Protein 6W8B (pdb70)

Structure (mmCIF, N/CA/C/O backbone):
data_6W8B
#
_entry.id   6W8B
#
_cell.length_a   186.347
_cell.length_b   186.347
_cell.length_c   81.671
_cell.angle_alpha   90.000
_cell.angle_beta   90.000
_cell.angle_gamma   120.000
#
_symmetry.space_group_name_H-M   'P 32'
#
loop_
_entity.id
_entity.type
_entity.pdbx_description
1 polymer 'DNA (cytosine-5)-methyltransferase 3A'
2 polymer 'DNA (cytosine-5)-methyltransferase 3-like'
3 polymer 'CGA DNA (25-MER)'
4 non-polymer S-ADENOSYL-L-HOMOCYSTEINE
5 water water
#
loop_
_atom_site.group_PDB
_atom_site.id
_atom_site.type_symbol
_atom_site.label_atom_id
_atom_site.label_alt_id
_atom_site.label_comp_id
_atom_site.label_asym_id
_atom_site.label_entity_id
_atom_site.label_seq_id
_atom_site.pdbx_PDB_ins_code
_atom_site.Cartn_x
_atom_site.Cartn_y
_atom_site.Cartn_z
_atom_site.occupancy
_atom_site.B_iso_or_equiv
_atom_site.auth_seq_id
_atom_site.auth_comp_id
_atom_site.auth_asym_id
_atom_site.auth_atom_id
_atom_site.pdbx_PDB_model_num
ATOM 1 N N . ALA A 1 1 ? -28.223 75.359 -4.438 1.00 153.20 628 ALA A N 1
ATOM 2 C CA . ALA A 1 1 ? -26.872 75.787 -4.096 1.00 150.67 628 ALA A CA 1
ATOM 3 C C . ALA A 1 1 ? -26.416 75.142 -2.792 1.00 147.96 628 ALA A C 1
ATOM 4 O O . ALA A 1 1 ? -26.626 75.692 -1.711 1.00 152.27 628 ALA A O 1
ATOM 6 N N . GLU A 1 2 ? -25.788 73.974 -2.901 1.00 143.12 629 GLU A N 1
ATOM 7 C CA . GLU A 1 2 ? -25.343 73.204 -1.747 1.00 137.04 629 GLU A CA 1
ATOM 8 C C . GLU A 1 2 ? -23.836 73.004 -1.818 1.00 126.95 629 GLU A C 1
ATOM 9 O O . GLU A 1 2 ? -23.316 72.521 -2.830 1.00 119.13 629 GLU A O 1
ATOM 11 N N . LYS A 1 3 ? -23.142 73.374 -0.744 1.00 123.29 630 LYS A N 1
ATOM 12 C CA . LYS A 1 3 ? -21.699 73.197 -0.686 1.00 117.26 630 LYS A CA 1
ATOM 13 C C . LYS A 1 3 ? -21.343 71.716 -0.696 1.00 111.70 630 LYS A C 1
ATOM 14 O O . LYS A 1 3 ? -22.065 70.875 -0.153 1.00 111.27 630 LYS A O 1
ATOM 17 N N . ARG A 1 4 ? -20.216 71.400 -1.328 1.00 108.45 631 ARG A N 1
ATOM 18 C CA . ARG A 1 4 ? -19.796 70.014 -1.463 1.00 96.31 631 ARG A CA 1
ATOM 19 C C . ARG A 1 4 ? -19.295 69.467 -0.131 1.00 90.46 631 ARG A C 1
ATOM 20 O O . ARG A 1 4 ? -18.754 70.196 0.706 1.00 95.49 631 ARG A O 1
ATOM 22 N N . LYS A 1 5 ? -19.479 68.166 0.058 1.00 81.77 632 LYS A N 1
ATOM 23 C CA . LYS A 1 5 ? -19.126 67.481 1.290 1.00 82.85 632 LYS A CA 1
ATOM 24 C C . LYS A 1 5 ? -17.841 66.684 1.122 1.00 72.53 632 LYS A C 1
ATOM 25 O O . LYS A 1 5 ? -17.466 66.310 0.006 1.00 75.67 632 LYS A O 1
ATOM 28 N N . PRO A 1 6 ? -17.120 66.427 2.212 1.00 60.42 633 PRO A N 1
ATOM 29 C CA . PRO A 1 6 ? -15.945 65.553 2.121 1.00 63.19 633 PRO A CA 1
ATOM 30 C C . PRO A 1 6 ? -16.338 64.149 1.687 1.00 66.62 633 PRO A C 1
ATOM 31 O O . PRO A 1 6 ? -17.457 63.688 1.926 1.00 69.69 633 PRO A O 1
ATOM 35 N N . ILE A 1 7 ? -15.397 63.469 1.045 1.00 61.11 634 ILE A N 1
ATOM 36 C CA . ILE A 1 7 ? -15.652 62.197 0.381 1.00 55.78 634 ILE A CA 1
ATOM 37 C C . ILE A 1 7 ? -15.523 61.054 1.382 1.00 58.34 634 ILE A C 1
ATOM 38 O O . ILE A 1 7 ? -14.732 61.105 2.331 1.00 65.60 634 ILE A O 1
ATOM 43 N N . ARG A 1 8 ? -16.330 60.015 1.175 1.00 57.87 635 ARG A N 1
ATOM 44 C CA . ARG A 1 8 ? -16.269 58.779 1.947 1.00 63.19 635 ARG A CA 1
ATOM 45 C C . ARG A 1 8 ? -15.890 57.656 0.995 1.00 62.09 635 ARG A C 1
ATOM 46 O O . ARG A 1 8 ? -16.597 57.409 0.012 1.00 61.49 635 ARG A O 1
ATOM 54 N N . VAL A 1 9 ? -14.782 56.980 1.284 1.00 60.10 636 VAL A N 1
ATOM 55 C CA . VAL A 1 9 ? -14.143 56.072 0.340 1.00 58.45 636 VAL A CA 1
ATOM 56 C C . VAL A 1 9 ? -14.117 54.665 0.918 1.00 62.75 636 VAL A C 1
ATOM 57 O O . VAL A 1 9 ? -13.817 54.473 2.101 1.00 65.17 636 VAL A O 1
ATOM 61 N N . LEU A 1 10 ? -14.434 53.685 0.075 1.00 62.34 637 LEU A N 1
ATOM 62 C CA . LEU A 1 10 ? -14.222 52.271 0.368 1.00 55.54 637 LEU A CA 1
ATOM 63 C C . LEU A 1 10 ? -13.152 51.766 -0.590 1.00 55.86 637 LEU A C 1
ATOM 64 O O . LEU A 1 10 ? -13.378 51.705 -1.804 1.00 58.08 637 LEU A O 1
ATOM 69 N N . SER A 1 11 ? -11.993 51.403 -0.048 1.00 52.17 638 SER A N 1
ATOM 70 C CA . SER A 1 11 ? -10.845 50.981 -0.844 1.00 53.61 638 SER A CA 1
ATOM 71 C C . SER A 1 11 ? -10.549 49.520 -0.534 1.00 54.72 638 SER A C 1
ATOM 72 O O . SER A 1 11 ? -10.079 49.196 0.562 1.00 51.73 638 SER A O 1
ATOM 75 N N . LEU A 1 12 ? -10.829 48.644 -1.492 1.00 57.13 639 LEU A N 1
ATOM 76 C CA . LEU A 1 12 ? -10.547 47.224 -1.346 1.00 56.29 639 LEU A CA 1
ATOM 77 C C . LEU A 1 12 ? -9.189 46.917 -1.956 1.00 53.42 639 LEU A C 1
ATOM 78 O O . LEU A 1 12 ? -8.799 47.526 -2.956 1.00 56.99 639 LEU A O 1
ATOM 83 N N . PHE A 1 13 ? -8.473 45.967 -1.348 1.00 48.61 640 PHE A N 1
ATOM 84 C CA . PHE A 1 13 ? -7.104 45.642 -1.749 1.00 54.75 640 PHE A CA 1
ATOM 85 C C . PHE A 1 13 ? -6.231 46.897 -1.715 1.00 59.99 640 PHE A C 1
ATOM 86 O O . PHE A 1 13 ? -5.565 47.247 -2.690 1.00 62.48 640 PHE A O 1
ATOM 94 N N . ASP A 1 14 ? -6.246 47.575 -0.563 1.00 57.51 641 ASP A N 1
ATOM 95 C CA . ASP A 1 14 ? -5.762 48.951 -0.492 1.00 56.67 641 ASP A CA 1
ATOM 96 C C . ASP A 1 14 ? -4.267 49.047 -0.773 1.00 54.97 641 ASP A C 1
ATOM 97 O O . ASP A 1 14 ? -3.815 49.999 -1.419 1.00 51.26 641 ASP A O 1
ATOM 102 N N . GLY A 1 15 ? -3.487 48.080 -0.299 1.00 56.15 642 GLY A N 1
ATOM 103 C CA . GLY A 1 15 ? -2.050 48.136 -0.521 1.00 53.84 642 GLY A CA 1
ATOM 104 C C . GLY A 1 15 ? -1.406 49.163 0.388 1.00 51.30 642 GLY A C 1
ATOM 105 O O . GLY A 1 15 ? -1.596 49.149 1.610 1.00 64.51 642 GLY A O 1
ATOM 106 N N . ILE A 1 16 ? -0.641 50.078 -0.202 1.00 55.83 643 ILE A N 1
ATOM 107 C CA . ILE A 1 16 ? 0.043 51.095 0.590 1.00 59.64 643 ILE A CA 1
ATOM 108 C C . ILE A 1 16 ? -0.717 52.411 0.504 1.00 58.24 643 ILE A C 1
ATOM 109 O O . ILE A 1 16 ? -0.118 53.491 0.544 1.00 51.84 643 ILE A O 1
ATOM 114 N N . ALA A 1 17 ? -2.042 52.321 0.378 1.00 58.10 644 ALA A N 1
ATOM 115 C CA . ALA A 1 17 ? -2.936 53.469 0.542 1.00 50.56 644 ALA A CA 1
ATOM 116 C C . ALA A 1 17 ? -2.687 54.550 -0.506 1.00 53.70 644 ALA A C 1
ATOM 117 O O . ALA A 1 17 ? -2.761 55.746 -0.214 1.00 60.83 644 ALA A O 1
ATOM 119 N N . THR A 1 18 ? -2.402 54.131 -1.739 1.00 51.40 645 THR A N 1
ATOM 120 C CA . THR A 1 18 ? -2.230 55.096 -2.822 1.00 51.33 645 THR A CA 1
ATOM 121 C C . THR A 1 18 ? -3.473 55.963 -3.004 1.00 46.58 645 THR A C 1
ATOM 122 O O . THR A 1 18 ? -3.366 57.157 -3.308 1.00 46.46 645 THR A O 1
ATOM 126 N N . GLY A 1 19 ? -4.660 55.381 -2.821 1.00 50.06 646 GLY A N 1
ATOM 127 C CA . GLY A 1 19 ? -5.884 56.143 -3.019 1.00 46.00 646 GLY A CA 1
ATOM 128 C C . GLY A 1 19 ? -5.994 57.324 -2.074 1.00 52.13 646 GLY A C 1
ATOM 129 O O . GLY A 1 19 ? -6.284 58.449 -2.492 1.00 53.86 646 GLY A O 1
ATOM 130 N N . LEU A 1 20 ? -5.757 57.086 -0.782 1.00 52.81 647 LEU A N 1
ATOM 131 C CA . LEU A 1 20 ? -5.794 58.186 0.175 1.00 59.22 647 LEU A CA 1
ATOM 132 C C . LEU A 1 20 ? -4.663 59.177 -0.068 1.00 64.38 647 LEU A C 1
ATOM 133 O O . LEU A 1 20 ? -4.842 60.382 0.141 1.00 60.84 647 LEU A O 1
ATOM 138 N N . LEU A 1 21 ? -3.499 58.695 -0.511 1.00 61.03 648 LEU A N 1
ATOM 139 C CA . LEU A 1 21 ? -2.392 59.597 -0.807 1.00 57.58 648 LEU A CA 1
ATOM 140 C C . LEU A 1 21 ? -2.747 60.555 -1.938 1.00 58.72 648 LEU A C 1
ATOM 141 O O . LEU A 1 21 ? -2.480 61.759 -1.851 1.00 54.93 648 LEU A O 1
ATOM 146 N N . VAL A 1 22 ? -3.358 60.040 -3.006 1.00 57.67 649 VAL A N 1
ATOM 147 C CA . VAL A 1 22 ? -3.680 60.887 -4.150 1.00 64.62 649 VAL A CA 1
ATOM 148 C C . VAL A 1 22 ? -4.799 61.861 -3.801 1.00 68.64 649 VAL A C 1
ATOM 149 O O . VAL A 1 22 ? -4.773 63.029 -4.211 1.00 74.97 649 VAL A O 1
ATOM 153 N N . LEU A 1 23 ? -5.792 61.408 -3.029 1.00 67.62 650 LEU A N 1
ATOM 154 C CA . LEU A 1 23 ? -6.898 62.283 -2.646 1.00 61.33 650 LEU A CA 1
ATOM 155 C C . LEU A 1 23 ? -6.403 63.460 -1.813 1.00 62.48 650 LEU A C 1
ATOM 156 O O . LEU A 1 23 ? -6.795 64.611 -2.045 1.00 61.69 650 LEU A O 1
ATOM 161 N N . LYS A 1 24 ? -5.538 63.188 -0.832 1.00 60.63 651 LYS A N 1
ATOM 162 C CA . LYS A 1 24 ? -4.948 64.268 -0.049 1.00 63.28 651 LYS A CA 1
ATOM 163 C C . LYS A 1 24 ? -4.113 65.193 -0.927 1.00 57.98 651 LYS A C 1
ATOM 164 O O . LYS A 1 24 ? -4.173 66.419 -0.779 1.00 58.59 651 LYS A O 1
ATOM 170 N N . ASP A 1 25 ? -3.343 64.626 -1.861 1.00 57.02 652 ASP A N 1
ATOM 171 C CA . ASP A 1 25 ? -2.544 65.446 -2.767 1.00 58.86 652 ASP A CA 1
ATOM 172 C C . ASP A 1 25 ? -3.418 66.370 -3.607 1.00 56.51 652 ASP A C 1
ATOM 173 O O . ASP A 1 25 ? -2.964 67.436 -4.036 1.00 58.67 652 ASP A O 1
ATOM 178 N N . LEU A 1 26 ? -4.666 65.985 -3.852 1.00 56.35 653 LEU A N 1
ATOM 179 C CA . LEU A 1 26 ? -5.580 66.800 -4.638 1.00 60.81 653 LEU A CA 1
ATOM 180 C C . LEU A 1 26 ? -6.347 67.812 -3.799 1.00 61.78 653 LEU A C 1
ATOM 181 O O . LEU A 1 26 ? -7.102 68.614 -4.359 1.00 64.63 653 LEU A O 1
ATOM 186 N N . GLY A 1 27 ? -6.170 67.803 -2.481 1.00 59.23 654 GLY A N 1
ATOM 187 C CA . GLY A 1 27 ? -6.917 68.692 -1.619 1.00 67.82 654 GLY A CA 1
ATOM 188 C C . GLY A 1 27 ? -8.334 68.258 -1.325 1.00 70.47 654 GLY A C 1
ATOM 189 O O . GLY A 1 27 ? -9.073 69.015 -0.686 1.00 74.52 654 GLY A O 1
ATOM 190 N N . ILE A 1 28 ? -8.740 67.067 -1.768 1.00 64.93 655 ILE A N 1
ATOM 191 C CA . ILE A 1 28 ? -10.085 66.575 -1.490 1.00 66.28 655 ILE A CA 1
ATOM 192 C C . ILE A 1 28 ? -10.179 66.172 -0.025 1.00 60.85 655 ILE A C 1
ATOM 193 O O . ILE A 1 28 ? -9.364 65.385 0.474 1.00 62.60 655 ILE A O 1
ATOM 198 N N . GLN A 1 29 ? -11.169 66.715 0.677 1.00 61.50 656 GLN A N 1
ATOM 199 C CA . GLN A 1 29 ? -11.382 66.337 2.066 1.00 64.07 656 GLN A CA 1
ATOM 200 C C . GLN A 1 29 ? -11.939 64.921 2.152 1.00 65.77 656 GLN A C 1
ATOM 201 O O . GLN A 1 29 ? -12.788 64.519 1.351 1.00 59.34 656 GLN A O 1
ATOM 207 N N . VAL A 1 30 ? -11.462 64.169 3.140 1.00 59.81 657 VAL A N 1
ATOM 208 C CA . VAL A 1 30 ? -11.807 62.762 3.310 1.00 55.67 657 VAL A CA 1
ATOM 209 C C . VAL A 1 30 ? -12.460 62.593 4.675 1.00 54.48 657 VAL A C 1
ATOM 210 O O . VAL A 1 30 ? -11.819 62.821 5.709 1.00 59.49 657 VAL A O 1
ATOM 214 N N . ASP A 1 31 ? -13.733 62.199 4.680 1.00 51.95 658 ASP A N 1
ATOM 215 C CA . ASP A 1 31 ? -14.405 61.911 5.942 1.00 64.73 658 ASP A CA 1
ATOM 216 C C . ASP A 1 31 ? -14.126 60.487 6.401 1.00 67.25 658 ASP A C 1
ATOM 217 O O . ASP A 1 31 ? -13.941 60.240 7.598 1.00 67.95 658 ASP A O 1
ATOM 222 N N . ARG A 1 32 ? -14.086 59.544 5.465 1.00 58.51 659 ARG A N 1
ATOM 223 C CA . ARG A 1 32 ? -13.925 58.136 5.788 1.00 55.48 659 ARG A CA 1
ATOM 224 C C . ARG A 1 32 ? -13.062 57.476 4.731 1.00 52.53 659 ARG A C 1
ATOM 225 O O . ARG A 1 32 ? -13.314 57.628 3.532 1.00 54.68 659 ARG A O 1
ATOM 233 N N . TYR A 1 33 ? -12.050 56.743 5.178 1.00 51.41 660 TYR A N 1
ATOM 234 C CA . TYR A 1 33 ? -11.238 55.915 4.292 1.00 52.84 660 TYR A CA 1
ATOM 235 C C . TYR A 1 33 ? -11.184 54.520 4.903 1.00 56.21 660 TYR A C 1
ATOM 236 O O . TYR A 1 33 ? -10.357 54.239 5.777 1.00 60.49 660 TYR A O 1
ATOM 245 N N . ILE A 1 34 ? -12.076 53.650 4.451 1.00 53.96 661 ILE A N 1
ATOM 246 C CA . ILE A 1 34 ? -12.155 52.279 4.938 1.00 52.79 661 ILE A CA 1
ATOM 247 C C . ILE A 1 34 ? -11.406 51.392 3.954 1.00 50.82 661 ILE A C 1
ATOM 248 O O . ILE A 1 34 ? -11.718 51.377 2.756 1.00 57.41 661 ILE A O 1
ATOM 253 N N . ALA A 1 35 ? -10.411 50.665 4.450 1.00 43.11 662 ALA A N 1
ATOM 254 C CA . ALA A 1 35 ? -9.535 49.861 3.610 1.00 57.27 662 ALA A CA 1
ATOM 255 C C . ALA A 1 35 ? -9.569 48.414 4.073 1.00 55.19 662 ALA A C 1
ATOM 256 O O . ALA A 1 35 ? -9.349 48.126 5.256 1.00 59.48 662 ALA A O 1
ATOM 258 N N . SER A 1 36 ? -9.852 47.514 3.142 1.00 54.76 663 SER A N 1
ATOM 259 C CA . SER A 1 36 ? -9.699 46.085 3.368 1.00 57.97 663 SER A CA 1
ATOM 260 C C . SER A 1 36 ? -8.357 45.662 2.793 1.00 55.38 663 SER A C 1
ATOM 261 O O . SER A 1 36 ? -8.103 45.842 1.596 1.00 49.51 663 SER A O 1
ATOM 264 N N . GLU A 1 37 ? -7.503 45.106 3.646 1.00 58.08 664 GLU A N 1
ATOM 265 C CA . GLU A 1 37 ? -6.159 44.691 3.271 1.00 56.51 664 GLU A CA 1
ATOM 266 C C . GLU A 1 37 ? -5.712 43.673 4.305 1.00 62.21 664 GLU A C 1
ATOM 267 O O . GLU A 1 37 ? -6.148 43.721 5.457 1.00 65.77 664 GLU A O 1
ATOM 273 N N . VAL A 1 38 ? -4.854 42.742 3.890 1.00 61.69 665 VAL A N 1
ATOM 274 C CA . VAL A 1 38 ? -4.444 41.657 4.772 1.00 59.68 665 VAL A CA 1
ATOM 275 C C . VAL A 1 38 ? -2.938 41.592 5.004 1.00 67.59 665 VAL A C 1
ATOM 276 O O . VAL A 1 38 ? -2.514 41.000 6.012 1.00 62.88 665 VAL A O 1
ATOM 280 N N . CYS A 1 39 ? -2.105 42.154 4.127 1.00 62.48 666 CYS A N 1
ATOM 281 C CA . CYS A 1 39 ? -0.658 42.144 4.330 1.00 55.02 666 CYS A CA 1
ATOM 282 C C . CYS A 1 39 ? -0.280 43.141 5.415 1.00 59.06 666 CYS A C 1
ATOM 283 O O . CYS A 1 39 ? -0.568 44.337 5.291 1.00 61.81 666 CYS A O 1
ATOM 286 N N . GLU A 1 40 ? 0.387 42.656 6.466 1.00 57.36 667 GLU A N 1
ATOM 287 C CA . GLU A 1 40 ? 0.701 43.516 7.603 1.00 67.92 667 GLU A CA 1
ATOM 288 C C . GLU A 1 40 ? 1.679 44.622 7.230 1.00 65.75 667 GLU A C 1
ATOM 289 O O . GLU A 1 40 ? 1.604 45.722 7.788 1.00 62.24 667 GLU A O 1
ATOM 295 N N . ASP A 1 41 ? 2.606 44.355 6.307 1.00 61.54 668 ASP A N 1
ATOM 296 C CA . ASP A 1 41 ? 3.521 45.401 5.865 1.00 65.48 668 ASP A CA 1
ATOM 297 C C . ASP A 1 41 ? 2.756 46.560 5.244 1.00 68.43 668 ASP A C 1
ATOM 298 O O . ASP A 1 41 ? 3.027 47.731 5.538 1.00 63.23 668 ASP A O 1
ATOM 303 N N . SER A 1 42 ? 1.784 46.246 4.383 1.00 69.80 669 SER A N 1
ATOM 304 C CA . SER A 1 42 ? 0.984 47.287 3.749 1.00 65.13 669 SER A CA 1
ATOM 305 C C . SER A 1 42 ? 0.139 48.035 4.770 1.00 66.97 669 SER A C 1
ATOM 306 O O . SER A 1 42 ? -0.006 49.260 4.686 1.00 63.81 669 SER A O 1
ATOM 309 N N . ILE A 1 43 ? -0.441 47.311 5.732 1.00 67.52 670 ILE A N 1
ATOM 310 C CA . ILE A 1 43 ? -1.261 47.954 6.754 1.00 62.81 670 ILE A CA 1
ATOM 311 C C . ILE A 1 43 ? -0.408 48.883 7.607 1.00 63.62 670 ILE A C 1
ATOM 312 O O . ILE A 1 43 ? -0.847 49.973 7.998 1.00 62.15 670 ILE A O 1
ATOM 317 N N . THR A 1 44 ? 0.832 48.475 7.895 1.00 60.70 671 THR A N 1
ATOM 318 C CA . THR A 1 44 ? 1.731 49.329 8.664 1.00 59.48 671 THR A CA 1
ATOM 319 C C . THR A 1 44 ? 2.096 50.589 7.888 1.00 53.74 671 THR A C 1
ATOM 320 O O . THR A 1 44 ? 2.160 51.680 8.466 1.00 51.52 671 THR A O 1
ATOM 324 N N . VAL A 1 45 ? 2.327 50.463 6.579 1.00 50.86 672 VAL A N 1
ATOM 325 C CA . VAL A 1 45 ? 2.625 51.634 5.757 1.00 50.85 672 VAL A CA 1
ATOM 326 C C . VAL A 1 45 ? 1.458 52.612 5.785 1.00 47.26 672 VAL A C 1
ATOM 327 O O . VAL A 1 45 ? 1.640 53.821 5.974 1.00 56.21 672 VAL A O 1
ATOM 331 N N . GLY A 1 46 ? 0.241 52.102 5.598 1.00 52.93 673 GLY A N 1
ATOM 332 C CA . GLY A 1 46 ? -0.922 52.973 5.607 1.00 50.00 673 GLY A CA 1
ATOM 333 C C . GLY A 1 46 ? -1.183 53.588 6.969 1.00 52.94 673 GLY A C 1
ATOM 334 O O . GLY A 1 46 ? -1.491 54.780 7.072 1.00 54.56 673 GLY A O 1
ATOM 335 N N . MET A 1 47 ? -1.056 52.790 8.033 1.00 50.73 674 MET A N 1
ATOM 336 C CA . MET A 1 47 ? -1.269 53.318 9.377 1.00 56.84 674 MET A CA 1
ATOM 337 C C . MET A 1 47 ? -0.287 54.439 9.693 1.00 62.42 674 MET A C 1
ATOM 338 O O . MET A 1 47 ? -0.669 55.465 10.268 1.00 60.63 674 MET A O 1
ATOM 343 N N . VAL A 1 48 ? 0.984 54.262 9.329 1.00 56.56 675 VAL A N 1
ATOM 344 C CA . VAL A 1 48 ? 2.004 55.248 9.676 1.00 49.84 675 VAL A CA 1
ATOM 345 C C . VAL A 1 48 ? 1.911 56.468 8.766 1.00 50.96 675 VAL A C 1
ATOM 346 O O . VAL A 1 48 ? 1.869 57.610 9.239 1.00 50.05 675 VAL A O 1
ATOM 350 N N . ARG A 1 49 ? 1.872 56.252 7.450 1.00 50.61 676 ARG A N 1
ATOM 351 C CA . ARG A 1 49 ? 1.907 57.376 6.517 1.00 45.97 676 ARG A CA 1
ATOM 352 C C . ARG A 1 49 ? 0.627 58.204 6.516 1.00 52.50 676 ARG A C 1
ATOM 353 O O . ARG A 1 49 ? 0.577 59.219 5.813 1.00 52.94 676 ARG A O 1
ATOM 361 N N . HIS A 1 50 ? -0.404 57.808 7.272 1.00 56.00 677 HIS A N 1
ATOM 362 C CA . HIS A 1 50 ? -1.627 58.596 7.343 1.00 51.24 677 HIS A CA 1
ATOM 363 C C . HIS A 1 50 ? -2.167 58.684 8.766 1.00 56.85 677 HIS A C 1
ATOM 364 O O . HIS A 1 50 ? -3.362 58.944 8.952 1.00 60.26 677 HIS A O 1
ATOM 371 N N . GLN A 1 51 ? -1.315 58.452 9.764 1.00 58.03 678 GLN A N 1
ATOM 372 C CA . GLN A 1 51 ? -1.570 58.842 11.152 1.00 65.45 678 GLN A CA 1
ATOM 373 C C . GLN A 1 51 ? -2.890 58.288 11.681 1.00 59.31 678 GLN A C 1
ATOM 374 O O . GLN A 1 51 ? -3.633 58.969 12.388 1.00 62.59 678 GLN A O 1
ATOM 380 N N . GLY A 1 52 ? -3.179 57.034 11.341 1.00 60.17 679 GLY A N 1
ATOM 381 C CA . GLY A 1 52 ? -4.369 56.381 11.850 1.00 64.98 679 GLY A CA 1
ATOM 382 C C . GLY A 1 52 ? -5.674 56.833 11.236 1.00 57.21 679 GLY A C 1
ATOM 383 O O . GLY A 1 52 ? -6.735 56.512 11.778 1.00 56.82 679 GLY A O 1
ATOM 384 N N . LYS A 1 53 ? -5.630 57.572 10.125 1.00 58.17 680 LYS A N 1
ATOM 385 C CA . LYS A 1 53 ? -6.859 57.996 9.462 1.00 64.30 680 LYS A CA 1
ATOM 386 C C . LYS A 1 53 ? -7.571 56.808 8.828 1.00 67.69 680 LYS A C 1
ATOM 387 O O . LYS A 1 53 ? -8.795 56.664 8.944 1.00 58.61 680 LYS A O 1
ATOM 393 N N . ILE A 1 54 ? -6.812 55.949 8.143 1.00 61.04 681 ILE A N 1
ATOM 394 C CA . ILE A 1 54 ? -7.392 54.760 7.538 1.00 56.73 681 ILE A CA 1
ATOM 395 C C . ILE A 1 54 ? -7.963 53.867 8.619 1.00 59.52 681 ILE A C 1
ATOM 396 O O . ILE A 1 54 ? -7.383 53.705 9.700 1.00 62.16 681 ILE A O 1
ATOM 401 N N . MET A 1 55 ? -9.100 53.262 8.333 1.00 58.96 682 MET A N 1
ATOM 402 C CA . MET A 1 55 ? -9.632 52.265 9.238 1.00 68.22 682 MET A CA 1
ATOM 403 C C . MET A 1 55 ? -9.697 50.928 8.515 1.00 61.24 682 MET A C 1
ATOM 404 O O . MET A 1 55 ? -10.357 50.800 7.476 1.00 52.84 682 MET A O 1
ATOM 409 N N . TYR A 1 56 ? -9.024 49.937 9.076 1.00 58.02 683 TYR A N 1
ATOM 410 C CA . TYR A 1 56 ? -8.863 48.653 8.425 1.00 60.94 683 TYR A CA 1
ATOM 411 C C . TYR A 1 56 ? -9.954 47.692 8.864 1.00 59.70 683 TYR A C 1
ATOM 412 O O . TYR A 1 56 ? -10.360 47.677 10.030 1.00 63.34 683 TYR A O 1
ATOM 421 N N . VAL A 1 57 ? -10.434 46.897 7.912 1.00 56.99 684 VAL A N 1
ATOM 422 C CA . VAL A 1 57 ? -11.514 45.953 8.151 1.00 61.20 684 VAL A CA 1
ATOM 423 C C . VAL A 1 57 ? -11.125 44.520 7.828 1.00 68.33 684 VAL A C 1
ATOM 424 O O . VAL A 1 57 ? -11.952 43.617 7.987 1.00 80.09 684 VAL A O 1
ATOM 428 N N . GLY A 1 58 ? -9.893 44.279 7.382 1.00 55.24 685 GLY A N 1
ATOM 429 C CA . GLY A 1 58 ? -9.413 42.923 7.201 1.00 56.28 685 GLY A CA 1
ATOM 430 C C . GLY A 1 58 ? -9.676 42.319 5.836 1.00 55.77 685 GLY A C 1
ATOM 431 O O . GLY A 1 58 ? -9.639 43.021 4.819 1.00 58.39 685 GLY A O 1
ATOM 432 N N . ASP A 1 59 ? -9.935 41.012 5.808 1.00 59.71 686 ASP A N 1
ATOM 433 C CA . ASP A 1 59 ? -10.123 40.297 4.552 1.00 60.07 686 ASP A CA 1
ATOM 434 C C . ASP A 1 59 ? -11.341 40.830 3.808 1.00 62.48 686 ASP A C 1
ATOM 435 O O . ASP A 1 59 ? -12.405 41.043 4.396 1.00 63.58 686 ASP A O 1
ATOM 440 N N . VAL A 1 60 ? -11.177 41.042 2.498 1.00 57.94 687 VAL A N 1
ATOM 441 C CA . VAL A 1 60 ? -12.283 41.522 1.674 1.00 64.19 687 VAL A CA 1
ATOM 442 C C . VAL A 1 60 ? -13.450 40.550 1.721 1.00 67.64 687 VAL A C 1
ATOM 443 O O . VAL A 1 60 ? -14.611 40.948 1.556 1.00 70.32 687 VAL A O 1
ATOM 447 N N . ARG A 1 61 ? -13.174 39.271 1.968 1.00 64.23 688 ARG A N 1
ATOM 448 C CA . ARG A 1 61 ? -14.225 38.268 2.023 1.00 68.10 688 ARG A CA 1
ATOM 449 C C . ARG A 1 61 ? -14.983 38.284 3.343 1.00 70.08 688 ARG A C 1
ATOM 450 O O . ARG A 1 61 ? -16.045 37.659 3.437 1.00 70.57 688 ARG A O 1
ATOM 458 N N . SER A 1 62 ? -14.468 38.982 4.355 1.00 68.97 689 SER A N 1
ATOM 459 C CA . SER A 1 62 ? -15.174 39.173 5.614 1.00 61.38 689 SER A CA 1
ATOM 460 C C . SER A 1 62 ? -16.151 40.341 5.571 1.00 64.76 689 SER A C 1
ATOM 461 O O . SER A 1 62 ? -16.879 40.553 6.547 1.00 70.18 689 SER A O 1
ATOM 464 N N . VAL A 1 63 ? -16.184 41.099 4.478 1.00 65.34 690 VAL A N 1
ATOM 465 C CA . VAL A 1 63 ? -17.002 42.304 4.383 1.00 66.44 690 VAL A CA 1
ATOM 466 C C . VAL A 1 63 ? -18.347 41.917 3.775 1.00 68.47 690 VAL A C 1
ATOM 467 O O . VAL A 1 63 ? -18.431 41.581 2.591 1.00 78.05 690 VAL A O 1
ATOM 471 N N . THR A 1 64 ? -19.399 41.969 4.586 1.00 65.77 691 THR A N 1
ATOM 472 C CA . THR A 1 64 ? -20.724 41.544 4.166 1.00 64.80 691 THR A CA 1
ATOM 473 C C . THR A 1 64 ? -21.538 42.726 3.648 1.00 70.22 691 THR A C 1
ATOM 474 O O . THR A 1 64 ? -21.118 43.883 3.704 1.00 74.66 691 THR A O 1
ATOM 478 N N . GLN A 1 65 ? -22.728 42.413 3.134 1.00 77.99 692 GLN A N 1
ATOM 479 C CA . GLN A 1 65 ? -23.675 43.461 2.773 1.00 75.87 692 GLN A CA 1
ATOM 480 C C . GLN A 1 65 ? -24.042 44.303 3.989 1.00 72.90 692 GLN A C 1
ATOM 481 O O . GLN A 1 65 ? -24.112 45.535 3.904 1.00 65.33 692 GLN A O 1
ATOM 487 N N . LYS A 1 66 ? -24.267 43.652 5.134 1.00 68.10 693 LYS A N 1
ATOM 488 C CA . LYS A 1 66 ? -24.580 44.380 6.359 1.00 67.01 693 LYS A CA 1
ATOM 489 C C . LYS A 1 66 ? -23.466 45.349 6.729 1.00 68.26 693 LYS A C 1
ATOM 490 O O . LYS A 1 66 ? -23.730 46.450 7.224 1.00 71.68 693 LYS A O 1
ATOM 494 N N . HIS A 1 67 ? -22.211 44.961 6.494 1.00 69.35 694 HIS A N 1
ATOM 495 C CA . HIS A 1 67 ? -21.106 45.867 6.793 1.00 70.22 694 HIS A CA 1
ATOM 496 C C . HIS A 1 67 ? -21.148 47.098 5.899 1.00 65.21 694 HIS A C 1
ATOM 497 O O . HIS A 1 67 ? -20.845 48.211 6.346 1.00 63.28 694 HIS A O 1
ATOM 504 N N . ILE A 1 68 ? -21.540 46.922 4.637 1.00 63.20 695 ILE A N 1
ATOM 505 C CA . ILE A 1 68 ? -21.571 48.042 3.699 1.00 64.53 695 ILE A CA 1
ATOM 506 C C . ILE A 1 68 ? -22.609 49.079 4.120 1.00 68.99 695 ILE A C 1
ATOM 507 O O . ILE A 1 68 ? -22.381 50.288 3.988 1.00 73.70 695 ILE A O 1
ATOM 512 N N . GLN A 1 69 ? -23.753 48.634 4.652 1.00 62.24 696 GLN A N 1
ATOM 513 C CA . GLN A 1 69 ? -24.786 49.584 5.054 1.00 67.49 696 GLN A CA 1
ATOM 514 C C . GLN A 1 69 ? -24.448 50.252 6.385 1.00 64.30 696 GLN A C 1
ATOM 515 O O . GLN A 1 69 ? -24.769 51.427 6.588 1.00 67.74 696 GLN A O 1
ATOM 521 N N . GLU A 1 70 ? -23.805 49.526 7.305 1.00 67.22 697 GLU A N 1
ATOM 522 C CA . GLU A 1 70 ? -23.358 50.135 8.557 1.00 71.94 697 GLU A CA 1
ATOM 523 C C . GLU A 1 70 ? -22.309 51.209 8.299 1.00 72.12 697 GLU A C 1
ATOM 524 O O . GLU A 1 70 ? -22.406 52.329 8.815 1.00 72.14 697 GLU A O 1
ATOM 530 N N . TRP A 1 71 ? -21.287 50.877 7.514 1.00 66.11 698 TRP A N 1
ATOM 531 C CA . TRP A 1 71 ? -20.166 51.780 7.306 1.00 63.96 698 TRP A CA 1
ATOM 532 C C . TRP A 1 71 ? -20.432 52.794 6.210 1.00 65.62 698 TRP A C 1
ATOM 533 O O . TRP A 1 71 ? -19.753 53.827 6.164 1.00 68.11 698 TRP A O 1
ATOM 544 N N . GLY A 1 72 ? -21.390 52.519 5.329 1.00 62.01 699 GLY A N 1
ATOM 545 C CA . GLY A 1 72 ? -21.731 53.442 4.278 1.00 52.50 699 GLY A CA 1
ATOM 546 C C . GLY A 1 72 ? -22.556 54.597 4.790 1.00 60.74 699 GLY A C 1
ATOM 547 O O . GLY A 1 72 ? -22.809 54.746 5.993 1.00 76.97 699 GLY A O 1
ATOM 548 N N . PRO A 1 73 ? -23.014 55.443 3.854 1.00 66.18 700 PRO A N 1
ATOM 549 C CA . PRO A 1 73 ? -22.797 55.309 2.409 1.00 66.39 700 PRO A CA 1
ATOM 550 C C . PRO A 1 73 ? -21.372 55.632 1.974 1.00 69.29 700 PRO A C 1
ATOM 551 O O . PRO A 1 73 ? -20.612 56.251 2.723 1.00 73.33 700 PRO A O 1
ATOM 555 N N . PHE A 1 74 ? -21.016 55.193 0.773 1.00 61.00 701 PHE A N 1
ATOM 556 C CA . PHE A 1 74 ? -19.715 55.473 0.187 1.00 54.54 701 PHE A CA 1
ATOM 557 C C . PHE A 1 74 ? -19.898 56.274 -1.092 1.00 64.83 701 PHE A C 1
ATOM 558 O O . PHE A 1 74 ? -20.804 56.000 -1.886 1.00 68.63 701 PHE A O 1
ATOM 566 N N . ASP A 1 75 ? -19.033 57.266 -1.281 1.00 65.51 702 ASP A N 1
ATOM 567 C CA . ASP A 1 75 ? -19.047 58.071 -2.491 1.00 65.62 702 ASP A CA 1
ATOM 568 C C . ASP A 1 75 ? -18.080 57.557 -3.544 1.00 62.51 702 ASP A C 1
ATOM 569 O O . ASP A 1 75 ? -18.230 57.897 -4.723 1.00 64.36 702 ASP A O 1
ATOM 574 N N . LEU A 1 76 ? -17.109 56.740 -3.143 1.00 60.90 703 LEU A N 1
ATOM 575 C CA . LEU A 1 76 ? -16.048 56.281 -4.028 1.00 56.92 703 LEU A CA 1
ATOM 576 C C . LEU A 1 76 ? -15.635 54.879 -3.604 1.00 59.96 703 LEU A C 1
ATOM 577 O O . LEU A 1 76 ? -15.344 54.643 -2.428 1.00 59.21 703 LEU A O 1
ATOM 582 N N . VAL A 1 77 ? -15.624 53.952 -4.557 1.00 59.79 704 VAL A N 1
ATOM 583 C CA . VAL A 1 77 ? -15.188 52.581 -4.323 1.00 60.96 704 VAL A CA 1
ATOM 584 C C . VAL A 1 77 ? -14.046 52.292 -5.282 1.00 56.05 704 VAL A C 1
ATOM 585 O O . VAL A 1 77 ? -14.240 52.291 -6.503 1.00 56.42 704 VAL A O 1
ATOM 589 N N . ILE A 1 78 ? -12.859 52.052 -4.738 1.00 58.59 705 ILE A N 1
ATOM 590 C CA . ILE A 1 78 ? -11.671 51.840 -5.551 1.00 67.20 705 ILE A CA 1
ATOM 591 C C . ILE A 1 78 ? -11.013 50.529 -5.148 1.00 64.17 705 ILE A C 1
ATOM 592 O O . ILE A 1 78 ? -11.113 50.086 -3.999 1.00 59.97 705 ILE A O 1
ATOM 597 N N . GLY A 1 79 ? -10.325 49.913 -6.107 1.00 57.29 706 GLY A N 1
ATOM 598 C CA . GLY A 1 79 ? -9.575 48.711 -5.821 1.00 54.57 706 GLY A CA 1
ATOM 599 C C . GLY A 1 79 ? -8.876 48.090 -7.014 1.00 60.62 706 GLY A C 1
ATOM 600 O O . GLY A 1 79 ? -9.264 48.290 -8.168 1.00 64.49 706 GLY A O 1
ATOM 601 N N . GLY A 1 80 ? -7.829 47.328 -6.727 1.00 63.99 707 GLY A N 1
ATOM 602 C CA . GLY A 1 80 ? -7.153 46.532 -7.727 1.00 67.26 707 GLY A CA 1
ATOM 603 C C . GLY A 1 80 ? -6.822 45.180 -7.138 1.00 67.90 707 GLY A C 1
ATOM 604 O O . GLY A 1 80 ? -5.933 45.072 -6.288 1.00 69.13 707 GLY A O 1
ATOM 605 N N . SER A 1 81 ? -7.548 44.147 -7.559 1.00 68.92 708 SER A N 1
ATOM 606 C CA . SER A 1 81 ? -7.399 42.826 -6.976 1.00 67.43 708 SER A CA 1
ATOM 607 C C . SER A 1 81 ? -6.071 42.202 -7.400 1.00 60.58 708 SER A C 1
ATOM 608 O O . SER A 1 81 ? -5.479 42.608 -8.403 1.00 63.28 708 SER A O 1
ATOM 611 N N . PRO A 1 82 ? -5.577 41.220 -6.641 1.00 58.48 709 PRO A N 1
ATOM 612 C CA . PRO A 1 82 ? -4.318 40.560 -7.010 1.00 61.76 709 PRO A CA 1
ATOM 613 C C . PRO A 1 82 ? -4.344 40.039 -8.440 1.00 65.60 709 PRO A C 1
ATOM 614 O O . PRO A 1 82 ? -5.375 39.584 -8.939 1.00 70.47 709 PRO A O 1
ATOM 618 N N . CYS A 1 83 ? -3.190 40.118 -9.101 1.00 63.73 710 CYS A N 1
ATOM 619 C CA . CYS A 1 83 ? -3.061 39.724 -10.498 1.00 68.98 710 CYS A CA 1
ATOM 620 C C . CYS A 1 83 ? -2.024 38.627 -10.706 1.00 64.65 710 CYS A C 1
ATOM 621 O O . CYS A 1 83 ? -1.695 38.313 -11.857 1.00 66.33 710 CYS A O 1
ATOM 624 N N . ASN A 1 84 ? -1.498 38.034 -9.631 1.00 58.46 711 ASN A N 1
ATOM 625 C CA . ASN A 1 84 ? -0.507 36.975 -9.792 1.00 69.22 711 ASN A CA 1
ATOM 626 C C . ASN A 1 84 ? -1.090 35.730 -10.450 1.00 73.56 711 ASN A C 1
ATOM 627 O O . ASN A 1 84 ? -0.334 34.928 -11.006 1.00 73.21 711 ASN A O 1
ATOM 632 N N . ASP A 1 85 ? -2.409 35.550 -10.401 1.00 77.42 712 ASP A N 1
ATOM 633 C CA . ASP A 1 85 ? -3.078 34.491 -11.146 1.00 82.98 712 ASP A CA 1
ATOM 634 C C . ASP A 1 85 ? -3.751 35.006 -12.408 1.00 76.88 712 ASP A C 1
ATOM 635 O O . ASP A 1 85 ? -4.403 34.229 -13.112 1.00 70.95 712 ASP A O 1
ATOM 640 N N . LEU A 1 86 ? -3.609 36.293 -12.707 1.00 77.54 713 LEU A N 1
ATOM 641 C CA . LEU A 1 86 ? -4.158 36.899 -13.913 1.00 76.19 713 LEU A CA 1
ATOM 642 C C . LEU A 1 86 ? -3.100 37.249 -14.943 1.00 77.45 713 LEU A C 1
ATOM 643 O O . LEU A 1 86 ? -3.309 37.028 -16.137 1.00 79.24 713 LEU A O 1
ATOM 648 N N . SER A 1 87 ? -1.962 37.781 -14.509 1.00 72.28 714 SER A N 1
ATOM 649 C CA . SER A 1 87 ? -0.975 38.291 -15.447 1.00 73.70 714 SER A CA 1
ATOM 650 C C . SER A 1 87 ? -0.243 37.151 -16.143 1.00 78.43 714 SER A C 1
ATOM 651 O O . SER A 1 87 ? 0.126 36.153 -15.521 1.00 74.10 714 SER A O 1
ATOM 654 N N . ILE A 1 88 ? -0.017 37.314 -17.451 1.00 80.48 715 ILE A N 1
ATOM 655 C CA . ILE A 1 88 ? 0.687 36.298 -18.234 1.00 85.82 715 ILE A CA 1
ATOM 656 C C . ILE A 1 88 ? 2.184 36.263 -17.972 1.00 89.25 715 ILE A C 1
ATOM 657 O O . ILE A 1 88 ? 2.894 35.498 -18.636 1.00 95.12 715 ILE A O 1
ATOM 662 N N . VAL A 1 89 ? 2.695 37.070 -17.038 1.00 84.70 716 VAL A N 1
ATOM 663 C CA . VAL A 1 89 ? 4.079 36.917 -16.602 1.00 86.83 716 VAL A CA 1
ATOM 664 C C . VAL A 1 89 ? 4.246 35.673 -15.739 1.00 90.34 716 VAL A C 1
ATOM 665 O O . VAL A 1 89 ? 5.364 35.159 -15.601 1.00 84.62 716 VAL A O 1
ATOM 669 N N . ASN A 1 90 ? 3.157 35.174 -15.151 1.00 89.33 717 ASN A N 1
ATOM 670 C CA . ASN A 1 90 ? 3.199 33.960 -14.353 1.00 84.89 717 ASN A CA 1
ATOM 671 C C . ASN A 1 90 ? 2.763 32.783 -15.210 1.00 83.61 717 ASN A C 1
ATOM 672 O O . ASN A 1 90 ? 1.565 32.657 -15.506 1.00 84.72 717 ASN A O 1
ATOM 677 N N . PRO A 1 91 ? 3.674 31.901 -15.629 1.00 83.00 718 PRO A N 1
ATOM 678 C CA . PRO A 1 91 ? 3.251 30.706 -16.376 1.00 83.25 718 PRO A CA 1
ATOM 679 C C . PRO A 1 91 ? 2.408 29.743 -15.558 1.00 84.73 718 PRO A C 1
ATOM 680 O O . PRO A 1 91 ? 1.842 28.804 -16.133 1.00 80.05 718 PRO A O 1
ATOM 684 N N . ALA A 1 92 ? 2.307 29.942 -14.243 1.00 81.78 719 ALA A N 1
ATOM 685 C CA . ALA A 1 92 ? 1.496 29.099 -13.375 1.00 84.42 719 ALA A CA 1
ATOM 686 C C . ALA A 1 92 ? 0.240 29.814 -12.884 1.00 93.40 719 ALA A C 1
ATOM 687 O O . ALA A 1 92 ? -0.308 29.450 -11.838 1.00 95.90 719 ALA A O 1
ATOM 689 N N . ARG A 1 93 ? -0.224 30.826 -13.618 1.00 88.72 720 ARG A N 1
ATOM 690 C CA . ARG A 1 93 ? -1.427 31.554 -13.231 1.00 86.69 720 ARG A CA 1
ATOM 691 C C . ARG A 1 93 ? -2.643 30.633 -13.238 1.00 86.88 720 ARG A C 1
ATOM 692 O O . ARG A 1 93 ? -2.879 29.897 -14.201 1.00 77.14 720 ARG A O 1
ATOM 700 N N . LYS A 1 94 ? -3.419 30.677 -12.157 1.00 87.98 721 LYS A N 1
ATOM 701 C CA . LYS A 1 94 ? -4.578 29.810 -11.996 1.00 88.05 721 LYS A CA 1
ATOM 702 C C . LYS A 1 94 ? -5.846 30.381 -12.620 1.00 88.46 721 LYS A C 1
ATOM 703 O O . LYS A 1 94 ? -6.877 29.699 -12.623 1.00 94.49 721 LYS A O 1
ATOM 708 N N . GLY A 1 95 ? -5.798 31.602 -13.144 1.00 85.36 722 GLY A N 1
ATOM 709 C CA . GLY A 1 95 ? -6.915 32.179 -13.867 1.00 84.63 722 GLY A CA 1
ATOM 710 C C . GLY A 1 95 ? -7.794 33.046 -12.987 1.00 76.15 722 GLY A C 1
ATOM 711 O O . GLY A 1 95 ? -7.566 33.223 -11.786 1.00 75.30 722 GLY A O 1
ATOM 712 N N . LEU A 1 96 ? -8.836 33.589 -13.620 1.00 82.85 723 LEU A N 1
ATOM 713 C CA . LEU A 1 96 ? -9.746 34.503 -12.938 1.00 80.28 723 LEU A CA 1
ATOM 714 C C . LEU A 1 96 ? -10.637 33.801 -11.920 1.00 79.53 723 LEU A C 1
ATOM 715 O O . LEU A 1 96 ? -11.101 34.446 -10.975 1.00 74.33 723 LEU A O 1
ATOM 720 N N . TYR A 1 97 ? -10.879 32.500 -12.077 1.00 76.49 724 TYR A N 1
ATOM 721 C CA . TYR A 1 97 ? -11.815 31.785 -11.220 1.00 82.09 724 TYR A CA 1
ATOM 722 C C . TYR A 1 97 ? -11.141 30.957 -10.135 1.00 89.64 724 TYR A C 1
ATOM 723 O O . TYR A 1 97 ? -11.843 30.387 -9.292 1.00 84.64 724 TYR A O 1
ATOM 732 N N . GLU A 1 98 ? -9.812 30.883 -10.124 1.00 85.26 725 GLU A N 1
ATOM 733 C CA . GLU A 1 98 ? -9.088 30.106 -9.131 1.00 86.09 725 GLU A CA 1
ATOM 734 C C . GLU A 1 98 ? -7.962 30.942 -8.538 1.00 92.48 725 GLU A C 1
ATOM 735 O O . GLU A 1 98 ? -7.640 32.031 -9.021 1.00 87.27 725 GLU A O 1
ATOM 741 N N . GLY A 1 99 ? -7.362 30.406 -7.477 1.00 95.69 726 GLY A N 1
ATOM 742 C CA . GLY A 1 99 ? -6.274 31.098 -6.811 1.00 77.82 726 GLY A CA 1
ATOM 743 C C . GLY A 1 99 ? -6.725 32.438 -6.272 1.00 80.45 726 GLY A C 1
ATOM 744 O O . GLY A 1 99 ? -7.831 32.586 -5.740 1.00 76.83 726 GLY A O 1
ATOM 745 N N . THR A 1 100 ? -5.856 33.437 -6.411 1.00 78.02 727 THR A N 1
ATOM 746 C CA . THR A 1 100 ? -6.207 34.793 -6.020 1.00 69.26 727 THR A CA 1
ATOM 747 C C . THR A 1 100 ? -6.981 35.535 -7.099 1.00 66.26 727 THR A C 1
ATOM 748 O O . THR A 1 100 ? -7.478 36.632 -6.832 1.00 63.39 727 THR A O 1
ATOM 752 N N . GLY A 1 101 ? -7.094 34.968 -8.303 1.00 66.48 728 GLY A N 1
ATOM 753 C CA . GLY A 1 101 ? -7.849 35.634 -9.350 1.00 69.99 728 GLY A CA 1
ATOM 754 C C . GLY A 1 101 ? -9.302 35.853 -8.974 1.00 77.85 728 GLY A C 1
ATOM 755 O O . GLY A 1 101 ? -9.883 36.898 -9.283 1.00 71.61 728 GLY A O 1
ATOM 756 N N . ARG A 1 102 ? -9.907 34.878 -8.289 1.00 81.58 729 ARG A N 1
ATOM 757 C CA . ARG A 1 102 ? -11.316 34.971 -7.925 1.00 78.67 729 ARG A CA 1
ATOM 758 C C . ARG A 1 102 ? -11.600 36.086 -6.928 1.00 75.19 729 ARG A C 1
ATOM 759 O O . ARG A 1 102 ? -12.769 36.433 -6.733 1.00 61.82 729 ARG A O 1
ATOM 767 N N . LEU A 1 103 ? -10.571 36.663 -6.301 1.00 70.29 730 LEU A N 1
ATOM 768 C CA . LEU A 1 103 ? -10.792 37.814 -5.436 1.00 57.74 730 LEU A CA 1
ATOM 769 C C . LEU A 1 103 ? -11.339 39.014 -6.199 1.00 64.44 730 LEU A C 1
ATOM 770 O O . LEU A 1 103 ? -11.836 39.953 -5.566 1.00 67.18 730 LEU A O 1
ATOM 775 N N . PHE A 1 104 ? -11.260 39.007 -7.532 1.00 59.82 731 PHE A N 1
ATOM 776 C CA . PHE A 1 104 ? -11.925 40.037 -8.324 1.00 63.90 731 PHE A CA 1
ATOM 777 C C . PHE A 1 104 ? -13.422 40.074 -8.032 1.00 66.77 731 PHE A C 1
ATOM 778 O O . PHE A 1 104 ? -14.008 41.149 -7.860 1.00 61.97 731 PHE A O 1
ATOM 786 N N . PHE A 1 105 ? -14.063 38.905 -7.983 1.00 64.17 732 PHE A N 1
ATOM 787 C CA . PHE A 1 105 ? -15.507 38.870 -7.779 1.00 73.13 732 PHE A CA 1
ATOM 788 C C . PHE A 1 105 ? -15.915 39.440 -6.426 1.00 71.68 732 PHE A C 1
ATOM 789 O O . PHE A 1 105 ? -17.063 39.865 -6.268 1.00 71.22 732 PHE A O 1
ATOM 797 N N . GLU A 1 106 ? -15.001 39.468 -5.452 1.00 69.48 733 GLU A N 1
ATOM 798 C CA . GLU A 1 106 ? -15.296 40.152 -4.198 1.00 66.98 733 GLU A CA 1
ATOM 799 C C . GLU A 1 106 ? -15.445 41.650 -4.423 1.00 70.88 733 GLU A C 1
ATOM 800 O O . GLU A 1 106 ? -16.275 42.304 -3.781 1.00 74.14 733 GLU A O 1
ATOM 806 N N . PHE A 1 107 ? -14.645 42.210 -5.335 1.00 66.28 734 PHE A N 1
ATOM 807 C CA . PHE A 1 107 ? -14.806 43.612 -5.700 1.00 60.84 734 PHE A CA 1
ATOM 808 C C . PHE A 1 107 ? -16.149 43.842 -6.377 1.00 59.92 734 PHE A C 1
ATOM 809 O O . PHE A 1 107 ? -16.906 44.739 -5.992 1.00 61.67 734 PHE A O 1
ATOM 817 N N . TYR A 1 108 ? -16.453 43.037 -7.398 1.00 66.66 735 TYR A N 1
ATOM 818 C CA . TYR A 1 108 ? -17.746 43.128 -8.066 1.00 70.20 735 TYR A CA 1
ATOM 819 C C . TYR A 1 108 ? -18.891 42.966 -7.075 1.00 68.07 735 TYR A C 1
ATOM 820 O O . TYR A 1 108 ? -19.923 43.637 -7.191 1.00 71.26 735 TYR A O 1
ATOM 829 N N . ARG A 1 109 ? -18.724 42.080 -6.089 1.00 64.44 736 ARG A N 1
ATOM 830 C CA . ARG A 1 109 ? -19.778 41.859 -5.104 1.00 68.22 736 ARG A CA 1
ATOM 831 C C . ARG A 1 109 ? -19.974 43.086 -4.219 1.00 64.84 736 ARG A C 1
ATOM 832 O O . ARG A 1 109 ? -21.098 43.575 -4.056 1.00 60.12 736 ARG A O 1
ATOM 840 N N . LEU A 1 110 ? -18.889 43.598 -3.633 1.00 69.12 737 LEU A N 1
ATOM 841 C CA . LEU A 1 110 ? -19.015 44.753 -2.747 1.00 71.50 737 LEU A CA 1
ATOM 842 C C . LEU A 1 110 ? -19.394 46.015 -3.513 1.00 73.92 737 LEU A C 1
ATOM 843 O O . LEU A 1 110 ? -20.066 46.895 -2.961 1.00 67.22 737 LEU A O 1
ATOM 848 N N . LEU A 1 111 ? -18.985 46.119 -4.779 1.00 70.59 738 LEU A N 1
ATOM 849 C CA . LEU A 1 111 ? -19.432 47.233 -5.608 1.00 57.31 738 LEU A CA 1
ATOM 850 C C . LEU A 1 111 ? -20.943 47.202 -5.783 1.00 62.89 738 LEU A C 1
ATOM 851 O O . LEU A 1 111 ? -21.618 48.227 -5.641 1.00 76.09 738 LEU A O 1
ATOM 856 N N . HIS A 1 112 ? -21.494 46.027 -6.096 1.00 68.15 739 HIS A N 1
ATOM 857 C CA . HIS A 1 112 ? -22.944 45.888 -6.155 1.00 65.71 739 HIS A CA 1
ATOM 858 C C . HIS A 1 112 ? -23.579 46.252 -4.820 1.00 70.17 739 HIS A C 1
ATOM 859 O O . HIS A 1 112 ? -24.607 46.937 -4.777 1.00 83.04 739 HIS A O 1
ATOM 866 N N . ASP A 1 113 ? -22.967 45.815 -3.718 1.00 64.89 740 ASP A N 1
ATOM 867 C CA . ASP A 1 113 ? -23.501 46.121 -2.396 1.00 69.34 740 ASP A CA 1
ATOM 868 C C . ASP A 1 113 ? -23.451 47.615 -2.092 1.00 69.11 740 ASP A C 1
ATOM 869 O O . ASP A 1 113 ? -24.335 48.132 -1.400 1.00 63.89 740 ASP A O 1
ATOM 874 N N . ALA A 1 114 ? -22.435 48.320 -2.590 1.00 68.30 741 ALA A N 1
ATOM 875 C CA . ALA A 1 114 ? -22.233 49.726 -2.265 1.00 61.41 741 ALA A CA 1
ATOM 876 C C . ALA A 1 114 ? -22.901 50.679 -3.248 1.00 67.28 741 ALA A C 1
ATOM 877 O O . ALA A 1 114 ? -22.924 51.889 -2.992 1.00 65.71 741 ALA A O 1
ATOM 879 N N . ARG A 1 115 ? -23.436 50.173 -4.355 1.00 69.37 742 ARG A N 1
ATOM 880 C CA . ARG A 1 115 ? -24.057 51.042 -5.341 1.00 71.32 742 ARG A CA 1
ATOM 881 C C . ARG A 1 115 ? -25.318 51.680 -4.764 1.00 77.77 742 ARG A C 1
ATOM 882 O O . ARG A 1 115 ? -26.043 51.042 -3.993 1.00 79.17 742 ARG A O 1
ATOM 890 N N . PRO A 1 116 ? -25.597 52.936 -5.102 1.00 74.66 743 PRO A N 1
ATOM 891 C CA . PRO A 1 116 ? -26.872 53.529 -4.697 1.00 69.79 743 PRO A CA 1
ATOM 892 C C . PRO A 1 116 ? -28.029 52.821 -5.382 1.00 70.42 743 PRO A C 1
ATOM 893 O O . PRO A 1 116 ? -27.931 52.416 -6.543 1.00 72.11 743 PRO A O 1
ATOM 897 N N . LYS A 1 117 ? -29.123 52.655 -4.643 1.00 67.66 744 LYS A N 1
ATOM 898 C CA . LYS A 1 117 ? -30.295 51.988 -5.188 1.00 69.70 744 LYS A CA 1
ATOM 899 C C . LYS A 1 117 ? -30.786 52.714 -6.435 1.00 75.31 744 LYS A C 1
ATOM 900 O O . LYS A 1 117 ? -30.525 53.906 -6.634 1.00 70.47 744 LYS A O 1
ATOM 902 N N . GLU A 1 118 ? -31.485 51.975 -7.292 1.00 84.70 745 GLU A N 1
ATOM 903 C CA . GLU A 1 118 ? -32.038 52.558 -8.505 1.00 95.93 745 GLU A CA 1
ATOM 904 C C . GLU A 1 118 ? -33.064 53.621 -8.139 1.00 92.38 745 GLU A C 1
ATOM 905 O O . GLU A 1 118 ? -34.060 53.330 -7.470 1.00 102.22 745 GLU A O 1
ATOM 911 N N . GLY A 1 119 ? -32.817 54.852 -8.573 1.00 86.49 746 GLY A N 1
ATOM 912 C CA . GLY A 1 119 ? -33.596 56.005 -8.159 1.00 83.27 746 GLY A CA 1
ATOM 913 C C . GLY A 1 119 ? -32.824 57.005 -7.324 1.00 86.40 746 GLY A C 1
ATOM 914 O O . GLY A 1 119 ? -33.179 58.192 -7.309 1.00 90.67 746 GLY A O 1
ATOM 915 N N . ASP A 1 120 ? -31.780 56.564 -6.625 1.00 86.12 747 ASP A N 1
ATOM 916 C CA . ASP A 1 120 ? -30.889 57.452 -5.891 1.00 83.64 747 ASP A CA 1
ATOM 917 C C . ASP A 1 120 ? -29.777 57.909 -6.829 1.00 85.19 747 ASP A C 1
ATOM 918 O O . ASP A 1 120 ? -28.957 57.094 -7.272 1.00 86.54 747 ASP A O 1
ATOM 923 N N . ASP A 1 121 ? -29.747 59.209 -7.132 1.00 81.16 748 ASP A N 1
ATOM 924 C CA . ASP A 1 121 ? -28.762 59.777 -8.046 1.00 87.70 748 ASP A CA 1
ATOM 925 C C . ASP A 1 121 ? -27.706 60.618 -7.327 1.00 78.98 748 ASP A C 1
ATOM 926 O O . ASP A 1 121 ? -27.146 61.551 -7.907 1.00 81.02 748 ASP A O 1
ATOM 931 N N . ARG A 1 122 ? -27.416 60.292 -6.069 1.00 70.33 749 ARG A N 1
ATOM 932 C CA . ARG A 1 122 ? -26.294 60.911 -5.384 1.00 72.30 749 ARG A CA 1
ATOM 933 C C . ARG A 1 122 ? -24.996 60.567 -6.116 1.00 81.20 749 ARG A C 1
ATOM 934 O O . ARG A 1 122 ? -24.918 59.545 -6.806 1.00 79.84 749 ARG A O 1
ATOM 942 N N . PRO A 1 123 ? -23.968 61.407 -6.003 1.00 77.61 750 PRO A N 1
ATOM 943 C CA . PRO A 1 123 ? -22.709 61.111 -6.699 1.00 73.92 750 PRO A CA 1
ATOM 944 C C . PRO A 1 123 ? -22.081 59.826 -6.178 1.00 67.87 750 PRO A C 1
ATOM 945 O O . PRO A 1 123 ? -21.866 59.662 -4.975 1.00 66.43 750 PRO A O 1
ATOM 949 N N . PHE A 1 124 ? -21.799 58.905 -7.098 1.00 69.93 751 PHE A N 1
ATOM 950 C CA . PHE A 1 124 ? -21.160 57.638 -6.759 1.00 66.32 751 PHE A CA 1
ATOM 951 C C . PHE A 1 124 ? -20.176 57.273 -7.858 1.00 73.27 751 PHE A C 1
ATOM 952 O O . PHE A 1 124 ? -20.556 57.183 -9.028 1.00 76.43 751 PHE A O 1
ATOM 960 N N . PHE A 1 125 ? -18.922 57.046 -7.476 1.00 72.13 752 PHE A N 1
ATOM 961 C CA . PHE A 1 125 ? -17.849 56.775 -8.420 1.00 67.92 752 PHE A CA 1
ATOM 962 C C . PHE A 1 125 ? -17.094 55.520 -8.014 1.00 65.38 752 PHE A C 1
ATOM 963 O O . PHE A 1 125 ? -16.930 55.229 -6.827 1.00 60.14 752 PHE A O 1
ATOM 971 N N . TRP A 1 126 ? -16.617 54.784 -9.015 1.00 60.71 753 TRP A N 1
ATOM 972 C CA . TRP A 1 126 ? -15.853 53.575 -8.766 1.00 61.80 753 TRP A CA 1
ATOM 973 C C . TRP A 1 126 ? -14.738 53.452 -9.792 1.00 65.74 753 TRP A C 1
ATOM 974 O O . TRP A 1 126 ? -14.816 53.997 -10.896 1.00 66.34 753 TRP A O 1
ATOM 985 N N . LEU A 1 127 ? -13.695 52.719 -9.408 1.00 61.66 754 LEU A N 1
ATOM 986 C CA . LEU A 1 127 ? -12.560 52.463 -10.284 1.00 66.36 754 LEU A CA 1
ATOM 987 C C . LEU A 1 127 ? -11.974 51.099 -9.947 1.00 62.90 754 LEU A C 1
ATOM 988 O O . LEU A 1 127 ? -11.708 50.810 -8.777 1.00 59.01 754 LEU A O 1
ATOM 993 N N . PHE A 1 128 ? -11.777 50.267 -10.968 1.00 61.59 755 PHE A N 1
ATOM 994 C CA . PHE A 1 128 ? -11.103 48.985 -10.812 1.00 62.64 755 PHE A CA 1
ATOM 995 C C . PHE A 1 128 ? -9.908 48.928 -11.753 1.00 60.84 755 PHE A C 1
ATOM 996 O O . PHE A 1 128 ? -10.034 49.233 -12.944 1.00 59.73 755 PHE A O 1
ATOM 1004 N N . GLU A 1 129 ? -8.757 48.532 -11.217 1.00 56.73 756 GLU A N 1
ATOM 1005 C CA . GLU A 1 129 ? -7.509 48.489 -11.965 1.00 63.84 756 GLU A CA 1
ATOM 1006 C C . GLU A 1 129 ? -6.992 47.060 -12.032 1.00 68.91 756 GLU A C 1
ATOM 1007 O O . GLU A 1 129 ? -7.146 46.290 -11.078 1.00 72.81 756 GLU A O 1
ATOM 1013 N N . ASN A 1 130 ? -6.385 46.711 -13.164 1.00 70.48 757 ASN A N 1
ATOM 1014 C CA . ASN A 1 130 ? -5.607 45.482 -13.270 1.00 69.76 757 ASN A CA 1
ATOM 1015 C C . ASN A 1 130 ? -4.698 45.584 -14.489 1.00 68.48 757 ASN A C 1
ATOM 1016 O O . ASN A 1 130 ? -4.639 46.615 -15.164 1.00 72.95 757 ASN A O 1
ATOM 1021 N N . VAL A 1 131 ? -3.993 44.492 -14.768 1.00 58.98 758 VAL A N 1
ATOM 1022 C CA . VAL A 1 131 ? -2.930 44.497 -15.764 1.00 64.53 758 VAL A CA 1
ATOM 1023 C C . VAL A 1 131 ? -3.514 44.311 -17.157 1.00 66.67 758 VAL A C 1
ATOM 1024 O O . VAL A 1 131 ? -4.579 43.712 -17.343 1.00 71.18 758 VAL A O 1
ATOM 1028 N N . VAL A 1 132 ? -2.803 44.845 -18.150 1.00 67.42 759 VAL A N 1
ATOM 1029 C CA . VAL A 1 132 ? -3.169 44.596 -19.538 1.00 75.76 759 VAL A CA 1
ATOM 1030 C C . VAL A 1 132 ? -2.735 43.200 -19.963 1.00 77.13 759 VAL A C 1
ATOM 1031 O O . VAL A 1 132 ? -3.414 42.551 -20.768 1.00 75.88 759 VAL A O 1
ATOM 1035 N N . ALA A 1 133 ? -1.628 42.704 -19.411 1.00 79.46 760 ALA A N 1
ATOM 1036 C CA . ALA A 1 133 ? -1.066 41.411 -19.798 1.00 81.93 760 ALA A CA 1
ATOM 1037 C C . ALA A 1 133 ? -1.796 40.286 -19.062 1.00 85.05 760 ALA A C 1
ATOM 1038 O O . ALA A 1 133 ? -1.240 39.574 -18.225 1.00 73.82 760 ALA A O 1
ATOM 1040 N N . MET A 1 134 ? -3.075 40.130 -19.398 1.00 89.29 761 MET A N 1
ATOM 1041 C CA . MET A 1 134 ? -3.907 39.068 -18.852 1.00 78.56 761 MET A CA 1
ATOM 1042 C C . MET A 1 134 ? -4.572 38.321 -19.997 1.00 81.99 761 MET A C 1
ATOM 1043 O O . MET A 1 134 ? -4.547 38.757 -21.151 1.00 89.63 761 MET A O 1
ATOM 1048 N N . GLY A 1 135 ? -5.173 37.180 -19.669 1.00 80.62 762 GLY A N 1
ATOM 1049 C CA . GLY A 1 135 ? -5.819 36.374 -20.688 1.00 85.28 762 GLY A CA 1
ATOM 1050 C C . GLY A 1 135 ? -7.034 37.081 -21.262 1.00 91.41 762 GLY A C 1
ATOM 1051 O O . GLY A 1 135 ? -7.778 37.761 -20.553 1.00 92.05 762 GLY A O 1
ATOM 1052 N N . VAL A 1 136 ? -7.229 36.917 -22.573 1.00 96.51 763 VAL A N 1
ATOM 1053 C CA . VAL A 1 136 ? -8.349 37.569 -23.251 1.00 98.22 763 VAL A CA 1
ATOM 1054 C C . VAL A 1 136 ? -9.674 37.131 -22.641 1.00 93.63 763 VAL A C 1
ATOM 1055 O O . VAL A 1 136 ? -10.594 37.941 -22.471 1.00 95.93 763 VAL A O 1
ATOM 1059 N N . SER A 1 137 ? -9.790 35.847 -22.294 1.00 89.20 764 SER A N 1
ATOM 1060 C CA . SER A 1 137 ? -11.010 35.363 -21.655 1.00 93.38 764 SER A CA 1
ATOM 1061 C C . SER A 1 137 ? -11.219 36.016 -20.294 1.00 90.24 764 SER A C 1
ATOM 1062 O O . SER A 1 137 ? -12.357 36.303 -19.903 1.00 87.05 764 SER A O 1
ATOM 1065 N N . ASP A 1 138 ? -10.133 36.263 -19.558 1.00 80.32 765 ASP A N 1
ATOM 1066 C CA . ASP A 1 138 ? -10.265 36.854 -18.232 1.00 75.91 765 ASP A CA 1
ATOM 1067 C C . ASP A 1 138 ? -10.596 38.338 -18.307 1.00 79.16 765 ASP A C 1
ATOM 1068 O O . ASP A 1 138 ? -11.272 38.865 -17.415 1.00 76.27 765 ASP A O 1
ATOM 1073 N N . LYS A 1 139 ? -10.125 39.033 -19.345 1.00 82.41 766 LYS A N 1
ATOM 1074 C CA . LYS A 1 139 ? -10.480 40.441 -19.499 1.00 82.90 766 LYS A CA 1
ATOM 1075 C C . LYS A 1 139 ? -11.938 40.591 -19.910 1.00 82.84 766 LYS A C 1
ATOM 1076 O O . LYS A 1 139 ? -12.644 41.479 -19.419 1.00 74.24 766 LYS A O 1
ATOM 1082 N N . ARG A 1 140 ? -12.403 39.727 -20.812 1.00 88.82 767 ARG A N 1
ATOM 1083 C CA . ARG A 1 140 ? -13.810 39.730 -21.195 1.00 85.74 767 ARG A CA 1
ATOM 1084 C C . ARG A 1 140 ? -14.709 39.539 -19.979 1.00 87.87 767 ARG A C 1
ATOM 1085 O O . ARG A 1 140 ? -15.687 40.273 -19.793 1.00 86.45 767 ARG A O 1
ATOM 1093 N N . ASP A 1 141 ? -14.383 38.562 -19.129 1.00 90.31 768 ASP A N 1
ATOM 1094 C CA . ASP A 1 141 ? -15.238 38.267 -17.982 1.00 88.69 768 ASP A CA 1
ATOM 1095 C C . ASP A 1 141 ? -15.232 39.409 -16.976 1.00 81.65 768 ASP A C 1
ATOM 1096 O O . ASP A 1 141 ? -16.270 39.722 -16.380 1.00 82.44 768 ASP A O 1
ATOM 1101 N N . ILE A 1 142 ? -14.074 40.037 -16.767 1.00 75.04 769 ILE A N 1
ATOM 1102 C CA . ILE A 1 142 ? -14.008 41.182 -15.865 1.00 76.42 769 ILE A CA 1
ATOM 1103 C C . ILE A 1 142 ? -14.915 42.300 -16.365 1.00 81.63 769 ILE A C 1
ATOM 1104 O O . ILE A 1 142 ? -15.651 42.919 -15.588 1.00 78.08 769 ILE A O 1
ATOM 1109 N N . SER A 1 143 ? -14.904 42.551 -17.677 1.00 81.61 770 SER A N 1
ATOM 1110 C CA . SER A 1 143 ? -15.735 43.614 -18.236 1.00 80.95 770 SER A CA 1
ATOM 1111 C C . SER A 1 143 ? -17.222 43.295 -18.100 1.00 85.84 770 SER A C 1
ATOM 1112 O O . SER A 1 143 ? -18.034 44.198 -17.867 1.00 91.27 770 SER A O 1
ATOM 1115 N N . ARG A 1 144 ? -17.597 42.016 -18.221 1.00 80.54 771 ARG A N 1
ATOM 1116 C CA . ARG A 1 144 ? -19.010 41.654 -18.162 1.00 80.44 771 ARG A CA 1
ATOM 1117 C C . ARG A 1 144 ? -19.543 41.708 -16.739 1.00 79.40 771 ARG A C 1
ATOM 1118 O O . ARG A 1 144 ? -20.706 42.066 -16.515 1.00 83.59 771 ARG A O 1
ATOM 1126 N N . PHE A 1 145 ? -18.721 41.322 -15.766 1.00 81.15 772 PHE A N 1
ATOM 1127 C CA . PHE A 1 145 ? -19.163 41.401 -14.382 1.00 77.14 772 PHE A CA 1
ATOM 1128 C C . PHE A 1 145 ? -19.252 42.845 -13.917 1.00 77.59 772 PHE A C 1
ATOM 1129 O O . PHE A 1 145 ? -20.112 43.176 -13.093 1.00 73.21 772 PHE A O 1
ATOM 1137 N N . LEU A 1 146 ? -18.397 43.718 -14.449 1.00 76.55 773 LEU A N 1
ATOM 1138 C CA . LEU A 1 146 ? -18.475 45.142 -14.155 1.00 63.91 773 LEU A CA 1
ATOM 1139 C C . LEU A 1 146 ? -19.366 45.903 -15.127 1.00 67.47 773 LEU A C 1
ATOM 1140 O O . LEU A 1 146 ? -19.682 47.070 -14.865 1.00 65.74 773 LEU A O 1
ATOM 1145 N N . GLU A 1 147 ? -19.771 45.274 -16.234 1.00 68.20 774 GLU A N 1
ATOM 1146 C CA . GLU A 1 147 ? -20.681 45.873 -17.216 1.00 76.88 774 GLU A CA 1
ATOM 1147 C C . GLU A 1 147 ? -20.100 47.142 -17.832 1.00 79.03 774 GLU A C 1
ATOM 1148 O O . GLU A 1 147 ? -20.836 48.050 -18.223 1.00 90.14 774 GLU A O 1
ATOM 1154 N N . SER A 1 148 ? -18.777 47.213 -17.925 1.00 81.90 775 SER A N 1
ATOM 1155 C CA . SER A 1 148 ? -18.113 48.369 -18.504 1.00 88.26 775 SER A CA 1
ATOM 1156 C C . SER A 1 148 ? -16.852 47.904 -19.213 1.00 87.50 775 SER A C 1
ATOM 1157 O O . SER A 1 148 ? -16.241 46.903 -18.828 1.00 76.79 775 SER A O 1
ATOM 1160 N N . ASN A 1 149 ? -16.485 48.619 -20.243 1.00 95.88 776 ASN A N 1
ATOM 1161 C CA . ASN A 1 149 ? -15.180 48.293 -20.793 1.00 91.85 776 ASN A CA 1
ATOM 1162 C C . ASN A 1 149 ? -14.108 49.163 -20.146 1.00 81.66 776 ASN A C 1
ATOM 1163 O O . ASN A 1 149 ? -14.384 50.295 -19.733 1.00 82.50 776 ASN A O 1
ATOM 1168 N N . PRO A 1 150 ? -12.882 48.663 -20.032 1.00 80.24 777 PRO A N 1
ATOM 1169 C CA . PRO A 1 150 ? -11.818 49.443 -19.399 1.00 78.06 777 PRO A CA 1
ATOM 1170 C C . PRO A 1 150 ? -11.202 50.430 -20.381 1.00 77.76 777 PRO A C 1
ATOM 1171 O O . PRO A 1 150 ? -11.423 50.375 -21.592 1.00 82.21 777 PRO A O 1
ATOM 1175 N N . VAL A 1 151 ? -10.418 51.352 -19.829 1.00 71.33 778 VAL A N 1
ATOM 1176 C CA . VAL A 1 151 ? -9.574 52.239 -20.618 1.00 71.08 778 VAL A CA 1
ATOM 1177 C C . VAL A 1 151 ? -8.128 51.949 -20.247 1.00 67.93 778 VAL A C 1
ATOM 1178 O O . VAL A 1 151 ? -7.806 51.777 -19.065 1.00 68.56 778 VAL A O 1
ATOM 1182 N N . MET A 1 152 ? -7.271 51.853 -21.257 1.00 71.39 779 MET A N 1
ATOM 1183 C CA . MET A 1 152 ? -5.866 51.529 -21.051 1.00 75.31 779 MET A CA 1
ATOM 1184 C C . MET A 1 152 ? -5.089 52.820 -20.821 1.00 75.65 779 MET A C 1
ATOM 1185 O O . MET A 1 152 ? -5.100 53.716 -21.672 1.00 69.70 779 MET A O 1
ATOM 1190 N N . ILE A 1 153 ? -4.423 52.913 -19.674 1.00 74.88 780 ILE A N 1
ATOM 1191 C CA . ILE A 1 153 ? -3.588 54.059 -19.337 1.00 71.27 780 ILE A CA 1
ATOM 1192 C C . ILE A 1 153 ? -2.196 53.540 -19.005 1.00 72.33 780 ILE A C 1
ATOM 1193 O O . ILE A 1 153 ? -2.018 52.823 -18.013 1.00 72.10 780 ILE A O 1
ATOM 1198 N N . ASP A 1 154 ? -1.218 53.894 -19.835 1.00 67.23 781 ASP A N 1
ATOM 1199 C CA . ASP A 1 154 ? 0.169 53.504 -19.616 1.00 63.49 781 ASP A CA 1
ATOM 1200 C C . ASP A 1 154 ? 0.870 54.596 -18.817 1.00 63.79 781 ASP A C 1
ATOM 1201 O O . ASP A 1 154 ? 0.915 55.754 -19.247 1.00 64.83 781 ASP A O 1
ATOM 1206 N N . ALA A 1 155 ? 1.423 54.225 -17.660 1.00 54.87 782 ALA A N 1
ATOM 1207 C CA . ALA A 1 155 ? 2.111 55.189 -16.810 1.00 56.72 782 ALA A CA 1
ATOM 1208 C C . ALA A 1 155 ? 3.311 55.831 -17.494 1.00 68.90 782 ALA A C 1
ATOM 1209 O O . ALA A 1 155 ? 3.824 56.837 -16.989 1.00 70.99 782 ALA A O 1
ATOM 1211 N N . LYS A 1 156 ? 3.764 55.284 -18.625 1.00 75.53 783 LYS A N 1
ATOM 1212 C CA . LYS A 1 156 ? 4.923 55.827 -19.321 1.00 72.24 783 LYS A CA 1
ATOM 1213 C C . LYS A 1 156 ? 4.708 57.262 -19.778 1.00 78.68 783 LYS A C 1
ATOM 1214 O O . LYS A 1 156 ? 5.687 57.979 -20.006 1.00 78.72 783 LYS A O 1
ATOM 1220 N N . GLU A 1 157 ? 3.456 57.702 -19.910 1.00 80.01 784 GLU A N 1
ATOM 1221 C CA . GLU A 1 157 ? 3.196 59.048 -20.399 1.00 84.26 784 GLU A CA 1
ATOM 1222 C C . GLU A 1 157 ? 3.383 60.115 -19.328 1.00 78.23 784 GLU A C 1
ATOM 1223 O O . GLU A 1 157 ? 3.564 61.288 -19.672 1.00 74.39 784 GLU A O 1
ATOM 1229 N N . VAL A 1 158 ? 3.358 59.745 -18.047 1.00 66.05 785 VAL A N 1
ATOM 1230 C CA . VAL A 1 158 ? 3.453 60.728 -16.971 1.00 67.79 785 VAL A CA 1
ATOM 1231 C C . VAL A 1 158 ? 4.471 60.297 -15.920 1.00 69.65 785 VAL A C 1
ATOM 1232 O O . VAL A 1 158 ? 4.461 60.805 -14.792 1.00 67.93 785 VAL A O 1
ATOM 1236 N N . SER A 1 159 ? 5.356 59.370 -16.273 1.00 69.09 786 SER A N 1
ATOM 1237 C CA . SER A 1 159 ? 6.367 58.892 -15.334 1.00 66.22 786 SER A CA 1
ATOM 1238 C C . SER A 1 159 ? 7.544 58.324 -16.122 1.00 68.07 786 SER A C 1
ATOM 1239 O O . SER A 1 159 ? 7.591 58.409 -17.355 1.00 68.27 786 SER A O 1
ATOM 1242 N N . ALA A 1 160 ? 8.499 57.740 -15.402 1.00 67.07 787 ALA A N 1
ATOM 1243 C CA . ALA A 1 160 ? 9.724 57.212 -15.985 1.00 64.95 787 ALA A CA 1
ATOM 1244 C C . ALA A 1 160 ? 9.681 55.704 -16.184 1.00 70.50 787 ALA A C 1
ATOM 1245 O O . ALA A 1 160 ? 10.729 55.092 -16.420 1.00 74.06 787 ALA A O 1
ATOM 1247 N N . ALA A 1 161 ? 8.502 55.091 -16.099 1.00 65.67 788 ALA A N 1
ATOM 1248 C CA . ALA A 1 161 ? 8.378 53.644 -16.195 1.00 59.36 788 ALA A CA 1
ATOM 1249 C C . ALA A 1 161 ? 7.220 53.262 -17.100 1.00 63.64 788 ALA A C 1
ATOM 1250 O O . ALA A 1 161 ? 6.162 53.896 -17.073 1.00 66.70 788 ALA A O 1
ATOM 1252 N N . HIS A 1 162 ? 7.430 52.214 -17.890 1.00 67.14 789 HIS A N 1
ATOM 1253 C CA . HIS A 1 162 ? 6.324 51.550 -18.559 1.00 67.60 789 HIS A CA 1
ATOM 1254 C C . HIS A 1 162 ? 5.440 50.864 -17.526 1.00 68.14 789 HIS A C 1
ATOM 1255 O O . HIS A 1 162 ? 5.933 50.220 -16.596 1.00 61.90 789 HIS A O 1
ATOM 1262 N N . ARG A 1 163 ? 4.126 51.012 -17.688 1.00 67.23 790 ARG A N 1
ATOM 1263 C CA . ARG A 1 163 ? 3.160 50.284 -16.873 1.00 59.69 790 ARG A CA 1
ATOM 1264 C C . ARG A 1 163 ? 1.779 50.386 -17.505 1.00 69.83 790 ARG A C 1
ATOM 1265 O O . ARG A 1 163 ? 0.971 51.238 -17.120 1.00 71.89 790 ARG A O 1
ATOM 1273 N N . ALA A 1 164 ? 1.506 49.535 -18.491 1.00 75.05 791 ALA A N 1
ATOM 1274 C CA . ALA A 1 164 ? 0.214 49.535 -19.164 1.00 78.75 791 ALA A CA 1
ATOM 1275 C C . ALA A 1 164 ? -0.820 48.865 -18.268 1.00 80.70 791 ALA A C 1
ATOM 1276 O O . ALA A 1 164 ? -0.710 47.670 -17.973 1.00 82.60 791 ALA A O 1
ATOM 1278 N N . ARG A 1 165 ? -1.827 49.629 -17.846 1.00 78.09 792 ARG A N 1
ATOM 1279 C CA . ARG A 1 165 ? -2.831 49.157 -16.903 1.00 81.57 792 ARG A CA 1
ATOM 1280 C C . ARG A 1 165 ? -4.228 49.359 -17.474 1.00 80.63 792 ARG A C 1
ATOM 1281 O O . ARG A 1 165 ? -4.485 50.325 -18.198 1.00 75.65 792 ARG A O 1
ATOM 1289 N N . TYR A 1 166 ? -5.128 48.432 -17.141 1.00 78.46 793 TYR A N 1
ATOM 1290 C CA . TYR A 1 166 ? -6.546 48.566 -17.456 1.00 72.59 793 TYR A CA 1
ATOM 1291 C C . TYR A 1 166 ? -7.264 49.253 -16.301 1.00 70.08 793 TYR A C 1
ATOM 1292 O O . TYR A 1 166 ? -6.968 48.997 -15.131 1.00 65.95 793 TYR A O 1
ATOM 1301 N N . PHE A 1 167 ? -8.225 50.115 -16.634 1.00 71.87 794 PHE A N 1
ATOM 1302 C CA . PHE A 1 167 ? -9.020 50.821 -15.633 1.00 71.47 794 PHE A CA 1
ATOM 1303 C C . PHE A 1 167 ? -10.491 50.767 -16.021 1.00 72.95 794 PHE A C 1
ATOM 1304 O O . PHE A 1 167 ? -10.905 51.414 -16.988 1.00 74.49 794 PHE A O 1
ATOM 1312 N N . TRP A 1 168 ? -11.274 49.998 -15.269 1.00 77.00 795 TRP A N 1
ATOM 1313 C CA . TRP A 1 168 ? -12.726 50.056 -15.351 1.00 73.20 795 TRP A CA 1
ATOM 1314 C C . TRP A 1 168 ? -13.231 51.088 -14.354 1.00 71.15 795 TRP A C 1
ATOM 1315 O O . TRP A 1 168 ? -12.676 51.232 -13.261 1.00 57.46 795 TRP A O 1
ATOM 1326 N N . GLY A 1 169 ? -14.286 51.803 -14.724 1.00 76.82 796 GLY A N 1
ATOM 1327 C CA . GLY A 1 169 ? -14.861 52.751 -13.795 1.00 70.85 796 GLY A CA 1
ATOM 1328 C C . GLY A 1 169 ? -15.808 53.712 -14.481 1.00 68.30 796 GLY A C 1
ATOM 1329 O O . GLY A 1 169 ? -16.090 53.602 -15.678 1.00 71.69 796 GLY A O 1
ATOM 1330 N N . ASN A 1 170 ? -16.286 54.668 -13.681 1.00 69.96 797 ASN A N 1
ATOM 1331 C CA . ASN A 1 170 ? -17.230 55.684 -14.130 1.00 72.21 797 ASN A CA 1
ATOM 1332 C C . ASN A 1 170 ? -16.757 57.094 -13.803 1.00 68.84 797 ASN A C 1
ATOM 1333 O O . ASN A 1 170 ? -17.552 58.036 -13.889 1.00 80.64 797 ASN A O 1
ATOM 1338 N N . LEU A 1 171 ? -15.494 57.262 -13.414 1.00 71.27 798 LEU A N 1
ATOM 1339 C CA . LEU A 1 171 ? -14.992 58.576 -13.042 1.00 67.77 798 LEU A CA 1
ATOM 1340 C C . LEU A 1 171 ? -15.057 59.529 -14.236 1.00 75.86 798 LEU A C 1
ATOM 1341 O O . LEU A 1 171 ? -14.902 59.109 -15.385 1.00 78.56 798 LEU A O 1
ATOM 1346 N N . PRO A 1 172 ? -15.306 60.817 -13.993 1.00 80.75 799 PRO A N 1
ATOM 1347 C CA . PRO A 1 172 ? -15.460 61.760 -15.109 1.00 80.35 799 PRO A CA 1
ATOM 1348 C C . PRO A 1 172 ? -14.182 61.866 -15.926 1.00 79.11 799 PRO A C 1
ATOM 1349 O O . PRO A 1 172 ? -13.078 61.906 -15.383 1.00 71.76 799 PRO A O 1
ATOM 1353 N N . GLY A 1 173 ? -14.344 61.895 -17.246 1.00 85.48 800 GLY A N 1
ATOM 1354 C CA . GLY A 1 173 ? -13.206 62.039 -18.143 1.00 84.03 800 GLY A CA 1
ATOM 1355 C C . GLY A 1 173 ? -12.136 60.982 -17.980 1.00 78.59 800 GLY A C 1
ATOM 1356 O O . GLY A 1 173 ? -10.943 61.296 -18.066 1.00 83.92 800 GLY A O 1
ATOM 1357 N N . MET A 1 174 ? -12.535 59.730 -17.737 1.00 80.44 801 MET A N 1
ATOM 1358 C CA . MET A 1 174 ? -11.556 58.657 -17.597 1.00 74.66 801 MET A CA 1
ATOM 1359 C C . MET A 1 174 ? -10.761 58.454 -18.877 1.00 76.89 801 MET A C 1
ATOM 1360 O O . MET A 1 174 ? -9.603 58.024 -18.826 1.00 87.05 801 MET A O 1
ATOM 1365 N N . ASN A 1 175 ? -11.354 58.762 -20.031 1.00 80.44 802 ASN A N 1
ATOM 1366 C CA . ASN A 1 175 ? -10.716 58.555 -21.323 1.00 93.51 802 ASN A CA 1
ATOM 1367 C C . ASN A 1 175 ? -10.215 59.854 -21.948 1.00 101.95 802 ASN A C 1
ATOM 1368 O O . ASN A 1 175 ? -9.947 59.890 -23.154 1.00 110.13 802 ASN A O 1
ATOM 1373 N N . ARG A 1 176 ? -10.089 60.919 -21.160 1.00 99.72 803 A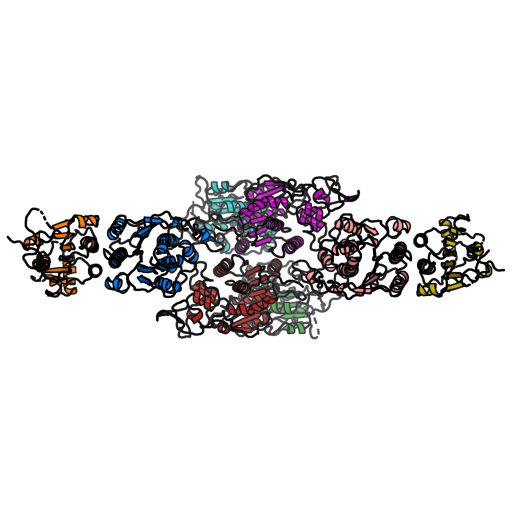RG A N 1
ATOM 1374 C CA . ARG A 1 176 ? -9.549 62.168 -21.670 1.00 96.24 803 ARG A CA 1
ATOM 1375 C C . ARG A 1 176 ? -8.034 62.058 -21.824 1.00 91.99 803 ARG A C 1
ATOM 1376 O O . ARG A 1 176 ? -7.404 61.186 -21.221 1.00 89.38 803 ARG A O 1
ATOM 1384 N N . PRO A 1 177 ? -7.428 62.914 -22.652 1.00 98.76 804 PRO A N 1
ATOM 1385 C CA . PRO A 1 177 ? -5.985 62.797 -22.906 1.00 100.03 804 PRO A CA 1
ATOM 1386 C C . PRO A 1 177 ? -5.148 63.010 -21.653 1.00 99.02 804 PRO A C 1
ATOM 1387 O O . PRO A 1 177 ? -5.494 63.795 -20.768 1.00 99.96 804 PRO A O 1
ATOM 1391 N N . LEU A 1 178 ? -4.026 62.294 -21.596 1.00 99.34 805 LEU A N 1
ATOM 1392 C CA . LEU A 1 178 ? -3.109 62.386 -20.469 1.00 95.81 805 LEU A CA 1
ATOM 1393 C C . LEU A 1 178 ? -2.248 63.638 -20.577 1.00 101.13 805 LEU A C 1
ATOM 1394 O O . LEU A 1 178 ? -1.755 63.982 -21.656 1.00 105.10 805 LEU A O 1
ATOM 1399 N N . ALA A 1 179 ? -2.062 64.315 -19.446 1.00 107.09 806 ALA A N 1
ATOM 1400 C CA . ALA A 1 179 ? -1.348 65.584 -19.387 1.00 102.54 806 ALA A CA 1
ATOM 1401 C C . ALA A 1 179 ? -0.062 65.406 -18.591 1.00 100.17 806 ALA A C 1
ATOM 1402 O O . ALA A 1 179 ? -0.103 65.024 -17.415 1.00 87.14 806 ALA A O 1
ATOM 1404 N N . SER A 1 180 ? 1.071 65.683 -19.232 1.00 107.89 807 SER A N 1
ATOM 1405 C CA . SER A 1 180 ? 2.366 65.667 -18.556 1.00 106.76 807 SER A CA 1
ATOM 1406 C C . SER A 1 180 ? 2.491 66.934 -17.718 1.00 115.06 807 SER A C 1
ATOM 1407 O O . SER A 1 180 ? 2.773 68.017 -18.236 1.00 123.22 807 SER A O 1
ATOM 1410 N N . THR A 1 181 ? 2.265 66.802 -16.417 1.00 103.83 808 THR A N 1
ATOM 1411 C CA . THR A 1 181 ? 2.352 67.910 -15.477 1.00 96.23 808 THR A CA 1
ATOM 1412 C C . THR A 1 181 ? 3.821 68.217 -15.167 1.00 102.30 808 THR A C 1
ATOM 1413 O O . THR A 1 181 ? 4.709 67.379 -15.352 1.00 108.63 808 THR A O 1
ATOM 1417 N N . VAL A 1 182 ? 4.078 69.455 -14.734 1.00 102.94 809 VAL A N 1
ATOM 1418 C CA . VAL A 1 182 ? 5.417 69.831 -14.295 1.00 106.28 809 VAL A CA 1
ATOM 1419 C C . VAL A 1 182 ? 5.857 69.044 -13.065 1.00 112.20 809 VAL A C 1
ATOM 1420 O O . VAL A 1 182 ? 7.059 68.936 -12.800 1.00 114.66 809 VAL A O 1
ATOM 1424 N N . ASN A 1 183 ? 4.915 68.488 -12.303 1.00 116.52 810 ASN A N 1
ATOM 1425 C CA . ASN A 1 183 ? 5.241 67.653 -11.154 1.00 116.83 810 ASN A CA 1
ATOM 1426 C C . ASN A 1 183 ? 5.636 66.236 -11.547 1.00 111.04 810 ASN A C 1
ATOM 1427 O O . ASN A 1 183 ? 6.009 65.449 -10.671 1.00 111.71 810 ASN A O 1
ATOM 1429 N N . ASP A 1 184 ? 5.565 65.895 -12.831 1.00 100.09 811 ASP A N 1
ATOM 1430 C CA . ASP A 1 184 ? 5.874 64.551 -13.296 1.00 91.97 811 ASP A CA 1
ATOM 1431 C C . ASP A 1 184 ? 7.348 64.451 -13.667 1.00 88.26 811 ASP A C 1
ATOM 1432 O O . ASP A 1 184 ? 7.874 65.305 -14.389 1.00 94.79 811 ASP A O 1
ATOM 1437 N N . LYS A 1 185 ? 8.009 63.409 -13.167 1.00 73.57 812 LYS A N 1
ATOM 1438 C CA . LYS A 1 185 ? 9.370 63.074 -13.577 1.00 70.15 812 LYS A CA 1
ATOM 1439 C C . LYS A 1 185 ? 9.270 62.052 -14.703 1.00 66.73 812 LYS A C 1
ATOM 1440 O O . LYS A 1 185 ? 9.033 60.864 -14.465 1.00 63.80 812 LYS A O 1
ATOM 1446 N N . LEU A 1 186 ? 9.454 62.517 -15.940 1.00 67.37 813 LEU A N 1
ATOM 1447 C CA . LEU A 1 186 ? 9.234 61.675 -17.110 1.00 68.13 813 LEU A CA 1
ATOM 1448 C C . LEU A 1 186 ? 10.417 60.771 -17.441 1.00 72.88 813 LEU A C 1
ATOM 1449 O O . LEU A 1 186 ? 10.231 59.768 -18.137 1.00 77.83 813 LEU A O 1
ATOM 1454 N N . GLU A 1 187 ? 11.620 61.093 -16.975 1.00 70.50 814 GLU A N 1
ATOM 1455 C CA . GLU A 1 187 ? 12.807 60.329 -17.324 1.00 70.06 814 GLU A CA 1
ATOM 1456 C C . GLU A 1 187 ? 13.471 59.777 -16.070 1.00 64.10 814 GLU A C 1
ATOM 1457 O O . GLU A 1 187 ? 13.429 60.395 -15.001 1.00 61.98 814 GLU A O 1
ATOM 1463 N N . LEU A 1 188 ? 14.088 58.600 -16.219 1.00 57.40 815 LEU A N 1
ATOM 1464 C CA . LEU A 1 188 ? 14.676 57.910 -15.074 1.00 61.30 815 LEU A CA 1
ATOM 1465 C C . LEU A 1 188 ? 15.688 58.788 -14.342 1.00 62.04 815 LEU A C 1
ATOM 1466 O O . LEU A 1 188 ? 15.765 58.758 -13.108 1.00 69.40 815 LEU A O 1
ATOM 1471 N N . GLN A 1 189 ? 16.466 59.581 -15.085 1.00 53.85 816 GLN A N 1
ATOM 1472 C CA . GLN A 1 189 ? 17.490 60.413 -14.458 1.00 58.74 816 GLN A CA 1
ATOM 1473 C C . GLN A 1 189 ? 16.907 61.351 -13.408 1.00 64.19 816 GLN A C 1
ATOM 1474 O O . GLN A 1 189 ? 17.551 61.613 -12.387 1.00 64.63 816 GLN A O 1
ATOM 1480 N N . GLU A 1 190 ? 15.687 61.849 -13.629 1.00 68.44 817 GLU A N 1
ATOM 1481 C CA . GLU A 1 190 ? 15.073 62.782 -12.690 1.00 64.66 817 GLU A CA 1
ATOM 1482 C C . GLU A 1 190 ? 14.675 62.122 -11.374 1.00 63.58 817 GLU A C 1
ATOM 1483 O O . GLU A 1 190 ? 14.457 62.835 -10.388 1.00 66.92 817 GLU A O 1
ATOM 1489 N N . CYS A 1 191 ? 14.579 60.790 -11.335 1.00 61.44 818 CYS A N 1
ATOM 1490 C CA . CYS A 1 191 ? 14.241 60.041 -10.128 1.00 60.67 818 CYS A CA 1
ATOM 1491 C C . CYS A 1 191 ? 15.459 59.479 -9.401 1.00 60.98 818 CYS A C 1
ATOM 1492 O O . CYS A 1 191 ? 15.296 58.868 -8.338 1.00 54.76 818 CYS A O 1
ATOM 1495 N N . LEU A 1 192 ? 16.665 59.664 -9.936 1.00 57.17 819 LEU A N 1
ATOM 1496 C CA . LEU A 1 192 ? 17.868 59.093 -9.348 1.00 60.08 819 LEU A CA 1
ATOM 1497 C C . LEU A 1 192 ? 18.437 60.003 -8.269 1.00 62.64 819 LEU A C 1
ATOM 1498 O O . LEU A 1 192 ? 18.308 61.230 -8.327 1.00 62.56 819 LEU A O 1
ATOM 1503 N N . GLU A 1 193 ? 19.088 59.383 -7.288 1.00 60.20 820 GLU A N 1
ATOM 1504 C CA . GLU A 1 193 ? 19.782 60.131 -6.254 1.00 60.70 820 GLU A CA 1
ATOM 1505 C C . GLU A 1 193 ? 21.040 60.785 -6.829 1.00 63.52 820 GLU A C 1
ATOM 1506 O O . GLU A 1 193 ? 21.467 60.506 -7.953 1.00 61.13 820 GLU A O 1
ATOM 1512 N N . HIS A 1 194 ? 21.637 61.668 -6.034 1.00 60.71 821 HIS A N 1
ATOM 1513 C CA . HIS A 1 194 ? 22.809 62.403 -6.488 1.00 60.51 821 HIS A CA 1
ATOM 1514 C C . HIS A 1 194 ? 23.950 61.453 -6.839 1.00 60.40 821 HIS A C 1
ATOM 1515 O O . HIS A 1 194 ? 24.120 60.393 -6.230 1.00 58.90 821 HIS A O 1
ATOM 1522 N N . GLY A 1 195 ? 24.727 61.840 -7.850 1.00 54.40 822 GLY A N 1
ATOM 1523 C CA . GLY A 1 195 ? 25.913 61.107 -8.239 1.00 55.03 822 GLY A CA 1
ATOM 1524 C C . GLY A 1 195 ? 25.682 59.878 -9.086 1.00 61.63 822 GLY A C 1
ATOM 1525 O O . GLY A 1 195 ? 26.616 59.089 -9.264 1.00 71.79 822 GLY A O 1
ATOM 1526 N N . ARG A 1 196 ? 24.479 59.689 -9.624 1.00 62.50 823 ARG A N 1
ATOM 1527 C CA . ARG A 1 196 ? 24.141 58.484 -10.368 1.00 58.35 823 ARG A CA 1
ATOM 1528 C C . ARG A 1 196 ? 23.541 58.856 -11.715 1.00 58.76 823 ARG A C 1
ATOM 1529 O O . ARG A 1 196 ? 22.789 59.830 -11.825 1.00 54.42 823 ARG A O 1
ATOM 1537 N N . ILE A 1 197 ? 23.871 58.069 -12.736 1.00 59.94 824 ILE A N 1
ATOM 1538 C CA . ILE A 1 197 ? 23.531 58.377 -14.120 1.00 60.94 824 ILE A CA 1
ATOM 1539 C C . ILE A 1 197 ? 22.623 57.281 -14.661 1.00 60.89 824 ILE A C 1
ATOM 1540 O O . ILE A 1 197 ? 22.947 56.093 -14.564 1.00 59.53 824 ILE A O 1
ATOM 1544 N N . ALA A 1 198 ? 21.493 57.683 -15.236 1.00 59.76 825 ALA A N 1
ATOM 1545 C CA . ALA A 1 198 ? 20.574 56.732 -15.843 1.00 62.30 825 ALA A CA 1
ATOM 1546 C C . ALA A 1 198 ? 21.094 56.289 -17.203 1.00 67.97 825 ALA A C 1
ATOM 1547 O O . ALA A 1 198 ? 21.640 57.089 -17.967 1.00 69.13 825 ALA A O 1
ATOM 1549 N N . LYS A 1 199 ? 20.925 55.002 -17.500 1.00 67.36 826 LYS A N 1
ATOM 1550 C CA . LYS A 1 199 ? 21.270 54.456 -18.805 1.00 65.51 826 LYS A CA 1
ATOM 1551 C C . LYS A 1 199 ? 20.062 54.330 -19.723 1.00 64.42 826 LYS A C 1
ATOM 1552 O O . LYS A 1 199 ? 20.222 53.965 -20.892 1.00 67.84 826 LYS A O 1
ATOM 1558 N N . PHE A 1 200 ? 18.861 54.623 -19.223 1.00 60.35 827 PHE A N 1
ATOM 1559 C CA . PHE A 1 200 ? 17.635 54.536 -20.001 1.00 60.61 827 PHE A CA 1
ATOM 1560 C C . PHE A 1 200 ? 16.755 55.736 -19.691 1.00 63.56 827 PHE A C 1
ATOM 1561 O O . PHE A 1 200 ? 16.721 56.211 -18.552 1.00 66.58 827 PHE A O 1
ATOM 1569 N N . SER A 1 201 ? 16.044 56.226 -20.706 1.00 63.19 828 SER A N 1
ATOM 1570 C CA . SER A 1 201 ? 15.088 57.302 -20.470 1.00 74.18 828 SER A CA 1
ATOM 1571 C C . SER A 1 201 ? 13.897 56.799 -19.664 1.00 73.49 828 SER A C 1
ATOM 1572 O O . SER A 1 201 ? 13.511 57.408 -18.659 1.00 69.98 828 SER A O 1
ATOM 1575 N N . LYS A 1 202 ? 13.306 55.686 -20.090 1.00 71.92 829 LYS A N 1
ATOM 1576 C CA . LYS A 1 202 ? 12.199 55.054 -19.388 1.00 74.98 829 LYS A CA 1
ATOM 1577 C C . LYS A 1 202 ? 12.564 53.616 -19.052 1.00 73.84 829 LYS A C 1
ATOM 1578 O O . LYS A 1 202 ? 13.251 52.940 -19.824 1.00 72.86 829 LYS A O 1
ATOM 1584 N N . VAL A 1 203 ? 12.103 53.161 -17.897 1.00 63.89 830 VAL A N 1
ATOM 1585 C CA . VAL A 1 203 ? 12.423 51.841 -17.376 1.00 70.33 830 VAL A CA 1
ATOM 1586 C C . VAL A 1 203 ? 11.231 50.926 -17.629 1.00 72.30 830 VAL A C 1
ATOM 1587 O O . VAL A 1 203 ? 10.081 51.375 -17.694 1.00 76.83 830 VAL A O 1
ATOM 1591 N N A ARG A 1 204 ? 11.502 49.633 -17.790 0.47 68.15 831 ARG A N 1
ATOM 1592 N N B ARG A 1 204 ? 11.505 49.632 -17.790 0.53 67.88 831 ARG A N 1
ATOM 1593 C CA A ARG A 1 204 ? 10.432 48.696 -18.096 0.47 68.15 831 ARG A CA 1
ATOM 1594 C CA B ARG A 1 204 ? 10.434 48.693 -18.092 0.53 68.24 831 ARG A CA 1
ATOM 1595 C C A ARG A 1 204 ? 9.565 48.464 -16.856 0.47 67.34 831 ARG A C 1
ATOM 1596 C C B ARG A 1 204 ? 9.593 48.424 -16.842 0.53 67.37 831 ARG A C 1
ATOM 1597 O O A ARG A 1 204 ? 9.836 48.974 -15.764 0.47 66.74 831 ARG A O 1
ATOM 1598 O O B ARG A 1 204 ? 9.905 48.879 -15.737 0.53 67.47 831 ARG A O 1
ATOM 1613 N N . THR A 1 205 ? 8.499 47.686 -17.037 1.00 68.52 832 THR A N 1
ATOM 1614 C CA . THR A 1 205 ? 7.517 47.489 -15.973 1.00 68.53 832 THR A CA 1
ATOM 1615 C C . THR A 1 205 ? 8.139 46.846 -14.740 1.00 72.21 832 THR A C 1
ATOM 1616 O O . THR A 1 205 ? 8.805 45.810 -14.828 1.00 82.32 832 THR A O 1
ATOM 1620 N N . ILE A 1 206 ? 7.911 47.471 -13.589 1.00 71.69 833 ILE A N 1
ATOM 1621 C CA . ILE A 1 206 ? 8.491 47.031 -12.327 1.00 70.61 833 ILE A CA 1
ATOM 1622 C C . ILE A 1 206 ? 7.490 46.115 -11.635 1.00 69.28 833 ILE A C 1
ATOM 1623 O O . ILE A 1 206 ? 6.428 46.557 -11.188 1.00 59.31 833 ILE A O 1
ATOM 1628 N N . THR A 1 207 ? 7.828 44.836 -11.553 1.00 70.54 834 THR A N 1
ATOM 1629 C CA . THR A 1 207 ? 7.042 43.866 -10.811 1.00 71.43 834 THR A CA 1
ATOM 1630 C C . THR A 1 207 ? 7.559 43.811 -9.374 1.00 70.04 834 THR A C 1
ATOM 1631 O O . THR A 1 207 ? 8.315 44.679 -8.931 1.00 70.17 834 THR A O 1
ATOM 1635 N N . THR A 1 208 ? 7.151 42.790 -8.622 1.00 71.50 835 THR A N 1
ATOM 1636 C CA . THR A 1 208 ? 7.710 42.570 -7.294 1.00 71.79 835 THR A CA 1
ATOM 1637 C C . THR A 1 208 ? 9.023 41.799 -7.331 1.00 79.02 835 THR A C 1
ATOM 1638 O O . THR A 1 208 ? 9.642 41.612 -6.278 1.00 81.16 835 THR A O 1
ATOM 1642 N N . ARG A 1 209 ? 9.465 41.366 -8.508 1.00 82.84 836 ARG A N 1
ATOM 1643 C CA . ARG A 1 209 ? 10.654 40.541 -8.650 1.00 85.06 836 ARG A CA 1
ATOM 1644 C C . ARG A 1 209 ? 11.841 41.388 -9.095 1.00 77.22 836 ARG A C 1
ATOM 1645 O O . ARG A 1 209 ? 11.690 42.324 -9.888 1.00 72.14 836 ARG A O 1
ATOM 1653 N N . SER A 1 210 ? 13.026 41.053 -8.575 1.00 83.41 837 SER A N 1
ATOM 1654 C CA . SER A 1 210 ? 14.215 41.861 -8.835 1.00 84.79 837 SER A CA 1
ATOM 1655 C C . SER A 1 210 ? 14.570 41.899 -10.317 1.00 77.28 837 SER A C 1
ATOM 1656 O O . SER A 1 210 ? 15.117 42.899 -10.794 1.00 72.62 837 SER A O 1
ATOM 1659 N N . ASN A 1 211 ? 14.267 40.831 -11.061 1.00 86.38 838 ASN A N 1
ATOM 1660 C CA . ASN A 1 211 ? 14.634 40.775 -12.474 1.00 86.68 838 ASN A CA 1
ATOM 1661 C C . ASN A 1 211 ? 13.955 41.862 -13.303 1.00 82.65 838 ASN A C 1
ATOM 1662 O O . ASN A 1 211 ? 14.401 42.138 -14.421 1.00 85.22 838 ASN A O 1
ATOM 1667 N N . SER A 1 212 ? 12.891 42.484 -12.789 1.00 72.30 839 SER A N 1
ATOM 1668 C CA . SER A 1 212 ? 12.227 43.558 -13.518 1.00 76.07 839 SER A CA 1
ATOM 1669 C C . SER A 1 212 ? 12.969 44.883 -13.421 1.00 80.86 839 SER A C 1
ATOM 1670 O O . SER A 1 212 ? 12.740 45.765 -14.255 1.00 78.88 839 SER A O 1
ATOM 1673 N N . ILE A 1 213 ? 13.843 45.045 -12.426 1.00 84.04 840 ILE A N 1
ATOM 1674 C CA . ILE A 1 213 ? 14.614 46.280 -12.312 1.00 86.13 840 ILE A CA 1
ATOM 1675 C C . ILE A 1 213 ? 15.694 46.336 -13.385 1.00 78.11 840 ILE A C 1
ATOM 1676 O O . ILE A 1 213 ? 15.992 47.403 -13.934 1.00 80.57 840 ILE A O 1
ATOM 1681 N N . LYS A 1 214 ? 16.291 45.195 -13.707 1.00 76.70 841 LYS A N 1
ATOM 1682 C CA . LYS A 1 214 ? 17.199 45.133 -14.839 1.00 82.91 841 LYS A CA 1
ATOM 1683 C C . LYS A 1 214 ? 16.399 45.116 -16.136 1.00 84.20 841 LYS A C 1
ATOM 1684 O O . LYS A 1 214 ? 15.259 44.647 -16.181 1.00 88.03 841 LYS A O 1
ATOM 1690 N N . GLN A 1 215 ? 17.002 45.649 -17.194 1.00 84.94 842 GLN A N 1
ATOM 1691 C CA . GLN A 1 215 ? 16.290 45.960 -18.426 1.00 85.42 842 GLN A CA 1
ATOM 1692 C C . GLN A 1 215 ? 16.484 44.862 -19.462 1.00 96.19 842 GLN A C 1
ATOM 1693 O O . GLN A 1 215 ? 17.615 44.442 -19.728 1.00 90.31 842 GLN A O 1
ATOM 1699 N N . GLY A 1 216 ? 15.377 44.411 -20.047 1.00 105.28 843 GLY A N 1
ATOM 1700 C CA . GLY A 1 216 ? 15.419 43.460 -21.140 1.00 111.07 843 GLY A CA 1
ATOM 1701 C C . GLY A 1 216 ? 15.758 42.050 -20.688 1.00 110.48 843 GLY A C 1
ATOM 1702 O O . GLY A 1 216 ? 15.990 41.764 -19.514 1.00 109.31 843 GLY A O 1
ATOM 1703 N N . LYS A 1 217 ? 15.776 41.146 -21.671 1.00 113.90 844 LYS A N 1
ATOM 1704 C CA . LYS A 1 217 ? 16.164 39.767 -21.408 1.00 117.17 844 LYS A CA 1
ATOM 1705 C C . LYS A 1 217 ? 17.658 39.633 -21.155 1.00 117.64 844 LYS A C 1
ATOM 1706 O O . LYS A 1 217 ? 18.091 38.625 -20.586 1.00 118.22 844 LYS A O 1
ATOM 1708 N N . ASP A 1 218 ? 18.452 40.620 -21.566 1.00 118.45 845 ASP A N 1
ATOM 1709 C CA . ASP A 1 218 ? 19.877 40.642 -21.267 1.00 112.90 845 ASP A CA 1
ATOM 1710 C C . ASP A 1 218 ? 20.181 41.217 -19.891 1.00 98.91 845 ASP A C 1
ATOM 1711 O O . ASP A 1 218 ? 21.358 41.305 -19.523 1.00 102.60 845 ASP A O 1
ATOM 1716 N N . GLN A 1 219 ? 19.155 41.613 -19.135 1.00 83.97 846 GLN A N 1
ATOM 1717 C CA . GLN A 1 219 ? 19.303 42.058 -17.748 1.00 86.03 846 GLN A CA 1
ATOM 1718 C C . GLN A 1 219 ? 20.293 43.218 -17.633 1.00 90.44 846 GLN A C 1
ATOM 1719 O O . GLN A 1 219 ? 21.214 43.202 -16.814 1.00 90.52 846 GLN A O 1
ATOM 1725 N N . HIS A 1 220 ? 20.095 44.234 -18.471 1.00 92.65 847 HIS A N 1
ATOM 1726 C CA . HIS A 1 220 ? 20.952 45.411 -18.434 1.00 87.15 847 HIS A CA 1
ATOM 1727 C C . HIS A 1 220 ? 20.728 46.186 -17.142 1.00 76.80 847 HIS A C 1
ATOM 1728 O O . HIS A 1 220 ? 19.586 46.402 -16.725 1.00 74.01 847 HIS A O 1
ATOM 1735 N N . PHE A 1 221 ? 21.819 46.600 -16.504 1.00 79.78 848 PHE A N 1
ATOM 1736 C CA . PHE A 1 221 ? 21.705 47.413 -15.303 1.00 78.63 848 PHE A CA 1
ATOM 1737 C C . PHE A 1 221 ? 21.141 48.788 -15.657 1.00 78.05 848 PHE A C 1
ATOM 1738 O O . PHE A 1 221 ? 21.480 49.346 -16.706 1.00 78.31 848 PHE A O 1
ATOM 1746 N N . PRO A 1 222 ? 20.283 49.358 -14.807 1.00 70.80 849 PRO A N 1
ATOM 1747 C CA . PRO A 1 222 ? 19.628 50.626 -15.160 1.00 64.06 849 PRO A CA 1
ATOM 1748 C C . PRO A 1 222 ? 20.506 51.863 -15.019 1.00 72.22 849 PRO A C 1
ATOM 1749 O O . PRO A 1 222 ? 20.390 52.784 -15.834 1.00 81.20 849 PRO A O 1
ATOM 1753 N N . VAL A 1 223 ? 21.370 51.930 -14.001 1.00 71.76 850 VAL A N 1
ATOM 1754 C CA . VAL A 1 223 ? 22.105 53.158 -13.720 1.00 73.22 850 VAL A CA 1
ATOM 1755 C C . VAL A 1 223 ? 23.591 52.880 -13.516 1.00 73.00 850 VAL A C 1
ATOM 1756 O O . VAL A 1 223 ? 24.014 51.753 -13.250 1.00 65.37 850 VAL A O 1
ATOM 1760 N N . PHE A 1 224 ? 24.377 53.948 -13.647 1.00 68.56 851 PHE A N 1
ATOM 1761 C CA . PHE A 1 224 ? 25.801 53.983 -13.342 1.00 63.83 851 PHE A CA 1
ATOM 1762 C C . PHE A 1 224 ? 26.049 54.862 -12.121 1.00 67.02 851 PHE A C 1
ATOM 1763 O O . PHE A 1 224 ? 25.368 55.870 -11.914 1.00 69.34 851 PHE A O 1
ATOM 1771 N N . MET A 1 225 ? 27.044 54.488 -11.321 1.00 70.11 852 MET A N 1
ATOM 1772 C CA . MET A 1 225 ? 27.499 55.323 -10.211 1.00 70.42 852 MET A CA 1
ATOM 1773 C C . MET A 1 225 ? 29.019 55.251 -10.162 1.00 77.39 852 MET A C 1
ATOM 1774 O O . MET A 1 225 ? 29.581 54.248 -9.710 1.00 75.63 852 MET A O 1
ATOM 1779 N N . ASN A 1 226 ? 29.674 56.318 -10.615 1.00 80.51 853 ASN A N 1
ATOM 1780 C CA . ASN A 1 226 ? 31.124 56.365 -10.799 1.00 79.78 853 ASN A CA 1
ATOM 1781 C C . ASN A 1 226 ? 31.608 55.140 -11.572 1.00 76.77 853 ASN A C 1
ATOM 1782 O O . ASN A 1 226 ? 32.466 54.374 -11.127 1.00 74.58 853 ASN A O 1
ATOM 1787 N N . GLU A 1 227 ? 31.009 54.965 -12.750 1.00 76.47 854 GLU A N 1
ATOM 1788 C CA . GLU A 1 227 ? 31.414 53.990 -13.759 1.00 81.28 854 GLU A CA 1
ATOM 1789 C C . GLU A 1 227 ? 31.186 52.545 -13.334 1.00 82.25 854 GLU A C 1
ATOM 1790 O O . GLU A 1 227 ? 31.740 51.628 -13.949 1.00 90.89 854 GLU A O 1
ATOM 1796 N N . LYS A 1 228 ? 30.371 52.305 -12.311 1.00 76.52 855 LYS A N 1
ATOM 1797 C CA . LYS A 1 228 ? 30.015 50.953 -11.904 1.00 83.65 855 LYS A CA 1
ATOM 1798 C C . LYS A 1 228 ? 28.501 50.796 -11.951 1.00 78.98 855 LYS A C 1
ATOM 1799 O O . LYS A 1 228 ? 27.766 51.649 -11.443 1.00 77.18 855 LYS A O 1
ATOM 1802 N N . GLU A 1 229 ? 28.044 49.708 -12.566 1.00 78.77 856 GLU A N 1
ATOM 1803 C CA . GLU A 1 229 ? 26.622 49.521 -12.810 1.00 70.70 856 GLU A CA 1
ATOM 1804 C C . GLU A 1 229 ? 25.887 49.178 -11.518 1.00 65.05 856 GLU A C 1
ATOM 1805 O O . GLU A 1 229 ? 26.448 48.585 -10.592 1.00 59.14 856 GLU A O 1
ATOM 1811 N N . ASP A 1 230 ? 24.614 49.563 -11.461 1.00 65.06 857 ASP A N 1
ATOM 1812 C CA . ASP A 1 230 ? 23.825 49.411 -10.249 1.00 66.24 857 ASP A CA 1
ATOM 1813 C C . ASP A 1 230 ? 22.350 49.341 -10.614 1.00 61.79 857 ASP A C 1
ATOM 1814 O O . ASP A 1 230 ? 21.923 49.867 -11.645 1.00 66.06 857 ASP A O 1
ATOM 1819 N N . ILE A 1 231 ? 21.578 48.679 -9.756 1.00 57.77 858 ILE A N 1
ATOM 1820 C CA . ILE A 1 231 ? 20.128 48.647 -9.893 1.00 65.12 858 ILE A CA 1
ATOM 1821 C C . ILE A 1 231 ? 19.564 49.904 -9.248 1.00 61.82 858 ILE A C 1
ATOM 1822 O O . ILE A 1 231 ? 20.306 50.696 -8.656 1.00 55.21 858 ILE A O 1
ATOM 1827 N N . LEU A 1 232 ? 18.253 50.095 -9.355 1.00 64.97 859 LEU A N 1
ATOM 1828 C CA . LEU A 1 232 ? 17.620 51.231 -8.705 1.00 60.57 859 LEU A CA 1
ATOM 1829 C C . LEU A 1 232 ? 17.578 51.025 -7.196 1.00 56.10 859 LEU A C 1
ATOM 1830 O O . LEU A 1 232 ? 17.417 49.908 -6.701 1.00 60.80 859 LEU A O 1
ATOM 1835 N N . TRP A 1 233 ? 17.748 52.119 -6.461 1.00 60.17 860 TRP A N 1
ATOM 1836 C CA . TRP A 1 233 ? 17.530 52.080 -5.027 1.00 52.06 860 TRP A CA 1
ATOM 1837 C C . TRP A 1 233 ? 16.036 52.193 -4.735 1.00 56.57 860 TRP A C 1
ATOM 1838 O O . TRP A 1 233 ? 15.228 52.517 -5.611 1.00 51.28 860 TRP A O 1
ATOM 1849 N N . CYS A 1 234 ? 15.670 51.915 -3.480 1.00 56.79 861 CYS A N 1
ATOM 1850 C CA . CYS A 1 234 ? 14.262 51.947 -3.096 1.00 62.68 861 CYS A CA 1
ATOM 1851 C C . CYS A 1 234 ? 13.676 53.342 -3.244 1.00 62.71 861 CYS A C 1
ATOM 1852 O O . CYS A 1 234 ? 12.564 53.504 -3.760 1.00 58.65 861 CYS A O 1
ATOM 1855 N N . THR A 1 235 ? 14.405 54.361 -2.782 1.00 58.57 862 THR A N 1
ATOM 1856 C CA . THR A 1 235 ? 13.953 55.737 -2.959 1.00 55.49 862 THR A CA 1
ATOM 1857 C C . THR A 1 235 ? 13.756 56.061 -4.434 1.00 52.04 862 THR A C 1
ATOM 1858 O O . THR A 1 235 ? 12.818 56.778 -4.802 1.00 46.61 862 THR A O 1
ATOM 1862 N N . GLU A 1 236 ? 14.619 55.524 -5.296 1.00 56.99 863 GLU A N 1
ATOM 1863 C CA . GLU A 1 236 ? 14.483 55.777 -6.725 1.00 57.73 863 GLU A CA 1
ATOM 1864 C C . GLU A 1 236 ? 13.266 55.061 -7.298 1.00 59.47 863 GLU A C 1
ATOM 1865 O O . GLU A 1 236 ? 12.587 55.593 -8.184 1.00 55.61 863 GLU A O 1
ATOM 1871 N N . MET A 1 237 ? 12.967 53.859 -6.797 1.00 60.06 864 MET A N 1
ATOM 1872 C CA . MET A 1 237 ? 11.760 53.158 -7.224 1.00 58.13 864 MET A CA 1
ATOM 1873 C C . MET A 1 237 ? 10.514 53.944 -6.837 1.00 59.69 864 MET A C 1
ATOM 1874 O O . MET A 1 237 ? 9.584 54.094 -7.638 1.00 49.34 864 MET A O 1
ATOM 1879 N N . GLU A 1 238 ? 10.481 54.454 -5.603 1.00 55.12 865 GLU A N 1
ATOM 1880 C CA . GLU A 1 238 ? 9.353 55.265 -5.160 1.00 59.41 865 GLU A CA 1
ATOM 1881 C C . GLU A 1 238 ? 9.163 56.483 -6.056 1.00 64.99 865 GLU A C 1
ATOM 1882 O O . GLU A 1 238 ? 8.036 56.800 -6.455 1.00 53.99 865 GLU A O 1
ATOM 1888 N N . ARG A 1 239 ? 10.260 57.169 -6.393 1.00 62.92 866 ARG A N 1
ATOM 1889 C CA . ARG A 1 239 ? 10.168 58.330 -7.274 1.00 58.78 866 ARG A CA 1
ATOM 1890 C C . ARG A 1 239 ? 9.706 57.937 -8.671 1.00 61.66 866 ARG A C 1
ATOM 1891 O O . ARG A 1 239 ? 9.017 58.718 -9.339 1.00 59.30 866 ARG A O 1
ATOM 1899 N N . VAL A 1 240 ? 10.077 56.742 -9.133 1.00 56.20 867 VAL A N 1
ATOM 1900 C CA . VAL A 1 240 ? 9.597 56.267 -10.425 1.00 61.75 867 VAL A CA 1
ATOM 1901 C C . VAL A 1 240 ? 8.093 56.023 -10.375 1.00 64.29 867 VAL A C 1
ATOM 1902 O O . VAL A 1 240 ? 7.369 56.292 -11.343 1.00 56.56 867 VAL A O 1
ATOM 1906 N N . PHE A 1 241 ? 7.598 55.525 -9.243 1.00 59.49 868 PHE A N 1
ATOM 1907 C CA . PHE A 1 241 ? 6.172 55.301 -9.061 1.00 65.17 868 PHE A CA 1
ATOM 1908 C C . PHE A 1 241 ? 5.416 56.567 -8.685 1.00 65.60 868 PHE A C 1
ATOM 1909 O O . PHE A 1 241 ? 4.182 56.570 -8.752 1.00 55.96 868 PHE A O 1
ATOM 1917 N N . GLY A 1 242 ? 6.116 57.629 -8.290 1.00 61.61 869 GLY A N 1
ATOM 1918 C CA . GLY A 1 242 ? 5.479 58.872 -7.909 1.00 57.83 869 GLY A CA 1
ATOM 1919 C C . GLY A 1 242 ? 5.152 59.016 -6.440 1.00 50.22 869 GLY A C 1
ATOM 1920 O O . GLY A 1 242 ? 4.407 59.934 -6.078 1.00 63.98 869 GLY A O 1
ATOM 1921 N N . PHE A 1 243 ? 5.667 58.143 -5.587 1.00 48.88 870 PHE A N 1
ATOM 1922 C CA . PHE A 1 243 ? 5.429 58.249 -4.158 1.00 53.97 870 PHE A CA 1
ATOM 1923 C C . PHE A 1 243 ? 6.402 59.240 -3.535 1.00 57.43 870 PHE A C 1
ATOM 1924 O O . PHE A 1 243 ? 7.471 59.510 -4.093 1.00 55.93 870 PHE A O 1
ATOM 1932 N N . PRO A 1 244 ? 6.058 59.805 -2.379 1.00 55.55 871 PRO A N 1
ATOM 1933 C CA . PRO A 1 244 ? 7.046 60.607 -1.651 1.00 46.13 871 PRO A CA 1
ATOM 1934 C C . PRO A 1 244 ? 8.275 59.759 -1.362 1.00 52.49 871 PRO A C 1
ATOM 1935 O O . PRO A 1 244 ? 8.174 58.554 -1.128 1.00 52.49 871 PRO A O 1
ATOM 1939 N N . VAL A 1 245 ? 9.449 60.391 -1.425 1.00 50.07 872 VAL A N 1
ATOM 1940 C CA . VAL A 1 245 ? 10.682 59.672 -1.141 1.00 51.76 872 VAL A CA 1
ATOM 1941 C C . VAL A 1 245 ? 10.630 59.136 0.283 1.00 48.29 872 VAL A C 1
ATOM 1942 O O . VAL A 1 245 ? 10.180 59.824 1.209 1.00 43.71 872 VAL A O 1
ATOM 1946 N N . HIS A 1 246 ? 11.077 57.888 0.454 1.00 46.37 873 HIS A N 1
ATOM 1947 C CA . HIS A 1 246 ? 11.055 57.162 1.722 1.00 46.86 873 HIS A CA 1
ATOM 1948 C C . HIS A 1 246 ? 9.642 56.813 2.175 1.00 47.63 873 HIS A C 1
ATOM 1949 O O . HIS A 1 246 ? 9.429 56.489 3.350 1.00 51.27 873 HIS A O 1
ATOM 1956 N N . TYR A 1 247 ? 8.664 56.885 1.268 1.00 48.41 874 TYR A N 1
ATOM 1957 C CA . TYR A 1 247 ? 7.297 56.506 1.611 1.00 47.96 874 TYR A CA 1
ATOM 1958 C C . TYR A 1 247 ? 7.246 55.112 2.222 1.00 53.05 874 TYR A C 1
ATOM 1959 O O . TYR A 1 247 ? 6.598 54.903 3.254 1.00 55.48 874 TYR A O 1
ATOM 1968 N N . THR A 1 248 ? 7.951 54.152 1.618 1.00 48.04 875 THR A N 1
ATOM 1969 C CA . THR A 1 248 ? 7.944 52.768 2.074 1.00 57.24 875 THR A CA 1
ATOM 1970 C C . THR A 1 248 ? 9.096 52.435 3.019 1.00 58.46 875 THR A C 1
ATOM 1971 O O . THR A 1 248 ? 9.220 51.277 3.430 1.00 55.15 875 THR A O 1
ATOM 1975 N N . ASP A 1 249 ? 9.943 53.402 3.377 1.00 54.98 876 ASP A N 1
ATOM 1976 C CA . ASP A 1 249 ? 10.998 53.161 4.364 1.00 46.16 876 ASP A CA 1
ATOM 1977 C C . ASP A 1 249 ? 10.337 53.041 5.735 1.00 42.55 876 ASP A C 1
ATOM 1978 O O . ASP A 1 249 ? 10.401 53.937 6.580 1.00 45.72 876 ASP A O 1
ATOM 1983 N N . VAL A 1 250 ? 9.669 51.908 5.947 1.00 50.23 877 VAL A N 1
ATOM 1984 C CA . VAL A 1 250 ? 8.839 51.684 7.127 1.00 55.30 877 VAL A CA 1
ATOM 1985 C C . VAL A 1 250 ? 9.025 50.253 7.615 1.00 53.93 877 VAL A C 1
ATOM 1986 O O . VAL A 1 250 ? 9.232 49.336 6.814 1.00 55.33 877 VAL A O 1
ATOM 1990 N N . SER A 1 251 ? 8.953 50.071 8.937 1.00 54.88 878 SER A N 1
ATOM 1991 C CA . SER A 1 251 ? 8.805 48.756 9.578 1.00 69.74 878 SER A CA 1
ATOM 1992 C C . SER A 1 251 ? 9.954 47.800 9.262 1.00 69.46 878 SER A C 1
ATOM 1993 O O . SER A 1 251 ? 9.746 46.591 9.146 1.00 85.52 878 SER A O 1
ATOM 1996 N N . ASN A 1 252 ? 11.173 48.328 9.141 1.00 68.83 879 ASN A N 1
ATOM 1997 C CA . ASN A 1 252 ? 12.371 47.511 8.908 1.00 68.84 879 ASN A CA 1
ATOM 1998 C C . ASN A 1 252 ? 12.216 46.613 7.686 1.00 70.17 879 ASN A C 1
ATOM 1999 O O . ASN A 1 252 ? 12.796 45.528 7.617 1.00 71.65 879 ASN A O 1
ATOM 2004 N N . MET A 1 253 ? 11.424 47.059 6.716 1.00 63.69 880 MET A N 1
ATOM 2005 C CA . MET A 1 253 ? 11.201 46.259 5.524 1.00 62.60 880 MET A CA 1
ATOM 2006 C C . MET A 1 253 ? 12.487 46.119 4.724 1.00 64.26 880 MET A C 1
ATOM 2007 O O . MET A 1 253 ? 13.254 47.073 4.573 1.00 64.03 880 MET A O 1
ATOM 2012 N N . SER A 1 254 ? 12.729 44.913 4.223 1.00 70.65 881 SER A N 1
ATOM 2013 C CA . SER A 1 254 ? 13.845 44.705 3.323 1.00 61.92 881 SER A CA 1
ATOM 2014 C C . SER A 1 254 ? 13.603 45.448 2.013 1.00 57.59 881 SER A C 1
ATOM 2015 O O . SER A 1 254 ? 12.511 45.953 1.739 1.00 61.50 881 SER A O 1
ATOM 2018 N N . ARG A 1 255 ? 14.653 45.512 1.196 1.00 56.33 882 ARG A N 1
ATOM 2019 C CA . ARG A 1 255 ? 14.515 46.021 -0.163 1.00 51.88 882 ARG A CA 1
ATOM 2020 C C . ARG A 1 255 ? 13.406 45.292 -0.913 1.00 68.58 882 ARG A C 1
ATOM 2021 O O . ARG A 1 255 ? 12.546 45.920 -1.543 1.00 73.80 882 ARG A O 1
ATOM 2029 N N . LEU A 1 256 ? 13.400 43.955 -0.835 1.00 70.62 883 LEU A N 1
ATOM 2030 C CA . LEU A 1 256 ? 12.437 43.165 -1.593 1.00 66.73 883 LEU A CA 1
ATOM 2031 C C . LEU A 1 256 ? 11.038 43.269 -0.999 1.00 58.40 883 LEU A C 1
ATOM 2032 O O . LEU A 1 256 ? 10.046 43.151 -1.727 1.00 64.66 883 LEU A O 1
ATOM 2037 N N . ALA A 1 257 ? 10.930 43.466 0.317 1.00 52.69 884 ALA A N 1
ATOM 2038 C CA . ALA A 1 257 ? 9.625 43.763 0.900 1.00 52.65 884 ALA A CA 1
ATOM 2039 C C . ALA A 1 257 ? 9.108 45.109 0.406 1.00 57.74 884 ALA A C 1
ATOM 2040 O O . ALA A 1 257 ? 7.912 45.259 0.131 1.00 62.54 884 ALA A O 1
ATOM 2042 N N . ARG A 1 258 ? 9.999 46.096 0.276 1.00 56.13 885 ARG A N 1
ATOM 2043 C CA . ARG A 1 258 ? 9.593 47.391 -0.256 1.00 56.92 885 ARG A CA 1
ATOM 2044 C C . ARG A 1 258 ? 9.187 47.285 -1.718 1.00 61.06 885 ARG A C 1
ATOM 2045 O O . ARG A 1 258 ? 8.199 47.899 -2.140 1.00 67.13 885 ARG A O 1
ATOM 2053 N N . GLN A 1 259 ? 9.943 46.523 -2.512 1.00 53.38 886 GLN A N 1
ATOM 2054 C CA . GLN A 1 259 ? 9.584 46.368 -3.916 1.00 55.95 886 GLN A CA 1
ATOM 2055 C C . GLN A 1 259 ? 8.306 45.558 -4.081 1.00 60.22 886 GLN A C 1
ATOM 2056 O O . GLN A 1 259 ? 7.534 45.810 -5.013 1.00 64.39 886 GLN A O 1
ATOM 2062 N N . ARG A 1 260 ? 8.059 44.589 -3.195 1.00 55.86 887 ARG A N 1
ATOM 2063 C CA . ARG A 1 260 ? 6.794 43.867 -3.259 1.00 63.22 887 ARG A CA 1
ATOM 2064 C C . ARG A 1 260 ? 5.622 44.816 -3.076 1.00 62.44 887 ARG A C 1
ATOM 2065 O O . ARG A 1 260 ? 4.608 44.700 -3.770 1.00 68.47 887 ARG A O 1
ATOM 2073 N N . LEU A 1 261 ? 5.747 45.773 -2.153 1.00 57.88 888 LEU A N 1
ATOM 2074 C CA . LEU A 1 261 ? 4.688 46.760 -1.980 1.00 55.76 888 LEU A CA 1
ATOM 2075 C C . LEU A 1 261 ? 4.559 47.637 -3.218 1.00 56.49 888 LEU A C 1
ATOM 2076 O O . LEU A 1 261 ? 3.449 47.876 -3.711 1.00 59.52 888 LEU A O 1
ATOM 2081 N N . LEU A 1 262 ? 5.690 48.095 -3.757 1.00 51.21 889 LEU A N 1
ATOM 2082 C CA . LEU A 1 262 ? 5.651 49.013 -4.890 1.00 58.89 889 LEU A CA 1
ATOM 2083 C C . LEU A 1 262 ? 5.247 48.299 -6.177 1.00 57.25 889 LEU A C 1
ATOM 2084 O O . LEU A 1 262 ? 4.452 48.829 -6.961 1.00 62.17 889 LEU A O 1
ATOM 2089 N N . GLY A 1 263 ? 5.773 47.094 -6.407 1.00 56.30 890 GLY A N 1
ATOM 2090 C CA . GLY A 1 263 ? 5.451 46.354 -7.617 1.00 49.14 890 GLY A CA 1
ATOM 2091 C C . GLY A 1 263 ? 3.982 46.016 -7.778 1.00 56.98 890 GLY A C 1
ATOM 2092 O O . GLY A 1 263 ? 3.521 45.823 -8.908 1.00 53.30 890 GLY A O 1
ATOM 2093 N N . ARG A 1 264 ? 3.231 45.949 -6.675 1.00 57.13 891 ARG A N 1
ATOM 2094 C CA . ARG A 1 264 ? 1.805 45.657 -6.725 1.00 62.78 891 ARG A CA 1
ATOM 2095 C C . ARG A 1 264 ? 0.931 46.905 -6.775 1.00 63.96 891 ARG A C 1
ATOM 2096 O O . ARG A 1 264 ? -0.285 46.777 -6.945 1.00 64.06 891 ARG A O 1
ATOM 2104 N N . SER A 1 265 ? 1.506 48.098 -6.640 1.00 66.71 892 SER A N 1
ATOM 2105 C CA . SER A 1 265 ? 0.717 49.299 -6.413 1.00 71.68 892 SER A CA 1
ATOM 2106 C C . SER A 1 265 ? 0.463 50.059 -7.715 1.00 64.87 892 SER A C 1
ATOM 2107 O O . SER A 1 265 ? 0.751 49.585 -8.818 1.00 64.67 892 SER A O 1
ATOM 2110 N N . TRP A 1 266 ? -0.087 51.260 -7.580 1.00 65.04 893 TRP A N 1
ATOM 2111 C CA . TRP A 1 266 ? -0.451 52.104 -8.705 1.00 59.49 893 TRP A CA 1
ATOM 2112 C C . TRP A 1 266 ? 0.626 53.146 -8.967 1.00 55.85 893 TRP A C 1
ATOM 2113 O O . TRP A 1 266 ? 1.345 53.569 -8.058 1.00 51.43 893 TRP A O 1
ATOM 2124 N N . SER A 1 267 ? 0.724 53.567 -10.223 1.00 58.86 894 SER A N 1
ATOM 2125 C CA . SER A 1 267 ? 1.506 54.750 -10.552 1.00 53.96 894 SER A CA 1
ATOM 2126 C C . SER A 1 267 ? 0.769 55.986 -10.045 1.00 56.63 894 SER A C 1
ATOM 2127 O O . SER A 1 267 ? -0.365 56.253 -10.461 1.00 54.01 894 SER A O 1
ATOM 2130 N N . VAL A 1 268 ? 1.409 56.732 -9.139 1.00 55.53 895 VAL A N 1
ATOM 2131 C CA . VAL A 1 268 ? 0.730 57.853 -8.482 1.00 61.44 895 VAL A CA 1
ATOM 2132 C C . VAL A 1 268 ? 0.245 58.910 -9.472 1.00 63.81 895 VAL A C 1
ATOM 2133 O O . VAL A 1 268 ? -0.916 59.337 -9.361 1.00 65.46 895 VAL A O 1
ATOM 2137 N N . PRO A 1 269 ? 1.051 59.381 -10.434 1.00 62.04 896 PRO A N 1
ATOM 2138 C CA . PRO A 1 269 ? 0.515 60.378 -11.379 1.00 62.38 896 PRO A CA 1
ATOM 2139 C C . PRO A 1 269 ? -0.663 59.870 -12.191 1.00 62.17 896 PRO A C 1
ATOM 2140 O O . PRO A 1 269 ? -1.521 60.670 -12.585 1.00 64.94 896 PRO A O 1
ATOM 2144 N N . VAL A 1 270 ? -0.742 58.563 -12.445 1.00 64.37 897 VAL A N 1
ATOM 2145 C CA . VAL A 1 270 ? -1.887 58.026 -13.176 1.00 65.36 897 VAL A CA 1
ATOM 2146 C C . VAL A 1 270 ? -3.155 58.132 -12.336 1.00 59.47 897 VAL A C 1
ATOM 2147 O O . VAL A 1 270 ? -4.216 58.531 -12.833 1.00 60.09 897 VAL A O 1
ATOM 2151 N N . ILE A 1 271 ? -3.064 57.791 -11.050 1.00 52.82 898 ILE A N 1
ATOM 2152 C CA . ILE A 1 271 ? -4.222 57.895 -10.170 1.00 51.35 898 ILE A CA 1
ATOM 2153 C C . ILE A 1 271 ? -4.602 59.354 -9.956 1.00 62.75 898 ILE A C 1
ATOM 2154 O O . ILE A 1 271 ? -5.790 59.697 -9.886 1.00 61.16 898 ILE A O 1
ATOM 2159 N N . ARG A 1 272 ? -3.605 60.240 -9.851 1.00 65.22 899 ARG A N 1
ATOM 2160 C CA . ARG A 1 272 ? -3.908 61.661 -9.716 1.00 62.91 899 ARG A CA 1
ATOM 2161 C C . ARG A 1 272 ? -4.666 62.174 -10.932 1.00 61.04 899 ARG A C 1
ATOM 2162 O O . ARG A 1 272 ? -5.590 62.984 -10.801 1.00 55.52 899 ARG A O 1
ATOM 2170 N N . HIS A 1 273 ? -4.300 61.702 -12.125 1.00 48.50 900 HIS A N 1
ATOM 2171 C CA . HIS A 1 273 ? -5.051 62.073 -13.318 1.00 54.78 900 HIS A CA 1
ATOM 2172 C C . HIS A 1 273 ? -6.470 61.516 -13.270 1.00 72.46 900 HIS A C 1
ATOM 2173 O O . HIS A 1 273 ? -7.419 62.178 -13.708 1.00 81.62 900 HIS A O 1
ATOM 2180 N N . LEU A 1 274 ? -6.635 60.304 -12.734 1.00 67.78 901 LEU A N 1
ATOM 2181 C CA . LEU A 1 274 ? -7.963 59.702 -12.671 1.00 63.59 901 LEU A CA 1
ATOM 2182 C C . LEU A 1 274 ? -8.812 60.348 -11.585 1.00 63.55 901 LEU A C 1
ATOM 2183 O O . LEU A 1 274 ? -10.014 60.568 -11.777 1.00 60.17 901 LEU A O 1
ATOM 2188 N N . PHE A 1 275 ? -8.205 60.663 -10.441 1.00 59.15 902 PHE A N 1
ATOM 2189 C CA . PHE A 1 275 ? -8.948 61.262 -9.341 1.00 55.53 902 PHE A CA 1
ATOM 2190 C C . PHE A 1 275 ? -9.164 62.760 -9.515 1.00 64.00 902 PHE A C 1
ATOM 2191 O O . PHE A 1 275 ? -9.997 63.331 -8.803 1.00 64.32 902 PHE A O 1
ATOM 2199 N N . ALA A 1 276 ? -8.438 63.406 -10.430 1.00 70.33 903 ALA A N 1
ATOM 2200 C CA . ALA A 1 276 ? -8.450 64.868 -10.508 1.00 66.20 903 ALA A CA 1
ATOM 2201 C C . ALA A 1 276 ? -9.845 65.466 -10.668 1.00 67.73 903 ALA A C 1
ATOM 2202 O O . ALA A 1 276 ? -10.192 66.367 -9.889 1.00 61.06 903 ALA A O 1
ATOM 2204 N N . PRO A 1 277 ? -10.690 65.030 -11.610 1.00 64.79 904 PRO A N 1
ATOM 2205 C CA . PRO A 1 277 ? -12.021 65.648 -11.731 1.00 64.25 904 PRO A CA 1
ATOM 2206 C C . PRO A 1 277 ? -12.942 65.389 -10.547 1.00 63.98 904 PRO A C 1
ATOM 2207 O O . PRO A 1 277 ? -14.043 65.950 -10.513 1.00 71.18 904 PRO A O 1
ATOM 2211 N N . LEU A 1 278 ? -12.534 64.575 -9.571 1.00 64.62 905 LEU A N 1
ATOM 2212 C CA . LEU A 1 278 ? -13.359 64.359 -8.387 1.00 65.68 905 LEU A CA 1
ATOM 2213 C C . LEU A 1 278 ? -13.444 65.592 -7.499 1.00 69.12 905 LEU A C 1
ATOM 2214 O O . LEU A 1 278 ? -14.386 65.703 -6.708 1.00 66.44 905 LEU A O 1
ATOM 2219 N N . LYS A 1 279 ? -12.484 66.517 -7.602 1.00 71.61 906 LYS A N 1
ATOM 2220 C CA . LYS A 1 279 ? -12.486 67.679 -6.721 1.00 79.10 906 LYS A CA 1
ATOM 2221 C C . LYS A 1 279 ? -13.580 68.683 -7.066 1.00 83.25 906 LYS A C 1
ATOM 2222 O O . LYS A 1 279 ? -13.799 69.622 -6.294 1.00 93.46 906 LYS A O 1
ATOM 2227 N N . GLU A 1 280 ? -14.272 68.509 -8.189 1.00 81.75 907 GLU A N 1
ATOM 2228 C CA . GLU A 1 280 ? -15.459 69.295 -8.496 1.00 91.68 907 GLU A CA 1
ATOM 2229 C C . GLU A 1 280 ? -16.736 68.627 -8.004 1.00 87.75 907 GLU A C 1
ATOM 2230 O O . GLU A 1 280 ? -17.833 69.104 -8.313 1.00 84.58 907 GLU A O 1
ATOM 2236 N N . TYR A 1 281 ? -16.615 67.540 -7.240 1.00 82.35 908 TYR A N 1
ATOM 2237 C CA . TYR A 1 281 ? -17.760 66.843 -6.682 1.00 77.93 908 TYR A CA 1
ATOM 2238 C C . TYR A 1 281 ? -17.728 66.728 -5.164 1.00 75.57 908 TYR A C 1
ATOM 2239 O O . TYR A 1 281 ? -18.720 66.279 -4.578 1.00 79.03 908 TYR A O 1
ATOM 2248 N N . PHE A 1 282 ? -16.632 67.112 -4.511 1.00 75.16 909 PHE A N 1
ATOM 2249 C CA . PHE A 1 282 ? -16.506 66.944 -3.069 1.00 75.87 909 PHE A CA 1
ATOM 2250 C C . PHE A 1 282 ? -15.724 68.113 -2.484 1.00 72.29 909 PHE A C 1
ATOM 2251 O O . PHE A 1 282 ? -15.047 68.854 -3.202 1.00 66.52 909 PHE A O 1
ATOM 2259 N N . ALA A 1 283 ? -15.836 68.268 -1.164 1.00 73.05 910 ALA A N 1
ATOM 2260 C CA . ALA A 1 283 ? -15.202 69.380 -0.465 1.00 71.94 910 ALA A CA 1
ATOM 2261 C C . ALA A 1 283 ? -13.692 69.363 -0.675 1.00 75.78 910 ALA A C 1
ATOM 2262 O O . ALA A 1 283 ? -13.073 68.305 -0.817 1.00 77.34 910 ALA A O 1
ATOM 2264 N N . CYS A 1 284 ? -13.093 70.554 -0.685 1.00 86.26 911 CYS A N 1
ATOM 2265 C CA . CYS A 1 284 ? -11.704 70.698 -1.095 1.00 91.05 911 CYS A CA 1
ATOM 2266 C C . CYS A 1 284 ? -10.960 71.657 -0.178 1.00 96.40 911 CYS A C 1
ATOM 2267 O O . CYS A 1 284 ? -11.543 72.311 0.691 1.00 98.79 911 CYS A O 1
ATOM 2270 N N . VAL A 1 285 ? -9.647 71.729 -0.404 1.00 97.61 912 VAL A N 1
ATOM 2271 C CA . VAL A 1 285 ? -8.706 72.544 0.366 1.00 94.74 912 VAL A CA 1
ATOM 2272 C C . VAL A 1 285 ? -8.737 72.173 1.845 1.00 98.46 912 VAL A C 1
ATOM 2273 O O . VAL A 1 285 ? -9.508 72.718 2.637 1.00 101.27 912 VAL A O 1
ATOM 2278 N N . MET B 2 1 ? -40.348 39.623 2.049 1.00 155.88 178 MET B N 1
ATOM 2279 C CA . MET B 2 1 ? -41.742 39.448 1.656 1.00 155.95 178 MET B CA 1
ATOM 2280 C C . MET B 2 1 ? -42.085 37.970 1.492 1.00 153.78 178 MET B C 1
ATOM 2281 O O . MET B 2 1 ? -41.666 37.326 0.529 1.00 153.68 178 MET B O 1
ATOM 2283 N N . PHE B 2 2 ? -42.851 37.441 2.445 1.00 154.34 179 PHE B N 1
ATOM 2284 C CA . PHE B 2 2 ? -43.271 36.047 2.398 1.00 145.98 179 PHE B CA 1
ATOM 2285 C C . PHE B 2 2 ? -44.788 35.947 2.463 1.00 147.78 179 PHE B C 1
ATOM 2286 O O . PHE B 2 2 ? -45.328 35.137 3.222 1.00 146.81 179 PHE B O 1
ATOM 2288 N N . GLU B 2 3 ? -45.478 36.760 1.667 1.00 150.28 180 GLU B N 1
ATOM 2289 C CA . GLU B 2 3 ? -46.930 36.855 1.703 1.00 157.95 180 GLU B CA 1
ATOM 2290 C C . GLU B 2 3 ? -47.566 35.962 0.644 1.00 161.64 180 GLU B C 1
ATOM 2291 O O . GLU B 2 3 ? -47.023 35.772 -0.447 1.00 160.15 180 GLU B O 1
ATOM 2293 N N . THR B 2 4 ? -48.740 35.431 0.982 1.00 165.16 181 THR B N 1
ATOM 2294 C CA . THR B 2 4 ? -49.474 34.494 0.145 1.00 163.00 181 THR B CA 1
ATOM 2295 C C . THR B 2 4 ? -50.366 35.252 -0.842 1.00 162.41 181 THR B C 1
ATOM 2296 O O . THR B 2 4 ? -50.668 36.435 -0.669 1.00 165.58 181 THR B O 1
ATOM 2300 N N . VAL B 2 5 ? -50.746 34.561 -1.913 1.00 156.51 182 VAL B N 1
ATOM 2301 C CA . VAL B 2 5 ? -51.600 35.100 -2.966 1.00 152.42 182 VAL B CA 1
ATOM 2302 C C . VAL B 2 5 ? -52.960 34.411 -2.901 1.00 150.35 182 VAL B C 1
ATOM 2303 O O . VAL B 2 5 ? -53.016 33.188 -2.695 1.00 148.19 182 VAL B O 1
ATOM 2307 N N . PRO B 2 6 ? -54.073 35.136 -3.041 1.00 150.31 183 PRO B N 1
ATOM 2308 C CA . PRO B 2 6 ? -55.351 34.459 -3.290 1.00 148.73 183 PRO B CA 1
ATOM 2309 C C . PRO B 2 6 ? -55.329 33.735 -4.629 1.00 142.14 183 PRO B C 1
ATOM 2310 O O . PRO B 2 6 ? -54.736 34.204 -5.603 1.00 141.18 183 PRO B O 1
ATOM 2314 N N . VAL B 2 7 ? -56.012 32.588 -4.674 1.00 142.30 184 VAL B N 1
ATOM 2315 C CA . VAL B 2 7 ? -55.839 31.653 -5.786 1.00 143.55 184 VAL B CA 1
ATOM 2316 C C . VAL B 2 7 ? -56.251 32.286 -7.111 1.00 145.26 184 VAL B C 1
ATOM 2317 O O . VAL B 2 7 ? -55.622 32.047 -8.149 1.00 143.12 184 VAL B O 1
ATOM 2321 N N . TRP B 2 8 ? -57.302 33.109 -7.100 1.00 145.38 185 TRP B N 1
ATOM 2322 C CA . TRP B 2 8 ? -57.832 33.660 -8.343 1.00 149.02 185 TRP B CA 1
ATOM 2323 C C . TRP B 2 8 ? -56.945 34.738 -8.953 1.00 150.39 185 TRP B C 1
ATOM 2324 O O . TRP B 2 8 ? -57.189 35.136 -10.098 1.00 158.01 185 TRP B O 1
ATOM 2335 N N . ARG B 2 9 ? -55.939 35.224 -8.231 1.00 143.76 186 ARG B N 1
ATOM 2336 C CA . ARG B 2 9 ? -55.038 36.260 -8.722 1.00 135.33 186 ARG B CA 1
ATOM 2337 C C . ARG B 2 9 ? -53.603 35.751 -8.795 1.00 121.78 186 ARG B C 1
ATOM 2338 O O . ARG B 2 9 ? -52.655 36.480 -8.503 1.00 124.40 186 ARG B O 1
ATOM 2340 N N . ARG B 2 10 ? -53.428 34.490 -9.187 1.00 121.34 187 ARG B N 1
ATOM 2341 C CA . ARG B 2 10 ? -52.113 33.882 -9.366 1.00 117.04 187 ARG B CA 1
ATOM 2342 C C . ARG B 2 10 ? -51.834 33.756 -10.857 1.00 117.74 187 ARG B C 1
ATOM 2343 O O . ARG B 2 10 ? -52.594 33.106 -11.583 1.00 125.15 187 ARG B O 1
ATOM 2351 N N . GLN B 2 11 ? -50.753 34.361 -11.304 1.00 119.44 188 GLN B N 1
ATOM 2352 C CA . GLN B 2 11 ? -50.376 34.385 -12.706 1.00 120.49 188 GLN B CA 1
ATOM 2353 C C . GLN B 2 11 ? -49.379 33.278 -13.015 1.00 115.00 188 GLN B C 1
ATOM 2354 O O . GLN B 2 11 ? -48.673 32.796 -12.124 1.00 106.05 188 GLN B O 1
ATOM 2360 N N . PRO B 2 12 ? -49.303 32.838 -14.272 1.00 117.58 189 PRO B N 1
ATOM 2361 C CA . PRO B 2 12 ? -48.303 31.827 -14.634 1.00 116.11 189 PRO B CA 1
ATOM 2362 C C . PRO B 2 12 ? -46.892 32.340 -14.390 1.00 113.37 189 PRO B C 1
ATOM 2363 O O . PRO B 2 12 ? -46.570 33.495 -14.678 1.00 109.55 189 PRO B O 1
ATOM 2367 N N . VAL B 2 13 ? -46.048 31.466 -13.853 1.00 115.57 190 VAL B N 1
ATOM 2368 C CA . VAL B 2 13 ? -44.710 31.858 -13.428 1.00 105.07 190 VAL B CA 1
ATOM 2369 C C . VAL B 2 13 ? -43.790 31.957 -14.637 1.00 99.84 190 VAL B C 1
ATOM 2370 O O . VAL B 2 13 ? -43.834 31.123 -15.550 1.00 101.26 190 VAL B O 1
ATOM 2374 N N . ARG B 2 14 ? -42.960 32.997 -14.651 1.00 91.26 191 ARG B N 1
ATOM 2375 C CA . ARG B 2 14 ? -41.948 33.192 -15.679 1.00 91.58 191 ARG B CA 1
ATOM 2376 C C . ARG B 2 14 ? -40.593 32.839 -15.078 1.00 95.37 191 ARG B C 1
ATOM 2377 O O . ARG B 2 14 ? -40.163 33.460 -14.100 1.00 98.77 191 ARG B O 1
ATOM 2385 N N . VAL B 2 15 ? -39.932 31.838 -15.653 1.00 97.18 192 VAL B N 1
ATOM 2386 C CA . VAL B 2 15 ? -38.745 31.232 -15.060 1.00 98.98 192 VAL B CA 1
ATOM 2387 C C . VAL B 2 15 ? -37.566 31.416 -16.004 1.00 100.14 192 VAL B C 1
ATOM 2388 O O . VAL B 2 15 ? -37.675 31.147 -17.206 1.00 102.98 192 VAL B O 1
ATOM 2392 N N . LEU B 2 16 ? -36.441 31.866 -15.459 1.00 100.48 193 LEU B N 1
ATOM 2393 C CA . LEU B 2 16 ? -35.184 31.909 -16.190 1.00 99.67 193 LEU B CA 1
ATOM 2394 C C . LEU B 2 16 ? -34.334 30.739 -15.716 1.00 99.22 193 LEU B C 1
ATOM 2395 O O . LEU B 2 16 ? -34.021 30.635 -14.524 1.00 95.53 193 LEU B O 1
ATOM 2400 N N . SER B 2 17 ? -33.976 29.856 -16.641 1.00 106.45 194 SER B N 1
ATOM 2401 C CA . SER B 2 17 ? -33.183 28.673 -16.338 1.00 107.27 194 SER B CA 1
ATOM 2402 C C . SER B 2 17 ? -31.782 28.840 -16.908 1.00 101.44 194 SER B C 1
ATOM 2403 O O . SER B 2 17 ? -31.623 29.166 -18.093 1.00 100.86 194 SER B O 1
ATOM 2406 N N . LEU B 2 18 ? -30.773 28.634 -16.062 1.00 96.92 195 LEU B N 1
ATOM 2407 C CA . LEU B 2 18 ? -29.365 28.662 -16.461 1.00 89.49 195 LEU B CA 1
ATOM 2408 C C . LEU B 2 18 ? -28.707 27.333 -16.128 1.00 89.94 195 LEU B C 1
ATOM 2409 O O . LEU B 2 18 ? -28.913 26.796 -15.035 1.00 87.67 195 LEU B O 1
ATOM 2414 N N . PHE B 2 19 ? -27.912 26.811 -17.060 1.00 92.95 196 PHE B N 1
ATOM 2415 C CA . PHE B 2 19 ? -27.125 25.587 -16.905 1.00 101.60 196 PHE B CA 1
ATOM 2416 C C . PHE B 2 19 ? -27.996 24.348 -16.741 1.00 108.45 196 PHE B C 1
ATOM 2417 O O . PHE B 2 19 ? -27.492 23.289 -16.361 1.00 117.55 196 PHE B O 1
ATOM 2425 N N . GLU B 2 20 ? -29.291 24.465 -17.022 1.00 109.56 197 GLU B N 1
ATOM 2426 C CA . GLU B 2 20 ? -30.232 23.361 -16.917 1.00 118.65 197 GLU B CA 1
ATOM 2427 C C . GLU B 2 20 ? -31.575 23.833 -17.445 1.00 117.94 197 GLU B C 1
ATOM 2428 O O . GLU B 2 20 ? -31.996 24.954 -17.150 1.00 106.56 197 GLU B O 1
ATOM 2434 N N . ASP B 2 21 ? -32.225 22.985 -18.235 1.00 128.79 198 ASP B N 1
ATOM 2435 C CA . ASP B 2 21 ? -33.606 23.201 -18.658 1.00 130.35 198 ASP B CA 1
ATOM 2436 C C . ASP B 2 21 ? -34.477 22.338 -17.756 1.00 129.94 198 ASP B C 1
ATOM 2437 O O . ASP B 2 21 ? -34.550 21.118 -17.927 1.00 136.40 198 ASP B O 1
ATOM 2442 N N . ILE B 2 22 ? -35.132 22.973 -16.786 1.00 125.13 199 ILE B N 1
ATOM 2443 C CA . ILE B 2 22 ? -35.960 22.250 -15.828 1.00 118.82 199 ILE B CA 1
ATOM 2444 C C . ILE B 2 22 ? -37.417 22.301 -16.267 1.00 111.91 199 ILE B C 1
ATOM 2445 O O . ILE B 2 22 ? -38.320 22.448 -15.436 1.00 107.97 199 ILE B O 1
ATOM 2450 N N . LYS B 2 23 ? -37.656 22.187 -17.575 1.00 108.27 200 LYS B N 1
ATOM 2451 C CA . LYS B 2 23 ? -39.024 22.087 -18.071 1.00 109.81 200 LYS B CA 1
ATOM 2452 C C . LYS B 2 23 ? -39.726 20.877 -17.467 1.00 107.84 200 LYS B C 1
ATOM 2453 O O . LYS B 2 23 ? -40.759 21.009 -16.802 1.00 111.31 200 LYS B O 1
ATOM 2456 N N . LYS B 2 24 ? -39.150 19.685 -17.664 1.00 110.45 201 LYS B N 1
ATOM 2457 C CA . LYS B 2 24 ? -39.781 18.449 -17.208 1.00 115.87 201 LYS B CA 1
ATOM 2458 C C . LYS B 2 24 ? -40.095 18.479 -15.720 1.00 117.62 201 LYS B C 1
ATOM 2459 O O . LYS B 2 24 ? -41.109 17.917 -15.290 1.00 115.16 201 LYS B O 1
ATOM 2461 N N . GLU B 2 25 ? -39.242 19.114 -14.917 1.00 118.88 202 GLU B N 1
ATOM 2462 C CA . GLU B 2 25 ? -39.564 19.269 -13.505 1.00 120.07 202 GLU B CA 1
ATOM 2463 C C . GLU B 2 25 ? -40.795 20.144 -13.324 1.00 117.01 202 GLU B C 1
ATOM 2464 O O . GLU B 2 25 ? -41.750 19.754 -12.644 1.00 117.30 202 GLU B O 1
ATOM 2470 N N . LEU B 2 26 ? -40.812 21.313 -13.962 1.00 105.98 203 LEU B N 1
ATOM 2471 C CA . LEU B 2 26 ? -41.870 22.277 -13.691 1.00 104.73 203 LEU B CA 1
ATOM 2472 C C . LEU B 2 26 ? -43.192 21.910 -14.359 1.00 113.27 203 LEU B C 1
ATOM 2473 O O . LEU B 2 26 ? -44.253 22.214 -13.802 1.00 112.75 203 LEU B O 1
ATOM 2478 N N . THR B 2 27 ? -43.162 21.260 -15.530 1.00 118.85 204 THR B N 1
ATOM 2479 C CA . THR B 2 27 ? -44.405 20.778 -16.126 1.00 121.87 204 THR B CA 1
ATOM 2480 C C . THR B 2 27 ? -45.053 19.722 -15.240 1.00 119.16 204 THR B C 1
ATOM 2481 O O . THR B 2 27 ? -46.272 19.726 -15.040 1.00 118.76 204 THR B O 1
ATOM 2485 N N . SER B 2 28 ? -44.242 18.817 -14.687 1.00 122.28 205 SER B N 1
ATOM 2486 C CA . SER B 2 28 ? -44.743 17.712 -13.876 1.00 121.99 205 SER B CA 1
ATOM 2487 C C . SER B 2 28 ? -45.457 18.170 -12.612 1.00 121.22 205 SER B C 1
ATOM 2488 O O . SER B 2 28 ? -46.083 17.340 -11.945 1.00 125.14 205 SER B O 1
ATOM 2491 N N . LEU B 2 29 ? -45.372 19.454 -12.263 1.00 116.82 206 LEU B N 1
ATOM 2492 C CA . LEU B 2 29 ? -46.045 19.983 -11.084 1.00 119.28 206 LEU B CA 1
ATOM 2493 C C . LEU B 2 29 ? -47.068 21.060 -11.423 1.00 116.33 206 LEU B C 1
ATOM 2494 O O . LEU B 2 29 ? -47.623 21.683 -10.510 1.00 120.44 206 LEU B O 1
ATOM 2499 N N . GLY B 2 30 ? -47.344 21.287 -12.706 1.00 109.95 207 GLY B N 1
ATOM 2500 C CA . GLY B 2 30 ? -48.372 22.230 -13.104 1.00 132.42 207 GLY B CA 1
ATOM 2501 C C . GLY B 2 30 ? -47.984 23.683 -12.949 1.00 129.50 207 GLY B C 1
ATOM 2502 O O . GLY B 2 30 ? -48.758 24.483 -12.419 1.00 125.52 207 GLY B O 1
ATOM 2503 N N . PHE B 2 31 ? -46.784 24.037 -13.401 1.00 105.44 208 PHE B N 1
ATOM 2504 C CA . PHE B 2 31 ? -46.342 25.420 -13.406 1.00 102.85 208 PHE B CA 1
ATOM 2505 C C . PHE B 2 31 ? -46.430 26.055 -14.785 1.00 118.54 208 PHE B C 1
ATOM 2506 O O . PHE B 2 31 ? -46.461 27.287 -14.881 1.00 120.03 208 PHE B O 1
ATOM 2514 N N . LEU B 2 32 ? -46.486 25.242 -15.838 1.00 118.36 209 LEU B N 1
ATOM 2515 C CA . LEU B 2 32 ? -46.551 25.723 -17.202 1.00 122.49 209 LEU B CA 1
ATOM 2516 C C . LEU B 2 32 ? -47.642 24.958 -17.926 1.00 128.88 209 LEU B C 1
ATOM 2517 O O . LEU B 2 32 ? -47.781 23.744 -17.753 1.00 134.71 209 LEU B O 1
ATOM 2522 N N . GLU B 2 33 ? -48.389 25.674 -18.756 1.00 132.55 210 GLU B N 1
ATOM 2523 C CA . GLU B 2 33 ? -49.270 24.989 -19.684 1.00 146.49 210 GLU B CA 1
ATOM 2524 C C . GLU B 2 33 ? -48.469 24.537 -20.898 1.00 146.13 210 GLU B C 1
ATOM 2525 O O . GLU B 2 33 ? -47.496 25.180 -21.306 1.00 128.73 210 GLU B O 1
ATOM 2531 N N . SER B 2 34 ? -48.885 23.407 -21.474 1.00 155.29 211 SER B N 1
ATOM 2532 C CA . SER B 2 34 ? -48.105 22.728 -22.503 1.00 166.71 211 SER B CA 1
ATOM 2533 C C . SER B 2 34 ? -48.285 23.334 -23.893 1.00 174.49 211 SER B C 1
ATOM 2534 O O . SER B 2 34 ? -48.129 22.623 -24.889 1.00 176.34 211 SER B O 1
ATOM 2537 N N . GLY B 2 35 ? -48.574 24.628 -23.990 1.00 176.48 212 GLY B N 1
ATOM 2538 C CA . GLY B 2 35 ? -48.655 25.264 -25.298 1.00 181.72 212 GLY B CA 1
ATOM 2539 C C . GLY B 2 35 ? -47.294 25.506 -25.919 1.00 181.67 212 GLY B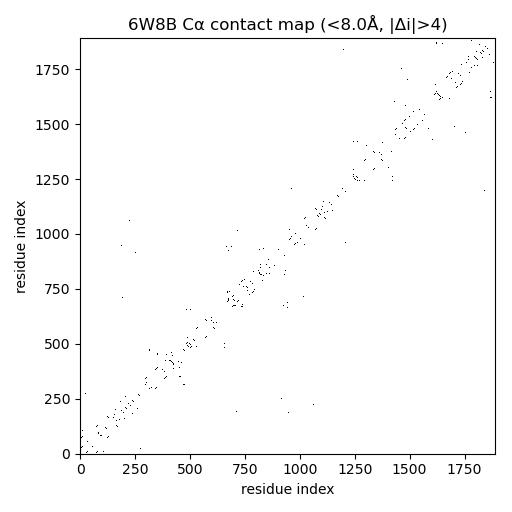 C 1
ATOM 2540 O O . GLY B 2 35 ? -46.310 24.879 -25.526 1.00 183.07 212 GLY B O 1
ATOM 2541 N N . SER B 2 36 ? -47.222 26.425 -26.883 1.00 180.35 213 SER B N 1
ATOM 2542 C CA . SER B 2 36 ? -45.973 26.688 -27.599 1.00 176.38 213 SER B CA 1
ATOM 2543 C C . SER B 2 36 ? -45.036 27.578 -26.794 1.00 166.77 213 SER B C 1
ATOM 2544 O O . SER B 2 36 ? -45.475 28.344 -25.939 1.00 163.59 213 SER B O 1
ATOM 2546 N N . GLN B 2 40 ? -42.757 30.520 -21.412 1.00 107.87 217 GLN B N 1
ATOM 2547 C CA . GLN B 2 40 ? -42.754 31.190 -20.118 1.00 108.70 217 GLN B CA 1
ATOM 2548 C C . GLN B 2 40 ? -41.491 30.845 -19.342 1.00 110.99 217 GLN B C 1
ATOM 2549 O O . GLN B 2 40 ? -41.265 31.345 -18.239 1.00 115.57 217 GLN B O 1
ATOM 2555 N N . LEU B 2 41 ? -40.662 29.988 -19.931 1.00 105.74 218 LEU B N 1
ATOM 2556 C CA . LEU B 2 41 ? -39.376 29.619 -19.355 1.00 109.43 218 LEU B CA 1
ATOM 2557 C C . LEU B 2 41 ? -38.300 29.851 -20.401 1.00 112.00 218 LEU B C 1
ATOM 2558 O O . LEU B 2 41 ? -38.379 29.305 -21.506 1.00 119.81 218 LEU B O 1
ATOM 2563 N N . LYS B 2 42 ? -37.298 30.654 -20.059 1.00 102.86 219 LYS B N 1
ATOM 2564 C CA . LYS B 2 42 ? -36.181 30.921 -20.953 1.00 99.28 219 LYS B CA 1
ATOM 2565 C C . LYS B 2 42 ? -34.971 30.118 -20.490 1.00 100.88 219 LYS B C 1
ATOM 2566 O O . LYS B 2 42 ? -34.534 30.254 -19.343 1.00 99.02 219 LYS B O 1
ATOM 2572 N N . HIS B 2 43 ? -34.446 29.276 -21.376 1.00 105.62 220 HIS B N 1
ATOM 2573 C CA . HIS B 2 43 ? -33.210 28.546 -21.129 1.00 104.35 220 HIS B CA 1
ATOM 2574 C C . HIS B 2 43 ? -32.087 29.191 -21.927 1.00 109.80 220 HIS B C 1
ATOM 2575 O O . HIS B 2 43 ? -32.244 29.457 -23.123 1.00 111.04 220 HIS B O 1
ATOM 2582 N N . VAL B 2 44 ? -30.961 29.441 -21.264 1.00 112.29 221 VAL B N 1
ATOM 2583 C CA . VAL B 2 44 ? -29.830 30.150 -21.850 1.00 113.19 221 VAL B CA 1
ATOM 2584 C C . VAL B 2 44 ? -28.725 29.146 -22.146 1.00 114.39 221 VAL B C 1
ATOM 2585 O O . VAL B 2 44 ? -28.332 28.366 -21.269 1.00 99.54 221 VAL B O 1
ATOM 2589 N N . VAL B 2 45 ? -28.223 29.169 -23.383 1.00 131.46 222 VAL B N 1
ATOM 2590 C CA . VAL B 2 45 ? -27.256 28.162 -23.812 1.00 137.20 222 VAL B CA 1
ATOM 2591 C C . VAL B 2 45 ? -25.941 28.327 -23.055 1.00 134.18 222 VAL B C 1
ATOM 2592 O O . VAL B 2 45 ? -25.378 27.354 -22.540 1.00 141.91 222 VAL B O 1
ATOM 2596 N N . ASP B 2 46 ? -25.465 29.563 -22.922 1.00 127.85 223 ASP B N 1
ATOM 2597 C CA . ASP B 2 46 ? -24.146 29.835 -22.371 1.00 117.94 223 ASP B CA 1
ATOM 2598 C C . ASP B 2 46 ? -24.111 31.311 -22.019 1.00 112.02 223 ASP B C 1
ATOM 2599 O O . ASP B 2 46 ? -24.439 32.157 -22.853 1.00 107.28 223 ASP B O 1
ATOM 2604 N N . VAL B 2 47 ? -23.711 31.616 -20.789 1.00 109.12 224 VAL B N 1
ATOM 2605 C CA . VAL B 2 47 ? -23.956 32.932 -20.224 1.00 110.54 224 VAL B CA 1
ATOM 2606 C C . VAL B 2 47 ? -22.751 33.856 -20.358 1.00 112.18 224 VAL B C 1
ATOM 2607 O O . VAL B 2 47 ? -22.788 34.989 -19.867 1.00 113.71 224 VAL B O 1
ATOM 2611 N N . THR B 2 48 ? -21.679 33.404 -21.011 1.00 117.91 225 THR B N 1
ATOM 2612 C CA . THR B 2 48 ? -20.456 34.195 -21.038 1.00 117.54 225 THR B CA 1
ATOM 2613 C C . THR B 2 48 ? -20.596 35.487 -21.830 1.00 117.42 225 THR B C 1
ATOM 2614 O O . THR B 2 48 ? -19.700 36.332 -21.751 1.00 124.90 225 THR B O 1
ATOM 2618 N N . ASP B 2 49 ? -21.684 35.671 -22.584 1.00 108.97 226 ASP B N 1
ATOM 2619 C CA . ASP B 2 49 ? -21.845 36.868 -23.397 1.00 106.54 226 ASP B CA 1
ATOM 2620 C C . ASP B 2 49 ? -23.195 37.554 -23.246 1.00 101.81 226 ASP B C 1
ATOM 2621 O O . ASP B 2 49 ? -23.434 38.560 -23.923 1.00 105.77 226 ASP B O 1
ATOM 2626 N N . THR B 2 50 ? -24.079 37.054 -22.394 1.00 98.49 227 THR B N 1
ATOM 2627 C CA . THR B 2 50 ? -25.355 37.716 -22.183 1.00 99.83 227 THR B CA 1
ATOM 2628 C C . THR B 2 50 ? -25.168 38.901 -21.245 1.00 96.71 227 THR B C 1
ATOM 2629 O O . THR B 2 50 ? -24.580 38.770 -20.167 1.00 91.92 227 THR B O 1
ATOM 2633 N N . VAL B 2 51 ? -25.654 40.064 -21.670 1.00 97.51 228 VAL B N 1
ATOM 2634 C CA . VAL B 2 51 ? -25.490 41.297 -20.914 1.00 87.24 228 VAL B CA 1
ATOM 2635 C C . VAL B 2 51 ? -26.756 41.550 -20.109 1.00 89.25 228 VAL B C 1
ATOM 2636 O O . VAL B 2 51 ? -27.605 40.663 -19.969 1.00 96.55 228 VAL B O 1
ATOM 2640 N N . ARG B 2 52 ? -26.889 42.764 -19.574 1.00 90.32 229 ARG B N 1
ATOM 2641 C CA . ARG B 2 52 ? -28.080 43.103 -18.805 1.00 88.99 229 ARG B CA 1
ATOM 2642 C C . ARG B 2 52 ? -29.288 43.290 -19.713 1.00 93.00 229 ARG B C 1
ATOM 2643 O O . ARG B 2 52 ? -30.404 42.889 -19.362 1.00 93.45 229 ARG B O 1
ATOM 2651 N N . LYS B 2 53 ? -29.084 43.894 -20.888 1.00 94.71 230 LYS B N 1
ATOM 2652 C CA . LYS B 2 53 ? -30.191 44.130 -21.809 1.00 88.87 230 LYS B CA 1
ATOM 2653 C C . LYS B 2 53 ? -30.824 42.824 -22.274 1.00 93.03 230 LYS B C 1
ATOM 2654 O O . LYS B 2 53 ? -32.006 42.801 -22.632 1.00 94.02 230 LYS B O 1
ATOM 2657 N N . ASP B 2 54 ? -30.059 41.730 -22.270 1.00 98.81 231 ASP B N 1
ATOM 2658 C CA . ASP B 2 54 ? -30.601 40.445 -22.700 1.00 102.57 231 ASP B CA 1
ATOM 2659 C C . ASP B 2 54 ? -31.595 39.900 -21.683 1.00 101.36 231 ASP B C 1
ATOM 2660 O O . ASP B 2 54 ? -32.713 39.511 -22.040 1.00 111.36 231 ASP B O 1
ATOM 2665 N N . VAL B 2 55 ? -31.201 39.860 -20.407 1.00 94.30 232 VAL B N 1
ATOM 2666 C CA . VAL B 2 55 ? -32.112 39.405 -19.361 1.00 94.60 232 VAL B CA 1
ATOM 2667 C C . VAL B 2 55 ? -33.351 40.286 -19.306 1.00 96.33 232 VAL B C 1
ATOM 2668 O O . VAL B 2 55 ? -34.452 39.811 -19.003 1.00 93.41 232 VAL B O 1
ATOM 2672 N N . GLU B 2 56 ? -33.201 41.574 -19.614 1.00 97.77 233 GLU B N 1
ATOM 2673 C CA . GLU B 2 56 ? -34.350 42.475 -19.596 1.00 101.06 233 GLU B CA 1
ATOM 2674 C C . GLU B 2 56 ? -35.281 42.210 -20.773 1.00 103.44 233 GLU B C 1
ATOM 2675 O O . GLU B 2 56 ? -36.502 42.131 -20.602 1.00 108.31 233 GLU B O 1
ATOM 2681 N N . GLU B 2 57 ? -34.722 42.057 -21.975 1.00 104.62 234 GLU B N 1
ATOM 2682 C CA . GLU B 2 57 ? -35.545 41.843 -23.160 1.00 105.76 234 GLU B CA 1
ATOM 2683 C C . GLU B 2 57 ? -36.225 40.484 -23.148 1.00 110.11 234 GLU B C 1
ATOM 2684 O O . GLU B 2 57 ? -37.219 40.292 -23.860 1.00 118.37 234 GLU B O 1
ATOM 2687 N N . TRP B 2 58 ? -35.721 39.529 -22.358 1.00 109.12 235 TRP B N 1
ATOM 2688 C CA . TRP B 2 58 ? -36.382 38.243 -22.181 1.00 108.25 235 TRP B CA 1
ATOM 2689 C C . TRP B 2 58 ? -37.598 38.328 -21.278 1.00 118.57 235 TRP B C 1
ATOM 2690 O O . TRP B 2 58 ? -37.991 37.312 -20.690 1.00 123.17 235 TRP B O 1
ATOM 2701 N N . GLY B 2 59 ? -38.191 39.513 -21.145 1.00 122.06 236 GLY B N 1
ATOM 2702 C CA . GLY B 2 59 ? -39.346 39.704 -20.304 1.00 113.94 236 GLY B CA 1
ATOM 2703 C C . GLY B 2 59 ? -38.995 39.602 -18.836 1.00 98.08 236 GLY B C 1
ATOM 2704 O O . GLY B 2 59 ? -37.905 39.153 -18.463 1.00 85.62 236 GLY B O 1
ATOM 2705 N N . PRO B 2 60 ? -39.909 40.031 -17.972 1.00 94.25 237 PRO B N 1
ATOM 2706 C CA . PRO B 2 60 ? -39.689 39.871 -16.532 1.00 92.91 237 PRO B CA 1
ATOM 2707 C C . PRO B 2 60 ? -39.674 38.402 -16.141 1.00 101.15 237 PRO B C 1
ATOM 2708 O O . PRO B 2 60 ? -40.238 37.539 -16.817 1.00 112.41 237 PRO B O 1
ATOM 2712 N N . PHE B 2 61 ? -39.008 38.124 -15.024 1.00 95.98 238 PHE B N 1
ATOM 2713 C CA . PHE B 2 61 ? -38.897 36.771 -14.503 1.00 93.84 238 PHE B CA 1
ATOM 2714 C C . PHE B 2 61 ? -39.355 36.742 -13.055 1.00 91.99 238 PHE B C 1
ATOM 2715 O O . PHE B 2 61 ? -39.077 37.667 -12.286 1.00 90.33 238 PHE B O 1
ATOM 2723 N N . ASP B 2 62 ? -40.073 35.680 -12.693 1.00 94.12 239 ASP B N 1
ATOM 2724 C CA . ASP B 2 62 ? -40.498 35.468 -11.318 1.00 91.09 239 ASP B CA 1
ATOM 2725 C C . ASP B 2 62 ? -39.583 34.523 -10.558 1.00 88.65 239 ASP B C 1
ATOM 2726 O O . ASP B 2 62 ? -39.546 34.581 -9.324 1.00 89.17 239 ASP B O 1
ATOM 2731 N N . LEU B 2 63 ? -38.860 33.655 -11.260 1.00 92.33 240 LEU B N 1
ATOM 2732 C CA . LEU B 2 63 ? -37.945 32.713 -10.637 1.00 94.83 240 LEU B CA 1
ATOM 2733 C C . LEU B 2 63 ? -36.695 32.605 -11.494 1.00 91.78 240 LEU B C 1
ATOM 2734 O O . LEU B 2 63 ? -36.788 32.512 -12.721 1.00 99.47 240 LEU B O 1
ATOM 2739 N N . VAL B 2 64 ? -35.532 32.626 -10.851 1.00 90.08 241 VAL B N 1
ATOM 2740 C CA . VAL B 2 64 ? -34.249 32.460 -11.524 1.00 90.20 241 VAL B CA 1
ATOM 2741 C C . VAL B 2 64 ? -33.603 31.201 -10.971 1.00 90.76 241 VAL B C 1
ATOM 2742 O O . VAL B 2 64 ? -33.313 31.122 -9.770 1.00 86.04 241 VAL B O 1
ATOM 2746 N N . TYR B 2 65 ? -33.375 30.222 -11.839 1.00 97.00 242 TYR B N 1
ATOM 2747 C CA . TYR B 2 65 ? -32.813 28.940 -11.442 1.00 88.00 242 TYR B CA 1
ATOM 2748 C C . TYR B 2 65 ? -31.450 28.741 -12.087 1.00 82.29 242 TYR B C 1
ATOM 2749 O O . TYR B 2 65 ? -31.267 29.026 -13.274 1.00 91.01 242 TYR B O 1
ATOM 2758 N N . GLY B 2 66 ? -30.507 28.250 -11.297 1.00 85.21 243 GLY B N 1
ATOM 2759 C CA . GLY B 2 66 ? -29.217 27.819 -11.811 1.00 83.22 243 GLY B CA 1
ATOM 2760 C C . GLY B 2 66 ? -28.707 26.676 -10.965 1.00 80.83 243 GLY B C 1
ATOM 2761 O O . GLY B 2 66 ? -29.041 26.565 -9.782 1.00 88.94 243 GLY B O 1
ATOM 2762 N N . ALA B 2 67 ? -27.898 25.813 -11.571 1.00 82.25 244 ALA B N 1
ATOM 2763 C CA . ALA B 2 67 ? -27.471 24.624 -10.850 1.00 94.36 244 ALA B CA 1
ATOM 2764 C C . ALA B 2 67 ? -26.121 24.136 -11.356 1.00 101.67 244 ALA B C 1
ATOM 2765 O O . ALA B 2 67 ? -25.813 24.237 -12.543 1.00 110.67 244 ALA B O 1
ATOM 2767 N N . THR B 2 68 ? -25.340 23.588 -10.433 1.00 98.89 245 THR B N 1
ATOM 2768 C CA . THR B 2 68 ? -24.124 22.885 -10.785 1.00 102.68 245 THR B CA 1
ATOM 2769 C C . THR B 2 68 ? -24.453 21.633 -11.593 1.00 108.89 245 THR B C 1
ATOM 2770 O O . THR B 2 68 ? -25.339 20.865 -11.202 1.00 120.87 245 THR B O 1
ATOM 2774 N N . PRO B 2 69 ? -23.732 21.378 -12.685 1.00 107.85 246 PRO B N 1
ATOM 2775 C CA . PRO B 2 69 ? -23.899 20.104 -13.380 1.00 110.97 246 PRO B CA 1
ATOM 2776 C C . PRO B 2 69 ? -23.522 18.956 -12.489 1.00 114.63 246 PRO B C 1
ATOM 2777 O O . PRO B 2 69 ? -22.600 19.062 -11.652 1.00 119.39 246 PRO B O 1
ATOM 2781 N N . PRO B 2 70 ? -24.186 17.804 -12.625 1.00 117.95 247 PRO B N 1
ATOM 2782 C CA . PRO B 2 70 ? -23.866 16.652 -11.779 1.00 111.12 247 PRO B CA 1
ATOM 2783 C C . PRO B 2 70 ? -22.489 16.102 -12.113 1.00 123.94 247 PRO B C 1
ATOM 2784 O O . PRO B 2 70 ? -21.872 16.450 -13.123 1.00 126.78 247 PRO B O 1
ATOM 2788 N N . LEU B 2 71 ? -22.004 15.232 -11.226 1.00 132.55 248 LEU B N 1
ATOM 2789 C CA . LEU B 2 71 ? -20.659 14.679 -11.321 1.00 144.42 248 LEU B CA 1
ATOM 2790 C C . LEU B 2 71 ? -20.388 14.089 -12.699 1.00 153.78 248 LEU B C 1
ATOM 2791 O O . LEU B 2 71 ? -20.924 13.032 -13.047 1.00 155.34 248 LEU B O 1
ATOM 2793 N N . GLY B 2 72 ? -19.566 14.770 -13.488 1.00 156.74 249 GLY B N 1
ATOM 2794 C CA . GLY B 2 72 ? -19.279 14.306 -14.830 1.00 166.35 249 GLY B CA 1
ATOM 2795 C C . GLY B 2 72 ? -18.231 15.176 -15.486 1.00 171.60 249 GLY B C 1
ATOM 2796 O O . GLY B 2 72 ? -17.590 16.008 -14.840 1.00 170.12 249 GLY B O 1
ATOM 2797 N N . HIS B 2 73 ? -18.067 14.969 -16.791 1.00 176.72 250 HIS B N 1
ATOM 2798 C CA . HIS B 2 73 ? -17.041 15.649 -17.566 1.00 178.45 250 HIS B CA 1
ATOM 2799 C C . HIS B 2 73 ? -17.566 16.856 -18.330 1.00 178.38 250 HIS B C 1
ATOM 2800 O O . HIS B 2 73 ? -16.810 17.457 -19.098 1.00 176.61 250 HIS B O 1
ATOM 2802 N N . THR B 2 74 ? -18.831 17.238 -18.137 1.00 177.94 251 THR B N 1
ATOM 2803 C CA . THR B 2 74 ? -19.367 18.437 -18.796 1.00 178.97 251 THR B CA 1
ATOM 2804 C C . THR B 2 74 ? -18.965 19.705 -18.049 1.00 183.44 251 THR B C 1
ATOM 2805 O O . THR B 2 74 ? -19.642 20.747 -18.132 1.00 181.06 251 THR B O 1
ATOM 2809 N N . CYS B 2 75 ? -17.859 19.568 -17.294 1.00 187.21 252 CYS B N 1
ATOM 2810 C CA . CYS B 2 75 ? -17.155 20.675 -16.629 1.00 178.90 252 CYS B CA 1
ATOM 2811 C C . CYS B 2 75 ? -16.136 21.316 -17.575 1.00 167.30 252 CYS B C 1
ATOM 2812 O O . CYS B 2 75 ? -14.912 21.332 -17.364 1.00 162.81 252 CYS B O 1
ATOM 2815 N N . ASP B 2 76 ? -16.692 21.922 -18.631 1.00 161.02 253 ASP B N 1
ATOM 2816 C CA . ASP B 2 76 ? -15.860 22.827 -19.425 1.00 157.84 253 ASP B CA 1
ATOM 2817 C C . ASP B 2 76 ? -15.292 23.911 -18.532 1.00 145.53 253 ASP B C 1
ATOM 2818 O O . ASP B 2 76 ? -14.130 24.296 -18.671 1.00 147.70 253 ASP B O 1
ATOM 2823 N N . ARG B 2 77 ? -16.077 24.338 -17.541 1.00 135.47 254 ARG B N 1
ATOM 2824 C CA . ARG B 2 77 ? -15.772 25.437 -16.652 1.00 123.47 254 ARG B CA 1
ATOM 2825 C C . ARG B 2 77 ? -15.422 24.941 -15.253 1.00 114.35 254 ARG B C 1
ATOM 2826 O O . ARG B 2 77 ? -15.777 23.820 -14.873 1.00 111.46 254 ARG B O 1
ATOM 2834 N N . PRO B 2 78 ? -14.717 25.752 -14.459 1.00 110.85 255 PRO B N 1
ATOM 2835 C CA . PRO B 2 78 ? -14.500 25.387 -13.061 1.00 108.24 255 PRO B CA 1
ATOM 2836 C C . PRO B 2 78 ? -15.790 25.479 -12.279 1.00 105.43 255 PRO B C 1
ATOM 2837 O O . PRO B 2 78 ? -16.696 26.261 -12.629 1.00 102.41 255 PRO B O 1
ATOM 2841 N N . PRO B 2 79 ? -15.938 24.699 -11.200 1.00 104.58 256 PRO B N 1
ATOM 2842 C CA . PRO B 2 79 ? -17.224 24.668 -10.483 1.00 98.55 256 PRO B CA 1
ATOM 2843 C C . PRO B 2 79 ? -17.700 26.027 -9.992 1.00 100.19 256 PRO B C 1
ATOM 2844 O O . PRO B 2 79 ? -18.915 26.244 -9.893 1.00 100.52 256 PRO B O 1
ATOM 2848 N N . SER B 2 80 ? -16.788 26.953 -9.685 1.00 95.30 257 SER B N 1
ATOM 2849 C CA . SER B 2 80 ? -17.197 28.275 -9.222 1.00 89.51 257 SER B CA 1
ATOM 2850 C C . SER B 2 80 ? -17.709 29.164 -10.347 1.00 89.77 257 SER B C 1
ATOM 2851 O O . SER B 2 80 ? -18.360 30.175 -10.066 1.00 90.25 257 SER B O 1
ATOM 2854 N N . TRP B 2 81 ? -17.431 28.815 -11.605 1.00 87.66 258 TRP B N 1
ATOM 2855 C CA . TRP B 2 81 ? -17.896 29.636 -12.719 1.00 84.39 258 TRP B CA 1
ATOM 2856 C C . TRP B 2 81 ? -19.420 29.677 -12.776 1.00 91.31 258 TRP B C 1
ATOM 2857 O O . TRP B 2 81 ? -20.013 30.734 -13.022 1.00 86.68 258 TRP B O 1
ATOM 2868 N N . TYR B 2 82 ? -20.073 28.535 -12.544 1.00 91.45 259 TYR B N 1
ATOM 2869 C CA . TYR B 2 82 ? -21.531 28.500 -12.594 1.00 82.69 259 TYR B CA 1
ATOM 2870 C C . TYR B 2 82 ? -22.152 29.354 -11.501 1.00 80.64 259 TYR B C 1
ATOM 2871 O O . TYR B 2 82 ? -23.236 29.915 -11.698 1.00 76.88 259 TYR B O 1
ATOM 2880 N N . LEU B 2 83 ? -21.486 29.479 -10.352 1.00 80.76 260 LEU B N 1
ATOM 2881 C CA . LEU B 2 83 ? -22.043 30.289 -9.275 1.00 84.39 260 LEU B CA 1
ATOM 2882 C C . LEU B 2 83 ? -21.893 31.778 -9.556 1.00 83.93 260 LEU B C 1
ATOM 2883 O O . LEU B 2 83 ? -22.854 32.543 -9.415 1.00 82.74 260 LEU B O 1
ATOM 2888 N N . PHE B 2 84 ? -20.684 32.210 -9.922 1.00 78.55 261 PHE B N 1
ATOM 2889 C CA . PHE B 2 84 ? -20.468 33.619 -10.228 1.00 79.06 261 PHE B CA 1
ATOM 2890 C C . PHE B 2 84 ? -21.398 34.075 -11.345 1.00 74.40 261 PHE B C 1
ATOM 2891 O O . PHE B 2 84 ? -22.055 35.118 -11.238 1.00 66.04 261 PHE B O 1
ATOM 2899 N N . GLN B 2 85 ? -21.488 33.287 -12.417 1.00 70.16 262 GLN B N 1
ATOM 2900 C CA . GLN B 2 85 ? -22.361 33.654 -13.525 1.00 79.27 262 GLN B CA 1
ATOM 2901 C C . GLN B 2 85 ? -23.825 33.662 -13.101 1.00 81.79 262 GLN B C 1
ATOM 2902 O O . GLN B 2 85 ? -24.599 34.512 -13.553 1.00 83.61 262 GLN B O 1
ATOM 2908 N N . PHE B 2 86 ? -24.224 32.733 -12.230 1.00 83.44 263 PHE B N 1
ATOM 2909 C CA . PHE B 2 86 ? -25.594 32.748 -11.722 1.00 85.43 263 PHE B CA 1
ATOM 2910 C C . PHE B 2 86 ? -25.870 34.030 -10.948 1.00 86.94 263 PHE B C 1
ATOM 2911 O O . PHE B 2 86 ? -26.907 34.676 -11.141 1.00 91.30 263 PHE B O 1
ATOM 2919 N N . HIS B 2 87 ? -24.947 34.414 -10.064 1.00 82.05 264 HIS B N 1
ATOM 2920 C CA . HIS B 2 87 ? -25.118 35.644 -9.298 1.00 72.12 264 HIS B CA 1
ATOM 2921 C C . HIS B 2 87 ? -25.179 36.858 -10.214 1.00 73.03 264 HIS B C 1
ATOM 2922 O O . HIS B 2 87 ? -25.970 37.780 -9.982 1.00 77.77 264 HIS B O 1
ATOM 2929 N N . ARG B 2 88 ? -24.357 36.873 -11.267 1.00 73.55 265 ARG B N 1
ATOM 2930 C CA . ARG B 2 88 ? -24.304 38.032 -12.154 1.00 76.83 265 ARG B CA 1
ATOM 2931 C C . ARG B 2 88 ? -25.640 38.263 -12.845 1.00 80.28 265 ARG B C 1
ATOM 2932 O O . ARG B 2 88 ? -26.187 39.371 -12.815 1.00 85.12 265 ARG B O 1
ATOM 2940 N N . LEU B 2 89 ? -26.184 37.222 -13.470 1.00 84.70 266 LEU B N 1
ATOM 2941 C CA . LEU B 2 89 ? -27.449 37.356 -14.174 1.00 89.58 266 LEU B CA 1
ATOM 2942 C C . LEU B 2 89 ? -28.638 37.385 -13.230 1.00 82.41 266 LEU B C 1
ATOM 2943 O O . LEU B 2 89 ? -29.720 37.824 -13.634 1.00 79.32 266 LEU B O 1
ATOM 2948 N N . LEU B 2 90 ? -28.471 36.908 -11.995 1.00 81.75 267 LEU B N 1
ATOM 2949 C CA . LEU B 2 90 ? -29.522 37.061 -10.995 1.00 79.14 267 LEU B CA 1
ATOM 2950 C C . LEU B 2 90 ? -29.793 38.534 -10.723 1.00 79.67 267 LEU B C 1
ATOM 2951 O O . LEU B 2 90 ? -30.949 38.964 -10.665 1.00 84.11 267 LEU B O 1
ATOM 2956 N N . GLN B 2 91 ? -28.733 39.326 -10.546 1.00 81.24 268 GLN B N 1
ATOM 2957 C CA . GLN B 2 91 ? -28.929 40.761 -10.366 1.00 83.06 268 GLN B CA 1
ATOM 2958 C C . GLN B 2 91 ? -29.498 41.406 -11.622 1.00 77.63 268 GLN B C 1
ATOM 2959 O O . GLN B 2 91 ? -30.235 42.393 -11.528 1.00 76.36 268 GLN B O 1
ATOM 2965 N N . TYR B 2 92 ? -29.170 40.867 -12.801 1.00 76.87 269 TYR B N 1
ATOM 2966 C CA . TYR B 2 92 ? -29.770 41.366 -14.034 1.00 80.27 269 TYR B CA 1
ATOM 2967 C C . TYR B 2 92 ? -31.273 41.124 -14.053 1.00 88.68 269 TYR B C 1
ATOM 2968 O O . TYR B 2 92 ? -32.016 41.875 -14.694 1.00 95.27 269 TYR B O 1
ATOM 2977 N N . ALA B 2 93 ? -31.734 40.083 -13.362 1.00 89.10 270 ALA B N 1
ATOM 2978 C CA . ALA B 2 93 ? -33.124 39.656 -13.407 1.00 86.95 270 ALA B CA 1
ATOM 2979 C C . ALA B 2 93 ? -33.944 40.136 -12.216 1.00 93.05 270 ALA B C 1
ATOM 2980 O O . ALA B 2 93 ? -35.133 39.816 -12.135 1.00 107.46 270 ALA B O 1
ATOM 2982 N N . ARG B 2 94 ? -33.346 40.882 -11.294 1.00 88.29 271 ARG B N 1
ATOM 2983 C CA . ARG B 2 94 ? -34.098 41.371 -10.151 1.00 84.38 271 ARG B CA 1
ATOM 2984 C C . ARG B 2 94 ? -35.080 42.450 -10.598 1.00 90.82 271 ARG B C 1
ATOM 2985 O O . ARG B 2 94 ? -34.771 43.241 -11.495 1.00 91.95 271 ARG B O 1
ATOM 2993 N N . PRO B 2 95 ? -36.273 42.497 -10.013 1.00 102.57 272 PRO B N 1
ATOM 2994 C CA . PRO B 2 95 ? -37.233 43.534 -10.398 1.00 101.52 272 PRO B CA 1
ATOM 2995 C C . PRO B 2 95 ? -36.845 44.890 -9.833 1.00 110.48 272 PRO B C 1
ATOM 2996 O O . PRO B 2 95 ? -36.169 44.993 -8.806 1.00 108.95 272 PRO B O 1
ATOM 3000 N N . LYS B 2 96 ? -37.275 45.935 -10.534 1.00 123.35 273 LYS B N 1
ATOM 3001 C CA . LYS B 2 96 ? -37.045 47.295 -10.072 1.00 132.95 273 LYS B CA 1
ATOM 3002 C C . LYS B 2 96 ? -37.655 47.473 -8.683 1.00 146.53 273 LYS B C 1
ATOM 3003 O O . LYS B 2 96 ? -38.780 47.021 -8.438 1.00 144.67 273 LYS B O 1
ATOM 3007 N N . PRO B 2 97 ? -36.943 48.129 -7.748 1.00 157.61 274 PRO B N 1
ATOM 3008 C CA . PRO B 2 97 ? -37.383 48.157 -6.341 1.00 160.69 274 PRO B CA 1
ATOM 3009 C C . PRO B 2 97 ? -38.807 48.641 -6.088 1.00 159.43 274 PRO B C 1
ATOM 3010 O O . PRO B 2 97 ? -39.255 48.646 -4.937 1.00 162.65 274 PRO B O 1
ATOM 3014 N N . GLY B 2 98 ? -39.530 49.043 -7.129 1.00 150.48 275 GLY B N 1
ATOM 3015 C CA . GLY B 2 98 ? -40.905 49.466 -6.956 1.00 141.65 275 GLY B CA 1
ATOM 3016 C C . GLY B 2 98 ? -41.925 48.356 -7.125 1.00 140.63 275 GLY B C 1
ATOM 3017 O O . GLY B 2 98 ? -43.034 48.443 -6.592 1.00 140.68 275 GLY B O 1
ATOM 3018 N N . SER B 2 99 ? -41.555 47.303 -7.851 1.00 143.92 276 SER B N 1
ATOM 3019 C CA . SER B 2 99 ? -42.513 46.267 -8.220 1.00 145.92 276 SER B CA 1
ATOM 3020 C C . SER B 2 99 ? -42.911 45.433 -7.001 1.00 144.28 276 SER B C 1
ATOM 3021 O O . SER B 2 99 ? -42.070 45.136 -6.148 1.00 141.21 276 SER B O 1
ATOM 3024 N N . PRO B 2 100 ? -44.188 45.034 -6.895 1.00 144.98 277 PRO B N 1
ATOM 3025 C CA . PRO B 2 100 ? -44.655 44.351 -5.682 1.00 146.65 277 PRO B CA 1
ATOM 3026 C C . PRO B 2 100 ? -44.853 42.848 -5.836 1.00 150.89 277 PRO B C 1
ATOM 3027 O O . PRO B 2 100 ? -45.188 42.168 -4.860 1.00 152.40 277 PRO B O 1
ATOM 3031 N N . ARG B 2 101 ? -44.657 42.316 -7.041 1.00 149.80 278 ARG B N 1
ATOM 3032 C CA . ARG B 2 101 ? -44.925 40.908 -7.288 1.00 145.66 278 ARG B CA 1
ATOM 3033 C C . ARG B 2 101 ? -43.887 40.031 -6.589 1.00 139.16 278 ARG B C 1
ATOM 3034 O O . ARG B 2 101 ? -42.818 40.506 -6.199 1.00 142.14 278 ARG B O 1
ATOM 3035 N N . PRO B 2 102 ? -44.183 38.743 -6.418 1.00 130.18 279 PRO B N 1
ATOM 3036 C CA . PRO B 2 102 ? -43.224 37.847 -5.761 1.00 121.20 279 PRO B CA 1
ATOM 3037 C C . PRO B 2 102 ? -42.064 37.493 -6.679 1.00 114.15 279 PRO B C 1
ATOM 3038 O O . PRO B 2 102 ? -42.229 37.325 -7.890 1.00 118.26 279 PRO B O 1
ATOM 3042 N N . PHE B 2 103 ? -40.877 37.378 -6.083 1.00 105.27 280 PHE B N 1
ATOM 3043 C CA . PHE B 2 103 ? -39.661 37.070 -6.825 1.00 99.90 280 PHE B CA 1
ATOM 3044 C C . PHE B 2 103 ? -38.835 36.059 -6.046 1.00 101.52 280 PHE B C 1
ATOM 3045 O O . PHE B 2 103 ? -38.526 36.278 -4.871 1.00 103.16 280 PHE B O 1
ATOM 3053 N N . PHE B 2 104 ? -38.477 34.960 -6.704 1.00 100.27 281 PHE B N 1
ATOM 3054 C CA . PHE B 2 104 ? -37.699 33.899 -6.088 1.00 95.15 281 PHE B CA 1
ATOM 3055 C C . PHE B 2 104 ? -36.494 33.568 -6.955 1.00 92.34 281 PHE B C 1
ATOM 3056 O O . PHE B 2 104 ? -36.497 33.788 -8.168 1.00 91.24 281 PHE B O 1
ATOM 3064 N N . TRP B 2 105 ? -35.459 33.043 -6.310 1.00 90.86 282 TRP B N 1
ATOM 3065 C CA . TRP B 2 105 ? -34.271 32.546 -6.985 1.00 88.46 282 TRP B CA 1
ATOM 3066 C C . TRP B 2 105 ? -33.804 31.304 -6.245 1.00 86.67 282 TRP B C 1
ATOM 3067 O O . TRP B 2 105 ? -34.102 31.127 -5.063 1.00 89.02 282 TRP B O 1
ATOM 3078 N N . MET B 2 106 ? -33.072 30.437 -6.943 1.00 80.86 283 MET B N 1
ATOM 3079 C CA . MET B 2 106 ? -32.503 29.278 -6.269 1.00 86.40 283 MET B CA 1
ATOM 3080 C C . MET B 2 106 ? -31.308 28.747 -7.047 1.00 85.80 283 MET B C 1
ATOM 3081 O O . MET B 2 106 ? -31.305 28.741 -8.282 1.00 84.36 283 MET B O 1
ATOM 3086 N N . PHE B 2 107 ? -30.296 28.306 -6.303 1.00 82.47 284 PHE B N 1
ATOM 3087 C CA . PHE B 2 107 ? -29.100 27.684 -6.854 1.00 84.81 284 PHE B CA 1
ATOM 3088 C C . PHE B 2 107 ? -28.879 26.360 -6.140 1.00 87.80 284 PHE B C 1
ATOM 3089 O O . PHE B 2 107 ? -28.832 26.319 -4.907 1.00 89.84 284 PHE B O 1
ATOM 3097 N N . VAL B 2 108 ? -28.754 25.281 -6.911 1.00 89.83 285 VAL B N 1
ATOM 3098 C CA . VAL B 2 108 ? -28.670 23.929 -6.372 1.00 90.64 285 VAL B CA 1
ATOM 3099 C C . VAL B 2 108 ? -27.291 23.361 -6.675 1.00 98.01 285 VAL B C 1
ATOM 3100 O O . VAL B 2 108 ? -26.769 23.528 -7.783 1.00 104.63 285 VAL B O 1
ATOM 3104 N N . ASP B 2 109 ? -26.702 22.688 -5.687 1.00 92.92 286 ASP B N 1
ATOM 3105 C CA . ASP B 2 109 ? -25.385 22.077 -5.826 1.00 98.19 286 ASP B CA 1
ATOM 3106 C C . ASP B 2 109 ? -25.516 20.569 -5.682 1.00 102.58 286 ASP B C 1
ATOM 3107 O O . ASP B 2 109 ? -26.033 20.081 -4.672 1.00 101.95 286 ASP B O 1
ATOM 3112 N N . ASN B 2 110 ? -25.038 19.838 -6.686 1.00 105.06 287 ASN B N 1
ATOM 3113 C CA . ASN B 2 110 ? -25.023 18.377 -6.665 1.00 116.42 287 ASN B CA 1
ATOM 3114 C C . ASN B 2 110 ? -23.772 17.828 -5.995 1.00 124.58 287 ASN B C 1
ATOM 3115 O O . ASN B 2 110 ? -23.186 16.845 -6.464 1.00 131.86 287 ASN B O 1
ATOM 3117 N N . LEU B 2 111 ? -23.342 18.464 -4.902 1.00 123.88 288 LEU B N 1
ATOM 3118 C CA . LEU B 2 111 ? -22.163 18.049 -4.136 1.00 119.52 288 LEU B CA 1
ATOM 3119 C C . LEU B 2 111 ? -20.897 18.095 -4.994 1.00 115.19 288 LEU B C 1
ATOM 3120 O O . LEU B 2 111 ? -20.030 17.227 -4.896 1.00 124.43 288 LEU B O 1
ATOM 3125 N N . VAL B 2 112 ? -20.781 19.122 -5.836 1.00 111.22 289 VAL B N 1
ATOM 3126 C CA . VAL B 2 112 ? -19.632 19.219 -6.722 1.00 111.16 289 VAL B CA 1
ATOM 3127 C C . VAL B 2 112 ? -18.675 20.292 -6.213 1.00 114.96 289 VAL B C 1
ATOM 3128 O O . VAL B 2 112 ? -17.458 20.196 -6.412 1.00 122.07 289 VAL B O 1
ATOM 3132 N N . LEU B 2 113 ? -19.206 21.311 -5.545 1.00 109.46 290 LEU B N 1
ATOM 3133 C CA . LEU B 2 113 ? -18.348 22.348 -4.996 1.00 99.32 290 LEU B CA 1
ATOM 3134 C C . LEU B 2 113 ? -17.611 21.805 -3.780 1.00 99.88 290 LEU B C 1
ATOM 3135 O O . LEU B 2 113 ? -18.181 21.082 -2.960 1.00 103.18 290 LEU B O 1
ATOM 3140 N N . ASN B 2 114 ? -16.328 22.134 -3.679 1.00 98.78 291 ASN B N 1
ATOM 3141 C CA . ASN B 2 114 ? -15.573 21.765 -2.496 1.00 100.30 291 ASN B CA 1
ATOM 3142 C C . ASN B 2 114 ? -15.764 22.833 -1.424 1.00 94.22 291 ASN B C 1
ATOM 3143 O O . ASN B 2 114 ? -16.498 23.807 -1.609 1.00 87.49 291 ASN B O 1
ATOM 3148 N N . LYS B 2 115 ? -15.087 22.653 -0.286 1.00 104.67 292 LYS B N 1
ATOM 3149 C CA . LYS B 2 115 ? -15.318 23.533 0.853 1.00 105.07 292 LYS B CA 1
ATOM 3150 C C . LYS B 2 115 ? -15.064 24.992 0.494 1.00 106.29 292 LYS B C 1
ATOM 3151 O O . LYS B 2 115 ? -15.854 25.869 0.859 1.00 109.96 292 LYS B O 1
ATOM 3155 N N . GLU B 2 116 ? -13.989 25.272 -0.250 1.00 106.36 293 GLU B N 1
ATOM 3156 C CA . GLU B 2 116 ? -13.684 26.660 -0.590 1.00 100.90 293 GLU B CA 1
ATOM 3157 C C . GLU B 2 116 ? -14.767 27.268 -1.478 1.00 92.90 293 GLU B C 1
ATOM 3158 O O . GLU B 2 116 ? -15.196 28.405 -1.247 1.00 86.72 293 GLU B O 1
ATOM 3164 N N . ASP B 2 117 ? -15.250 26.522 -2.475 1.00 95.33 294 ASP B N 1
ATOM 3165 C CA . ASP B 2 117 ? -16.314 27.029 -3.331 1.00 95.47 294 ASP B CA 1
ATOM 3166 C C . ASP B 2 117 ? -17.639 27.132 -2.590 1.00 97.69 294 ASP B C 1
ATOM 3167 O O . ASP B 2 117 ? -18.524 27.875 -3.028 1.00 97.75 294 ASP B O 1
ATOM 3172 N N . LEU B 2 118 ? -17.792 26.411 -1.477 1.00 100.88 295 LEU B N 1
ATOM 3173 C CA . LEU B 2 118 ? -19.047 26.435 -0.736 1.00 104.16 295 LEU B CA 1
ATOM 3174 C C . LEU B 2 118 ? -19.180 27.699 0.106 1.00 101.22 295 LEU B C 1
ATOM 3175 O O . LEU B 2 118 ? -20.282 28.242 0.239 1.00 95.52 295 LEU B O 1
ATOM 3180 N N . ASP B 2 119 ? -18.078 28.175 0.691 1.00 101.28 296 ASP B N 1
ATOM 3181 C CA . ASP B 2 119 ? -18.135 29.429 1.437 1.00 108.27 296 ASP B CA 1
ATOM 3182 C C . ASP B 2 119 ? -18.276 30.625 0.506 1.00 96.67 296 ASP B C 1
ATOM 3183 O O . ASP B 2 119 ? -18.942 31.604 0.857 1.00 93.60 296 ASP B O 1
ATOM 3188 N N . VAL B 2 120 ? -17.658 30.571 -0.677 1.00 91.39 297 VAL B N 1
ATOM 3189 C CA . VAL B 2 120 ? -17.936 31.574 -1.702 1.00 82.78 297 VAL B CA 1
ATOM 3190 C C . VAL B 2 120 ? -19.417 31.562 -2.053 1.00 86.84 297 VAL B C 1
ATOM 3191 O O . VAL B 2 120 ? -20.032 32.614 -2.275 1.00 89.47 297 VAL B O 1
ATOM 3195 N N . ALA B 2 121 ? -20.016 30.371 -2.091 1.00 90.81 298 ALA B N 1
ATOM 3196 C CA . ALA B 2 121 ? -21.431 30.251 -2.417 1.00 77.03 298 ALA B CA 1
ATOM 3197 C C . ALA B 2 121 ? -22.298 30.977 -1.398 1.00 82.04 298 ALA B C 1
ATOM 3198 O O . ALA B 2 121 ? -23.118 31.830 -1.757 1.00 75.47 298 ALA B O 1
ATOM 3200 N N . SER B 2 122 ? -22.118 30.659 -0.115 1.00 86.10 299 SER B N 1
ATOM 3201 C CA . SER B 2 122 ? -22.967 31.219 0.928 1.00 91.96 299 SER B CA 1
ATOM 3202 C C . SER B 2 122 ? -22.718 32.702 1.159 1.00 85.34 299 SER B C 1
ATOM 3203 O O . SER B 2 122 ? -23.595 33.386 1.697 1.00 85.60 299 SER B O 1
ATOM 3206 N N . ARG B 2 123 ? -21.547 33.213 0.778 1.00 87.57 300 ARG B N 1
ATOM 3207 C CA . ARG B 2 123 ? -21.268 34.630 0.976 1.00 80.70 300 ARG B CA 1
ATOM 3208 C C . ARG B 2 123 ? -21.838 35.476 -0.155 1.00 73.72 300 ARG B C 1
ATOM 3209 O O . ARG B 2 123 ? -22.332 36.583 0.085 1.00 74.71 300 ARG B O 1
ATOM 3217 N N . PHE B 2 124 ? -21.779 34.975 -1.390 1.00 78.28 301 PHE B N 1
ATOM 3218 C CA . PHE B 2 124 ? -22.296 35.733 -2.524 1.00 75.22 301 PHE B CA 1
ATOM 3219 C C . PHE B 2 124 ? -23.817 35.721 -2.578 1.00 76.24 301 PHE B C 1
ATOM 3220 O O . PHE B 2 124 ? -24.422 36.720 -2.980 1.00 85.20 301 PHE B O 1
ATOM 3228 N N . LEU B 2 125 ? -24.452 34.619 -2.180 1.00 79.43 302 LEU B N 1
ATOM 3229 C CA . LEU B 2 125 ? -25.907 34.542 -2.121 1.00 89.79 302 LEU B CA 1
ATOM 3230 C C . LEU B 2 125 ? -26.453 34.777 -0.718 1.00 96.61 302 LEU B C 1
ATOM 3231 O O . LEU B 2 125 ? -27.673 34.748 -0.531 1.00 103.62 302 LEU B O 1
ATOM 3236 N N . GLU B 2 126 ? -25.574 34.984 0.268 1.00 92.93 303 GLU B N 1
ATOM 3237 C CA . GLU B 2 126 ? -25.933 35.545 1.574 1.00 95.32 303 GLU B CA 1
ATOM 3238 C C . GLU B 2 126 ? -26.822 34.606 2.394 1.00 100.84 303 GLU B C 1
ATOM 3239 O O . GLU B 2 126 ? -27.727 35.055 3.098 1.00 117.04 303 GLU B O 1
ATOM 3245 N N . MET B 2 127 ? -26.550 33.305 2.325 1.00 101.59 304 MET B N 1
ATOM 3246 C CA . MET B 2 127 ? -27.234 32.322 3.159 1.00 106.58 304 MET B CA 1
ATOM 3247 C C . MET B 2 127 ? -26.498 30.995 3.057 1.00 105.59 304 MET B C 1
ATOM 3248 O O . MET B 2 127 ? -25.918 30.676 2.016 1.00 103.29 304 MET B O 1
ATOM 3253 N N . GLU B 2 128 ? -26.528 30.227 4.149 1.00 110.05 305 GLU B N 1
ATOM 3254 C CA . GLU B 2 128 ? -25.885 28.923 4.154 1.00 104.19 305 GLU B CA 1
ATOM 3255 C C . GLU B 2 128 ? -26.781 27.885 3.478 1.00 94.39 305 GLU B C 1
ATOM 3256 O O . GLU B 2 128 ? -28.010 27.998 3.512 1.00 93.81 305 GLU B O 1
ATOM 3262 N N . PRO B 2 129 ? -26.191 26.867 2.853 1.00 93.32 306 PRO B N 1
ATOM 3263 C CA . PRO B 2 129 ? -26.997 25.930 2.062 1.00 100.68 306 PRO B CA 1
ATOM 3264 C C . PRO B 2 129 ? -27.809 24.989 2.936 1.00 104.99 306 PRO B C 1
ATOM 3265 O O . PRO B 2 129 ? -27.342 24.507 3.971 1.00 109.09 306 PRO B O 1
ATOM 3269 N N . VAL B 2 130 ? -29.037 24.730 2.503 1.00 98.26 307 VAL B N 1
ATOM 3270 C CA . VAL B 2 130 ? -29.862 23.676 3.080 1.00 103.88 307 VAL B CA 1
ATOM 3271 C C . VAL B 2 130 ? -29.608 22.405 2.281 1.00 106.50 307 VAL B C 1
ATOM 3272 O O . VAL B 2 130 ? -29.892 22.350 1.080 1.00 112.89 307 VAL B O 1
ATOM 3276 N N . THR B 2 131 ? -29.063 21.387 2.939 1.00 104.20 308 THR B N 1
ATOM 3277 C CA . THR B 2 131 ? -28.745 20.131 2.274 1.00 118.43 308 THR B CA 1
ATOM 3278 C C . THR B 2 131 ? -29.955 19.199 2.306 1.00 121.54 308 THR B C 1
ATOM 3279 O O . THR B 2 131 ? -30.581 19.017 3.356 1.00 124.58 308 THR B O 1
ATOM 3283 N N . ILE B 2 132 ? -30.277 18.617 1.158 1.00 116.80 309 ILE B N 1
ATOM 3284 C CA . ILE B 2 132 ? -31.477 17.805 0.965 1.00 116.99 309 ILE B CA 1
ATOM 3285 C C . ILE B 2 132 ? -31.043 16.359 0.747 1.00 122.02 309 ILE B C 1
ATOM 3286 O O . ILE B 2 132 ? -30.396 16.061 -0.264 1.00 122.55 309 ILE B O 1
ATOM 3291 N N . PRO B 2 133 ? -31.379 15.431 1.648 1.00 125.15 310 PRO B N 1
ATOM 3292 C CA . PRO B 2 133 ? -30.972 14.033 1.458 1.00 132.78 310 PRO B CA 1
ATOM 3293 C C . PRO B 2 133 ? -32.031 13.178 0.778 1.00 128.16 310 PRO B C 1
ATOM 3294 O O . PRO B 2 133 ? -33.220 13.515 0.783 1.00 126.23 310 PRO B O 1
ATOM 3298 N N . ASP B 2 134 ? -31.598 12.065 0.188 1.00 133.77 311 ASP B N 1
ATOM 3299 C CA . ASP B 2 134 ? -32.482 11.081 -0.430 1.00 145.00 311 ASP B CA 1
ATOM 3300 C C . ASP B 2 134 ? -32.293 9.760 0.304 1.00 162.40 311 ASP B C 1
ATOM 3301 O O . ASP B 2 134 ? -31.221 9.149 0.225 1.00 144.48 311 ASP B O 1
ATOM 3306 N N . VAL B 2 135 ? -33.328 9.326 1.017 1.00 185.50 312 VAL B N 1
ATOM 3307 C CA . VAL B 2 135 ? -33.314 8.073 1.761 1.00 189.53 312 VAL B CA 1
ATOM 3308 C C . VAL B 2 135 ? -34.205 7.090 1.015 1.00 194.20 312 VAL B C 1
ATOM 3309 O O . VAL B 2 135 ? -35.422 7.295 0.918 1.00 198.31 312 VAL B O 1
ATOM 3311 N N . HIS B 2 136 ? -33.600 6.028 0.488 1.00 191.36 313 HIS B N 1
ATOM 3312 C CA . HIS B 2 136 ? -34.315 4.986 -0.251 1.00 179.32 313 HIS B CA 1
ATOM 3313 C C . HIS B 2 136 ? -35.102 5.560 -1.427 1.00 167.30 313 HIS B C 1
ATOM 3314 O O . HIS B 2 136 ? -34.569 5.719 -2.525 1.00 164.92 313 HIS B O 1
ATOM 3321 N N . LEU B 2 140 ? -29.792 5.685 1.787 1.00 211.84 317 LEU B N 1
ATOM 3322 C CA . LEU B 2 140 ? -28.896 6.816 1.573 1.00 204.47 317 LEU B CA 1
ATOM 3323 C C . LEU B 2 140 ? -28.363 6.817 0.145 1.00 201.52 317 LEU B C 1
ATOM 3324 O O . LEU B 2 140 ? -27.297 6.266 -0.130 1.00 205.99 317 LEU B O 1
ATOM 3326 N N . GLN B 2 141 ? -29.110 7.445 -0.763 1.00 193.59 318 GLN B N 1
ATOM 3327 C CA . GLN B 2 141 ? -28.781 7.400 -2.182 1.00 178.85 318 GLN B CA 1
ATOM 3328 C C . GLN B 2 141 ? -28.006 8.634 -2.624 1.00 157.51 318 GLN B C 1
ATOM 3329 O O . GLN B 2 141 ? -26.806 8.550 -2.907 1.00 155.61 318 GLN B O 1
ATOM 3331 N N . ASN B 2 142 ? -28.681 9.780 -2.692 1.00 151.97 319 ASN B N 1
ATOM 3332 C CA . ASN B 2 142 ? -28.079 11.009 -3.193 1.00 141.75 319 ASN B CA 1
ATOM 3333 C C . ASN B 2 142 ? -28.461 12.163 -2.274 1.00 133.68 319 ASN B C 1
ATOM 3334 O O . ASN B 2 142 ? -29.226 12.002 -1.318 1.00 134.10 319 ASN B O 1
ATOM 3339 N N . ALA B 2 143 ? -27.916 13.342 -2.570 1.00 132.13 320 ALA B N 1
ATOM 3340 C CA . ALA B 2 143 ? -28.186 14.531 -1.776 1.00 130.81 320 ALA B CA 1
ATOM 3341 C C . ALA B 2 143 ? -27.778 15.762 -2.571 1.00 123.56 320 ALA B C 1
ATOM 3342 O O . ALA B 2 143 ? -26.944 15.692 -3.477 1.00 123.04 320 ALA B O 1
ATOM 3344 N N . VAL B 2 144 ? -28.386 16.893 -2.211 1.00 120.23 321 VAL B N 1
ATOM 3345 C CA . VAL B 2 144 ? -28.133 18.189 -2.835 1.00 118.74 321 VAL B CA 1
ATOM 3346 C C . VAL B 2 144 ? -28.214 19.267 -1.760 1.00 115.26 321 VAL B C 1
ATOM 3347 O O . VAL B 2 144 ? -29.007 19.161 -0.818 1.00 121.54 321 VAL B O 1
ATOM 3351 N N . ARG B 2 145 ? -27.378 20.297 -1.894 1.00 111.59 322 ARG B N 1
ATOM 3352 C CA . ARG B 2 145 ? -27.501 21.533 -1.128 1.00 109.99 322 ARG B CA 1
ATOM 3353 C C . ARG B 2 145 ? -28.067 22.620 -2.015 1.00 100.81 322 ARG B C 1
ATOM 3354 O O . ARG B 2 145 ? -27.714 22.718 -3.194 1.00 94.13 322 ARG B O 1
ATOM 3362 N N . VAL B 2 146 ? -28.918 23.457 -1.437 1.00 97.49 323 VAL B N 1
ATOM 3363 C CA . VAL B 2 146 ? -29.668 24.445 -2.192 1.00 100.51 323 VAL B CA 1
ATOM 3364 C C . VAL B 2 146 ? -29.563 25.779 -1.470 1.00 99.25 323 VAL B C 1
ATOM 3365 O O . VAL B 2 146 ? -29.500 25.825 -0.237 1.00 107.55 323 VAL B O 1
ATOM 3369 N N . TRP B 2 147 ? -29.491 26.856 -2.242 1.00 87.45 324 TRP B N 1
ATOM 3370 C CA . TRP B 2 147 ? -29.568 28.215 -1.732 1.00 84.92 324 TRP B CA 1
ATOM 3371 C C . TRP B 2 147 ? -30.763 28.886 -2.385 1.00 85.11 324 TRP B C 1
ATOM 3372 O O . TRP B 2 147 ? -30.879 28.871 -3.616 1.00 84.29 324 TRP B O 1
ATOM 3383 N N . SER B 2 148 ? -31.642 29.479 -1.577 1.00 90.79 325 SER B N 1
ATOM 3384 C CA . SER B 2 148 ? -32.814 30.136 -2.148 1.00 93.81 325 SER B CA 1
ATOM 3385 C C . SER B 2 148 ? -33.557 30.907 -1.069 1.00 102.05 325 SER B C 1
ATOM 3386 O O . SER B 2 148 ? -33.535 30.531 0.106 1.00 112.27 325 SER B O 1
ATOM 3389 N N . ASN B 2 149 ? -34.226 31.982 -1.489 1.00 97.21 326 ASN B N 1
ATOM 3390 C CA . ASN B 2 149 ? -35.085 32.782 -0.625 1.00 95.64 326 ASN B CA 1
ATOM 3391 C C . ASN B 2 149 ? -36.450 32.150 -0.383 1.00 102.50 326 ASN B C 1
ATOM 3392 O O . ASN B 2 149 ? -37.285 32.769 0.286 1.00 112.72 326 ASN B O 1
ATOM 3397 N N . ILE B 2 150 ? -36.705 30.958 -0.915 1.00 100.38 327 ILE B N 1
ATOM 3398 C CA . ILE B 2 150 ? -37.987 30.285 -0.714 1.00 108.57 327 ILE B CA 1
ATOM 3399 C C . ILE B 2 150 ? -38.124 29.943 0.765 1.00 124.60 327 ILE B C 1
ATOM 3400 O O . ILE B 2 150 ? -37.294 29.201 1.309 1.00 123.07 327 ILE B O 1
ATOM 3405 N N . PRO B 2 151 ? -39.148 30.461 1.450 1.00 135.14 328 PRO B N 1
ATOM 3406 C CA . PRO B 2 151 ? -39.192 30.305 2.913 1.00 140.30 328 PRO B CA 1
ATOM 3407 C C . PRO B 2 151 ? -39.386 28.870 3.368 1.00 140.01 328 PRO B C 1
ATOM 3408 O O . PRO B 2 151 ? -38.740 28.444 4.334 1.00 141.59 328 PRO B O 1
ATOM 3412 N N . ALA B 2 152 ? -40.255 28.106 2.702 1.00 141.21 329 ALA B N 1
ATOM 3413 C CA . ALA B 2 152 ? -40.523 26.740 3.136 1.00 143.70 329 ALA B CA 1
ATOM 3414 C C . ALA B 2 152 ? -39.359 25.794 2.872 1.00 142.93 329 ALA B C 1
ATOM 3415 O O . ALA B 2 152 ? -39.409 24.643 3.318 1.00 144.10 329 ALA B O 1
ATOM 3417 N N . ILE B 2 153 ? -38.324 26.239 2.152 1.00 145.90 330 ILE B N 1
ATOM 3418 C CA . ILE B 2 153 ? -37.070 25.494 2.097 1.00 150.27 330 ILE B CA 1
ATOM 3419 C C . ILE B 2 153 ? -36.162 25.846 3.269 1.00 157.28 330 ILE B C 1
ATOM 3420 O O . ILE B 2 153 ? -35.174 25.139 3.519 1.00 155.49 330 ILE B O 1
ATOM 3425 N N . ARG B 2 154 ? -36.477 26.903 4.015 1.00 163.60 331 ARG B N 1
ATOM 3426 C CA . ARG B 2 154 ? -35.739 27.235 5.225 1.00 168.08 331 ARG B CA 1
ATOM 3427 C C . ARG B 2 154 ? -36.502 26.902 6.499 1.00 177.37 331 ARG B C 1
ATOM 3428 O O . ARG B 2 154 ? -35.879 26.767 7.558 1.00 178.89 331 ARG B O 1
ATOM 3430 N N . SER B 2 155 ? -37.825 26.757 6.420 1.00 184.26 332 SER B N 1
ATOM 3431 C CA . SER B 2 155 ? -38.642 26.474 7.594 1.00 188.30 332 SER B CA 1
ATOM 3432 C C . SER B 2 155 ? -38.906 24.983 7.776 1.00 194.58 332 SER B C 1
ATOM 3433 O O . SER B 2 155 ? -38.874 24.486 8.907 1.00 200.87 332 SER B O 1
ATOM 3435 N N . ARG B 2 156 ? -39.169 24.261 6.690 1.00 201.21 333 ARG B N 1
ATOM 3436 C CA . ARG B 2 156 ? -39.401 22.827 6.782 1.00 195.59 333 ARG B CA 1
ATOM 3437 C C . ARG B 2 156 ? -38.109 22.099 7.135 1.00 193.59 333 ARG B C 1
ATOM 3438 O O . ARG B 2 156 ? -37.004 22.574 6.856 1.00 193.23 333 ARG B O 1
ATOM 3440 N N . HIS B 2 157 ? -38.254 20.929 7.753 1.00 196.63 334 HIS B N 1
ATOM 3441 C CA . HIS B 2 157 ? -37.124 20.193 8.316 1.00 198.44 334 HIS B CA 1
ATOM 3442 C C . HIS B 2 157 ? -37.039 18.809 7.679 1.00 207.64 334 HIS B C 1
ATOM 3443 O O . HIS B 2 157 ? -37.724 17.876 8.109 1.00 200.41 334 HIS B O 1
ATOM 3445 N N . TRP B 2 158 ? -36.195 18.678 6.659 1.00 215.12 335 TRP B N 1
ATOM 3446 C CA . TRP B 2 158 ? -35.832 17.365 6.156 1.00 214.53 335 TRP B CA 1
ATOM 3447 C C . TRP B 2 158 ? -34.832 16.710 7.104 1.00 220.16 335 TRP B C 1
ATOM 3448 O O . TRP B 2 158 ? -34.343 17.325 8.056 1.00 225.03 335 TRP B O 1
ATOM 3459 N N . ALA B 2 159 ? -34.528 15.442 6.832 1.00 217.23 336 ALA B N 1
ATOM 3460 C CA . ALA B 2 159 ? -33.566 14.706 7.643 1.00 210.78 336 ALA B CA 1
ATOM 3461 C C . ALA B 2 159 ? -32.212 15.400 7.620 1.00 205.84 336 ALA B C 1
ATOM 3462 O O . ALA B 2 159 ? -31.564 15.477 6.571 1.00 207.96 336 ALA B O 1
ATOM 3464 N N . LEU B 2 160 ? -31.789 15.928 8.765 1.00 203.35 337 LEU B N 1
ATOM 3465 C CA . LEU B 2 160 ? -30.501 16.599 8.839 1.00 192.73 337 LEU B CA 1
ATOM 3466 C C . LEU B 2 160 ? -29.376 15.613 8.553 1.00 191.58 337 LEU B C 1
ATOM 3467 O O . LEU B 2 160 ? -29.448 14.431 8.900 1.00 192.83 337 LEU B O 1
ATOM 3469 N N . VAL B 2 161 ? -28.331 16.109 7.901 1.00 188.82 338 VAL B N 1
ATOM 3470 C CA . VAL B 2 161 ? -27.184 15.294 7.530 1.00 195.11 338 VAL B CA 1
ATOM 3471 C C . VAL B 2 161 ? -25.918 16.046 7.894 1.00 203.09 338 VAL B C 1
ATOM 3472 O O . VAL B 2 161 ? -25.803 17.253 7.649 1.00 197.82 338 VAL B O 1
ATOM 3474 N N . SER B 2 162 ? -24.973 15.330 8.492 1.00 212.70 339 SER B N 1
ATOM 3475 C CA . SER B 2 162 ? -23.650 15.884 8.710 1.00 213.43 339 SER B CA 1
ATOM 3476 C C . SER B 2 162 ? -22.935 15.972 7.378 1.00 211.84 339 SER B C 1
ATOM 3477 O O . SER B 2 162 ? -22.857 14.989 6.628 1.00 213.52 339 SER B O 1
ATOM 3479 N N . GLU B 2 163 ? -22.438 17.163 7.082 1.00 202.78 340 GLU B N 1
ATOM 3480 C CA . GLU B 2 163 ? -21.577 17.385 5.935 1.00 186.26 340 GLU B CA 1
ATOM 3481 C C . GLU B 2 163 ? -20.397 16.457 5.888 1.00 188.00 340 GLU B C 1
ATOM 3482 O O . GLU B 2 163 ? -19.662 16.440 4.898 1.00 188.63 340 GLU B O 1
ATOM 3488 N N . GLU B 2 164 ? -20.139 15.815 7.013 1.00 189.40 341 GLU B N 1
ATOM 3489 C CA . GLU B 2 164 ? -19.202 14.716 7.035 1.00 186.73 341 GLU B CA 1
ATOM 3490 C C . GLU B 2 164 ? -19.847 13.436 6.526 1.00 180.35 341 GLU B C 1
ATOM 3491 O O . GLU B 2 164 ? -19.195 12.663 5.819 1.00 181.99 341 GLU B O 1
ATOM 3493 N N . GLU B 2 165 ? -21.109 13.174 6.883 1.00 175.23 342 GLU B N 1
ATOM 3494 C CA . GLU B 2 165 ? -21.829 12.100 6.208 1.00 171.49 342 GLU B CA 1
ATOM 3495 C C . GLU B 2 165 ? -21.982 12.431 4.735 1.00 168.55 342 GLU B C 1
ATOM 3496 O O . GLU B 2 165 ? -21.733 11.595 3.861 1.00 161.50 342 GLU B O 1
ATOM 3502 N N . LEU B 2 166 ? -22.392 13.667 4.447 1.00 171.80 343 LEU B N 1
ATOM 3503 C CA . LEU B 2 166 ? -22.399 14.141 3.072 1.00 168.85 343 LEU B CA 1
ATOM 3504 C C . LEU B 2 166 ? -21.008 14.045 2.471 1.00 174.13 343 LEU B C 1
ATOM 3505 O O . LEU B 2 166 ? -20.859 13.719 1.293 1.00 175.62 343 LEU B O 1
ATOM 3507 N N . SER B 2 167 ? -19.977 14.295 3.283 1.00 176.22 344 SER B N 1
ATOM 3508 C CA . SER B 2 167 ? -18.602 14.231 2.799 1.00 169.22 344 SER B CA 1
ATOM 3509 C C . SER B 2 167 ? -18.257 12.837 2.311 1.00 164.96 344 SER B C 1
ATOM 3510 O O . SER B 2 167 ? -17.703 12.669 1.218 1.00 166.21 344 SER B O 1
ATOM 3512 N N . LEU B 2 168 ? -18.542 11.825 3.130 1.00 161.50 345 LEU B N 1
ATOM 3513 C CA . LEU B 2 168 ? -18.262 10.458 2.724 1.00 163.51 345 LEU B CA 1
ATOM 3514 C C . LEU B 2 168 ? -18.961 10.156 1.413 1.00 160.31 345 LEU B C 1
ATOM 3515 O O . LEU B 2 168 ? -18.333 9.714 0.445 1.00 156.59 345 LEU B O 1
ATOM 3517 N N . LEU B 2 169 ? -20.265 10.429 1.363 1.00 158.65 346 LEU B N 1
ATOM 3518 C CA . LEU B 2 169 ? -21.054 10.275 0.149 1.00 156.75 346 LEU B CA 1
ATOM 3519 C C . LEU B 2 169 ? -20.416 11.079 -0.964 1.00 154.10 346 LEU B C 1
ATOM 3520 O O . LEU B 2 169 ? -20.058 10.527 -2.013 1.00 154.20 346 LEU B O 1
ATOM 3525 N N . ALA B 2 170 ? -20.269 12.386 -0.726 1.00 151.00 347 ALA B N 1
ATOM 3526 C CA . ALA B 2 170 ? -19.808 13.314 -1.752 1.00 146.07 347 ALA B CA 1
ATOM 3527 C C . ALA B 2 170 ? -18.540 12.815 -2.402 1.00 153.86 347 ALA B C 1
ATOM 3528 O O . ALA B 2 170 ? -18.477 12.645 -3.623 1.00 153.77 347 ALA B O 1
ATOM 3530 N N . GLN B 2 171 ? -17.517 12.573 -1.585 1.00 162.31 348 GLN B N 1
ATOM 3531 C CA . GLN B 2 171 ? -16.268 12.064 -2.121 1.00 167.16 348 GLN B CA 1
ATOM 3532 C C . GLN B 2 171 ? -16.514 10.742 -2.823 1.00 175.14 348 GLN B C 1
ATOM 3533 O O . GLN B 2 171 ? -16.094 10.532 -3.960 1.00 171.16 348 GLN B O 1
ATOM 3535 N N . ASN B 2 172 ? -17.240 9.845 -2.162 1.00 184.90 349 ASN B N 1
ATOM 3536 C CA . ASN B 2 172 ? -17.488 8.530 -2.738 1.00 193.54 349 ASN B CA 1
ATOM 3537 C C . ASN B 2 172 ? -18.283 8.641 -4.025 1.00 197.27 349 ASN B C 1
ATOM 3538 O O . ASN B 2 172 ? -18.026 7.922 -4.996 1.00 200.10 349 ASN B O 1
ATOM 3540 N N . LYS B 2 173 ? -19.266 9.540 -4.044 1.00 196.44 350 LYS B N 1
ATOM 3541 C CA . LYS B 2 173 ? -20.096 9.695 -5.228 1.00 193.07 350 LYS B CA 1
ATOM 3542 C C . LYS B 2 173 ? -19.295 10.328 -6.350 1.00 189.67 350 LYS B C 1
ATOM 3543 O O . LYS B 2 173 ? -19.345 9.868 -7.494 1.00 192.17 350 LYS B O 1
ATOM 3545 N N . GLN B 2 174 ? -18.527 11.372 -6.029 1.00 185.70 351 GLN B N 1
ATOM 3546 C CA . GLN B 2 174 ? -17.698 12.019 -7.033 1.00 182.61 351 GLN B CA 1
ATOM 3547 C C . GLN B 2 174 ? -16.756 11.008 -7.668 1.00 192.34 351 GLN B C 1
ATOM 3548 O O . GLN B 2 174 ? -16.667 10.875 -8.895 1.00 189.15 351 GLN B O 1
ATOM 3550 N N . SER B 2 175 ? -16.047 10.269 -6.828 1.00 201.38 352 SER B N 1
ATOM 3551 C CA . SER B 2 175 ? -15.178 9.211 -7.326 1.00 214.29 352 SER B CA 1
ATOM 3552 C C . SER B 2 175 ? -15.939 8.225 -8.212 1.00 220.68 352 SER B C 1
ATOM 3553 O O . SER B 2 175 ? -15.528 7.943 -9.347 1.00 225.75 352 SER B O 1
ATOM 3556 N N . SER B 2 176 ? -17.137 7.818 -7.772 1.00 217.79 353 SER B N 1
ATOM 3557 C CA . SER B 2 176 ? -17.840 6.776 -8.513 1.00 215.96 353 SER B CA 1
ATOM 3558 C C . SER B 2 176 ? -18.140 7.219 -9.938 1.00 214.22 353 SER B C 1
ATOM 3559 O O . SER B 2 176 ? -17.923 6.451 -10.885 1.00 217.83 353 SER B O 1
ATOM 3562 N N . LYS B 2 177 ? -18.561 8.479 -10.112 1.00 207.92 354 LYS B N 1
ATOM 3563 C CA . LYS B 2 177 ? -18.768 9.103 -11.425 1.00 201.52 354 LYS B CA 1
ATOM 3564 C C . LYS B 2 177 ? -19.385 8.171 -12.479 1.00 202.91 354 LYS B C 1
ATOM 3565 O O . LYS B 2 177 ? -18.684 7.539 -13.267 1.00 205.44 354 LYS B O 1
ATOM 3567 N N . LYS B 2 181 ? -27.073 11.305 -14.253 1.00 130.52 358 LYS B N 1
ATOM 3568 C CA . LYS B 2 181 ? -27.710 12.602 -14.440 1.00 131.33 358 LYS B CA 1
ATOM 3569 C C . LYS B 2 181 ? -28.091 13.231 -13.103 1.00 132.78 358 LYS B C 1
ATOM 3570 O O . LYS B 2 181 ? -27.469 12.957 -12.076 1.00 129.60 358 LYS B O 1
ATOM 3572 N N . TRP B 2 182 ? -29.124 14.067 -13.124 1.00 133.74 359 TRP B N 1
ATOM 3573 C CA . TRP B 2 182 ? -29.518 14.855 -11.968 1.00 133.19 359 TRP B CA 1
ATOM 3574 C C . TRP B 2 182 ? -30.406 14.049 -11.022 1.00 136.24 359 TRP B C 1
ATOM 3575 O O . TRP B 2 182 ? -31.094 13.117 -11.445 1.00 149.23 359 TRP B O 1
ATOM 3586 N N . PRO B 2 183 ? -30.400 14.387 -9.727 1.00 127.37 360 PRO B N 1
ATOM 3587 C CA . PRO B 2 183 ? -31.390 13.809 -8.809 1.00 118.54 360 PRO B CA 1
ATOM 3588 C C . PRO B 2 183 ? -32.729 14.518 -8.927 1.00 120.30 360 PRO B C 1
ATOM 3589 O O . PRO B 2 183 ? -32.994 15.490 -8.212 1.00 114.13 360 PRO B O 1
ATOM 3593 N N . THR B 2 184 ? -33.581 14.030 -9.834 1.00 126.00 361 THR B N 1
ATOM 3594 C CA . THR B 2 184 ? -34.812 14.744 -10.160 1.00 121.28 361 THR B CA 1
ATOM 3595 C C . THR B 2 184 ? -35.764 14.803 -8.973 1.00 120.85 361 THR B C 1
ATOM 3596 O O . THR B 2 184 ? -36.473 15.799 -8.791 1.00 116.33 361 THR B O 1
ATOM 3600 N N . LYS B 2 185 ? -35.791 13.752 -8.152 1.00 131.35 362 LYS B N 1
ATOM 3601 C CA . LYS B 2 185 ? -36.764 13.693 -7.063 1.00 133.64 362 LYS B CA 1
ATOM 3602 C C . LYS B 2 185 ? -36.545 14.814 -6.053 1.00 127.43 362 LYS B C 1
ATOM 3603 O O . LYS B 2 185 ? -37.510 15.422 -5.574 1.00 133.45 362 LYS B O 1
ATOM 3605 N N . LEU B 2 186 ? -35.286 15.115 -5.729 1.00 122.99 363 LEU B N 1
ATOM 3606 C CA . LEU B 2 186 ? -35.018 16.095 -4.686 1.00 127.04 363 LEU B CA 1
ATOM 3607 C C . LEU B 2 186 ? -35.110 17.520 -5.214 1.00 123.88 363 LEU B C 1
ATOM 3608 O O . LEU B 2 186 ? -35.538 18.422 -4.486 1.00 125.82 363 LEU B O 1
ATOM 3613 N N . VAL B 2 187 ? -34.705 17.757 -6.465 1.00 119.91 364 VAL B N 1
ATOM 3614 C CA . VAL B 2 187 ? -34.896 19.088 -7.038 1.00 109.98 364 VAL B CA 1
ATOM 3615 C C . VAL B 2 187 ? -36.384 19.374 -7.212 1.00 112.32 364 VAL B C 1
ATOM 3616 O O . VAL B 2 187 ? -36.820 20.523 -7.074 1.00 110.87 364 VAL B O 1
ATOM 3620 N N . LYS B 2 188 ? -37.191 18.343 -7.484 1.00 116.98 365 LYS B N 1
ATOM 3621 C CA . LYS B 2 188 ? -38.626 18.554 -7.641 1.00 117.69 365 LYS B CA 1
ATOM 3622 C C . LYS B 2 188 ? -39.267 19.013 -6.338 1.00 119.98 365 LYS B C 1
ATOM 3623 O O . LYS B 2 188 ? -40.154 19.874 -6.347 1.00 123.33 365 LYS B O 1
ATOM 3625 N N . ASN B 2 189 ? -38.832 18.451 -5.205 1.00 121.80 366 ASN B N 1
ATOM 3626 C CA . ASN B 2 189 ? -39.452 18.785 -3.926 1.00 125.43 366 ASN B CA 1
ATOM 3627 C C . ASN B 2 189 ? -39.266 20.255 -3.567 1.00 126.82 366 ASN B C 1
ATOM 3628 O O . ASN B 2 189 ? -40.133 20.847 -2.912 1.00 134.46 366 ASN B O 1
ATOM 3633 N N . CYS B 2 190 ? -38.153 20.861 -3.986 1.00 120.97 367 CYS B N 1
ATOM 3634 C CA . CYS B 2 190 ? -37.891 22.256 -3.649 1.00 121.95 367 CYS B CA 1
ATOM 3635 C C . CYS B 2 190 ? -38.832 23.220 -4.360 1.00 120.69 367 CYS B C 1
ATOM 3636 O O . CYS B 2 190 ? -38.940 24.378 -3.941 1.00 118.86 367 CYS B O 1
ATOM 3639 N N . PHE B 2 191 ? -39.510 22.778 -5.421 1.00 118.15 368 PHE B N 1
ATOM 3640 C CA . PHE B 2 191 ? -40.412 23.643 -6.172 1.00 114.42 368 PHE B CA 1
ATOM 3641 C C . PHE B 2 191 ? -41.823 23.676 -5.607 1.00 112.84 368 PHE B C 1
ATOM 3642 O O . PHE B 2 191 ? -42.563 24.626 -5.886 1.00 106.56 368 PHE B O 1
ATOM 3650 N N . LEU B 2 192 ? -42.210 22.665 -4.832 1.00 117.26 369 LEU B N 1
ATOM 3651 C CA . LEU B 2 192 ? -43.598 22.547 -4.392 1.00 117.61 369 LEU B CA 1
ATOM 3652 C C . LEU B 2 192 ? -44.107 23.723 -3.562 1.00 121.84 369 LEU B C 1
ATOM 3653 O O . LEU B 2 192 ? -45.278 24.101 -3.743 1.00 125.84 369 LEU B O 1
ATOM 3658 N N . PRO B 2 193 ? -43.327 24.336 -2.648 1.00 125.56 370 PRO B N 1
ATOM 3659 C CA . PRO B 2 193 ? -43.858 25.487 -1.900 1.00 124.48 370 PRO B CA 1
ATOM 3660 C C . PRO B 2 193 ? -44.121 26.708 -2.766 1.00 118.57 370 PRO B C 1
ATOM 3661 O O . PRO B 2 193 ? -44.660 27.711 -2.285 1.00 117.02 370 PRO B O 1
ATOM 3665 N N . LEU B 2 194 ? -43.753 26.640 -4.043 1.00 114.81 371 LEU B N 1
ATOM 3666 C CA . LEU B 2 194 ? -44.046 27.711 -4.984 1.00 116.68 371 LEU B CA 1
ATOM 3667 C C . LEU B 2 194 ? -45.447 27.617 -5.576 1.00 125.99 371 LEU B C 1
ATOM 3668 O O . LEU B 2 194 ? -45.920 28.599 -6.159 1.00 129.00 371 LEU B O 1
ATOM 3673 N N . ARG B 2 195 ? -46.117 26.469 -5.441 1.00 126.16 372 ARG B N 1
ATOM 3674 C CA . ARG B 2 195 ? -47.489 26.334 -5.918 1.00 122.84 372 ARG B CA 1
ATOM 3675 C C . ARG B 2 195 ? -48.432 27.325 -5.247 1.00 129.41 372 ARG B C 1
ATOM 3676 O O . ARG B 2 195 ? -49.467 27.670 -5.827 1.00 132.56 372 ARG B O 1
ATOM 3679 N N . GLU B 2 196 ? -48.095 27.794 -4.046 1.00 134.88 373 GLU B N 1
ATOM 3680 C CA . GLU B 2 196 ? -48.918 28.742 -3.307 1.00 138.08 373 GLU B CA 1
ATOM 3681 C C . GLU B 2 196 ? -48.713 30.185 -3.748 1.00 131.26 373 GLU B C 1
ATOM 3682 O O . GLU B 2 196 ? -49.326 31.084 -3.162 1.00 135.26 373 GLU B O 1
ATOM 3688 N N . TYR B 2 197 ? -47.873 30.434 -4.756 1.00 128.18 374 TYR B N 1
ATOM 3689 C CA . TYR B 2 197 ? -47.587 31.787 -5.211 1.00 121.66 374 TYR B CA 1
ATOM 3690 C C . TYR B 2 197 ? -47.926 32.044 -6.672 1.00 115.34 374 TYR B C 1
ATOM 3691 O O . TYR B 2 197 ? -48.049 33.212 -7.056 1.00 108.08 374 TYR B O 1
ATOM 3700 N N . PHE B 2 198 ? -48.077 31.005 -7.491 1.00 115.22 375 PHE B N 1
ATOM 3701 C CA . PHE B 2 198 ? -48.290 31.162 -8.923 1.00 111.47 375 PHE B CA 1
ATOM 3702 C C . PHE B 2 198 ? -49.436 30.262 -9.373 1.00 112.13 375 PHE B C 1
ATOM 3703 O O . PHE B 2 198 ? -50.034 29.531 -8.577 1.00 113.03 375 PHE B O 1
ATOM 3711 N N . LYS B 2 199 ? -49.738 30.320 -10.668 1.00 111.21 376 LYS B N 1
ATOM 3712 C CA . LYS B 2 199 ? -50.861 29.572 -11.214 1.00 119.58 376 LYS B CA 1
ATOM 3713 C C . LYS B 2 199 ? -50.525 28.090 -11.326 1.00 117.03 376 LYS B C 1
ATOM 3714 O O . LYS B 2 199 ? -49.397 27.712 -11.656 1.00 116.67 376 LYS B O 1
ATOM 3716 N N . TYR B 2 200 ? -51.519 27.249 -11.052 1.00 116.76 377 TYR B N 1
ATOM 3717 C CA . TYR B 2 200 ? -51.378 25.803 -11.123 1.00 116.42 377 TYR B CA 1
ATOM 3718 C C . TYR B 2 200 ? -52.124 25.272 -12.339 1.00 109.63 377 TYR B C 1
ATOM 3719 O O . TYR B 2 200 ? -53.252 25.689 -12.618 1.00 115.63 377 TYR B O 1
ATOM 3728 N N . PHE B 2 201 ? -51.488 24.357 -13.063 1.00 109.13 378 PHE B N 1
ATOM 3729 C CA . PHE B 2 201 ? -52.074 23.717 -14.229 1.00 113.99 378 PHE B CA 1
ATOM 3730 C C . PHE B 2 201 ? -52.196 22.218 -13.971 1.00 124.83 378 PHE B C 1
ATOM 3731 O O . PHE B 2 201 ? -51.633 21.683 -13.012 1.00 128.10 378 PHE B O 1
ATOM 3739 N N . SER B 2 202 ? -52.943 21.536 -14.839 1.00 127.21 379 SER B N 1
ATOM 3740 C CA . SER B 2 202 ? -53.361 20.165 -14.580 1.00 135.81 379 SER B CA 1
ATOM 3741 C C . SER B 2 202 ? -53.214 19.330 -15.847 1.00 153.01 379 SER B C 1
ATOM 3742 O O . SER B 2 202 ? -52.760 19.812 -16.889 1.00 132.95 379 SER B O 1
ATOM 3745 N N . THR B 2 203 ? -53.603 18.060 -15.742 1.00 176.74 380 THR B N 1
ATOM 3746 C CA . THR B 2 203 ? -53.658 17.156 -16.887 1.00 177.45 380 THR B CA 1
ATOM 3747 C C . THR B 2 203 ? -55.105 16.798 -17.218 1.00 177.76 380 THR B C 1
ATOM 3748 O O . THR B 2 203 ? -55.690 15.906 -16.599 1.00 173.40 380 THR B O 1
ATOM 3752 N N . TRP C 2 8 ? 85.791 71.854 14.167 1.00 153.82 185 TRP C N 1
ATOM 3753 C CA . TRP C 2 8 ? 86.538 72.314 15.333 1.00 158.44 185 TRP C CA 1
ATOM 3754 C C . TRP C 2 8 ? 85.655 72.329 16.578 1.00 165.08 185 TRP C C 1
ATOM 3755 O O . TRP C 2 8 ? 85.794 71.482 17.460 1.00 168.96 185 TRP C O 1
ATOM 3757 N N . ARG C 2 9 ? 84.738 73.298 16.644 1.00 164.53 186 ARG C N 1
ATOM 3758 C CA . ARG C 2 9 ? 83.843 73.464 17.788 1.00 163.35 186 ARG C CA 1
ATOM 3759 C C . ARG C 2 9 ? 82.799 72.354 17.757 1.00 158.15 186 ARG C C 1
ATOM 3760 O O . ARG C 2 9 ? 81.686 72.509 17.251 1.00 149.17 186 ARG C O 1
ATOM 3762 N N . ARG C 2 10 ? 83.175 71.208 18.318 1.00 161.41 187 ARG C N 1
ATOM 3763 C CA . ARG C 2 10 ? 82.320 70.023 18.371 1.00 153.70 187 ARG C CA 1
ATOM 3764 C C . ARG C 2 10 ? 82.081 69.666 19.836 1.00 152.59 187 ARG C C 1
ATOM 3765 O O . ARG C 2 10 ? 82.965 69.120 20.504 1.00 151.28 187 ARG C O 1
ATOM 3767 N N . GLN C 2 11 ? 80.884 69.979 20.331 1.00 156.52 188 GLN C N 1
ATOM 3768 C CA . GLN C 2 11 ? 80.520 69.688 21.708 1.00 157.25 188 GLN C CA 1
ATOM 3769 C C . GLN C 2 11 ? 80.264 68.193 21.895 1.00 156.36 188 GLN C C 1
ATOM 3770 O O . GLN C 2 11 ? 80.017 67.470 20.926 1.00 144.33 188 GLN C O 1
ATOM 3772 N N . PRO C 2 12 ? 80.326 67.703 23.133 1.00 154.57 189 PRO C N 1
ATOM 3773 C CA . PRO C 2 12 ? 80.005 66.294 23.381 1.00 156.21 189 PRO C CA 1
ATOM 3774 C C . PRO C 2 12 ? 78.545 65.991 23.082 1.00 160.81 189 PRO C C 1
ATOM 3775 O O . PRO C 2 12 ? 77.674 66.863 23.110 1.00 160.41 189 PRO C O 1
ATOM 3779 N N . VAL C 2 13 ? 78.287 64.720 22.794 1.00 161.27 190 VAL C N 1
ATOM 3780 C CA . VAL C 2 13 ? 76.979 64.287 22.326 1.00 151.56 190 VAL C CA 1
ATOM 3781 C C . VAL C 2 13 ? 76.072 64.012 23.520 1.00 148.96 190 VAL C C 1
ATOM 3782 O O . VAL C 2 13 ? 76.524 63.715 24.629 1.00 153.31 190 VAL C O 1
ATOM 3786 N N . ARG C 2 14 ? 74.765 64.127 23.287 1.00 143.31 191 ARG C N 1
ATOM 3787 C CA . ARG C 2 14 ? 73.743 63.880 24.300 1.00 143.76 191 ARG C CA 1
ATOM 3788 C C . ARG C 2 14 ? 72.728 62.910 23.707 1.00 143.06 191 ARG C C 1
ATOM 3789 O O . ARG C 2 14 ? 71.920 63.297 22.855 1.00 133.76 191 ARG C O 1
ATOM 3797 N N . VAL C 2 15 ? 72.765 61.657 24.158 1.00 143.68 192 VAL C N 1
ATOM 3798 C CA . VAL C 2 15 ? 72.031 60.564 23.527 1.00 139.04 192 VAL C CA 1
ATOM 3799 C C . VAL C 2 15 ? 71.009 60.012 24.512 1.00 132.18 192 VAL C C 1
ATOM 3800 O O . VAL C 2 15 ? 71.370 59.550 25.603 1.00 135.34 192 VAL C O 1
ATOM 3802 N N . LEU C 2 16 ? 69.738 60.052 24.124 1.00 134.00 193 LEU C N 1
ATOM 3803 C CA . LEU C 2 16 ? 68.664 59.415 24.875 1.00 131.86 193 LEU C CA 1
ATOM 3804 C C . LEU C 2 16 ? 68.364 58.064 24.242 1.00 124.32 193 LEU C C 1
ATOM 3805 O O . LEU C 2 16 ? 67.990 57.997 23.066 1.00 120.61 193 LEU C O 1
ATOM 3810 N N . SER C 2 17 ? 68.530 56.993 25.012 1.00 125.31 194 SER C N 1
ATOM 3811 C CA . SER C 2 17 ? 68.306 55.636 24.532 1.00 126.01 194 SER C CA 1
ATOM 3812 C C . SER C 2 17 ? 66.996 55.099 25.089 1.00 128.07 194 SER C C 1
ATOM 3813 O O . SER C 2 17 ? 66.631 55.390 26.233 1.00 130.24 194 SER C O 1
ATOM 3816 N N . LEU C 2 18 ? 66.300 54.312 24.277 1.00 122.48 195 LEU C N 1
ATOM 3817 C CA . LEU C 2 18 ? 65.022 53.727 24.650 1.00 116.64 195 LEU C CA 1
ATOM 3818 C C . LEU C 2 18 ? 65.086 52.213 24.517 1.00 120.25 195 LEU C C 1
ATOM 3819 O O . LEU C 2 18 ? 65.638 51.687 23.548 1.00 129.00 195 LEU C O 1
ATOM 3824 N N . PHE C 2 19 ? 64.518 51.517 25.499 1.00 117.14 196 PHE C N 1
ATOM 3825 C CA . PHE C 2 19 ? 64.320 50.067 25.517 1.00 121.02 196 PHE C CA 1
ATOM 3826 C C . PHE C 2 19 ? 65.612 49.257 25.542 1.00 136.87 196 PHE C C 1
ATOM 3827 O O . PHE C 2 19 ? 65.544 48.022 25.581 1.00 140.29 196 PHE C O 1
ATOM 3835 N N . GLU C 2 20 ? 66.779 49.900 25.537 1.00 147.86 197 GLU C N 1
ATOM 3836 C CA . GLU C 2 20 ? 68.058 49.201 25.584 1.00 157.99 197 GLU C CA 1
ATOM 3837 C C . GLU C 2 20 ? 69.210 50.177 25.809 1.00 164.96 197 GLU C C 1
ATOM 3838 O O . GLU C 2 20 ? 69.414 51.084 25.001 1.00 172.50 197 GLU C O 1
ATOM 3844 N N . ASP C 2 21 ? 69.965 49.996 26.894 1.00 168.18 198 ASP C N 1
ATOM 3845 C CA . ASP C 2 21 ? 71.080 50.885 27.199 1.00 163.98 198 ASP C CA 1
ATOM 3846 C C . ASP C 2 21 ? 72.256 50.594 26.268 1.00 157.55 198 ASP C C 1
ATOM 3847 O O . ASP C 2 21 ? 72.702 49.443 26.164 1.00 154.96 198 ASP C O 1
ATOM 3852 N N . ILE C 2 22 ? 72.758 51.632 25.603 1.00 155.74 199 ILE C N 1
ATOM 3853 C CA . ILE C 2 22 ? 73.792 51.484 24.586 1.00 157.61 199 ILE C CA 1
ATOM 3854 C C . ILE C 2 22 ? 75.168 51.759 25.181 1.00 154.20 199 ILE C C 1
ATOM 3855 O O . ILE C 2 22 ? 76.164 51.840 24.453 1.00 158.11 199 ILE C O 1
ATOM 3860 N N . LYS C 2 23 ? 75.217 51.906 26.508 1.00 148.59 200 LYS C N 1
ATOM 3861 C CA . LYS C 2 23 ? 76.408 52.433 27.171 1.00 151.64 200 LYS C CA 1
ATOM 3862 C C . LYS C 2 23 ? 77.671 51.725 26.700 1.00 148.84 200 LYS C C 1
ATOM 3863 O O . LYS C 2 23 ? 78.646 52.373 26.306 1.00 150.23 200 LYS C O 1
ATOM 3865 N N . LYS C 2 24 ? 77.643 50.391 26.673 1.00 161.26 201 LYS C N 1
ATOM 3866 C CA . LYS C 2 24 ? 78.838 49.618 26.343 1.00 165.38 201 LYS C CA 1
ATOM 3867 C C . LYS C 2 24 ? 79.306 49.879 24.915 1.00 170.37 201 LYS C C 1
ATOM 3868 O O . LYS C 2 24 ? 80.502 50.068 24.668 1.00 173.73 201 LYS C O 1
ATOM 3870 N N . GLU C 2 25 ? 78.383 49.866 23.951 1.00 171.63 202 GLU C N 1
ATOM 3871 C CA . GLU C 2 25 ? 78.811 49.971 22.559 1.00 167.97 202 GLU C CA 1
ATOM 3872 C C . GLU C 2 25 ? 79.244 51.389 22.217 1.00 164.53 202 GLU C C 1
ATOM 3873 O O . GLU C 2 25 ? 80.213 51.585 21.474 1.00 171.57 202 GLU C O 1
ATOM 3879 N N . LEU C 2 26 ? 78.557 52.391 22.764 1.00 155.80 203 LEU C N 1
ATOM 3880 C CA . LEU C 2 26 ? 78.926 53.766 22.466 1.00 145.78 203 LEU C CA 1
ATOM 3881 C C . LEU C 2 26 ? 80.116 54.251 23.287 1.00 164.74 203 LEU C C 1
ATOM 3882 O O . LEU C 2 26 ? 80.797 55.189 22.857 1.00 159.62 203 LEU C O 1
ATOM 3887 N N . THR C 2 27 ? 80.393 53.638 24.448 1.00 172.24 204 THR C N 1
ATOM 3888 C CA . THR C 2 27 ? 81.640 53.957 25.139 1.00 176.35 204 THR C CA 1
ATOM 3889 C C . THR C 2 27 ? 82.833 53.343 24.419 1.00 182.39 204 THR C C 1
ATOM 3890 O O . THR C 2 27 ? 83.961 53.820 24.582 1.00 179.85 204 THR C O 1
ATOM 3894 N N . SER C 2 28 ? 82.606 52.301 23.609 1.00 183.33 205 SER C N 1
ATOM 3895 C CA . SER C 2 28 ? 83.672 51.764 22.769 1.00 183.46 205 SER C CA 1
ATOM 3896 C C . SER C 2 28 ? 84.155 52.790 21.755 1.00 186.05 205 SER C C 1
ATOM 3897 O O . SER C 2 28 ? 85.272 52.665 21.240 1.00 194.93 205 SER C O 1
ATOM 3900 N N . LEU C 2 29 ? 83.332 53.790 21.447 1.00 181.68 206 LEU C N 1
ATOM 3901 C CA . LEU C 2 29 ? 83.759 54.975 20.722 1.00 181.67 206 LEU C CA 1
ATOM 3902 C C . LEU C 2 29 ? 83.947 56.173 21.646 1.00 187.66 206 LEU C C 1
ATOM 3903 O O . LEU C 2 29 ? 84.163 57.289 21.164 1.00 174.26 206 LEU C O 1
ATOM 3905 N N . GLY C 2 30 ? 83.852 55.965 22.959 1.00 190.25 207 GLY C N 1
ATOM 3906 C CA . GLY C 2 30 ? 84.137 56.990 23.940 1.00 194.12 207 GLY C CA 1
ATOM 3907 C C . GLY C 2 30 ? 83.100 58.080 24.085 1.00 188.29 207 GLY C C 1
ATOM 3908 O O . GLY C 2 30 ? 83.283 58.965 24.928 1.00 194.02 207 GLY C O 1
ATOM 3909 N N . PHE C 2 31 ? 82.020 58.042 23.305 1.00 175.76 208 PHE C N 1
ATOM 3910 C CA . PHE C 2 31 ? 81.011 59.103 23.285 1.00 168.08 208 PHE C CA 1
ATOM 3911 C C . PHE C 2 31 ? 80.553 59.527 24.678 1.00 163.21 208 PHE C C 1
ATOM 3912 O O . PHE C 2 31 ? 80.328 60.710 24.932 1.00 162.45 208 PHE C O 1
ATOM 3920 N N . PRO C 2 38 ? 76.874 62.670 36.246 1.00 203.96 215 PRO C N 1
ATOM 3921 C CA . PRO C 2 38 ? 76.656 63.666 35.198 1.00 198.62 215 PRO C CA 1
ATOM 3922 C C . PRO C 2 38 ? 76.802 63.068 33.804 1.00 193.30 215 PRO C C 1
ATOM 3923 O O . PRO C 2 38 ? 77.476 63.648 32.952 1.00 197.42 215 PRO C O 1
ATOM 3927 N N . GLY C 2 39 ? 76.176 61.915 33.584 1.00 187.48 216 GLY C N 1
ATOM 3928 C CA . GLY C 2 39 ? 76.344 61.219 32.322 1.00 181.07 216 GLY C CA 1
ATOM 3929 C C . GLY C 2 39 ? 75.661 61.949 31.179 1.00 174.48 216 GLY C C 1
ATOM 3930 O O . GLY C 2 39 ? 74.592 62.541 31.337 1.00 170.65 216 GLY C O 1
ATOM 3931 N N . GLN C 2 40 ? 76.298 61.905 30.006 1.00 173.03 217 GLN C N 1
ATOM 3932 C CA . GLN C 2 40 ? 75.701 62.508 28.820 1.00 162.88 217 GLN C CA 1
ATOM 3933 C C . GLN C 2 40 ? 74.457 61.750 28.376 1.00 156.87 217 GLN C C 1
ATOM 3934 O O . GLN C 2 40 ? 73.572 62.329 27.736 1.00 155.70 217 GLN C O 1
ATOM 3937 N N . LEU C 2 41 ? 74.367 60.468 28.716 1.00 154.46 218 LEU C N 1
ATOM 3938 C CA . LEU C 2 41 ? 73.273 59.618 28.276 1.00 146.68 218 LEU C CA 1
ATOM 3939 C C . LEU C 2 41 ? 72.121 59.643 29.269 1.00 143.42 218 LEU C C 1
ATOM 3940 O O . LEU C 2 41 ? 72.331 59.718 30.482 1.00 145.24 218 LEU C O 1
ATOM 3945 N N . LYS C 2 42 ? 70.902 59.539 28.745 1.00 141.54 219 LYS C N 1
ATOM 3946 C CA . LYS C 2 42 ? 69.718 59.262 29.546 1.00 141.86 219 LYS C CA 1
ATOM 3947 C C . LYS C 2 42 ? 69.055 57.994 29.027 1.00 142.85 219 LYS C C 1
ATOM 3948 O O . LYS C 2 42 ? 68.735 57.898 27.838 1.00 140.59 219 LYS C O 1
ATOM 3951 N N . HIS C 2 43 ? 68.862 57.023 29.915 1.00 147.77 220 HIS C N 1
ATOM 3952 C CA . HIS C 2 43 ? 68.174 55.779 29.605 1.00 147.42 220 HIS C CA 1
ATOM 3953 C C . HIS C 2 43 ? 66.838 55.759 30.338 1.00 141.74 220 HIS C C 1
ATOM 3954 O O . HIS C 2 43 ? 66.767 56.107 31.520 1.00 140.84 220 HIS C O 1
ATOM 3961 N N . VAL C 2 44 ? 65.780 55.357 29.636 1.00 141.65 221 VAL C N 1
ATOM 3962 C CA . VAL C 2 44 ? 64.410 55.475 30.129 1.00 133.55 221 VAL C CA 1
ATOM 3963 C C . VAL C 2 44 ? 63.898 54.098 30.526 1.00 135.82 221 VAL C C 1
ATOM 3964 O O . VAL C 2 44 ? 63.966 53.147 29.739 1.00 119.71 221 VAL C O 1
ATOM 3968 N N . VAL C 2 45 ? 63.364 54.004 31.743 1.00 156.04 222 VAL C N 1
ATOM 3969 C CA . VAL C 2 45 ? 62.956 52.737 32.343 1.00 164.09 222 VAL C CA 1
ATOM 3970 C C . VAL C 2 45 ? 61.727 52.174 31.637 1.00 161.93 222 VAL C C 1
ATOM 3971 O O . VAL C 2 45 ? 61.820 51.176 30.910 1.00 165.86 222 VAL C O 1
ATOM 3975 N N . ASP C 2 46 ? 60.572 52.802 31.844 1.00 152.96 223 ASP C N 1
ATOM 3976 C CA . ASP C 2 46 ? 59.332 52.441 31.171 1.00 139.47 223 ASP C CA 1
ATOM 3977 C C . ASP C 2 46 ? 58.747 53.719 30.597 1.00 122.69 223 ASP C C 1
ATOM 3978 O O . ASP C 2 46 ? 58.405 54.638 31.348 1.00 118.77 223 ASP C O 1
ATOM 3983 N N . VAL C 2 47 ? 58.646 53.783 29.269 1.00 115.11 224 VAL C N 1
ATOM 3984 C CA . VAL C 2 47 ? 58.248 55.020 28.611 1.00 113.97 224 VAL C CA 1
ATOM 3985 C C . VAL C 2 47 ? 56.767 55.325 28.789 1.00 114.01 224 VAL C C 1
ATOM 3986 O O . VAL C 2 47 ? 56.342 56.459 28.537 1.00 104.77 224 VAL C O 1
ATOM 3990 N N . THR C 2 48 ? 55.973 54.346 29.236 1.00 123.71 225 THR C N 1
ATOM 3991 C CA . THR C 2 48 ? 54.518 54.470 29.193 1.00 123.33 225 THR C CA 1
ATOM 3992 C C . THR C 2 48 ? 54.022 55.709 29.925 1.00 117.69 225 THR C C 1
ATOM 3993 O O . THR C 2 48 ? 53.016 56.304 29.521 1.00 117.97 225 THR C O 1
ATOM 3997 N N . ASP C 2 49 ? 54.704 56.117 30.993 1.00 109.75 226 ASP C N 1
ATOM 3998 C CA . ASP C 2 49 ? 54.304 57.285 31.762 1.00 103.15 226 ASP C CA 1
ATOM 3999 C C . ASP C 2 49 ? 55.229 58.475 31.542 1.00 103.30 226 ASP C C 1
ATOM 4000 O O . ASP C 2 49 ? 55.115 59.478 32.253 1.00 105.78 226 ASP C O 1
ATOM 4005 N N . THR C 2 50 ? 56.138 58.390 30.574 1.00 102.04 227 THR C N 1
ATOM 4006 C CA . THR C 2 50 ? 56.994 59.518 30.235 1.00 112.34 227 THR C CA 1
ATOM 4007 C C . THR C 2 50 ? 56.201 60.508 29.391 1.00 115.49 227 THR C C 1
ATOM 4008 O O . THR C 2 50 ? 55.652 60.144 28.346 1.00 111.80 227 THR C O 1
ATOM 4012 N N . VAL C 2 51 ? 56.137 61.756 29.849 1.00 114.12 228 VAL C N 1
ATOM 4013 C CA . VAL C 2 51 ? 55.408 62.796 29.135 1.00 108.26 228 VAL C CA 1
ATOM 4014 C C . VAL C 2 51 ? 56.406 63.732 28.467 1.00 113.06 228 VAL C C 1
ATOM 4015 O O . VAL C 2 51 ? 57.614 63.471 28.466 1.00 122.42 228 VAL C O 1
ATOM 4019 N N . ARG C 2 52 ? 55.906 64.828 27.893 1.00 108.47 229 ARG C N 1
ATOM 4020 C CA . ARG C 2 52 ? 56.784 65.773 27.210 1.00 106.80 229 ARG C CA 1
ATOM 4021 C C . ARG C 2 52 ? 57.688 66.499 28.200 1.00 108.20 229 ARG C C 1
ATOM 4022 O O . ARG C 2 52 ? 58.899 66.612 27.980 1.00 104.41 229 ARG C O 1
ATOM 4030 N N . LYS C 2 53 ? 57.115 66.996 29.300 1.00 112.31 230 LYS C N 1
ATOM 4031 C CA . LYS C 2 53 ? 57.898 67.720 30.295 1.00 116.54 230 LYS C CA 1
ATOM 4032 C C . LYS C 2 53 ? 59.005 66.865 30.894 1.00 122.00 230 LYS C C 1
ATOM 4033 O O . LYS C 2 53 ? 59.992 67.412 31.396 1.00 128.96 230 LYS C O 1
ATOM 4037 N N . ASP C 2 54 ? 58.864 65.539 30.854 1.00 121.14 231 ASP C N 1
ATOM 4038 C CA . ASP C 2 54 ? 59.935 64.668 31.323 1.00 120.37 231 ASP C CA 1
ATOM 4039 C C . ASP C 2 54 ? 61.115 64.688 30.359 1.00 121.80 231 ASP C C 1
ATOM 4040 O O . ASP C 2 54 ? 62.262 64.894 30.771 1.00 131.70 231 ASP C O 1
ATOM 4045 N N . VAL C 2 55 ? 60.851 64.481 29.066 1.00 113.95 232 VAL C N 1
ATOM 4046 C CA . VAL C 2 55 ? 61.914 64.571 28.067 1.00 116.87 232 VAL C CA 1
ATOM 4047 C C . VAL C 2 55 ? 62.467 65.987 28.001 1.00 120.80 232 VAL C C 1
ATOM 4048 O O . VAL C 2 55 ? 63.670 66.185 27.790 1.00 119.25 232 VAL C O 1
ATOM 4052 N N . GLU C 2 56 ? 61.609 66.992 28.194 1.00 115.32 233 GLU C N 1
ATOM 4053 C CA . GLU C 2 56 ? 62.061 68.379 28.144 1.00 120.13 233 GLU C CA 1
ATOM 4054 C C . GLU C 2 56 ? 63.010 68.691 29.296 1.00 130.63 233 GLU C C 1
ATOM 4055 O O . GLU C 2 56 ? 64.078 69.279 29.091 1.00 138.07 233 GLU C O 1
ATOM 4061 N N . GLU C 2 57 ? 62.638 68.300 30.516 1.00 130.32 234 GLU C N 1
ATOM 4062 C CA . GLU C 2 57 ? 63.472 68.584 31.678 1.00 133.10 234 GLU C CA 1
ATOM 4063 C C . GLU C 2 57 ? 64.709 67.701 31.752 1.00 142.90 234 GLU C C 1
ATOM 4064 O O . GLU C 2 57 ? 65.579 67.959 32.590 1.00 156.12 234 GLU C O 1
ATOM 4067 N N . TRP C 2 58 ? 64.816 66.678 30.903 1.00 138.35 235 TRP C N 1
ATOM 4068 C CA . TRP C 2 58 ? 66.018 65.854 30.857 1.00 139.19 235 TRP C CA 1
ATOM 4069 C C . TRP C 2 58 ? 67.067 66.496 29.960 1.00 154.06 235 TRP C C 1
ATOM 4070 O O . TRP C 2 58 ? 67.883 65.795 29.351 1.00 153.22 235 TRP C O 1
ATOM 4081 N N . GLY C 2 59 ? 67.044 67.823 29.861 1.00 166.51 236 GLY C N 1
ATOM 4082 C CA . GLY C 2 59 ? 67.981 68.549 29.038 1.00 165.84 236 GLY C CA 1
ATOM 4083 C C . GLY C 2 59 ? 67.757 68.312 27.558 1.00 158.30 236 GLY C C 1
ATOM 4084 O O . GLY C 2 59 ? 66.995 67.429 27.151 1.00 152.60 236 GLY C O 1
ATOM 4085 N N . PRO C 2 60 ? 68.409 69.115 26.721 1.00 145.91 237 PRO C N 1
ATOM 4086 C CA . PRO C 2 60 ? 68.347 68.879 25.276 1.00 137.23 237 PRO C CA 1
ATOM 4087 C C . PRO C 2 60 ? 69.045 67.582 24.898 1.00 142.33 237 PRO C C 1
ATOM 4088 O O . PRO C 2 60 ? 69.857 67.034 25.647 1.00 154.98 237 PRO C O 1
ATOM 4092 N N . PHE C 2 61 ? 68.717 67.092 23.704 1.00 137.98 238 PHE C N 1
ATOM 4093 C CA . PHE C 2 61 ? 69.272 65.841 23.207 1.00 132.28 238 PHE C CA 1
ATOM 4094 C C . PHE C 2 61 ? 69.667 66.001 21.749 1.00 128.18 238 PHE C C 1
ATOM 4095 O O . PHE C 2 61 ? 68.895 66.533 20.947 1.00 130.26 238 PHE C O 1
ATOM 4103 N N . ASP C 2 62 ? 70.869 65.535 21.413 1.00 127.49 239 ASP C N 1
ATOM 4104 C CA . ASP C 2 62 ? 71.363 65.609 20.045 1.00 131.66 239 ASP C CA 1
ATOM 4105 C C . ASP C 2 62 ? 71.004 64.382 19.224 1.00 130.44 239 ASP C C 1
ATOM 4106 O O . ASP C 2 62 ? 70.857 64.487 18.001 1.00 129.75 239 ASP C O 1
ATOM 4111 N N . LEU C 2 63 ? 70.869 63.223 19.864 1.00 134.18 240 LEU C N 1
ATOM 4112 C CA . LEU C 2 63 ? 70.450 62.006 19.188 1.00 135.90 240 LEU C CA 1
ATOM 4113 C C . LEU C 2 63 ? 69.530 61.218 20.108 1.00 132.99 240 LEU C C 1
ATOM 4114 O O . LEU C 2 63 ? 69.778 61.125 21.313 1.00 135.65 240 LEU C O 1
ATOM 4119 N N . VAL C 2 64 ? 68.458 60.670 19.542 1.00 133.25 241 VAL C N 1
ATOM 4120 C CA . VAL C 2 64 ? 67.534 59.800 20.260 1.00 127.98 241 VAL C CA 1
ATOM 4121 C C . VAL C 2 64 ? 67.638 58.409 19.655 1.00 122.50 241 VAL C C 1
ATOM 4122 O O . VAL C 2 64 ? 67.659 58.259 18.427 1.00 120.88 241 VAL C O 1
ATOM 4126 N N . TYR C 2 65 ? 67.705 57.394 20.510 1.00 124.28 242 TYR C N 1
ATOM 4127 C CA . TYR C 2 65 ? 67.888 56.024 20.059 1.00 119.55 242 TYR C CA 1
ATOM 4128 C C . TYR C 2 65 ? 66.814 55.124 20.650 1.00 114.64 242 TYR C C 1
ATOM 4129 O O . TYR C 2 65 ? 66.396 55.304 21.797 1.00 119.28 242 TYR C O 1
ATOM 4138 N N . GLY C 2 66 ? 66.379 54.153 19.852 1.00 113.17 243 GLY C N 1
ATOM 4139 C CA . GLY C 2 66 ? 65.442 53.141 20.300 1.00 116.24 243 GLY C CA 1
ATOM 4140 C C . GLY C 2 66 ? 65.631 51.902 19.454 1.00 118.84 243 GLY C C 1
ATOM 4141 O O . GLY C 2 66 ? 66.114 51.972 18.320 1.00 120.36 243 GLY C O 1
ATOM 4142 N N . ALA C 2 67 ? 65.257 50.756 20.017 1.00 120.78 244 ALA C N 1
ATOM 4143 C CA . ALA C 2 67 ? 65.507 49.502 19.326 1.00 120.27 244 ALA C CA 1
ATOM 4144 C C . ALA C 2 67 ? 64.499 48.450 19.756 1.00 124.01 244 ALA C C 1
ATOM 4145 O O . ALA C 2 67 ? 63.987 48.475 20.878 1.00 123.79 244 ALA C O 1
ATOM 4147 N N . THR C 2 68 ? 64.224 47.526 18.844 1.00 125.88 245 THR C N 1
ATOM 4148 C CA . THR C 2 68 ? 63.446 46.352 19.183 1.00 127.02 245 THR C CA 1
ATOM 4149 C C . THR C 2 68 ? 64.314 45.363 19.957 1.00 135.52 245 THR C C 1
ATOM 4150 O O . THR C 2 68 ? 65.527 45.290 19.744 1.00 150.66 245 THR C O 1
ATOM 4154 N N . PRO C 2 69 ? 63.721 44.599 20.866 1.00 128.37 246 PRO C N 1
ATOM 4155 C CA . PRO C 2 69 ? 64.427 43.455 21.443 1.00 123.96 246 PRO C CA 1
ATOM 4156 C C . PRO C 2 69 ? 64.607 42.364 20.404 1.00 124.96 246 PRO C C 1
ATOM 4157 O O . PRO C 2 69 ? 63.834 42.286 19.436 1.00 122.15 246 PRO C O 1
ATOM 4161 N N . PRO C 2 70 ? 65.613 41.510 20.554 1.00 130.21 247 PRO C N 1
ATOM 4162 C CA . PRO C 2 70 ? 65.825 40.434 19.583 1.00 131.51 247 PRO C CA 1
ATOM 4163 C C . PRO C 2 70 ? 64.822 39.305 19.790 1.00 146.70 247 PRO C C 1
ATOM 4164 O O . PRO C 2 70 ? 64.086 39.260 20.776 1.00 139.82 247 PRO C O 1
ATOM 4168 N N . LEU C 2 71 ? 64.805 38.387 18.821 1.00 149.41 248 LEU C N 1
ATOM 4169 C CA . LEU C 2 71 ? 63.939 37.213 18.880 1.00 154.18 248 LEU C CA 1
ATOM 4170 C C . LEU C 2 71 ? 64.147 36.461 20.189 1.00 160.10 248 LEU C C 1
ATOM 4171 O O . LEU C 2 71 ? 65.169 35.793 20.379 1.00 165.59 248 LEU C O 1
ATOM 4173 N N . GLY C 2 72 ? 63.187 36.573 21.088 1.00 162.92 249 GLY C N 1
ATOM 4174 C CA . GLY C 2 72 ? 63.321 36.059 22.436 1.00 167.81 249 GLY C CA 1
ATOM 4175 C C . GLY C 2 72 ? 62.415 36.839 23.369 1.00 169.38 249 GLY C C 1
ATOM 4176 O O . GLY C 2 72 ? 61.718 37.766 22.966 1.00 159.24 249 GLY C O 1
ATOM 4177 N N . HIS C 2 73 ? 62.451 36.448 24.641 1.00 181.16 250 HIS C N 1
ATOM 4178 C CA . HIS C 2 73 ? 61.538 36.986 25.643 1.00 185.87 250 HIS C CA 1
ATOM 4179 C C . HIS C 2 73 ? 62.079 38.305 26.201 1.00 188.70 250 HIS C C 1
ATOM 4180 O O . HIS C 2 73 ? 62.853 38.994 25.534 1.00 188.76 250 HIS C O 1
ATOM 4182 N N . THR C 2 74 ? 61.686 38.657 27.430 1.00 185.38 251 THR C N 1
ATOM 4183 C CA . THR C 2 74 ? 61.929 39.925 28.150 1.00 177.87 251 THR C CA 1
ATOM 4184 C C . THR C 2 74 ? 61.028 40.997 27.573 1.00 169.70 251 THR C C 1
ATOM 4185 O O . THR C 2 74 ? 61.175 42.175 27.950 1.00 166.43 251 THR C O 1
ATOM 4187 N N . CYS C 2 75 ? 60.124 40.647 26.682 1.00 165.46 252 CYS C N 1
ATOM 4188 C CA . CYS C 2 75 ? 59.230 41.571 26.018 1.00 155.45 252 CYS C CA 1
ATOM 4189 C C . CYS C 2 75 ? 57.810 41.121 26.346 1.00 157.00 252 CYS C C 1
ATOM 4190 O O . CYS C 2 75 ? 57.390 40.025 25.961 1.00 160.12 252 CYS C O 1
ATOM 4193 N N . ASP C 2 76 ? 57.099 41.965 27.089 1.00 157.04 253 ASP C N 1
ATOM 4194 C CA . ASP C 2 76 ? 55.685 41.721 27.327 1.00 158.85 253 ASP C CA 1
ATOM 4195 C C . ASP C 2 76 ? 54.784 42.481 26.360 1.00 155.16 253 ASP C C 1
ATOM 4196 O O . ASP C 2 76 ? 53.547 42.362 26.434 1.00 154.00 253 ASP C O 1
ATOM 4198 N N . ARG C 2 77 ? 55.382 43.294 25.502 1.00 149.21 254 ARG C N 1
ATOM 4199 C CA . ARG C 2 77 ? 54.736 44.165 24.544 1.00 133.95 254 ARG C CA 1
ATOM 4200 C C . ARG C 2 77 ? 54.695 43.528 23.163 1.00 126.29 254 ARG C C 1
ATOM 4201 O O . ARG C 2 77 ? 55.475 42.622 22.858 1.00 130.23 254 ARG C O 1
ATOM 4209 N N . PRO C 2 78 ? 53.785 43.968 22.298 1.00 120.09 255 PRO C N 1
ATOM 4210 C CA . PRO C 2 78 ? 53.878 43.611 20.882 1.00 117.90 255 PRO C CA 1
ATOM 4211 C C . PRO C 2 78 ? 55.031 44.354 20.234 1.00 114.95 255 PRO C C 1
ATOM 4212 O O . PRO C 2 78 ? 55.430 45.427 20.711 1.00 102.62 255 PRO C O 1
ATOM 4216 N N . PRO C 2 79 ? 55.608 43.811 19.159 1.00 118.99 256 PRO C N 1
ATOM 4217 C CA . PRO C 2 79 ? 56.723 44.512 18.503 1.00 117.15 256 PRO C CA 1
ATOM 4218 C C . PRO C 2 79 ? 56.361 45.911 18.047 1.00 106.04 256 PRO C C 1
ATOM 4219 O O . PRO C 2 79 ? 57.250 46.772 17.948 1.00 100.43 256 PRO C O 1
ATOM 4223 N N . SER C 2 80 ? 55.081 46.176 17.781 1.00 102.83 257 SER C N 1
ATOM 4224 C CA . SER C 2 80 ? 54.649 47.508 17.375 1.00 94.62 257 SER C CA 1
ATOM 4225 C C . SER C 2 80 ? 54.682 48.525 18.510 1.00 88.83 257 SER C C 1
ATOM 4226 O O . SER C 2 80 ? 54.781 49.727 18.238 1.00 88.21 257 SER C O 1
ATOM 4229 N N . TRP C 2 81 ? 54.604 48.075 19.763 1.00 88.16 258 TRP C N 1
ATOM 4230 C CA . TRP C 2 81 ? 54.599 49.007 20.885 1.00 84.73 258 TRP C CA 1
ATOM 4231 C C . TRP C 2 81 ? 55.883 49.822 20.938 1.00 93.00 258 TRP C C 1
ATOM 4232 O O . TRP C 2 81 ? 55.856 51.022 21.238 1.00 89.32 258 TRP C O 1
ATOM 4243 N N . TYR C 2 82 ? 57.019 49.188 20.636 1.00 98.75 259 TYR C N 1
ATOM 4244 C CA . TYR C 2 82 ? 58.306 49.865 20.759 1.00 101.19 259 TYR C CA 1
ATOM 4245 C C . TYR C 2 82 ? 58.433 51.020 19.775 1.00 99.28 259 TYR C C 1
ATOM 4246 O O . TYR C 2 82 ? 59.001 52.066 20.112 1.00 100.52 259 TYR C O 1
ATOM 4255 N N . LEU C 2 83 ? 57.909 50.852 18.559 1.00 95.42 260 LEU C N 1
ATOM 4256 C CA . LEU C 2 83 ? 57.989 51.922 17.571 1.00 97.70 260 LEU C CA 1
ATOM 4257 C C . LEU C 2 83 ? 57.104 53.094 17.959 1.00 96.49 260 LEU C C 1
ATOM 4258 O O . LEU C 2 83 ? 57.558 54.243 17.988 1.00 100.14 260 LEU C O 1
ATOM 4263 N N . PHE C 2 84 ? 55.816 52.829 18.188 1.00 84.10 261 PHE C N 1
ATOM 4264 C CA . PHE C 2 84 ? 54.876 53.902 18.489 1.00 83.53 261 PHE C CA 1
ATOM 4265 C C . PHE C 2 84 ? 55.398 54.756 19.634 1.00 93.69 261 PHE C C 1
ATOM 4266 O O . PHE C 2 84 ? 55.389 55.990 19.564 1.00 95.91 261 PHE C O 1
ATOM 4274 N N . GLN C 2 85 ? 55.893 54.106 20.687 1.00 78.11 262 GLN C N 1
ATOM 4275 C CA . GLN C 2 85 ? 56.508 54.844 21.782 1.00 102.25 262 GLN C CA 1
ATOM 4276 C C . GLN C 2 85 ? 57.782 55.550 21.330 1.00 94.15 262 GLN C C 1
ATOM 4277 O O . GLN C 2 85 ? 58.035 56.691 21.729 1.00 91.80 262 GLN C O 1
ATOM 4283 N N . PHE C 2 86 ? 58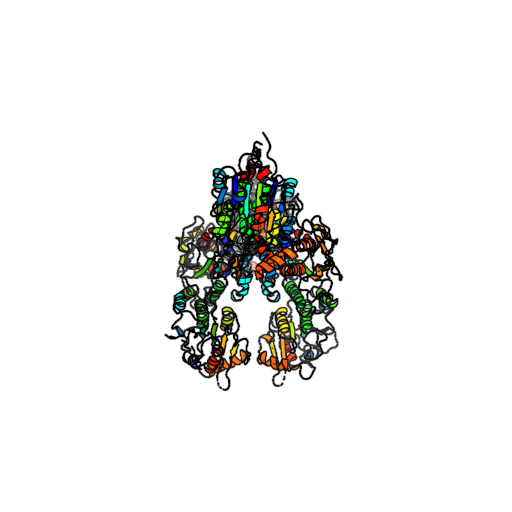.595 54.890 20.499 1.00 88.22 263 PHE C N 1
ATOM 4284 C CA . PHE C 2 86 ? 59.762 55.556 19.924 1.00 96.00 263 PHE C CA 1
ATOM 4285 C C . PHE C 2 86 ? 59.351 56.821 19.183 1.00 98.37 263 PHE C C 1
ATOM 4286 O O . PHE C 2 86 ? 59.894 57.905 19.428 1.00 102.21 263 PHE C O 1
ATOM 4294 N N . HIS C 2 87 ? 58.392 56.695 18.263 1.00 94.18 264 HIS C N 1
ATOM 4295 C CA . HIS C 2 87 ? 57.941 57.847 17.493 1.00 90.58 264 HIS C CA 1
ATOM 4296 C C . HIS C 2 87 ? 57.365 58.931 18.392 1.00 94.67 264 HIS C C 1
ATOM 4297 O O . HIS C 2 87 ? 57.494 60.121 18.087 1.00 93.79 264 HIS C O 1
ATOM 4304 N N . ARG C 2 88 ? 56.736 58.546 19.503 1.00 97.35 265 ARG C N 1
ATOM 4305 C CA . ARG C 2 88 ? 56.113 59.530 20.381 1.00 91.92 265 ARG C CA 1
ATOM 4306 C C . ARG C 2 88 ? 57.161 60.415 21.047 1.00 94.59 265 ARG C C 1
ATOM 4307 O O . ARG C 2 88 ? 57.157 61.641 20.881 1.00 107.82 265 ARG C O 1
ATOM 4315 N N . LEU C 2 89 ? 58.074 59.807 21.801 1.00 94.15 266 LEU C N 1
ATOM 4316 C CA . LEU C 2 89 ? 59.037 60.582 22.572 1.00 97.49 266 LEU C CA 1
ATOM 4317 C C . LEU C 2 89 ? 60.100 61.234 21.697 1.00 92.14 266 LEU C C 1
ATOM 4318 O O . LEU C 2 89 ? 60.798 62.138 22.169 1.00 90.83 266 LEU C O 1
ATOM 4323 N N . LEU C 2 90 ? 60.241 60.799 20.443 1.00 87.53 267 LEU C N 1
ATOM 4324 C CA . LEU C 2 90 ? 61.166 61.462 19.528 1.00 99.07 267 LEU C CA 1
ATOM 4325 C C . LEU C 2 90 ? 60.756 62.911 19.298 1.00 106.11 267 LEU C C 1
ATOM 4326 O O . LEU C 2 90 ? 61.565 63.833 19.458 1.00 113.98 267 LEU C O 1
ATOM 4331 N N . GLN C 2 91 ? 59.496 63.132 18.923 1.00 103.37 268 GLN C N 1
ATOM 4332 C CA . GLN C 2 91 ? 59.020 64.493 18.714 1.00 109.50 268 GLN C CA 1
ATOM 4333 C C . GLN C 2 91 ? 58.965 65.289 20.011 1.00 105.38 268 GLN C C 1
ATOM 4334 O O . GLN C 2 91 ? 58.969 66.523 19.963 1.00 100.51 268 GLN C O 1
ATOM 4340 N N . TYR C 2 92 ? 58.910 64.613 21.163 1.00 100.43 269 TYR C N 1
ATOM 4341 C CA . TYR C 2 92 ? 59.090 65.308 22.433 1.00 100.94 269 TYR C CA 1
ATOM 4342 C C . TYR C 2 92 ? 60.470 65.949 22.506 1.00 108.79 269 TYR C C 1
ATOM 4343 O O . TYR C 2 92 ? 6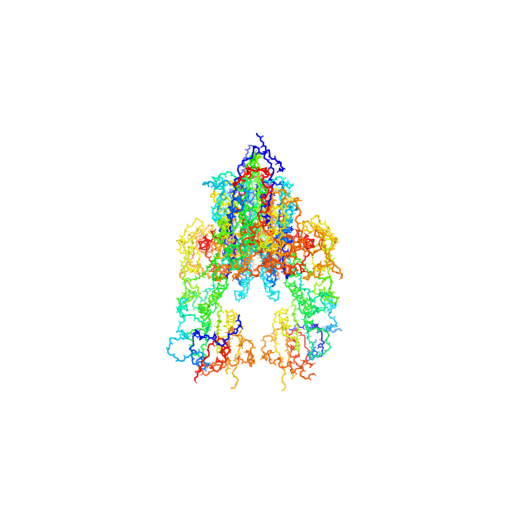0.634 67.036 23.073 1.00 118.91 269 TYR C O 1
ATOM 4352 N N . ALA C 2 93 ? 61.473 65.286 21.932 1.00 109.11 270 ALA C N 1
ATOM 4353 C CA . ALA C 2 93 ? 62.867 65.683 22.071 1.00 114.99 270 ALA C CA 1
ATOM 4354 C C . ALA C 2 93 ? 63.358 66.583 20.946 1.00 113.01 270 ALA C C 1
ATOM 4355 O O . ALA C 2 93 ? 64.436 67.173 21.077 1.00 118.33 270 ALA C O 1
ATOM 4357 N N . ARG C 2 94 ? 62.611 66.698 19.851 1.00 111.79 271 ARG C N 1
ATOM 4358 C CA . ARG C 2 94 ? 63.020 67.583 18.771 1.00 113.63 271 ARG C CA 1
ATOM 4359 C C . ARG C 2 94 ? 63.119 69.019 19.282 1.00 116.84 271 ARG C C 1
ATOM 4360 O O . ARG C 2 94 ? 62.363 69.430 20.166 1.00 124.07 271 ARG C O 1
ATOM 4365 N N . PRO C 2 95 ? 64.054 69.800 18.757 1.00 119.64 272 PRO C N 1
ATOM 4366 C CA . PRO C 2 95 ? 64.187 71.194 19.179 1.00 125.36 272 PRO C CA 1
ATOM 4367 C C . PRO C 2 95 ? 63.402 72.138 18.278 1.00 130.86 272 PRO C C 1
ATOM 4368 O O . PRO C 2 95 ? 63.036 71.810 17.146 1.00 128.16 272 PRO C O 1
ATOM 4372 N N . LYS C 2 96 ? 63.149 73.325 18.817 1.00 139.05 273 LYS C N 1
ATOM 4373 C CA . LYS C 2 96 ? 62.489 74.366 18.051 1.00 150.06 273 LYS C CA 1
ATOM 4374 C C . LYS C 2 96 ? 63.330 74.715 16.822 1.00 166.67 273 LYS C C 1
ATOM 4375 O O . LYS C 2 96 ? 64.560 74.599 16.852 1.00 166.26 273 LYS C O 1
ATOM 4377 N N . PRO C 2 97 ? 62.694 75.132 15.723 1.00 176.81 274 PRO C N 1
ATOM 4378 C CA . PRO C 2 97 ? 63.456 75.402 14.490 1.00 181.73 274 PRO C CA 1
ATOM 4379 C C . PRO C 2 97 ? 64.568 76.421 14.661 1.00 187.80 274 PRO C C 1
ATOM 4380 O O . PRO C 2 97 ? 65.481 76.459 13.827 1.00 195.07 274 PRO C O 1
ATOM 4384 N N . GLY C 2 98 ? 64.531 77.239 15.711 1.00 185.83 275 GLY C N 1
ATOM 4385 C CA . GLY C 2 98 ? 65.622 78.153 15.984 1.00 184.70 275 GLY C CA 1
ATOM 4386 C C . GLY C 2 98 ? 66.892 77.503 16.488 1.00 181.47 275 GLY C C 1
ATOM 4387 O O . GLY C 2 98 ? 67.887 78.204 16.690 1.00 192.10 275 GLY C O 1
ATOM 4388 N N . SER C 2 99 ? 66.889 76.186 16.694 1.00 170.65 276 SER C N 1
ATOM 4389 C CA . SER C 2 99 ? 68.058 75.469 17.188 1.00 165.44 276 SER C CA 1
ATOM 4390 C C . SER C 2 99 ? 68.998 75.124 16.038 1.00 162.36 276 SER C C 1
ATOM 4391 O O . SER C 2 99 ? 68.645 74.320 15.166 1.00 155.43 276 SER C O 1
ATOM 4393 N N . PRO C 2 100 ? 70.202 75.706 16.003 1.00 168.48 277 PRO C N 1
ATOM 4394 C CA . PRO C 2 100 ? 71.122 75.417 14.894 1.00 174.18 277 PRO C CA 1
ATOM 4395 C C . PRO C 2 100 ? 71.877 74.108 15.044 1.00 178.19 277 PRO C C 1
ATOM 4396 O O . PRO C 2 100 ? 72.388 73.596 14.039 1.00 181.30 277 PRO C O 1
ATOM 4400 N N . ARG C 2 101 ? 71.967 73.559 16.253 1.00 175.49 278 ARG C N 1
ATOM 4401 C CA . ARG C 2 101 ? 72.696 72.321 16.459 1.00 170.71 278 ARG C CA 1
ATOM 4402 C C . ARG C 2 101 ? 72.026 71.179 15.696 1.00 159.43 278 ARG C C 1
ATOM 4403 O O . ARG C 2 101 ? 70.798 71.142 15.568 1.00 161.05 278 ARG C O 1
ATOM 4404 N N . PRO C 2 102 ? 72.811 70.243 15.171 1.00 157.78 279 PRO C N 1
ATOM 4405 C CA . PRO C 2 102 ? 72.224 69.123 14.428 1.00 145.11 279 PRO C CA 1
ATOM 4406 C C . PRO C 2 102 ? 71.450 68.183 15.340 1.00 140.68 279 PRO C C 1
ATOM 4407 O O . PRO C 2 102 ? 71.729 68.066 16.536 1.00 143.37 279 PRO C O 1
ATOM 4411 N N . PHE C 2 103 ? 70.459 67.514 14.754 1.00 135.93 280 PHE C N 1
ATOM 4412 C CA . PHE C 2 103 ? 69.587 66.597 15.478 1.00 133.42 280 PHE C CA 1
ATOM 4413 C C . PHE C 2 103 ? 69.381 65.344 14.640 1.00 132.93 280 PHE C C 1
ATOM 4414 O O . PHE C 2 103 ? 69.054 65.437 13.453 1.00 135.23 280 PHE C O 1
ATOM 4422 N N . PHE C 2 104 ? 69.567 64.180 15.260 1.00 128.46 281 PHE C N 1
ATOM 4423 C CA . PHE C 2 104 ? 69.445 62.900 14.576 1.00 127.45 281 PHE C CA 1
ATOM 4424 C C . PHE C 2 104 ? 68.719 61.917 15.487 1.00 119.79 281 PHE C C 1
ATOM 4425 O O . PHE C 2 104 ? 68.701 62.073 16.709 1.00 114.13 281 PHE C O 1
ATOM 4433 N N . TRP C 2 105 ? 68.109 60.899 14.878 1.00 120.59 282 TRP C N 1
ATOM 4434 C CA . TRP C 2 105 ? 67.365 59.872 15.600 1.00 116.61 282 TRP C CA 1
ATOM 4435 C C . TRP C 2 105 ? 67.823 58.495 15.134 1.00 120.99 282 TRP C C 1
ATOM 4436 O O . TRP C 2 105 ? 68.516 58.364 14.123 1.00 135.89 282 TRP C O 1
ATOM 4447 N N . MET C 2 106 ? 67.438 57.455 15.879 1.00 116.39 283 MET C N 1
ATOM 4448 C CA . MET C 2 106 ? 67.955 56.114 15.604 1.00 121.54 283 MET C CA 1
ATOM 4449 C C . MET C 2 106 ? 66.985 55.040 16.075 1.00 120.29 283 MET C C 1
ATOM 4450 O O . MET C 2 106 ? 66.727 54.925 17.277 1.00 123.34 283 MET C O 1
ATOM 4452 N N . PHE C 2 107 ? 66.481 54.236 15.135 1.00 103.89 284 PHE C N 1
ATOM 4453 C CA . PHE C 2 107 ? 65.621 53.095 15.445 1.00 105.59 284 PHE C CA 1
ATOM 4454 C C . PHE C 2 107 ? 66.006 51.919 14.561 1.00 103.37 284 PHE C C 1
ATOM 4455 O O . PHE C 2 107 ? 65.942 52.024 13.333 1.00 103.05 284 PHE C O 1
ATOM 4463 N N . VAL C 2 108 ? 66.364 50.792 15.180 1.00 107.37 285 VAL C N 1
ATOM 4464 C CA . VAL C 2 108 ? 66.848 49.613 14.469 1.00 119.83 285 VAL C CA 1
ATOM 4465 C C . VAL C 2 108 ? 66.020 48.401 14.881 1.00 122.00 285 VAL C C 1
ATOM 4466 O O . VAL C 2 108 ? 65.650 48.259 16.052 1.00 117.69 285 VAL C O 1
ATOM 4470 N N . ASP C 2 109 ? 65.728 47.529 13.917 1.00 126.66 286 ASP C N 1
ATOM 4471 C CA . ASP C 2 109 ? 64.936 46.329 14.148 1.00 121.66 286 ASP C CA 1
ATOM 4472 C C . ASP C 2 109 ? 65.815 45.086 14.113 1.00 120.11 286 ASP C C 1
ATOM 4473 O O . ASP C 2 109 ? 66.723 44.980 13.283 1.00 131.98 286 ASP C O 1
ATOM 4478 N N . ASN C 2 110 ? 65.528 44.138 15.007 1.00 116.12 287 ASN C N 1
ATOM 4479 C CA . ASN C 2 110 ? 66.275 42.886 15.063 1.00 127.16 287 ASN C CA 1
ATOM 4480 C C . ASN C 2 110 ? 65.423 41.715 14.586 1.00 132.12 287 ASN C C 1
ATOM 4481 O O . ASN C 2 110 ? 65.348 40.680 15.257 1.00 130.40 287 ASN C O 1
ATOM 4483 N N . LEU C 2 111 ? 64.769 41.884 13.434 1.00 131.85 288 LEU C N 1
ATOM 4484 C CA . LEU C 2 111 ? 64.022 40.840 12.733 1.00 131.48 288 LEU C CA 1
ATOM 4485 C C . LEU C 2 111 ? 62.749 40.414 13.455 1.00 131.90 288 LEU C C 1
ATOM 4486 O O . LEU C 2 111 ? 62.186 39.360 13.142 1.00 135.54 288 LEU C O 1
ATOM 4488 N N . VAL C 2 112 ? 62.265 41.200 14.412 1.00 131.55 289 VAL C N 1
ATOM 4489 C CA . VAL C 2 112 ? 61.010 40.857 15.072 1.00 137.68 289 VAL C CA 1
ATOM 4490 C C . VAL C 2 112 ? 59.807 41.428 14.319 1.00 134.76 289 VAL C C 1
ATOM 4491 O O . VAL C 2 112 ? 58.718 40.846 14.368 1.00 135.86 289 VAL C O 1
ATOM 4495 N N . LEU C 2 113 ? 59.988 42.534 13.600 1.00 130.48 290 LEU C N 1
ATOM 4496 C CA . LEU C 2 113 ? 58.889 43.139 12.861 1.00 119.49 290 LEU C CA 1
ATOM 4497 C C . LEU C 2 113 ? 58.383 42.195 11.777 1.00 114.87 290 LEU C C 1
ATOM 4498 O O . LEU C 2 113 ? 59.167 41.643 10.999 1.00 121.78 290 LEU C O 1
ATOM 4503 N N . ASN C 2 114 ? 57.068 42.003 11.735 1.00 100.89 291 ASN C N 1
ATOM 4504 C CA . ASN C 2 114 ? 56.450 41.319 10.612 1.00 103.40 291 ASN C CA 1
ATOM 4505 C C . ASN C 2 114 ? 56.215 42.316 9.480 1.00 96.87 291 ASN C C 1
ATOM 4506 O O . ASN C 2 114 ? 56.490 43.513 9.607 1.00 94.57 291 ASN C O 1
ATOM 4511 N N . LYS C 2 115 ? 55.702 41.823 8.350 1.00 93.64 292 LYS C N 1
ATOM 4512 C CA . LYS C 2 115 ? 55.485 42.701 7.206 1.00 98.25 292 LYS C CA 1
ATOM 4513 C C . LYS C 2 115 ? 54.507 43.816 7.558 1.00 103.46 292 LYS C C 1
ATOM 4514 O O . LYS C 2 115 ? 54.834 45.001 7.441 1.00 100.91 292 LYS C O 1
ATOM 4518 N N . GLU C 2 116 ? 53.306 43.452 8.021 1.00 103.81 293 GLU C N 1
ATOM 4519 C CA . GLU C 2 116 ? 52.330 44.458 8.433 1.00 96.11 293 GLU C CA 1
ATOM 4520 C C . GLU C 2 116 ? 52.942 45.465 9.400 1.00 94.54 293 GLU C C 1
ATOM 4521 O O . GLU C 2 116 ? 52.718 46.674 9.275 1.00 97.28 293 GLU C O 1
ATOM 4523 N N . ASP C 2 117 ? 53.745 44.988 10.352 1.00 97.42 294 ASP C N 1
ATOM 4524 C CA . ASP C 2 117 ? 54.396 45.893 11.295 1.00 102.12 294 ASP C CA 1
ATOM 4525 C C . ASP C 2 117 ? 55.496 46.714 10.633 1.00 101.93 294 ASP C C 1
ATOM 4526 O O . ASP C 2 117 ? 55.827 47.804 11.115 1.00 91.47 294 ASP C O 1
ATOM 4531 N N . LEU C 2 118 ? 56.071 46.219 9.535 1.00 103.74 295 LEU C N 1
ATOM 4532 C CA . LEU C 2 118 ? 57.181 46.930 8.904 1.00 103.17 295 LEU C CA 1
ATOM 4533 C C . LEU C 2 118 ? 56.705 48.177 8.164 1.00 109.84 295 LEU C C 1
ATOM 4534 O O . LEU C 2 118 ? 57.366 49.220 8.215 1.00 113.28 295 LEU C O 1
ATOM 4539 N N . ASP C 2 119 ? 55.563 48.093 7.469 1.00 112.66 296 ASP C N 1
ATOM 4540 C CA . ASP C 2 119 ? 55.053 49.259 6.753 1.00 109.11 296 ASP C CA 1
ATOM 4541 C C . ASP C 2 119 ? 54.660 50.375 7.712 1.00 93.18 296 ASP C C 1
ATOM 4542 O O . ASP C 2 119 ? 54.778 51.558 7.371 1.00 82.74 296 ASP C O 1
ATOM 4547 N N . VAL C 2 120 ? 54.187 50.021 8.908 1.00 87.29 297 VAL C N 1
ATOM 4548 C CA . VAL C 2 120 ? 53.929 51.028 9.934 1.00 79.07 297 VAL C CA 1
ATOM 4549 C C . VAL C 2 120 ? 55.210 51.776 10.271 1.00 80.72 297 VAL C C 1
ATOM 4550 O O . VAL C 2 120 ? 55.182 52.983 10.544 1.00 81.13 297 VAL C O 1
ATOM 4554 N N . ALA C 2 121 ? 56.351 51.085 10.239 1.00 81.12 298 ALA C N 1
ATOM 4555 C CA . ALA C 2 121 ? 57.626 51.737 10.516 1.00 83.76 298 ALA C CA 1
ATOM 4556 C C . ALA C 2 121 ? 57.968 52.764 9.447 1.00 85.90 298 ALA C C 1
ATOM 4557 O O . ALA C 2 121 ? 58.304 53.912 9.759 1.00 85.21 298 ALA C O 1
ATOM 4559 N N . SER C 2 122 ? 57.890 52.365 8.176 1.00 92.18 299 SER C N 1
ATOM 4560 C CA . SER C 2 122 ? 58.279 53.260 7.092 1.00 96.72 299 SER C CA 1
ATOM 4561 C C . SER C 2 122 ? 57.366 54.476 7.015 1.00 92.45 299 SER C C 1
ATOM 4562 O O . SER C 2 122 ? 57.832 55.592 6.758 1.00 89.25 299 SER C O 1
ATOM 4565 N N . ARG C 2 123 ? 56.064 54.282 7.240 1.00 91.71 300 ARG C N 1
ATOM 4566 C CA . ARG C 2 123 ? 55.123 55.392 7.129 1.00 88.04 300 ARG C CA 1
ATOM 4567 C C . ARG C 2 123 ? 55.264 56.363 8.295 1.00 82.88 300 ARG C C 1
ATOM 4568 O O . ARG C 2 123 ? 55.200 57.582 8.103 1.00 83.50 300 ARG C O 1
ATOM 4576 N N . PHE C 2 124 ? 55.452 55.844 9.512 1.00 78.35 301 PHE C N 1
ATOM 4577 C CA . PHE C 2 124 ? 55.536 56.709 10.685 1.00 75.03 301 PHE C CA 1
ATOM 4578 C C . PHE C 2 124 ? 56.872 57.439 10.770 1.00 88.49 301 PHE C C 1
ATOM 4579 O O . PHE C 2 124 ? 56.933 58.542 11.324 1.00 96.29 301 PHE C O 1
ATOM 4587 N N . LEU C 2 125 ? 57.941 56.856 10.227 1.00 88.25 302 LEU C N 1
ATOM 4588 C CA . LEU C 2 125 ? 59.255 57.486 10.248 1.00 99.38 302 LEU C CA 1
ATOM 4589 C C . LEU C 2 125 ? 59.628 58.143 8.924 1.00 106.56 302 LEU C C 1
ATOM 4590 O O . LEU C 2 125 ? 60.678 58.792 8.849 1.00 111.37 302 LEU C O 1
ATOM 4595 N N . GLU C 2 126 ? 58.805 57.976 7.884 1.00 103.55 303 GLU C N 1
ATOM 4596 C CA . GLU C 2 126 ? 58.942 58.695 6.612 1.00 107.02 303 GLU C CA 1
ATOM 4597 C C . GLU C 2 126 ? 60.173 58.250 5.821 1.00 113.63 303 GLU C C 1
ATOM 4598 O O . GLU C 2 126 ? 60.802 59.055 5.130 1.00 120.08 303 GLU C O 1
ATOM 4604 N N . MET C 2 127 ? 60.506 56.963 5.905 1.00 115.14 304 MET C N 1
ATOM 4605 C CA . MET C 2 127 ? 61.539 56.354 5.070 1.00 122.92 304 MET C CA 1
ATOM 4606 C C . MET C 2 127 ? 61.555 54.856 5.325 1.00 123.19 304 MET C C 1
ATOM 4607 O O . MET C 2 127 ? 61.143 54.396 6.391 1.00 119.22 304 MET C O 1
ATOM 4612 N N . GLU C 2 128 ? 62.042 54.083 4.310 1.00 124.82 305 GLU C N 1
ATOM 4613 C CA . GLU C 2 128 ? 62.137 52.633 4.399 1.00 121.37 305 GLU C CA 1
ATOM 4614 C C . GLU C 2 128 ? 63.505 52.221 4.941 1.00 115.91 305 GLU C C 1
ATOM 4615 O O . GLU C 2 128 ? 64.477 52.972 4.817 1.00 116.54 305 GLU C O 1
ATOM 4621 N N . PRO C 2 129 ? 63.621 51.043 5.551 1.00 115.36 306 PRO C N 1
ATOM 4622 C CA . PRO C 2 129 ? 64.855 50.701 6.262 1.00 119.41 306 PRO C CA 1
ATOM 4623 C C . PRO C 2 129 ? 65.972 50.248 5.335 1.00 120.81 306 PRO C C 1
ATOM 4624 O O . PRO C 2 129 ? 65.754 49.769 4.221 1.00 114.69 306 PRO C O 1
ATOM 4628 N N . VAL C 2 130 ? 67.190 50.405 5.841 1.00 125.83 307 VAL C N 1
ATOM 4629 C CA . VAL C 2 130 ? 68.397 49.880 5.217 1.00 129.17 307 VAL C CA 1
ATOM 4630 C C . VAL C 2 130 ? 68.733 48.558 5.888 1.00 131.62 307 VAL C C 1
ATOM 4631 O O . VAL C 2 130 ? 68.674 48.443 7.117 1.00 131.99 307 VAL C O 1
ATOM 4635 N N . THR C 2 131 ? 69.087 47.560 5.087 1.00 138.26 308 THR C N 1
ATOM 4636 C CA . THR C 2 131 ? 69.341 46.215 5.587 1.00 141.42 308 THR C CA 1
ATOM 4637 C C . THR C 2 131 ? 70.840 45.988 5.753 1.00 137.50 308 THR C C 1
ATOM 4638 O O . THR C 2 131 ? 71.622 46.274 4.840 1.00 129.63 308 THR C O 1
ATOM 4642 N N . ILE C 2 132 ? 71.233 45.461 6.917 1.00 140.86 309 ILE C N 1
ATOM 4643 C CA . ILE C 2 132 ? 72.632 45.290 7.278 1.00 145.90 309 ILE C CA 1
ATOM 4644 C C . ILE C 2 132 ? 72.847 43.874 7.801 1.00 152.00 309 ILE C C 1
ATOM 4645 O O . ILE C 2 132 ? 72.268 43.502 8.826 1.00 155.05 309 ILE C O 1
ATOM 4647 N N . PRO C 2 133 ? 73.671 43.046 7.144 1.00 158.62 310 PRO C N 1
ATOM 4648 C CA . PRO C 2 133 ? 73.852 41.661 7.597 1.00 157.78 310 PRO C CA 1
ATOM 4649 C C . PRO C 2 133 ? 75.180 41.402 8.295 1.00 155.43 310 PRO C C 1
ATOM 4650 O O . PRO C 2 133 ? 75.997 42.313 8.468 1.00 151.57 310 PRO C O 1
ATOM 4654 N N . ASP C 2 134 ? 75.393 40.148 8.697 1.00 169.16 311 ASP C N 1
ATOM 4655 C CA . ASP C 2 134 ? 76.664 39.689 9.253 1.00 177.09 311 ASP C CA 1
ATOM 4656 C C . ASP C 2 134 ? 76.759 38.187 9.035 1.00 182.75 311 ASP C C 1
ATOM 4657 O O . ASP C 2 134 ? 75.959 37.431 9.595 1.00 180.93 311 ASP C O 1
ATOM 4659 N N . VAL C 2 135 ? 77.726 37.757 8.228 1.00 188.76 312 VAL C N 1
ATOM 4660 C CA . VAL C 2 135 ? 77.886 36.357 7.852 1.00 190.29 312 VAL C CA 1
ATOM 4661 C C . VAL C 2 135 ? 79.296 35.913 8.214 1.00 195.59 312 VAL C C 1
ATOM 4662 O O . VAL C 2 135 ? 80.271 36.597 7.885 1.00 203.11 312 VAL C O 1
ATOM 4664 N N . HIS C 2 136 ? 79.399 34.766 8.878 1.00 194.73 313 HIS C N 1
ATOM 4665 C CA . HIS C 2 136 ? 80.692 34.223 9.276 1.00 196.18 313 HIS C CA 1
ATOM 4666 C C . HIS C 2 136 ? 80.930 32.855 8.645 1.00 198.78 313 HIS C C 1
ATOM 4667 O O . HIS C 2 136 ? 81.465 32.754 7.541 1.00 200.09 313 HIS C O 1
ATOM 4669 N N . GLN C 2 141 ? 76.150 35.001 11.910 1.00 199.23 318 GLN C N 1
ATOM 4670 C CA . GLN C 2 141 ? 75.179 35.540 12.860 1.00 192.98 318 GLN C CA 1
ATOM 4671 C C . GLN C 2 141 ? 73.830 35.809 12.204 1.00 190.65 318 GLN C C 1
ATOM 4672 O O . GLN C 2 141 ? 73.263 34.935 11.547 1.00 192.46 318 GLN C O 1
ATOM 4674 N N . ASN C 2 142 ? 73.335 37.028 12.389 1.00 185.93 319 ASN C N 1
ATOM 4675 C CA . ASN C 2 142 ? 72.047 37.441 11.847 1.00 178.11 319 ASN C CA 1
ATOM 4676 C C . ASN C 2 142 ? 72.171 38.881 11.373 1.00 171.86 319 ASN C C 1
ATOM 4677 O O . ASN C 2 142 ? 73.271 39.439 11.324 1.00 178.27 319 ASN C O 1
ATOM 4682 N N . ALA C 2 143 ? 71.038 39.492 11.044 1.00 161.39 320 ALA C N 1
ATOM 4683 C CA . ALA C 2 143 ? 71.013 40.818 10.450 1.00 156.87 320 ALA C CA 1
ATOM 4684 C C . ALA C 2 143 ? 70.062 41.753 11.197 1.00 148.19 320 ALA C C 1
ATOM 4685 O O . ALA C 2 143 ? 69.284 41.341 12.064 1.00 145.63 320 ALA C O 1
ATOM 4687 N N . VAL C 2 144 ? 70.136 43.039 10.834 1.00 157.73 321 VAL C N 1
ATOM 4688 C CA . VAL C 2 144 ? 69.281 44.079 11.401 1.00 145.11 321 VAL C CA 1
ATOM 4689 C C . VAL C 2 144 ? 68.947 45.091 10.311 1.00 143.39 321 VAL C C 1
ATOM 4690 O O . VAL C 2 144 ? 69.614 45.165 9.277 1.00 148.54 321 VAL C O 1
ATOM 4694 N N . ARG C 2 145 ? 67.902 45.883 10.553 1.00 140.51 322 ARG C N 1
ATOM 4695 C CA . ARG C 2 145 ? 67.520 46.978 9.669 1.00 138.28 322 ARG C CA 1
ATOM 4696 C C . ARG C 2 145 ? 67.145 48.182 10.522 1.00 123.11 322 ARG C C 1
ATOM 4697 O O . ARG C 2 145 ? 66.566 48.023 11.599 1.00 119.00 322 ARG C O 1
ATOM 4705 N N . VAL C 2 146 ? 67.481 49.383 10.045 1.00 124.42 323 VAL C N 1
ATOM 4706 C CA . VAL C 2 146 ? 67.407 50.597 10.858 1.00 122.27 323 VAL C CA 1
ATOM 4707 C C . VAL C 2 146 ? 66.901 51.761 10.011 1.00 124.67 323 VAL C C 1
ATOM 4708 O O . VAL C 2 146 ? 67.238 51.878 8.829 1.00 133.67 323 VAL C O 1
ATOM 4712 N N . TRP C 2 147 ? 66.082 52.617 10.622 1.00 112.69 324 TRP C N 1
ATOM 4713 C CA . TRP C 2 147 ? 65.626 53.864 10.022 1.00 119.31 324 TRP C CA 1
ATOM 4714 C C . TRP C 2 147 ? 66.318 55.022 10.726 1.00 119.30 324 TRP C C 1
ATOM 4715 O O . TRP C 2 147 ? 66.364 55.052 11.959 1.00 107.25 324 TRP C O 1
ATOM 4726 N N . SER C 2 148 ? 66.837 55.975 9.953 1.00 134.34 325 SER C N 1
ATOM 4727 C CA . SER C 2 148 ? 67.431 57.154 10.571 1.00 134.55 325 SER C CA 1
ATOM 4728 C C . SER C 2 148 ? 67.830 58.170 9.514 1.00 136.43 325 SER C C 1
ATOM 4729 O O . SER C 2 148 ? 68.246 57.811 8.406 1.00 148.38 325 SER C O 1
ATOM 4732 N N . ASN C 2 149 ? 67.743 59.441 9.908 1.00 131.56 326 ASN C N 1
ATOM 4733 C CA . ASN C 2 149 ? 68.016 60.600 9.066 1.00 127.44 326 ASN C CA 1
ATOM 4734 C C . ASN C 2 149 ? 69.500 60.866 8.837 1.00 133.44 326 ASN C C 1
ATOM 4735 O O . ASN C 2 149 ? 69.825 61.753 8.038 1.00 140.78 326 ASN C O 1
ATOM 4740 N N . ILE C 2 150 ? 70.401 60.162 9.520 1.00 134.96 327 ILE C N 1
ATOM 4741 C CA . ILE C 2 150 ? 71.826 60.448 9.304 1.00 146.32 327 ILE C CA 1
ATOM 4742 C C . ILE C 2 150 ? 72.184 60.135 7.855 1.00 159.56 327 ILE C C 1
ATOM 4743 O O . ILE C 2 150 ? 71.618 59.192 7.266 1.00 156.17 327 ILE C O 1
ATOM 4748 N N . PRO C 2 151 ? 73.062 60.906 7.210 1.00 171.22 328 PRO C N 1
ATOM 4749 C CA . PRO C 2 151 ? 73.338 60.706 5.782 1.00 185.96 328 PRO C CA 1
ATOM 4750 C C . PRO C 2 151 ? 74.400 59.662 5.470 1.00 197.66 328 PRO C C 1
ATOM 4751 O O . PRO C 2 151 ? 74.892 59.635 4.339 1.00 207.40 328 PRO C O 1
ATOM 4755 N N . ALA C 2 152 ? 74.767 58.796 6.417 1.00 192.92 329 ALA C N 1
ATOM 4756 C CA . ALA C 2 152 ? 75.858 57.853 6.215 1.00 199.51 329 ALA C CA 1
ATOM 4757 C C . ALA C 2 152 ? 75.421 56.401 6.064 1.00 195.64 329 ALA C C 1
ATOM 4758 O O . ALA C 2 152 ? 76.263 55.565 5.716 1.00 204.45 329 ALA C O 1
ATOM 4760 N N . ILE C 2 153 ? 74.153 56.063 6.318 1.00 189.62 330 ILE C N 1
ATOM 4761 C CA . ILE C 2 153 ? 73.697 54.705 6.032 1.00 181.31 330 ILE C CA 1
ATOM 4762 C C . ILE C 2 153 ? 72.975 54.698 4.690 1.00 178.40 330 ILE C C 1
ATOM 4763 O O . ILE C 2 153 ? 73.306 53.906 3.801 1.00 187.26 330 ILE C O 1
ATOM 4768 N N . ARG C 2 154 ? 71.974 55.569 4.542 1.00 172.65 331 ARG C N 1
ATOM 4769 C CA . ARG C 2 154 ? 71.172 55.567 3.323 1.00 172.68 331 ARG C CA 1
ATOM 4770 C C . ARG C 2 154 ? 71.988 55.973 2.102 1.00 185.14 331 ARG C C 1
ATOM 4771 O O . ARG C 2 154 ? 71.763 55.442 1.008 1.00 188.66 331 ARG C O 1
ATOM 4773 N N . SER C 2 155 ? 72.935 56.898 2.259 1.00 190.93 332 SER C N 1
ATOM 4774 C CA . SER C 2 155 ? 73.718 57.352 1.114 1.00 210.57 332 SER C CA 1
ATOM 4775 C C . SER C 2 155 ? 74.848 56.383 0.790 1.00 224.43 332 SER C C 1
ATOM 4776 O O . SER C 2 155 ? 75.003 55.965 -0.363 1.00 231.01 332 SER C O 1
ATOM 4778 N N . ARG C 2 156 ? 75.653 56.024 1.788 1.00 227.73 333 ARG C N 1
ATOM 4779 C CA . ARG C 2 156 ? 76.754 55.094 1.568 1.00 233.84 333 ARG C CA 1
ATOM 4780 C C . ARG C 2 156 ? 76.202 53.711 1.243 1.00 230.61 333 ARG C C 1
ATOM 4781 O O . ARG C 2 156 ? 75.401 53.161 2.005 1.00 224.71 333 ARG C O 1
ATOM 4783 N N . HIS C 2 157 ? 76.622 53.157 0.109 1.00 235.32 334 HIS C N 1
ATOM 4784 C CA . HIS C 2 157 ? 76.110 51.866 -0.328 1.00 227.19 334 HIS C CA 1
ATOM 4785 C C . HIS C 2 157 ? 76.623 50.749 0.572 1.00 223.14 334 HIS C C 1
ATOM 4786 O O . HIS C 2 157 ? 77.792 50.735 0.968 1.00 224.93 334 HIS C O 1
ATOM 4788 N N . TRP C 2 158 ? 75.737 49.806 0.894 1.00 217.02 335 TRP C N 1
ATOM 4789 C CA . TRP C 2 158 ? 76.101 48.680 1.745 1.00 215.99 335 TRP C CA 1
ATOM 4790 C C . TRP C 2 158 ? 75.648 47.358 1.137 1.00 220.81 335 TRP C C 1
ATOM 4791 O O . TRP C 2 158 ? 75.143 47.326 0.009 1.00 225.23 335 TRP C O 1
ATOM 4802 N N . ALA C 2 159 ? 75.824 46.267 1.880 1.00 221.22 336 ALA C N 1
ATOM 4803 C CA . ALA C 2 159 ? 75.516 44.921 1.398 1.00 222.16 336 ALA C CA 1
ATOM 4804 C C . ALA C 2 159 ? 74.012 44.784 1.209 1.00 215.69 336 ALA C C 1
ATOM 4805 O O . ALA C 2 159 ? 73.259 44.638 2.174 1.00 204.47 336 ALA C O 1
ATOM 4807 N N . LEU C 2 160 ? 73.569 44.820 -0.044 1.00 222.36 337 LEU C N 1
ATOM 4808 C CA . LEU C 2 160 ? 72.151 44.763 -0.363 1.00 222.76 337 LEU C CA 1
ATOM 4809 C C . LEU C 2 160 ? 71.712 43.309 -0.494 1.00 226.23 337 LEU C C 1
ATOM 4810 O O . LEU C 2 160 ? 72.237 42.565 -1.331 1.00 236.74 337 LEU C O 1
ATOM 4812 N N . VAL C 2 161 ? 70.759 42.909 0.344 1.00 218.37 338 VAL C N 1
ATOM 4813 C CA . VAL C 2 161 ? 70.127 41.599 0.256 1.00 214.79 338 VAL C CA 1
ATOM 4814 C C . VAL C 2 161 ? 68.628 41.821 0.124 1.00 213.90 338 VAL C C 1
ATOM 4815 O O . VAL C 2 161 ? 68.164 42.966 0.079 1.00 207.24 338 VAL C O 1
ATOM 4819 N N . SER C 2 162 ? 67.859 40.740 0.062 1.00 221.70 339 SER C N 1
ATOM 4820 C CA . SER C 2 162 ? 66.414 40.827 -0.064 1.00 224.25 339 SER C CA 1
ATOM 4821 C C . SER C 2 162 ? 65.744 40.411 1.239 1.00 221.24 339 SER C C 1
ATOM 4822 O O . SER C 2 162 ? 66.299 39.637 2.024 1.00 224.91 339 SER C O 1
ATOM 4825 N N .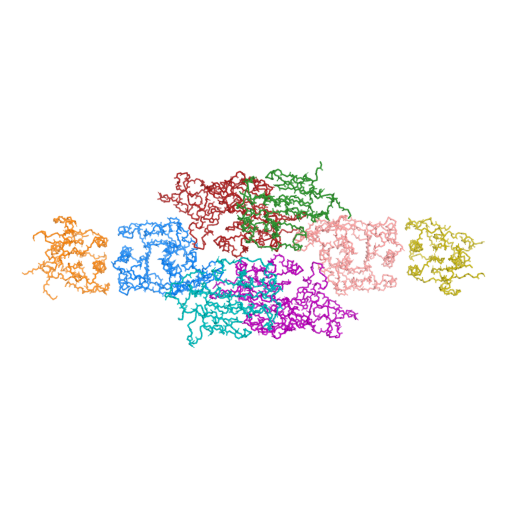 GLU C 2 163 ? 64.538 40.939 1.462 1.00 190.33 340 GLU C N 1
ATOM 4826 C CA . GLU C 2 163 ? 63.792 40.606 2.670 1.00 186.20 340 GLU C CA 1
ATOM 4827 C C . GLU C 2 163 ? 63.390 39.138 2.714 1.00 195.33 340 GLU C C 1
ATOM 4828 O O . GLU C 2 163 ? 63.031 38.638 3.786 1.00 200.00 340 GLU C O 1
ATOM 4834 N N . GLU C 2 164 ? 63.448 38.437 1.579 1.00 196.12 341 GLU C N 1
ATOM 4835 C CA . GLU C 2 164 ? 63.058 37.032 1.546 1.00 193.55 341 GLU C CA 1
ATOM 4836 C C . GLU C 2 164 ? 64.162 36.126 2.079 1.00 185.60 341 GLU C C 1
ATOM 4837 O O . GLU C 2 164 ? 63.878 35.149 2.782 1.00 186.61 341 GLU C O 1
ATOM 4840 N N . GLU C 2 165 ? 65.424 36.416 1.750 1.00 181.75 342 GLU C N 1
ATOM 4841 C CA . GLU C 2 165 ? 66.514 35.652 2.348 1.00 179.17 342 GLU C CA 1
ATOM 4842 C C . GLU C 2 165 ? 66.731 36.054 3.800 1.00 176.75 342 GLU C C 1
ATOM 4843 O O . GLU C 2 165 ? 67.217 35.246 4.600 1.00 173.96 342 GLU C O 1
ATOM 4849 N N . LEU C 2 166 ? 66.378 37.291 4.156 1.00 179.77 343 LEU C N 1
ATOM 4850 C CA . LEU C 2 166 ? 66.331 37.661 5.563 1.00 177.51 343 LEU C CA 1
ATOM 4851 C C . LEU C 2 166 ? 65.194 36.946 6.280 1.00 183.28 343 LEU C C 1
ATOM 4852 O O . LEU C 2 166 ? 65.256 36.743 7.497 1.00 184.48 343 LEU C O 1
ATOM 4854 N N . SER C 2 167 ? 64.149 36.555 5.550 1.00 180.04 344 SER C N 1
ATOM 4855 C CA . SER C 2 167 ? 63.113 35.725 6.158 1.00 169.28 344 SER C CA 1
ATOM 4856 C C . SER C 2 167 ? 63.643 34.332 6.470 1.00 166.20 344 SER C C 1
ATOM 4857 O O . SER C 2 167 ? 63.307 33.754 7.513 1.00 162.93 344 SER C O 1
ATOM 4860 N N . LEU C 2 168 ? 64.496 33.788 5.594 1.00 167.63 345 LEU C N 1
ATOM 4861 C CA . LEU C 2 168 ? 65.130 32.510 5.892 1.00 172.93 345 LEU C CA 1
ATOM 4862 C C . LEU C 2 168 ? 66.083 32.630 7.072 1.00 174.40 345 LEU C C 1
ATOM 4863 O O . LEU C 2 168 ? 66.259 31.667 7.826 1.00 173.96 345 LEU C O 1
ATOM 4865 N N . LEU C 2 169 ? 66.705 33.799 7.246 1.00 175.78 346 LEU C N 1
ATOM 4866 C CA . LEU C 2 169 ? 67.546 34.050 8.410 1.00 172.48 346 LEU C CA 1
ATOM 4867 C C . LEU C 2 169 ? 66.733 34.350 9.662 1.00 171.64 346 LEU C C 1
ATOM 4868 O O . LEU C 2 169 ? 67.250 34.197 10.774 1.00 169.22 346 LEU C O 1
ATOM 4870 N N . ALA C 2 170 ? 65.480 34.785 9.504 1.00 173.16 347 ALA C N 1
ATOM 4871 C CA . ALA C 2 170 ? 64.593 34.939 10.651 1.00 168.99 347 ALA C CA 1
ATOM 4872 C C . ALA C 2 170 ? 64.050 33.592 11.107 1.00 176.28 347 ALA C C 1
ATOM 4873 O O . ALA C 2 170 ? 63.970 33.326 12.312 1.00 176.98 347 ALA C O 1
ATOM 4875 N N . GLN C 2 171 ? 63.663 32.736 10.158 1.00 183.19 348 GLN C N 1
ATOM 4876 C CA . GLN C 2 171 ? 63.372 31.349 10.500 1.00 192.77 348 GLN C CA 1
ATOM 4877 C C . GLN C 2 171 ? 64.622 30.641 11.004 1.00 205.71 348 GLN C C 1
ATOM 4878 O O . GLN C 2 171 ? 64.529 29.733 11.837 1.00 201.78 348 GLN C O 1
ATOM 4880 N N . ASN C 2 172 ? 65.797 31.044 10.512 1.00 216.16 349 ASN C N 1
ATOM 4881 C CA . ASN C 2 172 ? 67.052 30.549 11.064 1.00 220.69 349 ASN C CA 1
ATOM 4882 C C . ASN C 2 172 ? 67.347 31.148 12.434 1.00 217.27 349 ASN C C 1
ATOM 4883 O O . ASN C 2 172 ? 68.139 30.574 13.190 1.00 220.83 349 ASN C O 1
ATOM 4885 N N . LYS C 2 173 ? 66.735 32.291 12.765 1.00 202.59 350 LYS C N 1
ATOM 4886 C CA . LYS C 2 173 ? 66.872 32.861 14.103 1.00 179.30 350 LYS C CA 1
ATOM 4887 C C . LYS C 2 173 ? 66.026 32.091 15.107 1.00 172.95 350 LYS C C 1
ATOM 4888 O O . LYS C 2 173 ? 66.520 31.681 16.164 1.00 171.38 350 LYS C O 1
ATOM 4890 N N . GLN C 2 174 ? 64.740 31.906 14.795 1.00 171.21 351 GLN C N 1
ATOM 4891 C CA . GLN C 2 174 ? 63.909 31.036 15.604 1.00 170.87 351 GLN C CA 1
ATOM 4892 C C . GLN C 2 174 ? 64.455 29.617 15.614 1.00 178.84 351 GLN C C 1
ATOM 4893 O O . GLN C 2 174 ? 64.289 28.889 16.594 1.00 179.75 351 GLN C O 1
ATOM 4895 N N . SER C 2 175 ? 65.124 29.203 14.542 1.00 181.40 352 SER C N 1
ATOM 4896 C CA . SER C 2 175 ? 65.782 27.889 14.536 1.00 191.51 352 SER C CA 1
ATOM 4897 C C . SER C 2 175 ? 66.739 27.743 15.716 1.00 202.26 352 SER C C 1
ATOM 4898 O O . SER C 2 175 ? 66.653 26.768 16.483 1.00 204.19 352 SER C O 1
ATOM 4901 N N . SER C 2 176 ? 67.578 28.762 15.955 1.00 206.68 353 SER C N 1
ATOM 4902 C CA . SER C 2 176 ? 68.762 28.534 16.768 1.00 206.47 353 SER C CA 1
ATOM 4903 C C . SER C 2 176 ? 68.478 28.720 18.248 1.00 199.28 353 SER C C 1
ATOM 4904 O O . SER C 2 176 ? 69.024 27.989 19.079 1.00 201.30 353 SER C O 1
ATOM 4906 N N . LYS C 2 177 ? 67.662 29.708 18.596 1.00 185.80 354 LYS C N 1
ATOM 4907 C CA . LYS C 2 177 ? 67.329 29.993 19.981 1.00 167.84 354 LYS C CA 1
ATOM 4908 C C . LYS C 2 177 ? 66.219 29.058 20.446 1.00 161.78 354 LYS C C 1
ATOM 4909 O O . LYS C 2 177 ? 66.465 28.108 21.186 1.00 159.39 354 LYS C O 1
ATOM 4911 N N . LYS C 2 181 ? 70.110 35.932 19.369 1.00 185.18 358 LYS C N 1
ATOM 4912 C CA . LYS C 2 181 ? 69.496 36.690 20.453 1.00 181.25 358 LYS C CA 1
ATOM 4913 C C . LYS C 2 181 ? 70.320 37.927 20.799 1.00 176.23 358 LYS C C 1
ATOM 4914 O O . LYS C 2 181 ? 70.247 38.438 21.917 1.00 177.90 358 LYS C O 1
ATOM 4916 N N . TRP C 2 182 ? 71.102 38.409 19.833 1.00 173.57 359 TRP C N 1
ATOM 4917 C CA . TRP C 2 182 ? 71.988 39.544 20.052 1.00 165.38 359 TRP C CA 1
ATOM 4918 C C . TRP C 2 182 ? 72.307 40.180 18.709 1.00 158.59 359 TRP C C 1
ATOM 4919 O O . TRP C 2 182 ? 72.356 39.477 17.694 1.00 160.13 359 TRP C O 1
ATOM 4921 N N . PRO C 2 183 ? 72.502 41.504 18.662 1.00 154.67 360 PRO C N 1
ATOM 4922 C CA . PRO C 2 183 ? 72.787 42.157 17.380 1.00 157.05 360 PRO C CA 1
ATOM 4923 C C . PRO C 2 183 ? 74.002 43.081 17.370 1.00 162.87 360 PRO C C 1
ATOM 4924 O O . PRO C 2 183 ? 74.260 43.733 16.355 1.00 160.01 360 PRO C O 1
ATOM 4928 N N . THR C 2 184 ? 74.761 43.145 18.471 1.00 167.95 361 THR C N 1
ATOM 4929 C CA . THR C 2 184 ? 75.607 44.312 18.720 1.00 171.02 361 THR C CA 1
ATOM 4930 C C . THR C 2 184 ? 76.847 44.376 17.834 1.00 173.15 361 THR C C 1
ATOM 4931 O O . THR C 2 184 ? 77.482 45.435 17.767 1.00 172.37 361 THR C O 1
ATOM 4935 N N . LYS C 2 185 ? 77.222 43.284 17.166 1.00 173.32 362 LYS C N 1
ATOM 4936 C CA . LYS C 2 185 ? 78.346 43.361 16.237 1.00 170.44 362 LYS C CA 1
ATOM 4937 C C . LYS C 2 185 ? 78.038 44.322 15.096 1.00 169.25 362 LYS C C 1
ATOM 4938 O O . LYS C 2 185 ? 78.889 45.128 14.700 1.00 176.27 362 LYS C O 1
ATOM 4940 N N . LEU C 2 186 ? 76.814 44.267 14.572 1.00 163.63 363 LEU C N 1
ATOM 4941 C CA . LEU C 2 186 ? 76.386 45.160 13.506 1.00 156.16 363 LEU C CA 1
ATOM 4942 C C . LEU C 2 186 ? 75.800 46.466 14.022 1.00 153.49 363 LEU C C 1
ATOM 4943 O O . LEU C 2 186 ? 75.779 47.454 13.280 1.00 149.64 363 LEU C O 1
ATOM 4945 N N . VAL C 2 187 ? 75.322 46.494 15.269 1.00 150.54 364 VAL C N 1
ATOM 4946 C CA . VAL C 2 187 ? 74.776 47.729 15.826 1.00 146.76 364 VAL C CA 1
ATOM 4947 C C . VAL C 2 187 ? 75.873 48.776 15.975 1.00 146.60 364 VAL C C 1
ATOM 4948 O O . VAL C 2 187 ? 75.638 49.975 15.781 1.00 146.53 364 VAL C O 1
ATOM 4950 N N . LYS C 2 188 ? 77.088 48.341 16.315 1.00 149.30 365 LYS C N 1
ATOM 4951 C CA . LYS C 2 188 ? 78.194 49.281 16.465 1.00 146.78 365 LYS C CA 1
ATOM 4952 C C . LYS C 2 188 ? 78.612 49.876 15.127 1.00 148.71 365 LYS C C 1
ATOM 4953 O O . LYS C 2 188 ? 79.080 51.019 15.079 1.00 149.95 365 LYS C O 1
ATOM 4955 N N . ASN C 2 189 ? 78.449 49.126 14.035 1.00 149.30 366 ASN C N 1
ATOM 4956 C CA . ASN C 2 189 ? 78.776 49.641 12.711 1.00 153.73 366 ASN C CA 1
ATOM 4957 C C . ASN C 2 189 ? 77.836 50.751 12.262 1.00 164.61 366 ASN C C 1
ATOM 4958 O O . ASN C 2 189 ? 78.073 51.350 11.207 1.00 164.66 366 ASN C O 1
ATOM 4960 N N . CYS C 2 190 ? 76.784 51.039 13.028 1.00 168.30 367 CYS C N 1
ATOM 4961 C CA . CYS C 2 190 ? 75.836 52.097 12.704 1.00 166.82 367 CYS C CA 1
ATOM 4962 C C . CYS C 2 190 ? 76.156 53.407 13.414 1.00 164.15 367 CYS C C 1
ATOM 4963 O O . CYS C 2 190 ? 76.259 54.453 12.767 1.00 166.40 367 CYS C O 1
ATOM 4964 N N . PHE C 2 191 ? 76.330 53.370 14.736 1.00 159.02 368 PHE C N 1
ATOM 4965 C CA . PHE C 2 191 ? 76.623 54.573 15.508 1.00 149.88 368 PHE C CA 1
ATOM 4966 C C . PHE C 2 191 ? 78.016 55.128 15.242 1.00 153.71 368 PHE C C 1
ATOM 4967 O O . PHE C 2 191 ? 78.406 56.108 15.888 1.00 148.14 368 PHE C O 1
ATOM 4969 N N . LEU C 2 192 ? 78.769 54.533 14.305 1.00 162.54 369 LEU C N 1
ATOM 4970 C CA . LEU C 2 192 ? 80.143 54.978 14.069 1.00 169.42 369 LEU C CA 1
ATOM 4971 C C . LEU C 2 192 ? 80.222 56.344 13.401 1.00 173.04 369 LEU C C 1
ATOM 4972 O O . LEU C 2 192 ? 80.848 57.257 13.969 1.00 172.09 369 LEU C O 1
ATOM 4973 N N . PRO C 2 193 ? 79.624 56.567 12.215 1.00 173.46 370 PRO C N 1
ATOM 4974 C CA . PRO C 2 193 ? 79.803 57.855 11.521 1.00 169.33 370 PRO C CA 1
ATOM 4975 C C . PRO C 2 193 ? 79.185 59.057 12.225 1.00 157.30 370 PRO C C 1
ATOM 4976 O O . PRO C 2 193 ? 78.945 60.089 11.588 1.00 154.81 370 PRO C O 1
ATOM 4980 N N . LEU C 2 194 ? 78.926 58.948 13.526 1.00 151.38 371 LEU C N 1
ATOM 4981 C CA . LEU C 2 194 ? 78.453 60.078 14.312 1.00 141.94 371 LEU C CA 1
ATOM 4982 C C . LEU C 2 194 ? 79.579 60.845 14.993 1.00 142.70 371 LEU C C 1
ATOM 4983 O O . LEU C 2 194 ? 79.348 61.966 15.460 1.00 145.74 371 LEU C O 1
ATOM 4984 N N . ARG C 2 195 ? 80.787 60.276 15.055 1.00 142.24 372 ARG C N 1
ATOM 4985 C CA . ARG C 2 195 ? 81.901 60.940 15.724 1.00 147.42 372 ARG C CA 1
ATOM 4986 C C . ARG C 2 195 ? 82.358 62.195 14.992 1.00 153.23 372 ARG C C 1
ATOM 4987 O O . ARG C 2 195 ? 83.047 63.028 15.590 1.00 153.87 372 ARG C O 1
ATOM 4989 N N . GLU C 2 196 ? 81.996 62.348 13.720 1.00 153.28 373 GLU C N 1
ATOM 4990 C CA . GLU C 2 196 ? 82.290 63.560 12.966 1.00 153.66 373 GLU C CA 1
ATOM 4991 C C . GLU C 2 196 ? 81.335 64.702 13.297 1.00 145.22 373 GLU C C 1
ATOM 4992 O O . GLU C 2 196 ? 81.338 65.720 12.598 1.00 145.63 373 GLU C O 1
ATOM 4998 N N . TYR C 2 197 ? 80.518 64.545 14.337 1.00 137.72 374 TYR C N 1
ATOM 4999 C CA . TYR C 2 197 ? 79.611 65.591 14.787 1.00 134.48 374 TYR C CA 1
ATOM 5000 C C . TYR C 2 197 ? 79.754 65.923 16.263 1.00 136.89 374 TYR C C 1
ATOM 5001 O O . TYR C 2 197 ? 79.375 67.029 16.666 1.00 132.13 374 TYR C O 1
ATOM 5010 N N . PHE C 2 198 ? 80.289 65.016 17.078 1.00 144.57 375 PHE C N 1
ATOM 5011 C CA . PHE C 2 198 ? 80.499 65.280 18.494 1.00 148.81 375 PHE C CA 1
ATOM 5012 C C . PHE C 2 198 ? 81.975 65.145 18.842 1.00 157.27 375 PHE C C 1
ATOM 5013 O O . PHE C 2 198 ? 82.840 65.291 17.972 1.00 165.32 375 PHE C O 1
ATOM 5015 N N . LYS C 2 199 ? 82.272 64.872 20.110 1.00 156.34 376 LYS C N 1
ATOM 5016 C CA . LYS C 2 199 ? 83.639 64.639 20.544 1.00 153.13 376 LYS C CA 1
ATOM 5017 C C . LYS C 2 199 ? 84.044 63.192 20.268 1.00 153.48 376 LYS C C 1
ATOM 5018 O O . LYS C 2 199 ? 83.224 62.344 19.908 1.00 146.30 376 LYS C O 1
ATOM 5020 N N . TYR C 2 200 ? 85.333 62.913 20.446 1.00 163.15 377 TYR C N 1
ATOM 5021 C CA . TYR C 2 200 ? 85.873 61.581 20.211 1.00 164.88 377 TYR C CA 1
ATOM 5022 C C . TYR C 2 200 ? 86.930 61.276 21.258 1.00 172.69 377 TYR C C 1
ATOM 5023 O O . TYR C 2 200 ? 87.853 62.070 21.461 1.00 182.93 377 TYR C O 1
ATOM 5025 N N . PHE C 2 201 ? 86.793 60.130 21.921 1.00 171.72 378 PHE C N 1
ATOM 5026 C CA . PHE C 2 201 ? 87.762 59.675 22.906 1.00 192.91 378 PHE C CA 1
ATOM 5027 C C . PHE C 2 201 ? 88.685 58.591 22.366 1.00 216.87 378 PHE C C 1
ATOM 5028 O O . PHE C 2 201 ? 89.536 58.095 23.112 1.00 204.27 378 PHE C O 1
ATOM 5030 N N . SER C 2 202 ? 88.536 58.222 21.095 1.00 79.59 379 SER C N 1
ATOM 5031 C CA . SER C 2 202 ? 89.343 57.180 20.458 1.00 100.20 379 SER C CA 1
ATOM 5032 C C . SER C 2 202 ? 89.221 55.848 21.194 1.00 107.30 379 SER C C 1
ATOM 5033 O O . SER C 2 202 ? 88.159 55.224 21.194 1.00 106.03 379 SER C O 1
ATOM 5035 N N . ALA D 1 1 ? 38.530 95.544 10.952 1.00 159.88 628 ALA D N 1
ATOM 5036 C CA . ALA D 1 1 ? 38.899 94.242 11.495 1.00 154.46 628 ALA D CA 1
ATOM 5037 C C . ALA D 1 1 ? 39.052 93.217 10.378 1.00 150.88 628 ALA D C 1
ATOM 5038 O O . ALA D 1 1 ? 38.838 93.526 9.206 1.00 156.72 628 ALA D O 1
ATOM 5040 N N . GLU D 1 2 ? 39.420 91.995 10.750 1.00 137.54 629 GLU D N 1
ATOM 5041 C CA . GLU D 1 2 ? 39.636 90.913 9.799 1.00 119.14 629 GLU D CA 1
ATOM 5042 C C . GLU D 1 2 ? 38.453 89.951 9.860 1.00 114.09 629 GLU D C 1
ATOM 5043 O O . GLU D 1 2 ? 38.122 89.434 10.933 1.00 115.27 629 GLU D O 1
ATOM 5045 N N . LYS D 1 3 ? 37.825 89.714 8.711 1.00 107.37 630 LYS D N 1
ATOM 5046 C CA . LYS D 1 3 ? 36.633 88.881 8.651 1.00 100.63 630 LYS D CA 1
ATOM 5047 C C . LYS D 1 3 ? 36.996 87.404 8.751 1.00 104.52 630 LYS D C 1
ATOM 5048 O O . LYS D 1 3 ? 38.033 86.967 8.243 1.00 104.54 630 LYS D O 1
ATOM 5051 N N . ARG D 1 4 ? 36.132 86.636 9.409 1.00 104.70 631 ARG D N 1
ATOM 5052 C CA . ARG D 1 4 ? 36.359 85.205 9.549 1.00 101.36 631 ARG D CA 1
ATOM 5053 C C . ARG D 1 4 ? 36.139 84.494 8.218 1.00 92.83 631 ARG D C 1
ATOM 5054 O O . ARG D 1 4 ? 35.392 84.957 7.352 1.00 89.68 631 ARG D O 1
ATOM 5062 N N . LYS D 1 5 ? 36.800 83.354 8.067 1.00 84.02 632 LYS D N 1
ATOM 5063 C CA . LYS D 1 5 ? 36.832 82.601 6.826 1.00 84.30 632 LYS D CA 1
ATOM 5064 C C . LYS D 1 5 ? 36.167 81.243 7.009 1.00 82.48 632 LYS D C 1
ATOM 5065 O O . LYS D 1 5 ? 36.044 80.746 8.135 1.00 85.69 632 LYS D O 1
ATOM 5069 N N . PRO D 1 6 ? 35.711 80.620 5.922 1.00 69.64 633 PRO D N 1
ATOM 5070 C CA . PRO D 1 6 ? 35.134 79.278 6.035 1.00 63.18 633 PRO D CA 1
ATOM 5071 C C . PRO D 1 6 ? 36.144 78.286 6.593 1.00 71.66 633 PRO D C 1
ATOM 5072 O O . PRO D 1 6 ? 37.359 78.465 6.488 1.00 79.57 633 PRO D O 1
ATOM 5076 N N . ILE D 1 7 ? 35.620 77.225 7.192 1.00 65.57 634 ILE D N 1
ATOM 5077 C CA . ILE D 1 7 ? 36.439 76.230 7.872 1.00 66.08 634 ILE D CA 1
ATOM 5078 C C . ILE D 1 7 ? 36.903 75.178 6.872 1.00 66.44 634 ILE D C 1
ATOM 5079 O O . ILE D 1 7 ? 36.198 74.829 5.917 1.00 62.34 634 ILE D O 1
ATOM 5084 N N . ARG D 1 8 ? 38.116 74.676 7.091 1.00 63.96 635 ARG D N 1
ATOM 5085 C CA . ARG D 1 8 ? 38.696 73.599 6.298 1.00 61.12 635 ARG D CA 1
ATOM 5086 C C . ARG D 1 8 ? 38.954 72.424 7.228 1.00 60.16 635 ARG D C 1
ATOM 5087 O O . ARG D 1 8 ? 39.732 72.545 8.182 1.00 63.76 635 ARG D O 1
ATOM 5095 N N . VAL D 1 9 ? 38.310 71.292 6.950 1.00 55.11 636 VAL D N 1
ATOM 5096 C CA . VAL D 1 9 ? 38.246 70.172 7.882 1.00 57.92 636 VAL D CA 1
ATOM 5097 C C . VAL D 1 9 ? 38.921 68.949 7.276 1.00 59.66 636 VAL D C 1
ATOM 5098 O O . VAL D 1 9 ? 38.697 68.614 6.107 1.00 57.87 636 VAL D O 1
ATOM 5102 N N . LEU D 1 10 ? 39.738 68.280 8.085 1.00 56.21 637 LEU D N 1
ATOM 5103 C CA . LEU D 1 10 ? 40.252 66.951 7.785 1.00 57.87 637 LEU D CA 1
ATOM 5104 C C . LEU D 1 10 ? 39.545 65.974 8.715 1.00 53.29 637 LEU D C 1
ATOM 5105 O O . LEU D 1 10 ? 39.754 66.007 9.933 1.00 53.57 637 LEU D O 1
ATOM 5110 N N . SER D 1 11 ? 38.708 65.112 8.148 1.00 45.47 638 SER D N 1
ATOM 5111 C CA . SER D 1 11 ? 37.913 64.168 8.926 1.00 49.58 638 SER D CA 1
ATOM 5112 C C . SER D 1 11 ? 38.389 62.749 8.639 1.00 57.10 638 SER D C 1
ATOM 5113 O O . SER D 1 11 ? 38.162 62.220 7.546 1.00 51.01 638 SER D O 1
ATOM 5116 N N . LEU D 1 12 ? 39.040 62.137 9.625 1.00 59.54 639 LEU D N 1
ATOM 5117 C CA . LEU D 1 12 ? 39.501 60.761 9.513 1.00 59.68 639 LEU D CA 1
ATOM 5118 C C . LEU D 1 12 ? 38.464 59.816 10.100 1.00 60.15 639 LEU D C 1
ATOM 5119 O O . LEU D 1 12 ? 37.817 60.137 11.101 1.00 60.40 639 LEU D O 1
ATOM 5124 N N . PHE D 1 13 ? 38.328 58.641 9.483 1.00 54.16 640 PHE D N 1
ATOM 5125 C CA . PHE D 1 13 ? 37.299 57.676 9.864 1.00 62.32 640 PHE D CA 1
ATOM 5126 C C . PHE D 1 13 ? 35.926 58.349 9.857 1.00 63.69 640 PHE D C 1
ATOM 5127 O O . PHE D 1 13 ? 35.175 58.309 10.833 1.00 64.44 640 PHE D O 1
ATOM 5135 N N . ASP D 1 14 ? 35.609 58.984 8.724 1.00 59.60 641 ASP D N 1
ATOM 5136 C CA . ASP D 1 14 ? 34.503 59.936 8.672 1.00 55.67 641 ASP D CA 1
ATOM 5137 C C . ASP D 1 14 ? 33.146 59.264 8.863 1.00 54.56 641 ASP D C 1
ATOM 5138 O O . ASP D 1 14 ? 32.227 59.887 9.405 1.00 52.36 641 ASP D O 1
ATOM 5143 N N . GLY D 1 15 ? 32.999 58.009 8.445 1.00 58.13 642 GLY D N 1
ATOM 5144 C CA . GLY D 1 15 ? 31.736 57.316 8.658 1.00 45.80 642 GLY D CA 1
ATOM 5145 C C . GLY D 1 15 ? 30.654 57.865 7.745 1.00 52.63 642 GLY D C 1
ATOM 5146 O O . GLY D 1 15 ? 30.818 57.929 6.521 1.00 67.68 642 GLY D O 1
ATOM 5147 N N . ILE D 1 16 ? 29.531 58.275 8.333 1.00 45.02 643 ILE D N 1
ATOM 5148 C CA . ILE D 1 16 ? 28.428 58.806 7.540 1.00 53.42 643 ILE D CA 1
ATOM 5149 C C . ILE D 1 16 ? 28.423 60.329 7.616 1.00 54.83 643 ILE D C 1
ATOM 5150 O O . ILE D 1 16 ? 27.362 60.963 7.580 1.00 53.37 643 ILE D O 1
ATOM 5155 N N . ALA D 1 17 ? 29.614 60.921 7.718 1.00 51.04 644 ALA D N 1
ATOM 5156 C CA . ALA D 1 17 ? 29.798 62.363 7.553 1.00 50.84 644 ALA D CA 1
ATOM 5157 C C . ALA D 1 17 ? 29.052 63.156 8.623 1.00 54.27 644 ALA D C 1
ATOM 5158 O O . ALA D 1 17 ? 28.496 64.223 8.354 1.00 48.37 644 ALA D O 1
ATOM 5160 N N . THR D 1 18 ? 29.036 62.624 9.849 1.00 58.52 645 THR D N 1
ATOM 5161 C CA . THR D 1 18 ? 28.426 63.350 10.958 1.00 52.21 645 THR D CA 1
ATOM 5162 C C . THR D 1 18 ? 29.075 64.714 11.145 1.00 54.19 645 THR D C 1
ATOM 5163 O O . THR D 1 18 ? 28.394 65.694 11.476 1.00 53.57 645 THR D O 1
ATOM 5167 N N . GLY D 1 19 ? 30.389 64.802 10.918 1.00 51.26 646 GLY D N 1
ATOM 5168 C CA . GLY D 1 19 ? 31.075 66.073 11.090 1.00 49.90 646 GLY D CA 1
ATOM 5169 C C . GLY D 1 19 ? 30.542 67.156 10.173 1.00 51.08 646 GLY D C 1
ATOM 5170 O O . GLY D 1 19 ? 30.220 68.260 10.618 1.00 54.26 646 GLY D O 1
ATOM 5171 N N . LEU D 1 20 ? 30.441 66.855 8.876 1.00 56.43 647 LEU D N 1
ATOM 5172 C CA . LEU D 1 20 ? 29.946 67.854 7.934 1.00 57.04 647 LEU D CA 1
ATOM 5173 C C . LEU D 1 20 ? 28.487 68.194 8.209 1.00 61.71 647 LEU D C 1
ATOM 5174 O O . LEU D 1 20 ? 28.084 69.358 8.103 1.00 53.76 647 LEU D O 1
ATOM 5179 N N . LEU D 1 21 ? 27.685 67.189 8.571 1.00 59.03 648 LEU D N 1
ATOM 5180 C CA . LEU D 1 21 ? 26.276 67.422 8.877 1.00 52.26 648 LEU D CA 1
ATOM 5181 C C . LEU D 1 21 ? 26.117 68.417 10.019 1.00 55.26 648 LEU D C 1
ATOM 5182 O O . LEU D 1 21 ? 25.337 69.373 9.926 1.00 48.55 648 LEU D O 1
ATOM 5187 N N . VAL D 1 22 ? 26.846 68.199 11.113 1.00 54.08 649 VAL D N 1
ATOM 5188 C CA . VAL D 1 22 ? 26.703 69.062 12.279 1.00 52.56 649 VAL D CA 1
ATOM 5189 C C . VAL D 1 22 ? 27.202 70.469 11.975 1.00 57.39 649 VAL D C 1
ATOM 5190 O O . VAL D 1 22 ? 26.613 71.460 12.426 1.00 59.47 649 VAL D O 1
ATOM 5194 N N . LEU D 1 23 ? 28.291 70.585 11.210 1.00 56.51 650 LEU D N 1
ATOM 5195 C CA . LEU D 1 23 ? 28.799 71.906 10.847 1.00 54.40 650 LEU D CA 1
ATOM 5196 C C . LEU D 1 23 ? 27.772 72.683 10.035 1.00 66.34 650 LEU D C 1
ATOM 5197 O O . LEU D 1 23 ? 27.552 73.877 10.273 1.00 68.90 650 LEU D O 1
ATOM 5202 N N . LYS D 1 24 ? 27.130 72.017 9.073 1.00 66.46 651 LYS D N 1
ATOM 5203 C CA . LYS D 1 24 ? 26.108 72.684 8.274 1.00 65.70 651 LYS D CA 1
ATOM 5204 C C . LYS D 1 24 ? 24.889 73.037 9.116 1.00 56.29 651 LYS D C 1
ATOM 5205 O O . LYS D 1 24 ? 24.309 74.115 8.950 1.00 51.39 651 LYS D O 1
ATOM 5211 N N . ASP D 1 25 ? 24.502 72.155 10.043 1.00 59.17 652 ASP D N 1
ATOM 5212 C CA . ASP D 1 25 ? 23.400 72.470 10.947 1.00 56.98 652 ASP D CA 1
ATOM 5213 C C . ASP D 1 25 ? 23.713 73.688 11.803 1.00 51.37 652 ASP D C 1
ATOM 5214 O O . ASP D 1 25 ? 22.802 74.423 12.200 1.00 58.90 652 ASP D O 1
ATOM 5219 N N . LEU D 1 26 ? 24.988 73.918 12.101 1.00 52.26 653 LEU D N 1
ATOM 5220 C CA . LEU D 1 26 ? 25.387 75.086 12.871 1.00 54.17 653 LEU D CA 1
ATOM 5221 C C . LEU D 1 26 ? 25.548 76.329 12.010 1.00 61.81 653 LEU D C 1
ATOM 5222 O O . LEU D 1 26 ? 25.853 77.399 12.546 1.00 59.37 653 LEU D O 1
ATOM 5227 N N . GLY D 1 27 ? 25.347 76.216 10.700 1.00 63.55 654 GLY D N 1
ATOM 5228 C CA . GLY D 1 27 ? 25.503 77.344 9.811 1.00 66.13 654 GLY D CA 1
ATOM 5229 C C . GLY D 1 27 ? 26.929 77.706 9.473 1.00 69.67 654 GLY D C 1
ATOM 5230 O O . GLY D 1 27 ? 27.147 78.725 8.810 1.00 70.87 654 GLY D O 1
ATOM 5231 N N . ILE D 1 28 ? 27.906 76.903 9.896 1.00 65.60 655 ILE D N 1
ATOM 5232 C CA . ILE D 1 28 ? 29.309 77.211 9.639 1.00 62.79 655 ILE D CA 1
ATOM 5233 C C . ILE D 1 28 ? 29.627 76.954 8.172 1.00 59.92 655 ILE D C 1
ATOM 5234 O O . ILE D 1 28 ? 29.346 75.873 7.639 1.00 60.26 655 ILE D O 1
ATOM 5239 N N . GLN D 1 29 ? 30.211 77.950 7.509 1.00 62.52 656 GLN D N 1
ATOM 5240 C CA . GLN D 1 29 ? 30.629 77.773 6.125 1.00 65.16 656 GLN D CA 1
ATOM 5241 C C . GLN D 1 29 ? 31.860 76.877 6.059 1.00 69.56 656 GLN D C 1
ATOM 5242 O O . GLN D 1 29 ? 32.785 77.004 6.866 1.00 69.58 656 GLN D O 1
ATOM 5248 N N . VAL D 1 30 ? 31.866 75.967 5.088 1.00 64.31 657 VAL D N 1
ATOM 5249 C CA . VAL D 1 30 ? 32.889 74.933 4.972 1.00 59.92 657 VAL D CA 1
ATOM 5250 C C . VAL D 1 30 ? 33.551 75.073 3.606 1.00 57.41 657 VAL D C 1
ATOM 5251 O O . VAL D 1 30 ? 32.923 74.799 2.575 1.00 56.85 657 VAL D O 1
ATOM 5255 N N . ASP D 1 31 ? 34.816 75.506 3.591 1.00 61.53 658 ASP D N 1
ATOM 5256 C CA A ASP D 1 31 ? 35.549 75.605 2.332 0.53 60.08 658 ASP D CA 1
ATOM 5257 C CA B ASP D 1 31 ? 35.548 75.601 2.332 0.47 59.97 658 ASP D CA 1
ATOM 5258 C C . ASP D 1 31 ? 35.780 74.221 1.732 1.00 62.94 658 ASP D C 1
ATOM 5259 O O . ASP D 1 31 ? 35.402 73.955 0.586 1.00 73.22 658 ASP D O 1
ATOM 5268 N N . ARG D 1 32 ? 36.401 73.324 2.497 1.00 62.90 659 ARG D N 1
ATOM 5269 C CA . ARG D 1 32 ? 36.635 71.969 2.019 1.00 69.08 659 ARG D CA 1
ATOM 5270 C C . ARG D 1 32 ? 36.558 70.993 3.184 1.00 59.01 659 ARG D C 1
ATOM 5271 O O . ARG D 1 32 ? 36.905 71.321 4.323 1.00 55.58 659 ARG D O 1
ATOM 5279 N N . TYR D 1 33 ? 36.097 69.784 2.878 1.00 47.86 660 TYR D N 1
ATOM 5280 C CA . TYR D 1 33 ? 35.875 68.736 3.870 1.00 51.42 660 TYR D CA 1
ATOM 5281 C C . TYR D 1 33 ? 36.477 67.451 3.308 1.00 56.55 660 TYR D C 1
ATOM 5282 O O . TYR D 1 33 ? 35.842 66.754 2.512 1.00 61.37 660 TYR D O 1
ATOM 5291 N N . ILE D 1 34 ? 37.704 67.147 3.713 1.00 52.80 661 ILE D N 1
ATOM 5292 C CA . ILE D 1 34 ? 38.425 65.987 3.204 1.00 55.01 661 ILE D CA 1
ATOM 5293 C C . ILE D 1 34 ? 38.208 64.830 4.171 1.00 53.39 661 ILE D C 1
ATOM 5294 O O . ILE D 1 34 ? 38.462 64.954 5.374 1.00 59.86 661 ILE D O 1
ATOM 5299 N N . ALA D 1 35 ? 37.719 63.708 3.651 1.00 49.33 662 ALA D N 1
ATOM 5300 C CA . ALA D 1 35 ? 37.322 62.579 4.477 1.00 56.92 662 ALA D CA 1
ATOM 5301 C C . ALA D 1 35 ? 38.113 61.343 4.087 1.00 54.89 662 ALA D C 1
ATOM 5302 O O . ALA D 1 35 ? 38.172 60.981 2.907 1.00 56.82 662 ALA D O 1
ATOM 5304 N N . SER D 1 36 ? 38.713 60.701 5.081 1.00 52.11 663 SER D N 1
ATOM 5305 C CA . SER D 1 36 ? 39.358 59.409 4.906 1.00 59.80 663 SER D CA 1
ATOM 5306 C C . SER D 1 36 ? 38.399 58.334 5.402 1.00 58.35 663 SER D C 1
ATOM 5307 O O . SER D 1 36 ? 38.018 58.331 6.578 1.00 55.50 663 SER D O 1
ATOM 5310 N N . GLU D 1 37 ? 38.003 57.437 4.502 1.00 61.11 664 GLU D N 1
ATOM 5311 C CA . GLU D 1 37 ? 37.031 56.394 4.803 1.00 58.18 664 GLU D CA 1
ATOM 5312 C C . GLU D 1 37 ? 37.170 55.309 3.743 1.00 65.20 664 GLU D C 1
ATOM 5313 O O . GLU D 1 37 ? 37.535 55.592 2.599 1.00 68.05 664 GLU D O 1
ATOM 5319 N N . VAL D 1 38 ? 36.893 54.061 4.136 1.00 62.21 665 VAL D N 1
ATOM 5320 C CA . VAL D 1 38 ? 37.111 52.921 3.247 1.00 67.50 665 VAL D CA 1
ATOM 5321 C C . VAL D 1 38 ? 35.818 52.156 2.987 1.00 71.61 665 VAL D C 1
ATOM 5322 O O . VAL D 1 38 ? 35.661 51.527 1.933 1.00 68.20 665 VAL D O 1
ATOM 5326 N N . CYS D 1 39 ? 34.889 52.195 3.940 1.00 67.05 666 CYS D N 1
ATOM 5327 C CA . CYS D 1 39 ? 33.619 51.492 3.793 1.00 53.42 666 CYS D CA 1
ATOM 5328 C C . CYS D 1 39 ? 32.784 52.137 2.694 1.00 57.63 666 CYS D C 1
ATOM 5329 O O . CYS D 1 39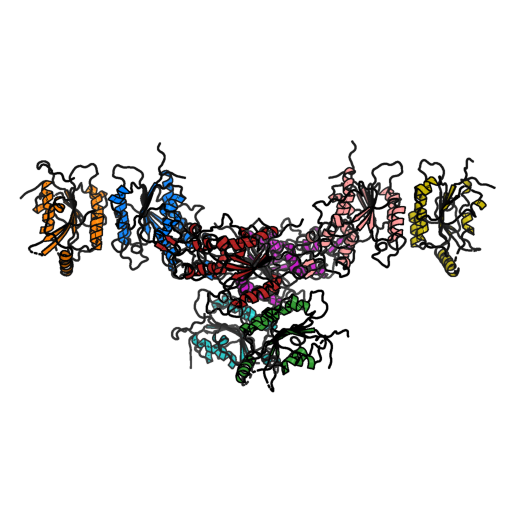 ? 32.354 53.289 2.829 1.00 64.21 666 CYS D O 1
ATOM 5332 N N . GLU D 1 40 ? 32.541 51.385 1.615 1.00 55.01 667 GLU D N 1
ATOM 5333 C CA . GLU D 1 40 ? 31.805 51.920 0.471 1.00 61.40 667 GLU D CA 1
ATOM 5334 C C . GLU D 1 40 ? 30.405 52.382 0.857 1.00 61.11 667 GLU D C 1
ATOM 5335 O O . GLU D 1 40 ? 29.901 53.359 0.293 1.00 57.26 667 GLU D O 1
ATOM 5338 N N . ASP D 1 41 ? 29.760 51.698 1.804 1.00 55.35 668 ASP D N 1
ATOM 5339 C CA . ASP D 1 41 ? 28.460 52.156 2.283 1.00 55.70 668 ASP D CA 1
ATOM 5340 C C . ASP D 1 41 ? 28.577 53.534 2.922 1.00 63.94 668 ASP D C 1
ATOM 5341 O O . ASP D 1 41 ? 27.805 54.448 2.606 1.00 54.31 668 ASP D O 1
ATOM 5346 N N . SER D 1 42 ? 29.548 53.699 3.826 1.00 64.76 669 SER D N 1
ATOM 5347 C CA . SER D 1 42 ? 29.745 54.987 4.486 1.00 61.08 669 SER D CA 1
ATOM 5348 C C . SER D 1 42 ? 30.004 56.092 3.470 1.00 63.25 669 SER D C 1
ATOM 5349 O O . SER D 1 42 ? 29.495 57.211 3.613 1.00 63.91 669 SER D O 1
ATOM 5352 N N . ILE D 1 43 ? 30.792 55.795 2.434 1.00 61.08 670 ILE D N 1
ATOM 5353 C CA . ILE D 1 43 ? 31.146 56.806 1.443 1.00 58.49 670 ILE D CA 1
ATOM 5354 C C . ILE D 1 43 ? 29.928 57.192 0.613 1.00 60.34 670 ILE D C 1
ATOM 5355 O O . ILE D 1 43 ? 29.747 58.364 0.255 1.00 62.46 670 ILE D O 1
ATOM 5360 N N . THR D 1 44 ? 29.069 56.220 0.301 1.00 57.88 671 THR D N 1
ATOM 5361 C CA . THR D 1 44 ? 27.885 56.510 -0.503 1.00 55.47 671 THR D CA 1
ATOM 5362 C C . THR D 1 44 ? 26.910 57.413 0.245 1.00 50.35 671 THR D C 1
ATOM 5363 O O . THR D 1 44 ? 26.322 58.324 -0.351 1.00 47.73 671 THR D O 1
ATOM 5367 N N . VAL D 1 45 ? 26.729 57.178 1.547 1.00 49.24 672 VAL D N 1
ATOM 5368 C CA . VAL D 1 45 ? 25.891 58.060 2.358 1.00 52.27 672 VAL D CA 1
ATOM 5369 C C . VAL D 1 45 ? 26.412 59.490 2.295 1.00 55.05 672 VAL D C 1
ATOM 5370 O O . VAL D 1 45 ? 25.667 60.431 1.996 1.00 63.82 672 VAL D O 1
ATOM 5374 N N . GLY D 1 46 ? 27.706 59.671 2.565 1.00 52.81 673 GLY D N 1
ATOM 5375 C CA . GLY D 1 46 ? 28.275 61.009 2.545 1.00 50.11 673 GLY D CA 1
ATOM 5376 C C . GLY D 1 46 ? 28.211 61.658 1.176 1.00 45.73 673 GLY D C 1
ATOM 5377 O O . GLY D 1 46 ? 27.864 62.836 1.055 1.00 50.02 673 GLY D O 1
ATOM 5378 N N . MET D 1 47 ? 28.538 60.900 0.126 1.00 47.22 674 MET D N 1
ATOM 5379 C CA . MET D 1 47 ? 28.475 61.442 -1.228 1.00 50.88 674 MET D CA 1
ATOM 5380 C C . MET D 1 47 ? 27.068 61.920 -1.559 1.00 61.83 674 MET D C 1
ATOM 5381 O O . MET D 1 47 ? 26.883 63.009 -2.114 1.00 71.88 674 MET D O 1
ATOM 5386 N N . VAL D 1 48 ? 26.059 61.113 -1.222 1.00 57.42 675 VAL D N 1
ATOM 5387 C CA . VAL D 1 48 ? 24.685 61.452 -1.579 1.00 54.57 675 VAL D CA 1
ATOM 5388 C C . VAL D 1 48 ? 24.151 62.553 -0.671 1.00 55.90 675 VAL D C 1
ATOM 5389 O O . VAL D 1 48 ? 23.633 63.573 -1.142 1.00 49.38 675 VAL D O 1
ATOM 5393 N N . ARG D 1 49 ? 24.266 62.363 0.643 1.00 58.21 676 ARG D N 1
ATOM 5394 C CA . ARG D 1 49 ? 23.661 63.288 1.596 1.00 51.53 676 ARG D CA 1
ATOM 5395 C C . ARG D 1 49 ? 24.351 64.643 1.642 1.00 55.81 676 ARG D C 1
ATOM 5396 O O . ARG D 1 49 ? 23.877 65.526 2.367 1.00 52.79 676 ARG D O 1
ATOM 5404 N N . HIS D 1 50 ? 25.449 64.834 0.901 1.00 57.24 677 HIS D N 1
ATOM 5405 C CA . HIS D 1 50 ? 26.130 66.123 0.856 1.00 57.33 677 HIS D CA 1
ATOM 5406 C C . HIS D 1 50 ? 26.545 66.475 -0.567 1.00 60.37 677 HIS D C 1
ATOM 5407 O O . HIS D 1 50 ? 27.506 67.223 -0.772 1.00 57.91 677 HIS D O 1
ATOM 5414 N N . GLN D 1 51 ? 25.836 65.919 -1.553 1.00 63.11 678 GLN D N 1
ATOM 5415 C CA . GLN D 1 51 ? 25.892 66.362 -2.949 1.00 61.71 678 GLN D CA 1
ATOM 5416 C C . GLN D 1 51 ? 27.323 66.456 -3.473 1.00 60.56 678 GLN D C 1
ATOM 5417 O O . GLN D 1 51 ? 27.679 67.384 -4.202 1.00 64.82 678 GLN D O 1
ATOM 5423 N N . GLY D 1 52 ? 28.148 65.478 -3.109 1.00 58.63 679 GLY D N 1
ATOM 5424 C CA . GLY D 1 52 ? 29.518 65.461 -3.579 1.00 60.47 679 GLY D CA 1
ATOM 5425 C C . GLY D 1 52 ? 30.396 66.558 -3.024 1.00 56.07 679 GLY D C 1
ATOM 5426 O O . GLY D 1 52 ? 31.428 66.872 -3.621 1.00 54.43 679 GLY D O 1
ATOM 5427 N N . LYS D 1 53 ? 30.005 67.166 -1.900 1.00 55.97 680 LYS D N 1
ATOM 5428 C CA . LYS D 1 53 ? 30.852 68.167 -1.259 1.00 57.98 680 LYS D CA 1
ATOM 5429 C C . LYS D 1 53 ? 32.090 67.528 -0.648 1.00 59.74 680 LYS D C 1
ATOM 5430 O O . LYS D 1 53 ? 33.196 68.072 -0.753 1.00 59.73 680 LYS D O 1
ATOM 5436 N N . ILE D 1 54 ? 31.916 66.376 -0.001 1.00 54.99 681 ILE D N 1
ATOM 5437 C CA . ILE D 1 54 ? 33.021 65.679 0.642 1.00 51.21 681 ILE D CA 1
ATOM 5438 C C . ILE D 1 54 ? 34.005 65.203 -0.413 1.00 58.84 681 ILE D C 1
ATOM 5439 O O . ILE D 1 54 ? 33.616 64.615 -1.432 1.00 63.30 681 ILE D O 1
ATOM 5444 N N . MET D 1 55 ? 35.287 65.433 -0.168 1.00 53.75 682 MET D N 1
ATOM 5445 C CA . MET D 1 55 ? 36.319 64.856 -1.008 1.00 53.40 682 MET D CA 1
ATOM 5446 C C . MET D 1 55 ? 36.938 63.657 -0.303 1.00 52.34 682 MET D C 1
ATOM 5447 O O . MET D 1 55 ? 37.516 63.794 0.782 1.00 49.65 682 MET D O 1
ATOM 5452 N N . TYR D 1 56 ? 36.827 62.493 -0.929 1.00 46.63 683 TYR D N 1
ATOM 5453 C CA . TYR D 1 56 ? 37.296 61.253 -0.336 1.00 54.28 683 TYR D CA 1
ATOM 5454 C C . TYR D 1 56 ? 38.722 60.958 -0.775 1.00 60.56 683 TYR D C 1
ATOM 5455 O O . TYR D 1 56 ? 39.076 61.123 -1.946 1.00 68.02 683 TYR D O 1
ATOM 5464 N N . VAL D 1 57 ? 39.543 60.535 0.183 1.00 50.76 684 VAL D N 1
ATOM 5465 C CA . VAL D 1 57 ? 40.947 60.243 -0.063 1.00 53.56 684 VAL D CA 1
ATOM 5466 C C . VAL D 1 57 ? 41.316 58.811 0.285 1.00 61.23 684 VAL D C 1
ATOM 5467 O O . VAL D 1 57 ? 42.463 58.411 0.070 1.00 73.00 684 VAL D O 1
ATOM 5471 N N . GLY D 1 58 ? 40.378 58.025 0.808 1.00 54.57 685 GLY D N 1
ATOM 5472 C CA . GLY D 1 58 ? 40.587 56.599 0.962 1.00 56.14 685 GLY D CA 1
ATOM 5473 C C . GLY D 1 58 ? 41.145 56.162 2.298 1.00 54.14 685 GLY D C 1
ATOM 5474 O O . GLY D 1 58 ? 40.797 56.713 3.346 1.00 60.35 685 GLY D O 1
ATOM 5475 N N . ASP D 1 59 ? 42.017 55.158 2.258 1.00 58.55 686 ASP D N 1
ATOM 5476 C CA . ASP D 1 59 ? 42.576 54.582 3.472 1.00 64.27 686 ASP D CA 1
ATOM 5477 C C . ASP D 1 59 ? 43.415 55.614 4.218 1.00 69.18 686 ASP D C 1
ATOM 5478 O O . ASP D 1 59 ? 44.251 56.304 3.624 1.00 66.57 686 ASP D O 1
ATOM 5483 N N . VAL D 1 60 ? 43.190 55.705 5.532 1.00 63.26 687 VAL D N 1
ATOM 5484 C CA . VAL D 1 60 ? 43.898 56.659 6.375 1.00 61.84 687 VAL D CA 1
ATOM 5485 C C . VAL D 1 60 ? 45.400 56.412 6.378 1.00 69.35 687 VAL D C 1
ATOM 5486 O O . VAL D 1 60 ? 46.177 57.328 6.666 1.00 78.48 687 VAL D O 1
ATOM 5490 N N . ARG D 1 61 ? 45.835 55.197 6.050 1.00 66.10 688 ARG D N 1
ATOM 5491 C CA . ARG D 1 61 ? 47.253 54.869 6.081 1.00 72.53 688 ARG D CA 1
ATOM 5492 C C . ARG D 1 61 ? 47.987 55.293 4.817 1.00 75.88 688 ARG D C 1
ATOM 5493 O O . ARG D 1 61 ? 49.221 55.338 4.824 1.00 85.33 688 ARG D O 1
ATOM 5501 N N . SER D 1 62 ? 47.267 55.609 3.744 1.00 73.71 689 SER D N 1
ATOM 5502 C CA . SER D 1 62 ? 47.866 56.136 2.526 1.00 74.09 689 SER D CA 1
ATOM 5503 C C . SER D 1 62 ? 48.003 57.656 2.541 1.00 74.56 689 SER D C 1
ATOM 5504 O O . SER D 1 62 ? 48.479 58.226 1.554 1.00 78.82 689 SER D O 1
ATOM 5507 N N . VAL D 1 63 ? 47.608 58.320 3.626 1.00 69.12 690 VAL D N 1
ATOM 5508 C CA . VAL D 1 63 ? 47.677 59.776 3.727 1.00 66.11 690 VAL D CA 1
ATOM 5509 C C . VAL D 1 63 ? 49.023 60.146 4.342 1.00 69.74 690 VAL D C 1
ATOM 5510 O O . VAL D 1 63 ? 49.236 59.983 5.547 1.00 70.01 690 VAL D O 1
ATOM 5514 N N . THR D 1 64 ? 49.932 60.649 3.516 1.00 68.07 691 THR D N 1
ATOM 5515 C CA . THR D 1 64 ? 51.274 60.998 3.953 1.00 76.01 691 THR D CA 1
ATOM 5516 C C . THR D 1 64 ? 51.328 62.452 4.417 1.00 70.64 691 THR D C 1
ATOM 5517 O O . THR D 1 64 ? 50.373 63.216 4.268 1.00 69.92 691 THR D O 1
ATOM 5521 N N . GLN D 1 65 ? 52.469 62.833 4.995 1.00 76.99 692 GLN D N 1
ATOM 5522 C CA . GLN D 1 65 ? 52.667 64.234 5.353 1.00 81.92 692 GLN D CA 1
ATOM 5523 C C . GLN D 1 65 ? 52.646 65.127 4.120 1.00 71.78 692 GLN D C 1
ATOM 5524 O O . GLN D 1 65 ? 52.146 66.255 4.181 1.00 72.97 692 GLN D O 1
ATOM 5530 N N . LYS D 1 66 ? 53.166 64.632 2.993 1.00 65.53 693 LYS D N 1
ATOM 5531 C CA . LYS D 1 66 ? 53.063 65.361 1.734 1.00 67.31 693 LYS D CA 1
ATOM 5532 C C . LYS D 1 66 ? 51.612 65.695 1.403 1.00 69.21 693 LYS D C 1
ATOM 5533 O O . LYS D 1 66 ? 51.308 66.814 0.977 1.00 74.41 693 LYS D O 1
ATOM 5539 N N . HIS D 1 67 ? 50.700 64.738 1.597 1.00 71.73 694 HIS D N 1
ATOM 5540 C CA . HIS D 1 67 ? 49.289 65.000 1.321 1.00 70.86 694 HIS D CA 1
ATOM 5541 C C . HIS D 1 67 ? 48.737 66.083 2.239 1.00 71.51 694 HIS D C 1
ATOM 5542 O O . HIS D 1 67 ? 47.976 66.952 1.797 1.00 73.43 694 HIS D O 1
ATOM 5549 N N . ILE D 1 68 ? 49.106 66.043 3.522 1.00 64.93 695 ILE D N 1
ATOM 5550 C CA . ILE D 1 68 ? 48.666 67.075 4.457 1.00 70.96 695 ILE D CA 1
ATOM 5551 C C . ILE D 1 68 ? 49.148 68.447 4.002 1.00 77.84 695 ILE D C 1
ATOM 5552 O O . ILE D 1 68 ? 48.426 69.446 4.117 1.00 86.54 695 ILE D O 1
ATOM 5557 N N . GLN D 1 69 ? 50.367 68.516 3.464 1.00 70.02 696 GLN D N 1
ATOM 5558 C CA . GLN D 1 69 ? 50.893 69.792 2.988 1.00 76.96 696 GLN D CA 1
ATOM 5559 C C . GLN D 1 69 ? 50.157 70.266 1.739 1.00 69.80 696 GLN D C 1
ATOM 5560 O O . GLN D 1 69 ? 49.822 71.450 1.622 1.00 67.29 696 GLN D O 1
ATOM 5566 N N . GLU D 1 70 ? 49.896 69.357 0.797 1.00 73.23 697 GLU D N 1
ATOM 5567 C CA . GLU D 1 70 ? 49.208 69.736 -0.434 1.00 72.38 697 GLU D CA 1
ATOM 5568 C C . GLU D 1 70 ? 47.772 70.159 -0.153 1.00 74.62 697 GLU D C 1
ATOM 5569 O O . GLU D 1 70 ? 47.310 71.200 -0.637 1.00 74.99 697 GLU D O 1
ATOM 5575 N N . TRP D 1 71 ? 47.052 69.356 0.626 1.00 65.79 698 TRP D N 1
ATOM 5576 C CA . TRP D 1 71 ? 45.624 69.548 0.812 1.00 61.70 698 TRP D CA 1
ATOM 5577 C C . TRP D 1 71 ? 45.300 70.586 1.874 1.00 65.24 698 TRP D C 1
ATOM 5578 O O . TRP D 1 71 ? 44.185 71.120 1.879 1.00 67.35 698 TRP D O 1
ATOM 5589 N N . GLY D 1 72 ? 46.239 70.875 2.768 1.00 65.66 699 GLY D N 1
ATOM 5590 C CA . GLY D 1 72 ? 46.008 71.806 3.843 1.00 64.86 699 GLY D CA 1
ATOM 5591 C C . GLY D 1 72 ? 46.194 73.249 3.422 1.00 66.69 699 GLY D C 1
ATOM 5592 O O . GLY D 1 72 ? 46.311 73.562 2.233 1.00 79.01 699 GLY D O 1
ATOM 5593 N N . PRO D 1 73 ? 46.237 74.166 4.402 1.00 75.28 700 PRO D N 1
ATOM 5594 C CA . PRO D 1 73 ? 46.121 73.830 5.825 1.00 73.83 700 PRO D CA 1
ATOM 5595 C C . PRO D 1 73 ? 44.695 73.510 6.255 1.00 73.68 700 PRO D C 1
ATOM 5596 O O . PRO D 1 73 ? 43.740 73.793 5.530 1.00 74.39 700 PRO D O 1
ATOM 5600 N N . PHE D 1 74 ? 44.568 72.903 7.429 1.00 63.51 701 PHE D N 1
ATOM 5601 C CA . PHE D 1 74 ? 43.279 72.553 7.999 1.00 60.88 701 PHE D CA 1
ATOM 5602 C C . PHE D 1 74 ? 43.056 73.345 9.277 1.00 63.07 701 PHE D C 1
ATOM 5603 O O . PHE D 1 74 ? 43.991 73.574 10.052 1.00 60.77 701 PHE D O 1
ATOM 5611 N N . ASP D 1 75 ? 41.811 73.768 9.488 1.00 62.84 702 ASP D N 1
ATOM 5612 C CA . ASP D 1 75 ? 41.434 74.421 10.731 1.00 64.40 702 ASP D CA 1
ATOM 5613 C C . ASP D 1 75 ? 40.833 73.458 11.740 1.00 68.12 702 ASP D C 1
ATOM 5614 O O . ASP D 1 75 ? 40.733 73.804 12.923 1.00 73.11 702 ASP D O 1
ATOM 5619 N N . LEU D 1 76 ? 40.449 72.262 11.303 1.00 56.93 703 LEU D N 1
ATOM 5620 C CA . LEU D 1 76 ? 39.745 71.313 12.151 1.00 52.60 703 LEU D CA 1
ATOM 5621 C C . LEU D 1 76 ? 40.094 69.902 11.707 1.00 60.05 703 LEU D C 1
ATOM 5622 O O . LEU D 1 76 ? 39.953 69.569 10.526 1.00 62.24 703 LEU D O 1
ATOM 5627 N N . VAL D 1 77 ? 40.556 69.080 12.644 1.00 59.59 704 VAL D N 1
ATOM 5628 C CA . VAL D 1 77 ? 40.840 67.672 12.390 1.00 56.16 704 VAL D CA 1
ATOM 5629 C C . VAL D 1 77 ? 40.036 66.851 13.385 1.00 58.36 704 VAL D C 1
ATOM 5630 O O . VAL D 1 77 ? 40.257 66.946 14.599 1.00 58.57 704 VAL D O 1
ATOM 5634 N N . ILE D 1 78 ? 39.102 66.049 12.878 1.00 56.70 705 ILE D N 1
ATOM 5635 C CA . ILE D 1 78 ? 38.215 65.264 13.724 1.00 62.60 705 ILE D CA 1
ATOM 5636 C C . ILE D 1 78 ? 38.306 63.798 13.327 1.00 61.02 705 ILE D C 1
ATOM 5637 O O . ILE D 1 78 ? 38.637 63.451 12.191 1.00 60.88 705 ILE D O 1
ATOM 5642 N N . GLY D 1 79 ? 37.988 62.935 14.284 1.00 54.53 706 GLY D N 1
ATOM 5643 C CA . GLY D 1 79 ? 37.960 61.520 13.999 1.00 50.25 706 GLY D CA 1
ATOM 5644 C C . GLY D 1 79 ? 37.608 60.638 15.176 1.00 56.74 706 GLY D C 1
ATOM 5645 O O . GLY D 1 79 ? 37.851 60.984 16.337 1.00 60.45 706 GLY D O 1
ATOM 5646 N N . GLY D 1 80 ? 37.016 59.490 14.866 1.00 57.85 707 GLY D N 1
ATOM 5647 C CA . GLY D 1 80 ? 36.775 58.432 15.823 1.00 66.26 707 GLY D CA 1
ATOM 5648 C C . GLY D 1 80 ? 37.185 57.107 15.214 1.00 68.73 707 GLY D C 1
ATOM 5649 O O . GLY D 1 80 ? 36.487 56.572 14.348 1.00 68.19 707 GLY D O 1
ATOM 5650 N N . SER D 1 81 ? 38.331 56.582 15.642 1.00 62.30 708 SER D N 1
ATOM 5651 C CA . SER D 1 81 ? 38.886 55.381 15.040 1.00 58.64 708 SER D CA 1
ATOM 5652 C C . SER D 1 81 ? 38.067 54.152 15.438 1.00 57.29 708 SER D C 1
ATOM 5653 O O . SER D 1 81 ? 37.366 54.168 16.452 1.00 57.38 708 SER D O 1
ATOM 5656 N N . PRO D 1 82 ? 38.134 53.080 14.642 1.00 64.12 709 PRO D N 1
ATOM 5657 C CA . PRO D 1 82 ? 37.371 51.864 14.961 1.00 63.89 709 PRO D CA 1
ATOM 5658 C C . PRO D 1 82 ? 37.649 51.363 16.371 1.00 66.40 709 PRO D C 1
ATOM 5659 O O . PRO D 1 82 ? 38.773 51.420 16.863 1.00 68.84 709 PRO D O 1
ATOM 5663 N N . CYS D 1 83 ? 36.611 50.862 17.027 1.00 69.61 710 CYS D N 1
ATOM 5664 C CA . CYS D 1 83 ? 36.743 50.456 18.416 1.00 69.04 710 CYS D CA 1
ATOM 5665 C C . CYS D 1 83 ? 36.423 48.983 18.629 1.00 65.26 710 CYS D C 1
ATOM 5666 O O . CYS D 1 83 ? 36.273 48.556 19.782 1.00 68.75 710 CYS D O 1
ATOM 5669 N N . ASN D 1 84 ? 36.305 48.196 17.555 1.00 63.59 711 ASN D N 1
ATOM 5670 C CA . ASN D 1 84 ? 35.945 46.788 17.711 1.00 66.47 711 ASN D CA 1
ATOM 5671 C C . ASN D 1 84 ? 37.033 45.999 18.431 1.00 66.55 711 ASN D C 1
ATOM 5672 O O . ASN D 1 84 ? 36.735 44.998 19.096 1.00 71.36 711 ASN D O 1
ATOM 5677 N N . ASP D 1 85 ? 38.291 46.420 18.310 1.00 71.81 712 ASP D N 1
ATOM 5678 C CA . ASP D 1 85 ? 39.390 45.832 19.065 1.00 74.51 712 ASP D CA 1
ATOM 5679 C C . ASP D 1 85 ? 39.745 46.654 20.297 1.00 73.94 712 ASP D C 1
ATOM 5680 O O . ASP D 1 85 ? 40.794 46.423 20.907 1.00 71.70 712 ASP D O 1
ATOM 5685 N N . LEU D 1 86 ? 38.897 47.610 20.668 1.00 71.62 713 LEU D N 1
ATOM 5686 C CA . LEU D 1 86 ? 39.086 48.441 21.850 1.00 67.86 713 LEU D CA 1
ATOM 5687 C C . LEU D 1 86 ? 38.001 48.252 22.897 1.00 65.51 713 LEU D C 1
ATOM 5688 O O . LEU D 1 86 ? 38.300 48.268 24.094 1.00 69.68 713 LEU D O 1
ATOM 5693 N N . SER D 1 87 ? 36.748 48.067 22.480 1.00 58.63 714 SER D N 1
ATOM 5694 C CA . SER D 1 87 ? 35.630 48.002 23.413 1.00 63.98 714 SER D CA 1
ATOM 5695 C C . SER D 1 87 ? 35.576 46.638 24.091 1.00 66.99 714 SER D C 1
ATOM 5696 O O . SER D 1 87 ? 35.658 45.600 23.426 1.00 69.64 714 SER D O 1
ATOM 5699 N N . ILE D 1 88 ? 35.422 46.644 25.418 1.00 71.83 715 ILE D N 1
ATOM 5700 C CA . ILE D 1 88 ? 35.376 45.411 26.193 1.00 80.96 715 ILE D CA 1
ATOM 5701 C C . ILE D 1 88 ? 34.159 44.562 25.862 1.00 80.17 715 ILE D C 1
ATOM 5702 O O . ILE D 1 88 ? 34.032 43.446 26.374 1.00 73.16 715 ILE D O 1
ATOM 5707 N N . VAL D 1 89 ? 33.251 45.064 25.021 1.00 77.68 716 VAL D N 1
ATOM 5708 C CA . VAL D 1 89 ? 32.121 44.262 24.578 1.00 78.47 716 VAL D CA 1
ATOM 5709 C C . VAL D 1 89 ? 32.567 43.146 23.640 1.00 80.17 716 VAL D C 1
ATOM 5710 O O . VAL D 1 89 ? 31.823 42.180 23.433 1.00 81.85 716 VAL D O 1
ATOM 5714 N N . ASN D 1 90 ? 33.772 43.246 23.070 1.00 74.84 717 ASN D N 1
ATOM 5715 C CA . ASN D 1 90 ? 34.338 42.178 22.258 1.00 75.71 717 ASN D CA 1
ATOM 5716 C C . ASN D 1 90 ? 35.332 41.390 23.103 1.00 78.61 717 ASN D C 1
ATOM 5717 O O . ASN D 1 90 ? 36.447 41.873 23.351 1.00 84.88 717 ASN D O 1
ATOM 5722 N N . PRO D 1 91 ? 34.991 40.183 23.563 1.00 72.22 718 PRO D N 1
ATOM 5723 C CA . PRO D 1 91 ? 35.967 39.377 24.317 1.00 71.93 718 PRO D CA 1
ATOM 5724 C C . PRO D 1 91 ? 37.180 38.971 23.499 1.00 71.67 718 PRO D C 1
ATOM 5725 O O . PRO D 1 91 ? 38.168 38.508 24.082 1.00 73.43 718 PRO D O 1
ATOM 5729 N N . ALA D 1 92 ? 37.135 39.118 22.175 1.00 72.97 719 ALA D N 1
ATOM 5730 C CA . ALA D 1 92 ? 38.279 38.861 21.311 1.00 75.78 719 ALA D CA 1
ATOM 5731 C C . ALA D 1 92 ? 38.946 40.150 20.839 1.00 89.01 719 ALA D C 1
ATOM 5732 O O . ALA D 1 92 ? 39.556 40.175 19.763 1.00 94.38 719 ALA D O 1
ATOM 5734 N N . ARG D 1 93 ? 38.834 41.226 21.618 1.00 83.09 720 ARG D N 1
ATOM 5735 C CA . ARG D 1 93 ? 39.460 42.488 21.245 1.00 81.86 720 ARG D CA 1
ATOM 5736 C C . ARG D 1 93 ? 40.979 42.344 21.240 1.00 81.05 720 ARG D C 1
ATOM 5737 O O . ARG D 1 93 ? 41.576 41.874 22.214 1.00 79.08 720 ARG D O 1
ATOM 5745 N N . LYS D 1 94 ? 41.606 42.741 20.133 1.00 82.04 721 LYS D N 1
ATOM 5746 C CA . LYS D 1 94 ? 43.049 42.596 19.986 1.00 84.70 721 LYS D CA 1
ATOM 5747 C C . LYS D 1 94 ? 43.834 43.746 20.608 1.00 84.62 721 LYS D C 1
ATOM 5748 O O . LYS D 1 94 ? 45.069 43.724 20.562 1.00 95.40 721 LYS D O 1
ATOM 5754 N N . GLY D 1 95 ? 43.160 44.738 21.189 1.00 80.88 722 GLY D N 1
ATOM 5755 C CA . GLY D 1 95 ? 43.841 45.822 21.869 1.00 81.90 722 GLY D CA 1
ATOM 5756 C C . GLY D 1 95 ? 44.204 46.970 20.948 1.00 69.92 722 GLY D C 1
ATOM 5757 O O . GLY D 1 95 ? 43.946 46.967 19.742 1.00 68.40 722 GLY D O 1
ATOM 5758 N N . LEU D 1 96 ? 44.841 47.979 21.548 1.00 76.70 723 LEU D N 1
ATOM 5759 C CA . LEU D 1 96 ? 45.180 49.194 20.814 1.00 78.14 723 LEU D CA 1
ATOM 5760 C C . LEU D 1 96 ? 46.343 48.992 19.849 1.00 72.14 723 LEU D C 1
ATOM 5761 O O . LEU D 1 96 ? 46.486 49.768 18.901 1.00 70.15 723 LEU D O 1
ATOM 5766 N N . TYR D 1 97 ? 47.166 47.967 20.045 1.00 69.01 724 TYR D N 1
ATOM 5767 C CA . TYR D 1 97 ? 48.355 47.795 19.223 1.00 79.84 724 TYR D CA 1
ATOM 5768 C C . TYR D 1 97 ? 48.190 46.749 18.131 1.00 89.93 724 TYR D C 1
ATOM 5769 O O . TYR D 1 97 ? 49.109 46.570 17.325 1.00 92.51 724 TYR D O 1
ATOM 5778 N N . GLU D 1 98 ? 47.048 46.068 18.071 1.00 84.18 725 GLU D N 1
ATOM 5779 C CA . GLU D 1 98 ? 46.803 45.043 17.067 1.00 83.80 725 GLU D CA 1
ATOM 5780 C C . GLU D 1 98 ? 45.425 45.254 16.453 1.00 80.23 725 GLU D C 1
ATOM 5781 O O . GLU D 1 98 ? 44.677 46.155 16.844 1.00 74.94 725 GLU D O 1
ATOM 5787 N N . GLY D 1 99 ? 45.093 44.403 15.484 1.00 81.53 726 GLY D N 1
ATOM 5788 C CA . GLY D 1 99 ? 43.806 44.491 14.816 1.00 76.36 726 GLY D CA 1
ATOM 5789 C C . GLY D 1 99 ? 43.577 45.863 14.224 1.00 75.04 726 GLY D C 1
ATOM 5790 O O . GLY D 1 99 ? 44.481 46.476 13.645 1.00 78.71 726 GLY D O 1
ATOM 5791 N N . THR D 1 100 ? 42.351 46.363 14.373 1.00 73.67 727 THR D N 1
ATOM 5792 C CA . THR D 1 100 ? 42.036 47.729 13.983 1.00 72.99 727 THR D CA 1
ATOM 5793 C C . THR D 1 100 ? 42.342 48.737 15.081 1.00 63.52 727 THR D C 1
ATOM 5794 O O . THR D 1 100 ? 42.287 49.942 14.822 1.00 60.22 727 THR D O 1
ATOM 5798 N N . GLY D 1 101 ? 42.663 48.274 16.292 1.00 65.25 728 GLY D N 1
ATOM 5799 C CA . GLY D 1 101 ? 42.974 49.200 17.370 1.00 69.55 728 GLY D CA 1
ATOM 5800 C C . GLY D 1 101 ? 44.131 50.127 17.043 1.00 74.69 728 GLY D C 1
ATOM 5801 O O . GLY D 1 101 ? 44.134 51.294 17.444 1.00 72.11 728 GLY D O 1
ATOM 5802 N N . ARG D 1 102 ? 45.126 49.627 16.303 1.00 76.39 729 ARG D N 1
ATOM 5803 C CA . ARG D 1 102 ? 46.287 50.445 15.965 1.00 81.85 729 ARG D CA 1
ATOM 5804 C C . ARG D 1 102 ? 45.952 51.598 15.027 1.00 75.43 729 ARG D C 1
ATOM 5805 O O . ARG D 1 102 ? 46.773 52.511 14.883 1.00 70.11 729 ARG D O 1
ATOM 5813 N N . LEU D 1 103 ? 44.774 51.593 14.399 1.00 60.44 730 LEU D N 1
ATOM 5814 C CA . LEU D 1 103 ? 44.397 52.713 13.548 1.00 61.07 730 LEU D CA 1
ATOM 5815 C C . LEU D 1 103 ? 44.262 54.016 14.326 1.00 65.65 730 LEU D C 1
ATOM 5816 O O . LEU D 1 103 ? 44.195 55.083 13.705 1.00 67.53 730 LEU D O 1
ATOM 5821 N N . PHE D 1 104 ? 44.225 53.959 15.662 1.00 65.91 731 PHE D N 1
ATOM 5822 C CA . PHE D 1 104 ? 44.269 55.184 16.456 1.00 66.40 731 PHE D CA 1
ATOM 5823 C C . PHE D 1 104 ? 45.563 55.957 16.212 1.00 69.15 731 PHE D C 1
ATOM 5824 O O . PHE D 1 104 ? 45.543 57.186 16.077 1.00 61.02 731 PHE D O 1
ATOM 5832 N N . PHE D 1 105 ? 46.701 55.255 16.168 1.00 63.43 732 PHE D N 1
ATOM 5833 C CA . PHE D 1 105 ? 47.979 55.931 15.965 1.00 71.02 732 PHE D CA 1
ATOM 5834 C C . PHE D 1 105 ? 48.043 56.647 14.624 1.00 75.04 732 PHE D C 1
ATOM 5835 O O . PHE D 1 105 ? 48.824 57.592 14.476 1.00 81.26 732 PHE D O 1
ATOM 5843 N N . GLU D 1 106 ? 47.240 56.222 13.648 1.00 74.72 733 GLU D N 1
ATOM 5844 C CA . GLU D 1 106 ? 47.140 56.971 12.400 1.00 72.71 733 GLU D CA 1
ATOM 5845 C C . GLU D 1 106 ? 46.520 58.342 12.636 1.00 70.84 733 GLU D C 1
ATOM 5846 O O . GLU D 1 106 ? 46.920 59.328 12.004 1.00 70.47 733 GLU D O 1
ATOM 5852 N N . PHE D 1 107 ? 45.538 58.427 13.537 1.00 66.75 734 PHE D N 1
ATOM 5853 C CA . PHE D 1 107 ? 44.996 59.731 13.906 1.00 69.13 734 PHE D CA 1
ATOM 5854 C C . PHE D 1 107 ? 46.050 60.571 14.610 1.00 69.91 734 PHE D C 1
ATOM 5855 O O . PHE D 1 107 ? 46.237 61.749 14.289 1.00 63.65 734 PHE D O 1
ATOM 5863 N N . TYR D 1 108 ? 46.736 59.978 15.591 1.00 67.37 735 TYR D N 1
ATOM 5864 C CA . TYR D 1 108 ? 47.832 60.668 16.259 1.00 66.20 735 TYR D CA 1
ATOM 5865 C C . TYR D 1 108 ? 48.870 61.144 15.253 1.00 70.59 735 TYR D C 1
ATOM 5866 O O . TYR D 1 108 ? 49.375 62.267 15.355 1.00 71.67 735 TYR D O 1
ATOM 5875 N N . ARG D 1 109 ? 49.191 60.304 14.264 1.00 77.92 736 ARG D N 1
ATOM 5876 C CA . ARG D 1 109 ? 50.213 60.659 13.283 1.00 76.76 736 ARG D CA 1
ATOM 5877 C C . ARG D 1 109 ? 49.760 61.828 12.416 1.00 72.99 736 ARG D C 1
ATOM 5878 O O . ARG D 1 109 ? 50.504 62.796 12.219 1.00 73.23 736 ARG D O 1
ATOM 5886 N N . LEU D 1 110 ? 48.536 61.758 11.889 1.00 74.48 737 LEU D N 1
ATOM 5887 C CA . LEU D 1 110 ? 48.058 62.826 11.017 1.00 74.08 737 LEU D CA 1
ATOM 5888 C C . LEU D 1 110 ? 47.740 64.095 11.798 1.00 72.08 737 LEU D C 1
ATOM 5889 O O . LEU D 1 110 ? 47.871 65.199 11.257 1.00 74.95 737 LEU D O 1
ATOM 5894 N N . LEU D 1 111 ? 47.328 63.965 13.063 1.00 68.29 738 LEU D N 1
ATOM 5895 C CA . LEU D 1 111 ? 47.155 65.147 13.900 1.00 65.77 738 LEU D CA 1
ATOM 5896 C C . LEU D 1 111 ? 48.469 65.897 14.055 1.00 73.35 738 LEU D C 1
ATOM 5897 O O . LEU D 1 111 ? 48.503 67.131 13.993 1.00 74.86 738 LEU D O 1
ATOM 5902 N N . HIS D 1 112 ? 49.564 65.162 14.254 1.00 79.55 739 HIS D N 1
ATOM 5903 C CA . HIS D 1 112 ? 50.877 65.789 14.301 1.00 72.42 739 HIS D CA 1
ATOM 5904 C C . HIS D 1 112 ? 51.221 66.438 12.966 1.00 64.60 739 HIS D C 1
ATOM 5905 O O . HIS D 1 112 ? 51.718 67.568 12.927 1.00 72.01 739 HIS D O 1
ATOM 5912 N N . ASP D 1 113 ? 50.939 65.745 11.860 1.00 69.95 740 ASP D N 1
ATOM 5913 C CA . ASP D 1 113 ? 51.278 66.267 10.539 1.00 72.55 740 ASP D CA 1
ATOM 5914 C C . ASP D 1 113 ? 50.548 67.569 10.232 1.00 73.47 740 ASP D C 1
ATOM 5915 O O . ASP D 1 113 ? 51.072 68.413 9.495 1.00 71.48 740 ASP D O 1
ATOM 5920 N N . ALA D 1 114 ? 49.344 67.751 10.777 1.00 73.52 741 ALA D N 1
ATOM 5921 C CA . ALA D 1 114 ? 48.492 68.880 10.426 1.00 70.74 741 ALA D CA 1
ATOM 5922 C C . ALA D 1 114 ? 48.565 70.035 11.418 1.00 71.58 741 ALA D C 1
ATOM 5923 O O . ALA D 1 114 ? 48.024 71.109 11.130 1.00 65.20 741 ALA D O 1
ATOM 5925 N N . ARG D 1 115 ? 49.210 69.846 12.567 1.00 78.91 742 ARG D N 1
ATOM 5926 C CA . ARG D 1 115 ? 49.287 70.904 13.559 1.00 81.68 742 ARG D CA 1
ATOM 5927 C C . ARG D 1 115 ? 50.067 72.096 13.009 1.00 87.89 742 ARG D C 1
ATOM 5928 O O . ARG D 1 115 ? 51.016 71.928 12.236 1.00 84.85 742 ARG D O 1
ATOM 5936 N N . PRO D 1 116 ? 49.682 73.315 13.382 1.00 83.61 743 PRO D N 1
ATOM 5937 C CA . PRO D 1 116 ? 50.509 74.472 13.034 1.00 77.26 743 PRO D CA 1
ATOM 5938 C C . PRO D 1 116 ? 51.838 74.389 13.761 1.00 79.15 743 PRO D C 1
ATOM 5939 O O . PRO D 1 116 ? 51.909 73.943 14.908 1.00 80.56 743 PRO D O 1
ATOM 5943 N N . LYS D 1 117 ? 52.898 74.804 13.075 1.00 78.83 744 LYS D N 1
ATOM 5944 C CA . LYS D 1 117 ? 54.216 74.783 13.688 1.00 86.21 744 LYS D CA 1
ATOM 5945 C C . LYS D 1 117 ? 54.272 75.811 14.812 1.00 94.60 744 LYS D C 1
ATOM 5946 O O . LYS D 1 117 ? 53.525 76.793 14.819 1.00 103.20 744 LYS D O 1
ATOM 5952 N N . GLU D 1 118 ? 55.146 75.560 15.785 1.00 98.56 745 GLU D N 1
ATOM 5953 C CA . GLU D 1 118 ? 55.295 76.486 16.900 1.00 100.03 745 GLU D CA 1
ATOM 5954 C C . GLU D 1 118 ? 55.615 77.880 16.380 1.00 91.88 745 GLU D C 1
ATOM 5955 O O . GLU D 1 118 ? 56.540 78.065 15.584 1.00 94.26 745 GLU D O 1
ATOM 5961 N N . GLY D 1 119 ? 54.822 78.864 16.813 1.00 93.98 746 GLY D N 1
ATOM 5962 C CA . GLY D 1 119 ? 54.891 80.223 16.314 1.00 93.66 746 GLY D CA 1
ATOM 5963 C C . GLY D 1 119 ? 53.723 80.595 15.423 1.00 94.65 746 GLY D C 1
ATOM 5964 O O . GLY D 1 119 ? 53.360 81.776 15.351 1.00 96.12 746 GLY D O 1
ATOM 5965 N N . ASP D 1 120 ? 53.134 79.615 14.740 1.00 91.22 747 ASP D N 1
ATOM 5966 C CA . ASP D 1 120 ? 51.940 79.841 13.934 1.00 87.34 747 ASP D CA 1
ATOM 5967 C C . ASP D 1 120 ? 50.727 79.766 14.850 1.00 91.33 747 ASP D C 1
ATOM 5968 O O . ASP D 1 120 ? 50.318 78.676 15.266 1.00 95.33 747 ASP D O 1
ATOM 5973 N N . ASP D 1 121 ? 50.149 80.925 15.165 1.00 94.39 748 ASP D N 1
ATOM 5974 C CA . ASP D 1 121 ? 49.016 81.014 16.075 1.00 92.65 748 ASP D CA 1
ATOM 5975 C C . ASP D 1 121 ? 47.685 81.085 15.337 1.00 93.04 748 ASP D C 1
ATOM 5976 O O . ASP D 1 121 ? 46.707 81.616 15.874 1.00 99.24 748 ASP D O 1
ATOM 5981 N N . ARG D 1 122 ? 47.626 80.562 14.117 1.00 86.18 749 ARG D N 1
ATOM 5982 C CA . ARG D 1 122 ? 46.344 80.447 13.445 1.00 82.23 749 ARG D CA 1
ATOM 5983 C C . ARG D 1 122 ? 45.441 79.516 14.250 1.00 85.97 749 ARG D C 1
ATOM 5984 O O . ARG D 1 122 ? 45.925 78.546 14.847 1.00 86.43 749 ARG D O 1
ATOM 5992 N N . PRO D 1 123 ? 44.143 79.797 14.323 1.00 79.13 750 PRO D N 1
ATOM 5993 C CA . PRO D 1 123 ? 43.255 78.939 15.113 1.00 72.92 750 PRO D CA 1
ATOM 5994 C C . PRO D 1 123 ? 43.256 77.520 14.568 1.00 73.65 750 PRO D C 1
ATOM 5995 O O . PRO D 1 123 ? 43.075 77.295 13.369 1.00 67.32 750 PRO D O 1
ATOM 5999 N N . PHE D 1 124 ? 43.488 76.560 15.460 1.00 76.48 751 PHE D N 1
ATOM 6000 C CA . PHE D 1 124 ? 43.536 75.154 15.089 1.00 72.80 751 PHE D CA 1
ATOM 6001 C C . PHE D 1 124 ? 42.787 74.343 16.131 1.00 71.32 751 PHE D C 1
ATOM 6002 O O . PHE D 1 124 ? 43.043 74.482 17.331 1.00 73.62 751 PHE D O 1
ATOM 6010 N N . PHE D 1 125 ? 41.871 73.497 15.672 1.00 62.18 752 PHE D N 1
ATOM 6011 C CA . PHE D 1 125 ? 41.016 72.723 16.556 1.00 64.62 752 PHE D CA 1
ATOM 6012 C C . PHE D 1 125 ? 41.017 71.266 16.123 1.00 68.13 752 PHE D C 1
ATOM 6013 O O . PHE D 1 125 ? 41.100 70.961 14.930 1.00 68.43 752 PHE D O 1
ATOM 6021 N N . TRP D 1 126 ? 40.928 70.368 17.099 1.00 62.31 753 TRP D N 1
ATOM 6022 C CA . TRP D 1 126 ? 40.904 68.948 16.801 1.00 62.60 753 TRP D CA 1
ATOM 6023 C C . TRP D 1 126 ? 40.044 68.235 17.832 1.00 60.99 753 TRP D C 1
ATOM 6024 O O . TRP D 1 126 ? 39.862 68.718 18.952 1.00 61.91 753 TRP D O 1
ATOM 6035 N N . LEU D 1 127 ? 39.513 67.080 17.437 1.00 56.27 754 LEU D N 1
ATOM 6036 C CA . LEU D 1 127 ? 38.666 66.287 18.317 1.00 63.59 754 LEU D CA 1
ATOM 6037 C C . LEU D 1 127 ? 38.849 64.812 17.996 1.00 62.96 754 LEU D C 1
ATOM 6038 O O . LEU D 1 127 ? 38.831 64.423 16.825 1.00 58.74 754 LEU D O 1
ATOM 6043 N N . PHE D 1 128 ? 39.020 63.998 19.036 1.00 60.04 755 PHE D N 1
ATOM 6044 C CA . PHE D 1 128 ? 39.086 62.551 18.886 1.00 61.23 755 PHE D CA 1
ATOM 6045 C C . PHE D 1 128 ? 38.075 61.901 19.818 1.00 58.36 755 PHE D C 1
ATOM 6046 O O . PHE D 1 128 ? 38.080 62.160 21.026 1.00 62.19 755 PHE D O 1
ATOM 6054 N N . GLU D 1 129 ? 37.220 61.052 19.254 1.00 53.26 756 GLU D N 1
ATOM 6055 C CA . GLU D 1 129 ? 36.174 60.363 19.993 1.00 54.34 756 GLU D CA 1
ATOM 6056 C C . GLU D 1 129 ? 36.469 58.871 20.061 1.00 60.81 756 GLU D C 1
ATOM 6057 O O . GLU D 1 129 ? 36.973 58.284 19.097 1.00 61.76 756 GLU D O 1
ATOM 6063 N N . ASN D 1 130 ? 36.153 58.263 21.203 1.00 62.86 757 ASN D N 1
ATOM 6064 C CA . ASN D 1 130 ? 36.110 56.811 21.313 1.00 60.70 757 ASN D CA 1
ATOM 6065 C C . ASN D 1 130 ? 35.328 56.436 22.566 1.00 65.88 757 ASN D C 1
ATOM 6066 O O . ASN D 1 130 ? 34.902 57.295 23.343 1.00 69.29 757 ASN D O 1
ATOM 6071 N N . VAL D 1 131 ? 35.163 55.131 22.763 1.00 59.00 758 VAL D N 1
ATOM 6072 C CA . VAL D 1 131 ? 34.238 54.597 23.754 1.00 60.06 758 VAL D CA 1
ATOM 6073 C C . VAL D 1 131 ? 34.834 54.702 25.151 1.00 68.68 758 VAL D C 1
ATOM 6074 O O . VAL D 1 131 ? 36.056 54.732 25.339 1.00 74.57 758 VAL D O 1
ATOM 6078 N N . VAL D 1 132 ? 33.949 54.765 26.145 1.00 66.06 759 VAL D N 1
ATOM 6079 C CA . VAL D 1 132 ? 34.382 54.704 27.536 1.00 70.24 759 VAL D CA 1
ATOM 6080 C C . VAL D 1 132 ? 34.713 53.271 27.935 1.00 74.43 759 VAL D C 1
ATOM 6081 O O . VAL D 1 132 ? 35.616 53.039 28.748 1.00 81.45 759 VAL D O 1
ATOM 6085 N N . ALA D 1 133 ? 34.023 52.292 27.349 1.00 73.37 760 ALA D N 1
ATOM 6086 C CA . ALA D 1 133 ? 34.165 50.889 27.735 1.00 73.05 760 ALA D CA 1
ATOM 6087 C C . ALA D 1 133 ? 35.382 50.248 27.062 1.00 74.86 760 ALA D C 1
ATOM 6088 O O . ALA D 1 133 ? 35.289 49.241 26.361 1.00 68.78 760 ALA D O 1
ATOM 6090 N N . MET D 1 134 ? 36.544 50.851 27.299 1.00 68.46 761 MET D N 1
ATOM 6091 C CA . MET D 1 134 ? 37.818 50.307 26.856 1.00 60.84 761 MET D CA 1
ATOM 6092 C C . MET D 1 134 ? 38.673 49.987 28.074 1.00 66.20 761 MET D C 1
ATOM 6093 O O . MET D 1 134 ? 38.305 50.282 29.214 1.00 69.67 761 MET D O 1
ATOM 6098 N N . GLY D 1 135 ? 39.830 49.375 27.825 1.00 70.20 762 GLY D N 1
ATOM 6099 C CA . GLY D 1 135 ? 40.715 49.009 28.911 1.00 67.35 762 GLY D CA 1
ATOM 6100 C C . GLY D 1 135 ? 41.425 50.208 29.510 1.00 70.19 762 GLY D C 1
ATOM 6101 O O . GLY D 1 135 ? 41.599 51.250 28.877 1.00 77.48 762 GLY D O 1
ATOM 6102 N N . VAL D 1 136 ? 41.845 50.045 30.767 1.00 76.03 763 VAL D N 1
ATOM 6103 C CA . VAL D 1 136 ? 42.544 51.121 31.468 1.00 83.96 763 VAL D CA 1
ATOM 6104 C C . VAL D 1 136 ? 43.856 51.450 30.766 1.00 88.44 763 VAL D C 1
ATOM 6105 O O . VAL D 1 136 ? 44.174 52.620 30.524 1.00 86.14 763 VAL D O 1
ATOM 6109 N N . SER D 1 137 ? 44.635 50.420 30.423 1.00 90.60 764 SER D N 1
ATOM 6110 C CA . SER D 1 137 ? 45.915 50.645 29.754 1.00 90.48 764 SER D CA 1
ATOM 6111 C C . SER D 1 137 ? 45.728 51.304 28.393 1.00 85.19 764 SER D C 1
ATOM 6112 O O . SER D 1 137 ? 46.460 52.237 28.041 1.00 79.10 764 SER D O 1
ATOM 6115 N N . ASP D 1 138 ? 44.746 50.837 27.617 1.00 75.91 765 ASP D N 1
ATOM 6116 C CA . ASP D 1 138 ? 44.537 51.387 26.282 1.00 77.06 765 ASP D CA 1
ATOM 6117 C C . ASP D 1 138 ? 44.104 52.847 26.346 1.00 81.30 765 ASP D C 1
ATOM 6118 O O . ASP D 1 138 ? 44.565 53.673 25.549 1.00 84.93 765 ASP D O 1
ATOM 6123 N N . LYS D 1 139 ? 43.214 53.185 27.283 1.00 80.19 766 LYS D N 1
ATOM 6124 C CA . LYS D 1 139 ? 42.822 54.581 27.449 1.00 81.74 766 LYS D CA 1
ATOM 6125 C C . LYS D 1 139 ? 44.003 55.428 27.893 1.00 87.10 766 LYS D C 1
ATOM 6126 O O . LYS D 1 139 ? 44.176 56.563 27.432 1.00 85.24 766 LYS D O 1
ATOM 6132 N N . ARG D 1 140 ? 44.825 54.888 28.794 1.00 91.43 767 ARG D N 1
ATOM 6133 C CA . ARG D 1 140 ? 46.020 55.595 29.237 1.00 88.62 767 ARG D CA 1
ATOM 6134 C C . ARG D 1 140 ? 46.945 55.891 28.063 1.00 89.67 767 ARG D C 1
ATOM 6135 O O . ARG D 1 140 ? 47.461 57.006 27.931 1.00 87.78 767 ARG D O 1
ATOM 6143 N N . ASP D 1 141 ? 47.151 54.904 27.187 1.00 87.69 768 ASP D N 1
ATOM 6144 C CA . ASP D 1 141 ? 48.059 55.096 26.061 1.00 82.39 768 ASP D CA 1
ATOM 6145 C C . ASP D 1 141 ? 47.513 56.123 25.077 1.00 82.83 768 ASP D C 1
ATOM 6146 O O . ASP D 1 141 ? 48.280 56.885 24.478 1.00 90.79 768 ASP D O 1
ATOM 6151 N N . ILE D 1 142 ? 46.191 56.163 24.897 1.00 79.42 769 ILE D N 1
ATOM 6152 C CA . ILE D 1 142 ? 45.598 57.157 24.006 1.00 77.30 769 ILE D CA 1
ATOM 6153 C C . ILE D 1 142 ? 45.844 58.563 24.538 1.00 74.48 769 ILE D C 1
ATOM 6154 O O . ILE D 1 142 ? 46.203 59.477 23.785 1.00 70.90 769 ILE D O 1
ATOM 6159 N N . SER D 1 143 ? 45.671 58.754 25.848 1.00 72.33 770 SER D N 1
ATOM 6160 C CA . SER D 1 143 ? 45.845 60.076 26.437 1.00 72.68 770 SER D CA 1
ATOM 6161 C C . SER D 1 143 ? 47.303 60.516 26.423 1.00 77.73 770 SER D C 1
ATOM 6162 O O . SER D 1 143 ? 47.586 61.715 26.328 1.00 77.77 770 SER D O 1
ATOM 6165 N N . ARG D 1 144 ? 48.240 59.571 26.516 1.00 83.09 771 ARG D N 1
ATOM 6166 C CA . ARG D 1 144 ? 49.651 59.934 26.466 1.00 88.23 771 ARG D CA 1
ATOM 6167 C C . ARG D 1 144 ? 50.068 60.335 25.056 1.00 88.04 771 ARG D C 1
ATOM 6168 O O . ARG D 1 144 ? 50.885 61.246 24.880 1.00 92.33 771 ARG D O 1
ATOM 6176 N N . PHE D 1 145 ? 49.512 59.670 24.040 1.00 84.57 772 PHE D N 1
ATOM 6177 C CA . PHE D 1 145 ? 49.893 59.972 22.664 1.00 84.24 772 PHE D CA 1
ATOM 6178 C C . PHE D 1 145 ? 49.268 61.274 22.180 1.00 80.57 772 PHE D C 1
ATOM 6179 O O . PHE D 1 145 ? 49.877 61.991 21.378 1.00 85.08 772 PHE D O 1
ATOM 6187 N N . LEU D 1 146 ? 48.069 61.601 22.654 1.00 73.44 773 LEU D N 1
ATOM 6188 C CA . LEU D 1 146 ? 47.465 62.889 22.347 1.00 73.90 773 LEU D CA 1
ATOM 6189 C C . LEU D 1 146 ? 47.791 63.960 23.382 1.00 75.62 773 LEU D C 1
ATOM 6190 O O . LEU D 1 146 ? 47.408 65.120 23.189 1.00 74.58 773 LEU D O 1
ATOM 6195 N N . GLU D 1 147 ? 48.472 63.594 24.471 1.00 73.48 774 GLU D N 1
ATOM 6196 C CA . GLU D 1 147 ? 48.983 64.545 25.464 1.00 78.51 774 GLU D CA 1
ATOM 6197 C C . GLU D 1 147 ? 47.864 65.346 26.128 1.00 84.34 774 GLU D C 1
ATOM 6198 O O . GLU D 1 147 ? 48.004 66.545 26.380 1.00 94.09 774 GLU D O 1
ATOM 6204 N N . SER D 1 148 ? 46.753 64.682 26.429 1.00 85.06 775 SER D N 1
ATOM 6205 C CA . SER D 1 148 ? 45.656 65.317 27.151 1.00 84.83 775 SER D CA 1
ATOM 6206 C C . SER D 1 148 ? 44.685 64.239 27.601 1.00 84.66 775 SER D C 1
ATOM 6207 O O . SER D 1 148 ? 44.613 63.157 27.012 1.00 80.57 775 SER D O 1
ATOM 6210 N N . ASN D 1 149 ? 43.942 64.550 28.650 1.00 94.66 776 ASN D N 1
ATOM 6211 C CA . ASN D 1 149 ? 42.897 63.661 29.131 1.00 88.81 776 ASN D CA 1
ATOM 6212 C C . ASN D 1 149 ? 41.584 63.940 28.408 1.00 77.48 776 ASN D C 1
ATOM 6213 O O . ASN D 1 149 ? 41.342 65.066 27.959 1.00 74.64 776 ASN D O 1
ATOM 6218 N N . PRO D 1 150 ? 40.720 62.940 28.278 1.00 74.71 777 PRO D N 1
ATOM 6219 C CA . PRO D 1 150 ? 39.423 63.160 27.636 1.00 69.08 777 PRO D CA 1
ATOM 6220 C C . PRO D 1 150 ? 38.415 63.736 28.622 1.00 73.34 777 PRO D C 1
ATOM 6221 O O . PRO D 1 150 ? 38.670 63.863 29.820 1.00 77.87 777 PRO D O 1
ATOM 6225 N N . VAL D 1 151 ? 37.254 64.095 28.084 1.00 71.16 778 VAL D N 1
ATOM 6226 C CA . VAL D 1 151 ? 36.088 64.449 28.881 1.00 76.47 778 VAL D CA 1
ATOM 6227 C C . VAL D 1 151 ? 34.984 63.460 28.539 1.00 71.81 778 VAL D C 1
ATOM 6228 O O . VAL D 1 151 ? 34.828 63.069 27.376 1.00 67.43 778 VAL D O 1
ATOM 6232 N N . MET D 1 152 ? 34.246 63.024 29.555 1.00 77.32 779 MET D N 1
ATOM 6233 C CA . MET D 1 152 ? 33.198 62.030 29.369 1.00 71.81 779 MET D CA 1
ATOM 6234 C C . MET D 1 152 ? 31.875 62.736 29.101 1.00 71.31 779 MET D C 1
ATOM 6235 O O . MET D 1 152 ? 31.365 63.464 29.962 1.00 72.25 779 MET D O 1
ATOM 6240 N N . ILE D 1 153 ? 31.324 62.514 27.913 1.00 66.24 780 ILE D N 1
ATOM 6241 C CA . ILE D 1 153 ? 30.045 63.077 27.505 1.00 62.37 780 ILE D CA 1
ATOM 6242 C C . ILE D 1 153 ? 29.118 61.916 27.182 1.00 70.75 780 ILE D C 1
ATOM 6243 O O . ILE D 1 153 ? 29.339 61.191 26.202 1.00 71.66 780 ILE D O 1
ATOM 6248 N N . ASP D 1 154 ? 28.084 61.732 27.996 1.00 69.70 781 ASP D N 1
ATOM 6249 C CA . ASP D 1 154 ? 27.077 60.717 27.732 1.00 62.06 781 ASP D CA 1
ATOM 6250 C C . ASP D 1 154 ? 25.933 61.338 26.940 1.00 60.66 781 ASP D C 1
ATOM 6251 O O . ASP D 1 154 ? 25.365 62.355 27.352 1.00 58.33 781 ASP D O 1
ATOM 6256 N N . ALA D 1 155 ? 25.604 60.727 25.801 1.00 56.99 782 ALA D N 1
ATOM 6257 C CA . ALA D 1 155 ? 24.533 61.232 24.952 1.00 55.99 782 ALA D CA 1
ATOM 6258 C C . ALA D 1 155 ? 23.162 61.129 25.604 1.00 61.87 782 ALA D C 1
ATOM 6259 O O . ALA D 1 155 ? 22.199 61.693 25.071 1.00 62.35 782 ALA D O 1
ATOM 6261 N N . LYS D 1 156 ? 23.049 60.430 26.736 1.00 57.99 783 LYS D N 1
ATOM 6262 C CA . LYS D 1 156 ? 21.767 60.314 27.417 1.00 64.24 783 LYS D CA 1
ATOM 6263 C C . LYS D 1 156 ? 21.244 61.662 27.898 1.00 75.78 783 LYS D C 1
ATOM 6264 O O . LYS D 1 156 ? 20.038 61.796 28.134 1.00 79.11 783 LYS D O 1
ATOM 6270 N N . GLU D 1 157 ? 22.115 62.665 28.037 1.00 63.82 784 GLU D N 1
ATOM 6271 C CA . GLU D 1 157 ? 21.680 63.970 28.517 1.00 62.46 784 GLU D CA 1
ATOM 6272 C C . GLU D 1 157 ? 20.993 64.801 27.440 1.00 62.37 784 GLU D C 1
ATOM 6273 O O . GLU D 1 157 ? 20.285 65.757 27.776 1.00 60.27 784 GLU D O 1
ATOM 6279 N N . VAL D 1 158 ? 21.176 64.464 26.163 1.00 62.44 785 VAL D N 1
ATOM 6280 C CA . VAL D 1 158 ? 20.619 65.265 25.078 1.00 61.50 785 VAL D CA 1
ATOM 6281 C C . VAL D 1 158 ? 19.881 64.384 24.076 1.00 62.46 785 VAL D C 1
ATOM 6282 O O . VAL D 1 158 ? 19.463 64.857 23.013 1.00 64.49 785 VAL D O 1
ATOM 6286 N N . SER D 1 159 ? 19.712 63.103 24.397 1.00 57.67 786 SER D N 1
ATOM 6287 C CA . SER D 1 159 ? 19.086 62.174 23.466 1.00 58.25 786 SER D CA 1
ATOM 6288 C C . SER D 1 159 ? 18.354 61.092 24.250 1.00 63.99 786 SER D C 1
ATOM 6289 O O . SER D 1 159 ? 18.318 61.101 25.484 1.00 65.85 786 SER D O 1
ATOM 6292 N N . ALA D 1 160 ? 17.769 60.149 23.514 1.00 63.83 787 ALA D N 1
ATOM 6293 C CA . ALA D 1 160 ? 17.000 59.062 24.100 1.00 68.12 787 ALA D CA 1
ATOM 6294 C C . ALA D 1 160 ? 17.820 57.792 24.289 1.00 68.69 787 ALA D C 1
ATOM 6295 O O . ALA D 1 160 ? 17.241 56.720 24.497 1.00 71.39 787 ALA D O 1
ATOM 6297 N N . ALA D 1 161 ? 19.149 57.885 24.231 1.00 65.50 788 ALA D N 1
ATOM 6298 C CA . ALA D 1 161 ? 19.995 56.703 24.289 1.00 60.69 788 ALA D CA 1
ATOM 6299 C C . ALA D 1 161 ? 21.196 56.941 25.186 1.00 66.18 788 ALA D C 1
ATOM 6300 O O . ALA D 1 161 ? 21.750 58.044 25.223 1.00 64.41 788 ALA D O 1
ATOM 6302 N N . HIS D 1 162 ? 21.595 55.891 25.898 1.00 68.36 789 HIS D N 1
ATOM 6303 C CA . HIS D 1 162 ? 22.884 55.882 26.570 1.00 61.62 789 HIS D CA 1
ATOM 6304 C C . HIS D 1 162 ? 23.997 55.783 25.534 1.00 71.60 789 HIS D C 1
ATOM 6305 O O . HIS D 1 162 ? 23.934 54.955 24.620 1.00 77.03 789 HIS D O 1
ATOM 6312 N N . ARG D 1 163 ? 25.010 56.640 25.667 1.00 66.37 790 ARG D N 1
ATOM 6313 C CA . ARG D 1 163 ? 26.220 56.528 24.861 1.00 63.26 790 ARG D CA 1
ATOM 6314 C C . ARG D 1 163 ? 27.356 57.276 25.550 1.00 70.70 790 ARG D C 1
ATOM 6315 O O . ARG D 1 163 ? 27.685 58.409 25.182 1.00 73.46 790 ARG D O 1
ATOM 6323 N N . ALA D 1 164 ? 27.943 56.656 26.570 1.00 67.31 791 ALA D N 1
ATOM 6324 C CA . ALA D 1 164 ? 29.054 57.261 27.295 1.00 68.39 791 ALA D CA 1
ATOM 6325 C C . ALA D 1 164 ? 30.304 57.201 26.429 1.00 66.69 791 ALA D C 1
ATOM 6326 O O . ALA D 1 164 ? 30.860 56.121 26.203 1.00 65.03 791 ALA D O 1
ATOM 6328 N N . ARG D 1 165 ? 30.750 58.357 25.945 1.00 64.70 792 ARG D N 1
ATOM 6329 C CA . ARG D 1 165 ? 31.866 58.446 25.018 1.00 73.36 792 ARG D CA 1
ATOM 6330 C C . ARG D 1 165 ? 32.956 59.352 25.577 1.00 73.38 792 ARG D C 1
ATOM 6331 O O . ARG D 1 165 ? 32.676 60.340 26.264 1.00 74.47 792 ARG D O 1
ATOM 6339 N N . TYR D 1 166 ? 34.204 58.998 25.285 1.00 71.75 793 TYR D N 1
ATOM 6340 C CA . TYR D 1 166 ? 35.346 59.847 25.589 1.00 70.28 793 TYR D CA 1
ATOM 6341 C C . TYR D 1 166 ? 35.608 60.785 24.417 1.00 70.64 793 TYR D C 1
ATOM 6342 O O . TYR D 1 166 ? 35.473 60.393 23.254 1.00 64.52 793 TYR D O 1
ATOM 6351 N N . PHE D 1 167 ? 35.991 62.023 24.727 1.00 72.97 794 PHE D N 1
ATOM 6352 C CA . PHE D 1 167 ? 36.325 63.016 23.709 1.00 64.01 794 PHE D CA 1
ATOM 6353 C C . PHE D 1 167 ? 37.633 63.695 24.084 1.00 66.99 794 PHE D C 1
ATOM 6354 O O . PHE D 1 167 ? 37.692 64.434 25.073 1.00 75.05 794 PHE D O 1
ATOM 6362 N N . TRP D 1 168 ? 38.680 63.438 23.302 1.00 66.28 795 TRP D N 1
ATOM 6363 C CA . TRP D 1 168 ? 39.918 64.199 23.383 1.00 60.28 795 TRP D CA 1
ATOM 6364 C C . TRP D 1 168 ? 39.864 65.337 22.374 1.00 64.99 795 TRP D C 1
ATOM 6365 O O . TRP D 1 168 ? 39.309 65.184 21.284 1.00 62.78 795 TRP D O 1
ATOM 6376 N N . GLY D 1 169 ? 40.447 66.471 22.732 1.00 65.59 796 GLY D N 1
ATOM 6377 C CA . GLY D 1 169 ? 40.465 67.600 21.824 1.00 66.15 796 GLY D CA 1
ATOM 6378 C C . GLY D 1 169 ? 40.747 68.902 22.543 1.00 64.49 796 GLY D C 1
ATOM 6379 O O . GLY D 1 169 ? 40.958 68.945 23.756 1.00 61.26 796 GLY D O 1
ATOM 6380 N N . ASN D 1 170 ? 40.735 69.979 21.750 1.00 62.86 797 ASN D N 1
ATOM 6381 C CA . ASN D 1 170 ? 41.018 71.322 22.245 1.00 68.46 797 ASN D CA 1
ATOM 6382 C C . ASN D 1 170 ? 39.909 72.311 21.897 1.00 64.43 797 ASN D C 1
ATOM 6383 O O . ASN D 1 170 ? 40.161 73.519 21.841 1.00 68.76 797 ASN D O 1
ATOM 6388 N N . LEU D 1 171 ? 38.694 71.829 21.656 1.00 60.16 798 LEU D N 1
ATOM 6389 C CA . LEU D 1 171 ? 37.599 72.719 21.309 1.00 62.55 798 LEU D CA 1
ATOM 6390 C C . LEU D 1 171 ? 37.261 73.634 22.486 1.00 66.91 798 LEU D C 1
ATOM 6391 O O . LEU D 1 171 ? 37.449 73.261 23.647 1.00 71.80 798 LEU D O 1
ATOM 6396 N N . PRO D 1 172 ? 36.788 74.849 22.213 1.00 67.37 799 PRO D N 1
ATOM 6397 C CA . PRO D 1 172 ? 36.414 75.753 23.308 1.00 69.83 799 PRO D CA 1
ATOM 6398 C C . PRO D 1 172 ? 35.262 75.184 24.123 1.00 71.50 799 PRO D C 1
ATOM 6399 O O . PRO D 1 172 ? 34.247 74.747 23.576 1.00 63.63 799 PRO D O 1
ATOM 6403 N N . GLY D 1 173 ? 35.437 75.179 25.442 1.00 76.29 800 GLY D N 1
ATOM 6404 C CA . GLY D 1 173 ? 34.394 74.756 26.354 1.00 77.90 800 GLY D CA 1
ATOM 6405 C C . GLY D 1 173 ? 33.908 73.333 26.171 1.00 76.70 800 GLY D C 1
ATOM 6406 O O . GLY D 1 173 ? 32.699 73.086 26.181 1.00 76.88 800 GLY D O 1
ATOM 6407 N N . MET D 1 174 ? 34.832 72.383 26.001 1.00 77.59 801 MET D N 1
ATOM 6408 C CA . MET D 1 174 ? 34.439 70.978 25.964 1.00 75.04 801 MET D CA 1
ATOM 6409 C C . MET D 1 174 ? 33.923 70.490 27.307 1.00 85.31 801 MET D C 1
ATOM 6410 O O . MET D 1 174 ? 33.234 69.465 27.356 1.00 94.49 801 MET D O 1
ATOM 6415 N N . ASN D 1 175 ? 34.245 71.192 28.389 1.00 86.00 802 ASN D N 1
ATOM 6416 C CA . ASN D 1 175 ? 33.839 70.801 29.730 1.00 92.81 802 ASN D CA 1
ATOM 6417 C C . ASN D 1 175 ? 32.630 71.573 30.235 1.00 89.62 802 ASN D C 1
ATOM 6418 O O . ASN D 1 175 ? 32.151 71.288 31.337 1.00 97.84 802 ASN D O 1
ATOM 6423 N N . ARG D 1 176 ? 32.131 72.539 29.468 1.00 82.13 803 ARG D N 1
ATOM 6424 C CA . ARG D 1 176 ? 31.000 73.328 29.925 1.00 85.84 803 ARG D CA 1
ATOM 6425 C C . ARG D 1 176 ? 29.777 72.427 30.098 1.00 89.77 803 ARG D C 1
ATOM 6426 O O . ARG D 1 176 ? 29.669 71.383 29.446 1.00 91.43 803 ARG D O 1
ATOM 6434 N N . PRO D 1 177 ? 28.860 72.788 30.997 1.00 91.59 804 PRO D N 1
ATOM 6435 C CA . PRO D 1 177 ? 27.690 71.935 31.240 1.00 90.93 804 PRO D CA 1
ATOM 6436 C C . PRO D 1 177 ? 26.894 71.687 29.967 1.00 91.30 804 PRO D C 1
ATOM 6437 O O . PRO D 1 177 ? 26.738 72.572 29.124 1.00 98.14 804 PRO D O 1
ATOM 6441 N N . LEU D 1 178 ? 26.398 70.461 29.834 1.00 95.69 805 LEU D N 1
ATOM 6442 C CA . LEU D 1 178 ? 25.585 70.079 28.687 1.00 91.60 805 LEU D CA 1
ATOM 6443 C C . LEU D 1 178 ? 24.141 70.500 28.920 1.00 92.53 805 LEU D C 1
ATOM 6444 O O . LEU D 1 178 ? 23.526 70.107 29.918 1.00 90.77 805 LEU D O 1
ATOM 6449 N N . ALA D 1 179 ? 23.601 71.294 27.999 1.00 96.27 806 ALA D N 1
ATOM 6450 C CA . ALA D 1 179 ? 22.247 71.820 28.097 1.00 99.98 806 ALA D CA 1
ATOM 6451 C C . ALA D 1 179 ? 21.352 71.152 27.063 1.00 97.66 806 ALA D C 1
ATOM 6452 O O . ALA D 1 179 ? 21.777 70.886 25.931 1.00 92.83 806 ALA D O 1
ATOM 6454 N N . SER D 1 180 ? 20.113 70.876 27.463 1.00 103.93 807 SER D N 1
ATOM 6455 C CA . SER D 1 180 ? 19.144 70.229 26.585 1.00 103.15 807 SER D CA 1
ATOM 6456 C C . SER D 1 180 ? 18.514 71.267 25.660 1.00 102.18 807 SER D C 1
ATOM 6457 O O . SER D 1 180 ? 17.762 72.141 26.107 1.00 97.98 807 SER D O 1
ATOM 6460 N N . THR D 1 181 ? 18.846 71.186 24.372 1.00 102.34 808 THR D N 1
ATOM 6461 C CA . THR D 1 181 ? 18.143 71.945 23.344 1.00 97.38 808 THR D CA 1
ATOM 6462 C C . THR D 1 181 ? 16.669 71.537 23.333 1.00 101.67 808 THR D C 1
ATOM 6463 O O . THR D 1 181 ? 16.314 70.418 23.712 1.00 104.05 808 THR D O 1
ATOM 6467 N N . VAL D 1 182 ? 15.796 72.469 22.935 1.00 102.92 809 VAL D N 1
ATOM 6468 C CA . VAL D 1 182 ? 14.376 72.139 22.803 1.00 101.67 809 VAL D CA 1
ATOM 6469 C C . VAL D 1 182 ? 14.080 71.285 21.580 1.00 100.51 809 VAL D C 1
ATOM 6470 O O . VAL D 1 182 ? 12.981 70.724 21.478 1.00 99.91 809 VAL D O 1
ATOM 6474 N N . ASN D 1 183 ? 15.026 71.175 20.647 1.00 99.70 810 ASN D N 1
ATOM 6475 C CA . ASN D 1 183 ? 14.923 70.259 19.520 1.00 103.58 810 ASN D CA 1
ATOM 6476 C C . ASN D 1 183 ? 15.509 68.887 19.823 1.00 100.06 810 ASN D C 1
ATOM 6477 O O . ASN D 1 183 ? 15.416 67.989 18.979 1.00 104.49 810 ASN D O 1
ATOM 6482 N N . ASP D 1 184 ? 16.115 68.707 20.994 1.00 90.32 811 ASP D N 1
ATOM 6483 C CA . ASP D 1 184 ? 16.529 67.379 21.419 1.00 85.95 811 ASP D CA 1
ATOM 6484 C C . ASP D 1 184 ? 15.310 66.555 21.802 1.00 84.70 811 ASP D C 1
ATOM 6485 O O . ASP D 1 184 ? 14.387 67.047 22.458 1.00 89.99 811 ASP D O 1
ATOM 6490 N N . LYS D 1 185 ? 15.306 65.295 21.385 1.00 73.68 812 LYS D N 1
ATOM 6491 C CA . LYS D 1 185 ? 14.275 64.341 21.781 1.00 70.97 812 LYS D CA 1
ATOM 6492 C C . LYS D 1 185 ? 14.856 63.498 22.913 1.00 68.05 812 LYS D C 1
ATOM 6493 O O . LYS D 1 185 ? 15.635 62.570 22.678 1.00 58.79 812 LYS D O 1
ATOM 6499 N N . LEU D 1 186 ? 14.478 63.836 24.148 1.00 68.60 813 LEU D N 1
ATOM 6500 C CA . LEU D 1 186 ? 15.086 63.222 25.324 1.00 62.95 813 LEU D CA 1
ATOM 6501 C C . LEU D 1 186 ? 14.508 61.846 25.631 1.00 71.06 813 LEU D C 1
ATOM 6502 O O . LEU D 1 186 ? 15.201 61.009 26.222 1.00 65.22 813 LEU D O 1
ATOM 6507 N N . GLU D 1 187 ? 13.258 61.596 25.256 1.00 74.97 814 GLU D N 1
ATOM 6508 C CA . GLU D 1 187 ? 12.587 60.340 25.553 1.00 76.02 814 GLU D CA 1
ATOM 6509 C C . GLU D 1 187 ? 12.430 59.516 24.282 1.00 66.07 814 GLU D C 1
ATOM 6510 O O . GLU D 1 187 ? 12.282 60.058 23.183 1.00 66.92 814 GLU D O 1
ATOM 6516 N N . LEU D 1 188 ? 12.461 58.191 24.446 1.00 61.97 815 LEU D N 1
ATOM 6517 C CA . LEU D 1 188 ? 12.322 57.297 23.300 1.00 60.32 815 LEU D CA 1
ATOM 6518 C C . LEU D 1 188 ? 11.004 57.526 22.568 1.00 62.84 815 LEU D C 1
ATOM 6519 O O . LEU D 1 188 ? 10.944 57.426 21.337 1.00 65.15 815 LEU D O 1
ATOM 6524 N N . GLN D 1 189 ? 9.940 57.845 23.311 1.00 62.43 816 GLN D N 1
ATOM 6525 C CA . GLN D 1 189 ? 8.630 58.054 22.699 1.00 60.93 816 GLN D CA 1
ATOM 6526 C C . GLN D 1 189 ? 8.680 59.118 21.608 1.00 59.83 816 GLN D C 1
ATOM 6527 O O . GLN D 1 189 ? 8.016 58.984 20.573 1.00 55.96 816 GLN D O 1
ATOM 6533 N N . GLU D 1 190 ? 9.470 60.176 21.814 1.00 59.70 817 GLU D N 1
ATOM 6534 C CA . GLU D 1 190 ? 9.564 61.247 20.826 1.00 64.16 817 GLU D CA 1
ATOM 6535 C C . GLU D 1 190 ? 10.229 60.797 19.530 1.00 61.11 817 GLU D C 1
ATOM 6536 O O . GLU D 1 190 ? 10.097 61.489 18.514 1.00 64.51 817 GLU D O 1
ATOM 6542 N N . CYS D 1 191 ? 10.937 59.665 19.540 1.00 54.47 818 CYS D N 1
ATOM 6543 C CA . CYS D 1 191 ? 11.643 59.166 18.367 1.00 57.23 818 CYS D CA 1
ATOM 6544 C C . CYS D 1 191 ? 10.870 58.106 17.589 1.00 63.28 818 CYS D C 1
ATOM 6545 O O . CYS D 1 191 ? 11.327 57.702 16.514 1.00 57.89 818 CYS D O 1
ATOM 6548 N N . LEU D 1 192 ? 9.725 57.650 18.093 1.00 61.54 819 LEU D N 1
ATOM 6549 C CA . LEU D 1 192 ? 8.998 56.555 17.468 1.00 56.45 819 LEU D CA 1
ATOM 6550 C C . LEU D 1 192 ? 8.050 57.069 16.393 1.00 60.51 819 LEU D C 1
ATOM 6551 O O . LEU D 1 192 ? 7.564 58.201 16.451 1.00 65.25 819 LEU D O 1
ATOM 6556 N N . GLU D 1 193 ? 7.786 56.215 15.408 1.00 56.00 820 GLU D N 1
ATOM 6557 C CA . GLU D 1 193 ? 6.807 56.537 14.386 1.00 55.89 820 GLU D CA 1
ATOM 6558 C C . GLU D 1 193 ? 5.403 56.545 14.989 1.00 57.80 820 GLU D C 1
ATOM 6559 O O . GLU D 1 193 ? 5.186 56.158 16.142 1.00 57.87 820 GLU D O 1
ATOM 6565 N N . HIS D 1 194 ? 4.439 56.993 14.190 1.00 60.47 821 HIS D N 1
ATOM 6566 C CA . HIS D 1 194 ? 3.065 57.080 14.665 1.00 65.54 821 HIS D CA 1
ATOM 6567 C C . HIS D 1 194 ? 2.527 55.702 15.039 1.00 69.10 821 HIS D C 1
ATOM 6568 O O . HIS D 1 194 ? 2.867 54.686 14.427 1.00 59.59 821 HIS D O 1
ATOM 6575 N N . GLY D 1 195 ? 1.685 55.679 16.071 1.00 74.33 822 GLY D N 1
ATOM 6576 C CA . GLY D 1 195 ? 0.992 54.469 16.462 1.00 69.07 822 GLY D CA 1
ATOM 6577 C C . GLY D 1 195 ? 1.807 53.475 17.255 1.00 67.68 822 GLY D C 1
ATOM 6578 O O . GLY D 1 195 ? 1.395 52.318 17.380 1.00 73.72 822 GLY D O 1
ATOM 6579 N N . ARG D 1 196 ? 2.948 53.887 17.803 1.00 62.77 823 ARG D N 1
ATOM 6580 C CA . ARG D 1 196 ? 3.827 52.986 18.531 1.00 59.25 823 ARG D CA 1
ATOM 6581 C C . ARG D 1 196 ? 4.141 53.568 19.903 1.00 60.17 823 ARG D C 1
ATOM 6582 O O . ARG D 1 196 ? 4.229 54.787 20.075 1.00 57.79 823 ARG D O 1
ATOM 6590 N N . ILE D 1 197 ? 4.304 52.680 20.882 1.00 62.16 824 ILE D N 1
ATOM 6591 C CA . ILE D 1 197 ? 4.443 53.057 22.284 1.00 58.07 824 ILE D CA 1
ATOM 6592 C C . ILE D 1 197 ? 5.815 52.617 22.777 1.00 55.56 824 ILE D C 1
ATOM 6593 O O . ILE D 1 197 ? 6.222 51.470 22.559 1.00 59.26 824 ILE D O 1
ATOM 6598 N N . ALA D 1 198 ? 6.523 53.530 23.435 1.00 55.24 825 ALA D N 1
ATOM 6599 C CA . ALA D 1 198 ? 7.817 53.215 24.016 1.00 56.44 825 ALA D CA 1
ATOM 6600 C C . ALA D 1 198 ? 7.636 52.572 25.384 1.00 61.67 825 ALA D C 1
ATOM 6601 O O . ALA D 1 198 ? 6.787 52.989 26.177 1.00 57.62 825 ALA D O 1
ATOM 6603 N N . LYS D 1 199 ? 8.438 51.545 25.652 1.00 62.61 826 LYS D N 1
ATOM 6604 C CA . LYS D 1 199 ? 8.458 50.885 26.948 1.00 58.00 826 LYS D CA 1
ATOM 6605 C C . LYS D 1 199 ? 9.557 51.414 27.861 1.00 64.07 826 LYS D C 1
ATOM 6606 O O . LYS D 1 199 ? 9.620 51.012 29.027 1.00 69.35 826 LYS D O 1
ATOM 6612 N N . PHE D 1 200 ? 10.414 52.308 27.366 1.00 61.96 827 PHE D N 1
ATOM 6613 C CA . PHE D 1 200 ? 11.528 52.837 28.140 1.00 59.74 827 PHE D CA 1
ATOM 6614 C C . PHE D 1 200 ? 11.665 54.332 27.892 1.00 61.37 827 PHE D C 1
ATOM 6615 O O . PHE D 1 200 ? 11.343 54.829 26.810 1.00 63.84 827 PHE D O 1
ATOM 6623 N N . SER D 1 201 ? 12.149 55.045 28.911 1.00 61.90 828 SER D N 1
ATOM 6624 C CA . SER D 1 201 ? 12.516 56.445 28.726 1.00 65.57 828 SER D CA 1
ATOM 6625 C C . SER D 1 201 ? 13.751 56.562 27.842 1.00 64.88 828 SER D C 1
ATOM 6626 O O . SER D 1 201 ? 13.716 57.196 26.780 1.00 63.01 828 SER D O 1
ATOM 6629 N N . LYS D 1 202 ? 14.855 55.949 28.267 1.00 71.34 829 LYS D N 1
ATOM 6630 C CA . LYS D 1 202 ? 16.095 55.899 27.506 1.00 68.16 829 LYS D CA 1
ATOM 6631 C C . LYS D 1 202 ? 16.453 54.448 27.223 1.00 63.49 829 LYS D C 1
ATOM 6632 O O . LYS D 1 202 ? 16.251 53.574 28.072 1.00 74.89 829 LYS D O 1
ATOM 6638 N N . VAL D 1 203 ? 16.986 54.195 26.033 1.00 51.86 830 VAL D N 1
ATOM 6639 C CA . VAL D 1 203 ? 17.435 52.862 25.657 1.00 62.38 830 VAL D CA 1
ATOM 6640 C C . VAL D 1 203 ? 18.926 52.747 25.937 1.00 58.43 830 VAL D C 1
ATOM 6641 O O . VAL D 1 203 ? 19.639 53.743 26.090 1.00 59.00 830 VAL D O 1
ATOM 6645 N N A ARG D 1 204 ? 19.410 51.511 26.012 0.40 63.03 831 ARG D N 1
ATOM 6646 N N B ARG D 1 204 ? 19.407 51.507 26.006 0.60 63.54 831 ARG D N 1
ATOM 6647 C CA A ARG D 1 204 ? 20.823 51.288 26.269 0.40 61.77 831 ARG D CA 1
ATOM 6648 C CA B ARG D 1 204 ? 20.818 51.254 26.250 0.60 61.80 831 ARG D CA 1
ATOM 6649 C C A ARG D 1 204 ? 21.635 51.551 25.001 0.40 62.07 831 ARG D C 1
ATOM 6650 C C B ARG D 1 204 ? 21.631 51.502 24.979 0.60 62.41 831 ARG D C 1
ATOM 6651 O O A ARG D 1 204 ? 21.098 51.884 23.941 0.40 60.64 831 ARG D O 1
ATOM 6652 O O B ARG D 1 204 ? 21.091 51.782 23.905 0.60 62.66 831 ARG D O 1
ATOM 6667 N N . THR D 1 205 ? 22.953 51.401 25.117 1.00 63.70 832 THR D N 1
ATOM 6668 C CA . THR D 1 205 ? 23.856 51.761 24.028 1.00 63.26 832 THR D CA 1
ATOM 6669 C C . THR D 1 205 ? 23.610 50.915 22.785 1.00 60.52 832 THR D C 1
ATOM 6670 O O . THR D 1 205 ? 23.632 49.682 22.839 1.00 71.70 832 THR D O 1
ATOM 6674 N N . ILE D 1 206 ? 23.389 51.590 21.661 1.00 56.43 833 ILE D N 1
ATOM 6675 C CA . ILE D 1 206 ? 23.143 50.929 20.385 1.00 63.35 833 ILE D CA 1
ATOM 6676 C C . ILE D 1 206 ? 24.479 50.675 19.701 1.00 64.57 833 ILE D C 1
ATOM 6677 O O . ILE D 1 206 ? 25.206 51.619 19.367 1.00 67.31 833 ILE D O 1
ATOM 6682 N N . THR D 1 207 ? 24.797 49.408 19.485 1.00 60.55 834 THR D N 1
ATOM 6683 C CA . THR D 1 207 ? 25.976 49.012 18.743 1.00 65.42 834 THR D CA 1
ATOM 6684 C C . THR D 1 207 ? 25.562 48.618 17.321 1.00 60.29 834 THR D C 1
ATOM 6685 O O . THR D 1 207 ? 24.476 48.980 16.852 1.00 66.17 834 THR D O 1
ATOM 6689 N N . THR D 1 208 ? 26.424 47.879 16.628 1.00 65.93 835 THR D N 1
ATOM 6690 C CA . THR D 1 208 ? 26.129 47.417 15.278 1.00 69.99 835 THR D CA 1
ATOM 6691 C C . THR D 1 208 ? 25.294 46.140 15.249 1.00 75.14 835 THR D C 1
ATOM 6692 O O . THR D 1 208 ? 24.826 45.750 14.172 1.00 65.59 835 THR D O 1
ATOM 6696 N N . ARG D 1 209 ? 25.107 45.483 16.390 1.00 78.68 836 ARG D N 1
ATOM 6697 C CA . ARG D 1 209 ? 24.387 44.222 16.475 1.00 79.99 836 ARG D CA 1
ATOM 6698 C C . ARG D 1 209 ? 23.028 44.439 17.129 1.00 66.03 836 ARG D C 1
ATOM 6699 O O . ARG D 1 209 ? 22.870 45.302 17.997 1.00 66.50 836 ARG D O 1
ATOM 6707 N N . SER D 1 210 ? 22.043 43.645 16.708 1.00 63.40 837 SER D N 1
ATOM 6708 C CA . SER D 1 210 ? 20.663 43.930 17.092 1.00 67.52 837 SER D CA 1
ATOM 6709 C C . SER D 1 210 ? 20.344 43.574 18.540 1.00 70.81 837 SER D C 1
ATOM 6710 O O . SER D 1 210 ? 19.348 44.075 19.073 1.00 78.72 837 SER D O 1
ATOM 6713 N N . ASN D 1 211 ? 21.157 42.739 19.192 1.00 69.15 838 ASN D N 1
ATOM 6714 C CA . ASN D 1 211 ? 20.945 42.462 20.609 1.00 72.98 838 ASN D CA 1
ATOM 6715 C C . ASN D 1 211 ? 21.047 43.723 21.460 1.00 73.89 838 ASN D C 1
ATOM 6716 O O . ASN D 1 211 ? 20.487 43.764 22.560 1.00 67.61 838 ASN D O 1
ATOM 6721 N N . SER D 1 212 ? 21.747 44.752 20.974 1.00 63.32 839 SER D N 1
ATOM 6722 C CA . SER D 1 212 ? 21.803 46.023 21.683 1.00 65.03 839 SER D CA 1
ATOM 6723 C C . SER D 1 212 ? 20.509 46.815 21.549 1.00 69.59 839 SER D C 1
ATOM 6724 O O . SER D 1 212 ? 20.294 47.760 22.316 1.00 71.21 839 SER D O 1
ATOM 6727 N N . ILE D 1 213 ? 19.653 46.461 20.589 1.00 68.07 840 ILE D N 1
ATOM 6728 C CA . ILE D 1 213 ? 18.374 47.146 20.447 1.00 69.64 840 ILE D CA 1
ATOM 6729 C C . ILE D 1 213 ? 17.382 46.661 21.499 1.00 65.25 840 ILE D C 1
ATOM 6730 O O . ILE D 1 213 ? 16.491 47.413 21.913 1.00 63.11 840 ILE D O 1
ATOM 6735 N N . LYS D 1 214 ? 17.516 45.420 21.951 1.00 63.19 841 LYS D N 1
ATOM 6736 C CA . LYS D 1 214 ? 16.717 44.928 23.060 1.00 71.97 841 LYS D CA 1
ATOM 6737 C C . LYS D 1 214 ? 17.392 45.300 24.374 1.00 71.95 841 LYS D C 1
ATOM 6738 O O . LYS D 1 214 ? 18.613 45.457 24.445 1.00 80.84 841 LYS D O 1
ATOM 6744 N N . GLN D 1 215 ? 16.583 45.454 25.414 1.00 73.61 842 GLN D N 1
ATOM 6745 C CA . GLN D 1 215 ? 17.024 46.080 26.651 1.00 78.48 842 GLN D CA 1
ATOM 6746 C C . GLN D 1 215 ? 17.296 45.044 27.733 1.00 93.49 842 GLN D C 1
ATOM 6747 O O . GLN D 1 215 ? 16.572 44.052 27.859 1.00 104.99 842 GLN D O 1
ATOM 6753 N N . GLY D 1 216 ? 18.347 45.288 28.513 1.00 98.61 843 GLY D N 1
ATOM 6754 C CA . GLY D 1 216 ? 18.698 44.429 29.625 1.00 104.73 843 GLY D CA 1
ATOM 6755 C C . GLY D 1 216 ? 19.249 43.083 29.207 1.00 107.78 843 GLY D C 1
ATOM 6756 O O . GLY D 1 216 ? 19.273 42.748 28.018 1.00 104.61 843 GLY D O 1
ATOM 6757 N N . LYS D 1 217 ? 19.712 42.300 30.184 1.00 111.81 844 LYS D N 1
ATOM 6758 C CA . LYS D 1 217 ? 20.115 40.933 29.887 1.00 113.06 844 LYS D CA 1
ATOM 6759 C C . LYS D 1 217 ? 18.920 40.093 29.463 1.00 113.72 844 LYS D C 1
ATOM 6760 O O . LYS D 1 217 ? 19.079 39.117 28.721 1.00 116.60 844 LYS D O 1
ATOM 6762 N N . ASP D 1 218 ? 17.718 40.466 29.911 1.00 117.50 845 ASP D N 1
ATOM 6763 C CA . ASP D 1 218 ? 16.498 39.767 29.529 1.00 107.56 845 ASP D CA 1
ATOM 6764 C C . ASP D 1 218 ? 16.089 40.037 28.089 1.00 95.15 845 ASP D C 1
ATOM 6765 O O . ASP D 1 218 ? 15.181 39.364 27.589 1.00 98.85 845 ASP D O 1
ATOM 6770 N N . GLN D 1 219 ? 16.724 41.002 27.422 1.00 82.92 846 GLN D N 1
ATOM 6771 C CA . GLN D 1 219 ? 16.478 41.305 26.012 1.00 82.62 846 GLN D CA 1
ATOM 6772 C C . GLN D 1 219 ? 15.009 41.664 25.771 1.00 85.50 846 GLN D C 1
ATOM 6773 O O . GLN D 1 219 ? 14.310 41.050 24.962 1.00 84.65 846 GLN D O 1
ATOM 6779 N N . HIS D 1 220 ? 14.551 42.681 26.496 1.00 84.08 847 HIS D N 1
ATOM 6780 C CA . HIS D 1 220 ? 13.188 43.168 26.344 1.00 78.75 847 HIS D CA 1
ATOM 6781 C C . HIS D 1 220 ? 13.050 43.985 25.067 1.00 70.14 847 HIS D C 1
ATOM 6782 O O . HIS D 1 220 ? 13.938 44.766 24.713 1.00 69.95 847 HIS D O 1
ATOM 6789 N N . PHE D 1 221 ? 11.929 43.802 24.376 1.00 68.65 848 PHE D N 1
ATOM 6790 C CA . PHE D 1 221 ? 11.614 44.670 23.254 1.00 67.29 848 PHE D CA 1
ATOM 6791 C C . PHE D 1 221 ? 11.390 46.095 23.756 1.00 63.36 848 PHE D C 1
ATOM 6792 O O . PHE D 1 221 ? 10.859 46.290 24.855 1.00 69.27 848 PHE D O 1
ATOM 6800 N N . PRO D 1 222 ? 11.793 47.106 22.993 1.00 61.36 849 PRO D N 1
ATOM 6801 C CA . PRO D 1 222 ? 11.626 48.487 23.466 1.00 64.03 849 PRO D CA 1
ATOM 6802 C C . PRO D 1 222 ? 10.278 49.109 23.119 1.00 61.98 849 PRO D C 1
ATOM 6803 O O . PRO D 1 222 ? 9.906 50.125 23.716 1.00 66.83 849 PRO D O 1
ATOM 6807 N N . VAL D 1 223 ? 9.535 48.530 22.175 1.00 60.96 850 VAL D N 1
ATOM 6808 C CA . VAL D 1 223 ? 8.370 49.192 21.595 1.00 65.73 850 VAL D CA 1
ATOM 6809 C C . VAL D 1 223 ? 7.170 48.251 21.591 1.00 70.32 850 VAL D C 1
ATOM 6810 O O . VAL D 1 223 ? 7.309 47.048 21.342 1.00 71.44 850 VAL D O 1
ATOM 6814 N N . PHE D 1 224 ? 5.993 48.806 21.883 1.00 65.22 851 PHE D N 1
ATOM 6815 C CA . PHE D 1 224 ? 4.710 48.173 21.604 1.00 67.70 851 PHE D CA 1
ATOM 6816 C C . PHE D 1 224 ? 4.066 48.849 20.398 1.00 71.11 851 PHE D C 1
ATOM 6817 O O . PHE D 1 224 ? 4.087 50.079 20.280 1.00 65.66 851 PHE D O 1
ATOM 6825 N N . MET D 1 225 ? 3.496 48.042 19.502 1.00 72.04 852 MET D N 1
ATOM 6826 C CA . MET D 1 225 ? 2.708 48.557 18.382 1.00 70.95 852 MET D CA 1
ATOM 6827 C C . MET D 1 225 ? 1.441 47.721 18.273 1.00 69.76 852 MET D C 1
ATOM 6828 O O . MET D 1 225 ? 1.499 46.549 17.883 1.00 70.86 852 MET D O 1
ATOM 6833 N N . ASN D 1 226 ? 0.303 48.329 18.604 1.00 73.07 853 ASN D N 1
ATOM 6834 C CA . ASN D 1 226 ? -0.982 47.636 18.646 1.00 77.30 853 ASN D CA 1
ATOM 6835 C C . ASN D 1 226 ? -0.881 46.369 19.493 1.00 79.00 853 ASN D C 1
ATOM 6836 O O . ASN D 1 226 ? -1.312 45.283 19.098 1.00 79.55 853 ASN D O 1
ATOM 6841 N N . GLU D 1 227 ? -0.272 46.525 20.669 1.00 78.68 854 GLU D N 1
ATOM 6842 C CA . GLU D 1 227 ? -0.096 45.498 21.693 1.00 82.64 854 GLU D CA 1
ATOM 6843 C C . GLU D 1 227 ? 0.865 44.387 21.282 1.00 82.94 854 GLU D C 1
ATOM 6844 O O . GLU D 1 227 ? 0.949 43.366 21.977 1.00 89.81 854 GLU D O 1
ATOM 6850 N N . LYS D 1 228 ? 1.605 44.554 20.190 1.00 72.86 855 LYS D N 1
ATOM 6851 C CA . LYS D 1 228 ? 2.611 43.589 19.765 1.00 76.29 855 LYS D CA 1
ATOM 6852 C C . LYS D 1 228 ? 3.998 44.179 19.987 1.00 72.55 855 LYS D C 1
ATOM 6853 O O . LYS D 1 228 ? 4.260 45.323 19.599 1.00 68.51 855 LYS D O 1
ATOM 6857 N N . GLU D 1 229 ? 4.880 43.404 20.612 1.00 70.51 856 GLU D N 1
ATOM 6858 C CA . GLU D 1 229 ? 6.226 43.885 20.893 1.00 66.70 856 GLU D CA 1
ATOM 6859 C C . GLU D 1 229 ? 7.025 44.027 19.600 1.00 62.84 856 GLU D C 1
ATOM 6860 O O . GLU D 1 229 ? 6.818 43.293 18.630 1.00 64.03 856 GLU D O 1
ATOM 6866 N N . ASP D 1 230 ? 7.947 44.988 19.592 1.00 60.96 857 ASP D N 1
ATOM 6867 C CA . ASP D 1 230 ? 8.732 45.257 18.395 1.00 61.68 857 ASP D CA 1
ATOM 6868 C C . ASP D 1 230 ? 10.030 45.955 18.780 1.00 61.68 857 ASP D C 1
ATOM 6869 O O . ASP D 1 230 ? 10.140 46.569 19.845 1.00 58.07 857 ASP D O 1
ATOM 6874 N N . ILE D 1 231 ? 11.013 45.851 17.887 1.00 54.58 858 ILE D N 1
ATOM 6875 C CA . ILE D 1 231 ? 12.273 46.569 18.032 1.00 60.34 858 ILE D CA 1
ATOM 6876 C C . ILE D 1 231 ? 12.129 47.924 17.356 1.00 57.75 858 ILE D C 1
ATOM 6877 O O . ILE D 1 231 ? 11.107 48.208 16.722 1.00 54.84 858 ILE D O 1
ATOM 6882 N N . LEU D 1 232 ? 13.152 48.763 17.477 1.00 60.42 859 LEU D N 1
ATOM 6883 C CA . LEU D 1 232 ? 13.146 50.050 16.800 1.00 53.35 859 LEU D CA 1
ATOM 6884 C C . LEU D 1 232 ? 13.306 49.866 15.296 1.00 51.86 859 LEU D C 1
ATOM 6885 O O . LEU D 1 232 ? 14.054 48.999 14.833 1.00 62.13 859 LEU D O 1
ATOM 6890 N N . TRP D 1 233 ? 12.593 50.685 14.531 1.00 54.31 860 TRP D N 1
ATOM 6891 C CA . TRP D 1 233 ? 12.844 50.782 13.104 1.00 49.36 860 TRP D CA 1
ATOM 6892 C C . TRP D 1 233 ? 14.082 51.651 12.861 1.00 53.48 860 TRP D C 1
ATOM 6893 O O . TRP D 1 233 ? 14.569 52.341 13.761 1.00 56.53 860 TRP D O 1
ATOM 6904 N N . CYS D 1 234 ? 14.598 51.606 11.625 1.00 54.44 861 CYS D N 1
ATOM 6905 C CA . CYS D 1 234 ? 15.810 52.358 11.305 1.00 62.78 861 CYS D CA 1
ATOM 6906 C C . CYS D 1 234 ? 15.598 53.860 11.443 1.00 59.28 861 CYS D C 1
ATOM 6907 O O . CYS D 1 234 ? 16.454 54.564 11.988 1.00 57.20 861 CYS D O 1
ATOM 6910 N N . THR D 1 235 ? 14.479 54.373 10.926 1.00 59.13 862 THR D N 1
ATOM 6911 C CA . THR D 1 235 ? 14.162 55.787 11.116 1.00 62.26 862 THR D CA 1
ATOM 6912 C C . THR D 1 235 ? 14.123 56.145 12.595 1.00 60.07 862 THR D C 1
ATOM 6913 O O . THR D 1 235 ? 14.499 57.258 12.978 1.00 53.21 862 THR D O 1
ATOM 6917 N N . GLU D 1 236 ? 13.672 55.217 13.440 1.00 59.94 863 GLU D N 1
ATOM 6918 C CA . GLU D 1 236 ? 13.650 55.485 14.872 1.00 54.50 863 GLU D CA 1
ATOM 6919 C C . GLU D 1 236 ? 15.057 55.469 15.453 1.00 54.74 863 GLU D C 1
ATOM 6920 O O . GLU D 1 236 ? 15.369 56.256 16.353 1.00 54.00 863 GLU D O 1
ATOM 6926 N N . MET D 1 237 ? 15.920 54.579 14.952 1.00 50.97 864 MET D N 1
ATOM 6927 C CA . MET D 1 237 ? 17.326 54.610 15.343 1.00 52.62 864 MET D CA 1
ATOM 6928 C C . MET D 1 237 ? 17.957 55.940 14.957 1.00 57.17 864 MET D C 1
ATOM 6929 O O . MET D 1 237 ? 18.653 56.571 15.760 1.00 56.09 864 MET D O 1
ATOM 6934 N N . GLU D 1 238 ? 17.708 56.382 13.722 1.00 58.68 865 GLU D N 1
ATOM 6935 C CA . GLU D 1 238 ? 18.230 57.663 13.260 1.00 65.14 865 GLU D CA 1
ATOM 6936 C C . GLU D 1 238 ? 17.775 58.807 14.160 1.00 63.19 865 GLU D C 1
ATOM 6937 O O . GLU D 1 238 ? 18.585 59.661 14.542 1.00 56.14 865 GLU D O 1
ATOM 6943 N N . ARG D 1 239 ? 16.488 58.833 14.520 1.00 57.99 866 ARG D N 1
ATOM 6944 C CA . ARG D 1 239 ? 15.998 59.857 15.440 1.00 55.85 866 ARG D CA 1
ATOM 6945 C C . ARG D 1 239 ? 16.686 59.752 16.794 1.00 58.68 866 ARG D C 1
ATOM 6946 O O . ARG D 1 239 ? 16.967 60.770 17.439 1.00 60.41 866 ARG D O 1
ATOM 6954 N N . VAL D 1 240 ? 16.960 58.526 17.246 1.00 47.06 867 VAL D N 1
ATOM 6955 C CA . VAL D 1 240 ? 17.617 58.348 18.535 1.00 56.45 867 VAL D CA 1
ATOM 6956 C C . VAL D 1 240 ? 19.051 58.860 18.476 1.00 58.93 867 VAL D C 1
ATOM 6957 O O . VAL D 1 240 ? 19.558 59.445 19.440 1.00 64.42 867 VAL D O 1
ATOM 6961 N N . PHE D 1 241 ? 19.719 58.671 17.339 1.00 55.07 868 PHE D N 1
ATOM 6962 C CA . PHE D 1 241 ? 21.059 59.210 17.158 1.00 56.98 868 PHE D CA 1
ATOM 6963 C C . PHE D 1 241 ? 21.058 60.687 16.795 1.00 55.73 868 PHE D C 1
ATOM 6964 O O . PHE D 1 241 ? 22.117 61.320 16.859 1.00 48.11 868 PHE D O 1
ATOM 6972 N N . GLY D 1 242 ? 19.905 61.246 16.422 1.00 53.83 869 GLY D N 1
ATOM 6973 C CA . GLY D 1 242 ? 19.800 62.647 16.073 1.00 49.03 869 GLY D CA 1
ATOM 6974 C C . GLY D 1 242 ? 20.001 62.981 14.610 1.00 50.85 869 GLY D C 1
ATOM 6975 O O . GLY D 1 242 ? 20.070 64.168 14.270 1.00 55.83 869 GLY D O 1
ATOM 6976 N N . PHE D 1 243 ? 20.106 61.983 13.738 1.00 51.80 870 PHE D N 1
ATOM 6977 C CA . PHE D 1 243 ? 20.261 62.228 12.313 1.00 49.15 870 PHE D CA 1
ATOM 6978 C C . PHE D 1 243 ? 18.922 62.599 11.690 1.00 54.78 870 PHE D C 1
ATOM 6979 O O . PHE D 1 243 ? 17.863 62.321 12.261 1.00 61.79 870 PHE D O 1
ATOM 6987 N N . PRO D 1 244 ? 18.933 63.239 10.520 1.00 53.26 871 PRO D N 1
ATOM 6988 C CA . PRO D 1 244 ? 17.667 63.450 9.809 1.00 43.62 871 PRO D CA 1
ATOM 6989 C C . PRO D 1 244 ? 17.030 62.105 9.489 1.00 45.41 871 PRO D C 1
ATOM 6990 O O . PRO D 1 244 ? 17.725 61.113 9.261 1.00 49.76 871 PRO D O 1
ATOM 6994 N N . VAL D 1 245 ? 15.693 62.066 9.520 1.00 44.57 872 VAL D N 1
ATOM 6995 C CA . VAL D 1 245 ? 14.978 60.829 9.227 1.00 47.73 872 VAL D CA 1
ATOM 6996 C C . VAL D 1 245 ? 15.278 60.391 7.800 1.00 47.00 872 VAL D C 1
ATOM 6997 O O . VAL D 1 245 ? 15.288 61.207 6.869 1.00 48.78 872 VAL D O 1
ATOM 7001 N N . HIS D 1 246 ? 15.531 59.088 7.629 1.00 45.45 873 HIS D N 1
ATOM 7002 C CA . HIS D 1 246 ? 15.899 58.463 6.358 1.00 46.12 873 HIS D CA 1
ATOM 7003 C C . HIS D 1 246 ? 17.302 58.847 5.904 1.00 48.40 873 HIS D C 1
ATOM 7004 O O . HIS D 1 246 ? 17.643 58.672 4.727 1.00 48.90 873 HIS D O 1
ATOM 7011 N N . TYR D 1 247 ? 18.124 59.373 6.816 1.00 50.07 874 TYR D N 1
ATOM 7012 C CA . TYR D 1 247 ? 19.491 59.747 6.465 1.00 53.28 874 TYR D CA 1
ATOM 7013 C C . TYR D 1 247 ? 20.242 58.581 5.835 1.00 54.22 874 TYR D C 1
ATOM 7014 O O . TYR D 1 247 ? 21.000 58.766 4.876 1.00 59.68 874 TYR D O 1
ATOM 7023 N N . THR D 1 248 ? 20.025 57.370 6.344 1.00 55.66 875 THR D N 1
ATOM 7024 C CA . THR D 1 248 ? 20.714 56.184 5.856 1.00 61.56 875 THR D CA 1
ATOM 7025 C C . THR D 1 248 ? 19.852 55.323 4.937 1.00 53.04 875 THR D C 1
ATOM 7026 O O . THR D 1 248 ? 20.210 54.170 4.679 1.00 56.30 875 THR D O 1
ATOM 7030 N N . ASP D 1 249 ? 18.729 55.845 4.437 1.00 51.06 876 ASP D N 1
ATOM 7031 C CA . ASP D 1 249 ? 17.912 55.120 3.462 1.00 48.61 876 ASP D CA 1
ATOM 7032 C C . ASP D 1 249 ? 18.550 55.269 2.079 1.00 49.73 876 ASP D C 1
ATOM 7033 O O . ASP D 1 249 ? 18.011 55.886 1.157 1.00 54.85 876 ASP D O 1
ATOM 7038 N N . VAL D 1 250 ? 19.734 54.673 1.950 1.00 53.61 877 VAL D N 1
ATOM 7039 C CA . VAL D 1 250 ? 20.598 54.856 0.792 1.00 61.47 877 VAL D CA 1
ATOM 7040 C C . VAL D 1 250 ? 21.133 53.501 0.350 1.00 62.10 877 VAL D C 1
ATOM 7041 O O . VAL D 1 250 ? 21.343 52.599 1.166 1.00 64.04 877 VAL D O 1
ATOM 7045 N N . SER D 1 251 ? 21.327 53.357 -0.964 1.00 67.50 878 SER D N 1
ATOM 7046 C CA . SER D 1 251 ? 22.136 52.280 -1.540 1.00 75.81 878 SER D CA 1
ATOM 7047 C C . SER D 1 251 ? 21.578 50.893 -1.232 1.00 80.32 878 SER D C 1
ATOM 7048 O O . SER D 1 251 ? 22.334 49.926 -1.107 1.00 91.12 878 SER D O 1
ATOM 7051 N N . ASN D 1 252 ? 20.254 50.782 -1.115 1.00 77.88 879 ASN D N 1
ATOM 7052 C CA . ASN D 1 252 ? 19.590 49.496 -0.874 1.00 70.40 879 ASN D CA 1
ATOM 7053 C C . ASN D 1 252 ? 20.140 48.801 0.366 1.00 67.35 879 ASN D C 1
ATOM 7054 O O . ASN D 1 252 ? 20.151 47.572 0.452 1.00 73.14 879 ASN D O 1
ATOM 7059 N N . MET D 1 253 ? 20.604 49.583 1.335 1.00 63.90 880 MET D N 1
ATOM 7060 C CA . MET D 1 253 ? 21.187 49.002 2.533 1.00 67.50 880 MET D CA 1
ATOM 7061 C C . MET D 1 253 ? 20.129 48.262 3.340 1.00 72.61 880 MET D C 1
ATOM 7062 O O . MET D 1 253 ? 18.988 48.714 3.470 1.00 71.66 880 MET D O 1
ATOM 7067 N N . SER D 1 254 ? 20.511 47.104 3.867 1.00 74.63 881 SER D N 1
ATOM 7068 C CA . SER D 1 254 ? 19.629 46.358 4.744 1.00 65.76 881 SER D CA 1
ATOM 7069 C C . SER D 1 254 ? 19.489 47.082 6.078 1.00 63.10 881 SER D C 1
ATOM 7070 O O . SER D 1 254 ? 20.189 48.057 6.369 1.00 66.33 881 SER D O 1
ATOM 7073 N N . ARG D 1 255 ? 18.561 46.590 6.900 1.00 69.01 882 ARG D N 1
ATOM 7074 C CA . ARG D 1 255 ? 18.477 47.071 8.273 1.00 68.37 882 ARG D CA 1
ATOM 7075 C C . ARG D 1 255 ? 19.813 46.894 8.984 1.00 73.62 882 ARG D C 1
ATOM 7076 O O . ARG D 1 255 ? 20.199 47.722 9.818 1.00 70.97 882 ARG D O 1
ATOM 7084 N N . LEU D 1 256 ? 20.540 45.831 8.642 1.00 79.00 883 LEU D N 1
ATOM 7085 C CA . LEU D 1 256 ? 21.797 45.554 9.313 1.00 71.93 883 LEU D CA 1
ATOM 7086 C C . LEU D 1 256 ? 22.891 46.497 8.835 1.00 68.14 883 LEU D C 1
ATOM 7087 O O . LEU D 1 256 ? 23.664 47.027 9.636 1.00 67.72 883 LEU D O 1
ATOM 7092 N N . ALA D 1 257 ? 22.998 46.686 7.523 1.00 58.71 884 ALA D N 1
ATOM 7093 C CA . ALA D 1 257 ? 23.974 47.630 6.994 1.00 58.76 884 ALA D CA 1
ATOM 7094 C C . ALA D 1 257 ? 23.711 49.036 7.520 1.00 57.91 884 ALA D C 1
ATOM 7095 O O . ALA D 1 257 ? 24.652 49.778 7.816 1.00 68.82 884 ALA D O 1
ATOM 7097 N N . ARG D 1 258 ? 22.436 49.407 7.677 1.00 57.64 885 ARG D N 1
ATOM 7098 C CA . ARG D 1 258 ? 22.115 50.717 8.237 1.00 62.97 885 ARG D CA 1
ATOM 7099 C C . ARG D 1 258 ? 22.447 50.786 9.723 1.00 63.94 885 ARG D C 1
ATOM 7100 O O . ARG D 1 258 ? 22.934 51.815 10.205 1.00 65.87 885 ARG D O 1
ATOM 7108 N N . GLN D 1 259 ? 22.185 49.710 10.471 1.00 60.71 886 GLN D N 1
ATOM 7109 C CA . GLN D 1 259 ? 22.532 49.733 11.889 1.00 60.87 886 GLN D CA 1
ATOM 7110 C C . GLN D 1 259 ? 24.039 49.661 12.100 1.00 61.15 886 GLN D C 1
ATOM 7111 O O . GLN D 1 259 ? 24.539 50.134 13.127 1.00 66.55 886 GLN D O 1
ATOM 7117 N N . ARG D 1 260 ? 24.782 49.080 11.156 1.00 59.11 887 ARG D N 1
ATOM 7118 C CA . ARG D 1 260 ? 26.235 49.119 11.274 1.00 68.21 887 ARG D CA 1
ATOM 7119 C C . ARG D 1 260 ? 26.749 50.546 11.146 1.00 66.41 887 ARG D C 1
ATOM 7120 O O . ARG D 1 260 ? 27.617 50.972 11.915 1.00 68.08 887 ARG D O 1
ATOM 7128 N N . LEU D 1 261 ? 26.213 51.304 10.187 1.00 61.60 888 LEU D N 1
ATOM 7129 C CA . LEU D 1 261 ? 26.640 52.691 10.030 1.00 63.02 888 LEU D CA 1
ATOM 7130 C C . LEU D 1 261 ? 26.278 53.517 11.257 1.00 57.51 888 LEU D C 1
ATOM 7131 O O . LEU D 1 261 ? 27.092 54.310 11.742 1.00 65.20 888 LEU D O 1
ATOM 7136 N N . LEU D 1 262 ? 25.069 53.328 11.787 1.00 56.66 889 LEU D N 1
ATOM 7137 C CA . LEU D 1 262 ? 24.646 54.119 12.938 1.00 56.31 889 LEU D CA 1
ATOM 7138 C C . LEU D 1 262 ? 25.357 53.672 14.211 1.00 58.29 889 LEU D C 1
ATOM 7139 O O . LEU D 1 262 ? 25.786 54.510 15.013 1.00 62.22 889 LEU D O 1
ATOM 7144 N N . GLY D 1 263 ? 25.496 52.360 14.414 1.00 50.19 890 GLY D N 1
ATOM 7145 C CA . GLY D 1 263 ? 26.134 51.850 15.615 1.00 52.88 890 GLY D CA 1
ATOM 7146 C C . GLY D 1 263 ? 27.564 52.309 15.814 1.00 63.93 890 GLY D C 1
ATOM 7147 O O . GLY D 1 263 ? 28.036 52.358 16.955 1.00 65.60 890 GLY D O 1
ATOM 7148 N N . ARG D 1 264 ? 28.267 52.655 14.733 1.00 58.89 891 ARG D N 1
ATOM 7149 C CA . ARG D 1 264 ? 29.640 53.136 14.820 1.00 58.85 891 ARG D CA 1
ATOM 7150 C C . ARG D 1 264 ? 29.744 54.651 14.948 1.00 57.23 891 ARG D C 1
ATOM 7151 O O . ARG D 1 264 ? 30.821 55.151 15.284 1.00 50.91 891 ARG D O 1
ATOM 7159 N N . SER D 1 265 ? 28.663 55.393 14.711 1.00 58.94 892 SER D N 1
ATOM 7160 C CA . SER D 1 265 ? 28.765 56.830 14.498 1.00 66.69 892 SER D CA 1
ATOM 7161 C C . SER D 1 265 ? 28.678 57.601 15.817 1.00 64.91 892 SER D C 1
ATOM 7162 O O . SER D 1 265 ? 28.800 57.041 16.910 1.00 59.91 892 SER D O 1
ATOM 7165 N N . TRP D 1 266 ? 28.473 58.911 15.711 1.00 57.90 893 TRP D N 1
ATOM 7166 C CA . TRP D 1 266 ? 28.375 59.821 16.843 1.00 54.48 893 TRP D CA 1
ATOM 7167 C C . TRP D 1 266 ? 26.919 60.177 17.111 1.00 47.12 893 TRP D C 1
ATOM 7168 O O . TRP D 1 266 ? 26.073 60.149 16.214 1.00 52.16 893 TRP D O 1
ATOM 7179 N N . SER D 1 267 ? 26.639 60.540 18.359 1.00 49.28 894 SER D N 1
ATOM 7180 C CA . SER D 1 267 ? 25.355 61.149 18.688 1.00 50.13 894 SER D CA 1
ATOM 7181 C C . SER D 1 267 ? 25.352 62.588 18.188 1.00 55.02 894 SER D C 1
ATOM 7182 O O . SER D 1 267 ? 26.129 63.417 18.672 1.00 59.10 894 SER D O 1
ATOM 7185 N N . VAL D 1 268 ? 24.478 62.883 17.221 1.00 56.08 895 VAL D N 1
ATOM 7186 C CA . VAL D 1 268 ? 24.511 64.191 16.558 1.00 54.96 895 VAL D CA 1
ATOM 7187 C C . VAL D 1 268 ? 24.396 65.354 17.535 1.00 56.74 895 VAL D C 1
ATOM 7188 O O . VAL D 1 268 ? 25.176 66.314 17.409 1.00 56.88 895 VAL D O 1
ATOM 7192 N N . PRO D 1 269 ? 23.476 65.353 18.513 1.00 54.96 896 PRO D N 1
ATOM 7193 C CA . PRO D 1 269 ? 23.426 66.497 19.444 1.00 48.38 896 PRO D CA 1
ATOM 7194 C C . PRO D 1 269 ? 24.702 66.690 20.243 1.00 54.84 896 PRO D C 1
ATOM 7195 O O . PRO D 1 269 ? 25.074 67.835 20.535 1.00 62.10 896 PRO D O 1
ATOM 7199 N N . VAL D 1 270 ? 25.388 65.603 20.604 1.00 51.98 897 VAL D N 1
ATOM 7200 C CA . VAL D 1 270 ? 26.653 65.724 21.326 1.00 52.10 897 VAL D CA 1
ATOM 7201 C C . VAL D 1 270 ? 27.669 66.482 20.483 1.00 53.92 897 VAL D C 1
ATOM 7202 O O . VAL D 1 270 ? 28.324 67.420 20.957 1.00 53.05 897 VAL D O 1
ATOM 7206 N N . ILE D 1 271 ? 27.810 66.092 19.214 1.00 51.93 898 ILE D N 1
ATOM 7207 C CA . ILE D 1 271 ? 28.755 66.769 18.331 1.00 58.64 898 ILE D CA 1
ATOM 7208 C C . ILE D 1 271 ? 28.338 68.217 18.114 1.00 60.07 898 ILE D C 1
ATOM 7209 O O . ILE D 1 271 ? 29.185 69.116 18.031 1.00 60.14 898 ILE D O 1
ATOM 7214 N N . ARG D 1 272 ? 27.028 68.470 18.025 1.00 58.78 899 ARG D N 1
ATOM 7215 C CA . ARG D 1 272 ? 26.559 69.845 17.900 1.00 54.83 899 ARG D CA 1
ATOM 7216 C C . ARG D 1 272 ? 26.950 70.662 19.119 1.00 52.23 899 ARG D C 1
ATOM 7217 O O . ARG D 1 272 ? 27.378 71.814 18.994 1.00 50.43 899 ARG D O 1
ATOM 7225 N N . HIS D 1 273 ? 26.820 70.073 20.308 1.00 51.28 900 HIS D N 1
ATOM 7226 C CA . HIS D 1 273 ? 27.266 70.751 21.517 1.00 54.56 900 HIS D CA 1
ATOM 7227 C C . HIS D 1 273 ? 28.767 71.003 21.480 1.00 68.01 900 HIS D C 1
ATOM 7228 O O . HIS D 1 273 ? 29.240 72.053 21.929 1.00 73.90 900 HIS D O 1
ATOM 7235 N N . LEU D 1 274 ? 29.532 70.057 20.929 1.00 65.52 901 LEU D N 1
ATOM 7236 C CA . LEU D 1 274 ? 30.982 70.203 20.900 1.00 66.19 901 LEU D CA 1
ATOM 7237 C C . LEU D 1 274 ? 31.429 71.185 19.826 1.00 67.00 901 LEU D C 1
ATOM 7238 O O . LEU D 1 274 ? 32.429 71.889 20.009 1.00 63.51 901 LEU D O 1
ATOM 7243 N N . PHE D 1 275 ? 30.709 71.247 18.707 1.00 63.80 902 PHE D N 1
ATOM 7244 C CA . PHE D 1 275 ? 31.095 72.112 17.601 1.00 58.79 902 PHE D CA 1
ATOM 7245 C C . PHE D 1 275 ? 30.577 73.537 17.741 1.00 62.62 902 PHE D C 1
ATOM 7246 O O . PHE D 1 275 ? 31.143 74.445 17.121 1.00 62.36 902 PHE D O 1
ATOM 7254 N N . ALA D 1 276 ? 29.529 73.753 18.538 1.00 62.82 903 ALA D N 1
ATOM 7255 C CA . ALA D 1 276 ? 28.868 75.057 18.595 1.00 65.32 903 ALA D CA 1
ATOM 7256 C C . ALA D 1 276 ? 29.821 76.228 18.821 1.00 68.40 903 ALA D C 1
ATOM 7257 O O . ALA D 1 276 ? 29.695 77.233 18.103 1.00 68.13 903 ALA D O 1
ATOM 7259 N N . PRO D 1 277 ? 30.782 76.179 19.753 1.00 66.04 904 PRO D N 1
ATOM 7260 C CA . PRO D 1 277 ? 31.676 77.338 19.932 1.00 62.92 904 PRO D CA 1
ATOM 7261 C C . PRO D 1 277 ? 32.553 77.638 18.725 1.00 61.96 904 PRO D C 1
ATOM 7262 O O . PRO D 1 277 ? 33.160 78.714 18.684 1.00 71.45 904 PRO D O 1
ATOM 7266 N N . LEU D 1 278 ? 32.638 76.737 17.743 1.00 61.99 905 LEU D N 1
ATOM 7267 C CA . LEU D 1 278 ? 33.411 77.030 16.541 1.00 62.51 905 LEU D CA 1
ATOM 7268 C C . LEU D 1 278 ? 32.785 78.136 15.706 1.00 60.97 905 LEU D C 1
ATOM 7269 O O . LEU D 1 278 ? 33.470 78.709 14.853 1.00 66.17 905 LEU D O 1
ATOM 7274 N N . LYS D 1 279 ? 31.502 78.443 15.928 1.00 71.25 906 LYS D N 1
ATOM 7275 C CA . LYS D 1 279 ? 30.842 79.496 15.161 1.00 80.04 906 LYS D CA 1
ATOM 7276 C C . LYS D 1 279 ? 31.532 80.843 15.337 1.00 86.09 906 LYS D C 1
ATOM 7277 O O . LYS D 1 279 ? 31.537 81.663 14.412 1.00 91.07 906 LYS D O 1
ATOM 7283 N N . GLU D 1 280 ? 32.123 81.088 16.504 1.00 88.61 907 GLU D N 1
ATOM 7284 C CA . GLU D 1 280 ? 32.813 82.343 16.770 1.00 93.42 907 GLU D CA 1
ATOM 7285 C C . GLU D 1 280 ? 34.212 82.396 16.169 1.00 92.71 907 GLU D C 1
ATOM 7286 O O . GLU D 1 280 ? 34.922 83.384 16.388 1.00 95.48 907 GLU D O 1
ATOM 7292 N N . TYR D 1 281 ? 34.628 81.369 15.426 1.00 80.95 908 TYR D N 1
ATOM 7293 C CA . TYR D 1 281 ? 35.954 81.345 14.830 1.00 73.58 908 TYR D CA 1
ATOM 7294 C C . TYR D 1 281 ? 35.949 81.263 13.311 1.00 69.44 908 TYR D C 1
ATOM 7295 O O . TYR D 1 281 ? 36.999 81.488 12.698 1.00 63.98 908 TYR D O 1
ATOM 7304 N N . PHE D 1 282 ? 34.813 80.958 12.685 1.00 69.93 909 PHE D N 1
ATOM 7305 C CA . PHE D 1 282 ? 34.768 80.772 11.243 1.00 73.49 909 PHE D CA 1
ATOM 7306 C C . PHE D 1 282 ? 33.503 81.398 10.674 1.00 70.12 909 PHE D C 1
ATOM 7307 O O . PHE D 1 282 ? 32.539 81.670 11.393 1.00 70.55 909 PHE D O 1
ATOM 7315 N N . ALA D 1 283 ? 33.536 81.642 9.365 1.00 64.91 910 ALA D N 1
ATOM 7316 C CA . ALA D 1 283 ? 32.416 82.280 8.685 1.00 67.96 910 ALA D CA 1
ATOM 7317 C C . ALA D 1 283 ? 31.169 81.408 8.751 1.00 72.22 910 ALA D C 1
ATOM 7318 O O . ALA D 1 283 ? 31.230 80.187 8.570 1.00 76.05 910 ALA D O 1
ATOM 7320 N N . CYS D 1 284 ? 30.032 82.043 9.020 1.00 78.62 911 CYS D N 1
ATOM 7321 C CA . CYS D 1 284 ? 28.752 81.359 9.125 1.00 88.79 911 CYS D CA 1
ATOM 7322 C C . CYS D 1 284 ? 27.709 82.049 8.260 1.00 94.73 911 CYS D C 1
ATOM 7323 O O . CYS D 1 284 ? 27.780 83.254 8.008 1.00 92.79 911 CYS D O 1
ATOM 7326 N N . VAL D 1 285 ? 26.732 81.265 7.818 1.00 102.30 912 VAL D N 1
ATOM 7327 C CA . VAL D 1 285 ? 25.647 81.748 6.978 1.00 108.42 912 VAL D CA 1
ATOM 7328 C C . VAL D 1 285 ? 24.632 82.511 7.823 1.00 122.05 912 VAL D C 1
ATOM 7329 O O . VAL D 1 285 ? 24.277 82.074 8.919 1.00 126.38 912 VAL D O 1
ATOM 8337 N N . ALA G 1 1 ? 14.026 67.394 -17.985 1.00 153.53 628 ALA H N 1
ATOM 8338 C CA . ALA G 1 1 ? 13.816 68.575 -17.157 1.00 152.46 628 ALA H CA 1
ATOM 8339 C C . ALA G 1 1 ? 14.773 68.589 -15.970 1.00 149.91 628 ALA H C 1
ATOM 8340 O O . ALA G 1 1 ? 14.347 68.731 -14.824 1.00 154.62 628 ALA H O 1
ATOM 8342 N N . GLU G 1 2 ? 16.068 68.446 -16.245 1.00 146.14 629 GLU H N 1
ATOM 8343 C CA . GLU G 1 2 ? 17.083 68.361 -15.202 1.00 142.11 629 GLU H CA 1
ATOM 8344 C C . GLU G 1 2 ? 18.001 69.574 -15.285 1.00 131.34 629 GLU H C 1
ATOM 8345 O O . GLU G 1 2 ? 18.542 69.882 -16.353 1.00 124.37 629 GLU H O 1
ATOM 8351 N N . LYS G 1 3 ? 18.155 70.270 -14.161 1.00 126.66 630 LYS H N 1
ATOM 8352 C CA . LYS G 1 3 ? 19.035 71.427 -14.114 1.00 117.46 630 LYS H CA 1
ATOM 8353 C C . LYS G 1 3 ? 20.476 71.002 -14.355 1.00 112.14 630 LYS H C 1
ATOM 8354 O O . LYS G 1 3 ? 20.895 69.911 -13.958 1.00 113.49 630 LYS H O 1
ATOM 8357 N N . ARG G 1 4 ? 21.232 71.866 -15.023 1.00 103.54 631 ARG H N 1
ATOM 8358 C CA . ARG G 1 4 ? 22.657 71.629 -15.179 1.00 89.23 631 ARG H CA 1
ATOM 8359 C C . ARG G 1 4 ? 23.361 71.815 -13.840 1.00 90.35 631 ARG H C 1
ATOM 8360 O O . ARG G 1 4 ? 22.917 72.579 -12.978 1.00 95.98 631 ARG H O 1
ATOM 8362 N N . LYS G 1 5 ? 24.462 71.100 -13.663 1.00 82.36 632 LYS H N 1
ATOM 8363 C CA . LYS G 1 5 ? 25.164 71.076 -12.391 1.00 81.26 632 LYS H CA 1
ATOM 8364 C C . LYS G 1 5 ? 26.546 71.705 -12.513 1.00 69.82 632 LYS H C 1
ATOM 8365 O O . LYS G 1 5 ? 27.115 71.779 -13.607 1.00 66.91 632 LYS H O 1
ATOM 8369 N N . PRO G 1 6 ? 27.105 72.199 -11.409 1.00 63.45 633 PRO H N 1
ATOM 8370 C CA . PRO G 1 6 ? 28.452 72.777 -11.467 1.00 65.99 633 PRO H CA 1
ATOM 8371 C C . PRO G 1 6 ? 29.481 71.745 -11.902 1.00 70.39 633 PRO H C 1
ATOM 8372 O O . PRO G 1 6 ? 29.337 70.544 -11.662 1.00 69.12 633 PRO H O 1
ATOM 8376 N N . ILE G 1 7 ? 30.530 72.235 -12.555 1.00 66.54 634 ILE H N 1
ATOM 8377 C CA . ILE G 1 7 ? 31.506 71.381 -13.220 1.00 60.50 634 ILE H CA 1
ATOM 8378 C C . ILE G 1 7 ? 32.547 70.897 -12.217 1.00 60.48 634 ILE H C 1
ATOM 8379 O O . ILE G 1 7 ? 32.868 71.576 -11.233 1.00 70.09 634 ILE H O 1
ATOM 8384 N N . ARG G 1 8 ? 33.066 69.694 -12.458 1.00 55.74 635 ARG H N 1
ATOM 8385 C CA . ARG G 1 8 ? 34.147 69.108 -11.672 1.00 57.03 635 ARG H CA 1
ATOM 8386 C C . ARG G 1 8 ? 35.325 68.874 -12.604 1.00 59.24 635 ARG H C 1
ATOM 8387 O O . ARG G 1 8 ? 35.204 68.130 -13.584 1.00 57.26 635 ARG H O 1
ATOM 8395 N N . VAL G 1 9 ? 36.457 69.504 -12.301 1.00 55.32 636 VAL H N 1
ATOM 8396 C CA . VAL G 1 9 ? 37.574 69.616 -13.231 1.00 56.36 636 VAL H CA 1
ATOM 8397 C C . VAL G 1 9 ? 38.790 68.911 -12.650 1.00 61.25 636 VAL H C 1
ATOM 8398 O O . VAL G 1 9 ? 39.112 69.083 -11.468 1.00 61.89 636 VAL H O 1
ATOM 8402 N N . LEU G 1 10 ? 39.464 68.125 -13.486 1.00 63.73 637 LEU H N 1
ATOM 8403 C CA . LEU G 1 10 ? 40.796 67.604 -13.203 1.00 57.05 637 LEU H CA 1
ATOM 8404 C C . LEU G 1 10 ? 41.753 68.280 -14.176 1.00 57.32 637 LEU H C 1
ATOM 8405 O O . LEU G 1 10 ? 41.671 68.058 -15.389 1.00 59.56 637 LEU H O 1
ATOM 8410 N N . SER G 1 11 ? 42.654 69.102 -13.649 1.00 56.66 638 SER H N 1
ATOM 8411 C CA . SER G 1 11 ? 43.586 69.872 -14.465 1.00 55.51 638 SER H CA 1
ATOM 8412 C C . SER G 1 11 ? 45.000 69.385 -14.176 1.00 58.43 638 SER H C 1
ATOM 8413 O O . SER G 1 11 ? 45.527 69.607 -13.081 1.00 49.69 638 SER H O 1
ATOM 8416 N N . LEU G 1 12 ? 45.606 68.714 -15.152 1.00 58.64 639 LEU H N 1
ATOM 8417 C CA . LEU G 1 12 ? 46.978 68.241 -15.033 1.00 62.59 639 LEU H CA 1
ATOM 8418 C C . LEU G 1 12 ? 47.928 69.293 -15.583 1.00 61.59 639 LEU H C 1
ATOM 8419 O O . LEU G 1 12 ? 47.623 69.953 -16.581 1.00 61.55 639 LEU H O 1
ATOM 8424 N N . PHE G 1 13 ? 49.085 69.438 -14.929 1.00 51.51 640 PHE H N 1
ATOM 8425 C CA . PHE G 1 13 ? 50.075 70.451 -15.298 1.00 56.55 640 PHE H CA 1
ATOM 8426 C C . PHE G 1 13 ? 49.449 71.847 -15.264 1.00 60.38 640 PHE H C 1
ATOM 8427 O O . PHE G 1 13 ? 49.513 72.608 -16.231 1.00 57.81 640 PHE H O 1
ATOM 8435 N N . ASP G 1 14 ? 48.843 72.177 -14.120 1.00 56.08 641 ASP H N 1
ATOM 8436 C CA . ASP G 1 14 ? 47.894 73.287 -14.064 1.00 59.46 641 ASP H CA 1
ATOM 8437 C C . ASP G 1 14 ? 48.562 74.626 -14.356 1.00 58.30 641 ASP H C 1
ATOM 8438 O O . ASP G 1 14 ? 47.967 75.490 -15.011 1.00 55.90 641 ASP H O 1
ATOM 8443 N N . GLY G 1 15 ? 49.790 74.819 -13.884 1.00 55.26 642 GLY H N 1
ATOM 8444 C CA . GLY G 1 15 ? 50.469 76.088 -14.102 1.00 50.48 642 GLY H CA 1
ATOM 8445 C C . GLY G 1 15 ? 49.910 77.168 -13.207 1.00 46.84 642 GLY H C 1
ATOM 8446 O O . GLY G 1 15 ? 49.876 77.021 -11.982 1.00 63.38 642 GLY H O 1
ATOM 8447 N N . ILE G 1 16 ? 49.457 78.265 -13.811 1.00 48.03 643 ILE H N 1
ATOM 8448 C CA . ILE G 1 16 ? 48.925 79.373 -13.026 1.00 56.18 643 ILE H CA 1
ATOM 8449 C C . ILE G 1 16 ? 47.404 79.374 -13.091 1.00 57.19 643 ILE H C 1
ATOM 8450 O O . ILE G 1 16 ? 46.772 80.436 -13.071 1.00 49.83 643 ILE H O 1
ATOM 8455 N N . ALA G 1 17 ? 46.813 78.179 -13.167 1.00 54.48 644 ALA H N 1
ATOM 8456 C CA . ALA G 1 17 ? 45.370 77.996 -12.996 1.00 44.36 644 ALA H CA 1
ATOM 8457 C C . ALA G 1 17 ? 44.574 78.732 -14.069 1.00 49.46 644 ALA H C 1
ATOM 8458 O O . ALA G 1 17 ? 43.496 79.270 -13.807 1.00 53.96 644 ALA H O 1
ATOM 8460 N N . THR G 1 18 ? 45.113 78.759 -15.289 1.00 50.73 645 THR H N 1
ATOM 8461 C CA . THR G 1 18 ? 44.398 79.390 -16.394 1.00 50.06 645 THR H CA 1
ATOM 8462 C C . THR G 1 18 ? 43.028 78.756 -16.602 1.00 50.42 645 THR H C 1
ATOM 8463 O O . THR G 1 18 ? 42.054 79.454 -16.907 1.00 47.87 645 THR H O 1
ATOM 8467 N N . GLY G 1 19 ? 42.932 77.436 -16.430 1.00 52.69 646 GLY H N 1
ATOM 8468 C CA . GLY G 1 19 ? 41.659 76.765 -16.638 1.00 46.32 646 GLY H CA 1
ATOM 8469 C C . GLY G 1 19 ? 40.579 77.266 -15.700 1.00 50.09 646 GLY H C 1
ATOM 8470 O O . GLY G 1 19 ? 39.467 77.588 -16.126 1.00 52.51 646 GLY H O 1
ATOM 8471 N N . LEU G 1 20 ? 40.894 77.346 -14.405 1.00 47.49 647 LEU H N 1
ATOM 8472 C CA . LEU G 1 20 ? 39.913 77.847 -13.449 1.00 52.05 647 LEU H CA 1
ATOM 8473 C C . LEU G 1 20 ? 39.604 79.320 -13.684 1.00 60.36 647 LEU H C 1
ATOM 8474 O O . LEU G 1 20 ? 38.474 79.763 -13.444 1.00 55.96 647 LEU H O 1
ATOM 8479 N N . LEU G 1 21 ? 40.589 80.090 -14.152 1.00 59.13 648 LEU H N 1
ATOM 8480 C CA . LEU G 1 21 ? 40.348 81.498 -14.444 1.00 55.57 648 LEU H CA 1
ATOM 8481 C C . LEU G 1 21 ? 39.339 81.661 -15.575 1.00 55.77 648 LEU H C 1
ATOM 8482 O O . LEU G 1 21 ? 38.440 82.506 -15.500 1.00 52.90 648 LEU H O 1
ATOM 8487 N N . VAL G 1 22 ? 39.468 80.855 -16.629 1.00 55.18 649 VAL H N 1
ATOM 8488 C CA . VAL G 1 22 ? 38.573 80.994 -17.773 1.00 61.23 649 VAL H CA 1
ATOM 8489 C C . VAL G 1 22 ? 37.169 80.514 -17.420 1.00 64.98 649 VAL H C 1
ATOM 8490 O O . VAL G 1 22 ? 36.171 81.115 -17.839 1.00 66.12 649 VAL H O 1
ATOM 8494 N N . LEU G 1 23 ? 37.065 79.437 -16.637 1.00 64.56 650 LEU H N 1
ATOM 8495 C CA . LEU G 1 23 ? 35.753 78.931 -16.241 1.00 59.43 650 LEU H CA 1
ATOM 8496 C C . LEU G 1 23 ? 34.995 79.966 -15.416 1.00 57.10 650 LEU H C 1
ATOM 8497 O O . LEU G 1 23 ? 33.805 80.214 -15.645 1.00 58.68 650 LEU H O 1
ATOM 8502 N N . LYS G 1 24 ? 35.676 80.587 -14.454 1.00 57.18 651 LYS H N 1
ATOM 8503 C CA . LYS G 1 24 ? 35.043 81.645 -13.675 1.00 66.12 651 LYS H CA 1
ATOM 8504 C C . LYS G 1 24 ? 34.658 82.827 -14.555 1.00 59.72 651 LYS H C 1
ATOM 8505 O O . LYS G 1 24 ? 33.570 83.387 -14.409 1.00 58.05 651 LYS H O 1
ATOM 8511 N N . ASP G 1 25 ? 35.528 83.205 -15.491 1.00 61.40 652 ASP H N 1
ATOM 8512 C CA . ASP G 1 25 ? 35.214 84.308 -16.394 1.00 61.65 652 ASP H CA 1
ATOM 8513 C C . ASP G 1 25 ? 33.978 84.014 -17.236 1.00 53.56 652 ASP H C 1
ATOM 8514 O O . ASP G 1 25 ? 33.297 84.941 -17.686 1.00 60.18 652 ASP H O 1
ATOM 8519 N N . LEU G 1 26 ? 33.673 82.739 -17.466 1.00 50.68 653 LEU H N 1
ATOM 8520 C CA . LEU G 1 26 ? 32.518 82.365 -18.272 1.00 59.26 653 LEU H CA 1
ATOM 8521 C C . LEU G 1 26 ? 31.243 82.216 -17.457 1.00 58.84 653 LEU H C 1
ATOM 8522 O O . LEU G 1 26 ? 30.173 82.016 -18.041 1.00 65.76 653 LEU H O 1
ATOM 8527 N N . GLY G 1 27 ? 31.326 82.315 -16.133 1.00 56.43 654 GLY H N 1
ATOM 8528 C CA . GLY G 1 27 ? 30.180 82.097 -15.282 1.00 62.93 654 GLY H CA 1
ATOM 8529 C C . GLY G 1 27 ? 29.883 80.650 -14.966 1.00 68.42 654 GLY H C 1
ATOM 8530 O O . GLY G 1 27 ? 28.913 80.382 -14.245 1.00 74.43 654 GLY H O 1
ATOM 8531 N N . ILE G 1 28 ? 30.679 79.710 -15.478 1.00 64.49 655 ILE H N 1
ATOM 8532 C CA . ILE G 1 28 ? 30.490 78.299 -15.161 1.00 65.46 655 ILE H CA 1
ATOM 8533 C C . ILE G 1 28 ? 30.831 78.066 -13.696 1.00 61.25 655 ILE H C 1
ATOM 8534 O O . ILE G 1 28 ? 31.924 78.417 -13.232 1.00 65.79 655 ILE H O 1
ATOM 8539 N N . GLN G 1 29 ? 29.894 77.480 -12.956 1.00 59.77 656 GLN H N 1
ATOM 8540 C CA . GLN G 1 29 ? 30.141 77.174 -11.554 1.00 64.07 656 GLN H CA 1
ATOM 8541 C C . GLN G 1 29 ? 30.985 75.917 -11.417 1.00 68.51 656 GLN H C 1
ATOM 8542 O O . GLN G 1 29 ? 30.831 74.956 -12.178 1.00 60.32 656 GLN H O 1
ATOM 8548 N N . VAL G 1 30 ? 31.886 75.932 -10.438 1.00 64.47 657 VAL H N 1
ATOM 8549 C CA . VAL G 1 30 ? 32.908 74.906 -10.284 1.00 56.12 657 VAL H CA 1
ATOM 8550 C C . VAL G 1 30 ? 32.740 74.268 -8.915 1.00 51.88 657 VAL H C 1
ATOM 8551 O O . VAL G 1 30 ? 32.903 74.937 -7.890 1.00 60.12 657 VAL H O 1
ATOM 8555 N N A ASP G 1 31 ? 32.409 72.977 -8.896 0.55 55.67 658 ASP H N 1
ATOM 8556 N N B ASP G 1 31 ? 32.412 72.978 -8.900 0.45 55.50 658 ASP H N 1
ATOM 8557 C CA A ASP G 1 31 ? 32.355 72.258 -7.630 0.55 62.28 658 ASP H CA 1
ATOM 8558 C CA B ASP G 1 31 ? 32.345 72.246 -7.641 0.45 62.32 658 ASP H CA 1
ATOM 8559 C C A ASP G 1 31 ? 33.730 71.773 -7.203 0.55 63.75 658 ASP H C 1
ATOM 8560 C C B ASP G 1 31 ? 33.717 71.753 -7.206 0.45 63.89 658 ASP H C 1
ATOM 8561 O O A ASP G 1 31 ? 34.037 71.759 -6.007 0.55 65.49 658 ASP H O 1
ATOM 8562 O O B ASP G 1 31 ? 34.009 71.712 -6.006 0.45 66.25 658 ASP H O 1
ATOM 8571 N N . ARG G 1 32 ? 34.565 71.395 -8.164 1.00 58.84 659 ARG H N 1
ATOM 8572 C CA . ARG G 1 32 ? 35.849 70.782 -7.884 1.00 55.96 659 ARG H CA 1
ATOM 8573 C C . ARG G 1 32 ? 36.861 71.262 -8.901 1.00 50.22 659 ARG H C 1
ATOM 8574 O O . ARG G 1 32 ? 36.611 71.181 -10.104 1.00 54.47 659 ARG H O 1
ATOM 8582 N N . TYR G 1 33 ? 38.002 71.745 -8.425 1.00 49.51 660 TYR H N 1
ATOM 8583 C CA . TYR G 1 33 ? 39.132 72.051 -9.294 1.00 55.49 660 TYR H CA 1
ATOM 8584 C C . TYR G 1 33 ? 40.357 71.390 -8.675 1.00 58.19 660 TYR H C 1
ATOM 8585 O O . TYR G 1 33 ? 41.008 71.954 -7.790 1.00 60.32 660 TYR H O 1
ATOM 8594 N N . ILE G 1 34 ? 40.659 70.188 -9.146 1.00 51.15 661 ILE H N 1
ATOM 8595 C CA . ILE G 1 34 ? 41.777 69.404 -8.650 1.00 49.05 661 ILE H CA 1
ATOM 8596 C C . ILE G 1 34 ? 42.924 69.577 -9.632 1.00 49.73 661 ILE H C 1
ATOM 8597 O O . ILE G 1 34 ? 42.781 69.294 -10.829 1.00 53.03 661 ILE H O 1
ATOM 8602 N N . ALA G 1 35 ? 44.053 70.070 -9.139 1.00 48.56 662 ALA H N 1
ATOM 8603 C CA . ALA G 1 35 ? 45.170 70.449 -9.987 1.00 55.80 662 ALA H CA 1
ATOM 8604 C C . ALA G 1 35 ? 46.424 69.725 -9.530 1.00 52.32 662 ALA H C 1
ATOM 8605 O O . ALA G 1 35 ? 46.771 69.755 -8.343 1.00 60.19 662 ALA H O 1
ATOM 8607 N N . SER G 1 36 ? 47.087 69.065 -10.470 1.00 48.33 663 SER H N 1
ATOM 8608 C CA . SER G 1 36 ? 48.388 68.458 -10.234 1.00 54.30 663 SER H CA 1
ATOM 8609 C C . SER G 1 36 ? 49.448 69.394 -10.796 1.00 55.09 663 SER H C 1
ATOM 8610 O O . SER G 1 36 ? 49.474 69.655 -12.005 1.00 50.34 663 SER H O 1
ATOM 8613 N N . GLU G 1 37 ? 50.308 69.906 -9.920 1.00 56.56 664 GLU H N 1
ATOM 8614 C CA . GLU G 1 37 ? 51.361 70.840 -10.299 1.00 55.24 664 GLU H CA 1
ATOM 8615 C C . GLU G 1 37 ? 52.496 70.682 -9.300 1.00 54.38 664 GLU H C 1
ATOM 8616 O O . GLU G 1 37 ? 52.266 70.340 -8.137 1.00 54.44 664 GLU H O 1
ATOM 8622 N N . VAL G 1 38 ? 53.722 70.918 -9.757 1.00 56.87 665 VAL H N 1
ATOM 8623 C CA . VAL G 1 38 ? 54.889 70.757 -8.899 1.00 60.88 665 VAL H CA 1
ATOM 8624 C C . VAL G 1 38 ? 55.669 72.048 -8.685 1.00 63.37 665 VAL H C 1
ATOM 8625 O O . VAL G 1 38 ? 56.462 72.118 -7.730 1.00 65.15 665 VAL H O 1
ATOM 8629 N N . CYS G 1 39 ? 55.488 73.072 -9.514 1.00 57.43 666 CYS H N 1
ATOM 8630 C CA . CYS G 1 39 ? 56.227 74.320 -9.359 1.00 56.12 666 CYS H CA 1
ATOM 8631 C C . CYS G 1 39 ? 55.659 75.119 -8.190 1.00 58.76 666 CYS H C 1
ATOM 8632 O O . CYS G 1 39 ? 54.474 75.470 -8.187 1.00 61.32 666 CYS H O 1
ATOM 8635 N N . GLU G 1 40 ? 56.510 75.414 -7.203 1.00 60.73 667 GLU H N 1
ATOM 8636 C CA . GLU G 1 40 ? 56.062 76.141 -6.019 1.00 63.52 667 GLU H CA 1
ATOM 8637 C C . GLU G 1 40 ? 55.514 77.517 -6.381 1.00 66.58 667 GLU H C 1
ATOM 8638 O O . GLU G 1 40 ? 54.516 77.968 -5.805 1.00 54.79 667 GLU H O 1
ATOM 8644 N N . ASP G 1 41 ? 56.155 78.203 -7.329 1.00 66.46 668 ASP H N 1
ATOM 8645 C CA . ASP G 1 41 ? 55.642 79.493 -7.777 1.00 64.72 668 ASP H CA 1
ATOM 8646 C C . ASP G 1 41 ? 54.264 79.337 -8.401 1.00 65.17 668 ASP H C 1
ATOM 8647 O O . ASP G 1 41 ? 53.351 80.125 -8.126 1.00 57.15 668 ASP H O 1
ATOM 8652 N N . SER G 1 42 ? 54.099 78.318 -9.246 1.00 64.47 669 SER H N 1
ATOM 8653 C CA . SER G 1 42 ? 52.811 78.083 -9.888 1.00 60.72 669 SER H CA 1
ATOM 8654 C C . SER G 1 42 ? 51.723 77.823 -8.855 1.00 64.16 669 SER H C 1
ATOM 8655 O O . SER G 1 42 ? 50.616 78.365 -8.957 1.00 61.85 669 SER H O 1
ATOM 8658 N N . ILE G 1 43 ? 52.025 77.000 -7.848 1.00 66.68 670 ILE H N 1
ATOM 8659 C CA . ILE G 1 43 ? 51.025 76.652 -6.844 1.00 63.51 670 ILE H CA 1
ATOM 8660 C C . ILE G 1 43 ? 50.647 77.875 -6.017 1.00 64.28 670 ILE H C 1
ATOM 8661 O O . ILE G 1 43 ? 49.483 78.045 -5.631 1.00 60.46 670 ILE H O 1
ATOM 8666 N N . THR G 1 44 ? 51.616 78.753 -5.745 1.00 58.95 671 THR H N 1
ATOM 8667 C CA . THR G 1 44 ? 51.327 79.953 -4.966 1.00 58.05 671 THR H CA 1
ATOM 8668 C C . THR G 1 44 ? 50.407 80.900 -5.728 1.00 52.73 671 THR H C 1
ATOM 8669 O O . THR G 1 44 ? 49.502 81.500 -5.137 1.00 48.23 671 THR H O 1
ATOM 8673 N N . VAL G 1 45 ? 50.612 81.036 -7.041 1.00 51.43 672 VAL H N 1
ATOM 8674 C CA . VAL G 1 45 ? 49.732 81.877 -7.851 1.00 48.34 672 VAL H CA 1
ATOM 8675 C C . VAL G 1 45 ? 48.306 81.346 -7.806 1.00 45.75 672 VAL H C 1
ATOM 8676 O O . VAL G 1 45 ? 47.355 82.087 -7.531 1.00 51.03 672 VAL H O 1
ATOM 8680 N N . GLY G 1 46 ? 48.139 80.049 -8.073 1.00 54.89 673 GLY H N 1
ATOM 8681 C CA . GLY G 1 46 ? 46.807 79.464 -8.050 1.00 47.91 673 GLY H CA 1
ATOM 8682 C C . GLY G 1 46 ? 46.158 79.538 -6.681 1.00 48.55 673 GLY H C 1
ATOM 8683 O O . GLY G 1 46 ? 44.970 79.855 -6.562 1.00 52.72 673 GLY H O 1
ATOM 8684 N N . MET G 1 47 ? 46.928 79.261 -5.627 1.00 50.09 674 MET H N 1
ATOM 8685 C CA . MET G 1 47 ? 46.373 79.333 -4.280 1.00 49.61 674 MET H CA 1
ATOM 8686 C C . MET G 1 47 ? 45.895 80.741 -3.956 1.00 58.79 674 MET H C 1
ATOM 8687 O O . MET G 1 47 ? 44.801 80.922 -3.409 1.00 57.82 674 MET H O 1
ATOM 8692 N N . VAL G 1 48 ? 46.700 81.751 -4.286 1.00 58.61 675 VAL H N 1
ATOM 8693 C CA . VAL G 1 48 ? 46.357 83.123 -3.930 1.00 51.09 675 VAL H CA 1
ATOM 8694 C C . VAL G 1 48 ? 45.252 83.655 -4.834 1.00 51.33 675 VAL H C 1
ATOM 8695 O O . VAL G 1 48 ? 44.240 84.180 -4.356 1.00 49.29 675 VAL H O 1
ATOM 8699 N N . ARG G 1 49 ? 45.417 83.519 -6.152 1.00 49.38 676 ARG H N 1
ATOM 8700 C CA . ARG G 1 49 ? 44.471 84.126 -7.084 1.00 48.07 676 ARG H CA 1
ATOM 8701 C C . ARG G 1 49 ? 43.101 83.460 -7.071 1.00 55.06 676 ARG H C 1
ATOM 8702 O O . ARG G 1 49 ? 42.184 83.966 -7.727 1.00 54.25 676 ARG H O 1
ATOM 8710 N N . HIS G 1 50 ? 42.938 82.346 -6.350 1.00 57.32 677 HIS H N 1
ATOM 8711 C CA . HIS G 1 50 ? 41.644 81.681 -6.280 1.00 51.24 677 HIS H CA 1
ATOM 8712 C C . HIS G 1 50 ? 41.283 81.283 -4.853 1.00 54.95 677 HIS H C 1
ATOM 8713 O O . HIS G 1 50 ? 40.446 80.392 -4.662 1.00 59.13 677 HIS H O 1
ATOM 8720 N N . GLN G 1 51 ? 41.910 81.911 -3.858 1.00 54.72 678 GLN H N 1
ATOM 8721 C CA . GLN G 1 51 ? 41.463 81.862 -2.465 1.00 64.44 678 GLN H CA 1
ATOM 8722 C C . GLN G 1 51 ? 41.332 80.432 -1.944 1.00 57.48 678 GLN H C 1
ATOM 8723 O O . GLN G 1 51 ? 40.407 80.111 -1.195 1.00 56.35 678 GLN H O 1
ATOM 8729 N N . GLY G 1 52 ? 42.268 79.570 -2.332 1.00 57.08 679 GLY H N 1
ATOM 8730 C CA . GLY G 1 52 ? 42.274 78.214 -1.822 1.00 64.53 679 GLY H CA 1
ATOM 8731 C C . GLY G 1 52 ? 41.173 77.324 -2.349 1.00 56.21 679 GLY H C 1
ATOM 8732 O O . GLY G 1 52 ? 40.854 76.315 -1.717 1.00 61.30 679 GLY H O 1
ATOM 8733 N N . LYS G 1 53 ? 40.573 77.677 -3.487 1.00 56.24 680 LYS H N 1
ATOM 8734 C CA . LYS G 1 53 ? 39.583 76.802 -4.106 1.00 57.61 680 LYS H CA 1
ATOM 8735 C C . LYS G 1 53 ? 40.247 75.577 -4.718 1.00 59.98 680 LYS H C 1
ATOM 8736 O O . LYS G 1 53 ? 39.689 74.473 -4.683 1.00 53.84 680 LYS H O 1
ATOM 8742 N N . ILE G 1 54 ? 41.447 75.755 -5.273 1.00 54.77 681 ILE H N 1
ATOM 8743 C CA . ILE G 1 54 ? 42.109 74.681 -5.999 1.00 55.78 681 ILE H CA 1
ATOM 8744 C C . ILE G 1 54 ? 42.548 73.591 -5.036 1.00 60.20 681 ILE H C 1
ATOM 8745 O O . ILE G 1 54 ? 43.070 73.861 -3.945 1.00 58.03 681 ILE H O 1
ATOM 8750 N N . MET G 1 55 ? 42.329 72.348 -5.440 1.00 61.19 682 MET H N 1
ATOM 8751 C CA . MET G 1 55 ? 42.809 71.187 -4.710 1.00 67.31 682 MET H CA 1
ATOM 8752 C C . MET G 1 55 ? 44.115 70.719 -5.342 1.00 61.97 682 MET H C 1
ATOM 8753 O O . MET G 1 55 ? 44.113 70.164 -6.446 1.00 55.54 682 MET H O 1
ATOM 8758 N N . TYR G 1 56 ? 45.223 70.919 -4.640 1.00 51.26 683 TYR H N 1
ATOM 8759 C CA . TYR G 1 56 ? 46.519 70.509 -5.154 1.00 53.99 683 TYR H CA 1
ATOM 8760 C C . TYR G 1 56 ? 46.841 69.089 -4.709 1.00 58.40 683 TYR H C 1
ATOM 8761 O O . TYR G 1 56 ? 46.626 68.720 -3.550 1.00 61.08 683 TYR H O 1
ATOM 8770 N N . VAL G 1 57 ? 47.346 68.288 -5.649 1.00 55.02 684 VAL H N 1
ATOM 8771 C CA . VAL G 1 57 ? 47.630 66.881 -5.403 1.00 62.14 684 VAL H CA 1
ATOM 8772 C C . VAL G 1 57 ? 49.061 66.496 -5.745 1.00 70.86 684 VAL H C 1
ATOM 8773 O O . VAL G 1 57 ? 49.441 65.342 -5.545 1.00 83.35 684 VAL H O 1
ATOM 8777 N N . GLY G 1 58 ? 49.872 67.420 -6.260 1.00 60.06 685 GLY H N 1
ATOM 8778 C CA . GLY G 1 58 ? 51.283 67.143 -6.460 1.00 56.62 685 GLY H CA 1
ATOM 8779 C C . GLY G 1 58 ? 51.649 66.567 -7.814 1.00 54.49 685 GLY H C 1
ATOM 8780 O O . GLY G 1 58 ? 51.020 66.887 -8.826 1.00 59.06 685 GLY H O 1
ATOM 8781 N N . ASP G 1 59 ? 52.677 65.717 -7.836 1.00 60.29 686 ASP H N 1
ATOM 8782 C CA . ASP G 1 59 ? 53.202 65.184 -9.087 1.00 66.26 686 ASP H CA 1
ATOM 8783 C C . ASP G 1 59 ? 52.135 64.382 -9.822 1.00 69.03 686 ASP H C 1
ATOM 8784 O O . ASP G 1 59 ? 51.436 63.558 -9.223 1.00 67.91 686 ASP H O 1
ATOM 8789 N N . VAL G 1 60 ? 52.016 64.626 -11.131 1.00 63.00 687 VAL H N 1
ATOM 8790 C CA . VAL G 1 60 ? 51.047 63.900 -11.949 1.00 65.23 687 VAL H CA 1
ATOM 8791 C C . VAL G 1 60 ? 51.304 62.403 -11.893 1.00 73.75 687 VAL H C 1
ATOM 8792 O O . VAL G 1 60 ? 50.378 61.598 -12.056 1.00 77.07 687 VAL H O 1
ATOM 8796 N N . ARG G 1 61 ? 52.550 62.001 -11.651 1.00 71.08 688 ARG H N 1
ATOM 8797 C CA . ARG G 1 61 ? 52.890 60.588 -11.597 1.00 69.25 688 ARG H CA 1
ATOM 8798 C C . ARG G 1 61 ? 52.514 59.944 -10.271 1.00 71.70 688 ARG H C 1
ATOM 8799 O O . ARG G 1 61 ? 52.546 58.714 -10.167 1.00 73.38 688 ARG H O 1
ATOM 8807 N N . SER G 1 62 ? 52.163 60.743 -9.264 1.00 69.69 689 SER H N 1
ATOM 8808 C CA . SER G 1 62 ? 51.628 60.233 -8.011 1.00 64.40 689 SER H CA 1
ATOM 8809 C C . SER G 1 62 ? 50.125 59.990 -8.070 1.00 68.61 689 SER H C 1
ATOM 8810 O O . SER G 1 62 ? 49.559 59.480 -7.098 1.00 74.77 689 SER H O 1
ATOM 8813 N N . VAL G 1 63 ? 49.473 60.346 -9.173 1.00 72.57 690 VAL H N 1
ATOM 8814 C CA . VAL G 1 63 ? 48.023 60.239 -9.302 1.00 74.37 690 VAL H CA 1
ATOM 8815 C C . VAL G 1 63 ? 47.703 58.864 -9.878 1.00 75.99 690 VAL H C 1
ATOM 8816 O O . VAL G 1 63 ? 47.969 58.596 -11.053 1.00 86.85 690 VAL H O 1
ATOM 8820 N N . THR G 1 64 ? 47.138 57.991 -9.050 1.00 71.45 691 THR H N 1
ATOM 8821 C CA . THR G 1 64 ? 46.848 56.626 -9.457 1.00 69.11 691 THR H CA 1
ATOM 8822 C C . THR G 1 64 ? 45.411 56.497 -9.954 1.00 70.51 691 THR H C 1
ATOM 8823 O O . THR G 1 64 ? 44.598 57.417 -9.847 1.00 77.68 691 THR H O 1
ATOM 8827 N N . GLN G 1 65 ? 45.108 55.323 -10.508 1.00 82.22 692 GLN H N 1
ATOM 8828 C CA . GLN G 1 65 ? 43.732 55.004 -10.871 1.00 85.86 692 GLN H CA 1
ATOM 8829 C C . GLN G 1 65 ? 42.806 55.127 -9.668 1.00 83.09 692 GLN H C 1
ATOM 8830 O O . GLN G 1 65 ? 41.696 55.660 -9.781 1.00 79.88 692 GLN H O 1
ATOM 8836 N N . LYS G 1 66 ? 43.257 54.654 -8.503 1.00 79.52 693 LYS H N 1
ATOM 8837 C CA . LYS G 1 66 ? 42.440 54.736 -7.297 1.00 75.29 693 LYS H CA 1
ATOM 8838 C C . LYS G 1 66 ? 42.128 56.183 -6.932 1.00 76.63 693 LYS H C 1
ATOM 8839 O O . LYS G 1 66 ? 41.016 56.490 -6.489 1.00 81.13 693 LYS H O 1
ATOM 8843 N N . HIS G 1 67 ? 43.095 57.089 -7.112 1.00 69.71 694 HIS H N 1
ATOM 8844 C CA . HIS G 1 67 ? 42.844 58.497 -6.808 1.00 68.12 694 HIS H CA 1
ATOM 8845 C C . HIS G 1 67 ? 41.763 59.071 -7.714 1.00 69.11 694 HIS H C 1
ATOM 8846 O O . HIS G 1 67 ? 40.894 59.821 -7.257 1.00 73.56 694 HIS H O 1
ATOM 8853 N N . ILE G 1 68 ? 41.798 58.723 -9.003 1.00 69.59 695 ILE H N 1
ATOM 8854 C CA . ILE G 1 68 ? 40.753 59.153 -9.928 1.00 70.25 695 ILE H CA 1
ATOM 8855 C C . ILE G 1 68 ? 39.390 58.651 -9.470 1.00 71.09 695 ILE H C 1
ATOM 8856 O O . ILE G 1 68 ? 38.379 59.355 -9.608 1.00 72.37 695 ILE H O 1
ATOM 8861 N N . GLN G 1 69 ? 39.340 57.447 -8.895 1.00 68.01 696 GLN H N 1
ATOM 8862 C CA . GLN G 1 69 ? 38.075 56.900 -8.413 1.00 71.37 696 GLN H CA 1
ATOM 8863 C C . GLN G 1 69 ? 37.565 57.663 -7.196 1.00 71.90 696 GLN H C 1
ATOM 8864 O O . GLN G 1 69 ? 36.376 57.992 -7.119 1.00 74.15 696 GLN H O 1
ATOM 8870 N N . GLU G 1 70 ? 38.449 57.958 -6.240 1.00 74.20 697 GLU H N 1
ATOM 8871 C CA . GLU G 1 70 ? 38.035 58.663 -5.030 1.00 77.17 697 GLU H CA 1
ATOM 8872 C C . GLU G 1 70 ? 37.637 60.102 -5.334 1.00 72.90 697 GLU H C 1
ATOM 8873 O O . GLU G 1 70 ? 36.578 60.572 -4.899 1.00 68.22 697 GLU H O 1
ATOM 8879 N N . TRP G 1 71 ? 38.479 60.820 -6.076 1.00 60.56 698 TRP H N 1
ATOM 8880 C CA . TRP G 1 71 ? 38.253 62.239 -6.306 1.00 60.39 698 TRP H CA 1
ATOM 8881 C C . TRP G 1 71 ? 37.261 62.504 -7.425 1.00 65.21 698 TRP H C 1
ATOM 8882 O O . TRP G 1 71 ? 36.733 63.618 -7.516 1.00 64.46 698 TRP H O 1
ATOM 8893 N N . GLY G 1 72 ? 37.009 61.518 -8.281 1.00 67.04 699 GLY H N 1
ATOM 8894 C CA . GLY G 1 72 ? 36.051 61.673 -9.345 1.00 56.11 699 GLY H CA 1
ATOM 8895 C C . GLY G 1 72 ? 34.632 61.522 -8.851 1.00 65.19 699 GLY H C 1
ATOM 8896 O O . GLY G 1 72 ? 34.363 61.378 -7.652 1.00 78.87 699 GLY H O 1
ATOM 8897 N N . PRO G 1 73 ? 33.681 61.538 -9.800 1.00 70.36 700 PRO H N 1
ATOM 8898 C CA . PRO G 1 73 ? 33.927 61.634 -11.242 1.00 69.59 700 PRO H CA 1
ATOM 8899 C C . PRO G 1 73 ? 34.303 63.038 -11.687 1.00 71.21 700 PRO H C 1
ATOM 8900 O O . PRO G 1 73 ? 34.099 64.003 -10.947 1.00 71.91 700 PRO H O 1
ATOM 8904 N N . PHE G 1 74 ? 34.860 63.147 -12.887 1.00 63.73 701 PHE H N 1
ATOM 8905 C CA . PHE G 1 74 ? 35.241 64.430 -13.450 1.00 55.25 701 PHE H CA 1
ATOM 8906 C C . PHE G 1 74 ? 34.451 64.685 -14.722 1.00 67.52 701 PHE H C 1
ATOM 8907 O O . PHE G 1 74 ? 34.173 63.760 -15.494 1.00 72.95 701 PHE H O 1
ATOM 8915 N N . ASP G 1 75 ? 34.084 65.947 -14.927 1.00 62.38 702 ASP H N 1
ATOM 8916 C CA . ASP G 1 75 ? 33.380 66.356 -16.130 1.00 62.49 702 ASP H CA 1
ATOM 8917 C C . ASP G 1 75 ? 34.305 66.959 -17.172 1.00 65.71 702 ASP H C 1
ATOM 8918 O O . ASP G 1 75 ? 33.919 67.053 -18.343 1.00 68.46 702 ASP H O 1
ATOM 8923 N N . LEU G 1 76 ? 35.514 67.349 -16.775 1.00 66.40 703 LEU H N 1
ATOM 8924 C CA . LEU G 1 76 ? 36.443 68.044 -17.652 1.00 63.10 703 LEU H CA 1
ATOM 8925 C C . LEU G 1 76 ? 37.864 67.705 -17.226 1.00 60.67 703 LEU H C 1
ATOM 8926 O O . LEU G 1 76 ? 38.218 67.873 -16.056 1.00 64.90 703 LEU H O 1
ATOM 8931 N N . VAL G 1 77 ? 38.666 67.220 -18.170 1.00 57.77 704 VAL H N 1
ATOM 8932 C CA . VAL G 1 77 ? 40.078 66.930 -17.942 1.00 57.54 704 VAL H CA 1
ATOM 8933 C C . VAL G 1 77 ? 40.888 67.791 -18.898 1.00 54.60 704 VAL H C 1
ATOM 8934 O O . VAL G 1 77 ? 40.800 67.621 -20.120 1.00 59.62 704 VAL H O 1
ATOM 8938 N N . ILE G 1 78 ? 41.677 68.709 -18.351 1.00 61.49 705 ILE H N 1
ATOM 8939 C CA . ILE G 1 78 ? 42.460 69.632 -19.163 1.00 70.10 705 ILE H CA 1
ATOM 8940 C C . ILE G 1 78 ? 43.928 69.520 -18.784 1.00 64.47 705 ILE H C 1
ATOM 8941 O O . ILE G 1 78 ? 44.278 69.173 -17.651 1.00 59.52 705 ILE H O 1
ATOM 8946 N N . GLY G 1 79 ? 44.794 69.826 -19.745 1.00 58.94 706 GLY H N 1
ATOM 8947 C CA . GLY G 1 79 ? 46.212 69.849 -19.464 1.00 54.81 706 GLY H CA 1
ATOM 8948 C C . GLY G 1 79 ? 47.090 70.163 -20.655 1.00 65.22 706 GLY H C 1
ATOM 8949 O O . GLY G 1 79 ? 46.743 69.876 -21.806 1.00 66.54 706 GLY H O 1
ATOM 8950 N N . GLY G 1 80 ? 48.235 70.777 -20.372 1.00 67.83 707 GLY H N 1
ATOM 8951 C CA . GLY G 1 80 ? 49.303 70.944 -21.333 1.00 64.00 707 GLY H CA 1
ATOM 8952 C C . GLY G 1 80 ? 50.613 70.504 -20.714 1.00 66.22 707 GLY H C 1
ATOM 8953 O O . GLY G 1 80 ? 51.148 71.188 -19.835 1.00 71.99 707 GLY H O 1
ATOM 8954 N N . SER G 1 81 ? 51.127 69.354 -21.143 1.00 58.96 708 SER H N 1
ATOM 8955 C CA . SER G 1 81 ? 52.346 68.813 -20.569 1.00 60.96 708 SER H CA 1
ATOM 8956 C C . SER G 1 81 ? 53.555 69.633 -21.019 1.00 60.28 708 SER H C 1
ATOM 8957 O O . SER G 1 81 ? 53.493 70.336 -22.030 1.00 60.73 708 SER H O 1
ATOM 8960 N N . PRO G 1 82 ? 54.662 69.571 -20.271 1.00 60.70 709 PRO H N 1
ATOM 8961 C CA . PRO G 1 82 ? 55.845 70.362 -20.632 1.00 60.53 709 PRO H CA 1
ATOM 8962 C C . PRO G 1 82 ? 56.301 70.101 -22.059 1.00 64.52 709 PRO H C 1
ATOM 8963 O O . PRO G 1 82 ? 56.189 68.993 -22.582 1.00 71.84 709 PRO H O 1
ATOM 8967 N N . CYS G 1 83 ? 56.820 71.146 -22.693 1.00 62.40 710 CYS H N 1
ATOM 8968 C CA . CYS G 1 83 ? 57.214 71.056 -24.090 1.00 67.15 710 CYS H CA 1
ATOM 8969 C C . CYS G 1 83 ? 58.680 71.406 -24.301 1.00 61.95 710 CYS H C 1
ATOM 8970 O O . CYS G 1 83 ? 59.110 71.558 -25.453 1.00 65.41 710 CYS H O 1
ATOM 8973 N N . ASN G 1 84 ? 59.458 71.548 -23.225 1.00 57.65 711 ASN H N 1
ATOM 8974 C CA . ASN G 1 84 ? 60.875 71.865 -23.374 1.00 69.10 711 ASN H CA 1
ATOM 8975 C C . ASN G 1 84 ? 61.660 70.739 -24.045 1.00 77.41 711 ASN H C 1
ATOM 8976 O O . ASN G 1 84 ? 62.752 70.988 -24.571 1.00 80.31 711 ASN H O 1
ATOM 8981 N N . ASP G 1 85 ? 61.140 69.513 -24.036 1.00 77.27 712 ASP H N 1
ATOM 8982 C CA . ASP G 1 85 ? 61.737 68.411 -24.781 1.00 81.40 712 ASP H CA 1
ATOM 8983 C C . ASP G 1 85 ? 60.948 68.056 -26.031 1.00 74.19 712 ASP H C 1
ATOM 8984 O O . ASP G 1 85 ? 61.293 67.089 -26.717 1.00 67.39 712 ASP H O 1
ATOM 8989 N N . LEU G 1 86 ? 59.899 68.814 -26.341 1.00 73.74 713 LEU H N 1
ATOM 8990 C CA . LEU G 1 86 ? 59.119 68.635 -27.559 1.00 72.58 713 LEU H CA 1
ATOM 8991 C C . LEU G 1 86 ? 59.360 69.723 -28.592 1.00 71.79 713 LEU H C 1
ATOM 8992 O O . LEU G 1 86 ? 59.503 69.424 -29.777 1.00 72.57 713 LEU H O 1
ATOM 8997 N N . SER G 1 87 ? 59.423 70.983 -28.170 1.00 65.07 714 SER H N 1
ATOM 8998 C CA . SER G 1 87 ? 59.473 72.085 -29.122 1.00 65.73 714 SER H CA 1
ATOM 8999 C C . SER G 1 87 ? 60.845 72.187 -29.778 1.00 75.18 714 SER H C 1
ATOM 9000 O O . SER G 1 87 ? 61.879 72.089 -29.111 1.00 71.54 714 SER H O 1
ATOM 9003 N N . ILE G 1 88 ? 60.850 72.415 -31.096 1.00 80.78 715 ILE H N 1
ATOM 9004 C CA . ILE G 1 88 ? 62.097 72.532 -31.849 1.00 84.30 715 ILE H CA 1
ATOM 9005 C C . ILE G 1 88 ? 62.872 73.807 -31.561 1.00 85.58 715 ILE H C 1
ATOM 9006 O O . ILE G 1 88 ? 63.920 74.030 -32.182 1.00 86.38 715 ILE H O 1
ATOM 9011 N N . VAL G 1 89 ? 62.399 74.660 -30.648 1.00 84.72 716 VAL H N 1
ATOM 9012 C CA . VAL G 1 89 ? 63.210 75.785 -30.196 1.00 83.89 716 VAL H CA 1
ATOM 9013 C C . VAL G 1 89 ? 64.391 75.311 -29.356 1.00 86.17 716 VAL H C 1
ATOM 9014 O O . VAL G 1 89 ? 65.386 76.034 -29.220 1.00 80.12 716 VAL H O 1
ATOM 9018 N N . ASN G 1 90 ? 64.305 74.107 -28.785 1.00 82.58 717 ASN H N 1
ATOM 9019 C CA . ASN G 1 90 ? 65.393 73.548 -27.998 1.00 81.05 717 ASN H CA 1
ATOM 9020 C C . ASN G 1 90 ? 66.164 72.552 -28.848 1.00 81.64 717 ASN H C 1
ATOM 9021 O O . ASN G 1 90 ? 65.651 71.455 -29.116 1.00 83.48 717 ASN H O 1
ATOM 9026 N N . PRO G 1 91 ? 67.386 72.870 -29.286 1.00 83.50 718 PRO H N 1
ATOM 9027 C CA . PRO G 1 91 ? 68.184 71.879 -30.024 1.00 75.62 718 PRO H CA 1
ATOM 9028 C C . PRO G 1 91 ? 68.614 70.691 -29.182 1.00 80.13 718 PRO H C 1
ATOM 9029 O O . PRO G 1 91 ? 69.145 69.722 -29.741 1.00 78.55 718 PRO H O 1
ATOM 9033 N N . ALA G 1 92 ? 68.410 70.735 -27.865 1.00 79.53 719 ALA H N 1
ATOM 9034 C CA . ALA G 1 92 ? 68.741 69.630 -26.974 1.00 84.20 719 ALA H CA 1
ATOM 9035 C C . ALA G 1 92 ? 67.499 68.897 -26.475 1.00 91.80 719 ALA H C 1
ATOM 9036 O O . ALA G 1 92 ? 67.546 68.246 -25.426 1.00 96.84 719 ALA H O 1
ATOM 9038 N N . ARG G 1 93 ? 66.389 68.994 -27.205 1.00 86.25 720 ARG H N 1
ATOM 9039 C CA . ARG G 1 93 ? 65.153 68.332 -26.803 1.00 82.33 720 ARG H CA 1
ATOM 9040 C C . ARG G 1 93 ? 65.326 66.815 -26.803 1.00 80.70 720 ARG H C 1
ATOM 9041 O O . ARG G 1 93 ? 65.804 66.227 -27.777 1.00 73.93 720 ARG H O 1
ATOM 9049 N N . LYS G 1 94 ? 64.930 66.179 -25.700 1.00 82.33 721 LYS H N 1
ATOM 9050 C CA . LYS G 1 94 ? 65.100 64.739 -25.558 1.00 82.17 721 LYS H CA 1
ATOM 9051 C C . LYS G 1 94 ? 63.978 63.937 -26.206 1.00 83.43 721 LYS H C 1
ATOM 9052 O O . LYS G 1 94 ? 64.085 62.708 -26.280 1.00 86.88 721 LYS H O 1
ATOM 9057 N N . GLY G 1 95 ? 62.920 64.591 -26.673 1.00 85.41 722 GLY H N 1
ATOM 9058 C CA . GLY G 1 95 ? 61.873 63.925 -27.425 1.00 82.88 722 GLY H CA 1
ATOM 9059 C C . GLY G 1 95 ? 60.684 63.543 -26.564 1.00 77.71 722 GLY H C 1
ATOM 9060 O O . GLY G 1 95 ? 60.646 63.756 -25.349 1.00 75.57 722 GLY H O 1
ATOM 9061 N N . LEU G 1 96 ? 59.696 62.946 -27.235 1.00 83.97 723 LEU H N 1
ATOM 9062 C CA . LEU G 1 96 ? 58.440 62.580 -26.589 1.00 81.46 723 LEU H CA 1
ATOM 9063 C C . LEU G 1 96 ? 58.603 61.463 -25.562 1.00 80.01 723 LEU H C 1
ATOM 9064 O O . LEU G 1 96 ? 57.786 61.366 -24.641 1.00 71.43 723 LEU H O 1
ATOM 9069 N N . TYR G 1 97 ? 59.635 60.630 -25.683 1.00 78.10 724 TYR H N 1
ATOM 9070 C CA . TYR G 1 97 ? 59.787 59.460 -24.828 1.00 81.18 724 TYR H CA 1
ATOM 9071 C C . TYR G 1 97 ? 60.846 59.632 -23.748 1.00 85.23 724 TYR H C 1
ATOM 9072 O O . TYR G 1 97 ? 61.002 58.739 -22.909 1.00 81.19 724 TYR H O 1
ATOM 9081 N N . GLU G 1 98 ? 61.568 60.749 -23.740 1.00 81.91 725 GLU H N 1
ATOM 9082 C CA . GLU G 1 98 ? 62.590 61.004 -22.739 1.00 84.23 725 GLU H CA 1
ATOM 9083 C C . GLU G 1 98 ? 62.399 62.396 -22.154 1.00 87.77 725 GLU H C 1
ATOM 9084 O O . GLU G 1 98 ? 61.566 63.182 -22.615 1.00 77.68 725 GLU H O 1
ATOM 9090 N N . GLY G 1 99 ? 63.190 62.689 -21.124 1.00 93.46 726 GLY H N 1
ATOM 9091 C CA . GLY G 1 99 ? 63.108 63.979 -20.465 1.00 78.30 726 GLY H CA 1
ATOM 9092 C C . GLY G 1 99 ? 61.719 64.233 -19.920 1.00 79.09 726 GLY H C 1
ATOM 9093 O O . GLY G 1 99 ? 61.056 63.336 -19.386 1.00 75.81 726 GLY H O 1
ATOM 9094 N N . THR G 1 100 ? 61.263 65.477 -20.059 1.00 78.42 727 THR H N 1
ATOM 9095 C CA . THR G 1 100 ? 59.909 65.828 -19.657 1.00 72.45 727 THR H CA 1
ATOM 9096 C C . THR G 1 100 ? 58.878 65.516 -20.731 1.00 68.21 727 THR H C 1
ATOM 9097 O O . THR G 1 100 ? 57.679 65.605 -20.454 1.00 64.09 727 THR H O 1
ATOM 9101 N N . GLY G 1 101 ? 59.312 65.156 -21.941 1.00 69.94 728 GLY H N 1
ATOM 9102 C CA . GLY G 1 101 ? 58.359 64.836 -22.990 1.00 68.88 728 GLY H CA 1
ATOM 9103 C C . GLY G 1 101 ? 57.456 63.674 -22.625 1.00 77.65 728 GLY H C 1
ATOM 9104 O O . GLY G 1 101 ? 56.259 63.688 -22.923 1.00 72.98 728 GLY H O 1
ATOM 9105 N N . ARG G 1 102 ? 58.011 62.659 -21.958 1.00 81.46 729 ARG H N 1
ATOM 9106 C CA . ARG G 1 102 ? 57.233 61.481 -21.594 1.00 80.31 729 ARG H CA 1
ATOM 9107 C C . ARG G 1 102 ? 56.128 61.788 -20.592 1.00 76.74 729 ARG H C 1
ATOM 9108 O O . ARG G 1 102 ? 55.254 60.940 -20.385 1.00 62.99 729 ARG H O 1
ATOM 9116 N N . LEU G 1 103 ? 56.136 62.974 -19.975 1.00 71.51 730 LEU H N 1
ATOM 9117 C CA . LEU G 1 103 ? 55.044 63.347 -19.084 1.00 65.58 730 LEU H CA 1
ATOM 9118 C C . LEU G 1 103 ? 53.714 63.442 -19.822 1.00 67.71 730 LEU H C 1
ATOM 9119 O O . LEU G 1 103 ? 52.658 63.403 -19.180 1.00 63.37 730 LEU H O 1
ATOM 9124 N N . PHE G 1 104 ? 53.745 63.564 -21.153 1.00 65.40 731 PHE H N 1
ATOM 9125 C CA . PHE G 1 104 ? 52.514 63.504 -21.936 1.00 66.66 731 PHE H CA 1
ATOM 9126 C C . PHE G 1 104 ? 51.746 62.213 -21.670 1.00 65.88 731 PHE H C 1
ATOM 9127 O O . PHE G 1 104 ? 50.517 62.227 -21.536 1.00 62.17 731 PHE H O 1
ATOM 9135 N N . PHE G 1 105 ? 52.451 61.082 -21.606 1.00 60.63 732 PHE H N 1
ATOM 9136 C CA . PHE G 1 105 ? 51.770 59.809 -21.401 1.00 72.96 732 PHE H CA 1
ATOM 9137 C C . PHE G 1 105 ? 51.055 59.743 -20.058 1.00 73.14 732 PHE H C 1
ATOM 9138 O O . PHE G 1 105 ? 50.091 58.983 -19.924 1.00 71.37 732 PHE H O 1
ATOM 9146 N N . GLU G 1 106 ? 51.491 60.528 -19.070 1.00 67.83 733 GLU H N 1
ATOM 9147 C CA . GLU G 1 106 ? 50.742 60.614 -17.822 1.00 67.80 733 GLU H CA 1
ATOM 9148 C C . GLU G 1 106 ? 49.374 61.240 -18.057 1.00 72.29 733 GLU H C 1
ATOM 9149 O O . GLU G 1 106 ? 48.386 60.851 -17.422 1.00 70.38 733 GLU H O 1
ATOM 9155 N N . PHE G 1 107 ? 49.299 62.219 -18.964 1.00 71.11 734 PHE H N 1
ATOM 9156 C CA . PHE G 1 107 ? 48.007 62.785 -19.335 1.00 66.07 734 PHE H CA 1
ATOM 9157 C C . PHE G 1 107 ? 47.141 61.742 -20.024 1.00 63.44 734 PHE H C 1
ATOM 9158 O O . PHE G 1 107 ? 45.979 61.538 -19.652 1.00 67.32 734 PHE H O 1
ATOM 9166 N N . TYR G 1 108 ? 47.693 61.078 -21.043 1.00 68.54 735 TYR H N 1
ATOM 9167 C CA . TYR G 1 108 ? 46.974 59.997 -21.709 1.00 70.42 735 TYR H CA 1
ATOM 9168 C C . TYR G 1 108 ? 46.540 58.930 -20.713 1.00 66.90 735 TYR H C 1
ATOM 9169 O O . TYR G 1 108 ? 45.437 58.382 -20.819 1.00 70.98 735 TYR H O 1
ATOM 9178 N N . ARG G 1 109 ? 47.388 58.635 -19.726 1.00 68.95 736 ARG H N 1
ATOM 9179 C CA . ARG G 1 109 ? 47.061 57.605 -18.744 1.00 71.62 736 ARG H CA 1
ATOM 9180 C C . ARG G 1 109 ? 45.893 58.033 -17.860 1.00 67.12 736 ARG H C 1
ATOM 9181 O O . ARG G 1 109 ? 44.918 57.289 -17.699 1.00 64.91 736 ARG H O 1
ATOM 9189 N N . LEU G 1 110 ? 45.973 59.231 -17.275 1.00 67.64 737 LEU H N 1
ATOM 9190 C CA . LEU G 1 110 ? 44.908 59.683 -16.383 1.00 67.69 737 LEU H CA 1
ATOM 9191 C C . LEU G 1 110 ? 43.620 59.978 -17.143 1.00 73.21 737 LEU H C 1
ATOM 9192 O O . LEU G 1 110 ? 42.524 59.774 -16.605 1.00 67.02 737 LEU H O 1
ATOM 9197 N N . LEU G 1 111 ? 43.730 60.450 -18.386 1.00 70.63 738 LEU H N 1
ATOM 9198 C CA . LEU G 1 111 ? 42.545 60.619 -19.219 1.00 58.94 738 LEU H CA 1
ATOM 9199 C C . LEU G 1 111 ? 41.813 59.296 -19.392 1.00 61.10 738 LEU H C 1
ATOM 9200 O O . LEU G 1 111 ? 40.593 59.220 -19.214 1.00 68.57 738 LEU H O 1
ATOM 9205 N N . HIS G 1 112 ? 42.547 58.236 -19.739 1.00 65.26 739 HIS H N 1
ATOM 9206 C CA . HIS G 1 112 ? 41.934 56.915 -19.818 1.00 69.85 739 HIS H CA 1
ATOM 9207 C C . HIS G 1 112 ? 41.321 56.520 -18.482 1.00 70.86 739 HIS H C 1
ATOM 9208 O O . HIS G 1 112 ? 40.221 55.957 -18.435 1.00 78.93 739 HIS H O 1
ATOM 9215 N N . ASP G 1 113 ? 42.013 56.826 -17.383 1.00 66.22 740 ASP H N 1
ATOM 9216 C CA . ASP G 1 113 ? 41.498 56.490 -16.060 1.00 67.16 740 ASP H CA 1
ATOM 9217 C C . ASP G 1 113 ? 40.207 57.243 -15.756 1.00 68.28 740 ASP H C 1
ATOM 9218 O O . ASP G 1 113 ? 39.301 56.701 -15.115 1.00 63.05 740 ASP H O 1
ATOM 9223 N N . ALA G 1 114 ? 40.107 58.494 -16.206 1.00 69.50 741 ALA H N 1
ATOM 9224 C CA . ALA G 1 114 ? 38.980 59.351 -15.868 1.00 62.41 741 ALA H CA 1
ATOM 9225 C C . ALA G 1 114 ? 37.819 59.243 -16.848 1.00 67.65 741 ALA H C 1
ATOM 9226 O O . ALA G 1 114 ? 36.737 59.767 -16.559 1.00 69.37 741 ALA H O 1
ATOM 9228 N N . ARG G 1 115 ? 38.013 58.589 -17.988 1.00 70.36 742 ARG H N 1
ATOM 9229 C CA . ARG G 1 115 ? 36.944 58.484 -18.968 1.00 68.88 742 ARG H CA 1
ATOM 9230 C C . ARG G 1 115 ? 35.785 57.674 -18.396 1.00 74.43 742 ARG H C 1
ATOM 9231 O O . ARG G 1 115 ? 36.006 56.695 -17.671 1.00 74.02 742 ARG H O 1
ATOM 9239 N N . PRO G 1 116 ? 34.544 58.058 -18.681 1.00 72.04 743 PRO H N 1
ATOM 9240 C CA . PRO G 1 116 ? 33.413 57.235 -18.248 1.00 67.31 743 PRO H CA 1
ATOM 9241 C C . PRO G 1 116 ? 33.419 55.897 -18.969 1.00 70.56 743 PRO H C 1
ATOM 9242 O O . PRO G 1 116 ? 33.799 55.803 -20.138 1.00 74.23 743 PRO H O 1
ATOM 9246 N N . LYS G 1 117 ? 33.011 54.855 -18.249 1.00 68.07 744 LYS H N 1
ATOM 9247 C CA . LYS G 1 117 ? 32.987 53.518 -18.821 1.00 66.93 744 LYS H CA 1
ATOM 9248 C C . LYS G 1 117 ? 32.104 53.491 -20.062 1.00 76.02 744 LYS H C 1
ATOM 9249 O O . LYS G 1 117 ? 31.195 54.311 -20.224 1.00 76.10 744 LYS H O 1
ATOM 9251 N N . GLU G 1 118 ? 32.398 52.553 -20.959 1.00 85.34 745 GLU H N 1
ATOM 9252 C CA . GLU G 1 118 ? 31.558 52.368 -22.133 1.00 98.58 745 GLU H CA 1
ATOM 9253 C C . GLU G 1 118 ? 30.147 52.005 -21.691 1.00 90.00 745 GLU H C 1
ATOM 9254 O O . GLU G 1 118 ? 29.949 51.040 -20.947 1.00 93.37 745 GLU H O 1
ATOM 9260 N N . GLY G 1 119 ? 29.167 52.795 -22.132 1.00 83.69 746 GLY H N 1
ATOM 9261 C CA . GLY G 1 119 ? 27.794 52.676 -21.694 1.00 85.46 746 GLY H CA 1
ATOM 9262 C C . GLY G 1 119 ? 27.321 53.850 -20.859 1.00 88.80 746 GLY H C 1
ATOM 9263 O O . GLY G 1 119 ? 26.115 54.126 -20.820 1.00 92.21 746 GLY H O 1
ATOM 9264 N N . ASP G 1 120 ? 28.240 54.540 -20.189 1.00 90.45 747 ASP H N 1
ATOM 9265 C CA . ASP G 1 120 ? 27.926 55.755 -19.450 1.00 87.52 747 ASP H CA 1
ATOM 9266 C C . ASP G 1 120 ? 28.054 56.941 -20.398 1.00 91.51 747 ASP H C 1
ATOM 9267 O O . ASP G 1 120 ? 29.138 57.199 -20.933 1.00 96.24 747 ASP H O 1
ATOM 9272 N N . ASP G 1 121 ? 26.953 57.664 -20.602 1.00 89.30 748 ASP H N 1
ATOM 9273 C CA . ASP G 1 121 ? 26.911 58.761 -21.560 1.00 89.64 748 ASP H CA 1
ATOM 9274 C C . ASP G 1 121 ? 26.774 60.123 -20.883 1.00 85.47 748 ASP H C 1
ATOM 9275 O O . ASP G 1 121 ? 26.247 61.067 -21.477 1.00 87.71 748 ASP H O 1
ATOM 9280 N N . ARG G 1 122 ? 27.251 60.243 -19.643 1.00 79.78 749 ARG H N 1
ATOM 9281 C CA . ARG G 1 122 ? 27.300 61.536 -18.984 1.00 76.80 749 ARG H CA 1
ATOM 9282 C C . ARG G 1 122 ? 28.235 62.473 -19.750 1.00 80.40 749 ARG H C 1
ATOM 9283 O O . ARG G 1 122 ? 29.145 62.020 -20.451 1.00 70.47 749 ARG H O 1
ATOM 9291 N N . PRO G 1 123 ? 28.023 63.785 -19.642 1.00 79.67 750 PRO H N 1
ATOM 9292 C CA . PRO G 1 123 ? 28.922 64.726 -20.324 1.00 77.97 750 PRO H CA 1
ATOM 9293 C C . PRO G 1 123 ? 30.345 64.597 -19.800 1.00 69.83 750 PRO H C 1
ATOM 9294 O O . PRO G 1 123 ? 30.590 64.664 -18.594 1.00 69.61 750 PRO H O 1
ATOM 9298 N N . PHE G 1 124 ? 31.284 64.389 -20.721 1.00 72.21 751 PHE H N 1
ATOM 9299 C CA . PHE G 1 124 ? 32.699 64.298 -20.377 1.00 70.38 751 PHE H CA 1
ATOM 9300 C C . PHE G 1 124 ? 33.519 64.960 -21.472 1.00 77.40 751 PHE H C 1
ATOM 9301 O O . PHE G 1 124 ? 33.452 64.547 -22.633 1.00 79.63 751 PHE H O 1
ATOM 9309 N N . PHE G 1 125 ? 34.305 65.968 -21.096 1.00 77.43 752 PHE H N 1
ATOM 9310 C CA . PHE G 1 125 ? 35.081 66.756 -22.041 1.00 69.55 752 PHE H CA 1
ATOM 9311 C C . PHE G 1 125 ? 36.546 66.779 -21.631 1.00 66.63 752 PHE H C 1
ATOM 9312 O O . PHE G 1 125 ? 36.876 66.780 -20.443 1.00 60.23 752 PHE H O 1
ATOM 9320 N N . TRP G 1 126 ? 37.424 66.805 -22.629 1.00 59.60 753 TRP H N 1
ATOM 9321 C CA . TRP G 1 126 ? 38.853 66.852 -22.377 1.00 62.01 753 TRP H CA 1
ATOM 9322 C C . TRP G 1 126 ? 39.520 67.750 -23.404 1.00 67.06 753 TRP H C 1
ATOM 9323 O O . TRP G 1 126 ? 39.022 67.921 -24.520 1.00 74.92 753 TRP H O 1
ATOM 9334 N N . LEU G 1 127 ? 40.652 68.328 -23.009 1.00 57.66 754 LEU H N 1
ATOM 9335 C CA . LEU G 1 127 ? 41.442 69.171 -23.893 1.00 64.57 754 LEU H CA 1
ATOM 9336 C C . LEU G 1 127 ? 42.914 68.974 -23.567 1.00 63.20 754 LEU H C 1
ATOM 9337 O O . LEU G 1 127 ? 43.305 69.041 -22.397 1.00 57.54 754 LEU H O 1
ATOM 9342 N N . PHE G 1 128 ? 43.722 68.725 -24.595 1.00 63.95 755 PHE H N 1
ATOM 9343 C CA . PHE G 1 128 ? 45.170 68.678 -24.457 1.00 64.32 755 PHE H CA 1
ATOM 9344 C C . PHE G 1 128 ? 45.798 69.688 -25.405 1.00 61.32 755 PHE H C 1
ATOM 9345 O O . PHE G 1 128 ? 45.461 69.724 -26.593 1.00 64.16 755 PHE H O 1
ATOM 9353 N N . GLU G 1 129 ? 46.713 70.496 -24.878 1.00 56.92 756 GLU H N 1
ATOM 9354 C CA . GLU G 1 129 ? 47.362 71.558 -25.632 1.00 62.54 756 GLU H CA 1
ATOM 9355 C C . GLU G 1 129 ? 48.860 71.307 -25.687 1.00 66.09 756 GLU H C 1
ATOM 9356 O O . GLU G 1 129 ? 49.450 70.816 -24.719 1.00 71.06 756 GLU H O 1
ATOM 9362 N N . ASN G 1 130 ? 49.471 71.640 -26.821 1.00 67.42 757 ASN H N 1
ATOM 9363 C CA . ASN G 1 130 ? 50.924 71.696 -26.917 1.00 70.05 757 ASN H CA 1
ATOM 9364 C C . ASN G 1 130 ? 51.304 72.511 -28.146 1.00 67.23 757 ASN H C 1
ATOM 9365 O O . ASN G 1 130 ? 50.449 73.080 -28.831 1.00 71.54 757 ASN H O 1
ATOM 9370 N N . VAL G 1 131 ? 52.602 72.550 -28.426 1.00 60.72 758 VAL H N 1
ATOM 9371 C CA . VAL G 1 131 ? 53.146 73.486 -29.402 1.00 66.66 758 VAL H CA 1
ATOM 9372 C C . VAL G 1 131 ? 53.033 72.913 -30.808 1.00 69.02 758 VAL H C 1
ATOM 9373 O O . VAL G 1 131 ? 53.033 71.696 -31.019 1.00 70.07 758 VAL H O 1
ATOM 9377 N N . VAL G 1 132 ? 52.919 73.813 -31.782 1.00 72.03 759 VAL H N 1
ATOM 9378 C CA . VAL G 1 132 ? 52.980 73.420 -33.184 1.00 73.14 759 VAL H CA 1
ATOM 9379 C C . VAL G 1 132 ? 54.406 73.066 -33.584 1.00 73.73 759 VAL H C 1
ATOM 9380 O O . VAL G 1 132 ? 54.622 72.137 -34.368 1.00 72.88 759 VAL H O 1
ATOM 9384 N N . ALA G 1 133 ? 55.391 73.776 -33.033 1.00 74.75 760 ALA H N 1
ATOM 9385 C CA . ALA G 1 133 ? 56.789 73.608 -33.426 1.00 73.98 760 ALA H CA 1
ATOM 9386 C C . ALA G 1 133 ? 57.391 72.410 -32.691 1.00 80.41 760 ALA H C 1
ATOM 9387 O O . ALA G 1 133 ? 58.297 72.528 -31.866 1.00 74.55 760 ALA H O 1
ATOM 9389 N N . MET G 1 134 ? 56.871 71.231 -33.020 1.00 86.48 761 MET H N 1
ATOM 9390 C CA . MET G 1 134 ? 57.382 69.973 -32.497 1.00 78.33 761 MET H CA 1
ATOM 9391 C C . MET G 1 134 ? 57.624 69.023 -33.660 1.00 80.16 761 MET H C 1
ATOM 9392 O O . MET G 1 134 ? 57.168 69.255 -34.783 1.00 90.62 761 MET H O 1
ATOM 9397 N N . GLY G 1 135 ? 58.354 67.946 -33.383 1.00 76.07 762 GLY H N 1
ATOM 9398 C CA . GLY G 1 135 ? 58.699 67.009 -34.431 1.00 78.00 762 GLY H CA 1
ATOM 9399 C C . GLY G 1 135 ? 57.480 66.296 -34.983 1.00 87.83 762 GLY H C 1
ATOM 9400 O O . GLY G 1 135 ? 56.516 66.011 -34.271 1.00 90.04 762 GLY H O 1
ATOM 9401 N N . VAL G 1 136 ? 57.532 66.008 -36.286 1.00 95.51 763 VAL H N 1
ATOM 9402 C CA . VAL G 1 136 ? 56.417 65.340 -36.952 1.00 97.55 763 VAL H CA 1
ATOM 9403 C C . VAL G 1 136 ? 56.135 63.991 -36.304 1.00 94.80 763 VAL H C 1
ATOM 9404 O O . VAL G 1 136 ? 54.975 63.611 -36.106 1.00 103.99 763 VAL H O 1
ATOM 9408 N N . SER G 1 137 ? 57.190 63.248 -35.958 1.00 86.65 764 SER H N 1
ATOM 9409 C CA . SER G 1 137 ? 56.997 61.952 -35.314 1.00 93.72 764 SER H CA 1
ATOM 9410 C C . SER G 1 137 ? 56.344 62.107 -33.945 1.00 85.73 764 SER H C 1
ATOM 9411 O O . SER G 1 137 ? 55.499 61.292 -33.556 1.00 80.41 764 SER H O 1
ATOM 9414 N N . ASP G 1 138 ? 56.709 63.156 -33.204 1.00 77.82 765 ASP H N 1
ATOM 9415 C CA . ASP G 1 138 ? 56.143 63.343 -31.873 1.00 75.08 765 ASP H CA 1
ATOM 9416 C C . ASP G 1 138 ? 54.679 63.758 -31.944 1.00 81.11 765 ASP H C 1
ATOM 9417 O O . ASP G 1 138 ? 53.877 63.366 -31.088 1.00 79.43 765 ASP H O 1
ATOM 9422 N N . LYS G 1 139 ? 54.309 64.556 -32.950 1.00 84.58 766 LYS H N 1
ATOM 9423 C CA . LYS G 1 139 ? 52.907 64.934 -33.105 1.00 84.88 766 LYS H CA 1
ATOM 9424 C C . LYS G 1 139 ? 52.059 63.731 -33.499 1.00 85.67 766 LYS H C 1
ATOM 9425 O O . LYS G 1 139 ? 50.937 63.562 -33.007 1.00 75.90 766 LYS H O 1
ATOM 9431 N N . ARG G 1 140 ? 52.584 62.887 -34.387 1.00 88.04 767 ARG H N 1
ATOM 9432 C CA . ARG G 1 140 ? 51.870 61.677 -34.778 1.00 86.46 767 ARG H CA 1
ATOM 9433 C C . ARG G 1 140 ? 51.578 60.799 -33.567 1.00 88.48 767 ARG H C 1
ATOM 9434 O O . ARG G 1 140 ? 50.456 60.310 -33.397 1.00 83.77 767 ARG H O 1
ATOM 9442 N N . ASP G 1 141 ? 52.574 60.605 -32.700 1.00 87.79 768 ASP H N 1
ATOM 9443 C CA . ASP G 1 141 ? 52.390 59.717 -31.557 1.00 83.00 768 ASP H CA 1
ATOM 9444 C C . ASP G 1 141 ? 51.396 60.294 -30.555 1.00 81.64 768 ASP H C 1
ATOM 9445 O O . ASP G 1 141 ? 50.621 59.548 -29.946 1.00 78.48 768 ASP H O 1
ATOM 9450 N N . ILE G 1 142 ? 51.403 61.617 -30.366 1.00 78.59 769 ILE H N 1
ATOM 9451 C CA . ILE G 1 142 ? 50.445 62.234 -29.451 1.00 82.16 769 ILE H CA 1
ATOM 9452 C C . ILE G 1 142 ? 49.020 61.993 -29.933 1.00 84.37 769 ILE H C 1
ATOM 9453 O O . ILE G 1 142 ? 48.131 61.644 -29.146 1.00 76.16 769 ILE H O 1
ATOM 9458 N N . SER G 1 143 ? 48.784 62.170 -31.235 1.00 82.08 770 SER H N 1
ATOM 9459 C CA . SER G 1 143 ? 47.454 61.943 -31.786 1.00 78.53 770 SER H CA 1
ATOM 9460 C C . SER G 1 143 ? 47.053 60.475 -31.705 1.00 83.55 770 SER H C 1
ATOM 9461 O O . SER G 1 143 ? 45.872 60.168 -31.509 1.00 89.10 770 SER H O 1
ATOM 9464 N N . ARG G 1 144 ? 48.014 59.559 -31.842 1.00 79.85 771 ARG H N 1
ATOM 9465 C CA . ARG G 1 144 ? 47.692 58.137 -31.778 1.00 81.72 771 ARG H CA 1
ATOM 9466 C C . ARG G 1 144 ? 47.331 57.709 -30.363 1.00 77.79 771 ARG H C 1
ATOM 9467 O O . ARG G 1 144 ? 46.453 56.859 -30.173 1.00 80.75 771 ARG H O 1
ATOM 9475 N N . PHE G 1 145 ? 47.999 58.277 -29.359 1.00 78.50 772 PHE H N 1
ATOM 9476 C CA . PHE G 1 145 ? 47.685 57.925 -27.980 1.00 77.81 772 PHE H CA 1
ATOM 9477 C C . PHE G 1 145 ? 46.392 58.576 -27.510 1.00 77.25 772 PHE H C 1
ATOM 9478 O O . PHE G 1 145 ? 45.677 57.997 -26.684 1.00 78.88 772 PHE H O 1
ATOM 9486 N N . LEU G 1 146 ? 46.069 59.759 -28.030 1.00 75.79 773 LEU H N 1
ATOM 9487 C CA . LEU G 1 146 ? 44.796 60.403 -27.744 1.00 66.44 773 LEU H CA 1
ATOM 9488 C C . LEU G 1 146 ? 43.697 59.994 -28.719 1.00 71.10 773 LEU H C 1
ATOM 9489 O O . LEU G 1 146 ? 42.522 60.281 -28.458 1.00 70.88 773 LEU H O 1
ATOM 9494 N N . GLU G 1 147 ? 44.052 59.330 -29.822 1.00 75.09 774 GLU H N 1
ATOM 9495 C CA . GLU G 1 147 ? 43.092 58.823 -30.807 1.00 79.42 774 GLU H CA 1
ATOM 9496 C C . GLU G 1 147 ? 42.270 59.943 -31.437 1.00 80.90 774 GLU H C 1
ATOM 9497 O O . GLU G 1 147 ? 41.109 59.748 -31.804 1.00 90.56 774 GLU H O 1
ATOM 9503 N N . SER G 1 148 ? 42.863 61.125 -31.569 1.00 82.00 775 SER H N 1
ATOM 9504 C CA . SER G 1 148 ? 42.188 62.255 -32.186 1.00 87.87 775 SER H CA 1
ATOM 9505 C C . SER G 1 148 ? 43.233 63.154 -32.825 1.00 84.47 775 SER H C 1
ATOM 9506 O O . SER G 1 148 ? 44.371 63.236 -32.355 1.00 75.05 775 SER H O 1
ATOM 9509 N N . ASN G 1 149 ? 42.851 63.800 -33.893 1.00 91.04 776 ASN H N 1
ATOM 9510 C CA . ASN G 1 149 ? 43.785 64.775 -34.432 1.00 82.85 776 ASN H CA 1
ATOM 9511 C C . ASN G 1 149 ? 43.533 66.143 -33.808 1.00 74.94 776 ASN H C 1
ATOM 9512 O O . ASN G 1 149 ? 42.403 66.454 -33.417 1.00 70.49 776 ASN H O 1
ATOM 9517 N N . PRO G 1 150 ? 44.562 66.976 -33.692 1.00 74.67 777 PRO H N 1
ATOM 9518 C CA . PRO G 1 150 ? 44.409 68.252 -32.990 1.00 72.12 777 PRO H CA 1
ATOM 9519 C C . PRO G 1 150 ? 43.834 69.334 -33.895 1.00 75.39 777 PRO H C 1
ATOM 9520 O O . PRO G 1 150 ? 43.740 69.192 -35.115 1.00 83.12 777 PRO H O 1
ATOM 9524 N N . VAL G 1 151 ? 43.444 70.434 -33.260 1.00 73.17 778 VAL H N 1
ATOM 9525 C CA . VAL G 1 151 ? 43.038 71.654 -33.946 1.00 73.66 778 VAL H CA 1
ATOM 9526 C C . VAL G 1 151 ? 44.112 72.702 -33.694 1.00 65.18 778 VAL H C 1
ATOM 9527 O O . VAL G 1 151 ? 44.575 72.862 -32.558 1.00 64.38 778 VAL H O 1
ATOM 9531 N N . MET G 1 152 ? 44.524 73.396 -34.750 1.00 66.35 779 MET H N 1
ATOM 9532 C CA . MET G 1 152 ? 45.543 74.434 -34.652 1.00 73.73 779 MET H CA 1
ATOM 9533 C C . MET G 1 152 ? 44.860 75.782 -34.462 1.00 73.43 779 MET H C 1
ATOM 9534 O O . MET G 1 152 ? 44.141 76.250 -35.351 1.00 71.46 779 MET H O 1
ATOM 9539 N N . ILE G 1 153 ? 45.095 76.405 -33.310 1.00 73.31 780 ILE H N 1
ATOM 9540 C CA . ILE G 1 153 ? 44.528 77.706 -32.977 1.00 71.28 780 ILE H CA 1
ATOM 9541 C C . ILE G 1 153 ? 45.675 78.654 -32.654 1.00 70.57 780 ILE H C 1
ATOM 9542 O O . ILE G 1 153 ? 46.399 78.446 -31.671 1.00 72.49 780 ILE H O 1
ATOM 9547 N N . ASP G 1 154 ? 45.838 79.690 -33.472 1.00 67.10 781 ASP H N 1
ATOM 9548 C CA . ASP G 1 154 ? 46.862 80.703 -33.244 1.00 66.70 781 ASP H CA 1
ATOM 9549 C C . ASP G 1 154 ? 46.263 81.849 -32.436 1.00 67.11 781 ASP H C 1
ATOM 9550 O O . ASP G 1 154 ? 45.286 82.473 -32.865 1.00 61.72 781 ASP H O 1
ATOM 9555 N N . ALA G 1 155 ? 46.858 82.131 -31.274 1.00 61.76 782 ALA H N 1
ATOM 9556 C CA . ALA G 1 155 ? 46.377 83.210 -30.418 1.00 58.72 782 ALA H CA 1
ATOM 9557 C C . ALA G 1 155 ? 46.446 84.575 -31.090 1.00 66.43 782 ALA H C 1
ATOM 9558 O O . ALA G 1 155 ? 45.884 85.540 -30.558 1.00 67.93 782 ALA H O 1
ATOM 9560 N N . LYS G 1 156 ? 47.109 84.677 -32.244 1.00 66.85 783 LYS H N 1
ATOM 9561 C CA . LYS G 1 156 ? 47.242 85.956 -32.927 1.00 66.14 783 LYS H CA 1
ATOM 9562 C C . LYS G 1 156 ? 45.901 86.514 -33.383 1.00 77.07 783 LYS H C 1
ATOM 9563 O O . LYS G 1 156 ? 45.795 87.724 -33.612 1.00 78.82 783 LYS H O 1
ATOM 9569 N N A GLU G 1 157 ? 44.874 85.673 -33.509 0.43 76.34 784 GLU H N 1
ATOM 9570 N N B GLU G 1 157 ? 44.880 85.666 -33.517 0.57 76.21 784 GLU H N 1
ATOM 9571 C CA A GLU G 1 157 ? 43.587 86.147 -34.001 0.43 76.65 784 GLU H CA 1
ATOM 9572 C CA B GLU G 1 157 ? 43.580 86.119 -33.992 0.57 76.60 784 GLU H CA 1
ATOM 9573 C C A GLU G 1 157 ? 42.748 86.827 -32.926 0.43 73.19 784 GLU H C 1
ATOM 9574 C C B GLU G 1 157 ? 42.787 86.866 -32.928 0.57 73.18 784 GLU H C 1
ATOM 9575 O O A GLU G 1 157 ? 41.796 87.536 -33.266 0.43 72.97 784 GLU H O 1
ATOM 9576 O O B GLU G 1 157 ? 41.911 87.664 -33.278 0.57 72.39 784 GLU H O 1
ATOM 9587 N N . VAL G 1 158 ? 43.071 86.630 -31.647 1.00 64.10 785 VAL H N 1
ATOM 9588 C CA . VAL G 1 158 ? 42.291 87.218 -30.560 1.00 66.87 785 VAL H CA 1
ATOM 9589 C C . VAL G 1 158 ? 43.188 87.835 -29.491 1.00 68.57 785 VAL H C 1
ATOM 9590 O O . VAL G 1 158 ? 42.741 88.080 -28.364 1.00 69.58 785 VAL H O 1
ATOM 9594 N N . SER G 1 159 ? 44.451 88.096 -29.826 1.00 67.37 786 SER H N 1
ATOM 9595 C CA . SER G 1 159 ? 45.370 88.735 -28.892 1.00 64.00 786 SER H CA 1
ATOM 9596 C C . SER G 1 159 ? 46.458 89.450 -29.680 1.00 66.57 786 SER H C 1
ATOM 9597 O O . SER G 1 159 ? 46.448 89.475 -30.914 1.00 68.77 786 SER H O 1
ATOM 9600 N N . ALA G 1 160 ? 47.410 90.031 -28.951 1.00 59.99 787 ALA H N 1
ATOM 9601 C CA . ALA G 1 160 ? 48.480 90.822 -29.540 1.00 58.69 787 ALA H CA 1
ATOM 9602 C C . ALA G 1 160 ? 49.756 90.022 -29.761 1.00 69.23 787 ALA H C 1
ATOM 9603 O O . ALA G 1 160 ? 50.814 90.617 -29.989 1.00 73.50 787 ALA H O 1
ATOM 9605 N N . ALA G 1 161 ? 49.687 88.693 -29.703 1.00 61.14 788 ALA H N 1
ATOM 9606 C CA . ALA G 1 161 ? 50.878 87.866 -29.813 1.00 61.98 788 ALA H CA 1
ATOM 9607 C C . ALA G 1 161 ? 50.625 86.669 -30.711 1.00 67.34 788 ALA H C 1
ATOM 9608 O O . ALA G 1 161 ? 49.541 86.079 -30.690 1.00 66.50 788 ALA H O 1
ATOM 9610 N N . HIS G 1 162 ? 51.642 86.316 -31.493 1.00 67.26 789 HIS H N 1
ATOM 9611 C CA . HIS G 1 162 ? 51.657 85.027 -32.167 1.00 69.01 789 HIS H CA 1
ATOM 9612 C C . HIS G 1 162 ? 51.805 83.919 -31.133 1.00 71.92 789 HIS H C 1
ATOM 9613 O O . HIS G 1 162 ? 52.625 84.019 -30.216 1.00 68.47 789 HIS H O 1
ATOM 9620 N N . ARG G 1 163 ? 51.000 82.866 -31.273 1.00 72.64 790 ARG H N 1
ATOM 9621 C CA . ARG G 1 163 ? 51.158 81.662 -30.465 1.00 66.38 790 ARG H CA 1
ATOM 9622 C C . ARG G 1 163 ? 50.392 80.517 -31.112 1.00 75.19 790 ARG H C 1
ATOM 9623 O O . ARG G 1 163 ? 49.247 80.237 -30.740 1.00 82.14 790 ARG H O 1
ATOM 9631 N N . ALA G 1 164 ? 51.007 79.860 -32.092 1.00 77.94 791 ALA H N 1
ATOM 9632 C CA . ALA G 1 164 ? 50.375 78.739 -32.778 1.00 82.25 791 ALA H CA 1
ATOM 9633 C C . ALA G 1 164 ? 50.445 77.513 -31.878 1.00 82.20 791 ALA H C 1
ATOM 9634 O O . ALA G 1 164 ? 51.535 77.006 -31.592 1.00 79.54 791 ALA H O 1
ATOM 9636 N N . ARG G 1 165 ? 49.282 77.025 -31.441 1.00 79.00 792 ARG H N 1
ATOM 9637 C CA . ARG G 1 165 ? 49.198 75.913 -30.505 1.00 80.37 792 ARG H CA 1
ATOM 9638 C C . ARG G 1 165 ? 48.317 74.809 -31.074 1.00 81.13 792 ARG H C 1
ATOM 9639 O O . ARG G 1 165 ? 47.366 75.072 -31.815 1.00 78.87 792 ARG H O 1
ATOM 9647 N N . TYR G 1 166 ? 48.647 73.566 -30.719 1.00 84.95 793 TYR H N 1
ATOM 9648 C CA . TYR G 1 166 ? 47.824 72.409 -31.050 1.00 79.50 793 TYR H CA 1
ATOM 9649 C C . TYR G 1 166 ? 46.859 72.121 -29.908 1.00 75.42 793 TYR H C 1
ATOM 9650 O O . TYR G 1 166 ? 47.207 72.269 -28.734 1.00 69.57 793 TYR H O 1
ATOM 9659 N N . PHE G 1 167 ? 45.647 71.692 -30.254 1.00 76.02 794 PHE H N 1
ATOM 9660 C CA . PHE G 1 167 ? 44.630 71.375 -29.254 1.00 71.21 794 PHE H CA 1
ATOM 9661 C C . PHE G 1 167 ? 43.945 70.070 -29.631 1.00 70.70 794 PHE H C 1
ATOM 9662 O O . PHE G 1 167 ? 43.138 70.038 -30.564 1.00 70.92 794 PHE H O 1
ATOM 9670 N N . TRP G 1 168 ? 44.265 69.000 -28.909 1.00 76.61 795 TRP H N 1
ATOM 9671 C CA . TRP G 1 168 ? 43.490 67.771 -28.972 1.00 77.12 795 TRP H CA 1
ATOM 9672 C C . TRP G 1 168 ? 42.342 67.867 -27.976 1.00 75.53 795 TRP H C 1
ATOM 9673 O O . TRP G 1 168 ? 42.497 68.437 -26.891 1.00 62.52 795 TRP H O 1
ATOM 9684 N N . GLY G 1 169 ? 41.193 67.314 -28.342 1.00 77.40 796 GLY H N 1
ATOM 9685 C CA . GLY G 1 169 ? 40.075 67.323 -27.423 1.00 71.11 796 GLY H CA 1
ATOM 9686 C C . GLY G 1 169 ? 38.767 66.991 -28.106 1.00 67.22 796 GLY H C 1
ATOM 9687 O O . GLY G 1 169 ? 38.707 66.719 -29.311 1.00 68.48 796 GLY H O 1
ATOM 9688 N N . ASN G 1 170 ? 37.706 67.032 -27.295 1.00 68.79 797 ASN H N 1
ATOM 9689 C CA . ASN G 1 170 ? 36.353 66.722 -27.743 1.00 77.56 797 ASN H CA 1
ATOM 9690 C C . ASN G 1 170 ? 35.372 67.836 -27.397 1.00 70.14 797 ASN H C 1
ATOM 9691 O O . ASN G 1 170 ? 34.159 67.616 -27.431 1.00 77.91 797 ASN H O 1
ATOM 9696 N N . LEU G 1 171 ? 35.869 69.022 -27.052 1.00 75.96 798 LEU H N 1
ATOM 9697 C CA . LEU G 1 171 ? 34.992 70.122 -26.689 1.00 71.74 798 LEU H CA 1
ATOM 9698 C C . LEU G 1 171 ? 34.109 70.511 -27.874 1.00 78.82 798 LEU H C 1
ATOM 9699 O O . LEU G 1 171 ? 34.535 70.424 -29.031 1.00 81.91 798 LEU H O 1
ATOM 9704 N N . PRO G 1 172 ? 32.871 70.930 -27.617 1.00 81.99 799 PRO H N 1
ATOM 9705 C CA . PRO G 1 172 ? 31.978 71.310 -28.719 1.00 80.13 799 PRO H CA 1
ATOM 9706 C C . PRO G 1 172 ? 32.535 72.491 -29.502 1.00 76.28 799 PRO H C 1
ATOM 9707 O O . PRO G 1 172 ? 33.125 73.411 -28.934 1.00 66.36 799 PRO H O 1
ATOM 9711 N N . GLY G 1 173 ? 32.350 72.448 -30.820 1.00 79.85 800 GLY H N 1
ATOM 9712 C CA . GLY G 1 173 ? 32.800 73.518 -31.693 1.00 77.92 800 GLY H CA 1
ATOM 9713 C C . GLY G 1 173 ? 34.265 73.870 -31.570 1.00 75.46 800 GLY H C 1
ATOM 9714 O O . GLY G 1 173 ? 34.616 75.050 -31.662 1.00 77.35 800 GLY H O 1
ATOM 9715 N N . MET G 1 174 ? 35.136 72.878 -31.363 1.00 78.39 801 MET H N 1
ATOM 9716 C CA . MET G 1 174 ? 36.562 73.162 -31.224 1.00 70.72 801 MET H CA 1
ATOM 9717 C C . MET G 1 174 ? 37.133 73.759 -32.501 1.00 74.68 801 MET H C 1
ATOM 9718 O O . MET G 1 174 ? 38.015 74.623 -32.449 1.00 87.55 801 MET H O 1
ATOM 9723 N N . ASN G 1 175 ? 36.642 73.315 -33.658 1.00 78.13 802 ASN H N 1
ATOM 9724 C CA . ASN G 1 175 ? 37.137 73.784 -34.944 1.00 91.26 802 ASN H CA 1
ATOM 9725 C C . ASN G 1 175 ? 36.266 74.883 -35.548 1.00 93.25 802 ASN H C 1
ATOM 9726 O O . ASN G 1 175 ? 36.371 75.157 -36.749 1.00 101.01 802 ASN H O 1
ATOM 9731 N N . ARG G 1 176 ? 35.405 75.511 -34.749 1.00 88.69 803 ARG H N 1
ATOM 9732 C CA . ARG G 1 176 ? 34.588 76.602 -35.254 1.00 88.90 803 ARG H CA 1
ATOM 9733 C C . ARG G 1 176 ? 35.438 77.861 -35.416 1.00 89.76 803 ARG H C 1
ATOM 9734 O O . ARG G 1 176 ? 36.511 77.975 -34.817 1.00 88.10 803 ARG H O 1
ATOM 9742 N N . PRO G 1 177 ? 34.997 78.810 -36.248 1.00 96.85 804 PRO H N 1
ATOM 9743 C CA . PRO G 1 177 ? 35.819 80.000 -36.510 1.00 96.48 804 PRO H CA 1
ATOM 9744 C C . PRO G 1 177 ? 36.074 80.825 -35.256 1.00 91.82 804 PRO H C 1
ATOM 9745 O O . PRO G 1 177 ? 35.230 80.922 -34.361 1.00 90.12 804 PRO H O 1
ATOM 9749 N N . LEU G 1 178 ? 37.262 81.426 -35.207 1.00 95.87 805 LEU H N 1
ATOM 9750 C CA . LEU G 1 178 ? 37.660 82.260 -34.080 1.00 95.46 805 LEU H CA 1
ATOM 9751 C C . LEU G 1 178 ? 36.999 83.629 -34.175 1.00 95.47 805 LEU H C 1
ATOM 9752 O O . LEU G 1 178 ? 36.995 84.255 -35.240 1.00 99.86 805 LEU H O 1
ATOM 9757 N N . ALA G 1 179 ? 36.449 84.095 -33.057 1.00 99.53 806 ALA H N 1
ATOM 9758 C CA . ALA G 1 179 ? 35.692 85.339 -33.005 1.00 97.48 806 ALA H CA 1
ATOM 9759 C C . ALA G 1 179 ? 36.489 86.389 -32.246 1.00 97.02 806 ALA H C 1
ATOM 9760 O O . ALA G 1 179 ? 36.780 86.217 -31.057 1.00 91.02 806 ALA H O 1
ATOM 9762 N N . SER G 1 180 ? 36.837 87.473 -32.933 1.00 98.79 807 SER H N 1
ATOM 9763 C CA . SER G 1 180 ? 37.415 88.639 -32.277 1.00 94.45 807 SER H CA 1
ATOM 9764 C C . SER G 1 180 ? 36.338 89.311 -31.432 1.00 100.77 807 SER H C 1
ATOM 9765 O O . SER G 1 180 ? 35.431 89.956 -31.966 1.00 107.57 807 SER H O 1
ATOM 9768 N N . THR G 1 181 ? 36.425 89.148 -30.113 1.00 99.03 808 THR H N 1
ATOM 9769 C CA . THR G 1 181 ? 35.452 89.737 -29.210 1.00 92.34 808 THR H CA 1
ATOM 9770 C C . THR G 1 181 ? 35.861 91.172 -28.866 1.00 100.36 808 THR H C 1
ATOM 9771 O O . THR G 1 181 ? 36.921 91.658 -29.271 1.00 106.22 808 THR H O 1
ATOM 9775 N N . VAL G 1 182 ? 35.007 91.864 -28.109 1.00 101.53 809 VAL H N 1
ATOM 9776 C CA . VAL G 1 182 ? 35.224 93.288 -27.883 1.00 105.02 809 VAL H CA 1
ATOM 9777 C C . VAL G 1 182 ? 36.230 93.530 -26.760 1.00 110.17 809 VAL H C 1
ATOM 9778 O O . VAL G 1 182 ? 36.894 94.572 -26.737 1.00 112.51 809 VAL H O 1
ATOM 9782 N N . ASN G 1 183 ? 36.362 92.605 -25.810 1.00 114.26 810 ASN H N 1
ATOM 9783 C CA . ASN G 1 183 ? 37.382 92.738 -24.780 1.00 121.41 810 ASN H CA 1
ATOM 9784 C C . ASN G 1 183 ? 38.684 92.039 -25.157 1.00 116.94 810 ASN H C 1
ATOM 9785 O O . ASN G 1 183 ? 39.525 91.793 -24.284 1.00 118.97 810 ASN H O 1
ATOM 9790 N N . ASP G 1 184 ? 38.867 91.725 -26.438 1.00 106.91 811 ASP H N 1
ATOM 9791 C CA . ASP G 1 184 ? 40.136 91.222 -26.948 1.00 98.01 811 ASP H CA 1
ATOM 9792 C C . ASP G 1 184 ? 41.018 92.405 -27.329 1.00 90.82 811 ASP H C 1
ATOM 9793 O O . ASP G 1 184 ? 40.608 93.261 -28.121 1.00 92.62 811 ASP H O 1
ATOM 9798 N N . LYS G 1 185 ? 42.222 92.456 -26.764 1.00 75.16 812 LYS H N 1
ATOM 9799 C CA . LYS G 1 185 ? 43.215 93.459 -27.141 1.00 66.37 812 LYS H CA 1
ATOM 9800 C C . LYS G 1 185 ? 44.059 92.871 -28.266 1.00 60.55 812 LYS H C 1
ATOM 9801 O O . LYS G 1 185 ? 44.953 92.055 -28.031 1.00 60.06 812 LYS H O 1
ATOM 9807 N N . LEU G 1 186 ? 43.774 93.297 -29.499 1.00 61.73 813 LEU H N 1
ATOM 9808 C CA . LEU G 1 186 ? 44.368 92.665 -30.672 1.00 64.87 813 LEU H CA 1
ATOM 9809 C C . LEU G 1 186 ? 45.757 93.199 -30.999 1.00 71.83 813 LEU H C 1
ATOM 9810 O O . LEU G 1 186 ? 46.555 92.487 -31.619 1.00 76.52 813 LEU H O 1
ATOM 9815 N N . GLU G 1 187 ? 46.068 94.433 -30.613 1.00 66.03 814 GLU H N 1
ATOM 9816 C CA . GLU G 1 187 ? 47.340 95.050 -30.953 1.00 65.37 814 GLU H CA 1
ATOM 9817 C C . GLU G 1 187 ? 48.153 95.324 -29.696 1.00 61.56 814 GLU H C 1
ATOM 9818 O O . GLU G 1 187 ? 47.600 95.541 -28.613 1.00 60.56 814 GLU H O 1
ATOM 9824 N N . LEU G 1 188 ? 49.480 95.312 -29.857 1.00 57.65 815 LEU H N 1
ATOM 9825 C CA . LEU G 1 188 ? 50.372 95.498 -28.716 1.00 58.56 815 LEU H CA 1
ATOM 9826 C C . LEU G 1 188 ? 50.116 96.819 -28.001 1.00 59.22 815 LEU H C 1
ATOM 9827 O O . LEU G 1 188 ? 50.242 96.891 -26.773 1.00 64.77 815 LEU H O 1
ATOM 9832 N N . GLN G 1 189 ? 49.749 97.867 -28.745 1.00 54.13 816 GLN H N 1
ATOM 9833 C CA . GLN G 1 189 ? 49.530 99.173 -28.131 1.00 57.42 816 GLN H CA 1
ATOM 9834 C C . GLN G 1 189 ? 48.483 99.107 -27.026 1.00 64.36 816 GLN H C 1
ATOM 9835 O O . GLN G 1 189 ? 48.628 99.757 -25.984 1.00 63.63 816 GLN H O 1
ATOM 9841 N N . GLU G 1 190 ? 47.426 98.318 -27.230 1.00 66.90 817 GLU H N 1
ATOM 9842 C CA . GLU G 1 190 ? 46.350 98.231 -26.250 1.00 59.52 817 GLU H CA 1
ATOM 9843 C C . GLU G 1 190 ? 46.779 97.525 -24.967 1.00 56.64 817 GLU H C 1
ATOM 9844 O O . GLU G 1 190 ? 46.114 97.684 -23.938 1.00 61.95 817 GLU H O 1
ATOM 9850 N N . CYS G 1 191 ? 47.872 96.762 -24.998 1.00 55.78 818 CYS H N 1
ATOM 9851 C CA . CYS G 1 191 ? 48.376 96.086 -23.809 1.00 57.63 818 CYS H CA 1
ATOM 9852 C C . CYS G 1 191 ? 49.415 96.899 -23.044 1.00 58.10 818 CYS H C 1
ATOM 9853 O O . CYS G 1 191 ? 49.843 96.467 -21.968 1.00 60.73 818 CYS H O 1
ATOM 9856 N N . LEU G 1 192 ? 49.823 98.056 -23.557 1.00 52.74 819 LEU H N 1
ATOM 9857 C CA . LEU G 1 192 ? 50.913 98.814 -22.961 1.00 57.20 819 LEU H CA 1
ATOM 9858 C C . LEU G 1 192 ? 50.412 99.756 -21.876 1.00 60.57 819 LEU H C 1
ATOM 9859 O O . LEU G 1 192 ? 49.286 100.261 -21.929 1.00 59.84 819 LEU H O 1
ATOM 9864 N N . GLU G 1 193 ? 51.275 99.999 -20.893 1.00 61.27 820 GLU H N 1
ATOM 9865 C CA . GLU G 1 193 ? 50.991 100.981 -19.860 1.00 63.86 820 GLU H CA 1
ATOM 9866 C C . GLU G 1 193 ? 51.022 102.392 -20.447 1.00 61.55 820 GLU H C 1
ATOM 9867 O O . GLU G 1 193 ? 51.442 102.618 -21.586 1.00 65.46 820 GLU H O 1
ATOM 9873 N N . HIS G 1 194 ? 50.571 103.352 -19.644 1.00 58.20 821 HIS H N 1
ATOM 9874 C CA . HIS G 1 194 ? 50.525 104.737 -20.089 1.00 55.80 821 HIS H CA 1
ATOM 9875 C C . HIS G 1 194 ? 51.918 105.246 -20.445 1.00 58.10 821 HIS H C 1
ATOM 9876 O O . HIS G 1 194 ? 52.924 104.844 -19.855 1.00 60.27 821 HIS H O 1
ATOM 9883 N N . GLY G 1 195 ? 51.965 106.143 -21.430 1.00 60.57 822 GLY H N 1
ATOM 9884 C CA . GLY G 1 195 ? 53.193 106.803 -21.820 1.00 58.52 822 GLY H CA 1
ATOM 9885 C C . GLY G 1 195 ? 54.105 106.005 -22.720 1.00 60.98 822 GLY H C 1
ATOM 9886 O O . GLY G 1 195 ? 55.242 106.430 -22.951 1.00 74.46 822 GLY H O 1
ATOM 9887 N N . ARG G 1 196 ? 53.643 104.878 -23.254 1.00 59.33 823 ARG H N 1
ATOM 9888 C CA . ARG G 1 196 ? 54.502 103.935 -23.954 1.00 57.49 823 ARG H CA 1
ATOM 9889 C C . ARG G 1 196 ? 53.917 103.606 -25.320 1.00 61.01 823 ARG H C 1
ATOM 9890 O O . ARG G 1 196 ? 52.703 103.424 -25.460 1.00 57.99 823 ARG H O 1
ATOM 9898 N N . ILE G 1 197 ? 54.788 103.525 -26.324 1.00 56.51 824 ILE H N 1
ATOM 9899 C CA . ILE G 1 197 ? 54.385 103.383 -27.718 1.00 61.28 824 ILE H CA 1
ATOM 9900 C C . ILE G 1 197 ? 54.879 102.042 -28.244 1.00 62.75 824 ILE H C 1
ATOM 9901 O O . ILE G 1 197 ? 56.066 101.719 -28.120 1.00 57.90 824 ILE H O 1
ATOM 9905 N N . ALA G 1 198 ? 53.971 101.270 -28.836 1.00 61.91 825 ALA H N 1
ATOM 9906 C CA . ALA G 1 198 ? 54.326 99.985 -29.419 1.00 62.23 825 ALA H CA 1
ATOM 9907 C C . ALA G 1 198 ? 54.954 100.178 -30.793 1.00 65.86 825 ALA H C 1
ATOM 9908 O O . ALA G 1 198 ? 54.516 101.021 -31.580 1.00 67.11 825 ALA H O 1
ATOM 9910 N N . LYS G 1 199 ? 55.987 99.389 -31.078 1.00 62.30 826 LYS H N 1
ATOM 9911 C CA . LYS G 1 199 ? 56.635 99.403 -32.381 1.00 62.64 826 LYS H CA 1
ATOM 9912 C C . LYS G 1 199 ? 56.130 98.298 -33.300 1.00 62.42 826 LYS H C 1
ATOM 9913 O O . LYS G 1 199 ? 56.527 98.252 -34.468 1.00 68.50 826 LYS H O 1
ATOM 9919 N N . PHE G 1 200 ? 55.262 97.416 -32.805 1.00 59.14 827 PHE H N 1
ATOM 9920 C CA . PHE G 1 200 ? 54.731 96.315 -33.594 1.00 61.18 827 PHE H CA 1
ATOM 9921 C C . PHE G 1 200 ? 53.246 96.155 -33.304 1.00 61.79 827 PHE H C 1
ATOM 9922 O O . PHE G 1 200 ? 52.785 96.399 -32.185 1.00 61.97 827 PHE H O 1
ATOM 9930 N N . SER G 1 201 ? 52.498 95.738 -34.326 1.00 65.61 828 SER H N 1
ATOM 9931 C CA . SER G 1 201 ? 51.082 95.448 -34.123 1.00 73.60 828 SER H CA 1
ATOM 9932 C C . SER G 1 201 ? 50.895 94.179 -33.303 1.00 74.17 828 SER H C 1
ATOM 9933 O O . SER G 1 201 ? 50.077 94.145 -32.376 1.00 71.20 828 SER H O 1
ATOM 9936 N N . LYS G 1 202 ? 51.644 93.127 -33.627 1.00 76.16 829 LYS H N 1
ATOM 9937 C CA . LYS G 1 202 ? 51.619 91.882 -32.876 1.00 74.39 829 LYS H CA 1
ATOM 9938 C C . LYS G 1 202 ? 53.043 91.432 -32.594 1.00 70.33 829 LYS H C 1
ATOM 9939 O O . LYS G 1 202 ? 53.932 91.573 -33.439 1.00 73.68 829 LYS H O 1
ATOM 9945 N N . VAL G 1 203 ? 53.249 90.902 -31.403 1.00 61.49 830 VAL H N 1
ATOM 9946 C CA . VAL G 1 203 ? 54.558 90.471 -30.931 1.00 71.20 830 VAL H CA 1
ATOM 9947 C C . VAL G 1 203 ? 54.714 88.984 -31.223 1.00 74.85 830 VAL H C 1
ATOM 9948 O O . VAL G 1 203 ? 53.730 88.239 -31.273 1.00 79.62 830 VAL H O 1
ATOM 9952 N N . ARG G 1 204 ? 55.950 88.537 -31.442 1.00 70.55 831 ARG H N 1
ATOM 9953 C CA . ARG G 1 204 ? 56.164 87.128 -31.746 1.00 72.18 831 ARG H CA 1
ATOM 9954 C C . ARG G 1 204 ? 55.978 86.285 -30.481 1.00 68.58 831 ARG H C 1
ATOM 9955 O O . ARG G 1 204 ? 55.722 86.796 -29.386 1.00 67.37 831 ARG H O 1
ATOM 9963 N N . THR G 1 205 ? 56.090 84.967 -30.643 1.00 66.51 832 THR H N 1
ATOM 9964 C CA . THR G 1 205 ? 55.755 84.042 -29.565 1.00 63.41 832 THR H CA 1
ATOM 9965 C C . THR G 1 205 ? 56.634 84.275 -28.344 1.00 71.88 832 THR H C 1
ATOM 9966 O O . THR G 1 205 ? 57.862 84.345 -28.449 1.00 82.78 832 THR H O 1
ATOM 9970 N N . ILE G 1 206 ? 55.996 84.392 -27.184 1.00 72.17 833 ILE H N 1
ATOM 9971 C CA . ILE G 1 206 ? 56.694 84.666 -25.935 1.00 70.31 833 ILE H CA 1
ATOM 9972 C C . ILE G 1 206 ? 56.995 83.335 -25.258 1.00 68.42 833 ILE H C 1
ATOM 9973 O O . ILE G 1 206 ? 56.084 82.635 -24.807 1.00 59.76 833 ILE H O 1
ATOM 9978 N N . THR G 1 207 ? 58.273 82.984 -25.195 1.00 63.56 834 THR H N 1
ATOM 9979 C CA . THR G 1 207 ? 58.717 81.815 -24.459 1.00 66.55 834 THR H CA 1
ATOM 9980 C C . THR G 1 207 ? 59.007 82.215 -23.013 1.00 60.99 834 THR H C 1
ATOM 9981 O O . THR G 1 207 ? 58.599 83.280 -22.546 1.00 64.25 834 THR H O 1
ATOM 9985 N N . THR G 1 208 ? 59.709 81.355 -22.280 1.00 70.42 835 THR H N 1
ATOM 9986 C CA . THR G 1 208 ? 60.161 81.702 -20.940 1.00 72.29 835 THR H CA 1
ATOM 9987 C C . THR G 1 208 ? 61.450 82.511 -20.949 1.00 79.09 835 THR H C 1
ATOM 9988 O O . THR G 1 208 ? 61.867 82.990 -19.889 1.00 79.85 835 THR H O 1
ATOM 9992 N N . ARG G 1 209 ? 62.077 82.679 -22.109 1.00 83.10 836 ARG H N 1
ATOM 9993 C CA . ARG G 1 209 ? 63.383 83.310 -22.220 1.00 83.72 836 ARG H CA 1
ATOM 9994 C C . ARG G 1 209 ? 63.252 84.761 -22.672 1.00 75.06 836 ARG H C 1
ATOM 9995 O O . ARG G 1 209 ? 62.352 85.117 -23.437 1.00 74.51 836 ARG H O 1
ATOM 10003 N N . SER G 1 210 ? 64.176 85.597 -22.187 1.00 80.48 837 SER H N 1
ATOM 10004 C CA . SER G 1 210 ? 64.096 87.035 -22.438 1.00 81.93 837 SER H CA 1
ATOM 10005 C C . SER G 1 210 ? 64.190 87.359 -23.925 1.00 74.55 837 SER H C 1
ATOM 10006 O O . SER G 1 210 ? 63.536 88.292 -24.404 1.00 69.64 837 SER H O 1
ATOM 10009 N N . ASN G 1 211 ? 64.994 86.597 -24.675 1.00 78.42 838 ASN H N 1
ATOM 10010 C CA . ASN G 1 211 ? 65.189 86.877 -26.095 1.00 78.67 838 ASN H CA 1
ATOM 10011 C C . ASN G 1 211 ? 63.893 86.807 -26.896 1.00 78.75 838 ASN H C 1
ATOM 10012 O O . ASN G 1 211 ? 63.845 87.325 -28.017 1.00 81.55 838 ASN H O 1
ATOM 10017 N N . SER G 1 212 ? 62.844 86.180 -26.355 1.00 68.72 839 SER H N 1
ATOM 10018 C CA . SER G 1 212 ? 61.569 86.124 -27.058 1.00 70.34 839 SER H CA 1
ATOM 10019 C C . SER G 1 212 ? 60.820 87.448 -27.007 1.00 76.87 839 SER H C 1
ATOM 10020 O O . SER G 1 212 ? 59.990 87.707 -27.884 1.00 78.78 839 SER H O 1
ATOM 10023 N N . ILE G 1 213 ? 61.094 88.289 -26.007 1.00 79.21 840 ILE H N 1
ATOM 10024 C CA . ILE G 1 213 ? 60.395 89.566 -25.899 1.00 83.00 840 ILE H CA 1
ATOM 10025 C C . ILE G 1 213 ? 60.879 90.532 -26.974 1.00 78.44 840 ILE H C 1
ATOM 10026 O O . ILE G 1 213 ? 60.091 91.302 -27.537 1.00 77.62 840 ILE H O 1
ATOM 10031 N N . LYS G 1 214 ? 62.172 90.510 -27.279 1.00 76.91 841 LYS H N 1
ATOM 10032 C CA . LYS G 1 214 ? 62.663 91.250 -28.430 1.00 81.25 841 LYS H CA 1
ATOM 10033 C C . LYS G 1 214 ? 62.236 90.544 -29.713 1.00 78.50 841 LYS H C 1
ATOM 10034 O O . LYS G 1 214 ? 61.988 89.337 -29.729 1.00 82.27 841 LYS H O 1
ATOM 10040 N N . GLN G 1 215 ? 62.129 91.313 -30.790 1.00 80.61 842 GLN H N 1
ATOM 10041 C CA . GLN G 1 215 ? 61.506 90.842 -32.019 1.00 81.34 842 GLN H CA 1
ATOM 10042 C C . GLN G 1 215 ? 62.558 90.459 -33.049 1.00 91.54 842 GLN H C 1
ATOM 10043 O O . GLN G 1 215 ? 63.465 91.245 -33.343 1.00 89.36 842 GLN H O 1
ATOM 10049 N N . GLY G 1 216 ? 62.425 89.253 -33.595 1.00 98.98 843 GLY H N 1
ATOM 10050 C CA . GLY G 1 216 ? 63.265 88.810 -34.691 1.00 104.03 843 GLY H CA 1
ATOM 10051 C C . GLY G 1 216 ? 64.679 88.461 -34.259 1.00 101.31 843 GLY H C 1
ATOM 10052 O O . GLY G 1 216 ? 65.077 88.605 -33.103 1.00 93.15 843 GLY H O 1
ATOM 10053 N N . LYS G 1 217 ? 65.449 87.975 -35.235 1.00 104.16 844 LYS H N 1
ATOM 10054 C CA . LYS G 1 217 ? 66.862 87.703 -35.009 1.00 110.24 844 LYS H CA 1
ATOM 10055 C C . LYS G 1 217 ? 67.658 88.980 -34.789 1.00 112.93 844 LYS H C 1
ATOM 10056 O O . LYS G 1 217 ? 68.737 88.929 -34.190 1.00 111.54 844 LYS H O 1
ATOM 10058 N N . ASP G 1 218 ? 67.152 90.121 -35.264 1.00 115.34 845 ASP H N 1
ATOM 10059 C CA . ASP G 1 218 ? 67.787 91.406 -35.003 1.00 111.89 845 ASP H CA 1
ATOM 10060 C C . ASP G 1 218 ? 67.558 91.893 -33.579 1.00 100.05 845 ASP H C 1
ATOM 10061 O O . ASP G 1 218 ? 68.138 92.914 -33.196 1.00 99.62 845 ASP H O 1
ATOM 10066 N N . GLN G 1 219 ? 66.731 91.195 -32.801 1.00 87.18 846 GLN H N 1
ATOM 10067 C CA . GLN G 1 219 ? 66.447 91.549 -31.411 1.00 86.92 846 GLN H CA 1
ATOM 10068 C C . GLN G 1 219 ? 65.951 92.990 -31.299 1.00 88.89 846 GLN H C 1
ATOM 10069 O O . GLN G 1 219 ? 66.494 93.809 -30.553 1.00 86.13 846 GLN H O 1
ATOM 10075 N N . HIS G 1 220 ? 64.904 93.297 -32.061 1.00 87.91 847 HIS H N 1
ATOM 10076 C CA . HIS G 1 220 ? 64.314 94.627 -32.021 1.00 80.77 847 HIS H CA 1
ATOM 10077 C C . HIS G 1 220 ? 63.549 94.830 -30.720 1.00 70.71 847 HIS H C 1
ATOM 10078 O O . HIS G 1 220 ? 62.820 93.945 -30.265 1.00 64.51 847 HIS H O 1
ATOM 10085 N N . PHE G 1 221 ? 63.725 96.000 -30.116 1.00 76.67 848 PHE H N 1
ATOM 10086 C CA . PHE G 1 221 ? 62.959 96.329 -28.925 1.00 75.09 848 PHE H CA 1
ATOM 10087 C C . PHE G 1 221 ? 61.490 96.521 -29.293 1.00 72.03 848 PHE H C 1
ATOM 10088 O O . PHE G 1 221 ? 61.181 97.091 -30.345 1.00 73.74 848 PHE H O 1
ATOM 10096 N N . PRO G 1 222 ? 60.563 96.053 -28.459 1.00 63.21 849 PRO H N 1
ATOM 10097 C CA . PRO G 1 222 ? 59.144 96.121 -28.829 1.00 64.34 849 PRO H CA 1
ATOM 10098 C C . PRO G 1 222 ? 58.510 97.500 -28.685 1.00 68.16 849 PRO H C 1
ATOM 10099 O O . PRO G 1 222 ? 57.587 97.821 -29.439 1.00 72.44 849 PRO H O 1
ATOM 10103 N N . VAL G 1 223 ? 58.960 98.324 -27.731 1.00 69.58 850 VAL H N 1
ATOM 10104 C CA . VAL G 1 223 ? 58.244 99.546 -27.381 1.00 75.41 850 VAL H CA 1
ATOM 10105 C C . VAL G 1 223 ? 59.201 100.704 -27.110 1.00 75.64 850 VAL H C 1
ATOM 10106 O O . VAL G 1 223 ? 60.362 100.515 -26.739 1.00 71.09 850 VAL H O 1
ATOM 10110 N N . PHE G 1 224 ? 58.679 101.917 -27.301 1.00 70.37 851 PHE H N 1
ATOM 10111 C CA . PHE G 1 224 ? 59.358 103.173 -27.005 1.00 67.74 851 PHE H CA 1
ATOM 10112 C C . PHE G 1 224 ? 58.700 103.835 -25.800 1.00 68.33 851 PHE H C 1
ATOM 10113 O O . PHE G 1 224 ? 57.471 103.834 -25.678 1.00 66.22 851 PHE H O 1
ATOM 10121 N N . MET G 1 225 ? 59.515 104.404 -24.914 1.00 71.38 852 MET H N 1
ATOM 10122 C CA . MET G 1 225 ? 59.013 105.238 -23.824 1.00 70.44 852 MET H CA 1
ATOM 10123 C C . MET G 1 225 ? 59.854 106.506 -23.791 1.00 74.27 852 MET H C 1
ATOM 10124 O O . MET G 1 225 ? 61.044 106.455 -23.465 1.00 72.31 852 MET H O 1
ATOM 10129 N N . ASN G 1 226 ? 59.230 107.634 -24.116 1.00 78.01 853 ASN H N 1
ATOM 10130 C CA . ASN G 1 226 ? 59.896 108.914 -24.376 1.00 87.77 853 ASN H CA 1
ATOM 10131 C C . ASN G 1 226 ? 61.198 108.716 -25.159 1.00 80.25 853 ASN H C 1
ATOM 10132 O O . ASN G 1 226 ? 62.298 109.055 -24.716 1.00 82.08 853 ASN H O 1
ATOM 10137 N N . GLU G 1 227 ? 61.034 108.159 -26.360 1.00 76.49 854 GLU H N 1
ATOM 10138 C CA . GLU G 1 227 ? 62.094 107.987 -27.352 1.00 83.06 854 GLU H CA 1
ATOM 10139 C C . GLU G 1 227 ? 63.209 107.065 -26.876 1.00 83.33 854 GLU H C 1
ATOM 10140 O O . GLU G 1 227 ? 64.308 107.081 -27.437 1.00 92.14 854 GLU H O 1
ATOM 10146 N N . LYS G 1 228 ? 62.950 106.249 -25.859 1.00 74.35 855 LYS H N 1
ATOM 10147 C CA . LYS G 1 228 ? 63.909 105.266 -25.379 1.00 82.20 855 LYS H CA 1
ATOM 10148 C C . LYS G 1 228 ? 63.313 103.876 -25.546 1.00 78.13 855 LYS H C 1
ATOM 10149 O O . LYS G 1 228 ? 62.157 103.643 -25.176 1.00 80.72 855 LYS H O 1
ATOM 10153 N N . GLU G 1 229 ? 64.096 102.966 -26.117 1.00 73.85 856 GLU H N 1
ATOM 10154 C CA . GLU G 1 229 ? 63.624 101.619 -26.392 1.00 67.28 856 GLU H CA 1
ATOM 10155 C C . GLU G 1 229 ? 63.524 100.813 -25.102 1.00 64.66 856 GLU H C 1
ATOM 10156 O O . GLU G 1 229 ? 64.301 101.003 -24.161 1.00 57.53 856 GLU H O 1
ATOM 10162 N N . ASP G 1 230 ? 62.549 99.907 -25.063 1.00 63.25 857 ASP H N 1
ATOM 10163 C CA . ASP G 1 230 ? 62.281 99.131 -23.861 1.00 62.96 857 ASP H CA 1
ATOM 10164 C C . ASP G 1 230 ? 61.645 97.805 -24.248 1.00 62.59 857 ASP H C 1
ATOM 10165 O O . ASP G 1 230 ? 61.045 97.668 -25.317 1.00 63.74 857 ASP H O 1
ATOM 10170 N N . ILE G 1 231 ? 61.790 96.826 -23.359 1.00 58.25 858 ILE H N 1
ATOM 10171 C CA . ILE G 1 231 ? 61.118 95.543 -23.510 1.00 63.67 858 ILE H CA 1
ATOM 10172 C C . ILE G 1 231 ? 59.740 95.660 -22.876 1.00 61.59 858 ILE H C 1
ATOM 10173 O O . ILE G 1 231 ? 59.384 96.712 -22.335 1.00 59.19 858 ILE H O 1
ATOM 10178 N N . LEU G 1 232 ? 58.958 94.587 -22.939 1.00 62.72 859 LEU H N 1
ATOM 10179 C CA . LEU G 1 232 ? 57.654 94.587 -22.296 1.00 56.29 859 LEU H CA 1
ATOM 10180 C C . LEU G 1 232 ? 57.810 94.510 -20.784 1.00 57.39 859 LEU H C 1
ATOM 10181 O O . LEU G 1 232 ? 58.673 93.800 -20.263 1.00 67.01 859 LEU H O 1
ATOM 10186 N N . TRP G 1 233 ? 56.979 95.265 -20.077 1.00 62.02 860 TRP H N 1
ATOM 10187 C CA . TRP G 1 233 ? 56.831 95.024 -18.657 1.00 52.75 860 TRP H CA 1
ATOM 10188 C C . TRP G 1 233 ? 55.947 93.792 -18.453 1.00 54.10 860 TRP H C 1
ATOM 10189 O O . TRP G 1 233 ? 55.250 93.340 -19.367 1.00 50.24 860 TRP H O 1
ATOM 10200 N N . CYS G 1 234 ? 55.997 93.238 -17.234 1.00 50.68 861 CYS H N 1
ATOM 10201 C CA . CYS G 1 234 ? 55.294 91.991 -16.956 1.00 62.81 861 CYS H CA 1
ATOM 10202 C C . CYS G 1 234 ? 53.782 92.182 -17.002 1.00 60.80 861 CYS H C 1
ATOM 10203 O O . CYS G 1 234 ? 53.057 91.310 -17.491 1.00 60.23 861 CYS H O 1
ATOM 10206 N N . THR G 1 235 ? 53.286 93.297 -16.460 1.00 51.38 862 THR H N 1
ATOM 10207 C CA . THR G 1 235 ? 51.867 93.620 -16.613 1.00 55.65 862 THR H CA 1
ATOM 10208 C C . THR G 1 235 ? 51.476 93.670 -18.082 1.00 54.29 862 THR H C 1
ATOM 10209 O O . THR G 1 235 ? 50.370 93.258 -18.447 1.00 50.03 862 THR H O 1
ATOM 10213 N N . GLU G 1 236 ? 52.374 94.161 -18.934 1.00 53.30 863 GLU H N 1
ATOM 10214 C CA . GLU G 1 236 ? 52.093 94.200 -20.362 1.00 54.62 863 GLU H CA 1
ATOM 10215 C C . GLU G 1 236 ? 52.127 92.801 -20.962 1.00 59.35 863 GLU H C 1
ATOM 10216 O O . GLU G 1 236 ? 51.327 92.483 -21.850 1.00 56.46 863 GLU H O 1
ATOM 10222 N N . MET G 1 237 ? 53.044 91.948 -20.491 1.00 57.74 864 MET H N 1
ATOM 10223 C CA . MET G 1 237 ? 53.020 90.545 -20.897 1.00 57.42 864 MET H CA 1
ATOM 10224 C C . MET G 1 237 ? 51.707 89.887 -20.492 1.00 60.71 864 MET H C 1
ATOM 10225 O O . MET G 1 237 ? 51.099 89.154 -21.282 1.00 57.23 864 MET H O 1
ATOM 10230 N N . GLU G 1 238 ? 51.255 90.147 -19.263 1.00 54.68 865 GLU H N 1
ATOM 10231 C CA . GLU G 1 238 ? 49.988 89.600 -18.791 1.00 56.19 865 GLU H CA 1
ATOM 10232 C C . GLU G 1 238 ? 48.837 90.012 -19.702 1.00 65.46 865 GLU H C 1
ATOM 10233 O O . GLU G 1 238 ? 48.002 89.181 -20.080 1.00 57.80 865 GLU H O 1
ATOM 10239 N N . ARG G 1 239 ? 48.781 91.297 -20.069 1.00 62.21 866 ARG H N 1
ATOM 10240 C CA . ARG G 1 239 ? 47.727 91.770 -20.961 1.00 58.63 866 ARG H CA 1
ATOM 10241 C C . ARG G 1 239 ? 47.846 91.152 -22.347 1.00 61.45 866 ARG H C 1
ATOM 10242 O O . ARG G 1 239 ? 46.830 90.920 -23.013 1.00 62.92 866 ARG H O 1
ATOM 10250 N N . VAL G 1 240 ? 49.071 90.891 -22.801 1.00 57.34 867 VAL H N 1
ATOM 10251 C CA . VAL G 1 240 ? 49.259 90.214 -24.079 1.00 61.16 867 VAL H CA 1
ATOM 10252 C C . VAL G 1 240 ? 48.730 88.786 -24.005 1.00 63.18 867 VAL H C 1
ATOM 10253 O O . VAL G 1 240 ? 48.141 88.271 -24.965 1.00 55.20 867 VAL H O 1
ATOM 10257 N N . PHE G 1 241 ? 48.917 88.129 -22.860 1.00 57.08 868 PHE H N 1
ATOM 10258 C CA . PHE G 1 241 ? 48.408 86.779 -22.669 1.00 62.41 868 PHE H CA 1
ATOM 10259 C C . PHE G 1 241 ? 46.932 86.754 -22.302 1.00 64.61 868 PHE H C 1
ATOM 10260 O O . PHE G 1 241 ? 46.305 85.692 -22.393 1.00 56.26 868 PHE H O 1
ATOM 10268 N N . GLY G 1 242 ? 46.368 87.889 -21.893 1.00 59.01 869 GLY H N 1
ATOM 10269 C CA . GLY G 1 242 ? 44.975 87.966 -21.511 1.00 55.70 869 GLY H CA 1
ATOM 10270 C C . GLY G 1 242 ? 44.689 87.781 -20.039 1.00 52.94 869 GLY H C 1
ATOM 10271 O O . GLY G 1 242 ? 43.518 87.651 -19.665 1.00 66.86 869 GLY H O 1
ATOM 10272 N N . PHE G 1 243 ? 45.709 87.750 -19.194 1.00 53.95 870 PHE H N 1
ATOM 10273 C CA . PHE G 1 243 ? 45.490 87.595 -17.766 1.00 56.18 870 PHE H CA 1
ATOM 10274 C C . PHE G 1 243 ? 45.111 88.932 -17.145 1.00 55.85 870 PHE H C 1
ATOM 10275 O O . PHE G 1 243 ? 45.415 89.992 -17.699 1.00 60.06 870 PHE H O 1
ATOM 10283 N N . PRO G 1 244 ? 44.430 88.917 -16.001 1.00 54.77 871 PRO H N 1
ATOM 10284 C CA . PRO G 1 244 ? 44.213 90.175 -15.281 1.00 46.85 871 PRO H CA 1
ATOM 10285 C C . PRO G 1 244 ? 45.556 90.822 -14.983 1.00 48.92 871 PRO H C 1
ATOM 10286 O O . PRO G 1 244 ? 46.551 90.135 -14.745 1.00 51.93 871 PRO H O 1
ATOM 10290 N N . VAL G 1 245 ? 45.595 92.156 -15.047 1.00 46.91 872 VAL H N 1
ATOM 10291 C CA . VAL G 1 245 ? 46.832 92.868 -14.755 1.00 53.13 872 VAL H CA 1
ATOM 10292 C C . VAL G 1 245 ? 47.269 92.551 -13.331 1.00 48.95 872 VAL H C 1
ATOM 10293 O O . VAL G 1 245 ? 46.445 92.490 -12.408 1.00 44.20 872 VAL H O 1
ATOM 10297 N N . HIS G 1 246 ? 48.575 92.330 -13.156 1.00 45.45 873 HIS H N 1
ATOM 10298 C CA . HIS G 1 246 ? 49.192 91.965 -11.882 1.00 48.51 873 HIS H CA 1
ATOM 10299 C C . HIS G 1 246 ? 48.801 90.565 -11.420 1.00 49.13 873 HIS H C 1
ATOM 10300 O O . HIS G 1 246 ? 48.986 90.223 -10.245 1.00 48.03 873 HIS H O 1
ATOM 10307 N N . TYR G 1 247 ? 48.249 89.749 -12.321 1.00 49.19 874 TYR H N 1
ATOM 10308 C CA . TYR G 1 247 ? 47.888 88.378 -11.975 1.00 48.75 874 TYR H CA 1
ATOM 10309 C C . TYR G 1 247 ? 49.071 87.634 -11.371 1.00 53.34 874 TYR H C 1
ATOM 10310 O O . TYR G 1 247 ? 48.942 86.972 -10.334 1.00 55.69 874 TYR H O 1
ATOM 10319 N N . THR G 1 248 ? 50.244 87.755 -11.995 1.00 45.60 875 THR H N 1
ATOM 10320 C CA . THR G 1 248 ? 51.443 87.056 -11.552 1.00 58.41 875 THR H CA 1
ATOM 10321 C C . THR G 1 248 ? 52.307 87.883 -10.602 1.00 56.04 875 THR H C 1
ATOM 10322 O O . THR G 1 248 ? 53.431 87.476 -10.299 1.00 55.27 875 THR H O 1
ATOM 10326 N N . ASP G 1 249 ? 51.818 89.025 -10.118 1.00 53.89 876 ASP H N 1
ATOM 10327 C CA . ASP G 1 249 ? 52.571 89.815 -9.141 1.00 47.12 876 ASP H CA 1
ATOM 10328 C C . ASP G 1 249 ? 52.328 89.243 -7.742 1.00 47.35 876 ASP H C 1
ATOM 10329 O O . ASP G 1 249 ? 51.610 89.803 -6.911 1.00 46.67 876 ASP H O 1
ATOM 10334 N N . VAL G 1 250 ? 52.935 88.077 -7.495 1.00 56.24 877 VAL H N 1
ATOM 10335 C CA . VAL G 1 250 ? 52.824 87.388 -6.213 1.00 61.62 877 VAL H CA 1
ATOM 10336 C C . VAL G 1 250 ? 54.165 86.766 -5.844 1.00 59.19 877 VAL H C 1
ATOM 10337 O O . VAL G 1 250 ? 55.012 86.495 -6.699 1.00 57.29 877 VAL H O 1
ATOM 10341 N N . SER G 1 251 ? 54.343 86.550 -4.537 1.00 60.23 878 SER H N 1
ATOM 10342 C CA . SER G 1 251 ? 55.449 85.766 -3.975 1.00 74.48 878 SER H CA 1
ATOM 10343 C C . SER G 1 251 ? 56.823 86.317 -4.350 1.00 73.45 878 SER H C 1
ATOM 10344 O O . SER G 1 251 ? 57.777 85.555 -4.525 1.00 80.21 878 SER H O 1
ATOM 10347 N N . ASN G 1 252 ? 56.940 87.642 -4.460 1.00 72.11 879 ASN H N 1
ATOM 10348 C CA . ASN G 1 252 ? 58.224 88.308 -4.713 1.00 79.54 879 ASN H CA 1
ATOM 10349 C C . ASN G 1 252 ? 58.916 87.756 -5.954 1.00 71.22 879 ASN H C 1
ATOM 10350 O O . ASN G 1 252 ? 60.144 87.777 -6.058 1.00 68.85 879 ASN H O 1
ATOM 10355 N N . MET G 1 253 ? 58.129 87.256 -6.900 1.00 69.68 880 MET H N 1
ATOM 10356 C CA . MET G 1 253 ? 58.702 86.638 -8.084 1.00 65.99 880 MET H CA 1
ATOM 10357 C C . MET G 1 253 ? 59.470 87.661 -8.906 1.00 67.13 880 MET H C 1
ATOM 10358 O O . MET G 1 253 ? 59.008 88.783 -9.128 1.00 63.10 880 MET H O 1
ATOM 10363 N N . SER G 1 254 ? 60.662 87.266 -9.347 1.00 73.64 881 SER H N 1
ATOM 10364 C CA . SER G 1 254 ? 61.424 88.092 -10.261 1.00 64.69 881 SER H CA 1
ATOM 10365 C C . SER G 1 254 ? 60.654 88.275 -11.566 1.00 62.34 881 SER H C 1
ATOM 10366 O O . SER G 1 254 ? 59.660 87.598 -11.843 1.00 67.14 881 SER H O 1
ATOM 10369 N N . ARG G 1 255 ? 61.139 89.215 -12.374 1.00 56.16 882 ARG H N 1
ATOM 10370 C CA . ARG G 1 255 ? 60.582 89.402 -13.706 1.00 53.70 882 ARG H CA 1
ATOM 10371 C C . ARG G 1 255 ? 60.679 88.116 -14.524 1.00 66.97 882 ARG H C 1
ATOM 10372 O O . ARG G 1 255 ? 59.732 87.751 -15.230 1.00 75.26 882 ARG H O 1
ATOM 10380 N N . LEU G 1 256 ? 61.803 87.395 -14.408 1.00 73.38 883 LEU H N 1
ATOM 10381 C CA . LEU G 1 256 ? 61.994 86.173 -15.185 1.00 65.52 883 LEU H CA 1
ATOM 10382 C C . LEU G 1 256 ? 61.197 85.010 -14.607 1.00 58.33 883 LEU H C 1
ATOM 10383 O O . LEU G 1 256 ? 60.766 84.126 -15.354 1.00 64.89 883 LEU H O 1
ATOM 10388 N N . ALA G 1 257 ? 61.014 84.971 -13.285 1.00 55.15 884 ALA H N 1
ATOM 10389 C CA . ALA G 1 257 ? 60.107 83.983 -12.710 1.00 55.46 884 ALA H CA 1
ATOM 10390 C C . ALA G 1 257 ? 58.683 84.209 -13.201 1.00 57.67 884 ALA H C 1
ATOM 10391 O O . ALA G 1 257 ? 57.943 83.250 -13.445 1.00 63.95 884 ALA H O 1
ATOM 10393 N N . ARG G 1 258 ? 58.291 85.474 -13.366 1.00 58.55 885 ARG H N 1
ATOM 10394 C CA . ARG G 1 258 ? 56.967 85.781 -13.894 1.00 58.20 885 ARG H CA 1
ATOM 10395 C C . ARG G 1 258 ? 56.840 85.367 -15.351 1.00 57.82 885 ARG H C 1
ATOM 10396 O O . ARG G 1 258 ? 55.815 84.805 -15.754 1.00 62.90 885 ARG H O 1
ATOM 10404 N N . GLN G 1 259 ? 57.858 85.659 -16.164 1.00 51.47 886 GLN H N 1
ATOM 10405 C CA . GLN G 1 259 ? 57.789 85.274 -17.567 1.00 55.33 886 GLN H CA 1
ATOM 10406 C C . GLN G 1 259 ? 57.889 83.764 -17.740 1.00 57.81 886 GLN H C 1
ATOM 10407 O O . GLN G 1 259 ? 57.328 83.217 -18.696 1.00 64.64 886 GLN H O 1
ATOM 10413 N N . ARG G 1 260 ? 58.594 83.073 -16.840 1.00 58.49 887 ARG H N 1
ATOM 10414 C CA . ARG G 1 260 ? 58.592 81.616 -16.899 1.00 66.55 887 ARG H CA 1
ATOM 10415 C C . ARG G 1 260 ? 57.180 81.077 -16.741 1.00 64.81 887 ARG H C 1
ATOM 10416 O O . ARG G 1 260 ? 56.768 80.172 -17.475 1.00 66.69 887 ARG H O 1
ATOM 10424 N N . LEU G 1 261 ? 56.416 81.638 -15.801 1.00 61.12 888 LEU H N 1
ATOM 10425 C CA . LEU G 1 261 ? 55.033 81.211 -15.623 1.00 59.06 888 LEU H CA 1
ATOM 10426 C C . LEU G 1 261 ? 54.199 81.560 -16.846 1.00 63.41 888 LEU H C 1
ATOM 10427 O O . LEU G 1 261 ? 53.423 80.734 -17.341 1.00 65.51 888 LEU H O 1
ATOM 10432 N N . LEU G 1 262 ? 54.363 82.778 -17.362 1.00 57.30 889 LEU H N 1
ATOM 10433 C CA . LEU G 1 262 ? 53.565 83.205 -18.505 1.00 60.02 889 LEU H CA 1
ATOM 10434 C C . LEU G 1 262 ? 53.995 82.489 -19.784 1.00 57.84 889 LEU H C 1
ATOM 10435 O O . LEU G 1 262 ? 53.148 82.075 -20.584 1.00 60.54 889 LEU H O 1
ATOM 10440 N N . GLY G 1 263 ? 55.304 82.308 -19.982 1.00 56.69 890 GLY H N 1
ATOM 10441 C CA . GLY G 1 263 ? 55.782 81.677 -21.204 1.00 50.14 890 GLY H CA 1
ATOM 10442 C C . GLY G 1 263 ? 55.329 80.237 -21.370 1.00 56.15 890 GLY H C 1
ATOM 10443 O O . GLY G 1 263 ? 55.215 79.744 -22.497 1.00 55.30 890 GLY H O 1
ATOM 10444 N N . ARG G 1 264 ? 55.064 79.545 -20.264 1.00 56.07 891 ARG H N 1
ATOM 10445 C CA . ARG G 1 264 ? 54.602 78.162 -20.306 1.00 61.22 891 ARG H CA 1
ATOM 10446 C C . ARG G 1 264 ? 53.086 78.037 -20.372 1.00 63.50 891 ARG H C 1
ATOM 10447 O O . ARG G 1 264 ? 52.578 76.913 -20.408 1.00 67.19 891 ARG H O 1
ATOM 10455 N N . SER G 1 265 ? 52.353 79.145 -20.399 1.00 67.84 892 SER H N 1
ATOM 10456 C CA . SER G 1 265 ? 50.925 79.115 -20.131 1.00 69.09 892 SER H CA 1
ATOM 10457 C C . SER G 1 265 ? 50.101 79.266 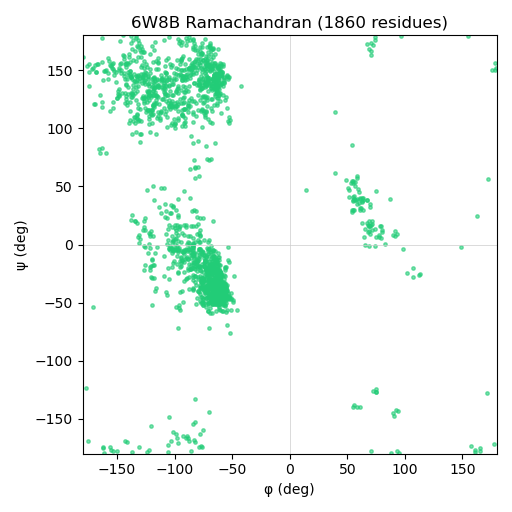-21.410 1.00 61.66 892 SER H C 1
ATOM 10458 O O . SER G 1 265 ? 50.620 79.420 -22.518 1.00 62.75 892 SER H O 1
ATOM 10461 N N . TRP G 1 266 ? 48.784 79.211 -21.236 1.00 59.86 893 TRP H N 1
ATOM 10462 C CA . TRP G 1 266 ? 47.828 79.407 -22.314 1.00 55.97 893 TRP H CA 1
ATOM 10463 C C . TRP G 1 266 ? 47.478 80.881 -22.452 1.00 52.06 893 TRP H C 1
ATOM 10464 O O . TRP G 1 266 ? 47.431 81.627 -21.469 1.00 52.87 893 TRP H O 1
ATOM 10475 N N . SER G 1 267 ? 47.222 81.294 -23.687 1.00 50.35 894 SER H N 1
ATOM 10476 C CA . SER G 1 267 ? 46.666 82.613 -23.941 1.00 50.78 894 SER H CA 1
ATOM 10477 C C . SER G 1 267 ? 45.183 82.586 -23.587 1.00 56.15 894 SER H C 1
ATOM 10478 O O . SER G 1 267 ? 44.439 81.730 -24.075 1.00 55.42 894 SER H O 1
ATOM 10481 N N . VAL G 1 268 ? 44.758 83.524 -22.734 1.00 60.70 895 VAL H N 1
ATOM 10482 C CA . VAL G 1 268 ? 43.429 83.418 -22.126 1.00 61.48 895 VAL H CA 1
ATOM 10483 C C . VAL G 1 268 ? 42.295 83.489 -23.138 1.00 61.93 895 VAL H C 1
ATOM 10484 O O . VAL G 1 268 ? 41.367 82.666 -23.047 1.00 65.72 895 VAL H O 1
ATOM 10488 N N . PRO G 1 269 ? 42.276 84.421 -24.102 1.00 59.05 896 PRO H N 1
ATOM 10489 C CA . PRO G 1 269 ? 41.143 84.437 -25.046 1.00 64.54 896 PRO H CA 1
ATOM 10490 C C . PRO G 1 269 ? 41.002 83.152 -25.845 1.00 65.13 896 PRO H C 1
ATOM 10491 O O . PRO G 1 269 ? 39.881 82.795 -26.229 1.00 65.51 896 PRO H O 1
ATOM 10495 N N . VAL G 1 270 ? 42.098 82.430 -26.089 1.00 64.43 897 VAL H N 1
ATOM 10496 C CA . VAL G 1 270 ? 41.998 81.154 -26.794 1.00 63.28 897 VAL H CA 1
ATOM 10497 C C . VAL G 1 270 ? 41.264 80.127 -25.940 1.00 58.09 897 VAL H C 1
ATOM 10498 O O . VAL G 1 270 ? 40.401 79.391 -26.433 1.00 64.03 897 VAL H O 1
ATOM 10502 N N . ILE G 1 271 ? 41.583 80.068 -24.646 1.00 54.64 898 ILE H N 1
ATOM 10503 C CA . ILE G 1 271 ? 40.916 79.119 -23.761 1.00 54.48 898 ILE H CA 1
ATOM 10504 C C . ILE G 1 271 ? 39.463 79.519 -23.543 1.00 67.51 898 ILE H C 1
ATOM 10505 O O . ILE G 1 271 ? 38.579 78.659 -23.431 1.00 69.48 898 ILE H O 1
ATOM 10510 N N . ARG G 1 272 ? 39.188 80.825 -23.481 1.00 66.29 899 ARG H N 1
ATOM 10511 C CA . ARG G 1 272 ? 37.804 81.268 -23.352 1.00 62.18 899 ARG H CA 1
ATOM 10512 C C . ARG G 1 272 ? 36.981 80.841 -24.559 1.00 55.91 899 ARG H C 1
ATOM 10513 O O . ARG G 1 272 ? 35.814 80.455 -24.420 1.00 53.79 899 ARG H O 1
ATOM 10521 N N . HIS G 1 273 ? 37.574 80.891 -25.752 1.00 50.16 900 HIS H N 1
ATOM 10522 C CA . HIS G 1 273 ? 36.866 80.428 -26.941 1.00 53.89 900 HIS H CA 1
ATOM 10523 C C . HIS G 1 273 ? 36.640 78.921 -26.897 1.00 70.47 900 HIS H C 1
ATOM 10524 O O . HIS G 1 273 ? 35.601 78.429 -27.354 1.00 81.35 900 HIS H O 1
ATOM 10531 N N . LEU G 1 274 ? 37.599 78.173 -26.347 1.00 63.57 901 LEU H N 1
ATOM 10532 C CA . LEU G 1 274 ? 37.463 76.722 -26.284 1.00 63.83 901 LEU H CA 1
ATOM 10533 C C . LEU G 1 274 ? 36.496 76.298 -25.186 1.00 65.42 901 LEU H C 1
ATOM 10534 O O . LEU G 1 274 ? 35.733 75.342 -25.363 1.00 64.32 901 LEU H O 1
ATOM 10539 N N . PHE G 1 275 ? 36.509 76.997 -24.052 1.00 61.92 902 PHE H N 1
ATOM 10540 C CA . PHE G 1 275 ? 35.618 76.661 -22.949 1.00 56.81 902 PHE H CA 1
ATOM 10541 C C . PHE G 1 275 ? 34.223 77.249 -23.110 1.00 65.11 902 PHE H C 1
ATOM 10542 O O . PHE G 1 275 ? 33.320 76.859 -22.361 1.00 64.10 902 PHE H O 1
ATOM 10550 N N . ALA G 1 276 ? 34.024 78.171 -24.056 1.00 72.52 903 ALA H N 1
ATOM 10551 C CA . ALA G 1 276 ? 32.753 78.893 -24.134 1.00 67.97 903 ALA H CA 1
ATOM 10552 C C . ALA G 1 276 ? 31.547 77.976 -24.301 1.00 69.40 903 ALA H C 1
ATOM 10553 O O . ALA G 1 276 ? 30.573 78.137 -23.546 1.00 63.48 903 ALA H O 1
ATOM 10555 N N . PRO G 1 277 ? 31.523 77.012 -25.231 1.00 63.77 904 PRO H N 1
ATOM 10556 C CA . PRO G 1 277 ? 30.329 76.161 -25.360 1.00 61.81 904 PRO H CA 1
ATOM 10557 C C . PRO G 1 277 ? 30.097 75.223 -24.184 1.00 62.14 904 PRO H C 1
ATOM 10558 O O . PRO G 1 277 ? 29.104 74.489 -24.193 1.00 69.55 904 PRO H O 1
ATOM 10562 N N . LEU G 1 278 ? 30.965 75.221 -23.171 1.00 64.52 905 LEU H N 1
ATOM 10563 C CA . LEU G 1 278 ? 30.726 74.397 -21.991 1.00 62.68 905 LEU H CA 1
ATOM 10564 C C . LEU G 1 278 ? 29.610 74.946 -21.116 1.00 67.48 905 LEU H C 1
ATOM 10565 O O . LEU G 1 278 ? 29.021 74.188 -20.338 1.00 67.86 905 LEU H O 1
ATOM 10570 N N . LYS G 1 279 ? 29.305 76.242 -21.218 1.00 71.35 906 LYS H N 1
ATOM 10571 C CA . LYS G 1 279 ? 28.277 76.830 -20.369 1.00 79.30 906 LYS H CA 1
ATOM 10572 C C . LYS G 1 279 ? 26.873 76.365 -20.734 1.00 85.02 906 LYS H C 1
ATOM 10573 O O . LYS G 1 279 ? 25.934 76.633 -19.976 1.00 96.13 906 LYS H O 1
ATOM 10578 N N . GLU G 1 280 ? 26.705 75.675 -21.858 1.00 83.43 907 GLU H N 1
ATOM 10579 C CA . GLU G 1 280 ? 25.441 75.033 -22.188 1.00 89.53 907 GLU H CA 1
ATOM 10580 C C . GLU G 1 280 ? 25.344 73.620 -21.631 1.00 87.65 907 GLU H C 1
ATOM 10581 O O . GLU G 1 280 ? 24.340 72.941 -21.870 1.00 90.25 907 GLU H O 1
ATOM 10587 N N . TYR G 1 281 ? 26.359 73.165 -20.894 1.00 82.98 908 TYR H N 1
ATOM 10588 C CA . TYR G 1 281 ? 26.373 71.828 -20.326 1.00 78.29 908 TYR H CA 1
ATOM 10589 C C . TYR G 1 281 ? 26.466 71.802 -18.807 1.00 74.70 908 TYR H C 1
ATOM 10590 O O . TYR G 1 281 ? 26.254 70.737 -18.214 1.00 83.61 908 TYR H O 1
ATOM 10599 N N . PHE G 1 282 ? 26.770 72.925 -18.159 1.00 79.40 909 PHE H N 1
ATOM 10600 C CA . PHE G 1 282 ? 26.958 72.956 -16.715 1.00 80.97 909 PHE H CA 1
ATOM 10601 C C . PHE G 1 282 ? 26.333 74.222 -16.146 1.00 79.63 909 PHE H C 1
ATOM 10602 O O . PHE G 1 282 ? 26.029 75.171 -16.873 1.00 76.07 909 PHE H O 1
ATOM 10610 N N . ALA G 1 283 ? 26.135 74.219 -14.827 1.00 81.54 910 ALA H N 1
ATOM 10611 C CA . ALA G 1 283 ? 25.474 75.330 -14.154 1.00 79.44 910 ALA H CA 1
ATOM 10612 C C . ALA G 1 283 ? 26.256 76.624 -14.348 1.00 84.45 910 ALA H C 1
ATOM 10613 O O . ALA G 1 283 ? 27.487 76.624 -14.439 1.00 86.12 910 ALA H O 1
ATOM 10615 N N . CYS G 1 284 ? 25.532 77.745 -14.405 1.00 90.91 911 CYS H N 1
ATOM 10616 C CA . CYS G 1 284 ? 26.136 79.012 -14.792 1.00 90.80 911 CYS H CA 1
ATOM 10617 C C . CYS G 1 284 ? 25.657 80.153 -13.902 1.00 100.35 911 CYS H C 1
ATOM 10618 O O . CYS G 1 284 ? 24.704 80.018 -13.129 1.00 103.93 911 CYS H O 1
ATOM 10621 N N . VAL G 1 285 ? 26.345 81.288 -14.039 1.00 107.63 912 VAL H N 1
ATOM 10622 C CA . VAL G 1 285 ? 26.105 82.520 -13.280 1.00 105.34 912 VAL H CA 1
ATOM 10623 C C . VAL G 1 285 ? 26.218 82.277 -11.778 1.00 108.42 912 VAL H C 1
ATOM 10624 O O . VAL G 1 285 ? 25.237 82.005 -11.084 1.00 108.44 912 VAL H O 1
ATOM 10629 N N . MET H 2 1 ? 38.692 38.585 -11.597 1.00 148.11 178 MET I N 1
ATOM 10630 C CA . MET H 2 1 ? 38.108 37.301 -11.966 1.00 148.16 178 MET I CA 1
ATOM 10631 C C . MET H 2 1 ? 39.188 36.240 -12.149 1.00 147.93 178 MET I C 1
ATOM 10632 O O . MET H 2 1 ? 39.878 36.211 -13.168 1.00 151.75 178 MET I O 1
ATOM 10634 N N . PHE H 2 2 ? 39.330 35.368 -11.152 1.00 149.21 179 PHE I N 1
ATOM 10635 C CA . PHE H 2 2 ? 40.314 34.294 -11.214 1.00 147.24 179 PHE I CA 1
ATOM 10636 C C . PHE H 2 2 ? 39.624 32.937 -11.157 1.00 150.87 179 PHE I C 1
ATOM 10637 O O . PHE H 2 2 ? 40.008 32.072 -10.363 1.00 146.68 179 PHE I O 1
ATOM 10639 N N . GLU H 2 3 ? 38.611 32.743 -11.996 1.00 156.46 180 GLU I N 1
ATOM 10640 C CA . GLU H 2 3 ? 37.801 31.534 -11.987 1.00 161.14 180 GLU I CA 1
ATOM 10641 C C . GLU H 2 3 ? 38.289 30.544 -13.038 1.00 166.96 180 GLU I C 1
ATOM 10642 O O . GLU H 2 3 ? 38.832 30.926 -14.077 1.00 168.14 180 GLU I O 1
ATOM 10644 N N . THR H 2 4 ? 38.075 29.262 -12.755 1.00 165.30 181 THR I N 1
ATOM 10645 C CA . THR H 2 4 ? 38.545 28.161 -13.583 1.00 161.32 181 THR I CA 1
ATOM 10646 C C . THR H 2 4 ? 37.430 27.677 -14.506 1.00 158.47 181 THR I C 1
ATOM 10647 O O . THR H 2 4 ? 36.250 27.698 -14.148 1.00 156.19 181 THR I O 1
ATOM 10651 N N . VAL H 2 5 ? 37.814 27.257 -15.704 1.00 155.73 182 VAL I N 1
ATOM 10652 C CA . VAL H 2 5 ? 36.880 26.753 -16.707 1.00 153.83 182 VAL I CA 1
ATOM 10653 C C . VAL H 2 5 ? 36.882 25.229 -16.647 1.00 153.48 182 VAL I C 1
ATOM 10654 O O . VAL H 2 5 ? 37.964 24.628 -16.583 1.00 153.79 182 VAL I O 1
ATOM 10658 N N . PRO H 2 6 ? 35.717 24.577 -16.642 1.00 152.09 183 PRO I N 1
ATOM 10659 C CA . PRO H 2 6 ? 35.689 23.127 -16.860 1.00 148.61 183 PRO I CA 1
ATOM 10660 C C . PRO H 2 6 ? 36.304 22.779 -18.207 1.00 144.75 183 PRO I C 1
ATOM 10661 O O . PRO H 2 6 ? 36.183 23.526 -19.180 1.00 144.55 183 PRO I O 1
ATOM 10665 N N . VAL H 2 7 ? 36.963 21.619 -18.255 1.00 146.32 184 VAL I N 1
ATOM 10666 C CA . VAL H 2 7 ? 37.839 21.297 -19.380 1.00 144.22 184 VAL I CA 1
ATOM 10667 C C . VAL H 2 7 ? 37.076 21.247 -20.699 1.00 143.81 184 VAL I C 1
ATOM 10668 O O . VAL H 2 7 ? 37.603 21.651 -21.742 1.00 142.25 184 VAL I O 1
ATOM 10672 N N . TRP H 2 8 ? 35.831 20.765 -20.681 1.00 141.23 185 TRP I N 1
ATOM 10673 C CA . TRP H 2 8 ? 35.087 20.584 -21.924 1.00 143.02 185 TRP I CA 1
ATOM 10674 C C . TRP H 2 8 ? 34.599 21.895 -22.530 1.00 144.18 185 TRP I C 1
ATOM 10675 O O . TRP H 2 8 ? 34.174 21.896 -23.691 1.00 152.14 185 TRP I O 1
ATOM 10686 N N . ARG H 2 9 ? 34.644 23.001 -21.786 1.00 137.85 186 ARG I N 1
ATOM 10687 C CA . ARG H 2 9 ? 34.208 24.301 -22.282 1.00 129.15 186 ARG I CA 1
ATOM 10688 C C . ARG H 2 9 ? 35.371 25.281 -22.415 1.00 119.86 186 ARG I C 1
ATOM 10689 O O . ARG H 2 9 ? 35.196 26.488 -22.231 1.00 117.76 186 ARG I O 1
ATOM 10691 N N . ARG H 2 10 ? 36.561 24.776 -22.735 1.00 124.41 187 ARG I N 1
ATOM 10692 C CA . ARG H 2 10 ? 37.752 25.598 -22.920 1.00 119.17 187 ARG I CA 1
ATOM 10693 C C . ARG H 2 10 ? 38.020 25.761 -24.412 1.00 122.49 187 ARG I C 1
ATOM 10694 O O . ARG H 2 10 ? 38.247 24.773 -25.118 1.00 122.92 187 ARG I O 1
ATOM 10702 N N . GLN H 2 11 ? 38.006 27.003 -24.882 1.00 129.26 188 GLN I N 1
ATOM 10703 C CA . GLN H 2 11 ? 38.181 27.329 -26.288 1.00 127.23 188 GLN I CA 1
ATOM 10704 C C . GLN H 2 11 ? 39.640 27.644 -26.593 1.00 118.69 188 GLN I C 1
ATOM 10705 O O . GLN H 2 11 ? 40.416 27.980 -25.693 1.00 109.83 188 GLN I O 1
ATOM 10711 N N . PRO H 2 12 ? 40.055 27.528 -27.856 1.00 121.46 189 PRO I N 1
ATOM 10712 C CA . PRO H 2 12 ? 41.432 27.892 -28.209 1.00 122.01 189 PRO I CA 1
ATOM 10713 C C . PRO H 2 12 ? 41.686 29.375 -27.980 1.00 114.88 189 PRO I C 1
ATOM 10714 O O . PRO H 2 12 ? 40.850 30.226 -28.294 1.00 105.79 189 PRO I O 1
ATOM 10718 N N . VAL H 2 13 ? 42.858 29.679 -27.433 1.00 117.01 190 VAL I N 1
ATOM 10719 C CA . VAL H 2 13 ? 43.179 31.039 -27.021 1.00 104.96 190 VAL I CA 1
ATOM 10720 C C . VAL H 2 13 ? 43.574 31.870 -28.235 1.00 102.12 190 VAL I C 1
ATOM 10721 O O . VAL H 2 13 ? 44.304 31.409 -29.121 1.00 108.49 190 VAL I O 1
ATOM 10725 N N . ARG H 2 14 ? 43.074 33.101 -28.282 1.00 99.09 191 ARG I N 1
ATOM 10726 C CA . ARG H 2 14 ? 43.441 34.071 -29.304 1.00 102.45 191 ARG I CA 1
ATOM 10727 C C . ARG H 2 14 ? 44.424 35.059 -28.686 1.00 102.20 191 ARG I C 1
ATOM 10728 O O . ARG H 2 14 ? 44.119 35.686 -27.666 1.00 100.45 191 ARG I O 1
ATOM 10736 N N . VAL H 2 15 ? 45.605 35.186 -29.289 1.00 103.39 192 VAL I N 1
ATOM 10737 C CA . VAL H 2 15 ? 46.718 35.917 -28.693 1.00 103.81 192 VAL I CA 1
ATOM 10738 C C . VAL H 2 15 ? 47.158 37.026 -29.638 1.00 100.66 192 VAL I C 1
ATOM 10739 O O . VAL H 2 15 ? 47.353 36.791 -30.836 1.00 100.09 192 VAL I O 1
ATOM 10743 N N . LEU H 2 16 ? 47.317 38.231 -29.097 1.00 103.33 193 LEU I N 1
ATOM 10744 C CA . LEU H 2 16 ? 47.941 39.340 -29.805 1.00 103.58 193 LEU I CA 1
ATOM 10745 C C . LEU H 2 16 ? 49.342 39.531 -29.240 1.00 99.95 193 LEU I C 1
ATOM 10746 O O . LEU H 2 16 ? 49.501 39.819 -28.050 1.00 95.36 193 LEU I O 1
ATOM 10751 N N . SER H 2 17 ? 50.351 39.359 -30.087 1.00 102.73 194 SER I N 1
ATOM 10752 C CA . SER H 2 17 ? 51.744 39.417 -29.672 1.00 102.71 194 SER I CA 1
ATOM 10753 C C . SER H 2 17 ? 52.399 40.663 -30.249 1.00 97.14 194 SER I C 1
ATOM 10754 O O . SER H 2 17 ? 52.363 40.882 -31.464 1.00 95.72 194 SER I O 1
ATOM 10757 N N . LEU H 2 18 ? 52.996 41.471 -29.378 1.00 93.34 195 LEU I N 1
ATOM 10758 C CA . LEU H 2 18 ? 53.709 42.673 -29.783 1.00 84.74 195 LEU I CA 1
ATOM 10759 C C . LEU H 2 18 ? 55.207 42.465 -29.611 1.00 86.54 195 LEU I C 1
ATOM 10760 O O . LEU H 2 18 ? 55.653 41.905 -28.604 1.00 85.96 195 LEU I O 1
ATOM 10765 N N . PHE H 2 19 ? 55.977 42.916 -30.602 1.00 89.93 196 PHE I N 1
ATOM 10766 C CA . PHE H 2 19 ? 57.434 43.025 -30.550 1.00 97.36 196 PHE I CA 1
ATOM 10767 C C . PHE H 2 19 ? 58.138 41.682 -30.430 1.00 106.25 196 PHE I C 1
ATOM 10768 O O . PHE H 2 19 ? 59.364 41.647 -30.263 1.00 117.21 196 PHE I O 1
ATOM 10776 N N . GLU H 2 20 ? 57.403 40.577 -30.512 1.00 108.00 197 GLU I N 1
ATOM 10777 C CA . GLU H 2 20 ? 57.988 39.248 -30.426 1.00 120.51 197 GLU I CA 1
ATOM 10778 C C . GLU H 2 20 ? 56.948 38.210 -30.817 1.00 122.05 197 GLU I C 1
ATOM 10779 O O . GLU H 2 20 ? 55.879 38.142 -30.203 1.00 120.21 197 GLU I O 1
ATOM 10785 N N . ASP H 2 21 ? 57.236 37.416 -31.845 1.00 123.81 198 ASP I N 1
ATOM 10786 C CA . ASP H 2 21 ? 56.352 36.321 -32.217 1.00 126.94 198 ASP I CA 1
ATOM 10787 C C . ASP H 2 21 ? 56.611 35.149 -31.281 1.00 128.33 198 ASP I C 1
ATOM 10788 O O . ASP H 2 21 ? 57.712 34.587 -31.270 1.00 133.65 198 ASP I O 1
ATOM 10793 N N . ILE H 2 22 ? 55.606 34.791 -30.486 1.00 125.79 199 ILE I N 1
ATOM 10794 C CA . ILE H 2 22 ? 55.771 33.748 -29.481 1.00 126.81 199 ILE I CA 1
ATOM 10795 C C . ILE H 2 22 ? 55.024 32.490 -29.901 1.00 121.79 199 ILE I C 1
ATOM 10796 O O . ILE H 2 22 ? 54.476 31.771 -29.057 1.00 116.93 199 ILE I O 1
ATOM 10801 N N . LYS H 2 23 ? 54.990 32.220 -31.206 1.00 118.41 200 LYS I N 1
ATOM 10802 C CA . LYS H 2 23 ? 54.454 30.949 -31.680 1.00 119.64 200 LYS I CA 1
ATOM 10803 C C . LYS H 2 23 ? 55.221 29.783 -31.067 1.00 115.78 200 LYS I C 1
ATOM 10804 O O . LYS H 2 23 ? 54.643 28.941 -30.372 1.00 120.61 200 LYS I O 1
ATOM 10808 N N . LYS H 2 24 ? 56.543 29.756 -31.274 1.00 116.51 201 LYS I N 1
ATOM 10809 C CA . LYS H 2 24 ? 57.354 28.612 -30.864 1.00 126.82 201 LYS I CA 1
ATOM 10810 C C . LYS H 2 24 ? 57.169 28.283 -29.386 1.00 128.29 201 LYS I C 1
ATOM 10811 O O . LYS H 2 24 ? 57.192 27.109 -28.998 1.00 138.94 201 LYS I O 1
ATOM 10813 N N . GLU H 2 25 ? 56.980 29.301 -28.545 1.00 120.42 202 GLU I N 1
ATOM 10814 C CA . GLU H 2 25 ? 56.715 29.037 -27.134 1.00 121.04 202 GLU I CA 1
ATOM 10815 C C . GLU H 2 25 ? 55.317 28.469 -26.932 1.00 117.04 202 GLU I C 1
ATOM 10816 O O . GLU H 2 25 ? 55.137 27.492 -26.196 1.00 118.59 202 GLU I O 1
ATOM 10822 N N . LEU H 2 26 ? 54.319 29.058 -27.590 1.00 106.41 203 LEU I N 1
ATOM 10823 C CA . LEU H 2 26 ? 52.931 28.715 -27.308 1.00 103.51 203 LEU I CA 1
ATOM 10824 C C . LEU H 2 26 ? 52.526 27.389 -27.945 1.00 116.64 203 LEU I C 1
ATOM 10825 O O . LEU H 2 26 ? 51.748 26.634 -27.353 1.00 116.58 203 LEU I O 1
ATOM 10830 N N . THR H 2 27 ? 53.026 27.085 -29.147 1.00 121.96 204 THR I N 1
ATOM 10831 C CA . THR H 2 27 ? 52.769 25.763 -29.716 1.00 126.80 204 THR I CA 1
ATOM 10832 C C . THR H 2 27 ? 53.403 24.673 -28.865 1.00 124.11 204 THR I C 1
ATOM 10833 O O . THR H 2 27 ? 52.801 23.615 -28.647 1.00 122.78 204 THR I O 1
ATOM 10837 N N . SER H 2 28 ? 54.617 24.922 -28.367 1.00 129.09 205 SER I N 1
ATOM 10838 C CA . SER H 2 28 ? 55.348 23.919 -27.600 1.00 120.93 205 SER I CA 1
ATOM 10839 C C . SER H 2 28 ? 54.649 23.552 -26.298 1.00 118.93 205 SER I C 1
ATOM 10840 O O . SER H 2 28 ? 54.983 22.526 -25.697 1.00 125.17 205 SER I O 1
ATOM 10843 N N . LEU H 2 29 ? 53.695 24.364 -25.845 1.00 114.07 206 LEU I N 1
ATOM 10844 C CA . LEU H 2 29 ? 52.914 24.059 -24.656 1.00 116.98 206 LEU I CA 1
ATOM 10845 C C . LEU H 2 29 ? 51.504 23.591 -24.982 1.00 111.38 206 LEU I C 1
ATOM 10846 O O . LEU H 2 29 ? 50.756 23.235 -24.065 1.00 112.88 206 LEU I O 1
ATOM 10851 N N . GLY H 2 30 ? 51.124 23.579 -26.257 1.00 113.87 207 GLY I N 1
ATOM 10852 C CA . GLY H 2 30 ? 49.821 23.088 -26.659 1.00 124.63 207 GLY I CA 1
ATOM 10853 C C . GLY H 2 30 ? 48.730 24.134 -26.622 1.00 129.23 207 GLY I C 1
ATOM 10854 O O . GLY H 2 30 ? 47.596 23.840 -26.226 1.00 128.78 207 GLY I O 1
ATOM 10855 N N . PHE H 2 31 ? 49.053 25.360 -27.032 1.00 108.07 208 PHE I N 1
ATOM 10856 C CA . PHE H 2 31 ? 48.081 26.442 -27.084 1.00 104.13 208 PHE I CA 1
ATOM 10857 C C . PHE H 2 31 ? 47.549 26.703 -28.487 1.00 117.26 208 PHE I C 1
ATOM 10858 O O . PHE H 2 31 ? 46.540 27.404 -28.627 1.00 118.45 208 PHE I O 1
ATOM 10866 N N . LEU H 2 32 ? 48.190 26.162 -29.520 1.00 116.46 209 LEU I N 1
ATOM 10867 C CA . LEU H 2 32 ? 47.706 26.283 -30.890 1.00 118.19 209 LEU I CA 1
ATOM 10868 C C . LEU H 2 32 ? 47.841 24.939 -31.580 1.00 123.70 209 LEU I C 1
ATOM 10869 O O . LEU H 2 32 ? 48.926 24.350 -31.579 1.00 124.29 209 LEU I O 1
ATOM 10874 N N . GLU H 2 33 ? 46.749 24.455 -32.165 1.00 135.68 210 GLU I N 1
ATOM 10875 C CA . GLU H 2 33 ? 46.872 23.362 -33.116 1.00 153.40 210 GLU I CA 1
ATOM 10876 C C . GLU H 2 33 ? 47.628 23.866 -34.340 1.00 159.62 210 GLU I C 1
ATOM 10877 O O . GLU H 2 33 ? 47.399 24.982 -34.815 1.00 148.24 210 GLU I O 1
ATOM 10883 N N . SER H 2 34 ? 48.561 23.053 -34.830 1.00 172.12 211 SER I N 1
ATOM 10884 C CA . SER H 2 34 ? 49.484 23.498 -35.865 1.00 179.26 211 SER I CA 1
ATOM 10885 C C . SER H 2 34 ? 48.861 23.521 -37.252 1.00 186.87 211 SER I C 1
ATOM 10886 O O . SER H 2 34 ? 49.596 23.665 -38.235 1.00 192.50 211 SER I O 1
ATOM 10889 N N . GLY H 2 35 ? 47.539 23.393 -37.360 1.00 187.81 212 GLY I N 1
ATOM 10890 C CA . GLY H 2 35 ? 46.895 23.536 -38.649 1.00 190.54 212 GLY I CA 1
ATOM 10891 C C . GLY H 2 35 ? 47.134 24.908 -39.250 1.00 186.69 212 GLY I C 1
ATOM 10892 O O . GLY H 2 35 ? 47.420 25.886 -38.557 1.00 181.65 212 GLY I O 1
ATOM 10893 N N . SER H 2 36 ? 47.023 24.970 -40.575 1.00 191.95 213 SER I N 1
ATOM 10894 C CA . SER H 2 36 ? 47.286 26.206 -41.301 1.00 193.56 213 SER I CA 1
ATOM 10895 C C . SER H 2 36 ? 46.088 27.146 -41.342 1.00 197.52 213 SER I C 1
ATOM 10896 O O . SER H 2 36 ? 46.184 28.208 -41.966 1.00 193.39 213 SER I O 1
ATOM 10898 N N . ASP H 2 37 ? 44.968 26.780 -40.705 1.00 200.79 214 ASP I N 1
ATOM 10899 C CA . ASP H 2 37 ? 43.777 27.622 -40.646 1.00 198.02 214 ASP I CA 1
ATOM 10900 C C . ASP H 2 37 ? 44.169 28.982 -40.082 1.00 191.16 214 ASP I C 1
ATOM 10901 O O . ASP H 2 37 ? 45.058 29.053 -39.223 1.00 188.07 214 ASP I O 1
ATOM 10903 N N . PRO H 2 38 ? 43.539 30.080 -40.548 1.00 189.21 215 PRO I N 1
ATOM 10904 C CA . PRO H 2 38 ? 43.972 31.432 -40.152 1.00 179.71 215 PRO I CA 1
ATOM 10905 C C . PRO H 2 38 ? 44.309 31.578 -38.674 1.00 172.13 215 PRO I C 1
ATOM 10906 O O . PRO H 2 38 ? 43.584 31.084 -37.804 1.00 170.61 215 PRO I O 1
ATOM 10910 N N . GLY H 2 39 ? 45.413 32.269 -38.401 1.00 168.83 216 GLY I N 1
ATOM 10911 C CA . GLY H 2 39 ? 46.082 32.126 -37.119 1.00 164.67 216 GLY I CA 1
ATOM 10912 C C . GLY H 2 39 ? 45.252 32.618 -35.945 1.00 154.68 216 GLY I C 1
ATOM 10913 O O . GLY H 2 39 ? 44.575 33.645 -36.013 1.00 154.74 216 GLY I O 1
ATOM 10914 N N . GLN H 2 40 ? 45.312 31.858 -34.853 1.00 143.60 217 GLN I N 1
ATOM 10915 C CA . GLN H 2 40 ? 44.784 32.290 -33.568 1.00 125.98 217 GLN I CA 1
ATOM 10916 C C . GLN H 2 40 ? 45.710 33.273 -32.864 1.00 119.16 217 GLN I C 1
ATOM 10917 O O . GLN H 2 40 ? 45.353 33.787 -31.799 1.00 119.75 217 GLN I O 1
ATOM 10919 N N . LEU H 2 41 ? 46.882 33.546 -33.434 1.00 112.83 218 LEU I N 1
ATOM 10920 C CA . LEU H 2 41 ? 47.851 34.474 -32.867 1.00 110.69 218 LEU I CA 1
ATOM 10921 C C . LEU H 2 41 ? 48.162 35.540 -33.908 1.00 112.33 218 LEU I C 1
ATOM 10922 O O . LEU H 2 41 ? 48.593 35.217 -35.020 1.00 117.15 218 LEU I O 1
ATOM 10927 N N . LYS H 2 42 ? 47.940 36.802 -33.553 1.00 102.03 219 LYS I N 1
ATOM 10928 C CA . LYS H 2 42 ? 48.313 37.924 -34.403 1.00 95.82 219 LYS I CA 1
ATOM 10929 C C . LYS H 2 42 ? 49.574 38.564 -33.838 1.00 94.08 219 LYS I C 1
ATOM 10930 O O . LYS H 2 42 ? 49.589 39.000 -32.682 1.00 95.89 219 LYS I O 1
ATOM 10936 N N . HIS H 2 43 ? 50.631 38.596 -34.643 1.00 97.16 220 HIS I N 1
ATOM 10937 C CA . HIS H 2 43 ? 51.870 39.282 -34.304 1.00 103.08 220 HIS I CA 1
ATOM 10938 C C . HIS H 2 43 ? 51.981 40.528 -35.171 1.00 109.74 220 HIS I C 1
ATOM 10939 O O . HIS H 2 43 ? 51.839 40.448 -36.395 1.00 111.22 220 HIS I O 1
ATOM 10946 N N . VAL H 2 44 ? 52.234 41.672 -34.539 1.00 110.18 221 VAL I N 1
ATOM 10947 C CA . VAL H 2 44 ? 52.138 42.970 -35.200 1.00 115.02 221 VAL I CA 1
ATOM 10948 C C . VAL H 2 44 ? 53.526 43.475 -35.559 1.00 118.17 221 VAL I C 1
ATOM 10949 O O . VAL H 2 44 ? 54.426 43.525 -34.709 1.00 102.88 221 VAL I O 1
ATOM 10953 N N . VAL H 2 45 ? 53.683 43.860 -36.824 1.00 138.51 222 VAL I N 1
ATOM 10954 C CA . VAL H 2 45 ? 54.910 44.409 -37.389 1.00 147.50 222 VAL I CA 1
ATOM 10955 C C . VAL H 2 45 ? 55.425 45.568 -36.546 1.00 146.27 222 VAL I C 1
ATOM 10956 O O . VAL H 2 45 ? 56.374 45.415 -35.765 1.00 150.29 222 VAL I O 1
ATOM 10960 N N . ASP H 2 46 ? 54.779 46.722 -36.686 1.00 140.58 223 ASP I N 1
ATOM 10961 C CA . ASP H 2 46 ? 55.201 47.982 -36.096 1.00 134.02 223 ASP I CA 1
ATOM 10962 C C . ASP H 2 46 ? 53.934 48.687 -35.648 1.00 119.78 223 ASP I C 1
ATOM 10963 O O . ASP H 2 46 ? 53.055 48.960 -36.470 1.00 115.95 223 ASP I O 1
ATOM 10968 N N . VAL H 2 47 ? 53.829 48.971 -34.356 1.00 114.99 224 VAL I N 1
ATOM 10969 C CA . VAL H 2 47 ? 52.554 49.384 -33.782 1.00 111.39 224 VAL I CA 1
ATOM 10970 C C . VAL H 2 47 ? 52.377 50.894 -33.879 1.00 110.73 224 VAL I C 1
ATOM 10971 O O . VAL H 2 47 ? 51.418 51.452 -33.334 1.00 105.78 224 VAL I O 1
ATOM 10975 N N . THR H 2 48 ? 53.296 51.565 -34.578 1.00 120.86 225 THR I N 1
ATOM 10976 C CA . THR H 2 48 ? 53.284 53.023 -34.603 1.00 122.92 225 THR I CA 1
ATOM 10977 C C . THR H 2 48 ? 52.077 53.594 -35.335 1.00 121.12 225 THR I C 1
ATOM 10978 O O . THR H 2 48 ? 51.757 54.769 -35.136 1.00 127.82 225 THR I O 1
ATOM 10982 N N . ASP H 2 49 ? 51.409 52.807 -36.179 1.00 112.49 226 ASP I N 1
ATOM 10983 C CA . ASP H 2 49 ? 50.236 53.282 -36.905 1.00 108.86 226 ASP I CA 1
ATOM 10984 C C . ASP H 2 49 ? 49.015 52.395 -36.697 1.00 102.24 226 ASP I C 1
ATOM 10985 O O . ASP H 2 49 ? 48.025 52.544 -37.427 1.00 101.23 226 ASP I O 1
ATOM 10990 N N . THR H 2 50 ? 49.054 51.479 -35.732 1.00 98.05 227 THR I N 1
ATOM 10991 C CA . THR H 2 50 ? 47.893 50.656 -35.419 1.00 98.67 227 THR I CA 1
ATOM 10992 C C . THR H 2 50 ? 46.901 51.499 -34.628 1.00 94.74 227 THR I C 1
ATOM 10993 O O . THR H 2 50 ? 47.190 51.929 -33.505 1.00 90.52 227 THR I O 1
ATOM 10997 N N . VAL H 2 51 ? 45.729 51.730 -35.210 1.00 95.31 228 VAL I N 1
ATOM 10998 C CA . VAL H 2 51 ?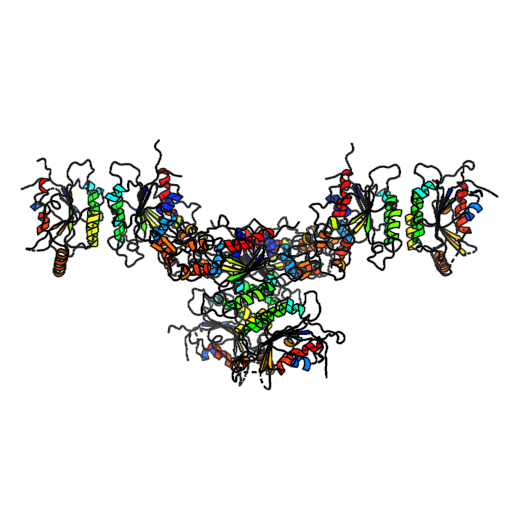 44.670 52.481 -34.550 1.00 89.72 228 VAL I CA 1
ATOM 10999 C C . VAL H 2 51 ? 43.840 51.519 -33.712 1.00 84.73 228 VAL I C 1
ATOM 11000 O O . VAL H 2 51 ? 44.227 50.362 -33.508 1.00 88.65 228 VAL I O 1
ATOM 11004 N N . ARG H 2 52 ? 42.697 51.990 -33.219 1.00 82.72 229 ARG I N 1
ATOM 11005 C CA . ARG H 2 52 ? 41.830 51.135 -32.418 1.00 85.56 229 ARG I CA 1
ATOM 11006 C C . ARG H 2 52 ? 41.050 50.155 -33.287 1.00 86.27 229 ARG I C 1
ATOM 11007 O O . ARG H 2 52 ? 40.833 49.005 -32.888 1.00 86.24 229 ARG I O 1
ATOM 11015 N N . LYS H 2 53 ? 40.627 50.591 -34.476 1.00 83.53 230 LYS I N 1
ATOM 11016 C CA . LYS H 2 53 ? 39.847 49.725 -35.353 1.00 85.45 230 LYS I CA 1
ATOM 11017 C C . LYS H 2 53 ? 40.652 48.517 -35.817 1.00 90.69 230 LYS I C 1
ATOM 11018 O O . LYS H 2 53 ? 40.076 47.464 -36.110 1.00 90.22 230 LYS I O 1
ATOM 11021 N N . ASP H 2 54 ? 41.979 48.647 -35.888 1.00 93.09 231 ASP I N 1
ATOM 11022 C CA . ASP H 2 54 ? 42.813 47.528 -36.316 1.00 99.31 231 ASP I CA 1
ATOM 11023 C C . ASP H 2 54 ? 42.801 46.408 -35.284 1.00 99.19 231 ASP I C 1
ATOM 11024 O O . ASP H 2 54 ? 42.610 45.235 -35.628 1.00 106.31 231 ASP I O 1
ATOM 11029 N N . VAL H 2 55 ? 43.009 46.752 -34.011 1.00 92.58 232 VAL I N 1
ATOM 11030 C CA . VAL H 2 55 ? 42.965 45.748 -32.952 1.00 96.73 232 VAL I CA 1
ATOM 11031 C C . VAL H 2 55 ? 41.590 45.097 -32.885 1.00 96.03 232 VAL I C 1
ATOM 11032 O O . VAL H 2 55 ? 41.471 43.903 -32.584 1.00 92.38 232 VAL I O 1
ATOM 11036 N N . GLU H 2 56 ? 40.535 45.859 -33.179 1.00 97.87 233 GLU I N 1
ATOM 11037 C CA . GLU H 2 56 ? 39.189 45.297 -33.164 1.00 102.12 233 GLU I CA 1
ATOM 11038 C C . GLU H 2 56 ? 38.978 44.340 -34.332 1.00 103.74 233 GLU I C 1
ATOM 11039 O O . GLU H 2 56 ? 38.491 43.219 -34.149 1.00 103.63 233 GLU I O 1
ATOM 11045 N N . GLU H 2 57 ? 39.346 44.766 -35.544 1.00 106.24 234 GLU I N 1
ATOM 11046 C CA . GLU H 2 57 ? 39.124 43.942 -36.727 1.00 109.97 234 GLU I CA 1
ATOM 11047 C C . GLU H 2 57 ? 39.985 42.687 -36.735 1.00 116.03 234 GLU I C 1
ATOM 11048 O O . GLU H 2 57 ? 39.690 41.755 -37.490 1.00 127.55 234 GLU I O 1
ATOM 11051 N N . TRP H 2 58 ? 41.036 42.638 -35.918 1.00 111.63 235 TRP I N 1
ATOM 11052 C CA . TRP H 2 58 ? 41.858 41.444 -35.782 1.00 109.16 235 TRP I CA 1
ATOM 11053 C C . TRP H 2 58 ? 41.211 40.386 -34.908 1.00 120.65 235 TRP I C 1
ATOM 11054 O O . TRP H 2 58 ? 41.920 39.539 -34.350 1.00 126.36 235 TRP I O 1
ATOM 11065 N N . GLY H 2 59 ? 39.888 40.422 -34.772 1.00 125.12 236 GLY I N 1
ATOM 11066 C CA . GLY H 2 59 ? 39.179 39.499 -33.923 1.00 116.79 236 GLY I CA 1
ATOM 11067 C C . GLY H 2 59 ? 39.437 39.776 -32.458 1.00 100.99 236 GLY I C 1
ATOM 11068 O O . GLY H 2 59 ? 40.381 40.485 -32.090 1.00 93.50 236 GLY I O 1
ATOM 11069 N N . PRO H 2 60 ? 38.588 39.236 -31.590 1.00 99.14 237 PRO I N 1
ATOM 11070 C CA . PRO H 2 60 ? 38.840 39.354 -30.151 1.00 99.39 237 PRO I CA 1
ATOM 11071 C C . PRO H 2 60 ? 40.095 38.598 -29.749 1.00 105.28 237 PRO I C 1
ATOM 11072 O O . PRO H 2 60 ? 40.518 37.645 -30.410 1.00 114.20 237 PRO I O 1
ATOM 11076 N N . PHE H 2 61 ? 40.698 39.041 -28.649 1.00 97.19 238 PHE I N 1
ATOM 11077 C CA . PHE H 2 61 ? 41.911 38.434 -28.122 1.00 97.00 238 PHE I CA 1
ATOM 11078 C C . PHE H 2 61 ? 41.700 38.045 -26.668 1.00 96.29 238 PHE I C 1
ATOM 11079 O O . PHE H 2 61 ? 41.098 38.795 -25.895 1.00 93.50 238 PHE I O 1
ATOM 11087 N N . ASP H 2 62 ? 42.187 36.861 -26.305 1.00 102.39 239 ASP I N 1
ATOM 11088 C CA . ASP H 2 62 ? 42.164 36.419 -24.919 1.00 101.52 239 ASP I CA 1
ATOM 11089 C C . ASP H 2 62 ? 43.467 36.720 -24.195 1.00 101.74 239 ASP I C 1
ATOM 11090 O O . ASP H 2 62 ? 43.484 36.736 -22.960 1.00 101.06 239 ASP I O 1
ATOM 11095 N N . LEU H 2 63 ? 44.551 36.949 -24.933 1.00 104.74 240 LEU I N 1
ATOM 11096 C CA . LEU H 2 63 ? 45.852 37.221 -24.352 1.00 103.00 240 LEU I CA 1
ATOM 11097 C C . LEU H 2 63 ? 46.554 38.267 -25.198 1.00 98.25 240 LEU I C 1
ATOM 11098 O O . LEU H 2 63 ? 46.508 38.210 -26.427 1.00 104.35 240 LEU I O 1
ATOM 11103 N N . VAL H 2 64 ? 47.200 39.222 -24.542 1.00 96.68 241 VAL I N 1
ATOM 11104 C CA . VAL H 2 64 ? 47.965 40.251 -25.233 1.00 98.22 241 VAL I CA 1
ATOM 11105 C C . VAL H 2 64 ? 49.370 40.250 -24.642 1.00 95.55 241 VAL I C 1
ATOM 11106 O O . VAL H 2 64 ? 49.536 40.421 -23.430 1.00 94.18 241 VAL I O 1
ATOM 11110 N N . TYR H 2 65 ? 50.369 40.039 -25.490 1.00 102.89 242 TYR I N 1
ATOM 11111 C CA . TYR H 2 65 ? 51.747 39.877 -25.066 1.00 97.12 242 TYR I CA 1
ATOM 11112 C C . TYR H 2 65 ? 52.621 40.955 -25.689 1.00 92.34 242 TYR I C 1
ATOM 11113 O O . TYR H 2 65 ? 52.495 41.265 -26.878 1.00 101.66 242 TYR I O 1
ATOM 11122 N N . GLY H 2 66 ? 53.499 41.532 -24.865 1.00 87.62 243 GLY I N 1
ATOM 11123 C CA . GLY H 2 66 ? 54.513 42.454 -25.339 1.00 86.87 243 GLY I CA 1
ATOM 11124 C C . GLY H 2 66 ? 55.796 42.237 -24.560 1.00 85.70 243 GLY I C 1
ATOM 11125 O O . GLY H 2 66 ? 55.785 41.751 -23.426 1.00 91.41 243 GLY I O 1
ATOM 11126 N N . ALA H 2 67 ? 56.910 42.602 -25.188 1.00 90.37 244 ALA I N 1
ATOM 11127 C CA . ALA H 2 67 ? 58.207 42.299 -24.603 1.00 95.64 244 ALA I CA 1
ATOM 11128 C C . ALA H 2 67 ? 59.249 43.328 -25.012 1.00 99.66 244 ALA I C 1
ATOM 11129 O O . ALA H 2 67 ? 59.293 43.752 -26.169 1.00 104.67 244 ALA I O 1
ATOM 11131 N N . THR H 2 68 ? 60.090 43.703 -24.058 1.00 96.89 245 THR I N 1
ATOM 11132 C CA . THR H 2 68 ? 61.322 44.399 -24.389 1.00 102.27 245 THR I CA 1
ATOM 11133 C C . THR H 2 68 ? 62.198 43.478 -25.230 1.00 108.16 245 THR I C 1
ATOM 11134 O O . THR H 2 68 ? 62.373 42.305 -24.869 1.00 116.35 245 THR I O 1
ATOM 11138 N N . PRO H 2 69 ? 62.756 43.953 -26.341 1.00 107.04 246 PRO I N 1
ATOM 11139 C CA . PRO H 2 69 ? 63.739 43.149 -27.059 1.00 109.54 246 PRO I CA 1
ATOM 11140 C C . PRO H 2 69 ? 64.912 42.816 -26.151 1.00 115.11 246 PRO I C 1
ATOM 11141 O O . PRO H 2 69 ? 65.268 43.608 -25.262 1.00 118.66 246 PRO I O 1
ATOM 11145 N N . PRO H 2 70 ? 65.534 41.654 -26.344 1.00 119.65 247 PRO I N 1
ATOM 11146 C CA . PRO H 2 70 ? 66.599 41.237 -25.423 1.00 113.03 247 PRO I CA 1
ATOM 11147 C C . PRO H 2 70 ? 67.793 42.176 -25.494 1.00 120.34 247 PRO I C 1
ATOM 11148 O O . PRO H 2 70 ? 67.942 42.968 -26.428 1.00 123.62 247 PRO I O 1
ATOM 11152 N N . LEU H 2 71 ? 68.645 42.081 -24.472 1.00 127.49 248 LEU I N 1
ATOM 11153 C CA . LEU H 2 71 ? 69.805 42.953 -24.334 1.00 137.82 248 LEU I CA 1
ATOM 11154 C C . LEU H 2 71 ? 70.660 42.950 -25.595 1.00 151.66 248 LEU I C 1
ATOM 11155 O O . LEU H 2 71 ? 71.388 41.988 -25.861 1.00 147.52 248 LEU I O 1
ATOM 11157 N N . GLY H 2 72 ? 70.566 44.018 -26.377 1.00 162.77 249 GLY I N 1
ATOM 11158 C CA . GLY H 2 72 ? 71.335 44.111 -27.601 1.00 173.84 249 GLY I CA 1
ATOM 11159 C C . GLY H 2 72 ? 71.003 45.389 -28.338 1.00 179.81 249 GLY I C 1
ATOM 11160 O O . GLY H 2 72 ? 70.296 46.261 -27.826 1.00 178.35 249 GLY I O 1
ATOM 11161 N N . HIS H 2 73 ? 71.528 45.488 -29.559 1.00 185.73 250 HIS I N 1
ATOM 11162 C CA . HIS H 2 73 ? 71.293 46.644 -30.412 1.00 185.20 250 HIS I CA 1
ATOM 11163 C C . HIS H 2 73 ? 69.949 46.579 -31.142 1.00 182.75 250 HIS I C 1
ATOM 11164 O O . HIS H 2 73 ? 69.738 47.349 -32.080 1.00 183.04 250 HIS I O 1
ATOM 11166 N N . THR H 2 74 ? 69.034 45.713 -30.707 1.00 181.28 251 THR I N 1
ATOM 11167 C CA . THR H 2 74 ? 67.774 45.496 -31.420 1.00 179.93 251 THR I CA 1
ATOM 11168 C C . THR H 2 74 ? 66.812 46.687 -31.338 1.00 182.01 251 THR I C 1
ATOM 11169 O O . THR H 2 74 ? 65.846 46.731 -32.112 1.00 186.88 251 THR I O 1
ATOM 11171 N N . CYS H 2 75 ? 67.062 47.640 -30.437 1.00 179.91 252 CYS I N 1
ATOM 11172 C CA . CYS H 2 75 ? 66.150 48.760 -30.187 1.00 168.08 252 CYS I CA 1
ATOM 11173 C C . CYS H 2 75 ? 66.401 49.908 -31.165 1.00 158.48 252 CYS I C 1
ATOM 11174 O O . CYS H 2 75 ? 67.249 50.770 -30.928 1.00 157.47 252 CYS I O 1
ATOM 11177 N N . ASP H 2 76 ? 65.645 49.906 -32.282 1.00 150.56 253 ASP I N 1
ATOM 11178 C CA . ASP H 2 76 ? 65.503 51.112 -33.103 1.00 141.55 253 ASP I CA 1
ATOM 11179 C C . ASP H 2 76 ? 64.803 52.216 -32.338 1.00 133.23 253 ASP I C 1
ATOM 11180 O O . ASP H 2 76 ? 64.980 53.378 -32.679 1.00 132.93 253 ASP I O 1
ATOM 11182 N N . ARG H 2 77 ? 64.025 51.865 -31.309 1.00 125.52 254 ARG I N 1
ATOM 11183 C CA . ARG H 2 77 ? 63.271 52.791 -30.484 1.00 118.82 254 ARG I CA 1
ATOM 11184 C C . ARG H 2 77 ? 63.808 52.790 -29.055 1.00 116.91 254 ARG I C 1
ATOM 11185 O O . ARG H 2 77 ? 64.493 51.848 -28.643 1.00 116.65 254 ARG I O 1
ATOM 11193 N N . PRO H 2 78 ? 63.523 53.829 -28.271 1.00 115.55 255 PRO I N 1
ATOM 11194 C CA . PRO H 2 78 ? 63.967 53.845 -26.867 1.00 114.02 255 PRO I CA 1
ATOM 11195 C C . PRO H 2 78 ? 63.239 52.792 -26.051 1.00 114.56 255 PRO I C 1
ATOM 11196 O O . PRO H 2 78 ? 62.131 52.372 -26.417 1.00 112.59 255 PRO I O 1
ATOM 11200 N N . PRO H 2 79 ? 63.829 52.340 -24.939 1.00 101.03 256 PRO I N 1
ATOM 11201 C CA . PRO H 2 79 ? 63.212 51.237 -24.178 1.00 101.41 256 PRO I CA 1
ATOM 11202 C C . PRO H 2 79 ? 61.799 51.522 -23.695 1.00 100.39 256 PRO I C 1
ATOM 11203 O O . PRO H 2 79 ? 60.987 50.591 -23.621 1.00 107.05 256 PRO I O 1
ATOM 11207 N N . SER H 2 80 ? 61.473 52.774 -23.364 1.00 93.97 257 SER I N 1
ATOM 11208 C CA . SER H 2 80 ? 60.130 53.088 -22.887 1.00 89.49 257 SER I CA 1
ATOM 11209 C C . SER H 2 80 ? 59.086 53.017 -23.993 1.00 85.02 257 SER I C 1
ATOM 11210 O O . SER H 2 80 ? 57.894 52.889 -23.693 1.00 85.40 257 SER I O 1
ATOM 11213 N N . TRP H 2 81 ? 59.504 53.097 -25.258 1.00 83.15 258 TRP I N 1
ATOM 11214 C CA . TRP H 2 81 ? 58.550 53.084 -26.362 1.00 79.37 258 TRP I CA 1
ATOM 11215 C C . TRP H 2 81 ? 57.767 51.776 -26.404 1.00 87.03 258 TRP I C 1
ATOM 11216 O O . TRP H 2 81 ? 56.548 51.780 -26.614 1.00 85.49 258 TRP I O 1
ATOM 11227 N N . TYR H 2 82 ? 58.450 50.646 -26.202 1.00 88.80 259 TYR I N 1
ATOM 11228 C CA . TYR H 2 82 ? 57.765 49.358 -26.219 1.00 85.05 259 TYR I CA 1
ATOM 11229 C C . TYR H 2 82 ? 56.736 49.255 -25.104 1.00 84.90 259 TYR I C 1
ATOM 11230 O O . TYR H 2 82 ? 55.707 48.589 -25.267 1.00 82.16 259 TYR I O 1
ATOM 11239 N N . LEU H 2 83 ? 56.986 49.906 -23.967 1.00 79.87 260 LEU I N 1
ATOM 11240 C CA . LEU H 2 83 ? 56.020 49.855 -22.876 1.00 86.46 260 LEU I CA 1
ATOM 11241 C C . LEU H 2 83 ? 54.785 50.684 -23.196 1.00 86.21 260 LEU I C 1
ATOM 11242 O O . LEU H 2 83 ? 53.654 50.193 -23.103 1.00 84.76 260 LEU I O 1
ATOM 11247 N N . PHE H 2 84 ? 54.988 51.956 -23.547 1.00 74.70 261 PHE I N 1
ATOM 11248 C CA . PHE H 2 84 ? 53.864 52.831 -23.856 1.00 73.16 261 PHE I CA 1
ATOM 11249 C C . PHE H 2 84 ? 53.002 52.235 -24.963 1.00 69.25 261 PHE I C 1
ATOM 11250 O O . PHE H 2 84 ? 51.775 52.147 -24.832 1.00 64.28 261 PHE I O 1
ATOM 11258 N N . GLN H 2 85 ? 53.634 51.794 -26.053 1.00 68.19 262 GLN I N 1
ATOM 11259 C CA . GLN H 2 85 ? 52.877 51.224 -27.163 1.00 76.13 262 GLN I CA 1
ATOM 11260 C C . GLN H 2 85 ? 52.141 49.955 -26.755 1.00 79.29 262 GLN I C 1
ATOM 11261 O O . GLN H 2 85 ? 51.069 49.662 -27.295 1.00 87.67 262 GLN I O 1
ATOM 11267 N N . PHE H 2 86 ? 52.694 49.191 -25.810 1.00 82.14 263 PHE I N 1
ATOM 11268 C CA . PHE H 2 86 ? 51.993 48.009 -25.316 1.00 87.90 263 PHE I CA 1
ATOM 11269 C C . PHE H 2 86 ? 50.738 48.405 -24.550 1.00 89.61 263 PHE I C 1
ATOM 11270 O O . PHE H 2 86 ? 49.657 47.845 -24.772 1.00 91.93 263 PHE I O 1
ATOM 11278 N N . HIS H 2 87 ? 50.868 49.373 -23.641 1.00 83.89 264 HIS I N 1
ATOM 11279 C CA . HIS H 2 87 ? 49.713 49.860 -22.895 1.00 79.93 264 HIS I CA 1
ATOM 11280 C C . HIS H 2 87 ? 48.641 50.402 -23.831 1.00 79.61 264 HIS I C 1
ATOM 11281 O O . HIS H 2 87 ? 47.447 50.159 -23.623 1.00 86.23 264 HIS I O 1
ATOM 11288 N N . ARG H 2 88 ? 49.050 51.128 -24.876 1.00 73.77 265 ARG I N 1
ATOM 11289 C CA . ARG H 2 88 ? 48.081 51.732 -25.786 1.00 75.90 265 ARG I CA 1
ATOM 11290 C C . ARG H 2 88 ? 47.266 50.668 -26.509 1.00 76.27 265 ARG I C 1
ATOM 11291 O O . ARG H 2 88 ? 46.031 50.722 -26.534 1.00 80.63 265 ARG I O 1
ATOM 11299 N N . LEU H 2 89 ? 47.942 49.688 -27.107 1.00 79.67 266 LEU I N 1
ATOM 11300 C CA . LEU H 2 89 ? 47.224 48.636 -27.813 1.00 83.79 266 LEU I CA 1
ATOM 11301 C C . LEU H 2 89 ? 46.560 47.652 -26.864 1.00 79.40 266 LEU I C 1
ATOM 11302 O O . LEU H 2 89 ? 45.653 46.924 -27.281 1.00 77.36 266 LEU I O 1
ATOM 11307 N N . LEU H 2 90 ? 46.995 47.608 -25.603 1.00 80.78 267 LEU I N 1
ATOM 11308 C CA . LEU H 2 90 ? 46.315 46.776 -24.617 1.00 82.12 267 LEU I CA 1
ATOM 11309 C C . LEU H 2 90 ? 44.893 47.271 -24.382 1.00 86.07 267 LEU I C 1
ATOM 11310 O O . LEU H 2 90 ? 43.941 46.482 -24.380 1.00 90.78 267 LEU I O 1
ATOM 11315 N N . GLN H 2 91 ? 44.726 48.582 -24.190 1.00 84.01 268 GLN I N 1
ATOM 11316 C CA . GLN H 2 91 ? 43.380 49.123 -24.022 1.00 83.71 268 GLN I CA 1
ATOM 11317 C C . GLN H 2 91 ? 42.541 48.926 -25.278 1.00 81.08 268 GLN I C 1
ATOM 11318 O O . GLN H 2 91 ? 41.320 48.759 -25.187 1.00 87.26 268 GLN I O 1
ATOM 11324 N N . TYR H 2 92 ? 43.173 48.943 -26.455 1.00 79.25 269 TYR I N 1
ATOM 11325 C CA . TYR H 2 92 ? 42.450 48.662 -27.690 1.00 80.31 269 TYR I CA 1
ATOM 11326 C C . TYR H 2 92 ? 41.925 47.234 -27.727 1.00 92.18 269 TYR I C 1
ATOM 11327 O O . TYR H 2 92 ? 40.952 46.961 -28.438 1.00 101.77 269 TYR I O 1
ATOM 11336 N N . ALA H 2 93 ? 42.549 46.321 -26.984 1.00 94.34 270 ALA I N 1
ATOM 11337 C CA . ALA H 2 93 ? 42.211 44.905 -27.019 1.00 93.55 270 ALA I CA 1
ATOM 11338 C C . ALA H 2 93 ? 41.409 44.446 -25.810 1.00 97.78 270 ALA I C 1
ATOM 11339 O O . ALA H 2 93 ? 41.055 43.266 -25.733 1.00 114.90 270 ALA I O 1
ATOM 11341 N N . ARG H 2 94 ? 41.124 45.336 -24.866 1.00 96.29 271 ARG I N 1
ATOM 11342 C CA . ARG H 2 94 ? 40.335 44.952 -23.707 1.00 93.46 271 ARG I CA 1
ATOM 11343 C C . ARG H 2 94 ? 38.908 44.619 -24.134 1.00 94.43 271 ARG I C 1
ATOM 11344 O O . ARG H 2 94 ? 38.337 45.307 -24.986 1.00 97.49 271 ARG I O 1
ATOM 11352 N N . PRO H 2 95 ? 38.313 43.570 -23.576 1.00 102.30 272 PRO I N 1
ATOM 11353 C CA . PRO H 2 95 ? 36.928 43.244 -23.924 1.00 100.43 272 PRO I CA 1
ATOM 11354 C C . PRO H 2 95 ? 35.960 44.256 -23.336 1.00 111.80 272 PRO I C 1
ATOM 11355 O O . PRO H 2 95 ? 36.243 44.908 -22.328 1.00 112.02 272 PRO I O 1
ATOM 11359 N N . LYS H 2 96 ? 34.811 44.386 -23.992 1.00 125.47 273 LYS I N 1
ATOM 11360 C CA . LYS H 2 96 ? 33.763 45.257 -23.487 1.00 139.22 273 LYS I CA 1
ATOM 11361 C C . LYS H 2 96 ? 33.387 44.833 -22.068 1.00 156.24 273 LYS I C 1
ATOM 11362 O O . LYS H 2 96 ? 33.311 43.631 -21.781 1.00 146.67 273 LYS I O 1
ATOM 11365 N N . PRO H 2 97 ? 33.163 45.791 -21.151 1.00 179.00 274 PRO I N 1
ATOM 11366 C CA . PRO H 2 97 ? 32.891 45.442 -19.746 1.00 183.55 274 PRO I CA 1
ATOM 11367 C C . PRO H 2 97 ? 31.745 44.457 -19.551 1.00 181.97 274 PRO I C 1
ATOM 11368 O O . PRO H 2 97 ? 31.583 43.898 -18.462 1.00 183.33 274 PRO I O 1
ATOM 11372 N N . GLY H 2 98 ? 30.950 44.228 -20.602 1.00 170.42 275 GLY I N 1
ATOM 11373 C CA . GLY H 2 98 ? 29.872 43.254 -20.517 1.00 158.43 275 GLY I CA 1
ATOM 11374 C C . GLY H 2 98 ? 30.334 41.814 -20.668 1.00 153.45 275 GLY I C 1
ATOM 11375 O O . GLY H 2 98 ? 29.722 40.904 -20.097 1.00 151.77 275 GLY I O 1
ATOM 11376 N N . SER H 2 99 ? 31.414 41.587 -21.421 1.00 155.15 276 SER I N 1
ATOM 11377 C CA . SER H 2 99 ? 31.836 40.247 -21.795 1.00 153.69 276 SER I CA 1
ATOM 11378 C C . SER H 2 99 ? 32.414 39.497 -20.591 1.00 153.61 276 SER I C 1
ATOM 11379 O O . SER H 2 99 ? 33.135 40.079 -19.778 1.00 155.91 276 SER I O 1
ATOM 11382 N N . PRO H 2 100 ? 32.107 38.205 -20.435 1.00 152.07 277 PRO I N 1
ATOM 11383 C CA . PRO H 2 100 ? 32.450 37.501 -19.188 1.00 152.46 277 PRO I CA 1
ATOM 11384 C C . PRO H 2 100 ? 33.614 36.527 -19.319 1.00 151.62 277 PRO I C 1
ATOM 11385 O O . PRO H 2 100 ? 33.994 35.881 -18.338 1.00 154.24 277 PRO I O 1
ATOM 11389 N N . ARG H 2 101 ? 34.186 36.424 -20.516 1.00 146.23 278 ARG I N 1
ATOM 11390 C CA . ARG H 2 101 ? 35.248 35.467 -20.765 1.00 139.47 278 ARG I CA 1
ATOM 11391 C C . ARG H 2 101 ? 36.524 35.907 -20.054 1.00 137.91 278 ARG I C 1
ATOM 11392 O O . ARG H 2 101 ? 36.641 37.051 -19.609 1.00 146.08 278 ARG I O 1
ATOM 11393 N N . PRO H 2 102 ? 37.501 35.011 -19.930 1.00 126.25 279 PRO I N 1
ATOM 11394 C CA . PRO H 2 102 ? 38.763 35.383 -19.282 1.00 115.80 279 PRO I CA 1
ATOM 11395 C C . PRO H 2 102 ? 39.664 36.175 -20.217 1.00 110.08 279 PRO I C 1
ATOM 11396 O O . PRO H 2 102 ? 39.746 35.902 -21.417 1.00 110.10 279 PRO I O 1
ATOM 11400 N N . PHE H 2 103 ? 40.350 37.168 -19.649 1.00 107.01 280 PHE I N 1
ATOM 11401 C CA . PHE H 2 103 ? 41.223 38.050 -20.415 1.00 104.90 280 PHE I CA 1
ATOM 11402 C C . PHE H 2 103 ? 42.528 38.253 -19.663 1.00 104.54 280 PHE I C 1
ATOM 11403 O O . PHE H 2 103 ? 42.517 38.609 -18.482 1.00 108.09 280 PHE I O 1
ATOM 11411 N N . PHE H 2 104 ? 43.646 38.041 -20.353 1.00 97.01 281 PHE I N 1
ATOM 11412 C CA . PHE H 2 104 ? 44.964 38.130 -19.745 1.00 96.85 281 PHE I CA 1
ATOM 11413 C C . PHE H 2 104 ? 45.881 38.984 -20.607 1.00 97.63 281 PHE I C 1
ATOM 11414 O O . PHE H 2 104 ? 45.789 38.985 -21.838 1.00 99.40 281 PHE I O 1
ATOM 11422 N N . TRP H 2 105 ? 46.760 39.721 -19.938 1.00 95.22 282 TRP I N 1
ATOM 11423 C CA . TRP H 2 105 ? 47.834 40.456 -20.584 1.00 92.16 282 TRP I CA 1
ATOM 11424 C C . TRP H 2 105 ? 49.138 40.121 -19.884 1.00 91.84 282 TRP I C 1
ATOM 11425 O O . TRP H 2 105 ? 49.129 39.607 -18.767 1.00 96.75 282 TRP I O 1
ATOM 11436 N N . MET H 2 106 ? 50.263 40.389 -20.553 1.00 90.17 283 MET I N 1
ATOM 11437 C CA . MET H 2 106 ? 51.554 40.289 -19.882 1.00 92.15 283 MET I CA 1
ATOM 11438 C C . MET H 2 106 ? 52.618 41.047 -20.665 1.00 90.76 283 MET I C 1
ATOM 11439 O O . MET H 2 106 ? 52.632 41.030 -21.900 1.00 94.47 283 MET I O 1
ATOM 11444 N N . PHE H 2 107 ? 53.504 41.707 -19.924 1.00 84.51 284 PHE I N 1
ATOM 11445 C CA . PHE H 2 107 ? 54.650 42.416 -20.473 1.00 90.83 284 PHE I CA 1
ATOM 11446 C C . PHE H 2 107 ? 55.892 41.933 -19.739 1.00 92.45 284 PHE I C 1
ATOM 11447 O O . PHE H 2 107 ? 55.917 41.922 -18.505 1.00 96.32 284 PHE I O 1
ATOM 11455 N N . VAL H 2 108 ? 56.911 41.515 -20.487 1.00 90.23 285 VAL I N 1
ATOM 11456 C CA . VAL H 2 108 ? 58.111 40.935 -19.898 1.00 100.10 285 VAL I CA 1
ATOM 11457 C C . VAL H 2 108 ? 59.303 41.822 -20.234 1.00 106.48 285 VAL I C 1
ATOM 11458 O O . VAL H 2 108 ? 59.394 42.370 -21.339 1.00 109.70 285 VAL I O 1
ATOM 11462 N N . ASP H 2 109 ? 60.197 41.991 -19.265 1.00 102.00 286 ASP I N 1
ATOM 11463 C CA . ASP H 2 109 ? 61.397 42.796 -19.433 1.00 107.97 286 ASP I CA 1
ATOM 11464 C C . ASP H 2 109 ? 62.622 41.908 -19.296 1.00 113.27 286 ASP I C 1
ATOM 11465 O O . ASP H 2 109 ? 62.756 41.173 -18.311 1.00 116.24 286 ASP I O 1
ATOM 11470 N N . ASN H 2 110 ? 63.507 41.976 -20.284 1.00 115.47 287 ASN I N 1
ATOM 11471 C CA . ASN H 2 110 ? 64.775 41.251 -20.251 1.00 120.66 287 ASN I CA 1
ATOM 11472 C C . ASN H 2 110 ? 65.876 42.112 -19.641 1.00 128.92 287 ASN I C 1
ATOM 11473 O O . ASN H 2 110 ? 66.987 42.211 -20.163 1.00 135.24 287 ASN I O 1
ATOM 11475 N N . LEU H 2 111 ? 65.546 42.753 -18.516 1.00 129.84 288 LEU I N 1
ATOM 11476 C CA . LEU H 2 111 ? 66.469 43.628 -17.791 1.00 129.74 288 LEU I CA 1
ATOM 11477 C C . LEU H 2 111 ? 66.982 44.750 -18.690 1.00 125.20 288 LEU I C 1
ATOM 11478 O O . LEU H 2 111 ? 68.147 45.149 -18.618 1.00 127.64 288 LEU I O 1
ATOM 11483 N N . VAL H 2 112 ? 66.099 45.263 -19.539 1.00 123.69 289 VAL I N 1
ATOM 11484 C CA . VAL H 2 112 ? 66.435 46.330 -20.466 1.00 123.71 289 VAL I CA 1
ATOM 11485 C C . VAL H 2 112 ? 66.111 47.703 -19.889 1.00 117.78 289 VAL I C 1
ATOM 11486 O O . VAL H 2 112 ? 66.885 48.645 -20.059 1.00 119.93 289 VAL I O 1
ATOM 11490 N N . LEU H 2 113 ? 64.979 47.832 -19.201 1.00 114.53 290 LEU I N 1
ATOM 11491 C CA . LEU H 2 113 ? 64.580 49.111 -18.639 1.00 106.28 290 LEU I CA 1
ATOM 11492 C C . LEU H 2 113 ? 65.455 49.433 -17.437 1.00 104.72 290 LEU I C 1
ATOM 11493 O O . LEU H 2 113 ? 65.889 48.537 -16.707 1.00 107.27 290 LEU I O 1
ATOM 11498 N N . ASN H 2 114 ? 65.737 50.719 -17.252 1.00 104.48 291 ASN I N 1
ATOM 11499 C CA . ASN H 2 114 ? 66.422 51.181 -16.058 1.00 114.47 291 ASN I CA 1
ATOM 11500 C C . ASN H 2 114 ? 65.394 51.529 -14.986 1.00 107.78 291 ASN I C 1
ATOM 11501 O O . ASN H 2 114 ? 64.185 51.464 -15.209 1.00 105.79 291 ASN I O 1
ATOM 11506 N N . LYS H 2 115 ? 65.879 51.925 -13.803 1.00 94.80 292 LYS I N 1
ATOM 11507 C CA . LYS H 2 115 ? 64.979 52.135 -12.673 1.00 97.10 292 LYS I CA 1
ATOM 11508 C C . LYS H 2 115 ? 63.932 53.202 -12.965 1.00 100.70 292 LYS I C 1
ATOM 11509 O O . LYS H 2 115 ? 62.789 53.088 -12.507 1.00 103.50 292 LYS I O 1
ATOM 11513 N N . GLU H 2 116 ? 64.292 54.233 -13.733 1.00 100.59 293 GLU I N 1
ATOM 11514 C CA . GLU H 2 116 ? 63.314 55.253 -14.101 1.00 95.20 293 GLU I CA 1
ATOM 11515 C C . GLU H 2 116 ? 62.235 54.674 -15.009 1.00 88.12 293 GLU I C 1
ATOM 11516 O O . GLU H 2 116 ? 61.036 54.833 -14.747 1.00 79.89 293 GLU I O 1
ATOM 11522 N N . ASP H 2 117 ? 62.643 53.991 -16.081 1.00 91.24 294 ASP I N 1
ATOM 11523 C CA . ASP H 2 117 ? 61.680 53.345 -16.968 1.00 88.27 294 ASP I CA 1
ATOM 11524 C C . ASP H 2 117 ? 60.910 52.229 -16.276 1.00 86.26 294 ASP I C 1
ATOM 11525 O O . ASP H 2 117 ? 59.808 51.888 -16.718 1.00 83.29 294 ASP I O 1
ATOM 11530 N N . LEU H 2 118 ? 61.463 51.651 -15.205 1.00 87.87 295 LEU I N 1
ATOM 11531 C CA . LEU H 2 118 ? 60.795 50.554 -14.515 1.00 93.16 295 LEU I CA 1
ATOM 11532 C C . LEU H 2 118 ? 59.649 51.051 -13.644 1.00 93.31 295 LEU I C 1
ATOM 11533 O O . LEU H 2 118 ? 58.621 50.375 -13.525 1.00 92.54 295 LEU I O 1
ATOM 11538 N N . ASP H 2 119 ? 59.804 52.216 -13.011 1.00 94.25 296 ASP I N 1
ATOM 11539 C CA . ASP H 2 119 ? 58.694 52.759 -12.236 1.00 102.02 296 ASP I CA 1
ATOM 11540 C C . ASP H 2 119 ? 57.562 53.222 -13.142 1.00 93.96 296 ASP I C 1
ATOM 11541 O O . ASP H 2 119 ? 56.390 53.129 -12.761 1.00 86.75 296 ASP I O 1
ATOM 11546 N N . VAL H 2 120 ? 57.889 53.731 -14.332 1.00 87.70 297 VAL I N 1
ATOM 11547 C CA . VAL H 2 120 ? 56.857 54.008 -15.326 1.00 80.03 297 VAL I CA 1
ATOM 11548 C C . VAL H 2 120 ? 56.120 52.726 -15.682 1.00 84.77 297 VAL I C 1
ATOM 11549 O O . VAL H 2 120 ? 54.907 52.731 -15.925 1.00 87.27 297 VAL I O 1
ATOM 11553 N N . ALA H 2 121 ? 56.841 51.605 -15.708 1.00 83.22 298 ALA I N 1
ATOM 11554 C CA . ALA H 2 121 ? 56.233 50.322 -16.038 1.00 78.09 298 ALA I CA 1
ATOM 11555 C C . ALA H 2 121 ? 55.154 49.950 -15.031 1.00 84.52 298 ALA I C 1
ATOM 11556 O O . ALA H 2 121 ? 53.999 49.700 -15.395 1.00 78.62 298 ALA I O 1
ATOM 11558 N N . SER H 2 122 ? 55.520 49.920 -13.748 1.00 88.82 299 SER I N 1
ATOM 11559 C CA . SER H 2 122 ? 54.605 49.472 -12.706 1.00 92.56 299 SER I CA 1
ATOM 11560 C C . SER H 2 122 ? 53.470 50.454 -12.458 1.00 88.19 299 SER I C 1
ATOM 11561 O O . SER H 2 122 ? 52.447 50.065 -11.885 1.00 89.73 299 SER I O 1
ATOM 11564 N N . ARG H 2 123 ? 53.622 51.712 -12.865 1.00 88.04 300 ARG I N 1
ATOM 11565 C CA . ARG H 2 123 ? 52.549 52.681 -12.693 1.00 85.21 300 ARG I CA 1
ATOM 11566 C C . ARG H 2 123 ? 51.524 52.611 -13.819 1.00 81.12 300 ARG I C 1
ATOM 11567 O O . ARG H 2 123 ? 50.322 52.732 -13.565 1.00 85.82 300 ARG I O 1
ATOM 11575 N N . PHE H 2 124 ? 51.977 52.407 -15.059 1.00 82.28 301 PHE I N 1
ATOM 11576 C CA . PHE H 2 124 ? 51.056 52.343 -16.188 1.00 79.94 301 PHE I CA 1
ATOM 11577 C C . PHE H 2 124 ? 50.320 51.012 -16.251 1.00 76.33 301 PHE I C 1
ATOM 11578 O O . PHE H 2 124 ? 49.191 50.958 -16.749 1.00 89.29 301 PHE I O 1
ATOM 11586 N N . LEU H 2 125 ? 50.930 49.939 -15.758 1.00 87.16 302 LEU I N 1
ATOM 11587 C CA . LEU H 2 125 ? 50.275 48.642 -15.695 1.00 92.12 302 LEU I CA 1
ATOM 11588 C C . LEU H 2 125 ? 49.790 48.303 -14.292 1.00 92.67 302 LEU I C 1
ATOM 11589 O O . LEU H 2 125 ? 49.182 47.245 -14.098 1.00 97.44 302 LEU I O 1
ATOM 11594 N N . GLU H 2 126 ? 50.063 49.170 -13.314 1.00 92.49 303 GLU I N 1
ATOM 11595 C CA . GLU H 2 126 ? 49.415 49.148 -12.001 1.00 99.76 303 GLU I CA 1
ATOM 11596 C C . GLU H 2 126 ? 49.782 47.906 -11.189 1.00 105.56 303 GLU I C 1
ATOM 11597 O O . GLU H 2 126 ? 48.946 47.353 -10.473 1.00 121.10 303 GLU I O 1
ATOM 11603 N N . MET H 2 127 ? 51.039 47.475 -11.284 1.00 105.29 304 MET I N 1
ATOM 11604 C CA . MET H 2 127 ? 51.557 46.404 -10.439 1.00 110.13 304 MET I CA 1
ATOM 11605 C C . MET H 2 127 ? 53.070 46.350 -10.586 1.00 108.92 304 MET I C 1
ATOM 11606 O O . MET H 2 127 ? 53.610 46.661 -11.650 1.00 106.87 304 MET I O 1
ATOM 11611 N N . GLU H 2 128 ? 53.746 45.949 -9.503 1.00 109.91 305 GLU I N 1
ATOM 11612 C CA . GLU H 2 128 ? 55.196 45.845 -9.510 1.00 107.70 305 GLU I CA 1
ATOM 11613 C C . GLU H 2 128 ? 55.636 44.548 -10.189 1.00 104.25 305 GLU I C 1
ATOM 11614 O O . GLU H 2 128 ? 54.894 43.562 -10.199 1.00 105.36 305 GLU I O 1
ATOM 11620 N N . PRO H 2 129 ? 56.836 44.523 -10.769 1.00 99.46 306 PRO I N 1
ATOM 11621 C CA . PRO H 2 129 ? 57.254 43.344 -11.535 1.00 104.64 306 PRO I CA 1
ATOM 11622 C C . PRO H 2 129 ? 57.689 42.190 -10.646 1.00 105.40 306 PRO I C 1
ATOM 11623 O O . PRO H 2 129 ? 58.402 42.370 -9.656 1.00 104.40 306 PRO I O 1
ATOM 11627 N N . VAL H 2 130 ? 57.248 40.992 -11.017 1.00 100.34 307 VAL I N 1
ATOM 11628 C CA . VAL H 2 130 ? 57.762 39.756 -10.440 1.00 103.03 307 VAL I CA 1
ATOM 11629 C C . VAL H 2 130 ? 58.990 39.352 -11.244 1.00 102.63 307 VAL I C 1
ATOM 11630 O O . VAL H 2 130 ? 58.898 39.126 -12.455 1.00 100.04 307 VAL I O 1
ATOM 11634 N N . THR H 2 131 ? 60.143 39.276 -10.586 1.00 106.08 308 THR I N 1
ATOM 11635 C CA . THR H 2 131 ? 61.386 38.986 -11.290 1.00 118.24 308 THR I CA 1
ATOM 11636 C C . THR H 2 131 ? 61.611 37.479 -11.338 1.00 120.52 308 THR I C 1
ATOM 11637 O O . THR H 2 131 ? 61.489 36.792 -10.319 1.00 123.79 308 THR I O 1
ATOM 11641 N N . ILE H 2 132 ? 61.948 36.990 -12.528 1.00 114.10 309 ILE I N 1
ATOM 11642 C CA . ILE H 2 132 ? 62.072 35.566 -12.823 1.00 114.61 309 ILE I CA 1
ATOM 11643 C C . ILE H 2 132 ? 63.564 35.230 -12.877 1.00 113.61 309 ILE I C 1
ATOM 11644 O O . ILE H 2 132 ? 64.269 35.761 -13.741 1.00 117.89 309 ILE I O 1
ATOM 11649 N N . PRO H 2 133 ? 64.080 34.369 -11.984 1.00 110.35 310 PRO I N 1
ATOM 11650 C CA . PRO H 2 133 ? 65.498 34.001 -12.099 1.00 118.44 310 PRO I CA 1
ATOM 11651 C C . PRO H 2 133 ? 65.735 32.672 -12.789 1.00 122.08 310 PRO I C 1
ATOM 11652 O O . PRO H 2 133 ? 64.939 31.737 -12.678 1.00 115.59 310 PRO I O 1
ATOM 11656 N N . ASP H 2 134 ? 66.852 32.591 -13.513 1.00 127.44 311 ASP I N 1
ATOM 11657 C CA . ASP H 2 134 ? 67.299 31.374 -14.184 1.00 134.48 311 ASP I CA 1
ATOM 11658 C C . ASP H 2 134 ? 68.486 30.829 -13.395 1.00 148.64 311 ASP I C 1
ATOM 11659 O O . ASP H 2 134 ? 69.610 31.322 -13.526 1.00 134.66 311 ASP I O 1
ATOM 11664 N N . VAL H 2 135 ? 68.228 29.816 -12.576 1.00 170.27 312 VAL I N 1
ATOM 11665 C CA . VAL H 2 135 ? 69.255 29.201 -11.744 1.00 173.96 312 VAL I CA 1
ATOM 11666 C C . VAL H 2 135 ? 69.817 27.991 -12.479 1.00 176.51 312 VAL I C 1
ATOM 11667 O O . VAL H 2 135 ? 69.073 27.069 -12.832 1.00 179.59 312 VAL I O 1
ATOM 11669 N N . HIS H 2 136 ? 71.132 28.001 -12.710 1.00 178.21 313 HIS I N 1
ATOM 11670 C CA . HIS H 2 136 ? 71.848 26.893 -13.335 1.00 174.61 313 HIS I CA 1
ATOM 11671 C C . HIS H 2 136 ? 71.299 26.559 -14.717 1.00 171.97 313 HIS I C 1
ATOM 11672 O O . HIS H 2 136 ? 70.520 25.612 -14.870 1.00 168.16 313 HIS I O 1
ATOM 11679 N N . ASN H 2 142 ? 70.356 33.831 -16.241 1.00 155.20 319 ASN I N 1
ATOM 11680 C CA . ASN H 2 142 ? 69.603 34.973 -16.740 1.00 140.91 319 ASN I CA 1
ATOM 11681 C C . ASN H 2 142 ? 68.453 35.275 -15.787 1.00 128.38 319 ASN I C 1
ATOM 11682 O O . ASN H 2 142 ? 68.285 34.624 -14.751 1.00 124.75 319 ASN I O 1
ATOM 11687 N N . ALA H 2 143 ? 67.655 36.277 -16.148 1.00 121.65 320 ALA I N 1
ATOM 11688 C CA . ALA H 2 143 ? 66.520 36.694 -15.337 1.00 122.83 320 ALA I CA 1
ATOM 11689 C C . ALA H 2 143 ? 65.635 37.615 -16.164 1.00 121.79 320 ALA I C 1
ATOM 11690 O O . ALA H 2 143 ? 66.097 38.252 -17.115 1.00 118.39 320 ALA I O 1
ATOM 11692 N N . VAL H 2 144 ? 64.353 37.676 -15.790 1.00 124.56 321 VAL I N 1
ATOM 11693 C CA . VAL H 2 144 ? 63.389 38.574 -16.418 1.00 117.46 321 VAL I CA 1
ATOM 11694 C C . VAL H 2 144 ? 62.422 39.094 -15.361 1.00 113.25 321 VAL I C 1
ATOM 11695 O O . VAL H 2 144 ? 62.105 38.403 -14.389 1.00 114.20 321 VAL I O 1
ATOM 11699 N N . ARG H 2 145 ? 61.968 40.332 -15.553 1.00 111.48 322 ARG I N 1
ATOM 11700 C CA . ARG H 2 145 ? 60.872 40.907 -14.784 1.00 111.83 322 ARG I CA 1
ATOM 11701 C C . ARG H 2 145 ? 59.607 40.862 -15.628 1.00 105.45 322 ARG I C 1
ATOM 11702 O O . ARG H 2 145 ? 59.642 41.157 -16.826 1.00 103.39 322 ARG I O 1
ATOM 11710 N N . VAL H 2 146 ? 58.489 40.497 -15.004 1.00 105.85 323 VAL I N 1
ATOM 11711 C CA . VAL H 2 146 ? 57.227 40.327 -15.712 1.00 104.91 323 VAL I CA 1
ATOM 11712 C C . VAL H 2 146 ? 56.133 41.087 -14.975 1.00 104.37 323 VAL I C 1
ATOM 11713 O O . VAL H 2 146 ? 56.134 41.166 -13.742 1.00 112.28 323 VAL I O 1
ATOM 11717 N N . TRP H 2 147 ? 55.221 41.679 -15.742 1.00 98.17 324 TRP I N 1
ATOM 11718 C CA . TRP H 2 147 ? 54.019 42.321 -15.228 1.00 97.35 324 TRP I CA 1
ATOM 11719 C C . TRP H 2 147 ? 52.822 41.649 -15.873 1.00 95.17 324 TRP I C 1
ATOM 11720 O O . TRP H 2 147 ? 52.775 41.545 -17.104 1.00 93.21 324 TRP I O 1
ATOM 11731 N N . SER H 2 148 ? 51.851 41.222 -15.060 1.00 99.41 325 SER I N 1
ATOM 11732 C CA . SER H 2 148 ? 50.632 40.657 -15.634 1.00 93.91 325 SER I CA 1
ATOM 11733 C C . SER H 2 148 ? 49.650 40.238 -14.550 1.00 102.57 325 SER I C 1
ATOM 11734 O O . SER H 2 148 ? 50.020 40.021 -13.391 1.00 104.49 325 SER I O 1
ATOM 11737 N N . ASN H 2 149 ? 48.391 40.087 -14.969 1.00 98.71 326 ASN I N 1
ATOM 11738 C CA . ASN H 2 149 ? 47.270 39.683 -14.131 1.00 97.90 326 ASN I CA 1
ATOM 11739 C C . ASN H 2 149 ? 47.150 38.169 -13.955 1.00 101.77 326 ASN I C 1
ATOM 11740 O O . ASN H 2 149 ? 46.163 37.712 -13.368 1.00 108.20 326 ASN I O 1
ATOM 11745 N N . ILE H 2 150 ? 48.101 37.382 -14.457 1.00 100.90 327 ILE I N 1
ATOM 11746 C CA . ILE H 2 150 ? 48.055 35.936 -14.235 1.00 108.92 327 ILE I CA 1
ATOM 11747 C C . ILE H 2 150 ? 48.185 35.691 -12.737 1.00 123.41 327 ILE I C 1
ATOM 11748 O O . ILE H 2 150 ? 49.179 36.110 -12.126 1.00 121.92 327 ILE I O 1
ATOM 11753 N N . PRO H 2 151 ? 47.213 35.028 -12.104 1.00 132.84 328 PRO I N 1
ATOM 11754 C CA . PRO H 2 151 ? 47.280 34.882 -10.640 1.00 140.35 328 PRO I CA 1
ATOM 11755 C C . PRO H 2 151 ? 48.432 34.010 -10.172 1.00 141.56 328 PRO I C 1
ATOM 11756 O O . PRO H 2 151 ? 49.064 34.328 -9.157 1.00 145.84 328 PRO I O 1
ATOM 11760 N N . ALA H 2 152 ? 48.731 32.921 -10.882 1.00 140.44 329 ALA I N 1
ATOM 11761 C CA . ALA H 2 152 ? 49.767 31.997 -10.437 1.00 144.11 329 ALA I CA 1
ATOM 11762 C C . ALA H 2 152 ? 51.178 32.528 -10.651 1.00 147.19 329 ALA I C 1
ATOM 11763 O O . ALA H 2 152 ? 52.128 31.926 -10.139 1.00 147.63 329 ALA I O 1
ATOM 11765 N N . ILE H 2 153 ? 51.345 33.621 -11.398 1.00 150.23 330 ILE I N 1
ATOM 11766 C CA . ILE H 2 153 ? 52.646 34.279 -11.447 1.00 153.40 330 ILE I CA 1
ATOM 11767 C C . ILE H 2 153 ? 52.822 35.231 -10.270 1.00 161.66 330 ILE I C 1
ATOM 11768 O O . ILE H 2 153 ? 53.955 35.612 -9.946 1.00 163.12 330 ILE I O 1
ATOM 11773 N N . ARG H 2 154 ? 51.732 35.611 -9.607 1.00 168.29 331 ARG I N 1
ATOM 11774 C CA . ARG H 2 154 ? 51.809 36.415 -8.396 1.00 176.31 331 ARG I CA 1
ATOM 11775 C C . ARG H 2 154 ? 51.630 35.596 -7.125 1.00 191.62 331 ARG I C 1
ATOM 11776 O O . ARG H 2 154 ? 51.967 36.085 -6.041 1.00 187.60 331 ARG I O 1
ATOM 11778 N N . SER H 2 155 ? 51.118 34.369 -7.233 1.00 206.35 332 SER I N 1
ATOM 11779 C CA . SER H 2 155 ? 50.881 33.510 -6.076 1.00 210.47 332 SER I CA 1
ATOM 11780 C C . SER H 2 155 ? 52.038 32.545 -5.840 1.00 211.39 332 SER I C 1
ATOM 11781 O O . SER H 2 155 ? 52.611 32.513 -4.746 1.00 216.23 332 SER I O 1
ATOM 11783 N N . ARG H 2 156 ? 52.384 31.745 -6.846 1.00 202.19 333 ARG I N 1
ATOM 11784 C CA . ARG H 2 156 ? 53.556 30.887 -6.742 1.00 195.36 333 ARG I CA 1
ATOM 11785 C C . ARG H 2 156 ? 54.815 31.739 -6.632 1.00 195.83 333 ARG I C 1
ATOM 11786 O O . ARG H 2 156 ? 54.857 32.886 -7.086 1.00 194.43 333 ARG I O 1
ATOM 11788 N N . HIS H 2 157 ? 55.850 31.175 -6.015 1.00 196.65 334 HIS I N 1
ATOM 11789 C CA . HIS H 2 157 ? 57.071 31.919 -5.740 1.00 194.41 334 HIS I CA 1
ATOM 11790 C C . HIS H 2 157 ? 58.282 31.164 -6.267 1.00 194.27 334 HIS I C 1
ATOM 11791 O O . HIS H 2 157 ? 58.482 29.989 -5.940 1.00 197.09 334 HIS I O 1
ATOM 11798 N N . TRP H 2 158 ? 59.080 31.845 -7.082 1.00 191.71 335 TRP I N 1
ATOM 11799 C CA . TRP H 2 158 ? 60.366 31.353 -7.541 1.00 188.38 335 TRP I CA 1
ATOM 11800 C C . TRP H 2 158 ? 61.460 31.941 -6.655 1.00 188.20 335 TRP I C 1
ATOM 11801 O O . TRP H 2 158 ? 61.198 32.756 -5.766 1.00 187.30 335 TRP I O 1
ATOM 11812 N N . ALA H 2 159 ? 62.699 31.524 -6.905 1.00 188.28 336 ALA I N 1
ATOM 11813 C CA . ALA H 2 159 ? 63.831 31.970 -6.101 1.00 188.57 336 ALA I CA 1
ATOM 11814 C C . ALA H 2 159 ? 63.898 33.490 -6.053 1.00 188.62 336 ALA I C 1
ATOM 11815 O O . ALA H 2 159 ? 64.059 34.149 -7.083 1.00 189.66 336 ALA I O 1
ATOM 11817 N N . LEU H 2 160 ? 63.754 34.045 -4.854 1.00 188.29 337 LEU I N 1
ATOM 11818 C CA . LEU H 2 160 ? 63.812 35.490 -4.700 1.00 181.33 337 LEU I CA 1
ATOM 11819 C C . LEU H 2 160 ? 65.214 35.995 -5.012 1.00 182.58 337 LEU I C 1
ATOM 11820 O O . LEU H 2 160 ? 66.214 35.350 -4.683 1.00 184.24 337 LEU I O 1
ATOM 11822 N N . VAL H 2 161 ? 65.282 37.152 -5.662 1.00 181.58 338 VAL I N 1
ATOM 11823 C CA . VAL H 2 161 ? 66.544 37.779 -6.022 1.00 183.72 338 VAL I CA 1
ATOM 11824 C C . VAL H 2 161 ? 66.472 39.245 -5.633 1.00 189.02 338 VAL I C 1
ATOM 11825 O O . VAL H 2 161 ? 65.479 39.922 -5.927 1.00 187.87 338 VAL I O 1
ATOM 11827 N N . SER H 2 162 ? 67.508 39.729 -4.958 1.00 194.81 339 SER I N 1
ATOM 11828 C CA . SER H 2 162 ? 67.622 41.159 -4.729 1.00 194.46 339 SER I CA 1
ATOM 11829 C C . SER H 2 162 ? 67.758 41.865 -6.068 1.00 194.06 339 SER I C 1
ATOM 11830 O O . SER H 2 162 ? 68.504 41.417 -6.943 1.00 197.63 339 SER I O 1
ATOM 11832 N N . GLU H 2 163 ? 67.020 42.963 -6.240 1.00 186.67 340 GLU I N 1
ATOM 11833 C CA . GLU H 2 163 ? 67.256 43.803 -7.408 1.00 171.79 340 GLU I CA 1
ATOM 11834 C C . GLU H 2 163 ? 68.706 44.261 -7.469 1.00 174.42 340 GLU I C 1
ATOM 11835 O O . GLU H 2 163 ? 69.188 44.643 -8.541 1.00 163.45 340 GLU I O 1
ATOM 11841 N N . GLU H 2 164 ? 69.410 44.217 -6.337 1.00 183.10 341 GLU I N 1
ATOM 11842 C CA . GLU H 2 164 ? 70.849 44.421 -6.304 1.00 180.14 341 GLU I CA 1
ATOM 11843 C C . GLU H 2 164 ? 71.627 43.198 -6.779 1.00 177.42 341 GLU I C 1
ATOM 11844 O O . GLU H 2 164 ? 72.794 43.334 -7.169 1.00 183.61 341 GLU I O 1
ATOM 11846 N N . GLU H 2 165 ? 71.032 42.004 -6.727 1.00 168.05 342 GLU I N 1
ATOM 11847 C CA . GLU H 2 165 ? 71.649 40.865 -7.392 1.00 162.05 342 GLU I CA 1
ATOM 11848 C C . GLU H 2 165 ? 71.430 40.954 -8.895 1.00 161.22 342 GLU I C 1
ATOM 11849 O O . GLU H 2 165 ? 72.363 40.761 -9.680 1.00 163.12 342 GLU I O 1
ATOM 11855 N N . LEU H 2 166 ? 70.200 41.273 -9.309 1.00 161.74 343 LEU I N 1
ATOM 11856 C CA . LEU H 2 166 ? 69.966 41.598 -10.707 1.00 167.09 343 LEU I CA 1
ATOM 11857 C C . LEU H 2 166 ? 70.775 42.815 -11.140 1.00 171.62 343 LEU I C 1
ATOM 11858 O O . LEU H 2 166 ? 71.172 42.905 -12.303 1.00 173.51 343 LEU I O 1
ATOM 11860 N N . SER H 2 167 ? 71.041 43.760 -10.231 1.00 170.76 344 SER I N 1
ATOM 11861 C CA . SER H 2 167 ? 71.910 44.898 -10.566 1.00 162.72 344 SER I CA 1
ATOM 11862 C C . SER H 2 167 ? 73.203 44.429 -11.224 1.00 156.27 344 SER I C 1
ATOM 11863 O O . SER H 2 167 ? 73.566 44.899 -12.317 1.00 158.22 344 SER I O 1
ATOM 11866 N N . LEU H 2 168 ? 73.877 43.447 -10.610 1.00 149.84 345 LEU I N 1
ATOM 11867 C CA . LEU H 2 168 ? 75.178 43.048 -11.123 1.00 152.43 345 LEU I CA 1
ATOM 11868 C C . LEU H 2 168 ? 75.033 42.333 -12.454 1.00 147.65 345 LEU I C 1
ATOM 11869 O O . LEU H 2 168 ? 75.791 42.594 -13.397 1.00 151.68 345 LEU I O 1
ATOM 11871 N N . LEU H 2 169 ? 74.054 41.432 -12.557 1.00 140.52 346 LEU I N 1
ATOM 11872 C CA . LEU H 2 169 ? 73.757 40.799 -13.838 1.00 139.17 346 LEU I CA 1
ATOM 11873 C C . LEU H 2 169 ? 73.354 41.840 -14.876 1.00 141.11 346 LEU I C 1
ATOM 11874 O O . LEU H 2 169 ? 73.905 41.878 -15.983 1.00 143.57 346 LEU I O 1
ATOM 11879 N N . ALA H 2 170 ? 72.396 42.704 -14.529 1.00 141.14 347 ALA I N 1
ATOM 11880 C CA . ALA H 2 170 ? 71.949 43.726 -15.470 1.00 146.25 347 ALA I CA 1
ATOM 11881 C C . ALA H 2 170 ? 73.099 44.627 -15.896 1.00 163.33 347 ALA I C 1
ATOM 11882 O O . ALA H 2 170 ? 73.211 44.980 -17.075 1.00 163.14 347 ALA I O 1
ATOM 11884 N N . GLN H 2 171 ? 73.970 45.005 -14.956 1.00 172.54 348 GLN I N 1
ATOM 11885 C CA . GLN H 2 171 ? 75.121 45.828 -15.315 1.00 176.87 348 GLN I CA 1
ATOM 11886 C C . GLN H 2 171 ? 76.079 45.086 -16.240 1.00 175.36 348 GLN I C 1
ATOM 11887 O O . GLN H 2 171 ? 76.687 45.703 -17.121 1.00 180.06 348 GLN I O 1
ATOM 11889 N N . ASN H 2 172 ? 76.224 43.774 -16.061 1.00 167.58 349 ASN I N 1
ATOM 11890 C CA . ASN H 2 172 ? 77.055 42.953 -16.928 1.00 165.22 349 ASN I CA 1
ATOM 11891 C C . ASN H 2 172 ? 76.244 42.216 -17.986 1.00 177.77 349 ASN I C 1
ATOM 11892 O O . ASN H 2 172 ? 76.786 41.342 -18.668 1.00 190.24 349 ASN I O 1
ATOM 11894 N N . LYS H 2 173 ? 74.958 42.545 -18.135 1.00 177.50 350 LYS I N 1
ATOM 11895 C CA . LYS H 2 173 ? 74.143 41.889 -19.153 1.00 179.27 350 LYS I CA 1
ATOM 11896 C C . LYS H 2 173 ? 74.522 42.345 -20.555 1.00 181.65 350 LYS I C 1
ATOM 11897 O O . LYS H 2 173 ? 74.450 41.556 -21.504 1.00 184.72 350 LYS I O 1
ATOM 11899 N N . GLN H 2 174 ? 74.930 43.602 -20.703 1.00 181.56 351 GLN I N 1
ATOM 11900 C CA . GLN H 2 174 ? 75.314 44.176 -21.985 1.00 180.27 351 GLN I CA 1
ATOM 11901 C C . GLN H 2 174 ? 76.732 43.804 -22.402 1.00 183.15 351 GLN I C 1
ATOM 11902 O O . GLN H 2 174 ? 77.226 44.346 -23.398 1.00 178.66 351 GLN I O 1
ATOM 11908 N N . SER H 2 175 ? 77.375 42.888 -21.676 1.00 188.46 352 SER I N 1
ATOM 11909 C CA . SER H 2 175 ? 78.795 42.591 -21.832 1.00 199.90 352 SER I CA 1
ATOM 11910 C C . SER H 2 175 ? 79.198 42.241 -23.263 1.00 203.42 352 SER I C 1
ATOM 11911 O O . SER H 2 175 ? 79.896 43.013 -23.925 1.00 208.32 352 SER I O 1
ATOM 11914 N N . SER H 2 176 ? 78.762 41.077 -23.742 1.00 198.27 353 SER I N 1
ATOM 11915 C CA . SER H 2 176 ? 79.342 40.475 -24.934 1.00 192.42 353 SER I CA 1
ATOM 11916 C C . SER H 2 176 ? 78.712 40.958 -26.235 1.00 187.88 353 SER I C 1
ATOM 11917 O O . SER H 2 176 ? 79.349 40.840 -27.287 1.00 190.54 353 SER I O 1
ATOM 11920 N N . LYS H 2 177 ? 77.492 41.488 -26.184 1.00 164.85 354 LYS I N 1
ATOM 11921 C CA . LYS H 2 177 ? 76.839 42.082 -27.352 1.00 164.10 354 LYS I CA 1
ATOM 11922 C C . LYS H 2 177 ? 76.788 41.129 -28.546 1.00 158.30 354 LYS I C 1
ATOM 11923 O O . LYS H 2 177 ? 77.519 41.303 -29.523 1.00 152.73 354 LYS I O 1
ATOM 11925 N N . LYS H 2 181 ? 69.783 35.907 -28.007 1.00 128.86 358 LYS I N 1
ATOM 11926 C CA . LYS H 2 181 ? 68.344 36.078 -28.165 1.00 128.48 358 LYS I CA 1
ATOM 11927 C C . LYS H 2 181 ? 67.634 36.079 -26.814 1.00 137.07 358 LYS I C 1
ATOM 11928 O O . LYS H 2 181 ? 68.197 36.506 -25.807 1.00 146.48 358 LYS I O 1
ATOM 11930 N N . TRP H 2 182 ? 66.401 35.585 -26.801 1.00 138.51 359 TRP I N 1
ATOM 11931 C CA . TRP H 2 182 ? 65.546 35.651 -25.628 1.00 135.55 359 TRP I CA 1
ATOM 11932 C C . TRP H 2 182 ? 65.816 34.492 -24.673 1.00 134.30 359 TRP I C 1
ATOM 11933 O O . TRP H 2 182 ? 66.326 33.444 -25.076 1.00 144.64 359 TRP I O 1
ATOM 11944 N N . PRO H 2 183 ? 65.486 34.662 -23.385 1.00 124.78 360 PRO I N 1
ATOM 11945 C CA . PRO H 2 183 ? 65.506 33.518 -22.463 1.00 117.90 360 PRO I CA 1
ATOM 11946 C C . PRO H 2 183 ? 64.213 32.721 -22.540 1.00 123.72 360 PRO I C 1
ATOM 11947 O O . PRO H 2 183 ? 63.273 32.967 -21.778 1.00 113.99 360 PRO I O 1
ATOM 11951 N N . THR H 2 184 ? 64.161 31.754 -23.462 1.00 132.46 361 THR I N 1
ATOM 11952 C CA . THR H 2 184 ? 62.902 31.073 -23.748 1.00 130.07 361 THR I CA 1
ATOM 11953 C C . THR H 2 184 ? 62.435 30.217 -22.577 1.00 127.88 361 THR I C 1
ATOM 11954 O O . THR H 2 184 ? 61.226 30.072 -22.365 1.00 127.73 361 THR I O 1
ATOM 11958 N N . LYS H 2 185 ? 63.366 29.651 -21.808 1.00 130.83 362 LYS I N 1
ATOM 11959 C CA . LYS H 2 185 ? 62.977 28.803 -20.686 1.00 130.23 362 LYS I CA 1
ATOM 11960 C C . LYS H 2 185 ? 62.171 29.586 -19.656 1.00 126.16 362 LYS I C 1
ATOM 11961 O O . LYS H 2 185 ? 61.203 29.067 -19.090 1.00 133.86 362 LYS I O 1
ATOM 11963 N N . LEU H 2 186 ? 62.542 30.846 -19.417 1.00 118.61 363 LEU I N 1
ATOM 11964 C CA . LEU H 2 186 ? 61.861 31.638 -18.400 1.00 121.36 363 LEU I CA 1
ATOM 11965 C C . LEU H 2 186 ? 60.525 32.173 -18.906 1.00 121.02 363 LEU I C 1
ATOM 11966 O O . LEU H 2 186 ? 59.534 32.167 -18.168 1.00 118.34 363 LEU I O 1
ATOM 11971 N N . VAL H 2 187 ? 60.471 32.632 -20.158 1.00 120.04 364 VAL I N 1
ATOM 11972 C CA . VAL H 2 187 ? 59.201 33.104 -20.704 1.00 111.71 364 VAL I CA 1
ATOM 11973 C C . VAL H 2 187 ? 58.213 31.950 -20.848 1.00 116.36 364 VAL I C 1
ATOM 11974 O O . VAL H 2 187 ? 57.001 32.143 -20.687 1.00 118.87 364 VAL I O 1
ATOM 11978 N N . LYS H 2 188 ? 58.701 30.734 -21.124 1.00 115.84 365 LYS I N 1
ATOM 11979 C CA . LYS H 2 188 ? 57.796 29.597 -21.255 1.00 116.59 365 LYS I CA 1
ATOM 11980 C C . LYS H 2 188 ? 57.078 29.309 -19.941 1.00 115.67 365 LYS I C 1
ATOM 11981 O O . LYS H 2 188 ? 55.871 29.042 -19.929 1.00 117.22 365 LYS I O 1
ATOM 11983 N N . ASN H 2 189 ? 57.801 29.373 -18.824 1.00 112.99 366 ASN I N 1
ATOM 11984 C CA . ASN H 2 189 ? 57.215 29.080 -17.521 1.00 117.59 366 ASN I CA 1
ATOM 11985 C C . ASN H 2 189 ? 56.150 30.085 -17.095 1.00 120.72 366 ASN I C 1
ATOM 11986 O O . ASN H 2 189 ? 55.359 29.776 -16.200 1.00 125.80 366 ASN I O 1
ATOM 11991 N N . CYS H 2 190 ? 56.107 31.269 -17.706 1.00 122.57 367 CYS I N 1
ATOM 11992 C CA . CYS H 2 190 ? 55.056 32.227 -17.384 1.00 123.47 367 CYS I CA 1
ATOM 11993 C C . CYS H 2 190 ? 53.730 31.893 -18.052 1.00 119.20 367 CYS I C 1
ATOM 11994 O O . CYS H 2 190 ? 52.714 32.508 -17.712 1.00 118.82 367 CYS I O 1
ATOM 11995 N N . PHE H 2 191 ? 53.716 30.938 -18.982 1.00 118.22 368 PHE I N 1
ATOM 11996 C CA . PHE H 2 191 ? 52.507 30.584 -19.715 1.00 116.33 368 PHE I CA 1
ATOM 11997 C C . PHE H 2 191 ? 51.772 29.382 -19.138 1.00 115.66 368 PHE I C 1
ATOM 11998 O O . PHE H 2 191 ? 50.563 29.257 -19.359 1.00 110.14 368 PHE I O 1
ATOM 12006 N N . LEU H 2 192 ? 52.468 28.507 -18.414 1.00 121.49 369 LEU I N 1
ATOM 12007 C CA . LEU H 2 192 ? 51.862 27.270 -17.922 1.00 118.96 369 LEU I CA 1
ATOM 12008 C C . LEU H 2 192 ? 50.575 27.462 -17.125 1.00 121.97 369 LEU I C 1
ATOM 12009 O O . LEU H 2 192 ? 49.643 26.665 -17.324 1.00 123.33 369 LEU I O 1
ATOM 12011 N N . PRO H 2 193 ? 50.443 28.447 -16.227 1.00 122.31 370 PRO I N 1
ATOM 12012 C CA . PRO H 2 193 ? 49.167 28.605 -15.507 1.00 119.79 370 PRO I CA 1
ATOM 12013 C C . PRO H 2 193 ? 47.983 28.918 -16.407 1.00 116.97 370 PRO I C 1
ATOM 12014 O O . PRO H 2 193 ? 46.846 28.931 -15.915 1.00 114.51 370 PRO I O 1
ATOM 12018 N N . LEU H 2 194 ? 48.205 29.166 -17.698 1.00 116.75 371 LEU I N 1
ATOM 12019 C CA . LEU H 2 194 ? 47.106 29.437 -18.615 1.00 117.75 371 LEU I CA 1
ATOM 12020 C C . LEU H 2 194 ? 46.455 28.165 -19.142 1.00 121.42 371 LEU I C 1
ATOM 12021 O O . LEU H 2 194 ? 45.345 28.233 -19.683 1.00 119.64 371 LEU I O 1
ATOM 12026 N N . ARG H 2 195 ? 47.117 27.014 -18.995 1.00 122.67 372 ARG I N 1
ATOM 12027 C CA . ARG H 2 195 ? 46.551 25.750 -19.455 1.00 119.79 372 ARG I CA 1
ATOM 12028 C C . ARG H 2 195 ? 45.232 25.425 -18.767 1.00 126.52 372 ARG I C 1
ATOM 12029 O O . ARG H 2 195 ? 44.428 24.664 -19.316 1.00 130.25 372 ARG I O 1
ATOM 12032 N N . GLU H 2 196 ? 44.989 25.989 -17.584 1.00 132.17 373 GLU I N 1
ATOM 12033 C CA . GLU H 2 196 ? 43.740 25.789 -16.860 1.00 134.66 373 GLU I CA 1
ATOM 12034 C C . GLU H 2 196 ? 42.596 26.642 -17.394 1.00 133.74 373 GLU I C 1
ATOM 12035 O O . GLU H 2 196 ? 41.471 26.509 -16.900 1.00 137.06 373 GLU I O 1
ATOM 12041 N N . TYR H 2 197 ? 42.847 27.509 -18.379 1.00 132.30 374 TYR I N 1
ATOM 12042 C CA . TYR H 2 197 ? 41.847 28.462 -18.838 1.00 124.28 374 TYR I CA 1
ATOM 12043 C C . TYR H 2 197 ? 41.443 28.313 -20.299 1.00 117.99 374 TYR I C 1
ATOM 12044 O O . TYR H 2 197 ? 40.393 28.843 -20.678 1.00 110.67 374 TYR I O 1
ATOM 12053 N N . PHE H 2 198 ? 42.230 27.623 -21.127 1.00 119.11 375 PHE I N 1
ATOM 12054 C CA . PHE H 2 198 ? 41.948 27.517 -22.554 1.00 115.79 375 PHE I CA 1
ATOM 12055 C C . PHE H 2 198 ? 42.195 26.086 -23.019 1.00 114.33 375 PHE I C 1
ATOM 12056 O O . PHE H 2 198 ? 42.601 25.217 -22.241 1.00 116.62 375 PHE I O 1
ATOM 12064 N N . LYS H 2 199 ? 41.959 25.851 -24.310 1.00 108.68 376 LYS I N 1
ATOM 12065 C CA . LYS H 2 199 ? 42.036 24.505 -24.863 1.00 114.01 376 LYS I CA 1
ATOM 12066 C C . LYS H 2 199 ? 43.482 24.040 -24.991 1.00 108.89 376 LYS I C 1
ATOM 12067 O O . LYS H 2 199 ? 44.366 24.799 -25.398 1.00 105.49 376 LYS I O 1
ATOM 12073 N N . TYR H 2 200 ? 43.713 22.775 -24.651 1.00 111.17 377 TYR I N 1
ATOM 12074 C CA . TYR H 2 200 ? 45.032 22.162 -24.715 1.00 115.16 377 TYR I CA 1
ATOM 12075 C C . TYR H 2 200 ? 45.153 21.320 -25.979 1.00 111.18 377 TYR I C 1
ATOM 12076 O O . TYR H 2 200 ? 44.201 20.649 -26.386 1.00 112.81 377 TYR I O 1
ATOM 12085 N N . PHE H 2 201 ? 46.330 21.364 -26.597 1.00 110.96 378 PHE I N 1
ATOM 12086 C CA . PHE H 2 201 ? 46.649 20.554 -27.763 1.00 115.79 378 PHE I CA 1
ATOM 12087 C C . PHE H 2 201 ? 47.955 19.815 -27.496 1.00 126.94 378 PHE I C 1
ATOM 12088 O O . PHE H 2 201 ? 48.691 20.131 -26.558 1.00 130.01 378 PHE I O 1
ATOM 12096 N N . SER H 2 202 ? 48.246 18.815 -28.326 1.00 128.88 379 SER I N 1
ATOM 12097 C CA . SER H 2 202 ? 49.433 17.998 -28.124 1.00 133.93 379 SER I CA 1
ATOM 12098 C C . SER H 2 202 ? 49.889 17.430 -29.462 1.00 154.86 379 SER I C 1
ATOM 12099 O O . SER H 2 202 ? 49.316 17.723 -30.515 1.00 146.44 379 SER I O 1
ATOM 12102 N N . THR H 2 203 ? 50.938 16.614 -29.407 1.00 177.09 380 THR I N 1
ATOM 12103 C CA . THR H 2 203 ? 51.472 15.944 -30.588 1.00 180.19 380 THR I CA 1
ATOM 12104 C C . THR H 2 203 ? 51.032 14.483 -30.628 1.00 178.56 380 THR I C 1
ATOM 12105 O O . THR H 2 203 ? 51.672 13.617 -30.031 1.00 176.44 380 THR I O 1
ATOM 12109 N N . TRP I 2 8 ? 73.487 164.024 0.497 1.00 173.68 185 TRP J N 1
ATOM 12110 C CA . TRP I 2 8 ? 74.120 164.546 1.703 1.00 176.73 185 TRP J CA 1
ATOM 12111 C C . TRP I 2 8 ? 73.480 163.956 2.955 1.00 176.98 185 TRP J C 1
ATOM 12112 O O . TRP I 2 8 ? 74.159 163.715 3.954 1.00 177.18 185 TRP J O 1
ATOM 12123 N N . ARG I 2 9 ? 72.168 163.728 2.896 1.00 177.65 186 ARG J N 1
ATOM 12124 C CA . ARG I 2 9 ? 71.450 163.099 3.998 1.00 170.45 186 ARG J CA 1
ATOM 12125 C C . ARG I 2 9 ? 71.877 161.643 4.122 1.00 158.93 186 ARG J C 1
ATOM 12126 O O . ARG I 2 9 ? 71.121 160.733 3.765 1.00 152.99 186 ARG J O 1
ATOM 12128 N N . ARG I 2 10 ? 73.088 161.416 4.624 1.00 156.29 187 ARG J N 1
ATOM 12129 C CA . ARG I 2 10 ? 73.698 160.091 4.689 1.00 156.28 187 ARG J CA 1
ATOM 12130 C C . ARG I 2 10 ? 73.906 159.726 6.156 1.00 158.18 187 ARG J C 1
ATOM 12131 O O . ARG I 2 10 ? 74.911 160.099 6.766 1.00 160.62 187 ARG J O 1
ATOM 12133 N N . GLN I 2 11 ? 72.948 158.990 6.715 1.00 161.18 188 GLN J N 1
ATOM 12134 C CA . GLN I 2 11 ? 73.052 158.514 8.083 1.00 160.43 188 GLN J CA 1
ATOM 12135 C C . GLN I 2 11 ? 74.155 157.462 8.197 1.00 150.24 188 GLN J C 1
ATOM 12136 O O . GLN I 2 11 ? 74.560 156.864 7.197 1.00 143.44 188 GLN J O 1
ATOM 12138 N N . PRO I 2 12 ? 74.668 157.226 9.404 1.00 149.87 189 PRO J N 1
ATOM 12139 C CA . PRO I 2 12 ? 75.722 156.219 9.576 1.00 149.14 189 PRO J CA 1
ATOM 12140 C C . PRO I 2 12 ? 75.207 154.810 9.311 1.00 154.26 189 PRO J C 1
ATOM 12141 O O . PRO I 2 12 ? 74.006 154.551 9.204 1.00 154.44 189 PRO J O 1
ATOM 12145 N N . VAL I 2 13 ? 76.154 153.887 9.215 1.00 153.02 190 VAL J N 1
ATOM 12146 C CA . VAL I 2 13 ? 75.903 152.521 8.772 1.00 145.21 190 VAL J CA 1
ATOM 12147 C C . VAL I 2 13 ? 75.646 151.629 9.980 1.00 144.39 190 VAL J C 1
ATOM 12148 O O . VAL I 2 13 ? 76.158 151.865 11.079 1.00 151.29 190 VAL J O 1
ATOM 12152 N N . ARG I 2 14 ? 74.833 150.596 9.775 1.00 134.88 191 ARG J N 1
ATOM 12153 C CA . ARG I 2 14 ? 74.583 149.558 10.773 1.00 135.41 191 ARG J CA 1
ATOM 12154 C C . ARG I 2 14 ? 74.967 148.222 10.140 1.00 135.31 191 ARG J C 1
ATOM 12155 O O . ARG I 2 14 ? 74.224 147.682 9.313 1.00 132.47 191 ARG J O 1
ATOM 12163 N N . VAL I 2 15 ? 76.127 147.691 10.523 1.00 137.56 192 VAL J N 1
ATOM 12164 C CA . VAL I 2 15 ? 76.740 146.554 9.844 1.00 137.72 192 VAL J CA 1
ATOM 12165 C C . VAL I 2 15 ? 76.761 145.360 10.790 1.00 132.45 192 VAL J C 1
ATOM 12166 O O . VAL I 2 15 ? 77.461 145.369 11.810 1.00 130.39 192 VAL J O 1
ATOM 12168 N N . LEU I 2 16 ? 76.003 144.327 10.440 1.00 135.51 193 LEU J N 1
ATOM 12169 C CA . LEU I 2 16 ? 76.071 143.033 11.106 1.00 132.68 193 LEU J CA 1
ATOM 12170 C C . LEU I 2 16 ? 77.077 142.160 10.362 1.00 130.14 193 LEU J C 1
ATOM 12171 O O . LEU I 2 16 ? 77.026 142.060 9.134 1.00 134.18 193 LEU J O 1
ATOM 12176 N N . SER I 2 17 ? 77.999 141.542 11.093 1.00 128.00 194 SER J N 1
ATOM 12177 C CA . SER I 2 17 ? 79.015 140.706 10.468 1.00 122.98 194 SER J CA 1
ATOM 12178 C C . SER I 2 17 ? 79.105 139.369 11.191 1.00 122.28 194 SER J C 1
ATOM 12179 O O . SER I 2 17 ? 79.086 139.320 12.425 1.00 126.09 194 SER J O 1
ATOM 12182 N N . LEU I 2 18 ? 79.202 138.288 10.418 1.00 113.68 195 LEU J N 1
ATOM 12183 C CA . LEU I 2 18 ? 79.181 136.927 10.941 1.00 111.83 195 LEU J CA 1
ATOM 12184 C C . LEU I 2 18 ? 80.549 136.271 10.790 1.00 116.61 195 LEU J C 1
ATOM 12185 O O . LEU I 2 18 ? 81.237 136.474 9.785 1.00 124.48 195 LEU J O 1
ATOM 12190 N N . PHE I 2 19 ? 80.928 135.474 11.791 1.00 115.42 196 PHE J N 1
ATOM 12191 C CA . PHE I 2 19 ? 82.092 134.586 11.810 1.00 122.03 196 PHE J CA 1
ATOM 12192 C C . PHE I 2 19 ? 83.430 135.314 11.844 1.00 133.06 196 PHE J C 1
ATOM 12193 O O . PHE I 2 19 ? 84.472 134.650 11.902 1.00 131.40 196 PHE J O 1
ATOM 12201 N N . GLU I 2 20 ? 83.447 136.644 11.823 1.00 144.19 197 GLU J N 1
ATOM 12202 C CA . GLU I 2 20 ? 84.705 137.382 11.743 1.00 157.03 197 GLU J CA 1
ATOM 12203 C C . GLU I 2 20 ? 84.442 138.816 12.165 1.00 164.29 197 GLU J C 1
ATOM 12204 O O . GLU I 2 20 ? 83.645 139.507 11.521 1.00 169.50 197 GLU J O 1
ATOM 12210 N N . ASP I 2 21 ? 85.090 139.262 13.241 1.00 165.97 198 ASP J N 1
ATOM 12211 C CA . ASP I 2 21 ? 84.924 140.639 13.695 1.00 163.89 198 ASP J CA 1
ATOM 12212 C C . ASP I 2 21 ? 85.646 141.567 12.730 1.00 155.82 198 ASP J C 1
ATOM 12213 O O . ASP I 2 21 ? 86.877 141.535 12.621 1.00 158.45 198 ASP J O 1
ATOM 12218 N N . ILE I 2 22 ? 84.876 142.397 12.033 1.00 148.14 199 ILE J N 1
ATOM 12219 C CA . ILE I 2 22 ? 85.394 143.241 10.965 1.00 146.39 199 ILE J CA 1
ATOM 12220 C C . ILE I 2 22 ? 85.609 144.651 11.504 1.00 141.63 199 ILE J C 1
ATOM 12221 O O . ILE I 2 22 ? 85.768 145.609 10.740 1.00 144.16 199 ILE J O 1
ATOM 12226 N N . LYS I 2 23 ? 85.644 144.782 12.832 1.00 144.78 200 LYS J N 1
ATOM 12227 C CA . LYS I 2 23 ? 85.817 146.100 13.434 1.00 160.43 200 LYS J CA 1
ATOM 12228 C C . LYS I 2 23 ? 87.230 146.631 13.219 1.00 176.33 200 LYS J C 1
ATOM 12229 O O . LYS I 2 23 ? 87.420 147.837 13.018 1.00 164.37 200 LYS J O 1
ATOM 12231 N N . LYS I 2 24 ? 88.232 145.746 13.241 1.00 197.48 201 LYS J N 1
ATOM 12232 C CA . LYS I 2 24 ? 89.623 146.176 13.117 1.00 201.59 201 LYS J CA 1
ATOM 12233 C C . LYS I 2 24 ? 89.903 146.879 11.795 1.00 199.11 201 LYS J C 1
ATOM 12234 O O . LYS I 2 24 ? 90.925 147.564 11.675 1.00 203.81 201 LYS J O 1
ATOM 12236 N N . GLU I 2 25 ? 89.036 146.710 10.799 1.00 187.88 202 GLU J N 1
ATOM 12237 C CA . GLU I 2 25 ? 89.079 147.517 9.592 1.00 173.91 202 GLU J CA 1
ATOM 12238 C C . GLU I 2 25 ? 87.832 148.362 9.402 1.00 167.53 202 GLU J C 1
ATOM 12239 O O . GLU I 2 25 ? 87.800 149.191 8.486 1.00 173.64 202 GLU J O 1
ATOM 12245 N N . LEU I 2 26 ? 86.808 148.181 10.237 1.00 158.60 203 LEU J N 1
ATOM 12246 C CA . LEU I 2 26 ? 85.668 149.096 10.214 1.00 158.70 203 LEU J CA 1
ATOM 12247 C C . LEU I 2 26 ? 86.052 150.483 10.720 1.00 164.39 203 LEU J C 1
ATOM 12248 O O . LEU I 2 26 ? 85.466 151.481 10.271 1.00 163.58 203 LEU J O 1
ATOM 12250 N N . THR I 2 27 ? 87.026 150.564 11.646 1.00 188.33 204 THR J N 1
ATOM 12251 C CA . THR I 2 27 ? 87.478 151.863 12.119 1.00 198.01 204 THR J CA 1
ATOM 12252 C C . THR I 2 27 ? 88.532 152.446 11.180 1.00 200.85 204 THR J C 1
ATOM 12253 O O . THR I 2 27 ? 88.626 153.661 11.034 1.00 206.17 204 THR J O 1
ATOM 12257 N N . SER I 2 28 ? 89.316 151.598 10.522 1.00 201.02 205 SER J N 1
ATOM 12258 C CA . SER I 2 28 ? 90.141 152.073 9.410 1.00 195.87 205 SER J CA 1
ATOM 12259 C C . SER I 2 28 ? 89.271 152.679 8.319 1.00 195.41 205 SER J C 1
ATOM 12260 O O . SER I 2 28 ? 89.648 153.673 7.693 1.00 201.59 205 SER J O 1
ATOM 12263 N N . LEU I 2 29 ? 88.111 152.073 8.063 1.00 190.61 206 LEU J N 1
ATOM 12264 C CA . LEU I 2 29 ? 87.142 152.703 7.180 1.00 187.69 206 LEU J CA 1
ATOM 12265 C C . LEU I 2 29 ? 86.520 153.930 7.832 1.00 187.66 206 LEU J C 1
ATOM 12266 O O . LEU I 2 29 ? 86.076 154.839 7.125 1.00 188.39 206 LEU J O 1
ATOM 12268 N N . GLY I 2 30 ? 86.476 153.977 9.166 1.00 193.55 207 GLY J N 1
ATOM 12269 C CA . GLY I 2 30 ? 86.001 155.140 9.888 1.00 184.47 207 GLY J CA 1
ATOM 12270 C C . GLY I 2 30 ? 84.569 155.078 10.371 1.00 183.34 207 GLY J C 1
ATOM 12271 O O . GLY I 2 30 ? 84.130 156.003 11.067 1.00 184.99 207 GLY J O 1
ATOM 12272 N N . PHE I 2 31 ? 83.830 154.025 10.038 1.00 176.57 208 PHE J N 1
ATOM 12273 C CA . PHE I 2 31 ? 82.414 153.951 10.381 1.00 170.25 208 PHE J CA 1
ATOM 12274 C C . PHE I 2 31 ? 82.186 153.775 11.878 1.00 171.43 208 PHE J C 1
ATOM 12275 O O . PHE I 2 31 ? 81.067 153.501 12.315 1.00 168.25 208 PHE J O 1
ATOM 12283 N N . GLN I 2 40 ? 77.817 150.498 16.527 1.00 168.63 217 GLN J N 1
ATOM 12284 C CA . GLN I 2 40 ? 76.964 150.336 15.355 1.00 161.25 217 GLN J CA 1
ATOM 12285 C C . GLN I 2 40 ? 77.058 148.918 14.799 1.00 156.49 217 GLN J C 1
ATOM 12286 O O . GLN I 2 40 ? 76.140 148.436 14.134 1.00 154.16 217 GLN J O 1
ATOM 12288 N N . LEU I 2 41 ? 78.174 148.254 15.086 1.00 154.34 218 LEU J N 1
ATOM 12289 C CA . LEU I 2 41 ? 78.477 146.938 14.541 1.00 143.25 218 LEU J CA 1
ATOM 12290 C C . LEU I 2 41 ? 78.089 145.859 15.542 1.00 138.12 218 LEU J C 1
ATOM 12291 O O . LEU I 2 41 ? 78.464 145.933 16.717 1.00 142.00 218 LEU J O 1
ATOM 12296 N N . LYS I 2 42 ? 77.349 144.856 15.075 1.00 134.09 219 LYS J N 1
ATOM 12297 C CA . LYS I 2 42 ? 76.987 143.702 15.887 1.00 136.14 219 LYS J CA 1
ATOM 12298 C C . LYS I 2 42 ? 77.730 142.472 15.385 1.00 140.87 219 LYS J C 1
ATOM 12299 O O . LYS I 2 42 ? 77.659 142.137 14.198 1.00 122.45 219 LYS J O 1
ATOM 12302 N N . HIS I 2 43 ? 78.444 141.811 16.290 1.00 143.98 220 HIS J N 1
ATOM 12303 C CA . HIS I 2 43 ? 79.142 140.566 16.008 1.00 145.76 220 HIS J CA 1
ATOM 12304 C C . HIS I 2 43 ? 78.426 139.428 16.723 1.00 142.66 220 HIS J C 1
ATOM 12305 O O . HIS I 2 43 ? 78.058 139.557 17.894 1.00 143.81 220 HIS J O 1
ATOM 12312 N N . VAL I 2 44 ? 78.222 138.321 16.018 1.00 143.31 221 VAL J N 1
ATOM 12313 C CA . VAL I 2 44 ? 77.427 137.211 16.535 1.00 138.96 221 VAL J CA 1
ATOM 12314 C C . VAL I 2 44 ? 78.349 136.193 17.192 1.00 140.65 221 VAL J C 1
ATOM 12315 O O . VAL I 2 44 ? 79.373 135.799 16.619 1.00 133.75 221 VAL J O 1
ATOM 12319 N N . VAL I 2 45 ? 77.978 135.754 18.395 1.00 149.53 222 VAL J N 1
ATOM 12320 C CA . VAL I 2 45 ? 78.809 134.802 19.126 1.00 156.99 222 VAL J CA 1
ATOM 12321 C C . VAL I 2 45 ? 78.807 133.445 18.428 1.00 152.41 222 VAL J C 1
ATOM 12322 O O . VAL I 2 45 ? 79.863 132.848 18.192 1.00 159.57 222 VAL J O 1
ATOM 12326 N N . ASP I 2 46 ? 77.623 132.951 18.072 1.00 144.60 223 ASP J N 1
ATOM 12327 C CA . ASP I 2 46 ? 77.475 131.678 17.372 1.00 136.32 223 ASP J CA 1
ATOM 12328 C C . ASP I 2 46 ? 76.077 131.652 16.781 1.00 119.52 223 ASP J C 1
ATOM 12329 O O . ASP I 2 46 ? 75.093 131.787 17.514 1.00 116.81 223 ASP J O 1
ATOM 12334 N N . VAL I 2 47 ? 75.990 131.479 15.462 1.00 113.98 224 VAL J N 1
ATOM 12335 C CA . VAL I 2 47 ? 74.726 131.660 14.763 1.00 109.99 224 VAL J CA 1
ATOM 12336 C C . VAL I 2 47 ? 73.732 130.539 15.036 1.00 106.64 224 VAL J C 1
ATOM 12337 O O . VAL I 2 47 ? 72.542 130.697 14.740 1.00 95.27 224 VAL J O 1
ATOM 12341 N N . THR I 2 48 ? 74.185 129.416 15.604 1.00 116.79 225 THR J N 1
ATOM 12342 C CA . THR I 2 48 ? 73.372 128.201 15.618 1.00 113.44 225 THR J CA 1
ATOM 12343 C C . THR I 2 48 ? 72.036 128.418 16.318 1.00 107.89 225 THR J C 1
ATOM 12344 O O . THR I 2 48 ? 71.009 127.882 15.885 1.00 107.91 225 THR J O 1
ATOM 12348 N N . ASP I 2 49 ? 72.024 129.198 17.396 1.00 105.54 226 ASP J N 1
ATOM 12349 C CA . ASP I 2 49 ? 70.804 129.443 18.152 1.00 100.82 226 ASP J CA 1
ATOM 12350 C C . ASP I 2 49 ? 70.241 130.841 17.922 1.00 97.79 226 ASP J C 1
ATOM 12351 O O . ASP I 2 49 ? 69.352 131.271 18.664 1.00 99.25 226 ASP J O 1
ATOM 12356 N N . THR I 2 50 ? 70.728 131.554 16.911 1.00 92.16 227 THR J N 1
ATOM 12357 C CA . THR I 2 50 ? 70.184 132.862 16.572 1.00 101.91 227 THR J CA 1
ATOM 12358 C C . THR I 2 50 ? 68.926 132.679 15.732 1.00 107.65 227 THR J C 1
ATOM 12359 O O . THR I 2 50 ? 68.967 132.048 14.670 1.00 106.25 227 THR J O 1
ATOM 12363 N N . VAL I 2 51 ? 67.808 133.223 16.211 1.00 108.88 228 VAL J N 1
ATOM 12364 C CA . VAL I 2 51 ? 66.535 133.110 15.507 1.00 103.59 228 VAL J CA 1
ATOM 12365 C C . VAL I 2 51 ? 66.229 134.432 14.818 1.00 108.17 228 VAL J C 1
ATOM 12366 O O . VAL I 2 51 ? 67.090 135.317 14.737 1.00 117.26 228 VAL J O 1
ATOM 12370 N N . ARG I 2 52 ? 65.003 134.575 14.312 1.00 103.81 229 ARG J N 1
ATOM 12371 C CA . ARG I 2 52 ? 64.626 135.804 13.623 1.00 102.68 229 ARG J CA 1
ATOM 12372 C C . ARG I 2 52 ? 64.448 136.957 14.604 1.00 103.80 229 ARG J C 1
ATOM 12373 O O . ARG I 2 52 ? 64.935 138.067 14.363 1.00 106.40 229 ARG J O 1
ATOM 12381 N N . LYS I 2 53 ? 63.749 136.713 15.717 1.00 104.79 230 LYS J N 1
ATOM 12382 C CA . LYS I 2 53 ? 63.505 137.766 16.698 1.00 106.45 230 LYS J CA 1
ATOM 12383 C C . LYS I 2 53 ? 64.796 138.320 17.286 1.00 112.44 230 LYS J C 1
ATOM 12384 O O . LYS I 2 53 ? 64.807 139.460 17.766 1.00 118.84 230 LYS J O 1
ATOM 12388 N N . ASP I 2 54 ? 65.879 137.543 17.263 1.00 112.04 231 ASP J N 1
ATOM 12389 C CA . ASP I 2 54 ? 67.167 138.056 17.715 1.00 111.94 231 ASP J CA 1
ATOM 12390 C C . ASP I 2 54 ? 67.723 139.074 16.728 1.00 114.54 231 ASP J C 1
ATOM 12391 O O . ASP I 2 54 ? 68.105 140.184 17.116 1.00 123.04 231 ASP J O 1
ATOM 12396 N N . VAL I 2 55 ? 67.771 138.715 15.442 1.00 107.90 232 VAL J N 1
ATOM 12397 C CA . VAL I 2 55 ? 68.195 139.664 14.416 1.00 112.50 232 VAL J CA 1
ATOM 12398 C C . VAL I 2 55 ? 67.258 140.862 14.371 1.00 119.76 232 VAL J C 1
ATOM 12399 O O . VAL I 2 55 ? 67.693 141.993 14.123 1.00 122.52 232 VAL J O 1
ATOM 12403 N N . GLU I 2 56 ? 65.966 140.643 14.627 1.00 115.57 233 GLU J N 1
ATOM 12404 C CA . GLU I 2 56 ? 64.992 141.725 14.517 1.00 119.88 233 GLU J CA 1
ATOM 12405 C C . GLU I 2 56 ? 65.181 142.757 15.622 1.00 132.00 233 GLU J C 1
ATOM 12406 O O . GLU I 2 56 ? 65.234 143.963 15.355 1.00 139.89 233 GLU J O 1
ATOM 12412 N N . GLU I 2 57 ? 65.284 142.306 16.871 1.00 131.93 234 GLU J N 1
ATOM 12413 C CA . GLU I 2 57 ? 65.444 143.228 17.987 1.00 136.45 234 GLU J CA 1
ATOM 12414 C C . GLU I 2 57 ? 66.865 143.764 18.119 1.00 142.90 234 GLU J C 1
ATOM 12415 O O . GLU I 2 57 ? 67.104 144.625 18.973 1.00 159.41 234 GLU J O 1
ATOM 12418 N N . TRP I 2 58 ? 67.803 143.295 17.295 1.00 134.87 235 TRP J N 1
ATOM 12419 C CA . TRP I 2 58 ? 69.122 143.913 17.220 1.00 138.40 235 TRP J CA 1
ATOM 12420 C C . TRP I 2 58 ? 69.074 145.118 16.290 1.00 155.09 235 TRP J C 1
ATOM 12421 O O . TRP I 2 58 ? 70.068 145.439 15.630 1.00 151.08 235 TRP J O 1
ATOM 12432 N N . GLY I 2 59 ? 67.917 145.773 16.216 1.00 169.66 236 GLY J N 1
ATOM 12433 C CA . GLY I 2 59 ? 67.738 146.936 15.380 1.00 169.83 236 GLY J CA 1
ATOM 12434 C C . GLY I 2 59 ? 67.810 146.616 13.901 1.00 163.31 236 GLY J C 1
ATOM 12435 O O . GLY I 2 59 ? 68.122 145.491 13.493 1.00 160.29 236 GLY J O 1
ATOM 12436 N N . PRO I 2 60 ? 67.499 147.603 13.065 1.00 146.74 237 PRO J N 1
ATOM 12437 C CA . PRO I 2 60 ? 67.691 147.435 11.622 1.00 136.28 237 PRO J CA 1
ATOM 12438 C C . PRO I 2 60 ? 69.168 147.369 11.271 1.00 142.65 237 PRO J C 1
ATOM 12439 O O . PRO I 2 60 ? 70.047 147.728 12.059 1.00 156.36 237 PRO J O 1
ATOM 12443 N N . PHE I 2 61 ? 69.433 146.898 10.057 1.00 140.71 238 PHE J N 1
ATOM 12444 C CA . PHE I 2 61 ? 70.795 146.700 9.580 1.00 133.85 238 PHE J CA 1
ATOM 12445 C C . PHE I 2 61 ? 70.877 147.106 8.119 1.00 128.95 238 PHE J C 1
ATOM 12446 O O . PHE I 2 61 ? 70.063 146.657 7.306 1.00 130.41 238 PHE J O 1
ATOM 12454 N N . ASP I 2 62 ? 71.867 147.940 7.785 1.00 129.73 239 ASP J N 1
ATOM 12455 C CA . ASP I 2 62 ? 72.028 148.385 6.410 1.00 130.56 239 ASP J CA 1
ATOM 12456 C C . ASP I 2 62 ? 72.967 147.480 5.618 1.00 125.49 239 ASP J C 1
ATOM 12457 O O . ASP I 2 62 ? 72.795 147.341 4.398 1.00 128.59 239 ASP J O 1
ATOM 12462 N N . LEU I 2 63 ? 73.964 146.866 6.268 1.00 128.61 240 LEU J N 1
ATOM 12463 C CA . LEU I 2 63 ? 74.797 145.846 5.636 1.00 129.43 240 LEU J CA 1
ATOM 12464 C C . LEU I 2 63 ? 74.997 144.691 6.602 1.00 123.45 240 LEU J C 1
ATOM 12465 O O . LEU I 2 63 ? 75.234 144.899 7.792 1.00 129.48 240 LEU J O 1
ATOM 12470 N N . VAL I 2 64 ? 74.900 143.475 6.072 1.00 118.04 241 VAL J N 1
ATOM 12471 C CA . VAL I 2 64 ? 75.135 142.244 6.808 1.00 117.33 241 VAL J CA 1
ATOM 12472 C C . VAL I 2 64 ? 76.299 141.529 6.137 1.00 115.47 241 VAL J C 1
ATOM 12473 O O . VAL I 2 64 ? 76.286 141.333 4.918 1.00 113.57 241 VAL J O 1
ATOM 12477 N N . TYR I 2 65 ? 77.302 141.146 6.924 1.00 118.21 242 TYR J N 1
ATOM 12478 C CA . TYR I 2 65 ? 78.543 140.596 6.398 1.00 106.85 242 TYR J CA 1
ATOM 12479 C C . TYR I 2 65 ? 78.786 139.193 6.947 1.00 115.32 242 TYR J C 1
ATOM 12480 O O . TYR I 2 65 ? 78.355 138.854 8.052 1.00 118.79 242 TYR J O 1
ATOM 12489 N N . GLY I 2 66 ? 79.480 138.378 6.156 1.00 113.80 243 GLY J N 1
ATOM 12490 C CA . GLY I 2 66 ? 79.851 137.036 6.567 1.00 113.25 243 GLY J CA 1
ATOM 12491 C C . GLY I 2 66 ? 81.062 136.578 5.789 1.00 114.27 243 GLY J C 1
ATOM 12492 O O . GLY I 2 66 ? 81.321 137.053 4.680 1.00 118.13 243 GLY J O 1
ATOM 12493 N N . ALA I 2 67 ? 81.815 135.653 6.381 1.00 113.22 244 ALA J N 1
ATOM 12494 C CA . ALA I 2 67 ? 83.061 135.229 5.758 1.00 112.65 244 ALA J CA 1
ATOM 12495 C C . ALA I 2 67 ? 83.428 133.821 6.198 1.00 119.25 244 ALA J C 1
ATOM 12496 O O . ALA I 2 67 ? 83.077 133.379 7.295 1.00 122.51 244 ALA J O 1
ATOM 12498 N N . THR I 2 68 ? 84.140 133.129 5.321 1.00 120.33 245 THR J N 1
ATOM 12499 C CA . THR I 2 68 ? 84.778 131.859 5.622 1.00 123.16 245 THR J CA 1
ATOM 12500 C C . THR I 2 68 ? 86.122 132.108 6.301 1.00 132.63 245 THR J C 1
ATOM 12501 O O . THR I 2 68 ? 86.860 133.014 5.900 1.00 145.47 245 THR J O 1
ATOM 12505 N N . PRO I 2 69 ? 86.465 131.326 7.322 1.00 128.76 246 PRO J N 1
ATOM 12506 C CA . PRO I 2 69 ? 87.828 131.387 7.845 1.00 125.41 246 PRO J CA 1
ATOM 12507 C C . PRO I 2 69 ? 88.802 130.913 6.824 1.00 125.94 246 PRO J C 1
ATOM 12508 O O . PRO I 2 69 ? 88.506 130.017 5.996 1.00 124.64 246 PRO J O 1
ATOM 12512 N N . PRO I 2 70 ? 90.019 131.466 6.793 1.00 134.18 247 PRO J N 1
ATOM 12513 C CA . PRO I 2 70 ? 91.013 131.054 5.802 1.00 137.04 247 PRO J CA 1
ATOM 12514 C C . PRO I 2 70 ? 91.494 129.636 6.069 1.00 135.20 247 PRO J C 1
ATOM 12515 O O . PRO I 2 70 ? 91.210 129.032 7.105 1.00 137.59 247 PRO J O 1
ATOM 12519 N N . LEU I 2 71 ? 92.228 129.099 5.093 1.00 136.78 248 LEU J N 1
ATOM 12520 C CA . LEU I 2 71 ? 92.816 127.770 5.215 1.00 142.68 248 LEU J CA 1
ATOM 12521 C C . LEU I 2 71 ? 93.633 127.667 6.497 1.00 153.59 248 LEU J C 1
ATOM 12522 O O . LEU I 2 71 ? 94.694 128.286 6.621 1.00 151.70 248 LEU J O 1
ATOM 12524 N N . GLY I 2 72 ? 93.134 126.899 7.454 1.00 154.89 249 GLY J N 1
ATOM 12525 C CA . GLY I 2 72 ? 93.743 126.828 8.764 1.00 165.92 249 GLY J CA 1
ATOM 12526 C C . GLY I 2 72 ? 92.725 126.351 9.783 1.00 170.87 249 GLY J C 1
ATOM 12527 O O . GLY I 2 72 ? 91.599 125.987 9.445 1.00 166.56 249 GLY J O 1
ATOM 12528 N N . HIS I 2 73 ? 93.149 126.380 11.045 1.00 179.83 250 HIS J N 1
ATOM 12529 C CA . HIS I 2 73 ? 92.350 125.822 12.130 1.00 181.88 250 HIS J CA 1
ATOM 12530 C C . HIS I 2 73 ? 91.205 126.743 12.539 1.00 178.17 250 HIS J C 1
ATOM 12531 O O . HIS I 2 73 ? 90.831 127.655 11.791 1.00 174.94 250 HIS J O 1
ATOM 12533 N N . THR I 2 74 ? 90.650 126.499 13.730 1.00 179.54 251 THR J N 1
ATOM 12534 C CA . THR I 2 74 ? 89.482 127.167 14.305 1.00 175.80 251 THR J CA 1
ATOM 12535 C C . THR I 2 74 ? 88.192 126.839 13.564 1.00 167.71 251 THR J C 1
ATOM 12536 O O . THR I 2 74 ? 87.162 127.479 13.815 1.00 160.89 251 THR J O 1
ATOM 12538 N N . CYS I 2 75 ? 88.211 125.856 12.669 1.00 167.14 252 CYS J N 1
ATOM 12539 C CA . CYS I 2 75 ? 87.024 125.442 11.925 1.00 163.49 252 CYS J CA 1
ATOM 12540 C C . CYS I 2 75 ? 86.506 124.144 12.533 1.00 166.73 252 CYS J C 1
ATOM 12541 O O . CYS I 2 75 ? 87.070 123.071 12.308 1.00 167.30 252 CYS J O 1
ATOM 12544 N N . ASP I 2 76 ? 85.437 124.248 13.315 1.00 166.30 253 ASP J N 1
ATOM 12545 C CA . ASP I 2 76 ? 84.720 123.080 13.804 1.00 169.91 253 ASP J CA 1
ATOM 12546 C C . ASP I 2 76 ? 83.607 122.655 12.859 1.00 168.86 253 ASP J C 1
ATOM 12547 O O . ASP I 2 76 ? 82.965 121.627 13.097 1.00 170.36 253 ASP J O 1
ATOM 12549 N N . ARG I 2 77 ? 83.381 123.410 11.791 1.00 158.10 254 ARG J N 1
ATOM 12550 C CA . ARG I 2 77 ? 82.271 123.225 10.875 1.00 137.83 254 ARG J CA 1
ATOM 12551 C C . ARG I 2 77 ? 82.775 122.924 9.471 1.00 126.78 254 ARG J C 1
ATOM 12552 O O . ARG I 2 77 ? 83.912 123.262 9.121 1.00 124.86 254 ARG J O 1
ATOM 12560 N N . PRO I 2 78 ? 81.956 122.276 8.639 1.00 123.00 255 PRO J N 1
ATOM 12561 C CA . PRO I 2 78 ? 82.292 122.181 7.223 1.00 121.54 255 PRO J CA 1
ATOM 12562 C C . PRO I 2 78 ? 82.226 123.551 6.576 1.00 115.03 255 PRO J C 1
ATOM 12563 O O . PRO I 2 78 ? 81.465 124.427 7.025 1.00 103.71 255 PRO J O 1
ATOM 12567 N N . PRO I 2 79 ? 83.011 123.790 5.524 1.00 115.81 256 PRO J N 1
ATOM 12568 C CA . PRO I 2 79 ? 83.001 125.123 4.897 1.00 115.30 256 PRO J CA 1
ATOM 12569 C C . PRO I 2 79 ? 81.624 125.576 4.432 1.00 107.66 256 PRO J C 1
ATOM 12570 O O . PRO I 2 79 ? 81.366 126.786 4.393 1.00 107.07 256 PRO J O 1
ATOM 12574 N N . SER I 2 80 ? 80.722 124.648 4.096 1.00 100.66 257 SER J N 1
ATOM 12575 C CA . SER I 2 80 ? 79.381 125.036 3.664 1.00 93.32 257 SER J CA 1
ATOM 12576 C C . SER I 2 80 ? 78.500 125.499 4.815 1.00 88.40 257 SER J C 1
ATOM 12577 O O . SER I 2 80 ? 77.483 126.154 4.569 1.00 91.25 257 SER J O 1
ATOM 12580 N N . TRP I 2 81 ? 78.855 125.160 6.056 1.00 88.71 258 TRP J N 1
ATOM 12581 C CA . TRP I 2 81 ? 78.054 125.588 7.200 1.00 88.14 258 TRP J CA 1
ATOM 12582 C C . TRP I 2 81 ? 77.996 127.108 7.301 1.00 89.07 258 TRP J C 1
ATOM 12583 O O . TRP I 2 81 ? 76.948 127.678 7.629 1.00 83.02 258 TRP J O 1
ATOM 12594 N N . TYR I 2 82 ? 79.110 127.785 7.017 1.00 94.21 259 TYR J N 1
ATOM 12595 C CA . TYR I 2 82 ? 79.145 129.237 7.168 1.00 100.81 259 TYR J CA 1
ATOM 12596 C C . TYR I 2 82 ? 78.235 129.940 6.169 1.00 100.49 259 TYR J C 1
ATOM 12597 O O . TYR I 2 82 ? 77.647 130.976 6.500 1.00 98.39 259 TYR J O 1
ATOM 12606 N N . LEU I 2 83 ? 78.097 129.393 4.958 1.00 102.17 260 LEU J N 1
ATOM 12607 C CA . LEU I 2 83 ? 77.284 130.053 3.945 1.00 101.13 260 LEU J CA 1
ATOM 12608 C C . LEU I 2 83 ? 75.800 129.819 4.195 1.00 99.41 260 LEU J C 1
ATOM 12609 O O . LEU I 2 83 ? 74.995 130.754 4.132 1.00 100.88 260 LEU J O 1
ATOM 12614 N N . PHE I 2 84 ? 75.413 128.561 4.421 1.00 87.45 261 PHE J N 1
ATOM 12615 C CA . PHE I 2 84 ? 74.020 128.248 4.730 1.00 84.69 261 PHE J CA 1
ATOM 12616 C C . PHE I 2 84 ? 73.518 129.130 5.862 1.00 88.01 261 PHE J C 1
ATOM 12617 O O . PHE I 2 84 ? 72.435 129.718 5.778 1.00 97.93 261 PHE J O 1
ATOM 12625 N N . GLN I 2 85 ? 74.309 129.242 6.928 1.00 80.99 262 GLN J N 1
ATOM 12626 C CA . GLN I 2 85 ? 73.927 130.105 8.037 1.00 94.48 262 GLN J CA 1
ATOM 12627 C C . GLN I 2 85 ? 73.936 131.572 7.626 1.00 91.68 262 GLN J C 1
ATOM 12628 O O . GLN I 2 85 ? 73.061 132.340 8.043 1.00 93.56 262 GLN J O 1
ATOM 12634 N N . PHE I 2 86 ? 74.916 131.983 6.814 1.00 84.85 263 PHE J N 1
ATOM 12635 C CA . PHE I 2 86 ? 74.918 133.348 6.292 1.00 97.78 263 PHE J CA 1
ATOM 12636 C C . PHE I 2 86 ? 73.638 133.635 5.517 1.00 99.75 263 PHE J C 1
ATOM 12637 O O . PHE I 2 86 ? 72.993 134.670 5.719 1.00 100.17 263 PHE J O 1
ATOM 12645 N N . HIS I 2 87 ? 73.256 132.721 4.622 1.00 96.74 264 HIS J N 1
ATOM 12646 C CA . HIS I 2 87 ? 72.037 132.913 3.846 1.00 95.15 264 HIS J CA 1
ATOM 12647 C C . HIS I 2 87 ? 70.803 132.930 4.737 1.00 98.70 264 HIS J C 1
ATOM 12648 O O . HIS I 2 87 ? 69.814 133.596 4.412 1.00 97.84 264 HIS J O 1
ATOM 12655 N N . ARG I 2 88 ? 70.840 132.212 5.861 1.00 99.69 265 ARG J N 1
ATOM 12656 C CA . ARG I 2 88 ? 69.681 132.161 6.747 1.00 88.81 265 ARG J CA 1
ATOM 12657 C C . ARG I 2 88 ? 69.477 133.491 7.462 1.00 87.01 265 ARG J C 1
ATOM 12658 O O . ARG I 2 88 ? 68.412 134.111 7.358 1.00 98.11 265 ARG J O 1
ATOM 12666 N N . LEU I 2 89 ? 70.492 133.946 8.197 1.00 87.92 266 LEU J N 1
ATOM 12667 C CA . LEU I 2 89 ? 70.354 135.172 8.974 1.00 92.27 266 LEU J CA 1
ATOM 12668 C C . LEU I 2 89 ? 70.260 136.412 8.094 1.00 92.80 266 LEU J C 1
ATOM 12669 O O . LEU I 2 89 ? 69.815 137.461 8.575 1.00 92.08 266 LEU J O 1
ATOM 12674 N N . LEU I 2 90 ? 70.667 136.313 6.825 1.00 89.88 267 LEU J N 1
ATOM 12675 C CA . LEU I 2 90 ? 70.511 137.430 5.900 1.00 94.85 267 LEU J CA 1
ATOM 12676 C C . LEU I 2 90 ? 69.037 137.744 5.669 1.00 100.36 267 LEU J C 1
ATOM 12677 O O . LEU I 2 90 ? 68.614 138.903 5.751 1.00 105.76 267 LEU J O 1
ATOM 12682 N N . GLN I 2 91 ? 68.243 136.720 5.355 1.00 96.63 268 GLN J N 1
ATOM 12683 C CA . GLN I 2 91 ? 66.813 136.931 5.156 1.00 102.54 268 GLN J CA 1
ATOM 12684 C C . GLN I 2 91 ? 66.145 137.442 6.425 1.00 100.56 268 GLN J C 1
ATOM 12685 O O . GLN I 2 91 ? 65.144 138.161 6.350 1.00 93.45 268 GLN J O 1
ATOM 12691 N N . TYR I 2 92 ? 66.679 137.078 7.595 1.00 98.08 269 TYR J N 1
ATOM 12692 C CA . TYR I 2 92 ? 66.161 137.622 8.844 1.00 96.74 269 TYR J CA 1
ATOM 12693 C C . TYR I 2 92 ? 66.324 139.133 8.897 1.00 105.38 269 TYR J C 1
ATOM 12694 O O . TYR I 2 92 ? 65.476 139.830 9.465 1.00 110.64 269 TYR J O 1
ATOM 12703 N N . ALA I 2 93 ? 67.403 139.655 8.312 1.00 106.71 270 ALA J N 1
ATOM 12704 C CA . ALA I 2 93 ? 67.753 141.064 8.435 1.00 111.55 270 ALA J CA 1
ATOM 12705 C C . ALA I 2 93 ? 67.188 141.933 7.320 1.00 110.83 270 ALA J C 1
ATOM 12706 O O . ALA I 2 93 ? 67.182 143.162 7.461 1.00 109.88 270 ALA J O 1
ATOM 12708 N N . ARG I 2 94 ? 66.726 141.338 6.224 1.00 114.25 271 ARG J N 1
ATOM 12709 C CA . ARG I 2 94 ? 66.164 142.128 5.139 1.00 118.32 271 ARG J CA 1
ATOM 12710 C C . ARG I 2 94 ? 64.964 142.928 5.643 1.00 122.05 271 ARG J C 1
ATOM 12711 O O . ARG I 2 94 ? 64.210 142.449 6.498 1.00 130.51 271 ARG J O 1
ATOM 12716 N N . PRO I 2 95 ? 64.765 144.147 5.155 1.00 122.51 272 PRO J N 1
ATOM 12717 C CA . PRO I 2 95 ? 63.623 144.948 5.594 1.00 124.69 272 PRO J CA 1
ATOM 12718 C C . PRO I 2 95 ? 62.412 144.760 4.690 1.00 127.81 272 PRO J C 1
ATOM 12719 O O . PRO I 2 95 ? 62.507 144.282 3.558 1.00 125.86 272 PRO J O 1
ATOM 12723 N N . LYS I 2 96 ? 61.255 145.144 5.226 1.00 135.48 273 LYS J N 1
ATOM 12724 C CA . LYS I 2 96 ? 60.028 145.102 4.448 1.00 146.55 273 LYS J CA 1
ATOM 12725 C C . LYS I 2 96 ? 60.159 146.010 3.225 1.00 169.89 273 LYS J C 1
ATOM 12726 O O . LYS I 2 96 ? 60.859 147.027 3.273 1.00 165.78 273 LYS J O 1
ATOM 12728 N N . PRO I 2 97 ? 59.502 145.662 2.113 1.00 187.06 274 PRO J N 1
ATOM 12729 C CA . PRO I 2 97 ? 59.649 146.468 0.886 1.00 191.70 274 PRO J CA 1
ATOM 12730 C C . PRO I 2 97 ? 59.311 147.937 1.064 1.00 199.52 274 PRO J C 1
ATOM 12731 O O . PRO I 2 97 ? 59.732 148.758 0.239 1.00 206.34 274 PRO J O 1
ATOM 12735 N N . GLY I 2 98 ? 58.574 148.299 2.111 1.00 193.86 275 GLY J N 1
ATOM 12736 C CA . GLY I 2 98 ? 58.333 149.694 2.408 1.00 188.06 275 GLY J CA 1
ATOM 12737 C C . GLY I 2 98 ? 59.534 150.453 2.926 1.00 183.35 275 GLY J C 1
ATOM 12738 O O . GLY I 2 98 ? 59.432 151.664 3.142 1.00 192.42 275 GLY J O 1
ATOM 12739 N N . SER I 2 99 ? 60.666 149.780 3.132 1.00 171.11 276 SER J N 1
ATOM 12740 C CA . SER I 2 99 ? 61.878 150.423 3.624 1.00 167.69 276 SER J CA 1
ATOM 12741 C C . SER I 2 99 ? 62.644 151.055 2.468 1.00 167.63 276 SER J C 1
ATOM 12742 O O . SER I 2 99 ? 63.181 150.340 1.612 1.00 165.35 276 SER J O 1
ATOM 12744 N N . PRO I 2 100 ? 62.720 152.388 2.409 1.00 173.59 277 PRO J N 1
ATOM 12745 C CA . PRO I 2 100 ? 63.422 153.031 1.291 1.00 179.58 277 PRO J CA 1
ATOM 12746 C C . PRO I 2 100 ? 64.930 153.066 1.453 1.00 184.72 277 PRO J C 1
ATOM 12747 O O . PRO I 2 100 ? 65.634 153.285 0.458 1.00 183.74 277 PRO J O 1
ATOM 12751 N N . ARG I 2 101 ? 65.443 152.864 2.663 1.00 186.89 278 ARG J N 1
ATOM 12752 C CA . ARG I 2 101 ? 66.881 152.897 2.873 1.00 186.03 278 ARG J CA 1
ATOM 12753 C C . ARG I 2 101 ? 67.537 151.745 2.115 1.00 181.40 278 ARG J C 1
ATOM 12754 O O . ARG I 2 101 ? 66.966 150.653 2.025 1.00 179.49 278 ARG J O 1
ATOM 12755 N N . PRO I 2 102 ? 68.724 151.958 1.554 1.00 165.02 279 PRO J N 1
ATOM 12756 C CA . PRO I 2 102 ? 69.390 150.883 0.814 1.00 148.15 279 PRO J CA 1
ATOM 12757 C C . PRO I 2 102 ? 69.813 149.747 1.732 1.00 141.03 279 PRO J C 1
ATOM 12758 O O . PRO I 2 102 ? 70.071 149.938 2.924 1.00 141.90 279 PRO J O 1
ATOM 12762 N N . PHE I 2 103 ? 69.869 148.546 1.159 1.00 135.35 280 PHE J N 1
ATOM 12763 C CA . PHE I 2 103 ? 70.226 147.337 1.891 1.00 134.65 280 PHE J CA 1
ATOM 12764 C C . PHE I 2 103 ? 71.234 146.543 1.078 1.00 137.69 280 PHE J C 1
ATOM 12765 O O . PHE I 2 103 ? 71.016 146.289 -0.112 1.00 142.69 280 PHE J O 1
ATOM 12773 N N . PHE I 2 104 ? 72.326 146.148 1.725 1.00 131.11 281 PHE J N 1
ATOM 12774 C CA . PHE I 2 104 ? 73.418 145.446 1.075 1.00 128.01 281 PHE J CA 1
ATOM 12775 C C . PHE I 2 104 ? 73.809 144.248 1.939 1.00 123.22 281 PHE J C 1
ATOM 12776 O O . PHE I 2 104 ? 73.508 144.203 3.133 1.00 124.81 281 PHE J O 1
ATOM 12784 N N . TRP I 2 105 ? 74.452 143.253 1.322 1.00 125.32 282 TRP J N 1
ATOM 12785 C CA . TRP I 2 105 ? 74.955 142.083 2.042 1.00 119.63 282 TRP J CA 1
ATOM 12786 C C . TRP I 2 105 ? 76.375 141.791 1.566 1.00 118.93 282 TRP J C 1
ATOM 12787 O O . TRP I 2 105 ? 76.828 142.353 0.569 1.00 129.99 282 TRP J O 1
ATOM 12798 N N . MET I 2 106 ? 77.094 140.929 2.298 1.00 106.61 283 MET J N 1
ATOM 12799 C CA . MET I 2 106 ? 78.504 140.676 1.990 1.00 116.40 283 MET J CA 1
ATOM 12800 C C . MET I 2 106 ? 78.937 139.293 2.458 1.00 117.66 283 MET J C 1
ATOM 12801 O O . MET I 2 106 ? 78.849 138.990 3.651 1.00 121.42 283 MET J O 1
ATOM 12803 N N . PHE I 2 107 ? 79.441 138.472 1.530 1.00 100.50 284 PHE J N 1
ATOM 12804 C CA . PHE I 2 107 ? 79.989 137.155 1.853 1.00 98.29 284 PHE J CA 1
ATOM 12805 C C . PHE I 2 107 ? 81.215 136.887 0.993 1.00 106.01 284 PHE J C 1
ATOM 12806 O O . PHE I 2 107 ? 81.114 136.877 -0.237 1.00 108.87 284 PHE J O 1
ATOM 12814 N N . VAL I 2 108 ? 82.355 136.618 1.635 1.00 105.78 285 VAL J N 1
ATOM 12815 C CA . VAL I 2 108 ? 83.639 136.465 0.956 1.00 116.81 285 VAL J CA 1
ATOM 12816 C C . VAL I 2 108 ? 84.261 135.125 1.337 1.00 120.04 285 VAL J C 1
ATOM 12817 O O . VAL I 2 108 ? 84.163 134.691 2.490 1.00 120.72 285 VAL J O 1
ATOM 12821 N N . ASP I 2 109 ? 84.902 134.470 0.366 1.00 121.68 286 ASP J N 1
ATOM 12822 C CA . ASP I 2 109 ? 85.559 133.185 0.572 1.00 116.86 286 ASP J CA 1
ATOM 12823 C C . ASP I 2 109 ? 87.074 133.345 0.556 1.00 118.02 286 ASP J C 1
ATOM 12824 O O . ASP I 2 109 ? 87.613 134.149 -0.210 1.00 131.00 286 ASP J O 1
ATOM 12829 N N . ASN I 2 110 ? 87.757 132.567 1.397 1.00 115.19 287 ASN J N 1
ATOM 12830 C CA . ASN I 2 110 ? 89.215 132.592 1.451 1.00 127.00 287 ASN J CA 1
ATOM 12831 C C . ASN I 2 110 ? 89.804 131.285 0.931 1.00 130.91 287 ASN J C 1
ATOM 12832 O O . ASN I 2 110 ? 90.668 130.683 1.580 1.00 132.82 287 ASN J O 1
ATOM 12834 N N . LEU I 2 111 ? 89.328 130.840 -0.234 1.00 127.98 288 LEU J N 1
ATOM 12835 C CA . LEU I 2 111 ? 89.835 129.672 -0.952 1.00 126.40 288 LEU J CA 1
ATOM 12836 C C . LEU I 2 111 ? 89.575 128.357 -0.225 1.00 127.58 288 LEU J C 1
ATOM 12837 O O . LEU I 2 111 ? 90.224 127.349 -0.522 1.00 131.92 288 LEU J O 1
ATOM 12839 N N . VAL I 2 112 ? 88.636 128.328 0.717 1.00 126.04 289 VAL J N 1
ATOM 12840 C CA . VAL I 2 112 ? 88.354 127.081 1.416 1.00 129.78 289 VAL J CA 1
ATOM 12841 C C . VAL I 2 112 ? 87.281 126.249 0.707 1.00 122.67 289 VAL J C 1
ATOM 12842 O O . VAL I 2 112 ? 87.305 125.018 0.787 1.00 121.20 289 VAL J O 1
ATOM 12846 N N . LEU I 2 113 ? 86.354 126.880 -0.010 1.00 120.56 290 LEU J N 1
ATOM 12847 C CA . LEU I 2 113 ? 85.217 126.159 -0.570 1.00 115.22 290 LEU J CA 1
ATOM 12848 C C . LEU I 2 113 ? 85.643 125.355 -1.795 1.00 113.76 290 LEU J C 1
ATOM 12849 O O . LEU I 2 113 ? 86.372 125.854 -2.651 1.00 122.56 290 LEU J O 1
ATOM 12854 N N . ASN I 2 114 ? 85.202 124.105 -1.876 1.00 105.42 291 ASN J N 1
ATOM 12855 C CA . ASN I 2 114 ? 85.490 123.271 -3.031 1.00 109.91 291 ASN J CA 1
ATOM 12856 C C . ASN I 2 114 ? 84.584 123.658 -4.196 1.00 99.13 291 ASN J C 1
ATOM 12857 O O . ASN I 2 114 ? 83.787 124.596 -4.116 1.00 93.12 291 ASN J O 1
ATOM 12862 N N . LYS I 2 115 ? 84.656 122.880 -5.277 1.00 98.03 292 LYS J N 1
ATOM 12863 C CA . LYS I 2 115 ? 83.854 123.200 -6.450 1.00 108.01 292 LYS J CA 1
ATOM 12864 C C . LYS I 2 115 ? 82.368 123.099 -6.136 1.00 113.19 292 LYS J C 1
ATOM 12865 O O . LYS I 2 115 ? 81.631 124.080 -6.271 1.00 114.56 292 LYS J O 1
ATOM 12869 N N . GLU I 2 116 ? 81.918 121.924 -5.680 1.00 111.78 293 GLU J N 1
ATOM 12870 C CA . GLU I 2 116 ? 80.492 121.722 -5.419 1.00 113.77 293 GLU J CA 1
ATOM 12871 C C . GLU I 2 116 ? 79.966 122.660 -4.323 1.00 110.57 293 GLU J C 1
ATOM 12872 O O . GLU I 2 116 ? 78.836 123.156 -4.422 1.00 110.93 293 GLU J O 1
ATOM 12878 N N . ASP I 2 117 ? 80.760 122.906 -3.265 1.00 111.37 294 ASP J N 1
ATOM 12879 C CA . ASP I 2 117 ? 80.396 123.926 -2.271 1.00 109.21 294 ASP J CA 1
ATOM 12880 C C . ASP I 2 117 ? 80.380 125.335 -2.854 1.00 101.47 294 ASP J C 1
ATOM 12881 O O . ASP I 2 117 ? 79.746 126.224 -2.271 1.00 99.11 294 ASP J O 1
ATOM 12886 N N . LEU I 2 118 ? 81.086 125.567 -3.963 1.00 101.83 295 LEU J N 1
ATOM 12887 C CA . LEU I 2 118 ? 81.080 126.888 -4.576 1.00 102.31 295 LEU J CA 1
ATOM 12888 C C . LEU I 2 118 ? 79.774 127.139 -5.318 1.00 104.67 295 LEU J C 1
ATOM 12889 O O . LEU I 2 118 ? 79.158 128.197 -5.156 1.00 103.01 295 LEU J O 1
ATOM 12894 N N . ASP I 2 119 ? 79.326 126.173 -6.127 1.00 107.34 296 ASP J N 1
ATOM 12895 C CA . ASP I 2 119 ? 78.077 126.351 -6.860 1.00 112.28 296 ASP J CA 1
ATOM 12896 C C . ASP I 2 119 ? 76.871 126.406 -5.933 1.00 98.92 296 ASP J C 1
ATOM 12897 O O . ASP I 2 119 ? 75.843 126.978 -6.311 1.00 90.73 296 ASP J O 1
ATOM 12902 N N . VAL I 2 120 ? 76.972 125.829 -4.733 1.00 92.86 297 VAL J N 1
ATOM 12903 C CA . VAL I 2 120 ? 75.942 126.039 -3.721 1.00 82.51 297 VAL J CA 1
ATOM 12904 C C . VAL I 2 120 ? 75.869 127.513 -3.344 1.00 79.31 297 VAL J C 1
ATOM 12905 O O . VAL I 2 120 ? 74.781 128.045 -3.092 1.00 79.86 297 VAL J O 1
ATOM 12909 N N . ALA I 2 121 ? 77.012 128.202 -3.317 1.00 82.62 298 ALA J N 1
ATOM 12910 C CA . ALA I 2 121 ? 77.009 129.623 -2.983 1.00 82.07 298 ALA J CA 1
ATOM 12911 C C . ALA I 2 121 ? 76.356 130.450 -4.080 1.00 88.68 298 ALA J C 1
ATOM 12912 O O . ALA I 2 121 ? 75.534 131.328 -3.796 1.00 87.49 298 ALA J O 1
ATOM 12914 N N . SER I 2 122 ? 76.704 130.180 -5.339 1.00 96.68 299 SER J N 1
ATOM 12915 C CA . SER I 2 122 ? 76.160 130.961 -6.443 1.00 101.11 299 SER J CA 1
ATOM 12916 C C . SER I 2 122 ? 74.659 130.757 -6.598 1.00 96.79 299 SER J C 1
ATOM 12917 O O . SER I 2 122 ? 73.945 131.694 -6.971 1.00 93.97 299 SER J O 1
ATOM 12920 N N . ARG I 2 123 ? 74.165 129.549 -6.320 1.00 97.40 300 ARG J N 1
ATOM 12921 C CA . ARG I 2 123 ? 72.738 129.286 -6.459 1.00 90.93 300 ARG J CA 1
ATOM 12922 C C . ARG I 2 123 ? 71.947 129.849 -5.284 1.00 85.05 300 ARG J C 1
ATOM 12923 O O . ARG I 2 123 ? 70.828 130.340 -5.468 1.00 86.18 300 ARG J O 1
ATOM 12931 N N . PHE I 2 124 ? 72.508 129.787 -4.074 1.00 79.12 301 PHE J N 1
ATOM 12932 C CA . PHE I 2 124 ? 71.805 130.301 -2.904 1.00 78.07 301 PHE J CA 1
ATOM 12933 C C . PHE I 2 124 ? 71.870 131.822 -2.815 1.00 88.44 301 PHE J C 1
ATOM 12934 O O . PHE I 2 124 ? 70.963 132.441 -2.248 1.00 92.33 301 PHE J O 1
ATOM 12942 N N . LEU I 2 125 ? 72.915 132.440 -3.368 1.00 90.89 302 LEU J N 1
ATOM 12943 C CA . LEU I 2 125 ? 73.043 133.891 -3.366 1.00 99.60 302 LEU J CA 1
ATOM 12944 C C . LEU I 2 125 ? 72.681 134.524 -4.704 1.00 104.84 302 LEU J C 1
ATOM 12945 O O . LEU I 2 125 ? 72.635 135.757 -4.795 1.00 108.28 302 LEU J O 1
ATOM 12950 N N . GLU I 2 126 ? 72.446 133.712 -5.738 1.00 103.47 303 GLU J N 1
ATOM 12951 C CA . GLU I 2 126 ? 71.908 134.152 -7.026 1.00 105.73 303 GLU J CA 1
ATOM 12952 C C . GLU I 2 126 ? 72.898 134.992 -7.834 1.00 109.25 303 GLU J C 1
ATOM 12953 O O . GLU I 2 126 ? 72.489 135.882 -8.583 1.00 115.85 303 GLU J O 1
ATOM 12959 N N . MET I 2 127 ? 74.193 134.710 -7.709 1.00 110.24 304 MET J N 1
ATOM 12960 C CA . MET I 2 127 ? 75.218 135.302 -8.563 1.00 115.35 304 MET J CA 1
ATOM 12961 C C . MET I 2 127 ? 76.537 134.594 -8.300 1.00 115.59 304 MET J C 1
ATOM 12962 O O . MET I 2 127 ? 76.766 134.078 -7.203 1.00 114.07 304 MET J O 1
ATOM 12967 N N . GLU I 2 128 ? 77.397 134.571 -9.316 1.00 120.54 305 GLU J N 1
ATOM 12968 C CA . GLU I 2 128 ? 78.724 133.999 -9.161 1.00 116.57 305 GLU J CA 1
ATOM 12969 C C . GLU I 2 128 ? 79.657 135.014 -8.505 1.00 112.26 305 GLU J C 1
ATOM 12970 O O . GLU I 2 128 ? 79.387 136.218 -8.521 1.00 112.15 305 GLU J O 1
ATOM 12976 N N . PRO I 2 129 ? 80.761 134.560 -7.912 1.00 111.11 306 PRO J N 1
ATOM 12977 C CA . PRO I 2 129 ? 81.654 135.496 -7.229 1.00 113.17 306 PRO J CA 1
ATOM 12978 C C . PRO I 2 129 ? 82.632 136.161 -8.180 1.00 112.89 306 PRO J C 1
ATOM 12979 O O . PRO I 2 129 ? 82.977 135.633 -9.240 1.00 108.38 306 PRO J O 1
ATOM 12983 N N . VAL I 2 130 ? 83.077 137.343 -7.774 1.00 114.70 307 VAL J N 1
ATOM 12984 C CA . VAL I 2 130 ? 84.177 138.045 -8.423 1.00 121.40 307 VAL J CA 1
ATOM 12985 C C . VAL I 2 130 ? 85.443 137.755 -7.633 1.00 130.51 307 VAL J C 1
ATOM 12986 O O . VAL I 2 130 ? 85.443 137.800 -6.396 1.00 131.89 307 VAL J O 1
ATOM 12990 N N . THR I 2 131 ? 86.521 137.440 -8.344 1.00 136.91 308 THR J N 1
ATOM 12991 C CA . THR I 2 131 ? 87.780 137.037 -7.735 1.00 143.96 308 THR J CA 1
ATOM 12992 C C . THR I 2 131 ? 88.742 138.220 -7.673 1.00 145.88 308 THR J C 1
ATOM 12993 O O . THR I 2 131 ? 88.793 139.039 -8.595 1.00 149.35 308 THR J O 1
ATOM 12997 N N . ILE I 2 132 ? 89.508 138.302 -6.581 1.00 149.92 309 ILE J N 1
ATOM 12998 C CA . ILE I 2 132 ? 90.393 139.427 -6.320 1.00 163.68 309 ILE J CA 1
ATOM 12999 C C . ILE I 2 132 ? 91.772 138.909 -5.927 1.00 171.76 309 ILE J C 1
ATOM 13000 O O . ILE I 2 132 ? 91.900 138.195 -4.929 1.00 169.22 309 ILE J O 1
ATOM 13002 N N . PRO I 2 133 ? 92.842 139.256 -6.663 1.00 182.08 310 PRO J N 1
ATOM 13003 C CA . PRO I 2 133 ? 94.152 138.637 -6.413 1.00 186.21 310 PRO J CA 1
ATOM 13004 C C . PRO I 2 133 ? 95.172 139.530 -5.716 1.00 190.32 310 PRO J C 1
ATOM 13005 O O . PRO I 2 133 ? 95.058 140.759 -5.733 1.00 197.40 310 PRO J O 1
ATOM 13009 N N . ASP I 2 134 ? 96.193 138.902 -5.126 1.00 194.14 311 ASP J N 1
ATOM 13010 C CA . ASP I 2 134 ? 97.309 139.592 -4.475 1.00 196.77 311 ASP J CA 1
ATOM 13011 C C . ASP I 2 134 ? 98.584 138.846 -4.851 1.00 197.99 311 ASP J C 1
ATOM 13012 O O . ASP I 2 134 ? 98.761 137.686 -4.465 1.00 195.35 311 ASP J O 1
ATOM 13017 N N . VAL I 2 135 ? 99.474 139.509 -5.587 1.00 203.05 312 VAL J N 1
ATOM 13018 C CA . VAL I 2 135 ? 100.751 138.928 -6.004 1.00 201.87 312 VAL J CA 1
ATOM 13019 C C . VAL I 2 135 ? 101.834 139.944 -5.652 1.00 203.00 312 VAL J C 1
ATOM 13020 O O . VAL I 2 135 ? 102.203 140.794 -6.469 1.00 210.56 312 VAL J O 1
ATOM 13022 N N . HIS I 2 136 ? 102.355 139.860 -4.432 1.00 199.17 313 HIS J N 1
ATOM 13023 C CA . HIS I 2 136 ? 103.402 140.772 -3.982 1.00 199.57 313 HIS J CA 1
ATOM 13024 C C . HIS I 2 136 ? 104.791 140.194 -4.240 1.00 203.14 313 HIS J C 1
ATOM 13025 O O . HIS I 2 136 ? 105.415 140.479 -5.262 1.00 208.21 313 HIS J O 1
ATOM 13027 N N . GLN I 2 141 ? 100.883 137.167 -1.763 1.00 194.12 318 GLN J N 1
ATOM 13028 C CA . GLN I 2 141 ? 100.027 136.596 -0.729 1.00 190.10 318 GLN J CA 1
ATOM 13029 C C . GLN I 2 141 ? 99.087 135.550 -1.323 1.00 189.32 318 GLN J C 1
ATOM 13030 O O . GLN I 2 141 ? 99.536 134.584 -1.940 1.00 192.32 318 GLN J O 1
ATOM 13032 N N . ASN I 2 142 ? 97.784 135.743 -1.131 1.00 181.03 319 ASN J N 1
ATOM 13033 C CA . ASN I 2 142 ? 96.769 134.862 -1.701 1.00 175.03 319 ASN J CA 1
ATOM 13034 C C . ASN I 2 142 ? 95.574 135.718 -2.117 1.00 165.79 319 ASN J C 1
ATOM 13035 O O . ASN I 2 142 ? 95.645 136.950 -2.133 1.00 171.58 319 ASN J O 1
ATOM 13040 N N . ALA I 2 143 ? 94.462 135.066 -2.452 1.00 158.67 320 ALA J N 1
ATOM 13041 C CA . ALA I 2 143 ? 93.337 135.737 -3.093 1.00 154.73 320 ALA J CA 1
ATOM 13042 C C . ALA I 2 143 ? 92.025 135.364 -2.407 1.00 146.36 320 ALA J C 1
ATOM 13043 O O . ALA I 2 143 ? 91.969 134.467 -1.563 1.00 140.77 320 ALA J O 1
ATOM 13045 N N . VAL I 2 144 ? 90.949 136.060 -2.789 1.00 142.85 321 VAL J N 1
ATOM 13046 C CA . VAL I 2 144 ? 89.640 135.855 -2.177 1.00 135.05 321 VAL J CA 1
ATOM 13047 C C . VAL I 2 144 ? 88.537 136.002 -3.219 1.00 132.99 321 VAL J C 1
ATOM 13048 O O . VAL I 2 144 ? 88.720 136.613 -4.267 1.00 136.03 321 VAL J O 1
ATOM 13052 N N . ARG I 2 145 ? 87.371 135.430 -2.905 1.00 129.76 322 ARG J N 1
ATOM 13053 C CA . ARG I 2 145 ? 86.185 135.443 -3.753 1.00 123.28 322 ARG J CA 1
ATOM 13054 C C . ARG I 2 145 ? 85.055 136.066 -2.933 1.00 119.46 322 ARG J C 1
ATOM 13055 O O . ARG I 2 145 ? 84.939 135.788 -1.734 1.00 120.18 322 ARG J O 1
ATOM 13063 N N . VAL I 2 146 ? 84.195 136.860 -3.579 1.00 113.91 323 VAL J N 1
ATOM 13064 C CA . VAL I 2 146 ? 83.097 137.505 -2.862 1.00 115.22 323 VAL J CA 1
ATOM 13065 C C . VAL I 2 146 ? 81.839 137.556 -3.716 1.00 115.85 323 VAL J C 1
ATOM 13066 O O . VAL I 2 146 ? 81.886 137.758 -4.936 1.00 122.95 323 VAL J O 1
ATOM 13070 N N . TRP I 2 147 ? 80.702 137.369 -3.040 1.00 109.02 324 TRP J N 1
ATOM 13071 C CA . TRP I 2 147 ? 79.365 137.515 -3.606 1.00 110.97 324 TRP J CA 1
ATOM 13072 C C . TRP I 2 147 ? 78.675 138.670 -2.904 1.00 115.46 324 TRP J C 1
ATOM 13073 O O . TRP I 2 147 ? 78.617 138.682 -1.667 1.00 105.49 324 TRP J O 1
ATOM 13084 N N . SER I 2 148 ? 78.142 139.622 -3.681 1.00 129.21 325 SER J N 1
ATOM 13085 C CA . SER I 2 148 ? 77.290 140.654 -3.088 1.00 133.91 325 SER J CA 1
ATOM 13086 C C . SER I 2 148 ? 76.688 141.595 -4.120 1.00 134.19 325 SER J C 1
ATOM 13087 O O . SER I 2 148 ? 77.257 141.834 -5.188 1.00 139.97 325 SER J O 1
ATOM 13090 N N . ASN I 2 149 ? 75.534 142.156 -3.747 1.00 129.93 326 ASN J N 1
ATOM 13091 C CA . ASN I 2 149 ? 74.690 142.986 -4.596 1.00 126.22 326 ASN J CA 1
ATOM 13092 C C . ASN I 2 149 ? 75.196 144.411 -4.776 1.00 133.88 326 ASN J C 1
ATOM 13093 O O . ASN I 2 149 ? 74.587 145.156 -5.551 1.00 135.48 326 ASN J O 1
ATOM 13098 N N . ILE I 2 150 ? 76.253 144.820 -4.075 1.00 139.30 327 ILE J N 1
ATOM 13099 C CA . ILE I 2 150 ? 76.713 146.202 -4.264 1.00 151.23 327 ILE J CA 1
ATOM 13100 C C . ILE I 2 150 ? 77.198 146.361 -5.705 1.00 160.77 327 ILE J C 1
ATOM 13101 O O . ILE I 2 150 ? 77.810 145.425 -6.261 1.00 155.96 327 ILE J O 1
ATOM 13106 N N . PRO I 2 151 ? 76.924 147.479 -6.379 1.00 169.26 328 PRO J N 1
ATOM 13107 C CA . PRO I 2 151 ? 77.171 147.570 -7.822 1.00 172.82 328 PRO J CA 1
ATOM 13108 C C . PRO I 2 151 ? 78.595 147.931 -8.211 1.00 179.35 328 PRO J C 1
ATOM 13109 O O . PRO I 2 151 ? 78.817 148.304 -9.366 1.00 189.34 328 PRO J O 1
ATOM 13113 N N . ALA I 2 152 ? 79.567 147.826 -7.307 1.00 175.91 329 ALA J N 1
ATOM 13114 C CA . ALA I 2 152 ? 80.907 148.313 -7.592 1.00 174.66 329 ALA J CA 1
ATOM 13115 C C . ALA I 2 152 ? 81.970 147.226 -7.631 1.00 166.59 329 ALA J C 1
ATOM 13116 O O . ALA I 2 152 ? 83.136 147.529 -7.899 1.00 173.28 329 ALA J O 1
ATOM 13118 N N . ILE I 2 153 ? 81.617 145.977 -7.373 1.00 164.60 330 ILE J N 1
ATOM 13119 C CA . ILE I 2 153 ? 82.527 144.864 -7.614 1.00 162.49 330 ILE J CA 1
ATOM 13120 C C . ILE I 2 153 ? 82.253 144.227 -8.966 1.00 167.02 330 ILE J C 1
ATOM 13121 O O . ILE I 2 153 ? 83.149 144.117 -9.808 1.00 170.29 330 ILE J O 1
ATOM 13126 N N . ARG I 2 154 ? 80.996 143.815 -9.191 1.00 167.20 331 ARG J N 1
ATOM 13127 C CA . ARG I 2 154 ? 80.648 143.130 -10.432 1.00 166.27 331 ARG J CA 1
ATOM 13128 C C . ARG I 2 154 ? 80.750 144.067 -11.626 1.00 175.68 331 ARG J C 1
ATOM 13129 O O . ARG I 2 154 ? 81.153 143.650 -12.718 1.00 180.70 331 ARG J O 1
ATOM 13131 N N . SER I 2 155 ? 80.398 145.342 -11.440 1.00 179.58 332 SER J N 1
ATOM 13132 C CA . SER I 2 155 ? 80.420 146.282 -12.557 1.00 188.37 332 SER J CA 1
ATOM 13133 C C . SER I 2 155 ? 81.830 146.799 -12.826 1.00 200.40 332 SER J C 1
ATOM 13134 O O . SER I 2 155 ? 82.274 146.841 -13.979 1.00 198.97 332 SER J O 1
ATOM 13136 N N . ARG I 2 156 ? 82.549 147.192 -11.778 1.00 208.76 333 ARG J N 1
ATOM 13137 C CA . ARG I 2 156 ? 83.896 147.722 -11.951 1.00 215.85 333 ARG J CA 1
ATOM 13138 C C . ARG I 2 156 ? 84.851 146.596 -12.329 1.00 212.82 333 ARG J C 1
ATOM 13139 O O . ARG I 2 156 ? 84.953 145.591 -11.616 1.00 208.55 333 ARG J O 1
ATOM 13141 N N . HIS I 2 157 ? 85.549 146.767 -13.449 1.00 214.56 334 HIS J N 1
ATOM 13142 C CA . HIS I 2 157 ? 86.439 145.729 -13.954 1.00 206.66 334 HIS J CA 1
ATOM 13143 C C . HIS I 2 157 ? 87.632 145.550 -13.025 1.00 206.57 334 HIS J C 1
ATOM 13144 O O . HIS I 2 157 ? 88.266 146.526 -12.613 1.00 211.40 334 HIS J O 1
ATOM 13146 N N . TRP I 2 158 ? 87.939 144.299 -12.700 1.00 202.20 335 TRP J N 1
ATOM 13147 C CA . TRP I 2 158 ? 89.035 143.956 -11.804 1.00 205.81 335 TRP J CA 1
ATOM 13148 C C . TRP I 2 158 ? 90.021 143.032 -12.512 1.00 214.32 335 TRP J C 1
ATOM 13149 O O . TRP I 2 158 ? 89.878 142.720 -13.696 1.00 218.66 335 TRP J O 1
ATOM 13160 N N . ALA I 2 159 ? 91.034 142.594 -11.763 1.00 216.06 336 ALA J N 1
ATOM 13161 C CA . ALA I 2 159 ? 92.109 141.772 -12.312 1.00 215.17 336 ALA J CA 1
ATOM 13162 C C . ALA I 2 159 ? 91.602 140.358 -12.550 1.00 206.97 336 ALA J C 1
ATOM 13163 O O . ALA I 2 159 ? 91.303 139.625 -11.601 1.00 198.84 336 ALA J O 1
ATOM 13165 N N . LEU I 2 160 ? 91.527 139.964 -13.816 1.00 208.94 337 LEU J N 1
ATOM 13166 C CA . LEU I 2 160 ? 90.994 138.655 -14.157 1.00 206.23 337 LEU J CA 1
ATOM 13167 C C . LEU I 2 160 ? 92.013 137.557 -13.881 1.00 206.54 337 LEU J C 1
ATOM 13168 O O . LEU I 2 160 ? 93.228 137.771 -13.917 1.00 213.92 337 LEU J O 1
ATOM 13170 N N . VAL I 2 161 ? 91.487 136.369 -13.587 1.00 199.80 338 VAL J N 1
ATOM 13171 C CA . VAL I 2 161 ? 92.259 135.209 -13.152 1.00 194.87 338 VAL J CA 1
ATOM 13172 C C . VAL I 2 161 ? 91.556 133.970 -13.691 1.00 194.10 338 VAL J C 1
ATOM 13173 O O . VAL I 2 161 ? 90.478 134.047 -14.282 1.00 188.55 338 VAL J O 1
ATOM 13177 N N . SER I 2 162 ? 92.170 132.815 -13.490 1.00 201.05 339 SER J N 1
ATOM 13178 C CA . SER I 2 162 ? 91.540 131.541 -13.784 1.00 200.55 339 SER J CA 1
ATOM 13179 C C . SER I 2 162 ? 91.494 130.699 -12.517 1.00 197.35 339 SER J C 1
ATOM 13180 O O . SER I 2 162 ? 92.197 130.971 -11.542 1.00 199.59 339 SER J O 1
ATOM 13182 N N . GLU I 2 163 ? 90.654 129.658 -12.544 1.00 222.23 340 GLU J N 1
ATOM 13183 C CA . GLU I 2 163 ? 90.462 128.857 -11.340 1.00 214.73 340 GLU J CA 1
ATOM 13184 C C . GLU I 2 163 ? 91.653 127.950 -11.092 1.00 217.98 340 GLU J C 1
ATOM 13185 O O . GLU I 2 163 ? 92.040 127.744 -9.938 1.00 223.14 340 GLU J O 1
ATOM 13187 N N . GLU I 2 164 ? 92.220 127.380 -12.160 1.00 209.61 341 GLU J N 1
ATOM 13188 C CA . GLU I 2 164 ? 93.429 126.583 -12.016 1.00 188.43 341 GLU J CA 1
ATOM 13189 C C . GLU I 2 164 ? 94.510 127.386 -11.323 1.00 174.88 341 GLU J C 1
ATOM 13190 O O . GLU I 2 164 ? 95.243 126.878 -10.475 1.00 173.14 341 GLU J O 1
ATOM 13193 N N . GLU I 2 165 ? 94.623 128.658 -11.673 1.00 170.07 342 GLU J N 1
ATOM 13194 C CA . GLU I 2 165 ? 95.464 129.567 -10.891 1.00 163.56 342 GLU J CA 1
ATOM 13195 C C . GLU I 2 165 ? 95.060 129.552 -9.430 1.00 170.72 342 GLU J C 1
ATOM 13196 O O . GLU I 2 165 ? 95.883 129.244 -8.550 1.00 158.13 342 GLU J O 1
ATOM 13202 N N . LEU I 2 166 ? 93.778 129.851 -9.163 1.00 164.73 343 LEU J N 1
ATOM 13203 C CA . LEU I 2 166 ? 93.323 129.964 -7.783 1.00 164.02 343 LEU J CA 1
ATOM 13204 C C . LEU I 2 166 ? 93.497 128.650 -7.032 1.00 172.08 343 LEU J C 1
ATOM 13205 O O . LEU I 2 166 ? 93.881 128.651 -5.853 1.00 172.96 343 LEU J O 1
ATOM 13207 N N . SER I 2 167 ? 93.228 127.514 -7.693 1.00 168.84 344 SER J N 1
ATOM 13208 C CA . SER I 2 167 ? 93.476 126.220 -7.054 1.00 162.74 344 SER J CA 1
ATOM 13209 C C . SER I 2 167 ? 94.971 125.939 -6.915 1.00 165.72 344 SER J C 1
ATOM 13210 O O . SER I 2 167 ? 95.388 125.244 -5.979 1.00 161.24 344 SER J O 1
ATOM 13213 N N . LEU I 2 168 ? 95.791 126.472 -7.826 1.00 171.62 345 LEU J N 1
ATOM 13214 C CA . LEU I 2 168 ? 97.238 126.377 -7.655 1.00 176.19 345 LEU J CA 1
ATOM 13215 C C . LEU I 2 168 ? 97.712 127.255 -6.504 1.00 174.71 345 LEU J C 1
ATOM 13216 O O . LEU I 2 168 ? 98.675 126.899 -5.818 1.00 175.66 345 LEU J O 1
ATOM 13218 N N . LEU I 2 169 ? 97.058 128.399 -6.282 1.00 172.00 346 LEU J N 1
ATOM 13219 C CA . LEU I 2 169 ? 97.299 129.176 -5.072 1.00 167.26 346 LEU J CA 1
ATOM 13220 C C . LEU I 2 169 ? 96.728 128.493 -3.839 1.00 168.40 346 LEU J C 1
ATOM 13221 O O . LEU I 2 169 ? 97.221 128.724 -2.732 1.00 165.28 346 LEU J O 1
ATOM 13223 N N . ALA I 2 170 ? 95.682 127.669 -4.004 1.00 169.25 347 ALA J N 1
ATOM 13224 C CA . ALA I 2 170 ? 95.224 126.788 -2.938 1.00 166.91 347 ALA J CA 1
ATOM 13225 C C . ALA I 2 170 ? 96.191 125.636 -2.698 1.00 175.70 347 ALA J C 1
ATOM 13226 O O . ALA I 2 170 ? 96.246 125.118 -1.577 1.00 174.76 347 ALA J O 1
ATOM 13228 N N . GLN I 2 171 ? 96.942 125.216 -3.724 1.00 183.23 348 GLN J N 1
ATOM 13229 C CA . GLN I 2 171 ? 98.091 124.346 -3.506 1.00 194.73 348 GLN J CA 1
ATOM 13230 C C . GLN I 2 171 ? 99.199 125.066 -2.756 1.00 202.61 348 GLN J C 1
ATOM 13231 O O . GLN I 2 171 ? 99.981 124.414 -2.054 1.00 201.28 348 GLN J O 1
ATOM 13233 N N . ASN I 2 172 ? 99.288 126.395 -2.896 1.00 207.83 349 ASN J N 1
ATOM 13234 C CA . ASN I 2 172 ? 100.180 127.161 -2.036 1.00 210.36 349 ASN J CA 1
ATOM 13235 C C . ASN I 2 172 ? 99.659 127.209 -0.602 1.00 207.97 349 ASN J C 1
ATOM 13236 O O . ASN I 2 172 ? 100.465 127.268 0.330 1.00 210.97 349 ASN J O 1
ATOM 13238 N N . LYS I 2 173 ? 98.333 127.181 -0.396 1.00 202.52 350 LYS J N 1
ATOM 13239 C CA . LYS I 2 173 ? 97.797 126.992 0.954 1.00 197.06 350 LYS J CA 1
ATOM 13240 C C . LYS I 2 173 ? 98.155 125.621 1.491 1.00 197.87 350 LYS J C 1
ATOM 13241 O O . LYS I 2 173 ? 98.391 125.452 2.697 1.00 198.51 350 LYS J O 1
ATOM 13243 N N . GLN I 2 174 ? 98.161 124.623 0.608 1.00 198.35 351 GLN J N 1
ATOM 13244 C CA . GLN I 2 174 ? 98.578 123.284 1.004 1.00 195.63 351 GLN J CA 1
ATOM 13245 C C . GLN I 2 174 ? 100.020 123.303 1.500 1.00 196.27 351 GLN J C 1
ATOM 13246 O O . GLN I 2 174 ? 100.322 122.777 2.577 1.00 198.87 351 GLN J O 1
ATOM 13248 N N . SER I 2 175 ? 100.913 123.954 0.749 1.00 195.34 352 SER J N 1
ATOM 13249 C CA . SER I 2 175 ? 102.301 124.178 1.159 1.00 194.60 352 SER J CA 1
ATOM 13250 C C . SER I 2 175 ? 102.483 125.435 2.007 1.00 193.80 352 SER J C 1
ATOM 13251 O O . SER I 2 175 ? 103.622 125.823 2.279 1.00 194.35 352 SER J O 1
ATOM 13254 N N . SER I 2 176 ? 101.388 126.097 2.413 1.00 191.66 353 SER J N 1
ATOM 13255 C CA . SER I 2 176 ? 101.472 127.040 3.521 1.00 186.65 353 SER J CA 1
ATOM 13256 C C . SER I 2 176 ? 101.725 126.328 4.833 1.00 184.55 353 SER J C 1
ATOM 13257 O O . SER I 2 176 ? 102.329 126.916 5.736 1.00 185.57 353 SER J O 1
ATOM 13259 N N . LYS I 2 177 ? 101.272 125.072 4.959 1.00 179.41 354 LYS J N 1
ATOM 13260 C CA . LYS I 2 177 ? 101.692 124.151 6.015 1.00 171.11 354 LYS J CA 1
ATOM 13261 C C . LYS I 2 177 ? 101.149 122.752 5.724 1.00 165.57 354 LYS J C 1
ATOM 13262 O O . LYS I 2 177 ? 101.800 121.960 5.043 1.00 166.17 354 LYS J O 1
ATOM 13264 N N . LYS I 2 181 ? 96.921 131.893 6.494 1.00 156.67 358 LYS J N 1
ATOM 13265 C CA . LYS I 2 181 ? 95.597 132.231 7.002 1.00 153.67 358 LYS J CA 1
ATOM 13266 C C . LYS I 2 181 ? 95.419 133.744 7.124 1.00 158.14 358 LYS J C 1
ATOM 13267 O O . LYS I 2 181 ? 95.097 134.254 8.198 1.00 155.48 358 LYS J O 1
ATOM 13269 N N . TRP I 2 182 ? 95.621 134.458 6.019 1.00 162.14 359 TRP J N 1
ATOM 13270 C CA . TRP I 2 182 ? 95.569 135.918 6.006 1.00 162.31 359 TRP J CA 1
ATOM 13271 C C . TRP I 2 182 ? 94.734 136.380 4.820 1.00 157.49 359 TRP J C 1
ATOM 13272 O O . TRP I 2 182 ? 95.024 135.987 3.671 1.00 158.35 359 TRP J O 1
ATOM 13274 N N . PRO I 2 183 ? 93.684 137.183 5.034 1.00 145.51 360 PRO J N 1
ATOM 13275 C CA . PRO I 2 183 ? 92.894 137.677 3.900 1.00 143.49 360 PRO J CA 1
ATOM 13276 C C . PRO I 2 183 ? 92.817 139.197 3.764 1.00 148.56 360 PRO J C 1
ATOM 13277 O O . PRO I 2 183 ? 92.504 139.702 2.681 1.00 146.32 360 PRO J O 1
ATOM 13281 N N . THR I 2 184 ? 93.108 139.938 4.836 1.00 152.12 361 THR J N 1
ATOM 13282 C CA . THR I 2 184 ? 92.645 141.318 4.956 1.00 158.54 361 THR J CA 1
ATOM 13283 C C . THR I 2 184 ? 93.422 142.326 4.115 1.00 163.57 361 THR J C 1
ATOM 13284 O O . THR I 2 184 ? 93.029 143.498 4.083 1.00 157.98 361 THR J O 1
ATOM 13288 N N . LYS I 2 185 ? 94.505 141.924 3.446 1.00 167.06 362 LYS J N 1
ATOM 13289 C CA . LYS I 2 185 ? 95.194 142.865 2.566 1.00 171.88 362 LYS J CA 1
ATOM 13290 C C . LYS I 2 185 ? 94.288 143.320 1.429 1.00 174.24 362 LYS J C 1
ATOM 13291 O O . LYS I 2 185 ? 94.439 144.437 0.920 1.00 178.66 362 LYS J O 1
ATOM 13293 N N . LEU I 2 186 ? 93.339 142.473 1.028 1.00 172.51 363 LEU J N 1
ATOM 13294 C CA . LEU I 2 186 ? 92.348 142.803 0.014 1.00 169.52 363 LEU J CA 1
ATOM 13295 C C . LEU I 2 186 ? 90.947 142.988 0.571 1.00 163.50 363 LEU J C 1
ATOM 13296 O O . LEU I 2 186 ? 90.151 143.712 -0.030 1.00 166.19 363 LEU J O 1
ATOM 13301 N N . VAL I 2 187 ? 90.626 142.341 1.695 1.00 155.04 364 VAL J N 1
ATOM 13302 C CA . VAL I 2 187 ? 89.288 142.456 2.270 1.00 143.80 364 VAL J CA 1
ATOM 13303 C C . VAL I 2 187 ? 88.976 143.901 2.631 1.00 141.04 364 VAL J C 1
ATOM 13304 O O . VAL I 2 187 ? 87.812 144.320 2.598 1.00 136.34 364 VAL J O 1
ATOM 13306 N N . LYS I 2 188 ? 89.999 144.686 2.978 1.00 144.61 365 LYS J N 1
ATOM 13307 C CA . LYS I 2 188 ? 89.780 146.103 3.243 1.00 146.05 365 LYS J CA 1
ATOM 13308 C C . LYS I 2 188 ? 89.393 146.854 1.976 1.00 148.73 365 LYS J C 1
ATOM 13309 O O . LYS I 2 188 ? 88.653 147.842 2.044 1.00 151.84 365 LYS J O 1
ATOM 13311 N N . ASN I 2 189 ? 89.878 146.405 0.817 1.00 147.67 366 ASN J N 1
ATOM 13312 C CA . ASN I 2 189 ? 89.474 146.988 -0.455 1.00 148.73 366 ASN J CA 1
ATOM 13313 C C . ASN I 2 189 ? 88.087 146.540 -0.893 1.00 156.24 366 ASN J C 1
ATOM 13314 O O . ASN I 2 189 ? 87.580 147.044 -1.901 1.00 161.08 366 ASN J O 1
ATOM 13316 N N . CYS I 2 190 ? 87.467 145.607 -0.168 1.00 154.32 367 CYS J N 1
ATOM 13317 C CA . CYS I 2 190 ? 86.120 145.164 -0.511 1.00 152.59 367 CYS J CA 1
ATOM 13318 C C . CYS I 2 190 ? 85.075 146.179 -0.066 1.00 150.34 367 CYS J C 1
ATOM 13319 O O . CYS I 2 190 ? 84.157 146.509 -0.825 1.00 152.17 367 CYS J O 1
ATOM 13320 N N . PHE I 2 191 ? 85.201 146.688 1.158 1.00 148.37 368 PHE J N 1
ATOM 13321 C CA . PHE I 2 191 ? 84.289 147.698 1.681 1.00 143.99 368 PHE J CA 1
ATOM 13322 C C . PHE I 2 191 ? 84.577 149.091 1.139 1.00 149.17 368 PHE J C 1
ATOM 13323 O O . PHE I 2 191 ? 83.965 150.059 1.605 1.00 147.56 368 PHE J O 1
ATOM 13325 N N . LEU I 2 192 ? 85.493 149.203 0.173 1.00 156.45 369 LEU J N 1
ATOM 13326 C CA . LEU I 2 192 ? 85.910 150.450 -0.465 1.00 161.43 369 LEU J CA 1
ATOM 13327 C C . LEU I 2 192 ? 84.727 151.339 -0.844 1.00 159.92 369 LEU J C 1
ATOM 13328 O O . LEU I 2 192 ? 84.678 152.499 -0.413 1.00 157.72 369 LEU J O 1
ATOM 13333 N N . PRO I 2 193 ? 83.748 150.856 -1.644 1.00 157.50 370 PRO J N 1
ATOM 13334 C CA . PRO I 2 193 ? 82.753 151.784 -2.198 1.00 159.09 370 PRO J CA 1
ATOM 13335 C C . PRO I 2 193 ? 81.528 151.952 -1.317 1.00 155.74 370 PRO J C 1
ATOM 13336 O O . PRO I 2 193 ? 80.489 152.448 -1.767 1.00 152.83 370 PRO J O 1
ATOM 13340 N N . LEU I 2 194 ? 81.646 151.552 -0.052 1.00 152.08 371 LEU J N 1
ATOM 13341 C CA . LEU I 2 194 ? 80.510 151.593 0.859 1.00 147.47 371 LEU J CA 1
ATOM 13342 C C . LEU I 2 194 ? 80.274 152.969 1.467 1.00 151.82 371 LEU J C 1
ATOM 13343 O O . LEU I 2 194 ? 79.129 153.282 1.815 1.00 152.30 371 LEU J O 1
ATOM 13344 N N . ARG I 2 195 ? 81.312 153.797 1.608 1.00 154.87 372 ARG J N 1
ATOM 13345 C CA . ARG I 2 195 ? 81.139 155.092 2.259 1.00 160.85 372 ARG J CA 1
ATOM 13346 C C . ARG I 2 195 ? 80.491 156.137 1.359 1.00 163.74 372 ARG J C 1
ATOM 13347 O O . ARG I 2 195 ? 80.319 157.282 1.795 1.00 166.12 372 ARG J O 1
ATOM 13355 N N . GLU I 2 196 ? 80.124 155.780 0.129 1.00 162.68 373 GLU J N 1
ATOM 13356 C CA . GLU I 2 196 ? 79.294 156.650 -0.694 1.00 159.42 373 GLU J CA 1
ATOM 13357 C C . GLU I 2 196 ? 77.822 156.568 -0.319 1.00 148.50 373 GLU J C 1
ATOM 13358 O O . GLU I 2 196 ? 77.016 157.334 -0.858 1.00 143.86 373 GLU J O 1
ATOM 13364 N N . TYR I 2 197 ? 77.462 155.660 0.584 1.00 141.02 374 TYR J N 1
ATOM 13365 C CA . TYR I 2 197 ? 76.094 155.484 1.043 1.00 135.45 374 TYR J CA 1
ATOM 13366 C C . TYR I 2 197 ? 75.917 155.755 2.527 1.00 130.26 374 TYR J C 1
ATOM 13367 O O . TYR I 2 197 ? 74.830 156.166 2.939 1.00 129.13 374 TYR J O 1
ATOM 13376 N N . PHE I 2 198 ? 76.950 155.540 3.335 1.00 132.90 375 PHE J N 1
ATOM 13377 C CA . PHE I 2 198 ? 76.945 155.852 4.755 1.00 136.97 375 PHE J CA 1
ATOM 13378 C C . PHE I 2 198 ? 77.866 157.040 5.020 1.00 148.52 375 PHE J C 1
ATOM 13379 O O . PHE I 2 198 ? 78.541 157.549 4.121 1.00 148.91 375 PHE J O 1
ATOM 13381 N N . LYS I 2 199 ? 77.894 157.476 6.275 1.00 152.32 376 LYS J N 1
ATOM 13382 C CA . LYS I 2 199 ? 78.704 158.622 6.659 1.00 161.42 376 LYS J CA 1
ATOM 13383 C C . LYS I 2 199 ? 80.174 158.236 6.761 1.00 166.58 376 LYS J C 1
ATOM 13384 O O . LYS I 2 199 ? 80.523 157.200 7.336 1.00 152.58 376 LYS J O 1
ATOM 13386 N N . TYR I 2 200 ? 81.037 159.078 6.195 1.00 177.03 377 TYR J N 1
ATOM 13387 C CA . TYR I 2 200 ? 82.481 158.873 6.220 1.00 180.01 377 TYR J CA 1
ATOM 13388 C C . TYR I 2 200 ? 83.086 159.785 7.279 1.00 190.51 377 TYR J C 1
ATOM 13389 O O . TYR I 2 200 ? 82.978 161.012 7.181 1.00 199.76 377 TYR J O 1
ATOM 13391 N N . PHE I 2 201 ? 83.722 159.191 8.284 1.00 195.42 378 PHE J N 1
ATOM 13392 C CA . PHE I 2 201 ? 84.203 159.925 9.445 1.00 203.09 378 PHE J CA 1
ATOM 13393 C C . PHE I 2 201 ? 85.725 159.954 9.472 1.00 223.82 378 PHE J C 1
ATOM 13394 O O . PHE I 2 201 ? 86.383 158.959 9.152 1.00 212.25 378 PHE J O 1
ATOM 13402 N N . SER I 2 202 ? 86.264 161.109 9.863 1.00 91.80 379 SER J N 1
ATOM 13403 C CA . SER I 2 202 ? 87.700 161.395 9.924 1.00 105.31 379 SER J CA 1
ATOM 13404 C C . SER I 2 202 ? 88.571 160.223 10.366 1.00 111.66 379 SER J C 1
ATOM 13405 O O . SER I 2 202 ? 89.777 160.379 10.562 1.00 113.74 379 SER J O 1
ATOM 13408 N N . ALA J 1 1 ? 29.690 134.821 -2.578 1.00 172.37 628 ALA K N 1
ATOM 13409 C CA . ALA J 1 1 ? 31.008 134.486 -2.051 1.00 165.10 628 ALA K CA 1
ATOM 13410 C C . ALA J 1 1 ? 31.981 134.172 -3.183 1.00 158.75 628 ALA K C 1
ATOM 13411 O O . ALA J 1 1 ? 31.618 134.230 -4.358 1.00 159.41 628 ALA K O 1
ATOM 13413 N N . GLU J 1 2 ? 33.216 133.837 -2.820 1.00 151.54 629 GLU K N 1
ATOM 13414 C CA . GLU J 1 2 ? 34.277 133.550 -3.777 1.00 139.17 629 GLU K CA 1
ATOM 13415 C C . GLU J 1 2 ? 34.551 132.051 -3.783 1.00 131.79 629 GLU K C 1
ATOM 13416 O O . GLU J 1 2 ? 34.855 131.467 -2.736 1.00 131.90 629 GLU K O 1
ATOM 13418 N N . LYS J 1 3 ? 34.451 131.437 -4.958 1.00 122.01 630 LYS K N 1
ATOM 13419 C CA . LYS J 1 3 ? 34.610 129.994 -5.071 1.00 118.39 630 LYS K CA 1
ATOM 13420 C C . LYS J 1 3 ? 36.066 129.590 -4.872 1.00 118.03 630 LYS K C 1
ATOM 13421 O O . LYS J 1 3 ? 36.989 130.298 -5.284 1.00 122.45 630 LYS K O 1
ATOM 13424 N N . ARG J 1 4 ? 36.267 128.441 -4.231 1.00 111.63 631 ARG K N 1
ATOM 13425 C CA . ARG J 1 4 ? 37.609 127.903 -4.064 1.00 104.04 631 ARG K CA 1
ATOM 13426 C C . ARG J 1 4 ? 38.125 127.351 -5.388 1.00 92.64 631 ARG K C 1
ATOM 13427 O O . ARG J 1 4 ? 37.359 126.897 -6.242 1.00 88.85 631 ARG K O 1
ATOM 13435 N N . LYS J 1 5 ? 39.439 127.394 -5.550 1.00 83.88 632 LYS K N 1
ATOM 13436 C CA . LYS J 1 5 ? 40.088 127.032 -6.796 1.00 84.59 632 LYS K CA 1
ATOM 13437 C C . LYS J 1 5 ? 40.945 125.786 -6.621 1.00 86.52 632 LYS K C 1
ATOM 13438 O O . LYS J 1 5 ? 41.353 125.451 -5.504 1.00 90.72 632 LYS K O 1
ATOM 13442 N N . PRO J 1 6 ? 41.223 125.061 -7.706 1.00 78.48 633 PRO K N 1
ATOM 13443 C CA . PRO J 1 6 ? 42.069 123.869 -7.590 1.00 73.41 633 PRO K CA 1
ATOM 13444 C C . PRO J 1 6 ? 43.448 124.221 -7.055 1.00 77.20 633 PRO K C 1
ATOM 13445 O O . PRO J 1 6 ? 43.936 125.343 -7.214 1.00 76.59 633 PRO K O 1
ATOM 13449 N N . ILE J 1 7 ? 44.075 123.242 -6.410 1.00 71.31 634 ILE K N 1
ATOM 13450 C CA . ILE J 1 7 ? 45.347 123.462 -5.733 1.00 69.08 634 ILE K CA 1
ATOM 13451 C C . ILE J 1 7 ? 46.494 123.343 -6.730 1.00 70.23 634 ILE K C 1
ATOM 13452 O O . ILE J 1 7 ? 46.443 122.567 -7.692 1.00 72.31 634 ILE K O 1
ATOM 13457 N N . ARG J 1 8 ? 47.540 124.131 -6.495 1.00 70.23 635 ARG K N 1
ATOM 13458 C CA . ARG J 1 8 ? 48.755 124.118 -7.300 1.00 68.27 635 ARG K CA 1
ATOM 13459 C C . ARG J 1 8 ? 49.920 123.752 -6.391 1.00 65.82 635 ARG K C 1
ATOM 13460 O O . ARG J 1 8 ? 50.250 124.505 -5.466 1.00 67.50 635 ARG K O 1
ATOM 13468 N N . VAL J 1 9 ? 50.546 122.609 -6.661 1.00 64.05 636 VAL K N 1
ATOM 13469 C CA . VAL J 1 9 ? 51.480 121.974 -5.740 1.00 67.13 636 VAL K CA 1
ATOM 13470 C C . VAL J 1 9 ? 52.884 121.970 -6.330 1.00 63.26 636 VAL K C 1
ATOM 13471 O O . VAL J 1 9 ? 53.074 121.666 -7.513 1.00 57.15 636 VAL K O 1
ATOM 13475 N N . LEU J 1 10 ? 53.867 122.286 -5.490 1.00 61.24 637 LEU K N 1
ATOM 13476 C CA . LEU J 1 10 ? 55.279 122.091 -5.801 1.00 62.66 637 LEU K CA 1
ATOM 13477 C C . LEU J 1 10 ? 55.816 121.002 -4.876 1.00 54.75 637 LEU K C 1
ATOM 13478 O O . LEU J 1 10 ? 56.012 121.238 -3.679 1.00 57.06 637 LEU K O 1
ATOM 13483 N N . SER J 1 11 ? 56.057 119.817 -5.427 1.00 46.95 638 SER K N 1
ATOM 13484 C CA . SER J 1 11 ? 56.523 118.673 -4.648 1.00 56.84 638 SER K CA 1
ATOM 13485 C C . SER J 1 11 ? 57.994 118.412 -4.958 1.00 60.84 638 SER K C 1
ATOM 13486 O O . SER J 1 11 ? 58.333 117.964 -6.059 1.00 51.66 638 SER K O 1
ATOM 13489 N N . LEU J 1 12 ? 58.860 118.685 -3.984 1.00 63.70 639 LEU K N 1
ATOM 13490 C CA . LEU J 1 12 ? 60.281 118.391 -4.101 1.00 61.06 639 LEU K CA 1
ATOM 13491 C C . LEU J 1 12 ? 60.578 117.020 -3.511 1.00 59.02 639 LEU K C 1
ATOM 13492 O O . LEU J 1 12 ? 59.983 116.627 -2.503 1.00 58.85 639 LEU K O 1
ATOM 13497 N N . PHE J 1 13 ? 61.519 116.306 -4.133 1.00 54.99 640 PHE K N 1
ATOM 13498 C CA . PHE J 1 13 ? 61.842 114.931 -3.751 1.00 58.65 640 PHE K CA 1
ATOM 13499 C C . PHE J 1 13 ? 60.576 114.074 -3.761 1.00 60.29 640 PHE K C 1
ATOM 13500 O O . PHE J 1 13 ? 60.216 113.426 -2.776 1.00 59.34 640 PHE K O 1
ATOM 13508 N N . ASP J 1 14 ? 59.895 114.087 -4.909 1.00 56.72 641 ASP K N 1
ATOM 13509 C CA . ASP J 1 14 ? 58.519 113.608 -4.975 1.00 56.62 641 ASP K CA 1
ATOM 13510 C C . ASP J 1 14 ? 58.418 112.106 -4.740 1.00 51.51 641 ASP K C 1
ATOM 13511 O O . ASP J 1 14 ? 57.429 111.642 -4.163 1.00 55.23 641 ASP K O 1
ATOM 13516 N N . GLY J 1 15 ? 59.418 111.338 -5.163 1.00 54.83 642 GLY K N 1
ATOM 13517 C CA . GLY J 1 15 ? 59.390 109.904 -4.912 1.00 46.07 642 GLY K CA 1
ATOM 13518 C C . GLY J 1 15 ? 58.395 109.224 -5.829 1.00 56.00 642 GLY K C 1
ATOM 13519 O O . GLY J 1 15 ? 58.429 109.398 -7.053 1.00 60.43 642 GLY K O 1
ATOM 13520 N N . ILE J 1 16 ? 57.482 108.451 -5.244 1.00 55.03 643 ILE K N 1
ATOM 13521 C CA . ILE J 1 16 ? 56.462 107.774 -6.038 1.00 58.20 643 ILE K CA 1
ATOM 13522 C C . ILE J 1 16 ? 55.156 108.561 -5.996 1.00 58.55 643 ILE K C 1
ATOM 13523 O O . ILE J 1 16 ? 54.068 107.984 -6.101 1.00 60.20 643 ILE K O 1
ATOM 13528 N N . ALA J 1 17 ? 55.259 109.885 -5.845 1.00 54.23 644 ALA K N 1
ATOM 13529 C CA . ALA J 1 17 ? 54.119 110.797 -5.985 1.00 53.79 644 ALA K CA 1
ATOM 13530 C C . ALA J 1 17 ? 53.041 110.532 -4.937 1.00 59.95 644 ALA K C 1
ATOM 13531 O O . ALA J 1 17 ? 51.843 110.582 -5.226 1.00 56.05 644 ALA K O 1
ATOM 13533 N N . THR J 1 18 ? 53.471 110.248 -3.707 1.00 57.05 645 THR K N 1
ATOM 13534 C CA . THR J 1 18 ? 52.523 110.091 -2.610 1.00 51.07 645 THR K CA 1
ATOM 13535 C C . THR J 1 18 ? 51.678 111.341 -2.421 1.00 54.33 645 THR K C 1
ATOM 13536 O O . THR J 1 18 ? 50.504 111.248 -2.041 1.00 53.85 645 THR K O 1
ATOM 13540 N N . GLY J 1 19 ? 52.250 112.515 -2.694 1.00 46.13 646 GLY K N 1
ATOM 13541 C CA . GLY J 1 19 ? 51.503 113.748 -2.517 1.00 45.75 646 GLY K CA 1
ATOM 13542 C C . GLY J 1 19 ? 50.295 113.836 -3.427 1.00 52.94 646 GLY K C 1
ATOM 13543 O O . GLY J 1 19 ? 49.187 114.142 -2.980 1.00 53.98 646 GLY K O 1
ATOM 13544 N N . LEU J 1 20 ? 50.491 113.574 -4.723 1.00 53.51 647 LEU K N 1
ATOM 13545 C CA . LEU J 1 20 ? 49.368 113.658 -5.652 1.00 56.87 647 LEU K CA 1
ATOM 13546 C C . LEU J 1 20 ? 48.355 112.551 -5.403 1.00 63.80 647 LEU K C 1
ATOM 13547 O O . LEU J 1 20 ? 47.148 112.773 -5.553 1.00 59.20 647 LEU K O 1
ATOM 13552 N N . LEU J 1 21 ? 48.826 111.363 -5.016 1.00 58.84 648 LEU K N 1
ATOM 13553 C CA . LEU J 1 21 ? 47.923 110.254 -4.727 1.00 50.00 648 LEU K CA 1
ATOM 13554 C C . LEU J 1 21 ? 46.974 110.602 -3.588 1.00 51.17 648 LEU K C 1
ATOM 13555 O O . LEU J 1 21 ? 45.758 110.396 -3.689 1.00 46.41 648 LEU K O 1
ATOM 13560 N N . VAL J 1 22 ? 47.516 111.129 -2.490 1.00 50.08 649 VAL K N 1
ATOM 13561 C CA . VAL J 1 22 ? 46.685 111.433 -1.331 1.00 53.64 649 VAL K CA 1
ATOM 13562 C C . VAL J 1 22 ? 45.721 112.574 -1.643 1.00 60.93 649 VAL K C 1
ATOM 13563 O O . VAL J 1 22 ? 44.568 112.569 -1.193 1.00 66.67 649 VAL K O 1
ATOM 13567 N N . LEU J 1 23 ? 46.168 113.564 -2.420 1.00 56.16 650 LEU K N 1
ATOM 13568 C CA . LEU J 1 23 ? 45.291 114.677 -2.777 1.00 57.29 650 LEU K CA 1
ATOM 13569 C C . LEU J 1 23 ? 44.102 114.193 -3.598 1.00 64.78 650 LEU K C 1
ATOM 13570 O O . LEU J 1 23 ? 42.952 114.560 -3.326 1.00 67.65 650 LEU K O 1
ATOM 13575 N N . LYS J 1 24 ? 44.364 113.361 -4.610 1.00 64.44 651 LYS K N 1
ATOM 13576 C CA . LYS J 1 24 ? 43.278 112.809 -5.414 1.00 61.34 651 LYS K CA 1
ATOM 13577 C C . LYS J 1 24 ? 42.354 111.941 -4.571 1.00 54.54 651 LYS K C 1
ATOM 13578 O O . LYS J 1 24 ? 41.128 111.993 -4.726 1.00 52.80 651 LYS K O 1
ATOM 13584 N N . ASP J 1 25 ? 42.922 111.152 -3.657 1.00 55.57 652 ASP K N 1
ATOM 13585 C CA . ASP J 1 25 ? 42.097 110.330 -2.779 1.00 59.84 652 ASP K CA 1
ATOM 13586 C C . ASP J 1 25 ? 41.230 111.187 -1.867 1.00 56.14 652 ASP K C 1
ATOM 13587 O O . ASP J 1 25 ? 40.159 110.749 -1.432 1.00 62.90 652 ASP K O 1
ATOM 13592 N N . LEU J 1 26 ? 41.666 112.407 -1.571 1.00 54.38 653 LEU K N 1
ATOM 13593 C CA . LEU J 1 26 ? 40.863 113.317 -0.770 1.00 52.95 653 LEU K CA 1
ATOM 13594 C C . LEU J 1 26 ? 39.837 114.078 -1.596 1.00 58.72 653 LEU K C 1
ATOM 13595 O O . LEU J 1 26 ? 39.060 114.853 -1.028 1.00 56.63 653 LEU K O 1
ATOM 13600 N N . GLY J 1 27 ? 39.811 113.873 -2.910 1.00 56.88 654 GLY K N 1
ATOM 13601 C CA . GLY J 1 27 ? 38.900 114.595 -3.770 1.00 60.19 654 GLY K CA 1
ATOM 13602 C C . GLY J 1 27 ? 39.307 116.015 -4.090 1.00 68.13 654 GLY K C 1
ATOM 13603 O O . GLY J 1 27 ? 38.515 116.740 -4.701 1.00 75.00 654 GLY K O 1
ATOM 13604 N N . ILE J 1 28 ? 40.511 116.433 -3.708 1.00 60.78 655 ILE K N 1
ATOM 13605 C CA . ILE J 1 28 ? 40.966 117.799 -3.949 1.00 58.47 655 ILE K CA 1
ATOM 13606 C C . ILE J 1 28 ? 41.333 117.952 -5.419 1.00 56.81 655 ILE K C 1
ATOM 13607 O O . ILE J 1 28 ? 42.117 117.165 -5.961 1.00 56.03 655 ILE K O 1
ATOM 13612 N N . GLN J 1 29 ? 40.769 118.965 -6.073 1.00 63.29 656 GLN K N 1
ATOM 13613 C CA . GLN J 1 29 ? 41.112 119.229 -7.464 1.00 65.27 656 GLN K CA 1
ATOM 13614 C C . GLN J 1 29 ? 42.505 119.845 -7.549 1.00 66.83 656 GLN K C 1
ATOM 13615 O O . GLN J 1 29 ? 42.848 120.741 -6.772 1.00 69.78 656 GLN K O 1
ATOM 13621 N N . VAL J 1 30 ? 43.309 119.360 -8.493 1.00 53.97 657 VAL K N 1
ATOM 13622 C CA . VAL J 1 30 ? 44.712 119.742 -8.615 1.00 56.25 657 VAL K CA 1
ATOM 13623 C C . VAL J 1 30 ? 44.912 120.390 -9.980 1.00 55.76 657 VAL K C 1
ATOM 13624 O O . VAL J 1 30 ? 44.821 119.716 -11.014 1.00 53.63 657 VAL K O 1
ATOM 13628 N N . ASP J 1 31 ? 45.181 121.700 -9.990 1.00 57.64 658 ASP K N 1
ATOM 13629 C CA A ASP J 1 31 ? 45.459 122.384 -11.249 0.52 57.47 658 ASP K CA 1
ATOM 13630 C CA B ASP J 1 31 ? 45.460 122.380 -11.250 0.48 57.33 658 ASP K CA 1
ATOM 13631 C C . ASP J 1 31 ? 46.776 121.901 -11.849 1.00 59.21 658 ASP K C 1
ATOM 13632 O O . ASP J 1 31 ? 46.825 121.485 -13.012 1.00 62.54 658 ASP K O 1
ATOM 13641 N N . ARG J 1 32 ? 47.854 121.949 -11.069 1.00 57.50 659 ARG K N 1
ATOM 13642 C CA . ARG J 1 32 ? 49.148 121.490 -11.550 1.00 65.30 659 ARG K CA 1
ATOM 13643 C C . ARG J 1 32 ? 49.957 120.928 -10.391 1.00 58.02 659 ARG K C 1
ATOM 13644 O O . ARG J 1 32 ? 49.815 121.353 -9.241 1.00 50.36 659 ARG K O 1
ATOM 13652 N N . TYR J 1 33 ? 50.814 119.962 -10.716 1.00 49.38 660 TYR K N 1
ATOM 13653 C CA . TYR J 1 33 ? 51.612 119.226 -9.735 1.00 52.03 660 TYR K CA 1
ATOM 13654 C C . TYR J 1 33 ? 53.025 119.112 -10.309 1.00 57.14 660 TYR K C 1
ATOM 13655 O O . TYR J 1 33 ? 53.319 118.207 -11.095 1.00 58.04 660 TYR K O 1
ATOM 13664 N N . ILE J 1 34 ? 53.891 120.041 -9.923 1.00 56.20 661 ILE K N 1
ATOM 13665 C CA . ILE J 1 34 ? 55.265 120.066 -10.407 1.00 56.94 661 ILE K CA 1
ATOM 13666 C C . ILE J 1 34 ? 56.132 119.273 -9.443 1.00 52.66 661 ILE K C 1
ATOM 13667 O O . ILE J 1 34 ? 56.118 119.517 -8.230 1.00 61.25 661 ILE K O 1
ATOM 13672 N N . ALA J 1 35 ? 56.876 118.310 -9.975 1.00 51.70 662 ALA K N 1
ATOM 13673 C CA . ALA J 1 35 ? 57.654 117.392 -9.157 1.00 61.55 662 ALA K CA 1
ATOM 13674 C C . ALA J 1 35 ? 59.119 117.463 -9.548 1.00 59.46 662 ALA K C 1
ATOM 13675 O O . ALA J 1 35 ? 59.462 117.345 -10.729 1.00 59.00 662 ALA K O 1
ATOM 13677 N N . SER J 1 36 ? 59.975 117.653 -8.551 1.00 57.84 663 SER K N 1
ATOM 13678 C CA . SER J 1 36 ? 61.415 117.542 -8.718 1.00 60.88 663 SER K CA 1
ATOM 13679 C C . SER J 1 36 ? 61.852 116.169 -8.230 1.00 59.27 663 SER K C 1
ATOM 13680 O O . SER J 1 36 ? 61.663 115.834 -7.055 1.00 52.17 663 SER K O 1
ATOM 13683 N N . GLU J 1 37 ? 62.436 115.382 -9.131 1.00 64.49 664 GLU K N 1
ATOM 13684 C CA . GLU J 1 37 ? 62.874 114.027 -8.827 1.00 58.78 664 GLU K CA 1
ATOM 13685 C C . GLU J 1 37 ? 63.892 113.618 -9.883 1.00 67.88 664 GLU K C 1
ATOM 13686 O O . GLU J 1 37 ? 63.827 114.075 -11.028 1.00 70.38 664 GLU K O 1
ATOM 13692 N N . VAL J 1 38 ? 64.844 112.766 -9.488 1.00 62.84 665 VAL K N 1
ATOM 13693 C CA . VAL J 1 38 ? 65.944 112.396 -10.379 1.00 67.19 665 VAL K CA 1
ATOM 13694 C C . VAL J 1 38 ? 65.964 110.896 -10.658 1.00 67.83 665 VAL K C 1
ATOM 13695 O O . VAL J 1 38 ? 66.421 110.460 -11.721 1.00 63.95 665 VAL K O 1
ATOM 13699 N N . CYS J 1 39 ? 65.471 110.096 -9.711 1.00 63.14 666 CYS K N 1
ATOM 13700 C CA . CYS J 1 39 ? 65.438 108.644 -9.878 1.00 52.31 666 CYS K CA 1
ATOM 13701 C C . CYS J 1 39 ? 64.450 108.254 -10.967 1.00 57.03 666 CYS K C 1
ATOM 13702 O O . CYS J 1 39 ? 63.243 108.488 -10.829 1.00 65.46 666 CYS K O 1
ATOM 13705 N N . GLU J 1 40 ? 64.958 107.627 -12.036 1.00 55.95 667 GLU K N 1
ATOM 13706 C CA . GLU J 1 40 ? 64.110 107.278 -13.175 1.00 59.75 667 GLU K CA 1
ATOM 13707 C C . GLU J 1 40 ? 62.994 106.321 -12.782 1.00 59.25 667 GLU K C 1
ATOM 13708 O O . GLU J 1 40 ? 61.898 106.388 -13.346 1.00 62.29 667 GLU K O 1
ATOM 13711 N N . ASP J 1 41 ? 63.248 105.424 -11.826 1.00 50.56 668 ASP K N 1
ATOM 13712 C CA . ASP J 1 41 ? 62.203 104.505 -11.388 1.00 58.32 668 ASP K CA 1
ATOM 13713 C C . ASP J 1 41 ? 61.045 105.266 -10.756 1.00 64.24 668 ASP K C 1
ATOM 13714 O O . ASP J 1 41 ? 59.873 105.007 -11.061 1.00 54.54 668 ASP K O 1
ATOM 13719 N N . SER J 1 42 ? 61.360 106.219 -9.872 1.00 62.76 669 SER K N 1
ATOM 13720 C CA . SER J 1 42 ? 60.316 107.004 -9.221 1.00 58.33 669 SER K CA 1
ATOM 13721 C C . SER J 1 42 ? 59.519 107.815 -10.234 1.00 58.95 669 SER K C 1
ATOM 13722 O O . SER J 1 42 ? 58.295 107.942 -10.115 1.00 55.62 669 SER K O 1
ATOM 13725 N N . ILE J 1 43 ? 60.201 108.387 -11.228 1.00 57.54 670 ILE K N 1
ATOM 13726 C CA . ILE J 1 43 ? 59.518 109.188 -12.239 1.00 58.37 670 ILE K CA 1
ATOM 13727 C C . ILE J 1 43 ? 58.575 108.316 -13.060 1.00 59.03 670 ILE K C 1
ATOM 13728 O O . ILE J 1 43 ? 57.461 108.733 -13.403 1.00 60.70 670 ILE K O 1
ATOM 13733 N N . THR J 1 44 ? 58.998 107.090 -13.376 1.00 54.06 671 THR K N 1
ATOM 13734 C CA . THR J 1 44 ? 58.153 106.187 -14.153 1.00 55.92 671 THR K CA 1
ATOM 13735 C C . THR J 1 44 ? 56.896 105.799 -13.384 1.00 50.25 671 THR K C 1
ATOM 13736 O O . THR J 1 44 ? 55.805 105.737 -13.963 1.00 50.90 671 THR K O 1
ATOM 13740 N N . VAL J 1 45 ? 57.030 105.528 -12.083 1.00 48.14 672 VAL K N 1
ATOM 13741 C CA . VAL J 1 45 ? 55.861 105.244 -11.253 1.00 52.11 672 VAL K CA 1
ATOM 13742 C C . VAL J 1 45 ? 54.887 106.413 -11.300 1.00 54.56 672 VAL K C 1
ATOM 13743 O O . VAL J 1 45 ? 53.691 106.241 -11.569 1.00 61.10 672 VAL K O 1
ATOM 13747 N N . GLY J 1 46 ? 55.387 107.624 -11.048 1.00 49.06 673 GLY K N 1
ATOM 13748 C CA . GLY J 1 46 ? 54.515 108.787 -11.064 1.00 51.11 673 GLY K CA 1
ATOM 13749 C C . GLY J 1 46 ? 53.899 109.029 -12.428 1.00 48.58 673 GLY K C 1
ATOM 13750 O O . GLY J 1 46 ? 52.700 109.296 -12.543 1.00 48.58 673 GLY K O 1
ATOM 13751 N N . MET J 1 47 ? 54.713 108.925 -13.482 1.00 46.21 674 MET K N 1
ATOM 13752 C CA . MET J 1 47 ? 54.215 109.143 -14.837 1.00 50.13 674 MET K CA 1
ATOM 13753 C C . MET J 1 47 ? 53.084 108.179 -15.165 1.00 59.82 674 MET K C 1
ATOM 13754 O O . MET J 1 47 ? 52.045 108.579 -15.702 1.00 75.27 674 MET K O 1
ATOM 13759 N N . VAL J 1 48 ? 53.272 106.899 -14.850 1.00 57.16 675 VAL K N 1
ATOM 13760 C CA . VAL J 1 48 ? 52.279 105.892 -15.202 1.00 53.94 675 VAL K CA 1
ATOM 13761 C C . VAL J 1 48 ? 51.078 105.967 -14.269 1.00 56.77 675 VAL K C 1
ATOM 13762 O O . VAL J 1 48 ? 49.927 106.000 -14.719 1.00 59.27 675 VAL K O 1
ATOM 13766 N N . ARG J 1 49 ? 51.323 105.998 -12.957 1.00 56.79 676 ARG K N 1
ATOM 13767 C CA . ARG J 1 49 ? 50.227 105.937 -11.994 1.00 52.79 676 ARG K CA 1
ATOM 13768 C C . ARG J 1 49 ? 49.396 107.211 -11.955 1.00 54.95 676 ARG K C 1
ATOM 13769 O O . ARG J 1 49 ? 48.380 107.243 -11.252 1.00 52.69 676 ARG K O 1
ATOM 13777 N N . HIS J 1 50 ? 49.797 108.256 -12.678 1.00 58.53 677 HIS K N 1
ATOM 13778 C CA . HIS J 1 50 ? 49.023 109.490 -12.730 1.00 57.75 677 HIS K CA 1
ATOM 13779 C C . HIS J 1 50 ? 48.896 110.009 -14.157 1.00 58.46 677 HIS K C 1
ATOM 13780 O O . HIS J 1 50 ? 48.629 111.197 -14.360 1.00 59.07 677 HIS K O 1
ATOM 13787 N N . GLN J 1 51 ? 49.093 109.129 -15.142 1.00 61.33 678 GLN K N 1
ATOM 13788 C CA . GLN J 1 51 ? 48.721 109.379 -16.535 1.00 61.19 678 GLN K CA 1
ATOM 13789 C C . GLN J 1 51 ? 49.348 110.660 -17.075 1.00 58.18 678 GLN K C 1
ATOM 13790 O O . GLN J 1 51 ? 48.726 111.403 -17.836 1.00 60.51 678 GLN K O 1
ATOM 13796 N N . GLY J 1 52 ? 50.593 110.919 -16.686 1.00 51.93 679 GLY K N 1
ATOM 13797 C CA . GLY J 1 52 ? 51.275 112.102 -17.168 1.00 61.60 679 GLY K CA 1
ATOM 13798 C C . GLY J 1 52 ? 50.774 113.409 -16.601 1.00 57.13 679 GLY K C 1
ATOM 13799 O O . GLY J 1 52 ? 51.126 114.469 -17.126 1.00 53.97 679 GLY K O 1
ATOM 13800 N N . LYS J 1 53 ? 49.948 113.367 -15.553 1.00 59.47 680 LYS K N 1
ATOM 13801 C CA . LYS J 1 53 ? 49.532 114.593 -14.877 1.00 58.05 680 LYS K CA 1
ATOM 13802 C C . LYS J 1 53 ? 50.715 115.296 -14.228 1.00 56.06 680 LYS K C 1
ATOM 13803 O O . LYS J 1 53 ? 50.897 116.511 -14.392 1.00 53.27 680 LYS K O 1
ATOM 13809 N N . ILE J 1 54 ? 51.510 114.552 -13.454 1.00 56.97 681 ILE K N 1
ATOM 13810 C CA . ILE J 1 54 ? 52.700 115.121 -12.832 1.00 53.61 681 ILE K CA 1
ATOM 13811 C C . ILE J 1 54 ? 53.606 115.690 -13.909 1.00 61.53 681 ILE K C 1
ATOM 13812 O O . ILE J 1 54 ? 53.792 115.093 -14.980 1.00 70.90 681 ILE K O 1
ATOM 13817 N N . MET J 1 55 ? 54.187 116.833 -13.641 1.00 63.99 682 MET K N 1
ATOM 13818 C CA . MET J 1 55 ? 55.133 117.388 -14.591 1.00 69.46 682 MET K CA 1
ATOM 13819 C C . MET J 1 55 ? 56.500 117.520 -13.936 1.00 56.24 682 MET K C 1
ATOM 13820 O O . MET J 1 55 ? 56.656 118.241 -12.942 1.00 49.84 682 MET K O 1
ATOM 13825 N N . TYR J 1 56 ? 57.503 116.846 -14.495 1.00 46.47 683 TYR K N 1
ATOM 13826 C CA . TYR J 1 56 ? 58.806 116.727 -13.855 1.00 54.96 683 TYR K CA 1
ATOM 13827 C C . TYR J 1 56 ? 59.741 117.827 -14.334 1.00 60.54 683 TYR K C 1
ATOM 13828 O O . TYR J 1 56 ? 59.690 118.248 -15.494 1.00 67.89 683 TYR K O 1
ATOM 13837 N N . VAL J 1 57 ? 60.592 118.294 -13.423 1.00 50.55 684 VAL K N 1
ATOM 13838 C CA . VAL J 1 57 ? 61.537 119.355 -13.725 1.00 52.56 684 VAL K CA 1
ATOM 13839 C C . VAL J 1 57 ? 62.970 118.978 -13.390 1.00 63.53 684 VAL K C 1
ATOM 13840 O O . VAL J 1 57 ? 63.877 119.778 -13.628 1.00 72.88 684 VAL K O 1
ATOM 13844 N N . GLY J 1 58 ? 63.209 117.781 -12.855 1.00 55.90 685 GLY K N 1
ATOM 13845 C CA . GLY J 1 58 ? 64.550 117.260 -12.682 1.00 54.23 685 GLY K CA 1
ATOM 13846 C C . GLY J 1 58 ? 65.175 117.517 -11.330 1.00 55.97 685 GLY K C 1
ATOM 13847 O O . GLY J 1 58 ? 64.501 117.480 -10.294 1.00 57.58 685 GLY K O 1
ATOM 13848 N N . ASP J 1 59 ? 66.481 117.771 -11.343 1.00 57.18 686 ASP K N 1
ATOM 13849 C CA . ASP J 1 59 ? 67.227 117.977 -10.110 1.00 63.54 686 ASP K CA 1
ATOM 13850 C C . ASP J 1 59 ? 66.733 119.219 -9.379 1.00 71.33 686 ASP K C 1
ATOM 13851 O O . ASP J 1 59 ? 66.524 120.277 -9.983 1.00 69.57 686 ASP K O 1
ATOM 13856 N N . VAL J 1 60 ? 66.554 119.081 -8.063 1.00 68.44 687 VAL K N 1
ATOM 13857 C CA . VAL J 1 60 ? 66.075 120.182 -7.239 1.00 65.54 687 VAL K CA 1
ATOM 13858 C C . VAL J 1 60 ? 67.044 121.357 -7.245 1.00 72.83 687 VAL K C 1
ATOM 13859 O O . VAL J 1 60 ? 66.632 122.499 -7.019 1.00 74.67 687 VAL K O 1
ATOM 13863 N N . ARG J 1 61 ? 68.324 121.112 -7.522 1.00 70.42 688 ARG K N 1
ATOM 13864 C CA . ARG J 1 61 ? 69.313 122.180 -7.542 1.00 72.13 688 ARG K CA 1
ATOM 13865 C C . ARG J 1 61 ? 69.281 122.988 -8.833 1.00 72.29 688 ARG K C 1
ATOM 13866 O O . ARG J 1 61 ? 69.862 124.076 -8.875 1.00 83.66 688 ARG K O 1
ATOM 13874 N N . SER J 1 62 ? 68.615 122.492 -9.873 1.00 71.14 689 SER K N 1
ATOM 13875 C CA . SER J 1 62 ? 68.443 123.222 -11.122 1.00 70.90 689 SER K CA 1
ATOM 13876 C C . SER J 1 62 ? 67.227 124.145 -11.113 1.00 70.27 689 SER K C 1
ATOM 13877 O O . SER J 1 62 ? 66.986 124.832 -12.111 1.00 68.70 689 SER K O 1
ATOM 13880 N N . VAL J 1 63 ? 66.463 124.177 -10.024 1.00 65.83 690 VAL K N 1
ATOM 13881 C CA . VAL J 1 63 ? 65.242 124.975 -9.941 1.00 61.71 690 VAL K CA 1
ATOM 13882 C C . VAL J 1 63 ? 65.598 126.320 -9.316 1.00 67.41 690 VAL K C 1
ATOM 13883 O O . VAL J 1 63 ? 65.946 126.396 -8.134 1.00 67.47 690 VAL K O 1
ATOM 13887 N N . THR J 1 64 ? 65.502 127.382 -10.107 1.00 68.92 691 THR K N 1
ATOM 13888 C CA . THR J 1 64 ? 65.920 128.712 -9.694 1.00 73.27 691 THR K CA 1
ATOM 13889 C C . THR J 1 64 ? 64.732 129.518 -9.181 1.00 72.93 691 THR K C 1
ATOM 13890 O O . THR J 1 64 ? 63.576 129.097 -9.255 1.00 77.16 691 THR K O 1
ATOM 13894 N N . GLN J 1 65 ? 65.041 130.700 -8.643 1.00 81.35 692 GLN K N 1
ATOM 13895 C CA . GLN J 1 65 ? 63.987 131.643 -8.285 1.00 83.56 692 GLN K CA 1
ATOM 13896 C C . GLN J 1 65 ? 63.146 132.001 -9.502 1.00 73.70 692 GLN K C 1
ATOM 13897 O O . GLN J 1 65 ? 61.915 132.084 -9.414 1.00 72.15 692 GLN K O 1
ATOM 13903 N N . LYS J 1 66 ? 63.795 132.195 -10.653 1.00 68.80 693 LYS K N 1
ATOM 13904 C CA . LYS J 1 66 ? 63.074 132.482 -11.888 1.00 72.35 693 LYS K CA 1
ATOM 13905 C C . LYS J 1 66 ? 62.070 131.382 -12.215 1.00 70.49 693 LYS K C 1
ATOM 13906 O O . LYS J 1 66 ? 60.931 131.668 -12.600 1.00 75.16 693 LYS K O 1
ATOM 13912 N N . HIS J 1 67 ? 62.471 130.118 -12.061 1.00 72.21 694 HIS K N 1
ATOM 13913 C CA . HIS J 1 67 ? 61.551 129.015 -12.331 1.00 71.97 694 HIS K CA 1
ATOM 13914 C C . HIS J 1 67 ? 60.336 129.072 -11.414 1.00 74.17 694 HIS K C 1
ATOM 13915 O O . HIS J 1 67 ? 59.204 128.843 -11.857 1.00 72.08 694 HIS K O 1
ATOM 13922 N N . ILE J 1 68 ? 60.551 129.376 -10.131 1.00 67.97 695 ILE K N 1
ATOM 13923 C CA . ILE J 1 68 ? 59.434 129.488 -9.196 1.00 71.94 695 ILE K CA 1
ATOM 13924 C C . ILE J 1 68 ? 58.479 130.591 -9.636 1.00 78.05 695 ILE K C 1
ATOM 13925 O O . ILE J 1 68 ? 57.255 130.459 -9.514 1.00 86.76 695 ILE K O 1
ATOM 13930 N N . GLN J 1 69 ? 59.020 131.687 -10.172 1.00 72.96 696 GLN K N 1
ATOM 13931 C CA . GLN J 1 69 ? 58.166 132.775 -10.641 1.00 77.06 696 GLN K CA 1
ATOM 13932 C C . GLN J 1 69 ? 57.395 132.375 -11.894 1.00 70.79 696 GLN K C 1
ATOM 13933 O O . GLN J 1 69 ? 56.202 132.674 -12.015 1.00 66.65 696 GLN K O 1
ATOM 13939 N N . GLU J 1 70 ? 58.056 131.693 -12.833 1.00 68.59 697 GLU K N 1
ATOM 13940 C CA . GLU J 1 70 ? 57.387 131.287 -14.066 1.00 69.18 697 GLU K CA 1
ATOM 13941 C C . GLU J 1 70 ? 56.305 130.251 -13.790 1.00 68.79 697 GLU K C 1
ATOM 13942 O O . GLU J 1 70 ? 55.184 130.352 -14.303 1.00 69.21 697 GLU K O 1
ATOM 13948 N N . TRP J 1 71 ? 56.629 129.239 -12.990 1.00 65.50 698 TRP K N 1
ATOM 13949 C CA . TRP J 1 71 ? 55.741 128.102 -12.806 1.00 63.92 698 TRP K CA 1
ATOM 13950 C C . TRP J 1 71 ? 54.696 128.338 -11.729 1.00 68.43 698 TRP K C 1
ATOM 13951 O O . TRP J 1 71 ? 53.692 127.619 -11.692 1.00 68.91 698 TRP K O 1
ATOM 13962 N N . GLY J 1 72 ? 54.910 129.319 -10.859 1.00 73.81 699 GLY K N 1
ATOM 13963 C CA . GLY J 1 72 ? 54.000 129.592 -9.777 1.00 69.30 699 GLY K CA 1
ATOM 13964 C C . GLY J 1 72 ? 52.817 130.438 -10.202 1.00 62.76 699 GLY K C 1
ATOM 13965 O O . GLY J 1 72 ? 52.592 130.680 -11.392 1.00 70.95 699 GLY K O 1
ATOM 13966 N N . PRO J 1 73 ? 52.032 130.911 -9.223 1.00 71.44 700 PRO K N 1
ATOM 13967 C CA . PRO J 1 73 ? 52.271 130.635 -7.803 1.00 71.21 700 PRO K CA 1
ATOM 13968 C C . PRO J 1 73 ? 51.845 129.234 -7.378 1.00 74.29 700 PRO K C 1
ATOM 13969 O O . PRO J 1 73 ? 51.125 128.544 -8.104 1.00 76.97 700 PRO K O 1
ATOM 13973 N N . PHE J 1 74 ? 52.311 128.819 -6.206 1.00 63.68 701 PHE K N 1
ATOM 13974 C CA . PHE J 1 74 ? 51.966 127.531 -5.633 1.00 61.07 701 PHE K CA 1
ATOM 13975 C C . PHE J 1 74 ? 51.186 127.745 -4.345 1.00 61.30 701 PHE K C 1
ATOM 13976 O O . PHE J 1 74 ? 51.480 128.663 -3.572 1.00 63.82 701 PHE K O 1
ATOM 13984 N N . ASP J 1 75 ? 50.182 126.900 -4.127 1.00 61.50 702 ASP K N 1
ATOM 13985 C CA . ASP J 1 75 ? 49.442 126.913 -2.876 1.00 64.95 702 ASP K CA 1
ATOM 13986 C C . ASP J 1 75 ? 49.987 125.916 -1.868 1.00 69.86 702 ASP K C 1
ATOM 13987 O O . ASP J 1 75 ? 49.671 126.020 -0.678 1.00 76.77 702 ASP K O 1
ATOM 13992 N N . LEU J 1 76 ? 50.805 124.965 -2.315 1.00 57.62 703 LEU K N 1
ATOM 13993 C CA . LEU J 1 76 ? 51.280 123.886 -1.463 1.00 53.74 703 LEU K CA 1
ATOM 13994 C C . LEU J 1 76 ? 52.675 123.479 -1.910 1.00 61.54 703 LEU K C 1
ATOM 13995 O O . LEU J 1 76 ? 52.899 123.217 -3.095 1.00 56.89 703 LEU K O 1
ATOM 14000 N N . VAL J 1 77 ? 53.608 123.434 -0.965 1.00 64.12 704 VAL K N 1
ATOM 14001 C CA . VAL J 1 77 ? 54.971 122.988 -1.226 1.00 59.82 704 VAL K CA 1
ATOM 14002 C C . VAL J 1 77 ? 55.288 121.876 -0.237 1.00 58.34 704 VAL K C 1
ATOM 14003 O O . VAL J 1 77 ? 55.287 122.102 0.979 1.00 59.56 704 VAL K O 1
ATOM 14007 N N . ILE J 1 78 ? 55.548 120.675 -0.750 1.00 53.91 705 ILE K N 1
ATOM 14008 C CA . ILE J 1 78 ? 55.786 119.515 0.094 1.00 61.54 705 ILE K CA 1
ATOM 14009 C C . ILE J 1 78 ? 57.108 118.875 -0.296 1.00 63.08 705 ILE K C 1
ATOM 14010 O O . ILE J 1 78 ? 57.611 119.047 -1.408 1.00 65.90 705 ILE K O 1
ATOM 14015 N N . GLY J 1 79 ? 57.666 118.119 0.642 1.00 58.58 706 GLY K N 1
ATOM 14016 C CA . GLY J 1 79 ? 58.889 117.402 0.360 1.00 51.98 706 GLY K CA 1
ATOM 14017 C C . GLY J 1 79 ? 59.482 116.662 1.537 1.00 57.63 706 GLY K C 1
ATOM 14018 O O . GLY J 1 79 ? 59.317 117.056 2.696 1.00 61.50 706 GLY K O 1
ATOM 14019 N N . GLY J 1 80 ? 60.168 115.567 1.233 1.00 59.32 707 GLY K N 1
ATOM 14020 C CA . GLY J 1 80 ? 60.978 114.852 2.193 1.00 63.71 707 GLY K CA 1
ATOM 14021 C C . GLY J 1 80 ? 62.334 114.569 1.582 1.00 69.15 707 GLY K C 1
ATOM 14022 O O . GLY J 1 80 ? 62.458 113.720 0.694 1.00 67.03 707 GLY K O 1
ATOM 14023 N N . SER J 1 81 ? 63.353 115.297 2.030 1.00 67.22 708 SER K N 1
ATOM 14024 C CA . SER J 1 81 ? 64.676 115.188 1.444 1.00 58.37 708 SER K CA 1
ATOM 14025 C C . SER J 1 81 ? 65.327 113.866 1.840 1.00 55.41 708 SER K C 1
ATOM 14026 O O . SER J 1 81 ? 64.969 113.272 2.860 1.00 60.68 708 SER K O 1
ATOM 14029 N N . PRO J 1 82 ? 66.280 113.382 1.039 1.00 61.57 709 PRO K N 1
ATOM 14030 C CA . PRO J 1 82 ? 66.961 112.121 1.366 1.00 61.26 709 PRO K CA 1
ATOM 14031 C C . PRO J 1 82 ? 67.522 112.123 2.780 1.00 63.39 709 PRO K C 1
ATOM 14032 O O . PRO J 1 82 ? 67.983 113.146 3.288 1.00 65.36 709 PRO K O 1
ATOM 14036 N N . CYS J 1 83 ? 67.477 110.959 3.421 1.00 66.69 710 CYS K N 1
ATOM 14037 C CA . CYS J 1 83 ? 67.861 110.840 4.820 1.00 67.93 710 CYS K CA 1
ATOM 14038 C C . CYS J 1 83 ? 68.993 109.844 5.037 1.00 62.87 710 CYS K C 1
ATOM 14039 O O . CYS J 1 83 ? 69.317 109.539 6.191 1.00 64.74 710 CYS K O 1
ATOM 14042 N N . ASN J 1 84 ? 69.601 109.325 3.965 1.00 59.61 711 ASN K N 1
ATOM 14043 C CA . ASN J 1 84 ? 70.646 108.317 4.132 1.00 63.95 711 ASN K CA 1
ATOM 14044 C C . ASN J 1 84 ? 71.867 108.877 4.850 1.00 65.61 711 ASN K C 1
ATOM 14045 O O . ASN J 1 84 ? 72.564 108.135 5.551 1.00 75.34 711 ASN K O 1
ATOM 14050 N N . ASP J 1 85 ? 72.146 110.169 4.688 1.00 70.89 712 ASP K N 1
ATOM 14051 C CA . ASP J 1 85 ? 73.194 110.838 5.444 1.00 74.97 712 ASP K CA 1
ATOM 14052 C C . ASP J 1 85 ? 72.645 111.566 6.664 1.00 73.24 712 ASP K C 1
ATOM 14053 O O . ASP J 1 85 ? 73.351 112.386 7.258 1.00 75.23 712 ASP K O 1
ATOM 14058 N N . LEU J 1 86 ? 71.400 111.288 7.043 1.00 69.86 713 LEU K N 1
ATOM 14059 C CA . LEU J 1 86 ? 70.765 111.870 8.218 1.00 73.33 713 LEU K CA 1
ATOM 14060 C C . LEU J 1 86 ? 70.395 110.840 9.272 1.00 69.85 713 LEU K C 1
ATOM 14061 O O . LEU J 1 86 ? 70.563 111.100 10.466 1.00 74.67 713 LEU K O 1
ATOM 14066 N N . SER J 1 87 ? 69.901 109.673 8.862 1.00 60.78 714 SER K N 1
ATOM 14067 C CA . SER J 1 87 ? 69.417 108.677 9.806 1.00 65.69 714 SER K CA 1
ATOM 14068 C C . SER J 1 87 ? 70.577 107.961 10.484 1.00 65.94 714 SER K C 1
ATOM 14069 O O . SER J 1 87 ? 71.542 107.551 9.833 1.00 64.14 714 SER K O 1
ATOM 14072 N N . ILE J 1 88 ? 70.471 107.800 11.807 1.00 67.30 715 ILE K N 1
ATOM 14073 C CA . ILE J 1 88 ? 71.507 107.116 12.571 1.00 77.06 715 ILE K CA 1
ATOM 14074 C C . ILE J 1 88 ? 71.613 105.641 12.223 1.00 83.02 715 ILE K C 1
ATOM 14075 O O . ILE J 1 88 ? 72.519 104.959 12.714 1.00 78.55 715 ILE K O 1
ATOM 14080 N N . VAL J 1 89 ? 70.706 105.128 11.388 1.00 81.37 716 VAL K N 1
ATOM 14081 C CA . VAL J 1 89 ? 70.821 103.763 10.898 1.00 79.00 716 VAL K CA 1
ATOM 14082 C C . VAL J 1 89 ? 72.045 103.588 10.004 1.00 80.84 716 VAL K C 1
ATOM 14083 O O . VAL J 1 89 ? 72.504 102.459 9.800 1.00 79.08 716 VAL K O 1
ATOM 14087 N N . ASN J 1 90 ? 72.596 104.685 9.473 1.00 76.00 717 ASN K N 1
ATOM 14088 C CA . ASN J 1 90 ? 73.794 104.639 8.648 1.00 75.36 717 ASN K CA 1
ATOM 14089 C C . ASN J 1 90 ? 74.992 105.088 9.478 1.00 77.53 717 ASN K C 1
ATOM 14090 O O . ASN J 1 90 ? 75.151 106.291 9.727 1.00 83.15 717 ASN K O 1
ATOM 14095 N N . PRO J 1 91 ? 75.860 104.175 9.924 1.00 74.15 718 PRO K N 1
ATOM 14096 C CA . PRO J 1 91 ? 77.055 104.600 10.675 1.00 77.35 718 PRO K CA 1
ATOM 14097 C C . PRO J 1 91 ? 78.008 105.464 9.866 1.00 75.78 718 PRO K C 1
ATOM 14098 O O . PRO J 1 91 ? 78.898 106.088 10.456 1.00 73.56 718 PRO K O 1
ATOM 14102 N N . ALA J 1 92 ? 77.855 105.518 8.543 1.00 74.89 719 ALA K N 1
ATOM 14103 C CA . ALA J 1 92 ? 78.662 106.377 7.687 1.00 75.40 719 ALA K CA 1
ATOM 14104 C C . ALA J 1 92 ? 77.895 107.612 7.220 1.00 89.04 719 ALA K C 1
ATOM 14105 O O . ALA J 1 92 ? 78.197 108.164 6.156 1.00 94.26 719 ALA K O 1
ATOM 14107 N N . ARG J 1 93 ? 76.905 108.056 7.996 1.00 86.23 720 ARG K N 1
ATOM 14108 C CA . ARG J 1 93 ? 76.130 109.234 7.625 1.00 82.25 720 ARG K CA 1
ATOM 14109 C C . ARG J 1 93 ? 77.018 110.475 7.622 1.00 82.15 720 ARG K C 1
ATOM 14110 O O . ARG J 1 93 ? 77.737 110.745 8.589 1.00 79.52 720 ARG K O 1
ATOM 14118 N N . LYS J 1 94 ? 76.969 111.230 6.527 1.00 85.32 721 LYS K N 1
ATOM 14119 C CA . LYS J 1 94 ? 77.810 112.408 6.359 1.00 82.10 721 LYS K CA 1
ATOM 14120 C C . LYS J 1 94 ? 77.194 113.675 6.944 1.00 80.43 721 LYS K C 1
ATOM 14121 O O . LYS J 1 94 ? 77.848 114.723 6.931 1.00 87.16 721 LYS K O 1
ATOM 14127 N N . GLY J 1 95 ? 75.963 113.608 7.457 1.00 79.19 722 GLY K N 1
ATOM 14128 C CA . GLY J 1 95 ? 75.365 114.727 8.163 1.00 79.84 722 GLY K CA 1
ATOM 14129 C C . GLY J 1 95 ? 74.531 115.633 7.276 1.00 69.47 722 GLY K C 1
ATOM 14130 O O . GLY J 1 95 ? 74.356 115.410 6.076 1.00 69.80 722 GLY K O 1
ATOM 14131 N N . LEU J 1 96 ? 74.006 116.696 7.897 1.00 81.28 723 LEU K N 1
ATOM 14132 C CA . LEU J 1 96 ? 73.149 117.644 7.187 1.00 75.01 723 LEU K CA 1
ATOM 14133 C C . LEU J 1 96 ? 73.909 118.489 6.177 1.00 69.17 723 LEU K C 1
ATOM 14134 O O . LEU J 1 96 ? 73.301 118.986 5.228 1.00 66.27 723 LEU K O 1
ATOM 14139 N N . TYR J 1 97 ? 75.210 118.678 6.360 1.00 69.26 724 TYR K N 1
ATOM 14140 C CA . TYR J 1 97 ? 75.960 119.609 5.533 1.00 76.37 724 TYR K CA 1
ATOM 14141 C C . TYR J 1 97 ? 76.788 118.922 4.458 1.00 87.36 724 TYR K C 1
ATOM 14142 O O . TYR J 1 97 ? 77.403 119.611 3.638 1.00 98.61 724 TYR K O 1
ATOM 14151 N N . GLU J 1 98 ? 76.806 117.593 4.426 1.00 81.23 725 GLU K N 1
ATOM 14152 C CA . GLU J 1 98 ? 77.574 116.850 3.438 1.00 83.56 725 GLU K CA 1
ATOM 14153 C C . GLU J 1 98 ? 76.691 115.777 2.816 1.00 81.00 725 GLU K C 1
ATOM 14154 O O . GLU J 1 98 ? 75.537 115.585 3.210 1.00 75.71 725 GLU K O 1
ATOM 14160 N N . GLY J 1 99 ? 77.253 115.071 1.837 1.00 83.19 726 GLY K N 1
ATOM 14161 C CA . GLY J 1 99 ? 76.531 114.009 1.160 1.00 78.20 726 GLY K CA 1
ATOM 14162 C C . GLY J 1 99 ? 75.221 114.499 0.586 1.00 75.13 726 GLY K C 1
ATOM 14163 O O . GLY J 1 99 ? 75.129 115.602 0.036 1.00 78.50 726 GLY K O 1
ATOM 14164 N N . THR J 1 100 ? 74.185 113.671 0.715 1.00 74.25 727 THR K N 1
ATOM 14165 C CA . THR J 1 100 ? 72.839 114.064 0.324 1.00 70.55 727 THR K CA 1
ATOM 14166 C C . THR J 1 100 ? 72.111 114.826 1.422 1.00 65.58 727 THR K C 1
ATOM 14167 O O . THR J 1 100 ? 71.023 115.352 1.170 1.00 61.47 727 THR K O 1
ATOM 14171 N N . GLY J 1 101 ? 72.684 114.898 2.627 1.00 65.68 728 GLY K N 1
ATOM 14172 C CA . GLY J 1 101 ? 72.026 115.611 3.708 1.00 64.36 728 GLY K CA 1
ATOM 14173 C C . GLY J 1 101 ? 71.818 117.083 3.414 1.00 76.23 728 GLY K C 1
ATOM 14174 O O . GLY J 1 101 ? 70.821 117.671 3.845 1.00 74.51 728 GLY K O 1
ATOM 14175 N N . ARG J 1 102 ? 72.743 117.699 2.671 1.00 77.46 729 ARG K N 1
ATOM 14176 C CA . ARG J 1 102 ? 72.624 119.115 2.344 1.00 75.59 729 ARG K CA 1
ATOM 14177 C C . ARG J 1 102 ? 71.469 119.409 1.398 1.00 73.37 729 ARG K C 1
ATOM 14178 O O . ARG J 1 102 ? 71.107 120.581 1.240 1.00 67.26 729 ARG K O 1
ATOM 14186 N N . LEU J 1 103 ? 70.878 118.387 0.776 1.00 59.45 730 LEU K N 1
ATOM 14187 C CA . LEU J 1 103 ? 69.711 118.616 -0.064 1.00 59.42 730 LEU K CA 1
ATOM 14188 C C . LEU J 1 103 ? 68.522 119.144 0.728 1.00 65.75 730 LEU K C 1
ATOM 14189 O O . LEU J 1 103 ? 67.576 119.658 0.119 1.00 64.68 730 LEU K O 1
ATOM 14194 N N . PHE J 1 104 ? 68.548 119.036 2.061 1.00 61.89 731 PHE K N 1
ATOM 14195 C CA . PHE J 1 104 ? 67.537 119.704 2.874 1.00 64.55 731 PHE K CA 1
ATOM 14196 C C . PHE J 1 104 ? 67.531 121.209 2.622 1.00 68.57 731 PHE K C 1
ATOM 14197 O O . PHE J 1 104 ? 66.463 121.822 2.502 1.00 61.36 731 PHE K O 1
ATOM 14205 N N . PHE J 1 105 ? 68.714 121.825 2.554 1.00 62.71 732 PHE K N 1
ATOM 14206 C CA . PHE J 1 105 ? 68.778 123.269 2.347 1.00 71.14 732 PHE K CA 1
ATOM 14207 C C . PHE J 1 105 ? 68.193 123.685 1.005 1.00 76.60 732 PHE K C 1
ATOM 14208 O O . PHE J 1 105 ? 67.818 124.851 0.840 1.00 81.52 732 PHE K O 1
ATOM 14216 N N . GLU J 1 106 ? 68.106 122.762 0.046 1.00 72.51 733 GLU K N 1
ATOM 14217 C CA . GLU J 1 106 ? 67.406 123.065 -1.197 1.00 70.01 733 GLU K CA 1
ATOM 14218 C C . GLU J 1 106 ? 65.911 123.225 -0.953 1.00 68.72 733 GLU K C 1
ATOM 14219 O O . GLU J 1 106 ? 65.259 124.066 -1.584 1.00 68.75 733 GLU K O 1
ATOM 14225 N N . PHE J 1 107 ? 65.349 122.428 -0.041 1.00 65.55 734 PHE K N 1
ATOM 14226 C CA . PHE J 1 107 ? 63.952 122.615 0.336 1.00 69.26 734 PHE K CA 1
ATOM 14227 C C . PHE J 1 107 ? 63.759 123.955 1.030 1.00 69.18 734 PHE K C 1
ATOM 14228 O O . PHE J 1 107 ? 62.822 124.699 0.721 1.00 66.02 734 PHE K O 1
ATOM 14236 N N . TYR J 1 108 ? 64.637 124.270 1.985 1.00 68.67 735 TYR K N 1
ATOM 14237 C CA . TYR J 1 108 ? 64.588 125.569 2.643 1.00 68.43 735 TYR K CA 1
ATOM 14238 C C . TYR J 1 108 ? 64.704 126.700 1.632 1.00 74.56 735 TYR K C 1
ATOM 14239 O O . TYR J 1 108 ? 64.035 127.732 1.764 1.00 72.76 735 TYR K O 1
ATOM 14248 N N . ARG J 1 109 ? 65.544 126.523 0.609 1.00 79.98 736 ARG K N 1
ATOM 14249 C CA . ARG J 1 109 ? 65.760 127.585 -0.369 1.00 75.60 736 ARG K CA 1
ATOM 14250 C C . ARG J 1 109 ? 64.528 127.786 -1.243 1.00 67.39 736 ARG K C 1
ATOM 14251 O O . ARG J 1 109 ? 64.094 128.920 -1.471 1.00 66.45 736 ARG K O 1
ATOM 14259 N N . LEU J 1 110 ? 63.950 126.693 -1.743 1.00 71.38 737 LEU K N 1
ATOM 14260 C CA . LEU J 1 110 ? 62.795 126.822 -2.624 1.00 73.12 737 LEU K CA 1
ATOM 14261 C C . LEU J 1 110 ? 61.532 127.182 -1.851 1.00 72.87 737 LEU K C 1
ATOM 14262 O O . LEU J 1 110 ? 60.638 127.834 -2.403 1.00 72.96 737 LEU K O 1
ATOM 14267 N N . LEU J 1 111 ? 61.438 126.772 -0.584 1.00 69.59 738 LEU K N 1
ATOM 14268 C CA . LEU J 1 111 ? 60.328 127.216 0.252 1.00 63.89 738 LEU K CA 1
ATOM 14269 C C . LEU J 1 111 ? 60.329 128.730 0.386 1.00 72.03 738 LEU K C 1
ATOM 14270 O O . LEU J 1 111 ? 59.286 129.381 0.256 1.00 79.64 738 LEU K O 1
ATOM 14275 N N . HIS J 1 112 ? 61.503 129.307 0.646 1.00 78.64 739 HIS K N 1
ATOM 14276 C CA . HIS J 1 112 ? 61.627 130.758 0.690 1.00 73.71 739 HIS K CA 1
ATOM 14277 C C . HIS J 1 112 ? 61.248 131.379 -0.648 1.00 67.02 739 HIS K C 1
ATOM 14278 O O . HIS J 1 112 ? 60.529 132.383 -0.694 1.00 72.62 739 HIS K O 1
ATOM 14285 N N . ASP J 1 113 ? 61.699 130.775 -1.751 1.00 70.09 740 ASP K N 1
ATOM 14286 C CA . ASP J 1 113 ? 61.411 131.322 -3.073 1.00 71.62 740 ASP K CA 1
ATOM 14287 C C . ASP J 1 113 ? 59.916 131.324 -3.376 1.00 73.86 740 ASP K C 1
ATOM 14288 O O . ASP J 1 113 ? 59.426 132.220 -4.073 1.00 67.19 740 ASP K O 1
ATOM 14293 N N . ALA J 1 114 ? 59.177 130.341 -2.855 1.00 71.40 741 ALA K N 1
ATOM 14294 C CA . ALA J 1 114 ? 57.771 130.157 -3.187 1.00 64.17 741 ALA K CA 1
ATOM 14295 C C . ALA J 1 114 ? 56.815 130.825 -2.204 1.00 68.69 741 ALA K C 1
ATOM 14296 O O . ALA J 1 114 ? 55.618 130.918 -2.501 1.00 63.80 741 ALA K O 1
ATOM 14298 N N . ARG J 1 115 ? 57.304 131.283 -1.054 1.00 77.97 742 ARG K N 1
ATOM 14299 C CA . ARG J 1 115 ? 56.431 131.895 -0.067 1.00 79.05 742 ARG K CA 1
ATOM 14300 C C . ARG J 1 115 ? 55.808 133.171 -0.629 1.00 87.81 742 ARG K C 1
ATOM 14301 O O . ARG J 1 115 ? 56.428 133.876 -1.432 1.00 87.64 742 ARG K O 1
ATOM 14309 N N . PRO J 1 116 ? 54.574 133.482 -0.240 1.00 84.27 743 PRO K N 1
ATOM 14310 C CA . PRO J 1 116 ? 54.003 134.777 -0.610 1.00 79.09 743 PRO K CA 1
ATOM 14311 C C . PRO J 1 116 ? 54.758 135.907 0.066 1.00 78.15 743 PRO K C 1
ATOM 14312 O O . PRO J 1 116 ? 55.252 135.770 1.188 1.00 81.19 743 PRO K O 1
ATOM 14316 N N . LYS J 1 117 ? 54.863 137.025 -0.648 1.00 73.77 744 LYS K N 1
ATOM 14317 C CA . LYS J 1 117 ? 55.487 138.217 -0.094 1.00 71.68 744 LYS K CA 1
ATOM 14318 C C . LYS J 1 117 ? 54.692 138.707 1.111 1.00 86.02 744 LYS K C 1
ATOM 14319 O O . LYS J 1 117 ? 53.484 138.479 1.217 1.00 98.29 744 LYS K O 1
ATOM 14323 N N . GLU J 1 118 ? 55.386 139.369 2.036 1.00 91.09 745 GLU K N 1
ATOM 14324 C CA . GLU J 1 118 ? 54.715 139.966 3.183 1.00 93.70 745 GLU K CA 1
ATOM 14325 C C . GLU J 1 118 ? 53.637 140.929 2.705 1.00 89.46 745 GLU K C 1
ATOM 14326 O O . GLU J 1 118 ? 53.911 141.848 1.928 1.00 92.78 745 GLU K O 1
ATOM 14329 N N . GLY J 1 119 ? 52.404 140.702 3.151 1.00 94.44 746 GLY K N 1
ATOM 14330 C CA . GLY J 1 119 ? 51.253 141.450 2.697 1.00 95.96 746 GLY K CA 1
ATOM 14331 C C . GLY J 1 119 ? 50.337 140.671 1.778 1.00 94.25 746 GLY K C 1
ATOM 14332 O O . GLY J 1 119 ? 49.168 141.046 1.626 1.00 88.47 746 GLY K O 1
ATOM 14333 N N . ASP J 1 120 ? 50.835 139.602 1.160 1.00 92.35 747 ASP K N 1
ATOM 14334 C CA . ASP J 1 120 ? 50.014 138.722 0.334 1.00 87.20 747 ASP K CA 1
ATOM 14335 C C . ASP J 1 120 ? 49.492 137.614 1.238 1.00 91.01 747 ASP K C 1
ATOM 14336 O O . ASP J 1 120 ? 50.229 136.698 1.610 1.00 98.89 747 ASP K O 1
ATOM 14341 N N . ASP J 1 121 ? 48.212 137.699 1.597 1.00 92.49 748 ASP K N 1
ATOM 14342 C CA . ASP J 1 121 ? 47.596 136.755 2.517 1.00 87.69 748 ASP K CA 1
ATOM 14343 C C . ASP J 1 121 ? 46.843 135.641 1.799 1.00 86.23 748 ASP K C 1
ATOM 14344 O O . ASP J 1 121 ? 45.933 135.042 2.383 1.00 89.61 748 ASP K O 1
ATOM 14349 N N . ARG J 1 122 ? 47.198 135.355 0.549 1.00 82.60 749 ARG K N 1
ATOM 14350 C CA . ARG J 1 122 ? 46.641 134.190 -0.117 1.00 81.15 749 ARG K CA 1
ATOM 14351 C C . ARG J 1 122 ? 47.007 132.935 0.673 1.00 84.53 749 ARG K C 1
ATOM 14352 O O . ARG J 1 122 ? 48.075 132.871 1.291 1.00 85.17 749 ARG K O 1
ATOM 14360 N N . PRO J 1 123 ? 46.130 131.933 0.696 1.00 81.14 750 PRO K N 1
ATOM 14361 C CA . PRO J 1 123 ? 46.431 130.721 1.468 1.00 75.77 750 PRO K CA 1
ATOM 14362 C C . PRO J 1 123 ? 47.678 130.036 0.932 1.00 73.79 750 PRO K C 1
ATOM 14363 O O . PRO J 1 123 ? 47.804 129.789 -0.270 1.00 68.89 750 PRO K O 1
ATOM 14367 N N . PHE J 1 124 ? 48.612 129.751 1.835 1.00 72.67 751 PHE K N 1
ATOM 14368 C CA . PHE J 1 124 ? 49.850 129.075 1.479 1.00 72.07 751 PHE K CA 1
ATOM 14369 C C . PHE J 1 124 ? 50.163 128.029 2.534 1.00 71.76 751 PHE K C 1
ATOM 14370 O O . PHE J 1 124 ? 50.141 128.327 3.732 1.00 71.35 751 PHE K O 1
ATOM 14378 N N . PHE J 1 125 ? 50.460 126.811 2.085 1.00 62.73 752 PHE K N 1
ATOM 14379 C CA . PHE J 1 125 ? 50.690 125.682 2.971 1.00 62.73 752 PHE K CA 1
ATOM 14380 C C . PHE J 1 125 ? 51.944 124.938 2.540 1.00 67.88 752 PHE K C 1
ATOM 14381 O O . PHE J 1 125 ? 52.234 124.834 1.345 1.00 70.06 752 PHE K O 1
ATOM 14389 N N . TRP J 1 126 ? 52.680 124.414 3.516 1.00 65.70 753 TRP K N 1
ATOM 14390 C CA . TRP J 1 126 ? 53.896 123.676 3.220 1.00 63.41 753 TRP K CA 1
ATOM 14391 C C . TRP J 1 126 ? 54.080 122.569 4.245 1.00 65.16 753 TRP K C 1
ATOM 14392 O O . TRP J 1 126 ? 53.570 122.641 5.366 1.00 64.89 753 TRP K O 1
ATOM 14403 N N . LEU J 1 127 ? 54.825 121.541 3.845 1.00 61.75 754 LEU K N 1
ATOM 14404 C CA . LEU J 1 127 ? 55.098 120.403 4.712 1.00 64.45 754 LEU K CA 1
ATOM 14405 C C . LEU J 1 127 ? 56.467 119.830 4.376 1.00 61.93 754 LEU K C 1
ATOM 14406 O O . LEU J 1 127 ? 56.772 119.598 3.202 1.00 56.99 754 LEU K O 1
ATOM 14411 N N . PHE J 1 128 ? 57.282 119.599 5.405 1.00 56.51 755 PHE K N 1
ATOM 14412 C CA . PHE J 1 128 ? 58.573 118.942 5.245 1.00 57.09 755 PHE K CA 1
ATOM 14413 C C . PHE J 1 128 ? 58.647 117.739 6.171 1.00 52.21 755 PHE K C 1
ATOM 14414 O O . PHE J 1 128 ? 58.445 117.869 7.384 1.00 55.37 755 PHE K O 1
ATOM 14422 N N . GLU J 1 129 ? 58.950 116.578 5.599 1.00 51.57 756 GLU K N 1
ATOM 14423 C CA . GLU J 1 129 ? 59.023 115.323 6.330 1.00 53.42 756 GLU K CA 1
ATOM 14424 C C . GLU J 1 129 ? 60.465 114.844 6.407 1.00 61.88 756 GLU K C 1
ATOM 14425 O O . GLU J 1 129 ? 61.238 115.014 5.457 1.00 58.43 756 GLU K O 1
ATOM 14431 N N . ASN J 1 130 ? 60.821 114.253 7.545 1.00 65.53 757 ASN K N 1
ATOM 14432 C CA . ASN J 1 130 ? 62.044 113.470 7.664 1.00 63.03 757 ASN K CA 1
ATOM 14433 C C . ASN J 1 130 ? 61.927 112.567 8.889 1.00 68.55 757 ASN K C 1
ATOM 14434 O O . ASN J 1 130 ? 60.916 112.573 9.598 1.00 66.22 757 ASN K O 1
ATOM 14439 N N . VAL J 1 131 ? 62.986 111.791 9.132 1.00 61.59 758 VAL K N 1
ATOM 14440 C CA . VAL J 1 131 ? 62.953 110.736 10.135 1.00 59.98 758 VAL K CA 1
ATOM 14441 C C . VAL J 1 131 ? 63.202 111.313 11.524 1.00 64.55 758 VAL K C 1
ATOM 14442 O O . VAL J 1 131 ? 63.775 112.392 11.694 1.00 73.76 758 VAL K O 1
ATOM 14446 N N . VAL J 1 132 ? 62.761 110.566 12.538 1.00 60.10 759 VAL K N 1
ATOM 14447 C CA . VAL J 1 132 ? 63.044 110.939 13.920 1.00 68.17 759 VAL K CA 1
ATOM 14448 C C . VAL J 1 132 ? 64.439 110.480 14.328 1.00 72.44 759 VAL K C 1
ATOM 14449 O O . VAL J 1 132 ? 65.115 111.153 15.115 1.00 74.86 759 VAL K O 1
ATOM 14453 N N . ALA J 1 133 ? 64.908 109.359 13.779 1.00 69.69 760 ALA K N 1
ATOM 14454 C CA . ALA J 1 133 ? 66.200 108.786 14.154 1.00 73.60 760 ALA K CA 1
ATOM 14455 C C . ALA J 1 133 ? 67.354 109.526 13.471 1.00 77.54 760 ALA K C 1
ATOM 14456 O O . ALA J 1 133 ? 68.157 108.952 12.736 1.00 67.10 760 ALA K O 1
ATOM 14458 N N . MET J 1 134 ? 67.427 110.828 13.735 1.00 75.13 761 MET K N 1
ATOM 14459 C CA . MET J 1 134 ? 68.523 111.669 13.280 1.00 61.55 761 MET K CA 1
ATOM 14460 C C . MET J 1 134 ? 69.220 112.282 14.488 1.00 66.21 761 MET K C 1
ATOM 14461 O O . MET J 1 134 ? 68.748 112.180 15.623 1.00 69.89 761 MET K O 1
ATOM 14466 N N . GLY J 1 135 ? 70.359 112.925 14.233 1.00 68.66 762 GLY K N 1
ATOM 14467 C CA . GLY J 1 135 ? 71.115 113.531 15.307 1.00 68.75 762 GLY K CA 1
ATOM 14468 C C . GLY J 1 135 ? 70.429 114.754 15.882 1.00 69.56 762 GLY K C 1
ATOM 14469 O O . GLY J 1 135 ? 69.632 115.428 15.228 1.00 72.25 762 GLY K O 1
ATOM 14470 N N . VAL J 1 136 ? 70.758 115.044 17.144 1.00 73.94 763 VAL K N 1
ATOM 14471 C CA . VAL J 1 136 ? 70.151 116.179 17.836 1.00 83.53 763 VAL K CA 1
ATOM 14472 C C . VAL J 1 136 ? 70.472 117.482 17.112 1.00 87.29 763 VAL K C 1
ATOM 14473 O O . VAL J 1 136 ? 69.579 118.286 16.819 1.00 81.01 763 VAL K O 1
ATOM 14477 N N . SER J 1 137 ? 71.753 117.705 16.809 1.00 91.20 764 SER K N 1
ATOM 14478 C CA . SER J 1 137 ? 72.164 118.957 16.175 1.00 90.63 764 SER K CA 1
ATOM 14479 C C . SER J 1 137 ? 71.558 119.111 14.785 1.00 83.57 764 SER K C 1
ATOM 14480 O O . SER J 1 137 ? 71.154 120.216 14.398 1.00 77.37 764 SER K O 1
ATOM 14483 N N . ASP J 1 138 ? 71.489 118.015 14.021 1.00 75.30 765 ASP K N 1
ATOM 14484 C CA . ASP J 1 138 ? 70.938 118.077 12.673 1.00 77.47 765 ASP K CA 1
ATOM 14485 C C . ASP J 1 138 ? 69.448 118.405 12.704 1.00 83.75 765 ASP K C 1
ATOM 14486 O O . ASP J 1 138 ? 68.958 119.170 11.866 1.00 87.42 765 ASP K O 1
ATOM 14491 N N . LYS J 1 139 ? 68.712 117.824 13.654 1.00 81.65 766 LYS K N 1
ATOM 14492 C CA . LYS J 1 139 ? 67.307 118.182 13.820 1.00 83.75 766 LYS K CA 1
ATOM 14493 C C . LYS J 1 139 ? 67.169 119.630 14.261 1.00 91.29 766 LYS K C 1
ATOM 14494 O O . LYS J 1 139 ? 66.285 120.354 13.787 1.00 87.36 766 LYS K O 1
ATOM 14500 N N . ARG J 1 140 ? 68.034 120.064 15.178 1.00 92.63 767 ARG K N 1
ATOM 14501 C CA . ARG J 1 140 ? 68.031 121.454 15.615 1.00 86.04 767 ARG K CA 1
ATOM 14502 C C . ARG J 1 140 ? 68.233 122.399 14.438 1.00 88.23 767 ARG K C 1
ATOM 14503 O O . ARG J 1 140 ? 67.512 123.393 14.293 1.00 89.18 767 ARG K O 1
ATOM 14511 N N . ASP J 1 141 ? 69.207 122.098 13.574 1.00 83.35 768 ASP K N 1
ATOM 14512 C CA . ASP J 1 141 ? 69.487 122.982 12.448 1.00 79.73 768 ASP K CA 1
ATOM 14513 C C . ASP J 1 141 ? 68.343 122.997 11.442 1.00 81.61 768 ASP K C 1
ATOM 14514 O O . ASP J 1 141 ? 68.085 124.032 10.819 1.00 90.97 768 ASP K O 1
ATOM 14519 N N . ILE J 1 142 ? 67.648 121.871 11.271 1.00 78.93 769 ILE K N 1
ATOM 14520 C CA . ILE J 1 142 ? 66.516 121.833 10.346 1.00 78.93 769 ILE K CA 1
ATOM 14521 C C . ILE J 1 142 ? 65.409 122.766 10.825 1.00 81.68 769 ILE K C 1
ATOM 14522 O O . ILE J 1 142 ? 64.855 123.556 10.050 1.00 76.82 769 ILE K O 1
ATOM 14527 N N . SER J 1 143 ? 65.077 122.689 12.117 1.00 82.68 770 SER K N 1
ATOM 14528 C CA . SER J 1 143 ? 64.016 123.524 12.669 1.00 82.94 770 SER K CA 1
ATOM 14529 C C . SER J 1 143 ? 64.400 124.998 12.679 1.00 84.30 770 SER K C 1
ATOM 14530 O O . SER J 1 143 ? 63.534 125.863 12.513 1.00 83.61 770 SER K O 1
ATOM 14533 N N . ARG J 1 144 ? 65.682 125.307 12.882 1.00 88.68 771 ARG K N 1
ATOM 14534 C CA . ARG J 1 144 ? 66.110 126.702 12.859 1.00 92.44 771 ARG K CA 1
ATOM 14535 C C . ARG J 1 144 ? 65.980 127.295 11.462 1.00 92.62 771 ARG K C 1
ATOM 14536 O O . ARG J 1 144 ? 65.631 128.472 11.311 1.00 98.73 771 ARG K O 1
ATOM 14544 N N . PHE J 1 145 ? 66.248 126.494 10.428 1.00 87.40 772 PHE K N 1
ATOM 14545 C CA . PHE J 1 145 ? 66.178 126.993 9.060 1.00 83.62 772 PHE K CA 1
ATOM 14546 C C . PHE J 1 145 ? 64.742 127.129 8.572 1.00 79.89 772 PHE K C 1
ATOM 14547 O O . PHE J 1 145 ? 64.450 128.019 7.767 1.00 86.57 772 PHE K O 1
ATOM 14555 N N . LEU J 1 146 ? 63.838 126.275 9.046 1.00 73.38 773 LEU K N 1
ATOM 14556 C CA . LEU J 1 146 ? 62.424 126.408 8.726 1.00 70.83 773 LEU K CA 1
ATOM 14557 C C . LEU J 1 146 ? 61.658 127.226 9.760 1.00 71.94 773 LEU K C 1
ATOM 14558 O O . LEU J 1 146 ? 60.471 127.501 9.552 1.00 72.30 773 LEU K O 1
ATOM 14563 N N . GLU J 1 147 ? 62.305 127.606 10.864 1.00 74.55 774 GLU K N 1
ATOM 14564 C CA . GLU J 1 147 ? 61.737 128.522 11.859 1.00 81.31 774 GLU K CA 1
ATOM 14565 C C . GLU J 1 147 ? 60.492 127.946 12.529 1.00 87.20 774 GLU K C 1
ATOM 14566 O O . GLU J 1 147 ? 59.523 128.661 12.793 1.00 100.05 774 GLU K O 1
ATOM 14572 N N . SER J 1 148 ? 60.520 126.649 12.820 1.00 82.14 775 SER K N 1
ATOM 14573 C CA . SER J 1 148 ? 59.439 126.002 13.552 1.00 83.38 775 SER K CA 1
ATOM 14574 C C . SER J 1 148 ? 59.895 124.612 13.960 1.00 82.39 775 SER K C 1
ATOM 14575 O O . SER J 1 148 ? 60.769 124.022 13.321 1.00 77.85 775 SER K O 1
ATOM 14578 N N . ASN J 1 149 ? 59.296 124.103 15.038 1.00 91.58 776 ASN K N 1
ATOM 14579 C CA . ASN J 1 149 ? 59.544 122.748 15.506 1.00 84.18 776 ASN K CA 1
ATOM 14580 C C . ASN J 1 149 ? 58.645 121.758 14.772 1.00 72.13 776 ASN K C 1
ATOM 14581 O O . ASN J 1 149 ? 57.563 122.124 14.302 1.00 72.70 776 ASN K O 1
ATOM 14586 N N . PRO J 1 150 ? 59.064 120.504 14.653 1.00 70.48 777 PRO K N 1
ATOM 14587 C CA . PRO J 1 150 ? 58.233 119.506 13.979 1.00 68.93 777 PRO K CA 1
ATOM 14588 C C . PRO J 1 150 ? 57.207 118.910 14.932 1.00 72.88 777 PRO K C 1
ATOM 14589 O O . PRO J 1 150 ? 57.232 119.130 16.144 1.00 79.32 777 PRO K O 1
ATOM 14593 N N . VAL J 1 151 ? 56.287 118.148 14.351 1.00 68.31 778 VAL K N 1
ATOM 14594 C CA . VAL J 1 151 ? 55.378 117.293 15.101 1.00 72.47 778 VAL K CA 1
ATOM 14595 C C . VAL J 1 151 ? 55.759 115.849 14.807 1.00 70.11 778 VAL K C 1
ATOM 14596 O O . VAL J 1 151 ? 56.154 115.518 13.682 1.00 65.16 778 VAL K O 1
ATOM 14600 N N . MET J 1 152 ? 55.681 115.000 15.826 1.00 76.89 779 MET K N 1
ATOM 14601 C CA . MET J 1 152 ? 56.040 113.595 15.696 1.00 69.10 779 MET K CA 1
ATOM 14602 C C . MET J 1 152 ? 54.774 112.783 15.455 1.00 70.96 779 MET K C 1
ATOM 14603 O O . MET J 1 152 ? 53.902 112.709 16.329 1.00 73.99 779 MET K O 1
ATOM 14608 N N . ILE J 1 153 ? 54.679 112.178 14.275 1.00 62.10 780 ILE K N 1
ATOM 14609 C CA . ILE J 1 153 ? 53.549 111.339 13.898 1.00 66.19 780 ILE K CA 1
ATOM 14610 C C . ILE J 1 153 ? 54.094 109.963 13.547 1.00 73.43 780 ILE K C 1
ATOM 14611 O O . ILE J 1 153 ? 54.735 109.790 12.501 1.00 70.70 780 ILE K O 1
ATOM 14616 N N . ASP J 1 154 ? 53.847 108.987 14.415 1.00 76.02 781 ASP K N 1
ATOM 14617 C CA . ASP J 1 154 ? 54.223 107.606 14.148 1.00 66.61 781 ASP K CA 1
ATOM 14618 C C . ASP J 1 154 ? 53.115 106.935 13.346 1.00 62.86 781 ASP K C 1
ATOM 14619 O O . ASP J 1 154 ? 51.949 106.950 13.753 1.00 61.61 781 ASP K O 1
ATOM 14624 N N . ALA J 1 155 ? 53.483 106.352 12.203 1.00 56.59 782 ALA K N 1
ATOM 14625 C CA . ALA J 1 155 ? 52.506 105.694 11.344 1.00 56.67 782 ALA K CA 1
ATOM 14626 C C . ALA J 1 155 ? 51.873 104.470 11.992 1.00 64.01 782 ALA K C 1
ATOM 14627 O O . ALA J 1 155 ? 50.890 103.945 11.456 1.00 60.63 782 ALA K O 1
ATOM 14629 N N . LYS J 1 156 ? 52.405 104.007 13.127 1.00 65.29 783 LYS K N 1
ATOM 14630 C CA . LYS J 1 156 ? 51.861 102.828 13.787 1.00 66.33 783 LYS K CA 1
ATOM 14631 C C . LYS J 1 156 ? 50.426 103.030 14.255 1.00 70.33 783 LYS K C 1
ATOM 14632 O O . LYS J 1 156 ? 49.718 102.043 14.485 1.00 69.94 783 LYS K O 1
ATOM 14638 N N . GLU J 1 157 ? 49.977 104.280 14.396 1.00 58.67 784 GLU K N 1
ATOM 14639 C CA . GLU J 1 157 ? 48.631 104.530 14.892 1.00 60.49 784 GLU K CA 1
ATOM 14640 C C . GLU J 1 157 ? 47.557 104.329 13.828 1.00 61.09 784 GLU K C 1
ATOM 14641 O O . GLU J 1 157 ? 46.385 104.163 14.182 1.00 61.96 784 GLU K O 1
ATOM 14647 N N . VAL J 1 158 ? 47.918 104.330 12.542 1.00 60.71 785 VAL K N 1
ATOM 14648 C CA . VAL J 1 158 ? 46.925 104.187 11.480 1.00 60.19 785 VAL K CA 1
ATOM 14649 C C . VAL J 1 158 ? 47.335 103.133 10.457 1.00 63.91 785 VAL K C 1
ATOM 14650 O O . VAL J 1 158 ? 46.665 102.964 9.432 1.00 59.93 785 VAL K O 1
ATOM 14654 N N . SER J 1 159 ? 48.427 102.413 10.712 1.00 62.17 786 SER K N 1
ATOM 14655 C CA . SER J 1 159 ? 48.893 101.397 9.777 1.00 61.74 786 SER K CA 1
ATOM 14656 C C . SER J 1 159 ? 49.496 100.236 10.555 1.00 69.99 786 SER K C 1
ATOM 14657 O O . SER J 1 159 ? 49.545 100.241 11.789 1.00 73.32 786 SER K O 1
ATOM 14660 N N . ALA J 1 160 ? 49.962 99.230 9.819 1.00 67.03 787 ALA K N 1
ATOM 14661 C CA . ALA J 1 160 ? 50.510 98.017 10.408 1.00 65.81 787 ALA K CA 1
ATOM 14662 C C . ALA J 1 160 ? 52.010 98.100 10.655 1.00 67.49 787 ALA K C 1
ATOM 14663 O O . ALA J 1 160 ? 52.642 97.066 10.896 1.00 72.49 787 ALA K O 1
ATOM 14665 N N . ALA J 1 161 ? 52.595 99.295 10.610 1.00 61.85 788 ALA K N 1
ATOM 14666 C CA . ALA J 1 161 ? 54.041 99.424 10.696 1.00 62.74 788 ALA K CA 1
ATOM 14667 C C . ALA J 1 161 ? 54.428 100.594 11.582 1.00 68.50 788 ALA K C 1
ATOM 14668 O O . ALA J 1 161 ? 53.749 101.623 11.617 1.00 65.74 788 ALA K O 1
ATOM 14670 N N . HIS J 1 162 ? 55.541 100.422 12.292 1.00 65.60 789 HIS K N 1
ATOM 14671 C CA . HIS J 1 162 ? 56.197 101.548 12.935 1.00 63.53 789 HIS K CA 1
ATOM 14672 C C . HIS J 1 162 ? 56.820 102.451 11.877 1.00 69.03 789 HIS K C 1
ATOM 14673 O O . HIS J 1 162 ? 57.408 101.974 10.902 1.00 69.26 789 HIS K O 1
ATOM 14680 N N . ARG J 1 163 ? 56.674 103.763 12.067 1.00 60.91 790 ARG K N 1
ATOM 14681 C CA . ARG J 1 163 ? 57.381 104.747 11.255 1.00 57.05 790 ARG K CA 1
ATOM 14682 C C . ARG J 1 163 ? 57.317 106.105 11.945 1.00 69.44 790 ARG K C 1
ATOM 14683 O O . ARG J 1 163 ? 56.506 106.963 11.579 1.00 71.46 790 ARG K O 1
ATOM 14691 N N . ALA J 1 164 ? 58.155 106.300 12.961 1.00 65.17 791 ALA K N 1
ATOM 14692 C CA . ALA J 1 164 ? 58.195 107.564 13.687 1.00 60.18 791 ALA K CA 1
ATOM 14693 C C . ALA J 1 164 ? 58.860 108.620 12.815 1.00 63.34 791 ALA K C 1
ATOM 14694 O O . ALA J 1 164 ? 60.065 108.548 12.553 1.00 65.07 791 ALA K O 1
ATOM 14696 N N . ARG J 1 165 ? 58.079 109.606 12.373 1.00 63.98 792 ARG K N 1
ATOM 14697 C CA . ARG J 1 165 ? 58.538 110.617 11.433 1.00 71.84 792 ARG K CA 1
ATOM 14698 C C . ARG J 1 165 ? 58.307 112.014 11.996 1.00 71.04 792 ARG K C 1
ATOM 14699 O O . ARG J 1 165 ? 57.352 112.254 12.740 1.00 72.45 792 ARG K O 1
ATOM 14707 N N . TYR J 1 166 ? 59.200 112.933 11.634 1.00 66.40 793 TYR K N 1
ATOM 14708 C CA . TYR J 1 166 ? 59.033 114.346 11.944 1.00 63.93 793 TYR K CA 1
ATOM 14709 C C . TYR J 1 166 ? 58.356 115.048 10.775 1.00 66.52 793 TYR K C 1
ATOM 14710 O O . TYR J 1 166 ? 58.641 114.753 9.611 1.00 63.35 793 TYR K O 1
ATOM 14719 N N . PHE J 1 167 ? 57.463 115.987 11.089 1.00 69.47 794 PHE K N 1
ATOM 14720 C CA . PHE J 1 167 ? 56.755 116.763 10.074 1.00 64.00 794 PHE K CA 1
ATOM 14721 C C . PHE J 1 167 ? 56.805 118.240 10.442 1.00 70.38 794 PHE K C 1
ATOM 14722 O O . PHE J 1 167 ? 56.143 118.668 11.393 1.00 73.71 794 PHE K O 1
ATOM 14730 N N . TRP J 1 168 ? 57.588 119.015 9.693 1.00 70.66 795 TRP K N 1
ATOM 14731 C CA . TRP J 1 168 ? 57.547 120.470 9.770 1.00 63.37 795 TRP K CA 1
ATOM 14732 C C . TRP J 1 168 ? 56.529 120.995 8.768 1.00 67.51 795 TRP K C 1
ATOM 14733 O O . TRP J 1 168 ? 56.384 120.446 7.672 1.00 60.73 795 TRP K O 1
ATOM 14744 N N . GLY J 1 169 ? 55.837 122.062 9.137 1.00 68.43 796 GLY K N 1
ATOM 14745 C CA . GLY J 1 169 ? 54.869 122.653 8.236 1.00 67.93 796 GLY K CA 1
ATOM 14746 C C . GLY J 1 169 ? 53.874 123.529 8.966 1.00 67.14 796 GLY K C 1
ATOM 14747 O O . GLY J 1 169 ? 53.948 123.730 10.178 1.00 68.29 796 GLY K O 1
ATOM 14748 N N . ASN J 1 170 ? 52.921 124.043 8.182 1.00 64.54 797 ASN K N 1
ATOM 14749 C CA . ASN J 1 170 ? 51.903 124.962 8.680 1.00 67.89 797 ASN K CA 1
ATOM 14750 C C . ASN J 1 170 ? 50.490 124.495 8.341 1.00 65.52 797 ASN K C 1
ATOM 14751 O O . ASN J 1 170 ? 49.561 125.307 8.339 1.00 70.34 797 ASN K O 1
ATOM 14756 N N . LEU J 1 171 ? 50.309 123.210 8.050 1.00 69.68 798 LEU K N 1
ATOM 14757 C CA . LEU J 1 171 ? 48.991 122.707 7.700 1.00 69.77 798 LEU K CA 1
ATOM 14758 C C . LEU J 1 171 ? 48.030 122.871 8.878 1.00 71.00 798 LEU K C 1
ATOM 14759 O O . LEU J 1 171 ? 48.442 122.809 10.040 1.00 76.86 798 LEU K O 1
ATOM 14764 N N . PRO J 1 172 ? 46.748 123.106 8.606 1.00 72.67 799 PRO K N 1
ATOM 14765 C CA . PRO J 1 172 ? 45.776 123.234 9.700 1.00 74.83 799 PRO K CA 1
ATOM 14766 C C . PRO J 1 172 ? 45.692 121.953 10.517 1.00 74.61 799 PRO K C 1
ATOM 14767 O O . PRO J 1 172 ? 45.561 120.855 9.973 1.00 69.47 799 PRO K O 1
ATOM 14771 N N . GLY J 1 173 ? 45.789 122.103 11.837 1.00 78.48 800 GLY K N 1
ATOM 14772 C CA . GLY J 1 173 ? 45.647 120.990 12.755 1.00 79.37 800 GLY K CA 1
ATOM 14773 C C . GLY J 1 173 ? 46.633 119.861 12.552 1.00 81.58 800 GLY K C 1
ATOM 14774 O O . GLY J 1 173 ? 46.243 118.689 12.508 1.00 79.24 800 GLY K O 1
ATOM 14775 N N . MET J 1 174 ? 47.922 120.193 12.420 1.00 82.28 801 MET K N 1
ATOM 14776 C CA . MET J 1 174 ? 48.948 119.165 12.334 1.00 79.91 801 MET K CA 1
ATOM 14777 C C . MET J 1 174 ? 49.109 118.424 13.647 1.00 90.46 801 MET K C 1
ATOM 14778 O O . MET J 1 174 ? 49.583 117.280 13.658 1.00 99.88 801 MET K O 1
ATOM 14783 N N . ASN J 1 175 ? 48.724 119.043 14.757 1.00 91.39 802 ASN K N 1
ATOM 14784 C CA . ASN J 1 175 ? 48.908 118.459 16.073 1.00 94.34 802 ASN K CA 1
ATOM 14785 C C . ASN J 1 175 ? 47.625 117.854 16.619 1.00 89.99 802 ASN K C 1
ATOM 14786 O O . ASN J 1 175 ? 47.616 117.371 17.762 1.00 98.91 802 ASN K O 1
ATOM 14791 N N . ARG J 1 176 ? 46.551 117.855 15.836 1.00 82.62 803 ARG K N 1
ATOM 14792 C CA . ARG J 1 176 ? 45.302 117.280 16.303 1.00 82.94 803 ARG K CA 1
ATOM 14793 C C . ARG J 1 176 ? 45.458 115.767 16.457 1.00 90.13 803 ARG K C 1
ATOM 14794 O O . ARG J 1 176 ? 46.296 115.152 15.792 1.00 91.23 803 ARG K O 1
ATOM 14802 N N . PRO J 1 177 ? 44.683 115.145 17.352 1.00 93.90 804 PRO K N 1
ATOM 14803 C CA . PRO J 1 177 ? 44.801 113.694 17.542 1.00 92.02 804 PRO K CA 1
ATOM 14804 C C . PRO J 1 177 ? 44.525 112.950 16.247 1.00 92.66 804 PRO K C 1
ATOM 14805 O O . PRO J 1 177 ? 43.633 113.311 15.477 1.00 96.17 804 PRO K O 1
ATOM 14809 N N . LEU J 1 178 ? 45.324 111.917 16.002 1.00 97.20 805 LEU K N 1
ATOM 14810 C CA . LEU J 1 178 ? 45.157 111.066 14.834 1.00 93.85 805 LEU K CA 1
ATOM 14811 C C . LEU J 1 178 ? 44.127 109.985 15.145 1.00 90.20 805 LEU K C 1
ATOM 14812 O O . LEU J 1 178 ? 44.280 109.233 16.112 1.00 88.97 805 LEU K O 1
ATOM 14817 N N . ALA J 1 179 ? 43.084 109.912 14.325 1.00 93.40 806 ALA K N 1
ATOM 14818 C CA . ALA J 1 179 ? 42.002 108.962 14.525 1.00 96.41 806 ALA K CA 1
ATOM 14819 C C . ALA J 1 179 ? 42.151 107.781 13.578 1.00 96.03 806 ALA K C 1
ATOM 14820 O O . ALA J 1 179 ? 42.469 107.952 12.400 1.00 88.00 806 ALA K O 1
ATOM 14822 N N . SER J 1 180 ? 41.910 106.583 14.098 1.00 100.99 807 SER K N 1
ATOM 14823 C CA . SER J 1 180 ? 41.849 105.396 13.255 1.00 99.62 807 SER K CA 1
ATOM 14824 C C . SER J 1 180 ? 40.579 105.468 12.422 1.00 92.95 807 SER K C 1
ATOM 14825 O O . SER J 1 180 ? 39.474 105.326 12.957 1.00 93.24 807 SER K O 1
ATOM 14828 N N . THR J 1 181 ? 40.726 105.719 11.123 1.00 88.95 808 THR K N 1
ATOM 14829 C CA . THR J 1 181 ? 39.595 105.502 10.242 1.00 82.89 808 THR K CA 1
ATOM 14830 C C . THR J 1 181 ? 39.484 104.010 9.927 1.00 91.39 808 THR K C 1
ATOM 14831 O O . THR J 1 181 ? 40.418 103.234 10.142 1.00 99.76 808 THR K O 1
ATOM 14835 N N . VAL J 1 182 ? 38.318 103.605 9.412 1.00 93.72 809 VAL K N 1
ATOM 14836 C CA . VAL J 1 182 ? 38.077 102.182 9.189 1.00 96.97 809 VAL K CA 1
ATOM 14837 C C . VAL J 1 182 ? 38.596 101.709 7.842 1.00 100.17 809 VAL K C 1
ATOM 14838 O O . VAL J 1 182 ? 38.579 100.500 7.576 1.00 99.44 809 VAL K O 1
ATOM 14842 N N . ASN J 1 183 ? 39.065 102.619 6.984 1.00 103.17 810 ASN K N 1
ATOM 14843 C CA . ASN J 1 183 ? 39.829 102.209 5.810 1.00 107.13 810 ASN K CA 1
ATOM 14844 C C . ASN J 1 183 ? 41.271 101.863 6.150 1.00 109.32 810 ASN K C 1
ATOM 14845 O O . ASN J 1 183 ? 41.989 101.338 5.291 1.00 113.39 810 ASN K O 1
ATOM 14850 N N . ASP J 1 184 ? 41.707 102.147 7.374 1.00 97.44 811 ASP K N 1
ATOM 14851 C CA . ASP J 1 184 ? 43.056 101.818 7.803 1.00 89.45 811 ASP K CA 1
ATOM 14852 C C . ASP J 1 184 ? 43.147 100.351 8.198 1.00 86.62 811 ASP K C 1
ATOM 14853 O O . ASP J 1 184 ? 42.261 99.816 8.873 1.00 92.91 811 ASP K O 1
ATOM 14858 N N . LYS J 1 185 ? 44.228 99.704 7.773 1.00 70.13 812 LYS K N 1
ATOM 14859 C CA . LYS J 1 185 ? 44.538 98.334 8.169 1.00 65.30 812 LYS K CA 1
ATOM 14860 C C . LYS J 1 185 ? 45.597 98.415 9.264 1.00 64.96 812 LYS K C 1
ATOM 14861 O O . LYS J 1 185 ? 46.777 98.645 8.987 1.00 64.01 812 LYS K O 1
ATOM 14867 N N . LEU J 1 186 ? 45.171 98.218 10.516 1.00 63.26 813 LEU K N 1
ATOM 14868 C CA . LEU J 1 186 ? 46.052 98.456 11.655 1.00 62.19 813 LEU K CA 1
ATOM 14869 C C . LEU J 1 186 ? 46.942 97.262 11.969 1.00 69.39 813 LEU K C 1
ATOM 14870 O O . LEU J 1 186 ? 48.035 97.443 12.519 1.00 68.93 813 LEU K O 1
ATOM 14875 N N . GLU J 1 187 ? 46.503 96.047 11.651 1.00 75.04 814 GLU K N 1
ATOM 14876 C CA . GLU J 1 187 ? 47.254 94.840 11.962 1.00 73.99 814 GLU K CA 1
ATOM 14877 C C . GLU J 1 187 ? 47.858 94.256 10.692 1.00 62.69 814 GLU K C 1
ATOM 14878 O O . GLU J 1 187 ? 47.285 94.365 9.604 1.00 61.41 814 GLU K O 1
ATOM 14884 N N . LEU J 1 188 ? 49.027 93.628 10.847 1.00 64.71 815 LEU K N 1
ATOM 14885 C CA . LEU J 1 188 ? 49.727 93.060 9.698 1.00 64.53 815 LEU K CA 1
ATOM 14886 C C . LEU J 1 188 ? 48.865 92.039 8.965 1.00 67.47 815 LEU K C 1
ATOM 14887 O O . LEU J 1 188 ? 48.918 91.941 7.733 1.00 69.85 815 LEU K O 1
ATOM 14892 N N . GLN J 1 189 ? 48.060 91.274 9.707 1.00 62.75 816 GLN K N 1
ATOM 14893 C CA . GLN J 1 189 ? 47.215 90.257 9.088 1.00 65.03 816 GLN K CA 1
ATOM 14894 C C . GLN J 1 189 ? 46.314 90.853 8.012 1.00 60.48 816 GLN K C 1
ATOM 14895 O O . GLN J 1 189 ? 46.074 90.221 6.976 1.00 53.27 816 GLN K O 1
ATOM 14901 N N . GLU J 1 190 ? 45.820 92.076 8.228 1.00 55.50 817 GLU K N 1
ATOM 14902 C CA . GLU J 1 190 ? 44.925 92.702 7.261 1.00 57.39 817 GLU K CA 1
ATOM 14903 C C . GLU J 1 190 ? 45.622 93.051 5.951 1.00 56.67 817 GLU K C 1
ATOM 14904 O O . GLU J 1 190 ? 44.939 93.286 4.949 1.00 62.68 817 GLU K O 1
ATOM 14910 N N . CYS J 1 191 ? 46.955 93.088 5.935 1.00 47.08 818 CYS K N 1
ATOM 14911 C CA . CYS J 1 191 ? 47.721 93.470 4.754 1.00 53.88 818 CYS K CA 1
ATOM 14912 C C . CYS J 1 191 ? 48.274 92.281 3.977 1.00 57.93 818 CYS K C 1
ATOM 14913 O O . CYS J 1 191 ? 48.872 92.483 2.915 1.00 56.50 818 CYS K O 1
ATOM 14916 N N . LEU J 1 192 ? 48.096 91.058 4.469 1.00 53.06 819 LEU K N 1
ATOM 14917 C CA . LEU J 1 192 ? 48.681 89.887 3.831 1.00 53.60 819 LEU K CA 1
ATOM 14918 C C . LEU J 1 192 ? 47.754 89.330 2.759 1.00 59.04 819 LEU K C 1
ATOM 14919 O O . LEU J 1 192 ? 46.530 89.466 2.832 1.00 64.05 819 LEU K O 1
ATOM 14924 N N . GLU J 1 193 ? 48.356 88.685 1.763 1.00 57.52 820 GLU K N 1
ATOM 14925 C CA . GLU J 1 193 ? 47.579 87.998 0.748 1.00 52.47 820 GLU K CA 1
ATOM 14926 C C . GLU J 1 193 ? 46.893 86.774 1.353 1.00 58.69 820 GLU K C 1
ATOM 14927 O O . GLU J 1 193 ? 47.121 86.401 2.508 1.00 62.19 820 GLU K O 1
ATOM 14933 N N . HIS J 1 194 ? 46.040 86.144 0.551 1.00 59.46 821 HIS K N 1
ATOM 14934 C CA . HIS J 1 194 ? 45.283 84.997 1.030 1.00 59.06 821 HIS K CA 1
ATOM 14935 C C . HIS J 1 194 ? 46.214 83.849 1.409 1.00 61.62 821 HIS K C 1
ATOM 14936 O O . HIS J 1 194 ? 47.270 83.645 0.803 1.00 59.30 821 HIS K O 1
ATOM 14943 N N . GLY J 1 195 ? 45.813 83.104 2.438 1.00 61.53 822 GLY K N 1
ATOM 14944 C CA . GLY J 1 195 ? 46.516 81.899 2.829 1.00 59.32 822 GLY K CA 1
ATOM 14945 C C . GLY J 1 195 ? 47.769 82.108 3.644 1.00 66.45 822 GLY K C 1
ATOM 14946 O O . GLY J 1 195 ? 48.571 81.177 3.772 1.00 73.88 822 GLY K O 1
ATOM 14947 N N . ARG J 1 196 ? 47.966 83.296 4.210 1.00 67.47 823 ARG K N 1
ATOM 14948 C CA . ARG J 1 196 ? 49.184 83.613 4.941 1.00 61.69 823 ARG K CA 1
ATOM 14949 C C . ARG J 1 196 ? 48.839 84.175 6.312 1.00 60.67 823 ARG K C 1
ATOM 14950 O O . ARG J 1 196 ? 47.850 84.897 6.468 1.00 62.84 823 ARG K O 1
ATOM 14958 N N . ILE J 1 197 ? 49.658 83.832 7.304 1.00 61.68 824 ILE K N 1
ATOM 14959 C CA . ILE J 1 197 ? 49.409 84.169 8.700 1.00 59.20 824 ILE K CA 1
ATOM 14960 C C . ILE J 1 197 ? 50.483 85.137 9.177 1.00 56.82 824 ILE K C 1
ATOM 14961 O O . ILE J 1 197 ? 51.673 84.950 8.898 1.00 61.12 824 ILE K O 1
ATOM 14966 N N . ALA J 1 198 ? 50.059 86.175 9.892 1.00 54.71 825 ALA K N 1
ATOM 14967 C CA . ALA J 1 198 ? 50.976 87.155 10.450 1.00 58.65 825 ALA K CA 1
ATOM 14968 C C . ALA J 1 198 ? 51.462 86.696 11.817 1.00 68.07 825 ALA K C 1
ATOM 14969 O O . ALA J 1 198 ? 50.678 86.213 12.639 1.00 70.46 825 ALA K O 1
ATOM 14971 N N . LYS J 1 199 ? 52.764 86.841 12.049 1.00 67.81 826 LYS K N 1
ATOM 14972 C CA . LYS J 1 199 ? 53.356 86.542 13.344 1.00 62.93 826 LYS K CA 1
ATOM 14973 C C . LYS J 1 199 ? 53.458 87.768 14.240 1.00 66.11 826 LYS K C 1
ATOM 14974 O O . LYS J 1 199 ? 53.847 87.636 15.405 1.00 69.70 826 LYS K O 1
ATOM 14980 N N . PHE J 1 200 ? 53.119 88.950 13.726 1.00 67.80 827 PHE K N 1
ATOM 14981 C CA . PHE J 1 200 ? 53.198 90.188 14.484 1.00 61.28 827 PHE K CA 1
ATOM 14982 C C . PHE J 1 200 ? 51.976 91.041 14.181 1.00 63.73 827 PHE K C 1
ATOM 14983 O O . PHE J 1 200 ? 51.415 90.981 13.084 1.00 66.61 827 PHE K O 1
ATOM 14991 N N . SER J 1 201 ? 51.564 91.836 15.172 1.00 69.38 828 SER K N 1
ATOM 14992 C CA . SER J 1 201 ? 50.514 92.822 14.939 1.00 70.35 828 SER K CA 1
ATOM 14993 C C . SER J 1 201 ? 51.050 94.000 14.137 1.00 70.42 828 SER K C 1
ATOM 14994 O O . SER J 1 201 ? 50.462 94.397 13.124 1.00 66.58 828 SER K O 1
ATOM 14997 N N . LYS J 1 202 ? 52.169 94.569 14.579 1.00 70.24 829 LYS K N 1
ATOM 14998 C CA . LYS J 1 202 ? 52.838 95.666 13.895 1.00 74.81 829 LYS K CA 1
ATOM 14999 C C . LYS J 1 202 ? 54.268 95.260 13.572 1.00 71.52 829 LYS K C 1
ATOM 15000 O O . LYS J 1 202 ? 54.942 94.628 14.392 1.00 79.01 829 LYS K O 1
ATOM 15006 N N . VAL J 1 203 ? 54.728 95.625 12.381 1.00 61.37 830 VAL K N 1
ATOM 15007 C CA . VAL J 1 203 ? 56.101 95.357 11.981 1.00 65.40 830 VAL K CA 1
ATOM 15008 C C . VAL J 1 203 ? 56.957 96.578 12.293 1.00 60.44 830 VAL K C 1
ATOM 15009 O O . VAL J 1 203 ? 56.458 97.696 12.449 1.00 62.09 830 VAL K O 1
ATOM 15013 N N . ARG J 1 204 ? 58.267 96.362 12.394 1.00 61.14 831 ARG K N 1
ATOM 15014 C CA A ARG J 1 204 ? 59.165 97.474 12.653 0.42 60.11 831 ARG K CA 1
ATOM 15015 C CA B ARG J 1 204 ? 59.210 97.442 12.636 0.58 60.14 831 ARG K CA 1
ATOM 15016 C C . ARG J 1 204 ? 59.360 98.300 11.380 1.00 60.80 831 ARG K C 1
ATOM 15017 O O . ARG J 1 204 ? 58.823 97.989 10.312 1.00 62.96 831 ARG K O 1
ATOM 15032 N N . THR J 1 205 ? 60.120 99.385 11.511 1.00 61.92 832 THR K N 1
ATOM 15033 C CA . THR J 1 205 ? 60.289 100.333 10.416 1.00 62.92 832 THR K CA 1
ATOM 15034 C C . THR J 1 205 ? 60.864 99.659 9.176 1.00 60.99 832 THR K C 1
ATOM 15035 O O . THR J 1 205 ? 61.891 98.979 9.241 1.00 67.80 832 THR K O 1
ATOM 15039 N N . ILE J 1 206 ? 60.201 99.864 8.043 1.00 58.10 833 ILE K N 1
ATOM 15040 C CA . ILE J 1 206 ? 60.641 99.311 6.767 1.00 59.61 833 ILE K CA 1
ATOM 15041 C C . ILE J 1 206 ? 61.542 100.327 6.078 1.00 63.60 833 ILE K C 1
ATOM 15042 O O . ILE J 1 206 ? 61.102 101.432 5.738 1.00 60.93 833 ILE K O 1
ATOM 15047 N N . THR J 1 207 ? 62.802 99.955 5.875 1.00 60.37 834 THR K N 1
ATOM 15048 C CA . THR J 1 207 ? 63.761 100.758 5.138 1.00 55.72 834 THR K CA 1
ATOM 15049 C C . THR J 1 207 ? 63.861 100.223 3.704 1.00 55.51 834 THR K C 1
ATOM 15050 O O . THR J 1 207 ? 62.993 99.471 3.246 1.00 64.37 834 THR K O 1
ATOM 15054 N N . THR J 1 208 ? 64.921 100.600 2.990 1.00 62.98 835 THR K N 1
ATOM 15055 C CA . THR J 1 208 ? 65.161 100.129 1.630 1.00 67.74 835 THR K CA 1
ATOM 15056 C C . THR J 1 208 ? 65.842 98.765 1.581 1.00 70.91 835 THR K C 1
ATOM 15057 O O . THR J 1 208 ? 65.976 98.195 0.489 1.00 63.52 835 THR K O 1
ATOM 15061 N N . ARG J 1 209 ? 66.275 98.229 2.722 1.00 66.67 836 ARG K N 1
ATOM 15062 C CA . ARG J 1 209 ? 67.051 97.001 2.782 1.00 73.69 836 ARG K CA 1
ATOM 15063 C C . ARG J 1 209 ? 66.267 95.895 3.486 1.00 64.46 836 ARG K C 1
ATOM 15064 O O . ARG J 1 209 ? 65.448 96.163 4.371 1.00 65.44 836 ARG K O 1
ATOM 15072 N N . SER J 1 210 ? 66.557 94.640 3.097 1.00 69.64 837 SER K N 1
ATOM 15073 C CA . SER J 1 210 ? 65.707 93.501 3.448 1.00 74.66 837 SER K CA 1
ATOM 15074 C C . SER J 1 210 ? 65.667 93.247 4.953 1.00 73.78 837 SER K C 1
ATOM 15075 O O . SER J 1 210 ? 64.635 92.827 5.483 1.00 83.62 837 SER K O 1
ATOM 15078 N N . ASN J 1 211 ? 66.787 93.446 5.651 1.00 70.90 838 ASN K N 1
ATOM 15079 C CA . ASN J 1 211 ? 66.822 93.182 7.091 1.00 71.23 838 ASN K CA 1
ATOM 15080 C C . ASN J 1 211 ? 65.757 93.968 7.840 1.00 71.77 838 ASN K C 1
ATOM 15081 O O . ASN J 1 211 ? 65.373 93.578 8.948 1.00 68.94 838 ASN K O 1
ATOM 15086 N N . SER J 1 212 ? 65.265 95.061 7.259 1.00 63.24 839 SER K N 1
ATOM 15087 C CA . SER J 1 212 ? 64.160 95.784 7.867 1.00 63.09 839 SER K CA 1
ATOM 15088 C C . SER J 1 212 ? 62.855 94.999 7.816 1.00 65.11 839 SER K C 1
ATOM 15089 O O . SER J 1 212 ? 61.975 95.241 8.646 1.00 70.17 839 SER K O 1
ATOM 15092 N N . ILE J 1 213 ? 62.723 94.057 6.879 1.00 64.57 840 ILE K N 1
ATOM 15093 C CA . ILE J 1 213 ? 61.503 93.260 6.788 1.00 69.50 840 ILE K CA 1
ATOM 15094 C C . ILE J 1 213 ? 61.458 92.198 7.881 1.00 66.27 840 ILE K C 1
ATOM 15095 O O . ILE J 1 213 ? 60.376 91.820 8.350 1.00 63.22 840 ILE K O 1
ATOM 15100 N N . LYS J 1 214 ? 62.615 91.696 8.301 1.00 63.41 841 LYS K N 1
ATOM 15101 C CA . LYS J 1 214 ? 62.668 90.776 9.425 1.00 72.52 841 LYS K CA 1
ATOM 15102 C C . LYS J 1 214 ? 62.642 91.559 10.731 1.00 71.73 841 LYS K C 1
ATOM 15103 O O . LYS J 1 214 ? 63.067 92.714 10.794 1.00 75.15 841 LYS K O 1
ATOM 15109 N N . GLN J 1 215 ? 62.129 90.921 11.777 1.00 75.63 842 GLN K N 1
ATOM 15110 C CA . GLN J 1 215 ? 61.780 91.602 13.014 1.00 82.64 842 GLN K CA 1
ATOM 15111 C C . GLN J 1 215 ? 62.777 91.280 14.118 1.00 97.20 842 GLN K C 1
ATOM 15112 O O . GLN J 1 215 ? 63.244 90.142 14.237 1.00 109.58 842 GLN K O 1
ATOM 15118 N N . GLY J 1 216 ? 63.095 92.292 14.923 1.00 99.95 843 GLY K N 1
ATOM 15119 C CA . GLY J 1 216 ? 64.002 92.132 16.041 1.00 102.91 843 GLY K CA 1
ATOM 15120 C C . GLY J 1 216 ? 65.450 91.968 15.631 1.00 105.21 843 GLY K C 1
ATOM 15121 O O . GLY J 1 216 ? 65.761 91.837 14.443 1.00 99.53 843 GLY K O 1
ATOM 15122 N N . LYS J 1 217 ? 66.354 91.988 16.612 1.00 106.05 844 LYS K N 1
ATOM 15123 C CA . LYS J 1 217 ? 67.748 91.679 16.320 1.00 108.65 844 LYS K CA 1
ATOM 15124 C C . LYS J 1 217 ? 67.903 90.231 15.881 1.00 109.69 844 LYS K C 1
ATOM 15125 O O . LYS J 1 217 ? 68.839 89.900 15.143 1.00 103.40 844 LYS K O 1
ATOM 15127 N N . ASP J 1 218 ? 66.987 89.359 16.312 1.00 114.60 845 ASP K N 1
ATOM 15128 C CA . ASP J 1 218 ? 67.010 87.955 15.926 1.00 109.75 845 ASP K CA 1
ATOM 15129 C C . ASP J 1 218 ? 66.563 87.730 14.488 1.00 98.62 845 ASP K C 1
ATOM 15130 O O . ASP J 1 218 ? 66.692 86.605 13.991 1.00 104.94 845 ASP K O 1
ATOM 15135 N N . GLN J 1 219 ? 66.037 88.759 13.822 1.00 87.03 846 GLN K N 1
ATOM 15136 C CA . GLN J 1 219 ? 65.648 88.692 12.414 1.00 82.29 846 GLN K CA 1
ATOM 15137 C C . GLN J 1 219 ? 64.613 87.589 12.175 1.00 84.76 846 GLN K C 1
ATOM 15138 O O . GLN J 1 219 ? 64.820 86.654 11.398 1.00 77.47 846 GLN K O 1
ATOM 15144 N N . HIS J 1 220 ? 63.482 87.719 12.863 1.00 86.48 847 HIS K N 1
ATOM 15145 C CA . HIS J 1 220 ? 62.384 86.777 12.703 1.00 80.83 847 HIS K CA 1
ATOM 15146 C C . HIS J 1 220 ? 61.599 87.081 11.434 1.00 68.98 847 HIS K C 1
ATOM 15147 O O . HIS J 1 220 ? 61.326 88.243 11.121 1.00 72.26 847 HIS K O 1
ATOM 15154 N N . PHE J 1 221 ? 61.242 86.031 10.703 1.00 68.16 848 PHE K N 1
ATOM 15155 C CA . PHE J 1 221 ? 60.318 86.196 9.593 1.00 66.21 848 PHE K CA 1
ATOM 15156 C C . PHE J 1 221 ? 58.978 86.700 10.121 1.00 67.60 848 PHE K C 1
ATOM 15157 O O . PHE J 1 221 ? 58.553 86.306 11.214 1.00 71.23 848 PHE K O 1
ATOM 15165 N N . PRO J 1 222 ? 58.290 87.575 9.386 1.00 65.07 849 PRO K N 1
ATOM 15166 C CA . PRO J 1 222 ? 57.006 88.099 9.865 1.00 69.00 849 PRO K CA 1
ATOM 15167 C C . PRO J 1 222 ? 55.784 87.275 9.488 1.00 70.24 849 PRO K C 1
ATOM 15168 O O . PRO J 1 222 ? 54.712 87.517 10.060 1.00 71.81 849 PRO K O 1
ATOM 15172 N N . VAL J 1 223 ? 55.899 86.316 8.568 1.00 65.82 850 VAL K N 1
ATOM 15173 C CA . VAL J 1 223 ? 54.737 85.653 7.984 1.00 68.31 850 VAL K CA 1
ATOM 15174 C C . VAL J 1 223 ? 54.952 84.144 7.959 1.00 73.08 850 VAL K C 1
ATOM 15175 O O . VAL J 1 223 ? 56.063 83.668 7.698 1.00 70.30 850 VAL K O 1
ATOM 15179 N N . PHE J 1 224 ? 53.884 83.398 8.246 1.00 66.87 851 PHE K N 1
ATOM 15180 C CA . PHE J 1 224 ? 53.797 81.971 7.967 1.00 67.14 851 PHE K CA 1
ATOM 15181 C C . PHE J 1 224 ? 52.900 81.749 6.755 1.00 71.39 851 PHE K C 1
ATOM 15182 O O . PHE J 1 224 ? 51.838 82.370 6.635 1.00 62.63 851 PHE K O 1
ATOM 15190 N N . MET J 1 225 ? 53.328 80.863 5.855 1.00 67.86 852 MET K N 1
ATOM 15191 C CA . MET J 1 225 ? 52.506 80.435 4.726 1.00 65.07 852 MET K CA 1
ATOM 15192 C C . MET J 1 225 ? 52.560 78.917 4.641 1.00 70.00 852 MET K C 1
ATOM 15193 O O . MET J 1 225 ? 53.592 78.350 4.264 1.00 69.84 852 MET K O 1
ATOM 15198 N N . ASN J 1 226 ? 51.446 78.270 4.975 1.00 78.05 853 ASN K N 1
ATOM 15199 C CA . ASN J 1 226 ? 51.362 76.813 5.035 1.00 79.11 853 ASN K CA 1
ATOM 15200 C C . ASN J 1 226 ? 52.512 76.243 5.863 1.00 79.14 853 ASN K C 1
ATOM 15201 O O . ASN J 1 226 ? 53.215 75.317 5.452 1.00 78.15 853 ASN K O 1
ATOM 15206 N N . GLU J 1 227 ? 52.708 76.836 7.042 1.00 79.11 854 GLU K N 1
ATOM 15207 C CA . GLU J 1 227 ? 53.691 76.446 8.050 1.00 85.28 854 GLU K CA 1
ATOM 15208 C C . GLU J 1 227 ? 55.133 76.728 7.640 1.00 85.02 854 GLU K C 1
ATOM 15209 O O . GLU J 1 227 ? 56.060 76.304 8.342 1.00 91.97 854 GLU K O 1
ATOM 15215 N N . LYS J 1 228 ? 55.359 77.441 6.542 1.00 71.49 855 LYS K N 1
ATOM 15216 C CA . LYS J 1 228 ? 56.700 77.820 6.119 1.00 75.51 855 LYS K CA 1
ATOM 15217 C C . LYS J 1 228 ? 56.891 79.317 6.332 1.00 71.82 855 LYS K C 1
ATOM 15218 O O . LYS J 1 228 ? 56.041 80.119 5.929 1.00 66.79 855 LYS K O 1
ATOM 15220 N N . GLU J 1 229 ? 57.998 79.689 6.971 1.00 72.20 856 GLU K N 1
ATOM 15221 C CA . GLU J 1 229 ? 58.258 81.092 7.264 1.00 69.60 856 GLU K CA 1
ATOM 15222 C C . GLU J 1 229 ? 58.553 81.863 5.981 1.00 63.30 856 GLU K C 1
ATOM 15223 O O . GLU J 1 229 ? 59.083 81.319 5.008 1.00 67.32 856 GLU K O 1
ATOM 15229 N N . ASP J 1 230 ? 58.200 83.146 5.982 1.00 58.20 857 ASP K N 1
ATOM 15230 C CA . ASP J 1 230 ? 58.337 83.961 4.782 1.00 60.97 857 ASP K CA 1
ATOM 15231 C C . ASP J 1 230 ? 58.392 85.432 5.170 1.00 62.76 857 ASP K C 1
ATOM 15232 O O . ASP J 1 230 ? 57.976 85.824 6.264 1.00 61.93 857 ASP K O 1
ATOM 15237 N N . ILE J 1 231 ? 58.906 86.244 4.249 1.00 54.39 858 ILE K N 1
ATOM 15238 C CA . ILE J 1 231 ? 58.931 87.691 4.426 1.00 59.44 858 ILE K CA 1
ATOM 15239 C C . ILE J 1 231 ? 57.707 88.285 3.743 1.00 59.97 858 ILE K C 1
ATOM 15240 O O . ILE J 1 231 ? 56.946 87.569 3.085 1.00 56.80 858 ILE K O 1
ATOM 15245 N N . LEU J 1 232 ? 57.520 89.594 3.886 1.00 61.51 859 LEU K N 1
ATOM 15246 C CA . LEU J 1 232 ? 56.445 90.283 3.191 1.00 49.35 859 LEU K CA 1
ATOM 15247 C C . LEU J 1 232 ? 56.658 90.224 1.686 1.00 48.01 859 LEU K C 1
ATOM 15248 O O . LEU J 1 232 ? 57.778 90.376 1.192 1.00 55.05 859 LEU K O 1
ATOM 15253 N N . TRP J 1 233 ? 55.571 90.016 0.955 1.00 52.04 860 TRP K N 1
ATOM 15254 C CA . TRP J 1 233 ? 55.609 90.257 -0.474 1.00 48.55 860 TRP K CA 1
ATOM 15255 C C . TRP J 1 233 ? 55.515 91.761 -0.745 1.00 57.33 860 TRP K C 1
ATOM 15256 O O . TRP J 1 233 ? 55.238 92.566 0.149 1.00 50.70 860 TRP K O 1
ATOM 15267 N N . CYS J 1 234 ? 55.751 92.139 -2.005 1.00 55.29 861 CYS K N 1
ATOM 15268 C CA . CYS J 1 234 ? 55.751 93.552 -2.361 1.00 56.43 861 CYS K CA 1
ATOM 15269 C C . CYS J 1 234 ? 54.358 94.156 -2.216 1.00 56.73 861 CYS K C 1
ATOM 15270 O O . CYS J 1 234 ? 54.206 95.263 -1.691 1.00 62.29 861 CYS K O 1
ATOM 15273 N N . THR J 1 235 ? 53.329 93.446 -2.686 1.00 57.17 862 THR K N 1
ATOM 15274 C CA . THR J 1 235 ? 51.959 93.916 -2.487 1.00 56.44 862 THR K CA 1
ATOM 15275 C C . THR J 1 235 ? 51.640 94.076 -1.007 1.00 57.43 862 THR K C 1
ATOM 15276 O O . THR J 1 235 ? 50.868 94.963 -0.629 1.00 56.08 862 THR K O 1
ATOM 15280 N N . GLU J 1 236 ? 52.220 93.228 -0.158 1.00 59.42 863 GLU K N 1
ATOM 15281 C CA . GLU J 1 236 ? 51.968 93.339 1.273 1.00 56.44 863 GLU K CA 1
ATOM 15282 C C . GLU J 1 236 ? 52.655 94.566 1.856 1.00 53.98 863 GLU K C 1
ATOM 15283 O O . GLU J 1 236 ? 52.104 95.227 2.744 1.00 52.05 863 GLU K O 1
ATOM 15289 N N . MET J 1 237 ? 53.857 94.888 1.370 1.00 56.47 864 MET K N 1
ATOM 15290 C CA . MET J 1 237 ? 54.507 96.129 1.776 1.00 54.05 864 MET K CA 1
ATOM 15291 C C . MET J 1 237 ? 53.662 97.330 1.376 1.00 56.50 864 MET K C 1
ATOM 15292 O O . MET J 1 237 ? 53.431 98.242 2.179 1.00 55.62 864 MET K O 1
ATOM 15297 N N . GLU J 1 238 ? 53.180 97.333 0.130 1.00 55.72 865 GLU K N 1
ATOM 15298 C CA . GLU J 1 238 ? 52.331 98.419 -0.346 1.00 60.41 865 GLU K CA 1
ATOM 15299 C C . GLU J 1 238 ? 51.100 98.589 0.536 1.00 61.00 865 GLU K C 1
ATOM 15300 O O . GLU J 1 238 ? 50.735 99.716 0.892 1.00 55.77 865 GLU K O 1
ATOM 15306 N N . ARG J 1 239 ? 50.456 97.481 0.913 1.00 55.12 866 ARG K N 1
ATOM 15307 C CA . ARG J 1 239 ? 49.330 97.564 1.838 1.00 54.75 866 ARG K CA 1
ATOM 15308 C C . ARG J 1 239 ? 49.773 98.113 3.189 1.00 56.42 866 ARG K C 1
ATOM 15309 O O . ARG J 1 239 ? 49.033 98.864 3.837 1.00 60.42 866 ARG K O 1
ATOM 15317 N N . VAL J 1 240 ? 50.974 97.741 3.635 1.00 46.37 867 VAL K N 1
ATOM 15318 C CA . VAL J 1 240 ? 51.466 98.217 4.923 1.00 53.19 867 VAL K CA 1
ATOM 15319 C C . VAL J 1 240 ? 51.750 99.713 4.863 1.00 53.50 867 VAL K C 1
ATOM 15320 O O . VAL J 1 240 ? 51.526 100.445 5.835 1.00 59.62 867 VAL K O 1
ATOM 15324 N N . PHE J 1 241 ? 52.225 100.195 3.717 1.00 48.86 868 PHE K N 1
ATOM 15325 C CA . PHE J 1 241 ? 52.446 101.622 3.536 1.00 54.17 868 PHE K CA 1
ATOM 15326 C C . PHE J 1 241 ? 51.175 102.376 3.170 1.00 54.28 868 PHE K C 1
ATOM 15327 O O . PHE J 1 241 ? 51.175 103.612 3.217 1.00 46.51 868 PHE K O 1
ATOM 15335 N N . GLY J 1 242 ? 50.101 101.670 2.818 1.00 54.33 869 GLY K N 1
ATOM 15336 C CA . GLY J 1 242 ? 48.842 102.296 2.463 1.00 47.23 869 GLY K CA 1
ATOM 15337 C C . GLY J 1 242 ? 48.666 102.639 1.000 1.00 47.71 869 GLY K C 1
ATOM 15338 O O . GLY J 1 242 ? 47.697 103.325 0.656 1.00 54.01 869 GLY K O 1
ATOM 15339 N N . PHE J 1 243 ? 49.570 102.200 0.131 1.00 49.32 870 PHE K N 1
ATOM 15340 C CA . PHE J 1 243 ? 49.441 102.449 -1.295 1.00 50.00 870 PHE K CA 1
ATOM 15341 C C . PHE J 1 243 ? 48.454 101.470 -1.916 1.00 54.72 870 PHE K C 1
ATOM 15342 O O . PHE J 1 243 ? 48.168 100.415 -1.343 1.00 58.74 870 PHE K O 1
ATOM 15350 N N . PRO J 1 244 ? 47.901 101.799 -3.083 1.00 54.11 871 PRO K N 1
ATOM 15351 C CA . PRO J 1 244 ? 47.089 100.806 -3.796 1.00 45.05 871 PRO K CA 1
ATOM 15352 C C . PRO J 1 244 ? 47.931 99.575 -4.103 1.00 47.11 871 PRO K C 1
ATOM 15353 O O . PRO J 1 244 ? 49.138 99.672 -4.331 1.00 52.31 871 PRO K O 1
ATOM 15357 N N . VAL J 1 245 ? 47.288 98.404 -4.069 1.00 45.18 872 VAL K N 1
ATOM 15358 C CA . VAL J 1 245 ? 47.991 97.162 -4.364 1.00 48.15 872 VAL K CA 1
ATOM 15359 C C . VAL J 1 245 ? 48.504 97.195 -5.796 1.00 46.95 872 VAL K C 1
ATOM 15360 O O . VAL J 1 245 ? 47.785 97.586 -6.724 1.00 44.27 872 VAL K O 1
ATOM 15364 N N . HIS J 1 246 ? 49.763 96.782 -5.975 1.00 44.19 873 HIS K N 1
ATOM 15365 C CA . HIS J 1 246 ? 50.478 96.788 -7.251 1.00 47.74 873 HIS K CA 1
ATOM 15366 C C . HIS J 1 246 ? 50.845 98.196 -7.704 1.00 49.26 873 HIS K C 1
ATOM 15367 O O . HIS J 1 246 ? 51.148 98.409 -8.885 1.00 48.91 873 HIS K O 1
ATOM 15374 N N . TYR J 1 247 ? 50.813 99.165 -6.787 1.00 46.38 874 TYR K N 1
ATOM 15375 C CA . TYR J 1 247 ? 51.168 100.535 -7.141 1.00 49.65 874 TYR K CA 1
ATOM 15376 C C . TYR J 1 247 ? 52.553 100.602 -7.771 1.00 55.23 874 TYR K C 1
ATOM 15377 O O . TYR J 1 247 ? 52.766 101.331 -8.748 1.00 59.85 874 TYR K O 1
ATOM 15386 N N . THR J 1 248 ? 53.501 99.836 -7.241 1.00 55.53 875 THR K N 1
ATOM 15387 C CA . THR J 1 248 ? 54.872 99.858 -7.728 1.00 61.75 875 THR K CA 1
ATOM 15388 C C . THR J 1 248 ? 55.192 98.708 -8.677 1.00 54.66 875 THR K C 1
ATOM 15389 O O . THR J 1 248 ? 56.346 98.574 -9.092 1.00 56.90 875 THR K O 1
ATOM 15393 N N . ASP J 1 249 ? 54.208 97.883 -9.040 1.00 49.91 876 ASP K N 1
ATOM 15394 C CA . ASP J 1 249 ? 54.443 96.862 -10.056 1.00 45.31 876 ASP K CA 1
ATOM 15395 C C . ASP J 1 249 ? 54.608 97.528 -11.414 1.00 46.44 876 ASP K C 1
ATOM 15396 O O . ASP J 1 249 ? 53.718 97.452 -12.269 1.00 53.27 876 ASP K O 1
ATOM 15401 N N . VAL J 1 250 ? 55.744 98.194 -11.612 1.00 59.35 877 VAL K N 1
ATOM 15402 C CA . VAL J 1 250 ? 55.995 99.030 -12.778 1.00 61.99 877 VAL K CA 1
ATOM 15403 C C . VAL J 1 250 ? 57.436 98.825 -13.220 1.00 62.55 877 VAL K C 1
ATOM 15404 O O . VAL J 1 250 ? 58.319 98.543 -12.404 1.00 62.94 877 VAL K O 1
ATOM 15408 N N . SER J 1 251 ? 57.664 98.938 -14.530 1.00 69.07 878 SER K N 1
ATOM 15409 C CA . SER J 1 251 ? 59.003 99.129 -15.089 1.00 75.67 878 SER K CA 1
ATOM 15410 C C . SER J 1 251 ? 59.928 97.945 -14.818 1.00 77.90 878 SER K C 1
ATOM 15411 O O . SER J 1 251 ? 61.145 98.113 -14.712 1.00 89.58 878 SER K O 1
ATOM 15414 N N . ASN J 1 252 ? 59.361 96.743 -14.710 1.00 77.00 879 ASN K N 1
ATOM 15415 C CA . ASN J 1 252 ? 60.135 95.520 -14.474 1.00 70.60 879 ASN K CA 1
ATOM 15416 C C . ASN J 1 252 ? 61.001 95.630 -13.225 1.00 65.70 879 ASN K C 1
ATOM 15417 O O . ASN J 1 252 ? 62.064 95.012 -13.138 1.00 67.15 879 ASN K O 1
ATOM 15422 N N . MET J 1 253 ? 60.554 96.414 -12.251 1.00 63.17 880 MET K N 1
ATOM 15423 C CA . MET J 1 253 ? 61.354 96.636 -11.059 1.00 67.54 880 MET K CA 1
ATOM 15424 C C . MET J 1 253 ? 61.476 95.356 -10.242 1.00 72.30 880 MET K C 1
ATOM 15425 O O . MET J 1 253 ? 60.507 94.615 -10.063 1.00 76.99 880 MET K O 1
ATOM 15430 N N . SER J 1 254 ? 62.688 95.091 -9.764 1.00 74.62 881 SER K N 1
ATOM 15431 C CA . SER J 1 254 ? 62.905 93.991 -8.843 1.00 62.83 881 SER K CA 1
ATOM 15432 C C . SER J 1 254 ? 62.203 94.274 -7.519 1.00 57.57 881 SER K C 1
ATOM 15433 O O . SER J 1 254 ? 61.741 95.389 -7.249 1.00 52.13 881 SER K O 1
ATOM 15436 N N . ARG J 1 255 ? 62.124 93.239 -6.680 1.00 61.24 882 ARG K N 1
ATOM 15437 C CA . ARG J 1 255 ? 61.629 93.443 -5.325 1.00 63.03 882 ARG K CA 1
ATOM 15438 C C . ARG J 1 255 ? 62.502 94.449 -4.585 1.00 70.81 882 ARG K C 1
ATOM 15439 O O . ARG J 1 255 ? 61.999 95.288 -3.829 1.00 69.06 882 ARG K O 1
ATOM 15447 N N . LEU J 1 256 ? 63.816 94.387 -4.812 1.00 77.61 883 LEU K N 1
ATOM 15448 C CA . LEU J 1 256 ? 64.739 95.340 -4.207 1.00 68.37 883 LEU K CA 1
ATOM 15449 C C . LEU J 1 256 ? 64.452 96.756 -4.687 1.00 65.75 883 LEU K C 1
ATOM 15450 O O . LEU J 1 256 ? 64.424 97.700 -3.890 1.00 65.66 883 LEU K O 1
ATOM 15455 N N . ALA J 1 257 ? 64.250 96.923 -5.995 1.00 59.06 884 ALA K N 1
ATOM 15456 C CA . ALA J 1 257 ? 63.917 98.240 -6.523 1.00 53.38 884 ALA K CA 1
ATOM 15457 C C . ALA J 1 257 ? 62.568 98.718 -5.997 1.00 52.97 884 ALA K C 1
ATOM 15458 O O . ALA J 1 257 ? 62.403 99.902 -5.682 1.00 63.31 884 ALA K O 1
ATOM 15460 N N . ARG J 1 258 ? 61.595 97.808 -5.877 1.00 53.67 885 ARG K N 1
ATOM 15461 C CA . ARG J 1 258 ? 60.296 98.186 -5.326 1.00 56.20 885 ARG K CA 1
ATOM 15462 C C . ARG J 1 258 ? 60.408 98.569 -3.856 1.00 59.26 885 ARG K C 1
ATOM 15463 O O . ARG J 1 258 ? 59.757 99.519 -3.406 1.00 63.00 885 ARG K O 1
ATOM 15471 N N . GLN J 1 259 ? 61.217 97.836 -3.087 1.00 55.48 886 GLN K N 1
ATOM 15472 C CA . GLN J 1 259 ? 61.361 98.181 -1.677 1.00 58.48 886 GLN K CA 1
ATOM 15473 C C . GLN J 1 259 ? 62.183 99.450 -1.491 1.00 58.71 886 GLN K C 1
ATOM 15474 O O . GLN J 1 259 ? 62.029 100.140 -0.477 1.00 63.74 886 GLN K O 1
ATOM 15480 N N . ARG J 1 260 ? 63.057 99.780 -2.443 1.00 56.19 887 ARG K N 1
ATOM 15481 C CA . ARG J 1 260 ? 63.755 101.057 -2.358 1.00 67.92 887 ARG K CA 1
ATOM 15482 C C . ARG J 1 260 ? 62.768 102.212 -2.463 1.00 65.14 887 ARG K C 1
ATOM 15483 O O . ARG J 1 260 ? 62.811 103.155 -1.666 1.00 67.49 887 ARG K O 1
ATOM 15491 N N . LEU J 1 261 ? 61.853 102.142 -3.433 1.00 59.48 888 LEU K N 1
ATOM 15492 C CA . LEU J 1 261 ? 60.873 103.212 -3.597 1.00 60.72 888 LEU K CA 1
ATOM 15493 C C . LEU J 1 261 ? 59.963 103.319 -2.380 1.00 57.12 888 LEU K C 1
ATOM 15494 O O . LEU J 1 261 ? 59.680 104.423 -1.903 1.00 64.13 888 LEU K O 1
ATOM 15499 N N . LEU J 1 262 ? 59.501 102.182 -1.857 1.00 58.21 889 LEU K N 1
ATOM 15500 C CA . LEU J 1 262 ? 58.600 102.222 -0.710 1.00 57.54 889 LEU K CA 1
ATOM 15501 C C . LEU J 1 262 ? 59.343 102.605 0.565 1.00 57.06 889 LEU K C 1
ATOM 15502 O O . LEU J 1 262 ? 58.825 103.372 1.384 1.00 61.14 889 LEU K O 1
ATOM 15507 N N . GLY J 1 263 ? 60.559 102.086 0.748 1.00 53.54 890 GLY K N 1
ATOM 15508 C CA . GLY J 1 263 ? 61.312 102.362 1.960 1.00 53.67 890 GLY K CA 1
ATOM 15509 C C . GLY J 1 263 ? 61.654 103.824 2.161 1.00 60.06 890 GLY K C 1
ATOM 15510 O O . GLY J 1 263 ? 61.906 104.241 3.297 1.00 63.34 890 GLY K O 1
ATOM 15511 N N . ARG J 1 264 ? 61.666 104.616 1.089 1.00 56.62 891 ARG K N 1
ATOM 15512 C CA . ARG J 1 264 ? 61.965 106.039 1.177 1.00 54.09 891 ARG K CA 1
ATOM 15513 C C . ARG J 1 264 ? 60.722 106.914 1.290 1.00 52.74 891 ARG K C 1
ATOM 15514 O O . ARG J 1 264 ? 60.855 108.110 1.569 1.00 50.07 891 ARG K O 1
ATOM 15522 N N . SER J 1 265 ? 59.527 106.361 1.090 1.00 57.04 892 SER K N 1
ATOM 15523 C CA . SER J 1 265 ? 58.347 107.181 0.852 1.00 62.24 892 SER K CA 1
ATOM 15524 C C . SER J 1 265 ? 57.613 107.467 2.165 1.00 57.81 892 SER K C 1
ATOM 15525 O O . SER J 1 265 ? 58.158 107.284 3.257 1.00 54.45 892 SER K O 1
ATOM 15528 N N . TRP J 1 266 ? 56.371 107.935 2.064 1.00 54.94 893 TRP K N 1
ATOM 15529 C CA . TRP J 1 266 ? 55.546 108.297 3.205 1.00 50.35 893 TRP K CA 1
ATOM 15530 C C . TRP J 1 266 ? 54.508 107.217 3.468 1.00 45.60 893 TRP K C 1
ATOM 15531 O O . TRP J 1 266 ? 54.090 106.498 2.557 1.00 50.79 893 TRP K O 1
ATOM 15542 N N . SER J 1 267 ? 54.084 107.119 4.724 1.00 47.85 894 SER K N 1
ATOM 15543 C CA . SER J 1 267 ? 52.925 106.301 5.064 1.00 45.97 894 SER K CA 1
ATOM 15544 C C . SER J 1 267 ? 51.667 107.011 4.579 1.00 50.50 894 SER K C 1
ATOM 15545 O O . SER J 1 267 ? 51.328 108.088 5.079 1.00 56.86 894 SER K O 1
ATOM 15548 N N . VAL J 1 268 ? 50.975 106.407 3.607 1.00 57.87 895 VAL K N 1
ATOM 15549 C CA . VAL J 1 268 ? 49.860 107.095 2.949 1.00 55.00 895 VAL K CA 1
ATOM 15550 C C . VAL J 1 268 ? 48.804 107.593 3.929 1.00 54.04 895 VAL K C 1
ATOM 15551 O O . VAL J 1 268 ? 48.381 108.755 3.805 1.00 57.92 895 VAL K O 1
ATOM 15555 N N . PRO J 1 269 ? 48.331 106.802 4.903 1.00 55.55 896 PRO K N 1
ATOM 15556 C CA . PRO J 1 269 ? 47.310 107.340 5.823 1.00 54.64 896 PRO K CA 1
ATOM 15557 C C . PRO J 1 269 ? 47.788 108.524 6.641 1.00 59.34 896 PRO K C 1
ATOM 15558 O O . PRO J 1 269 ? 46.977 109.398 6.974 1.00 66.56 896 PRO K O 1
ATOM 15562 N N . VAL J 1 270 ? 49.079 108.585 6.973 1.00 58.45 897 VAL K N 1
ATOM 15563 C CA . VAL J 1 270 ? 49.604 109.740 7.699 1.00 58.34 897 VAL K CA 1
ATOM 15564 C C . VAL J 1 270 ? 49.432 111.006 6.870 1.00 52.00 897 VAL K C 1
ATOM 15565 O O . VAL J 1 270 ? 48.941 112.031 7.360 1.00 51.21 897 VAL K O 1
ATOM 15569 N N . ILE J 1 271 ? 49.829 110.949 5.597 1.00 49.81 898 ILE K N 1
ATOM 15570 C CA . ILE J 1 271 ? 49.697 112.111 4.723 1.00 60.18 898 ILE K CA 1
ATOM 15571 C C . ILE J 1 271 ? 48.230 112.472 4.535 1.00 63.61 898 ILE K C 1
ATOM 15572 O O . ILE J 1 271 ? 47.867 113.655 4.502 1.00 62.60 898 ILE K O 1
ATOM 15577 N N . ARG J 1 272 ? 47.363 111.461 4.411 1.00 63.04 899 ARG K N 1
ATOM 15578 C CA . ARG J 1 272 ? 45.931 111.730 4.315 1.00 57.55 899 ARG K CA 1
ATOM 15579 C C . ARG J 1 272 ? 45.438 112.493 5.534 1.00 49.91 899 ARG K C 1
ATOM 15580 O O . ARG J 1 272 ? 44.660 113.444 5.407 1.00 48.30 899 ARG K O 1
ATOM 15588 N N . HIS J 1 273 ? 45.893 112.099 6.725 1.00 50.95 900 HIS K N 1
ATOM 15589 C CA . HIS J 1 273 ? 45.555 112.846 7.931 1.00 57.62 900 HIS K CA 1
ATOM 15590 C C . HIS J 1 273 ? 46.114 114.261 7.876 1.00 66.27 900 HIS K C 1
ATOM 15591 O O . HIS J 1 273 ? 45.470 115.211 8.337 1.00 74.23 900 HIS K O 1
ATOM 15598 N N . LEU J 1 274 ? 47.311 114.420 7.315 1.00 59.17 901 LEU K N 1
ATOM 15599 C CA . LEU J 1 274 ? 47.926 115.739 7.263 1.00 65.87 901 LEU K CA 1
ATOM 15600 C C . LEU J 1 274 ? 47.307 116.611 6.182 1.00 64.08 901 LEU K C 1
ATOM 15601 O O . LEU J 1 274 ? 47.230 117.833 6.347 1.00 61.93 901 LEU K O 1
ATOM 15606 N N . PHE J 1 275 ? 46.848 116.008 5.087 1.00 61.33 902 PHE K N 1
ATOM 15607 C CA . PHE J 1 275 ? 46.282 116.766 3.981 1.00 60.40 902 PHE K CA 1
ATOM 15608 C C . PHE J 1 275 ? 44.786 117.014 4.124 1.00 64.45 902 PHE K C 1
ATOM 15609 O O . PHE J 1 275 ? 44.267 117.937 3.485 1.00 63.34 902 PHE K O 1
ATOM 15617 N N . ALA J 1 276 ? 44.089 116.225 4.941 1.00 67.03 903 ALA K N 1
ATOM 15618 C CA . ALA J 1 276 ? 42.630 116.304 4.997 1.00 68.83 903 ALA K CA 1
ATOM 15619 C C . ALA J 1 276 ? 42.086 117.711 5.234 1.00 70.49 903 ALA K C 1
ATOM 15620 O O . ALA J 1 276 ? 41.124 118.086 4.541 1.00 71.62 903 ALA K O 1
ATOM 15622 N N . PRO J 1 277 ? 42.621 118.530 6.150 1.00 68.80 904 PRO K N 1
ATOM 15623 C CA . PRO J 1 277 ? 42.062 119.883 6.326 1.00 64.75 904 PRO K CA 1
ATOM 15624 C C . PRO J 1 277 ? 42.212 120.781 5.106 1.00 62.54 904 PRO K C 1
ATOM 15625 O O . PRO J 1 277 ? 41.546 121.820 5.050 1.00 68.77 904 PRO K O 1
ATOM 15629 N N . LEU J 1 278 ? 43.049 120.418 4.132 1.00 65.22 905 LEU K N 1
ATOM 15630 C CA . LEU J 1 278 ? 43.185 121.227 2.926 1.00 64.78 905 LEU K CA 1
ATOM 15631 C C . LEU J 1 278 ? 41.918 121.230 2.083 1.00 65.85 905 LEU K C 1
ATOM 15632 O O . LEU J 1 278 ? 41.752 122.126 1.248 1.00 70.06 905 LEU K O 1
ATOM 15637 N N . LYS J 1 279 ? 41.029 120.249 2.277 1.00 73.14 906 LYS K N 1
ATOM 15638 C CA . LYS J 1 279 ? 39.759 120.238 1.555 1.00 79.54 906 LYS K CA 1
ATOM 15639 C C . LYS J 1 279 ? 38.963 121.514 1.796 1.00 87.92 906 LYS K C 1
ATOM 15640 O O . LYS J 1 279 ? 38.253 121.982 0.898 1.00 93.10 906 LYS K O 1
ATOM 15646 N N . GLU J 1 280 ? 39.070 122.091 2.990 1.00 91.56 907 GLU K N 1
ATOM 15647 C CA . GLU J 1 280 ? 38.357 123.315 3.332 1.00 97.03 907 GLU K CA 1
ATOM 15648 C C . GLU J 1 280 ? 39.001 124.564 2.745 1.00 93.81 907 GLU K C 1
ATOM 15649 O O . GLU J 1 280 ? 38.582 125.676 3.085 1.00 99.39 907 GLU K O 1
ATOM 15655 N N . TYR J 1 281 ? 40.003 124.416 1.877 1.00 85.84 908 TYR K N 1
ATOM 15656 C CA . TYR J 1 281 ? 40.666 125.563 1.268 1.00 81.49 908 TYR K CA 1
ATOM 15657 C C . TYR J 1 281 ? 40.707 125.531 -0.251 1.00 75.66 908 TYR K C 1
ATOM 15658 O O . TYR J 1 281 ? 40.936 126.586 -0.857 1.00 72.30 908 TYR K O 1
ATOM 15667 N N . PHE J 1 282 ? 40.487 124.383 -0.887 1.00 76.92 909 PHE K N 1
ATOM 15668 C CA . PHE J 1 282 ? 40.619 124.276 -2.331 1.00 80.26 909 PHE K CA 1
ATOM 15669 C C . PHE J 1 282 ? 39.449 123.489 -2.904 1.00 76.94 909 PHE K C 1
ATOM 15670 O O . PHE J 1 282 ? 38.772 122.736 -2.199 1.00 71.89 909 PHE K O 1
ATOM 15678 N N . ALA J 1 283 ? 39.214 123.694 -4.199 1.00 73.02 910 ALA K N 1
ATOM 15679 C CA . ALA J 1 283 ? 38.093 123.060 -4.878 1.00 74.73 910 ALA K CA 1
ATOM 15680 C C . ALA J 1 283 ? 38.201 121.544 -4.800 1.00 81.93 910 ALA K C 1
ATOM 15681 O O . ALA J 1 283 ? 39.286 120.970 -4.927 1.00 88.69 910 ALA K O 1
ATOM 15683 N N . CYS J 1 284 ? 37.061 120.895 -4.589 1.00 87.47 911 CYS K N 1
ATOM 15684 C CA . CYS J 1 284 ? 37.003 119.452 -4.436 1.00 88.01 911 CYS K CA 1
ATOM 15685 C C . CYS J 1 284 ? 35.988 118.876 -5.413 1.00 89.63 911 CYS K C 1
ATOM 15686 O O . CYS J 1 284 ? 35.170 119.593 -5.995 1.00 89.09 911 CYS K O 1
ATOM 15689 N N . VAL J 1 285 ? 36.059 117.562 -5.589 1.00 93.12 912 VAL K N 1
ATOM 15690 C CA . VAL J 1 285 ? 35.162 116.844 -6.483 1.00 101.05 912 VAL K CA 1
ATOM 15691 C C . VAL J 1 285 ? 33.874 116.499 -5.745 1.00 112.95 912 VAL K C 1
ATOM 15692 O O . VAL J 1 285 ? 33.903 116.071 -4.591 1.00 116.99 912 VAL K O 1
#

B-factor: mean 95.58, std 37.62, range [36.92, 237.44]

Secondary structure (DSSP, 8-state):
--PPPPEEEEEES-TTTHHHHHHHHTTB-EEEEEEE---HHHHHHHHHHTTT-SEE---GGG--HHHHHHH---SEEEE----TTTBTT-TT---TTSTTTTHHHHHHHHHHHHSPPTT--S--EEEEEEESSB-HHHHHHHHHHHTS--EEEEGGGTSSB--EEEEEE--TTTTSPP---TT---SHHHHSPTT-EES-SSB----SSGGGTSBTTTTB-SEEETTEEE---HHHHHHHHTPPTTTT--TT--HHHHHHHHHTS--HHHHHHHHGGGGGTS-B-/------GGG-PPP-EEEESS--HHHHHTTTSS-S---EEEES-GGG--HHHHHHT---SEEEEEPPPSSS--SS-HHHHHHHHHHHHHHTSPPTT--S--EEEEEE-S-S-HHHHHHHHHHTTSPPEEEE------EEEEEE--THHHHS------HHHHHHHHHHHHHH----HHHHHHTTGGGTTTS-----/---PPP-EEEESS--HHHHHTTT---S-EEES-GGG--HHHHHHT---SEEEEEPPPSSSS--S-HHHHHHHHHHHHHHHPPPTT--S--EEEEEE-S---HHHHHHHHHHHTSPPEEE-------EEEE---TTTSSS------HHHHHHHHHHHHHH----HHHHTTTSGGGTTTS----/------EEEEEES-TTTHHHHHHHHTTB-EEEEEEE---HHHHHHHHHHTTT-SEE---GGG--HHHHHHH---SEEEE----TTTBTT-TT---TTSTTTTHHHHHHHHHHHHSPPTT--S--EEEEEEESSB-HHHHHHHHHHHTS--EEEEGGGTSSB--EEEEEE--TTTTSPP---TT---SGGGGSPTT-EES-SSB----SSGGGTSBTTTTB-SEEETTEEE---HHHHHHHHTPPTTTT--TT--HHHHHHHHHHS--HHHHHHHHGGGGGTS-B-/------EEEEEES-TTTHHHHHHHHTTB-EEEEEEE---HHHHHHHHHHTTT-SEE---GGG--HHHHHHH---SEEEE----TTTBTT-TT---TTSTTTTHHHHHHHHHHHHSPPTT--S--EEEEEEESSB-HHHHHHHHHHHTS--EEEEGGGTSSB--EEEEEE--TTTTSPP---TT---SHHHHSPTTEEES-SSB----SSGGGTSBTTTTB-SEEETTEEE---HHHHHHHHTPPTTTT--TT--HHHHHHHHHTS--HHHHHHHHGGGGGTS-B-/--PPPPGGGPPPPPEEEESS--HHHHHHTTSS----SS-SEEEES-GGG--HHHHHHT---SEEEEEPPPSSTT-SS-HHHHHHHHHHHHHHHPPPTT--S--EEEEEE-S-S-HHHHHHHHHHTTSPPEEEE----EEEEEE--HHHHHS------HHHHHHHHHTTTS-----HHHHHHTTGGGGGTS-----/---PPP-EEEESS--HHHHHHHT---EE-S-GGG--HHHHHHT---SEEEEEPPPSSS---S-HHHHHHHHHHHHHHHPPPTT--S--EEEEEE-S---HHHHHHHHHHHTSPPEEE-------EEEE---TTTSSS------HHHHHHHHHHHHTT----HHHHTTTSGGGGGTS----/------EEEEEES-TTTHHHHHHHHTTB-EEEEEEE---HHHHHHHHHHTTT-SEE---GGG--HHHHHHH---SEEEE----TTTBTT-TT---TTSTTTTHHHHHHHHHHHHSPPTT--S--EEEEEEESSB-HHHHHHHHHHHTS--EEEEGGGTSSB--EEEEEE--TTTTSPPP--TT---SGGGGSPTTEEES-SSB----SSGGGTSBTTTTB-SEEETTEEE---HHHHHHHHTPPTTTT--TT--HHHHHHHHHHS--HHHHHHHHGGGGGTS-B-

Radius of gyration: 52.23 Å; Cα contacts (8 Å, |Δi|>4): 3528; chains: 8; bounding box: 161×160×76 Å

CATH classification: 3.40.50.150

Sequence (1891 aa):
AEKRKPIRVLSLFDGIATGLLVLKDLGIQVDRYIASEVCEDSITVGMVRHQGKIMYVGDVRSVTQKHIQEWGPFDLVIGGSPCNDLSIVNPARKGLYEGTGRLFFEFYRLLHDARPKEGDDRPFFWLFENVVAMGVSDKRDISRFLESNPVMIDAKEVSAAHRARYFWGNLPGMNRPLASTVNDKLELQECLEHGRIAKFSKVRRTITTRSNSIKQGKDQHFPVFMNEKEDILWCTEMERVFGFPVHYTDVSNMSRLARQRLLGRSWSVPVIRHLFAPLKEYFACVMFETVPVWRRQPVRVLSLFEDIKKELTSLGFLESGSQLKHVVDVTDTVRKDVEEWGPFDLVYGATPPLGHTCDRPPSWYLFQFHRLLQYARPKPGSPRPFFWMFVDNLVLNKEDLDVASRFLEMEPVTIPDVHLQNAVRVWSNIPAIRSRHWALVSEEELSLLAQNKQSSKKWPTKLVKNCFLPLREYFKYFSTWRRQPVRVLSLFEDIKKELTSLGFPGQLKHVVDVTDTVRKDVEEWGPFDLVYGATPPLGHTCDRPPSWYLFQFHRLLQYARPKPGSPRPFFWMFVDNLVLNKEDLDVASRFLEMEPVTIPDVHQNAVRVWSNIPAIRSRHWALVSEEELSLLAQNKQSSKKWPTKLVKNCFLPLREYFKYFSAEKRKPIRVLSLFDGIATGLLVLKDLGIQVDDRYIASEVCEDSITVGMVRHQGKIMYVGDVRSVTQKHIQEWGPFDLVIGGSPCNDLSIVNPARKGLYEGTGRLFFEFYRLLHDARPKEGDDRPFFWLFENVVAMGVSDKRDISRFLESNPVMIDAKEVSAAHRARYFWGNLPGMNRPLASTVNDKLELQECLEHGRIAKFSKVRRTITTRSNSIKQGKDQHFPVFMNEKEDILWCTEMERVFGFPVHYTDVSNMSRLARQRLLGRSWSVPVIRHLFAPLKEYFACVAEKRKPIRVLSLFDGIATGLLVLKDLGIQVDDRYIASEVCEDSITVGMVRHQGKIMYVGDVRSVTQKHIQEWGPFDLVIGGSPCNDLSIVNPARKGLYEGTGRLFFEFYRLLHDARPKEGDDRPFFWLFENVVAMGVSDKRDISRFLESNPVMIDAKEEVSAAHRARYFWGNLPGMNRPLASTVNDKLELQECLEHGRIAKFSKVRTITTRSNSIKQGKDQHFPVFMNEKEDILWCTEMERVFGFPVHYTDVSNMSRLARQRLLGRSWSVPVIRHLFAPLKEYFACVMFETVPVWRRQPVRVLSLFEDIKKELTSLGFLESGSDPGQLKHVVDVTDTVRKDVEEWGPFDLVYGATPPLGHTCDRPPSWYLFQFHRLLQYARPKPGSPRPFFWMFVDNLVLNKEDLDVASRFLEMEPVTIPDVHNAVRVWSNIPAIRSRHWALVSEEELSLLAQNKQSSKKWPTKLVKNCFLPLREYFKYFSTWRRQPVRVLSLFEDIKKELTSLGFQLKHVVDVTDTVRKDVEEWGPFDLVYGATPPLGHTCDRPPSWYLFQFHRLLQYARPKPGSPRPFFWMFVDNLVLNKEDLDVASRFLEMEPVTIPDVHQNAVRVWSNIPAIRSRHWALVSEEELSLLAQNKQSSKKWPTKLVKNCFLPLREYFKYFSAEKRKPIRVLSLFDGIATGLLVLKDLGIQVDDRYIASEVCEDSITVGMVRHQGKIMYVGDVRSVTQKHIQEWGPFDLVIGGSPCNDLSIVNPARKGLYEGTGRLFFEFYRLLHDARPKEGDDRPFFWLFENVVAMGVSDKRDISRFLESNPVMIDAKEVSAAHRARYFWGNLPGMNRPLASTVNDKLELQECLEHGRIAKFSKVRRTITTRSNSIKQGKDQHFPVFMNEKEDILWCTEMERVFGFPVHYTDVSNMSRLARQRLLGRSWSVPVIRHLFAPLKEYFACV

Organism: Homo sapiens (NCBI:txid9606)

GO terms:
  GO:0000978 RNA polymerase II cis-regulatory region sequence-specific DNA binding (F, IDA)
  GO:0044027 negative regulation of gene expression via chromosomal CpG island methylation (P, IDA)
  GO:0000122 negative regulation of transcription by RNA polymerase II (P, IDA)
  GO:0005694 chromosome (C, EXP)
  GO:0006346 DNA methylation-dependent constitutive heterochromatin formation (P, IMP)
  GO:0005515 protein binding (F, IPI)
  GO:0106222 lncRNA binding (F, IDA)
  GO:0031048 regulatory ncRNA-mediated heterochromatin formation (P, IGI)
  GO:0005654 nucleoplasm (C, TAS)
  GO:0042802 identical protein binding (F, IPI)
  GO:0005634 nucleus (C, IDA)
  GO:0003886 DNA (cytosine-5-)-methyltransferase activity (F, IDA)
  GO:0003714 transcription corepressor activity (F, TAS)
  GO:0000122 negative regulation of transcription by RNA polymerase II (P, IMP)
  GO:0061629 RNA polymerase II-specific DNA-binding transcription factor binding (F, IPI)
  GO:0005654 nucleoplasm (C, IDA)
  GO:0003677 DNA binding (F, EXP)
  GO:0045322 unmethylated CpG binding (F, EXP)
  GO:0000791 euchromatin (C, IDA)
  GO:0005737 cytoplasm (C, IDA)

Foldseek 3Di:
DDDFAAFAEEEEQCQQPLVVVLCVVLQGHYPYAEYEHADVLSVQLNCVVPVNRYDYDYHLVVQDLVNCVVRDQGQEYEYEFDCCLFAPVNVPRPACVDDSNVVLVSSLVVCVSNDDPVVDPAHHKYKYKDAPRGDPVRQVVSCVSVVHHWDWDFCLVAFQETGTMTMDMDFPPLPPDDDHDPLGDNALQVLADPQKAFPGRHAYQQALDPQRQAHDPVRHAGMDHPNHGDGGFLQSLCNRLPHHRCSSVDDPADRSSSSNSSNRDHRSSSVSVRCNVVCVRHDGD/DQDFDDQVPFAQFAEEEEPDDCPVLCVVFFRDDPPPRYHYDPDQPPDDLVNLVVSPAGQEYEFEFFAQADPCPDDRLVRQVSSLRVVVSRDDDVVDDAHHKYKYKYQLPDDPVSQVVNCVSLVHHWDKAADDCNPGIMTMRMPLVCSVPDDDDDDDVVNVVVVSVVVSVVGHDPSVRVSVVCVSCCRRHHGHDD/DPFAAFAEEEEPDDCCVLVCVFPRVDSYHYDDDLPPPDLVNLVVVDAHQEYEYEFFADDDPDPDQSLVRQVSQLVCLVSRDDDPVDPAHHKYKYKYRLRADPVSQVVNCVSLVHHWDKAADPCAAIMTMDMDDCPRVPDDDDDDDVVVSVVVSVVVVVPDGDDSVVVSVPCPVCCVRHPGPD/DDDFAAFEEEEEQCQQVLVVVLCVVLQGHHPAYEYEHAPPLSVQLNCVVVVNRYHYDYHLVPCDLVNCVVRDQGQEYEYEFDCCLFAVVNVPRPALVDDSNVCLVSSLVVCVSNDDDPVPPQHHKYKYKDAPRGDPVRQVVSCVSLVHHWDWDFCLQAFQEGGTMTMDMDFPPLPPDDDHDPPGDNALQVLADPQKDFPGRHAYQQALDCLSQAHDPVRHAGMAHPNDGDTGALQSLCSRLPHHRCSSVDDPDDSSSSSNSSNRDHRSVSVSVRCNVCPVRHDGD/DDDFAAFAEEEEQCQQVLVVVLCVVLQGHHPYAEYEHADPLSVQLNCVVPVNRYHYDYHLVVCDLVNCVVSDQGQEYEYEFDCCLFAPVNVPRPACVDDSNVVLVSSLVVCVSNDDPPVDDAHHKYKYKDAPRGDPVRQVVSCVSLVHHWDWDFCLVQFQETGTMTMDMDFPCLVPDQDHDPLGHNALQVLADPQKAFPGRHAYQQALDPLSQAHDPVRHAGMDHPNHGDTGFLQSLCVRLPHHRCSSVDDPQDRSSSSNSSNRDHRNSSVSVRCNVCCVRHPGD/DQDFDDQVPFAQFQEEEEPDDCPVLCVVFFRDDPDPPPDSYHYDDDLPPPDLVNLVVVPAGQEYEFEQFAQAPPPPDQRLVSQVSSLVVVVSRDDDPVDDAHHKYKYKYQLRDDPVSQVVNCVSLVHHWDKADDVCRIMTMDMPLVCSVVDDDDDDDVVNVVVCSVCVNPPGHDPSVRVSVVCVSCPRRHHGGDD/DPFAFFQEEEEPDPCVVLVVVQPGNYDYDPDLPPPDLVNLVVVDAGQEYYYEFFALDDPDPDQRLVRQVSQLVVLVSRDDDPVDPAHHKYKYKYRLRADDVSQVVNCVSLVHHWDKAADDVAAIMTMDMDDCCRVPPDHDDDDVVVNVVVVVVSVVVCGDYVVCVSVVCVVVCVRHPGHD/DDDFAAFEEEEEQCQLPLVVVLCVVLQGHHPAAEYEHADPLSVQLNCVVVVNRYHYDYHLVPQDLVNCVVRDQGQEYEYEFDCCLFAVVNVPRPACVDDSNVCLVSSLVVCVSNDDDVVPPAHHKYKYKDAPRGDPVRQVVSCVSVVHHWDWDFCLQQFQETGTMTMDMDFPPLPPDDDHDPVGDNALQVLADPQKDFPGRHAYQQALDCLSQAHDPVRHAGMAHPNDGDTGDLQSLCSRLPHHRCSSVDDPDDSSRSSNSSNRDHSSVSVSVRCNVCPVRHDGD

Solvent-accessible surface area: 83126 Å² total; per-residue (Å²): 166,102,127,55,87,33,0,64,0,0,1,0,35,14,20,1,0,4,1,0,12,0,0,93,78,13,24,6,75,22,81,114,3,3,0,2,21,102,35,127,41,0,43,9,0,0,39,8,57,4,117,44,93,11,93,55,31,28,44,7,111,56,1,62,65,89,55,7,123,99,60,14,70,2,8,0,0,0,0,17,6,44,40,80,10,1,9,90,108,43,129,73,100,121,20,1,21,54,32,45,0,19,25,0,0,4,0,16,10,0,5,69,20,6,103,34,70,120,76,67,139,62,61,17,16,5,1,0,14,3,8,46,45,14,27,128,56,20,66,88,2,0,11,64,5,5,88,33,124,21,34,99,14,25,2,83,90,3,4,0,8,37,10,36,32,24,4,0,17,64,7,36,37,13,125,85,119,47,66,64,66,156,81,25,85,55,72,0,52,38,0,18,20,55,27,6,35,22,58,60,61,67,0,134,44,1,42,35,135,48,93,14,1,61,9,52,110,116,69,95,66,0,0,4,41,49,43,85,77,30,36,1,3,5,1,0,1,0,46,2,7,32,7,66,53,26,5,0,11,5,25,40,24,60,46,64,10,11,0,85,6,0,6,124,12,26,7,10,20,4,0,103,20,1,0,27,32,0,68,150,103,10,13,39,178,156,72,78,93,28,80,113,221,40,50,124,54,3,90,0,1,0,0,33,16,75,0,55,75,22,2,66,90,35,8,3,24,121,120,62,161,129,37,75,72,9,148,53,0,20,81,11,60,88,74,47,3,102,104,69,29,96,16,12,1,0,2,0,1,1,17,30,58,50,104,97,62,116,70,45,43,2,8,5,2,1,2,0,9,2,1,2,16,14,11,107,59,90,104,66,64,137,49,54,30,8,19,0,0,8,0,19,18,41,9,80,123,91,4,22,79,11,0,14,63,4,10,110,51,126,30,37,29,2,35,40,76,200,110,61,57,6,2,8,0,0,6,62,1,47,41,4,73,88,54,102,83,72,106,34,64,79,73,105,4,47,63,37,17,69,56,42,54,87,91,101,127,73,22,80,65,16,6,24,68,3,0,84,23,3,40,92,23,7,17,141,47,98,178,156,114,50,73,82,29,95,6,0,0,2,44,62,65,13,53,71,51,28,93,89,37,32,47,188,67,63,57,30,79,6,150,70,1,13,83,8,52,84,107,49,2,98,108,96,30,98,13,28,41,2,30,0,8,9,29,44,41,59,94,111,45,104,74,43,34,6,10,14,6,2,1,1,8,1,0,8,31,14,13,78,66,69,112,72,45,137,42,74,35,34,27,15,0,17,0,14,36,52,10,72,126,64,7,26,76,11,0,13,57,8,11,99,72,131,33,42,37,35,55,38,108,148,113,52,29,12,19,24,1,10,56,32,81,25,28,74,81,42,98,152,59,61,50,18,78,72,85,25,61,67,33,33,65,53,15,80,89,92,106,108,75,51,63,89,20,33,49,84,32,44,35,50,32,35,130,106,11,48,78,73,121,140,69,121,122,86,34,0,54,0,0,1,0,35,13,21,1,0,4,1,0,14,0,0,92,81,12,21,5,68,22,61,30,1,0,0,2,21,96,34,95,36,1,41,16,0,0,38,8,54,3,115,26,82,4,10,12,5,9,45,6,106,59,1,55,72,117,35,9,85,20,6,15,28,1,9,0,0,0,0,15,7,47,42,80,7,4,11,92,109,44,127,73,98,135,20,1,22,64,34,45,1,29,24,0,0,4,0,16,10,0,5,63,19,6,90,25,80,153,48,10,133,20,62,19,15,7,0,0,13,2,7,44,45,17,26,132,50,26,61,89,3,0,12,74,3,6,89,42,129,25,30,95,10,18,2,74,90,3,4,0,9,35,9,31,32,27,5,0,18,64,8,36,40,16,122,84,121,49,78,65,62,147,118,27,86,55,71,0,79,87,0,18,19,84,42,4,104,21,74,62,71,58,0,123,39,2,43,36,133,48,94,14,1,63,6,46,112,114,64,89,69,0,0,62,28,133,144,103,82,33,33,0,5,5,4,0,0,0,48,2,7,33,7,64,58,28,7,0,10,4,29,40,26,61,47,76,12,12,0,88,4,0,7,126,13,25,7,11,21,3,0,95,24,1,0,26,21,0,82,129,91,7,16,45,170,120,113,118,52,90,37,0,56,0,0,1,0,35,14,21,2,0,3,1,1,14,0,0,97,78,14,22,4,70,22,73,23,2,0,0,2,21,106,34,140,40,0,48,10,0,0,38,9,56,4,113,27,85,5,12,14,6,7,44,5,108,55,1,63,67,94,34,9,103,26,7,14,28,2,9,0,0,0,0,16,6,43,40,81,11,1,10,93,107,44,127,74,100,122,20,1,21,56,29,44,0,13,25,0,0,5,0,15,11,0,6,68,18,6,97,27,28,126,45,10,138,28,61,17,16,4,0,0,16,2,8,47,45,14,29,132,55,21,63,90,2,0,14,63,4,7,86,37,126,24,35,94,12,26,2,84,97,3,4,0,9,72,12,32,34,25,3,0,18,64,7,35,37,14,124,80,117,49,69,68,58,150,109,20,85,56,88,0,82,91,0,18,21,83,38,7,89,20,72,62,70,66,0,88,42,1,42,36,133,53,82,5,0,56,12,32,111,115,65,90,67,0,0,62,28,103,153,98,85,29,37,1,5,6,2,0,1,0,46,1,7,31,6,64,54,26,7,0,8,4,25,40,25,63,50,64,9,12,0,88,5,0,7,130,11,26,7,11,20,4,0,90,19,1,0,27,32,0,77,154,102,10,15,41,177,152,73,77,88,29,79,114,220,39,41,123,62,3,98,3,0,0,3,29,12,73,0,73,78,20,1,56,89,55,6,3,28,111,111,51,110,75,134,68,37,23,79,68,5,146,54,0,19,77,11,62,92,75,49,3,102,108,71,29,95,16,12,0,3,1,0,0,0,12,24,54,49,112,64,43,94,83,48,40,2,9,4,2,1,1,1,8,1,1,3,16,14,12,104,59,66,98,64,63,139,48,53,30,8,16,2,0,14,0,15,17,37,8,80,134,97,4,23,77,10,0,13,46,5,10,106,65,128,34,48,34,9,31,65,82,230,89,7,10,10,7,0,8,54,1,47,41,5,77,80,56,168,87,66,56,30,11,86,42,110,6,60,63,70,23,71,62,35,114,79,111,130,128,73,19,73,67,15,14,25,86,9,0,56,24,2,43,96,19,9,96,133,31,90,182,286,96,45,75,85,23,100,22,4,0,3,45,55,74,30,38,90,41,23,106,93,23,20,69,102,57,33,72,10,153,70,1,17,84,10,51,83,107,50,3,98,110,100,32,98,14,32,47,3,20,0,3,7,26,35,48,52,95,101,53,97,66,44,36,1,8,12,1,0,2,2,10,1,3,8,22,12,13,83,62,70,103,72,43,136,42,74,35,33,26,15,0,17,0,12,36,48,8,58,122,116,4,26,70,9,0,13,57,9,11,101,74,115,33,44,43,36,55,39,106,137,95,47,33,14,42,33,1,10,61,28,80,27,26,75,83,40,99,131,59,103,59,52,65,101,99,25,65,60,33,35,57,52,23,70,94,77,130,101,84,38,70,82,30,29,54,61,40,51,104,23,32,121,123,108,12,18,70,133,169,164,98,119,116,111,34,0,66,0,0,1,1,32,11,21,1,0,3,1,1,14,0,0,92,81,11,19,5,69,21,75,107,2,7,0,2,22,97,34,99,37,0,44,13,0,0,31,9,52,4,122,43,87,8,105,52,32,26,47,7,106,60,1,50,76,117,52,9,113,85,56,18,67,2,8,0,0,0,0,17,6,47,42,78,10,3,12,90,106,44,128,72,99,137,20,1,23,64,36,46,0,24,24,0,0,4,0,17,9,0,6,82,31,7,106,30,107,112,76,68,137,62,63,20,15,7,1,0,13,2,7,44,45,16,27,131,49,30,64,88,3,0,12,74,3,6,89,43,128,26,38,98,15,18,2,77,94,3,5,0,8,32,11,33,31,26,5,0,19,63,8,36,33,17,126,80,128,46,69,68,71,147,131,25,86,50,70,0,66,45,0,18,18,53,29,3,46,22,56,64,65,58,0,124,42,2,44,37,142,51,94,12,1,64,7,48,111,116,65,86,69,0,0,5,36,51,34,59,72,31,35,2,4,3,2,0,0,0,49,2,7,32,7,65,57,27,6,0,12,5,28,39,25,58,46,76,10,13,0,87,5,0,9,127,12,23,8,12,19,3,0,100,19,1,0,26,27,0,76,138,92,8,15,44,170

InterPro domains:
  IPR000313 PWWP domain [PF00855] (293-374)
  IPR000313 PWWP domain [PS50812] (292-350)
  IPR000313 PWWP domain [SM00293] (290-348)
  IPR001525 C-5 cytosine methyltransferase [PF00145] (634-766)
  IPR001525 C-5 cytosine methyltransferase [PS51679] (634-912)
  IPR018117 DNA methylase, C-5 cytosine-specific, active site [PS00094] (702-714)
  IPR025766 ADD domain [PS51533] (482-614)
  IPR029063 S-adenosyl-L-methionine-dependent methyltransferase superfamily [G3DSA:3.40.50.150] (622-851)
  IPR029063 S-adenosyl-L-methionine-dependent methyltransferase superfamily [G3DSA:3.40.50.150] (852-912)
  IPR029063 S-adenosyl-L-methionine-dependent methyltransferase superfamily [SSF53335] (626-910)
  IPR040552 DNMT3, cysteine rich ADD domain, GATA1-like zinc finger [PF17980] (475-530)
  IPR044108 DNA (cytosine-5)-methyltransferase 3A, ADD domain [cd11729] (487-614)
  IPR049554 DNMT3, ADD domain, PHD zinc finger [PF21255] (537-586)
  IPR050390 DNA Cytosine-5 Methyltransferase [PTHR23068] (147-740)
  IPR054724 DNA (cytosine-5)-methyltransferase, N-terminal [PF22855] (4-284)

Nearest PDB structures (foldseek):
  6w8b-assembly2_I  TM=1.005E+00  e=1.100E-45  Homo sapiens
  6w89-assembly2_H  TM=9.852E-01  e=8.598E-41  Homo sapiens
  8xee-assembly1_B  TM=9.628E-01  e=5.513E-36  Homo sapiens
  8xee-assembly1_C  TM=9.583E-01  e=2.349E-35  Homo sapiens
  4u7t-assembly1_B  TM=9.395E-01  e=4.555E-34  Homo sapiens